Protein 6H6Y (pdb70)

Radius of gyration: 38.73 Å; Cα contacts (8 Å, |Δi|>4): 4914; chains: 8; bounding box: 88×86×105 Å

Secondary structure (DSSP, 8-state):
-------S-GGGSB-SSSS-B--EEE---TT---B--SSS-B-TTS-B-TT--SSGGGTTEEEEEE-SSEEEEB-TTSSBP---SSSSSTT-----SSEEEEEEE-BTS---EEEEE-SSSTT-BGGGTEEE-TTPPSEEEEEEEEEEE--SSSTTPPP-TTS--------SPPB---STT-EEEEEEEEE-BSS-EEEEESS-HHHHHHHHHH-----SSEEEEEEE-TTT--EEEEEEEETTTEEEE----GGGS-SS-EEEEEEEE-TTPPPPP-/--S-----S--GGGSB-SSSS-B--EEE---TT---B--SSS-B-TTS-B-TT--SSGGGTTEEEEEE-SSEEEEB-TTSSBP---SSSSSTT-----SSEEEEEEE-BTS---EEEEE-SSSTT-BGGGTEEE-TTPPSEEEEEEEEEEE--SSSTTPPP-TTS---------PPPB---STT-EEEEEEEEE-BSS-EEEEESS-HHHHHHHHHH-----SSEEEEEEE-TTT--EEEEEEEETTTEEEE----GGGS-SS-EEEEEEEE-TTPPPPP-/------SS-GGGSB-SSSS-B--EEE---TT---B--SSS-B-TT--B-TT--SSGGGTTEEEEEE-SSEEEEB-TTSSBP---SSSSSTT-----SSEEEEEEE-BTS---EEEEE-SSSTT-BGGGTEEE-TTPPSEEEEEEEEEEE--SSSTTPPP-TTS----S-TTSPPP--PPPB---STT-EEEEEEEEE-BSS-EEEEESS-HHHHHHHHHH-----SSEEEEEEE-TTT--EEEEEEEETTTEEEE----GGGS-SS-EEEEEEEE-TTPPPPP-/------SS-GGGSB-SSSS-B--EEE---TT---B--SSS-B-TTS-B-TT--SSGGGTTEEEEEE-SSEEEEB-TTSSBP---SSSSSTT-----SSEEEEEEE-BTS---EEEEE-SSSTT-BGGGTEEE-TTPPSEEEEEEEEEEE--SSSTT----TTS---------PPPB---BTTBEEEEEEEEE-BSS-EEEEESS-HHHHHHHHHH-----SSEEEEEEE-TTT--EEEEEEEETTTEEEE----GGGS-SS-EEEEEEEE-TTPPPPP-/--EEEEE--EEEETT--EEEEEEEES---S--EEEEEEE-----EEEEEEETTT--EEE-TTTTTTEEEEEETTTTEEEEEE-S--GGG-EEEEEEEESSSSEEEE---EEEEEE--/--EEEEE--EEEETT--EEEEEEEES---S--EEEEEEE----EEEEEEETTT--EEE-TTTTTTEEEEEETTTTEEEEEE-S--GGG-EEEEEEEESSSS--EE---EEEEEE-/--EEEEE--EEE-TT--EEEEEEEES---S--EEEEEEE-----EEEEEEETTT--EEE-TTTTTTEEEEEETTTTEEEEEE-S--GGG-EEEEEEEESSSS--EE---EEEEE-/--EEEEE--EEEETT--EEEEEEEES---S--EEEEEEE-TTS--EEEEEEETTT--EEE-TTTBTTEEEEEETTTTEEEEEE-S--GGG-EEEEEEEESSSS--EE---EEEEEE--

Solvent-accessible surface area: 54154 Å² total; per-residue (Å²): 162,107,6,58,20,4,59,1,11,0,33,19,0,0,0,0,0,1,24,19,40,4,39,36,2,3,51,26,62,139,117,24,132,42,4,53,0,0,0,0,1,0,10,3,37,3,81,6,27,1,0,0,3,3,0,5,0,24,0,0,18,3,46,4,60,2,90,38,100,41,1,77,11,31,8,15,72,32,26,64,14,33,64,13,48,0,3,0,5,17,0,2,0,0,0,0,13,2,16,0,15,1,6,3,11,32,65,39,103,51,60,29,61,62,1,55,0,24,6,59,43,125,58,1,16,0,52,102,9,24,1,23,0,95,72,5,40,84,22,100,22,25,0,36,10,14,15,0,16,53,13,53,102,92,94,65,40,129,37,45,7,42,105,37,8,81,9,20,116,104,59,0,71,26,2,136,58,60,37,53,56,8,47,10,0,0,0,16,0,88,4,5,0,50,25,102,26,78,0,0,0,1,2,0,4,14,0,0,9,15,3,4,9,29,46,3,81,46,108,24,103,0,0,10,0,43,0,24,20,29,12,60,48,48,69,56,8,35,0,0,1,15,46,71,0,14,2,0,0,19,38,103,36,0,92,136,25,66,56,37,0,5,1,62,49,66,46,50,22,60,46,83,89,112,4,52,84,26,50,68,36,67,2,59,18,3,56,1,10,0,34,18,0,0,0,0,0,1,24,22,36,4,36,35,3,8,73,28,59,138,116,24,129,40,4,52,1,0,1,0,2,0,28,2,41,4,69,6,29,1,0,0,4,3,0,4,0,25,0,0,19,4,46,4,62,2,95,37,102,51,2,86,3,25,8,15,72,33,26,63,15,34,61,12,47,0,0,0,4,15,0,2,0,0,0,1,12,2,15,0,15,0,5,3,10,32,68,36,108,51,60,28,63,61,1,56,1,24,8,62,47,137,72,1,18,0,34,96,4,28,1,24,0,91,74,6,42,85,22,101,24,24,1,37,9,16,14,0,16,60,15,53,104,103,105,68,37,140,33,44,7,39,110,36,8,86,5,13,120,81,75,43,0,72,27,3,136,62,46,34,85,56,7,45,12,0,0,0,16,0,87,4,7,0,54,21,102,26,69,0,0,0,0,1,0,5,13,0,0,9,17,2,6,16,46,27,2,8,38,24,22,86,0,0,9,0,43,0,24,14,30,13,56,49,151,64,30,9,30,0,0,1,17,46,75,0,14,2,0,0,25,41,101,36,2,57,140,25,65,58,39,0,4,1,61,47,67,47,40,22,56,110,100,81,64,12,56,82,38,74,112,7,56,19,4,59,1,10,0,35,18,0,0,0,0,0,0,23,19,38,4,38,36,3,4,52,30,60,138,113,24,130,42,4,53,0,0,1,0,4,0,10,2,61,4,99,6,12,1,0,0,3,3,1,5,0,25,0,0,20,3,47,5,63,2,98,38,100,56,1,86,5,25,8,15,70,34,25,65,15,33,59,12,48,0,0,0,4,16,0,2,0,0,0,0,16,2,16,0,15,1,5,4,12,33,65,39,105,53,58,30,61,61,1,56,1,24,8,62,47,96,79,0,14,0,14,86,3,29,1,25,0,94,74,6,42,84,22,101,24,25,0,38,9,16,14,0,16,61,13,51,105,100,93,84,36,79,32,34,7,37,113,38,9,87,6,6,24,95,162,35,155,98,28,69,44,0,79,29,4,133,62,45,34,69,56,7,47,11,0,0,0,15,0,89,4,6,0,53,22,102,26,72,0,0,0,0,1,0,5,13,0,0,9,16,2,6,14,50,55,3,75,44,100,24,90,0,0,10,0,44,0,24,15,30,14,55,49,144,62,24,8,33,0,0,1,17,46,74,1,15,1,0,0,22,42,110,37,1,92,136,25,67,54,37,0,3,1,63,50,68,49,52,20,55,109,119,79,124,8,56,80,38,81,113,7,58,20,4,58,1,10,0,33,18,0,0,0,0,0,0,25,21,37,4,41,38,3,9,75,30,58,98,115,22,133,43,4,53,0,0,1,0,4,0,28,2,38,3,70,9,31,1,1,0,4,4,0,5,0,24,0,0,20,4,41,4,60,2,91,38,100,40,1,77,10,29,8,14,68,33,26,64,14,29,64,13,45,0,0,0,4,16,0,1,0,0,0,0,10,1,16,0,15,0,5,3,10,34,64,38,104,51,60,30,62,61,0,58,0,25,8,61,47,132,70,1,15,0,36,102,8,21,0,24,0,92,74,7,42,84,23,101,22,23,1,38,9,15,16,0,17,49,15,58,104,96,108,73,32,131,33,45,6,39,105,36,9,86,5,11,110,81,72,45,0,77,31,3,138,62,49,35,99,56,7,47,12,0,0,0,16,0,91,4,6,0,58,24,101,24,74,0,0,0,1,2,0,4,12,0,0,8,17,2,6,15,57,39,2,83,45,115,21,104,0,0,1,0,22,0,27,18,29,13,59,51,45,69,54,9,32,0,0,1,17,46,79,0,15,2,0,0,20,40,105,37,1,59,143,23,66,57,33,0,6,1,60,45,29,20,44,5,28,35,37,5,94,5,53,80,39,122,33,50,18,61,25,63,38,31,32,89,20,62,49,57,25,62,34,129,0,24,0,48,8,56,17,0,7,4,2,9,4,27,1,0,0,19,19,74,37,161,86,91,108,58,16,0,0,0,4,50,0,2,58,41,70,58,43,59,14,139,53,0,58,87,33,4,76,5,50,44,59,33,97,58,23,15,0,33,0,57,0,60,62,3,90,93,128,1,44,3,47,0,26,0,0,1,1,27,17,8,34,30,43,31,87,6,98,24,20,85,0,58,9,42,100,104,123,34,51,18,58,27,62,49,27,16,18,20,110,50,59,27,66,20,123,0,23,0,47,5,57,19,0,9,3,1,10,5,30,1,0,0,22,20,86,104,117,83,64,60,18,0,0,1,3,51,1,2,56,41,72,58,49,67,17,99,60,0,62,88,62,4,70,5,40,46,45,34,95,142,21,14,0,34,0,40,0,58,70,4,42,66,89,2,45,4,50,0,46,0,0,0,1,30,16,9,35,32,34,42,116,8,98,24,24,72,0,2,8,9,118,122,28,50,14,100,6,62,39,30,31,94,17,71,61,58,27,70,41,129,0,22,0,50,6,57,20,0,9,4,1,10,4,30,1,0,0,18,26,79,31,160,78,36,131,56,20,0,0,1,2,50,0,2,55,43,70,57,48,45,14,138,67,0,145,83,38,3,67,6,50,45,44,30,95,138,22,14,0,19,0,60,0,50,68,5,110,79,81,1,41,2,49,0,35,0,0,1,1,33,20,10,38,31,67,31,83,8,83,19,17,84,0,58,14,96,122,34,50,16,58,25,62,39,31,32,135,16,62,49,58,25,60,34,122,0,25,0,53,7,56,17,0,10,4,1,9,5,27,1,0,0,21,22,19,41,104,83,52,89,70,62,16,0,0,1,0,50,0,2,56,46,69,56,45,39,14,135,54,0,136,83,41,3,72,5,40,46,56,32,99,58,23,17,0,54,0,43,0,56,60,3,97,91,134,2,53,5,0,0,4,0,0,0,1,31,17,10,40,29,35,45,87,10,82,22,22,32,0,51,9,26,102,106

Foldseek 3Di:
DDQKFDQFFQQVFAFFQAGFGFDFKDFDPPPQFWFFFQEQWAFSLFRHFHLHDLDNVLAQKWKAWDAQWKTQTAALVRHRDDQDPGQAHRRHHWFPFWWFWKWKDDDPDDDIDTFIGQLPDLQQARSHGMHTRRGPHGDIIMIHTAAIFGHPPPPPGGGDRSGTGDNHVDGLDMGGQDDLQKGFMWGWGAGDDDDRDIHTHFDTSSRNNVSNVNSHDPPAQWWWKFFADVVPRDGPFIWIAGRRRGIIGRACARRPDDRGTGITTDDHDYPNDHTDHD/DPDAFKFDQAFQQVFAFFQAGFGFDFKDFDDPVQFWFFFQTQWAFLLQRHGHLHDLDNVLAQKWKAWDAQWKTQTAALVRHRDAQDQAQAHRRHHWFPFWWFWKWKDDDPDDDIDTFIGQLPDLQQARSHRMHTRNGPHGDIIMIHTAAIGGHPPPPPGHRDRSGTGDNHVHDGLDMGGQDDLQKGFMWGWGAGDDDDRDIHTHFDTSSRNNVSNVNSHDPPAQWWWKFFADVPPRDGPFIWIAGRRRGIIARACARRPDDRGTGITTDDHDYPNDRTDHD/DAQKFDQFFQQVFAFFQAGFGFDFKDFDDPVQFWFFFQTQWAFLLQDHGHLYDLDNVLAQKWKAWDAQFKTQTAALVPHRDAQDLAQAHRRHHFFPQWWFWKWKDDDPDDDIDTFIGQLPDQQQARSHRMHTRRGPHGDIIMIHTAAIGGHPPPPPGHRDRRGTGDNHHPPDDDHDGRDMDGQDDLQKGFMWGWGQGDDDDRDIHTHFDTSSRSNVSNVVSHDPPAQWWWKFFADVVPRDGPFIWIAGRRRGIIARACARRPDDRGTGITTDDHDHPNDRTDHD/DDQKFDQFFQQVFAFFQAGFGFDFKDFDDPVDFWFFFQTQWAFSLQRHGHLYDLDNVLAQKWKAWDAQWKTQTAALVRHRDDQDQAQAHRRHHFFPFWWFWKWKDDDPDDDIDTFIDQLPDLQQARSRRMHTRRGPHGDIIMIHTAAIFGHPPPPPGGGDRRGTGDNHVHDGRDMDGQDDLQKGFMWGWGAGDDDDRDIHTHFDTSSRNNVSNVNSRDPPAQWWWKFFADPVPRDGPFIWIAGRRRGIIARACARRPDDRGTGITTDDHDHPNDHTDHD/DWAKAKDWADEDAAQAKTKMKIQIDPDPDDKWKKWKWWCDVHDIGTAKIAIPPPRDMDGDPVQPPFWDWDADNVRRMIMIIGGNHDQVNFTWMKMFIGRDPDGPGIHPTDTHGYDND/DWAKAKDWADEDEAQAKTKMKIAIDPDPDDKWKKWKWWCAPDIGTAKIAIDPPRDMDGDPVQPPAWDWGADNVRNMIMIIGGNDDQVPFTWMKMFIGRPPDGPGIYPTDTHGYDD/DWAKAKDWADEDAAQAKTKIKIAIDPDPDDKWKKWKWWDAVDDIGTAKIAIPPPRDMDGDPVQVPAWDWDADNVRNMIMIIGGRDDQVNFTWMKMFIGRPDDGPYIYPTDTHGYD/DWAKAKDWADEAAAQAKTKMKIAIDPDPDDKWKKWKWWDDPPDDIGTAKIAILPPGDMDGDPVQPPAWDWDADNVRRMIMIIGGNHHQVPFTWMKMFIGRPDDGPGIYPTDGHGYDND

GO terms:
  GO:0042802 identical protein binding (F, IPI)

Structure (mmCIF, N/CA/C/O backbone):
data_6H6Y
#
_entry.id   6H6Y
#
_cell.length_a   59.170
_cell.length_b   140.900
_cell.length_c   92.150
_cell.angle_alpha   90.00
_cell.angle_beta   91.81
_cell.angle_gamma   90.00
#
_symmetry.space_group_name_H-M   'P 1 21 1'
#
loop_
_entity.id
_entity.type
_entity.pdbx_description
1 polymer 'Capsid protein VP1'
2 polymer 'Nanobody (VHH) Nano-7'
3 non-polymer 'SODIUM ION'
4 non-polymer 1,2-ETHANEDIOL
5 non-polymer 'CHLORIDE ION'
6 water water
#
loop_
_atom_site.group_PDB
_atom_site.id
_atom_site.type_symbol
_atom_site.label_atom_id
_atom_site.label_alt_id
_atom_site.label_comp_id
_atom_site.label_asym_id
_atom_site.label_entity_id
_atom_site.label_seq_id
_atom_site.pdbx_PDB_ins_code
_atom_site.Cartn_x
_atom_site.Cartn_y
_atom_site.Cartn_z
_atom_site.occupancy
_atom_site.B_iso_or_equiv
_atom_site.auth_seq_id
_atom_site.auth_comp_id
_atom_site.auth_asym_id
_atom_site.auth_atom_id
_atom_site.pdbx_PDB_model_num
ATOM 1 N N . ARG A 1 3 ? -43.888 -20.001 -59.705 1.00 51.91 229 ARG A N 1
ATOM 2 C CA . ARG A 1 3 ? -44.540 -18.716 -59.957 1.00 39.95 229 ARG A CA 1
ATOM 3 C C . ARG A 1 3 ? -43.554 -17.724 -60.560 1.00 31.06 229 ARG A C 1
ATOM 4 O O . ARG A 1 3 ? -42.476 -17.507 -60.006 1.00 27.38 229 ARG A O 1
ATOM 25 N N . PRO A 1 4 ? -43.930 -17.082 -61.668 1.00 26.51 230 PRO A N 1
ATOM 26 C CA . PRO A 1 4 ? -43.032 -16.084 -62.260 1.00 22.83 230 PRO A CA 1
ATOM 27 C C . PRO A 1 4 ? -42.918 -14.832 -61.412 1.00 22.14 230 PRO A C 1
ATOM 28 O O . PRO A 1 4 ? -43.874 -14.404 -60.760 1.00 26.05 230 PRO A O 1
ATOM 39 N N . PHE A 1 5 ? -41.728 -14.236 -61.444 1.00 20.84 231 PHE A N 1
ATOM 40 C CA . PHE A 1 5 ? -41.481 -12.992 -60.730 1.00 20.37 231 PHE A CA 1
ATOM 41 C C . PHE A 1 5 ? -42.229 -11.848 -61.408 1.00 19.45 231 PHE A C 1
ATOM 42 O O . PHE A 1 5 ? -42.237 -11.733 -62.638 1.00 19.53 231 PHE A O 1
ATOM 59 N N . THR A 1 6 ? -42.876 -11.015 -60.592 1.00 18.89 232 THR A N 1
ATOM 60 C CA . THR A 1 6 ? -43.573 -9.835 -61.072 1.00 19.14 232 THR A CA 1
ATOM 61 C C . THR A 1 6 ? -43.475 -8.743 -60.014 1.00 17.60 232 THR A C 1
ATOM 62 O O . THR A 1 6 ? -43.241 -9.011 -58.833 1.00 16.80 232 THR A O 1
ATOM 73 N N . LEU A 1 7 ? -43.695 -7.512 -60.446 1.00 17.86 233 LEU A N 1
ATOM 74 C CA . LEU A 1 7 ? -43.879 -6.374 -59.561 1.00 16.30 233 LEU A CA 1
ATOM 75 C C . LEU A 1 7 ? -45.265 -5.790 -59.782 1.00 15.40 233 LEU A C 1
ATOM 76 O O . LEU A 1 7 ? -45.863 -5.984 -60.847 1.00 19.33 233 LEU A O 1
ATOM 92 N N . PRO A 1 8 ? -45.817 -5.086 -58.795 1.00 15.82 234 PRO A N 1
ATOM 93 C CA . PRO A 1 8 ? -47.165 -4.533 -58.965 1.00 17.87 234 PRO A CA 1
ATOM 94 C C . PRO A 1 8 ? -47.250 -3.591 -60.154 1.00 16.77 234 PRO A C 1
ATOM 95 O O . PRO A 1 8 ? -46.350 -2.785 -60.406 1.00 17.57 234 PRO A O 1
ATOM 106 N N . ASN A 1 9 ? -48.367 -3.682 -60.872 1.00 17.88 235 ASN A N 1
ATOM 107 C CA . ASN A 1 9 ? -48.651 -2.781 -61.984 1.00 18.48 235 ASN A CA 1
ATOM 108 C C . ASN A 1 9 ? -49.323 -1.507 -61.469 1.00 17.01 235 ASN A C 1
ATOM 109 O O . ASN A 1 9 ? -50.478 -1.204 -61.770 1.00 21.77 235 ASN A O 1
ATOM 120 N N . LEU A 1 10 ? -48.564 -0.760 -60.670 1.00 16.01 236 LEU A N 1
ATOM 121 C CA . LEU A 1 10 ? -49.054 0.433 -60.001 1.00 17.15 236 LEU A CA 1
ATOM 122 C C . LEU A 1 10 ? -48.046 1.563 -60.156 1.00 17.40 236 LEU A C 1
ATOM 123 O O . LEU A 1 10 ? -46.837 1.331 -60.040 1.00 17.68 236 LEU A O 1
ATOM 139 N N . PRO A 1 11 ? -48.507 2.791 -60.398 1.00 16.23 237 PRO A N 1
ATOM 140 C CA . PRO A 1 11 ? -47.563 3.908 -60.560 1.00 16.32 237 PRO A CA 1
ATOM 141 C C . PRO A 1 11 ? -46.892 4.270 -59.242 1.00 16.58 237 PRO A C 1
ATOM 142 O O . PRO A 1 11 ? -47.520 4.262 -58.183 1.00 17.52 237 PRO A O 1
ATOM 153 N N . LEU A 1 12 ? -45.601 4.612 -59.326 1.00 17.84 238 LEU A N 1
ATOM 154 C CA . LEU A 1 12 ? -44.798 4.779 -58.121 1.00 18.85 238 LEU A CA 1
ATOM 155 C C . LEU A 1 12 ? -45.368 5.850 -57.201 1.00 16.06 238 LEU A C 1
ATOM 156 O O . LEU A 1 12 ? -45.371 5.688 -55.977 1.00 18.47 238 LEU A O 1
ATOM 172 N N . SER A 1 13 ? -45.827 6.966 -57.764 1.00 17.78 239 SER A N 1
ATOM 173 C CA . SER A 1 13 ? -46.278 8.061 -56.916 1.00 19.92 239 SER A CA 1
ATOM 174 C C . SER A 1 13 ? -47.589 7.749 -56.209 1.00 19.13 239 SER A C 1
ATOM 175 O O . SER A 1 13 ? -48.028 8.551 -55.377 1.00 21.78 239 SER A O 1
ATOM 183 N N . SER A 1 14 ? -48.223 6.619 -56.513 1.00 16.33 240 SER A N 1
ATOM 184 C CA . SER A 1 14 ? -49.387 6.161 -55.767 1.00 15.62 240 SER A CA 1
ATOM 185 C C . SER A 1 14 ? -49.016 5.259 -54.595 1.00 16.64 240 SER A C 1
ATOM 186 O O . SER A 1 14 ? -49.912 4.819 -53.864 1.00 17.62 240 SER A O 1
ATOM 194 N N . LEU A 1 15 ? -47.734 4.966 -54.403 1.00 14.49 241 LEU A N 1
ATOM 195 C CA . LEU A 1 15 ? -47.282 3.984 -53.426 1.00 13.97 241 LEU A CA 1
ATOM 196 C C . LEU A 1 15 ? -46.640 4.670 -52.227 1.00 13.92 241 LEU A C 1
ATOM 197 O O . LEU A 1 15 ? -46.449 5.891 -52.204 1.00 15.49 241 LEU A O 1
ATOM 213 N N . SER A 1 16 ? -46.296 3.864 -51.223 1.00 14.78 242 SER A N 1
ATOM 214 C CA A SER A 1 16 ? -45.822 4.391 -49.954 0.58 14.67 242 SER A CA 1
ATOM 215 C CA B SER A 1 16 ? -45.828 4.381 -49.948 0.42 14.82 242 SER A CA 1
ATOM 216 C C . SER A 1 16 ? -44.358 4.063 -49.699 1.00 14.28 242 SER A C 1
ATOM 217 O O . SER A 1 16 ? -43.853 3.011 -50.098 1.00 14.23 242 SER A O 1
ATOM 231 N N . ASN A 1 17 ? -43.691 4.978 -49.001 1.00 15.07 243 ASN A N 1
ATOM 232 C CA . ASN A 1 17 ? -42.418 4.680 -48.371 1.00 13.58 243 ASN A CA 1
ATOM 233 C C . ASN A 1 17 ? -42.588 3.473 -47.449 1.00 15.67 243 ASN A C 1
ATOM 234 O O . ASN A 1 17 ? -43.682 3.189 -46.951 1.00 16.15 243 ASN A O 1
ATOM 245 N N . SER A 1 18 ? -41.493 2.757 -47.216 1.00 13.83 244 SER A N 1
ATOM 246 C CA . SER A 1 18 ? -41.508 1.633 -46.286 1.00 13.18 244 SER A CA 1
ATOM 247 C C . SER A 1 18 ? -40.806 1.931 -44.968 1.00 13.51 244 SER A C 1
ATOM 248 O O . SER A 1 18 ? -40.728 1.043 -44.114 1.00 14.73 244 SER A O 1
ATOM 256 N N . ARG A 1 19 ? -40.300 3.148 -44.770 1.00 14.65 245 ARG A N 1
ATOM 257 C CA . ARG A 1 19 ? -39.721 3.544 -43.490 1.00 14.24 245 ARG A CA 1
ATOM 258 C C . ARG A 1 19 ? -40.594 4.534 -42.733 1.00 14.51 245 ARG A C 1
ATOM 259 O O . ARG A 1 19 ? -40.308 4.830 -41.570 1.00 14.98 245 ARG A O 1
ATOM 280 N N . ALA A 1 20 ? -41.648 5.035 -43.359 1.00 14.32 246 ALA A N 1
ATOM 281 C CA . ALA A 1 20 ? -42.635 5.881 -42.710 1.00 14.63 246 ALA A CA 1
ATOM 282 C C . ALA A 1 20 ? -43.880 5.884 -43.578 1.00 14.93 246 ALA A C 1
ATOM 283 O O . ALA A 1 20 ? -43.797 5.598 -44.778 1.00 15.16 246 ALA A O 1
ATOM 290 N N . PRO A 1 21 ? -45.041 6.192 -43.009 1.00 14.64 247 PRO A N 1
ATOM 291 C CA . PRO A 1 21 ? -46.296 6.111 -43.800 1.00 14.97 247 PRO A CA 1
ATOM 292 C C . PRO A 1 21 ? -46.512 7.342 -44.673 1.00 14.73 247 PRO A C 1
ATOM 293 O O . PRO A 1 21 ? -47.417 8.161 -44.472 1.00 16.90 247 PRO A O 1
ATOM 304 N N . LEU A 1 22 ? -45.650 7.480 -45.678 1.00 15.30 248 LEU A N 1
ATOM 305 C CA . LEU A 1 22 ? -45.588 8.664 -46.510 1.00 15.62 248 LEU A CA 1
ATOM 306 C C . LEU A 1 22 ? -45.665 8.295 -47.982 1.00 16.30 248 LEU A C 1
ATOM 307 O O . LEU A 1 22 ? -45.052 7.307 -48.407 1.00 18.78 248 LEU A O 1
ATOM 323 N N . PRO A 1 23 ? -46.366 9.086 -48.789 1.00 15.79 249 PRO A N 1
ATOM 324 C CA . PRO A 1 23 ? -46.356 8.837 -50.234 1.00 15.02 249 PRO A CA 1
ATOM 325 C C . PRO A 1 23 ? -44.958 8.995 -50.810 1.00 15.08 249 PRO A C 1
ATOM 326 O O . PRO A 1 23 ? -44.157 9.805 -50.340 1.00 17.73 249 PRO A O 1
ATOM 337 N N . ILE A 1 24 ? -44.679 8.224 -51.855 1.00 15.81 250 ILE A N 1
ATOM 338 C CA . ILE A 1 24 ? -43.446 8.386 -52.616 1.00 15.90 250 ILE A CA 1
ATOM 339 C C . ILE A 1 24 ? -43.573 9.616 -53.506 1.00 20.06 250 ILE A C 1
ATOM 340 O O . ILE A 1 24 ? -44.567 9.779 -54.227 1.00 18.85 250 ILE A O 1
ATOM 356 N N . SER A 1 25 ? -42.554 10.481 -53.464 1.00 16.50 251 SER A N 1
ATOM 357 C CA . SER A 1 25 ? -42.545 11.707 -54.246 1.00 17.54 251 SER A CA 1
ATOM 358 C C . SER A 1 25 ? -41.408 11.793 -55.254 1.00 19.81 251 SER A C 1
ATOM 359 O O . SER A 1 25 ? -41.459 12.665 -56.130 1.00 22.27 251 SER A O 1
ATOM 367 N N . SER A 1 26 ? -40.390 10.937 -55.170 1.00 18.85 252 SER A N 1
ATOM 368 C CA . SER A 1 26 ? -39.353 10.939 -56.196 1.00 21.15 252 SER A CA 1
ATOM 369 C C . SER A 1 26 ? -38.516 9.673 -56.087 1.00 17.46 252 SER A C 1
ATOM 370 O O . SER A 1 26 ? -38.593 8.929 -55.106 1.00 17.75 252 SER A O 1
ATOM 378 N N . ILE A 1 27 ? -37.728 9.434 -57.137 1.00 19.53 253 ILE A N 1
ATOM 379 C CA . ILE A 1 27 ? -36.657 8.446 -57.147 1.00 21.01 253 ILE A CA 1
ATOM 380 C C . ILE A 1 27 ? -35.356 9.184 -56.889 1.00 22.65 253 ILE A C 1
ATOM 381 O O . ILE A 1 27 ? -35.128 10.264 -57.447 1.00 23.14 253 ILE A O 1
ATOM 397 N N . GLY A 1 28 ? -34.475 8.590 -56.086 1.00 23.16 254 GLY A N 1
ATOM 398 C CA . GLY A 1 28 ? -33.248 9.258 -55.717 1.00 25.46 254 GLY A CA 1
ATOM 399 C C . GLY A 1 28 ? -32.071 8.307 -55.676 1.00 22.99 254 GLY A C 1
ATOM 400 O O . GLY A 1 28 ? -32.222 7.082 -55.688 1.00 19.40 254 GLY A O 1
ATOM 404 N N . ILE A 1 29 ? -30.886 8.906 -55.650 1.00 21.35 255 ILE A N 1
ATOM 405 C CA . ILE A 1 29 ? -29.651 8.193 -55.366 1.00 19.47 255 ILE A CA 1
ATOM 406 C C . ILE A 1 29 ? -29.024 8.836 -54.139 1.00 20.18 255 ILE A C 1
ATOM 407 O O . ILE A 1 29 ? -29.382 9.945 -53.736 1.00 26.01 255 ILE A O 1
ATOM 423 N N . SER A 1 30 ? -28.089 8.127 -53.535 1.00 19.64 256 SER A N 1
ATOM 424 C CA . SER A 1 30 ? -27.500 8.620 -52.303 1.00 21.48 256 SER A CA 1
ATOM 425 C C . SER A 1 30 ? -26.360 9.591 -52.591 1.00 22.89 256 SER A C 1
ATOM 426 O O . SER A 1 30 ? -25.781 9.587 -53.680 1.00 24.27 256 SER A O 1
ATOM 434 N N . PRO A 1 31 ? -26.029 10.451 -51.634 1.00 24.17 257 PRO A N 1
ATOM 435 C CA . PRO A 1 31 ? -24.843 11.296 -51.799 1.00 26.38 257 PRO A CA 1
ATOM 436 C C . PRO A 1 31 ? -23.579 10.446 -51.824 1.00 24.66 257 PRO A C 1
ATOM 437 O O . PRO A 1 31 ? -23.563 9.287 -51.401 1.00 22.80 257 PRO A O 1
ATOM 448 N N . ASP A 1 32 ? -22.499 11.058 -52.319 1.00 25.89 258 ASP A N 1
ATOM 449 C CA . ASP A 1 32 ? -21.260 10.324 -52.561 1.00 26.59 258 ASP A CA 1
ATOM 450 C C . ASP A 1 32 ? -20.692 9.702 -51.289 1.00 25.69 258 ASP A C 1
ATOM 451 O O . ASP A 1 32 ? -19.998 8.680 -51.360 1.00 31.75 258 ASP A O 1
ATOM 460 N N . ASN A 1 33 ? -20.932 10.315 -50.128 1.00 24.40 259 ASN A N 1
ATOM 461 C CA . ASN A 1 33 ? -20.380 9.792 -48.884 1.00 26.80 259 ASN A CA 1
ATOM 462 C C . ASN A 1 33 ? -21.108 8.554 -48.370 1.00 26.15 259 ASN A C 1
ATOM 463 O O . ASN A 1 33 ? -20.618 7.920 -47.428 1.00 29.32 259 ASN A O 1
ATOM 474 N N . VAL A 1 34 ? -22.258 8.202 -48.937 1.00 25.18 260 VAL A N 1
ATOM 475 C CA . VAL A 1 34 ? -23.022 7.042 -48.484 1.00 21.00 260 VAL A CA 1
ATOM 476 C C . VAL A 1 34 ? -22.537 5.852 -49.303 1.00 23.45 260 VAL A C 1
ATOM 477 O O . VAL A 1 34 ? -22.813 5.756 -50.500 1.00 24.15 260 VAL A O 1
ATOM 490 N N . GLN A 1 35 ? -21.824 4.937 -48.654 1.00 19.30 261 GLN A N 1
ATOM 491 C CA . GLN A 1 35 ? -21.192 3.821 -49.344 1.00 19.73 261 GLN A CA 1
ATOM 492 C C . GLN A 1 35 ? -21.976 2.528 -49.217 1.00 21.55 261 GLN A C 1
ATOM 493 O O . GLN A 1 35 ? -21.693 1.567 -49.939 1.00 20.87 261 GLN A O 1
ATOM 507 N N . SER A 1 36 ? -22.959 2.503 -48.330 1.00 17.43 262 SER A N 1
ATOM 508 C CA . SER A 1 36 ? -23.836 1.364 -48.127 1.00 16.94 262 SER A CA 1
ATOM 509 C C . SER A 1 36 ? -25.008 1.886 -47.317 1.00 17.41 262 SER A C 1
ATOM 510 O O . SER A 1 36 ? -24.957 2.985 -46.762 1.00 18.94 262 SER A O 1
ATOM 518 N N . VAL A 1 37 ? -26.075 1.095 -47.259 1.00 17.39 263 VAL A N 1
ATOM 519 C CA . VAL A 1 37 ? -27.165 1.385 -46.340 1.00 16.04 263 VAL A CA 1
ATOM 520 C C . VAL A 1 37 ? -27.554 0.101 -45.628 1.00 19.42 263 VAL A C 1
ATOM 521 O O . VAL A 1 37 ? -27.309 -1.009 -46.106 1.00 17.41 263 VAL A O 1
ATOM 534 N N . GLN A 1 38 ? -28.188 0.271 -44.475 1.00 15.03 264 GLN A N 1
ATOM 535 C CA . GLN A 1 38 ? -28.556 -0.862 -43.641 1.00 17.19 264 GLN A CA 1
ATOM 536 C C . GLN A 1 38 ? -29.920 -0.629 -43.001 1.00 15.06 264 GLN A C 1
ATOM 537 O O . GLN A 1 38 ? -30.135 -0.940 -41.825 1.00 16.06 264 GLN A O 1
ATOM 551 N N . PHE A 1 39 ? -30.873 -0.106 -43.775 1.00 15.59 265 PHE A N 1
ATOM 552 C CA . PHE A 1 39 ? -32.212 0.117 -43.246 1.00 14.30 265 PHE A CA 1
ATOM 553 C C . PHE A 1 39 ? -32.778 -1.184 -42.682 1.00 14.22 265 PHE A C 1
ATOM 554 O O . PHE A 1 39 ? -32.542 -2.266 -43.225 1.00 15.53 265 PHE A O 1
ATOM 571 N N . GLN A 1 40 ? -33.538 -1.078 -41.589 1.00 13.67 266 GLN A N 1
ATOM 572 C CA . GLN A 1 40 ? -34.138 -2.254 -40.969 1.00 15.65 266 GLN A CA 1
ATOM 573 C C . GLN A 1 40 ? -35.611 -2.424 -41.310 1.00 13.98 266 GLN A C 1
ATOM 574 O O . GLN A 1 40 ? -36.136 -3.537 -41.182 1.00 14.33 266 GLN A O 1
ATOM 588 N N . ASN A 1 41 ? -36.279 -1.363 -41.736 1.00 13.58 267 ASN A N 1
ATOM 589 C CA . ASN A 1 41 ? -37.596 -1.447 -42.346 1.00 13.56 267 ASN A CA 1
ATOM 590 C C . ASN A 1 41 ? -37.448 -1.348 -43.860 1.00 12.95 267 ASN A C 1
ATOM 591 O O . ASN A 1 41 ? -36.414 -0.920 -44.382 1.00 15.00 267 ASN A O 1
ATOM 602 N N . GLY A 1 42 ? -38.488 -1.775 -44.569 1.00 12.94 268 GLY A N 1
ATOM 603 C CA . GLY A 1 42 ? -38.437 -1.770 -46.018 1.00 14.78 268 GLY A CA 1
ATOM 604 C C . GLY A 1 42 ? -37.496 -2.802 -46.589 1.00 14.93 268 GLY A C 1
ATOM 605 O O . GLY A 1 42 ? -36.894 -2.573 -47.646 1.00 15.63 268 GLY A O 1
ATOM 609 N N . ARG A 1 43 ? -37.349 -3.936 -45.908 1.00 15.39 269 ARG A N 1
ATOM 610 C CA . ARG A 1 43 ? -36.430 -4.991 -46.313 1.00 13.64 269 ARG A CA 1
ATOM 611 C C . ARG A 1 43 ? -37.211 -6.259 -46.615 1.00 14.96 269 ARG A C 1
ATOM 612 O O . ARG A 1 43 ? -37.847 -6.831 -45.722 1.00 16.64 269 ARG A O 1
ATOM 633 N N . CYS A 1 44 ? -37.143 -6.701 -47.867 1.00 14.37 270 CYS A N 1
ATOM 634 C CA . CYS A 1 44 ? -37.832 -7.898 -48.322 1.00 16.59 270 CYS A CA 1
ATOM 635 C C . CYS A 1 44 ? -37.065 -8.448 -49.514 1.00 16.09 270 CYS A C 1
ATOM 636 O O . CYS A 1 44 ? -36.768 -7.701 -50.450 1.00 16.04 270 CYS A O 1
ATOM 644 N N . THR A 1 45 ? -36.751 -9.740 -49.483 1.00 16.08 271 THR A N 1
ATOM 645 C CA . THR A 1 45 ? -36.055 -10.349 -50.604 1.00 14.96 271 THR A CA 1
ATOM 646 C C . THR A 1 45 ? -36.985 -10.475 -51.808 1.00 15.14 271 THR A C 1
ATOM 647 O O . THR A 1 45 ? -38.211 -10.385 -51.698 1.00 15.24 271 THR A O 1
ATOM 658 N N . LEU A 1 46 ? -36.388 -10.704 -52.978 1.00 15.53 272 LEU A N 1
ATOM 659 C CA . LEU A 1 46 ? -37.205 -10.847 -54.174 1.00 15.81 272 LEU A CA 1
ATOM 660 C C . LEU A 1 46 ? -38.080 -12.096 -54.129 1.00 16.60 272 LEU A C 1
ATOM 661 O O . LEU A 1 46 ? -39.108 -12.127 -54.815 1.00 16.72 272 LEU A O 1
ATOM 677 N N . ASP A 1 47 ? -37.727 -13.117 -53.340 1.00 17.06 273 ASP A N 1
ATOM 678 C CA . ASP A 1 47 ? -38.610 -14.271 -53.179 1.00 18.49 273 ASP A CA 1
ATOM 679 C C . ASP A 1 47 ? -39.485 -14.155 -51.929 1.00 16.04 273 ASP A C 1
ATOM 680 O O . ASP A 1 47 ? -40.084 -15.144 -51.494 1.00 18.49 273 ASP A O 1
ATOM 689 N N . GLY A 1 48 ? -39.597 -12.957 -51.366 1.00 15.53 274 GLY A N 1
ATOM 690 C CA . GLY A 1 48 ? -40.670 -12.677 -50.438 1.00 15.94 274 GLY A CA 1
ATOM 691 C C . GLY A 1 48 ? -40.405 -12.983 -48.986 1.00 16.84 274 GLY A C 1
ATOM 692 O O . GLY A 1 48 ? -41.342 -13.334 -48.259 1.00 20.66 274 GLY A O 1
ATOM 696 N N . ARG A 1 49 ? -39.164 -12.869 -48.537 1.00 17.53 275 ARG A N 1
ATOM 697 C CA A ARG A 1 49 ? -38.822 -13.043 -47.132 0.47 17.59 275 ARG A CA 1
ATOM 698 C CA B ARG A 1 49 ? -38.820 -13.046 -47.133 0.53 17.41 275 ARG A CA 1
ATOM 699 C C . ARG A 1 49 ? -38.560 -11.674 -46.518 1.00 18.08 275 ARG A C 1
ATOM 700 O O . ARG A 1 49 ? -37.658 -10.954 -46.959 1.00 15.16 275 ARG A O 1
ATOM 740 N N . LEU A 1 50 ? -39.353 -11.316 -45.511 1.00 16.97 276 LEU A N 1
ATOM 741 C CA . LEU A 1 50 ? -39.139 -10.073 -44.787 1.00 15.53 276 LEU A CA 1
ATOM 742 C C . LEU A 1 50 ? -37.869 -10.168 -43.949 1.00 16.85 276 LEU A C 1
ATOM 743 O O . LEU A 1 50 ? -37.513 -11.235 -43.441 1.00 18.22 276 LEU A O 1
ATOM 759 N N . VAL A 1 51 ? -37.178 -9.038 -43.808 1.00 15.85 277 VAL A N 1
ATOM 760 C CA . VAL A 1 51 ? -35.951 -8.982 -43.026 1.00 14.81 277 VAL A CA 1
ATOM 761 C C . VAL A 1 51 ? -36.021 -7.789 -42.084 1.00 16.23 277 VAL A C 1
ATOM 762 O O . VAL A 1 51 ? -36.693 -6.792 -42.364 1.00 15.68 277 VAL A O 1
ATOM 775 N N . GLY A 1 52 ? -35.296 -7.883 -40.970 1.00 16.05 278 GLY A N 1
ATOM 776 C CA . GLY A 1 52 ? -35.253 -6.795 -40.014 1.00 16.14 278 GLY A CA 1
ATOM 777 C C . GLY A 1 52 ? -36.575 -6.617 -39.290 1.00 17.28 278 GLY A C 1
ATOM 778 O O . GLY A 1 52 ? -37.306 -7.575 -39.018 1.00 16.80 278 GLY A O 1
ATOM 782 N N . THR A 1 53 ? -36.876 -5.363 -38.959 1.00 15.58 279 THR A N 1
ATOM 783 C CA . THR A 1 53 ? -38.133 -5.009 -38.317 1.00 14.98 279 THR A CA 1
ATOM 784 C C . THR A 1 53 ? -39.275 -4.845 -39.315 1.00 14.08 279 THR A C 1
ATOM 785 O O . THR A 1 53 ? -40.403 -4.564 -38.899 1.00 15.03 279 THR A O 1
ATOM 796 N N . THR A 1 54 ? -39.016 -5.052 -40.601 1.00 13.66 280 THR A N 1
ATOM 797 C CA . THR A 1 54 ? -39.980 -4.799 -41.661 1.00 15.10 280 THR A CA 1
ATOM 798 C C . THR A 1 54 ? -41.301 -5.521 -41.410 1.00 14.45 280 THR A C 1
ATOM 799 O O . THR A 1 54 ? -41.311 -6.754 -41.281 1.00 14.24 280 THR A O 1
ATOM 810 N N . PRO A 1 55 ? -42.420 -4.805 -41.357 1.00 13.52 281 PRO A N 1
ATOM 811 C CA . PRO A 1 55 ? -43.736 -5.447 -41.395 1.00 12.83 281 PRO A CA 1
ATOM 812 C C . PRO A 1 55 ? -44.255 -5.530 -42.824 1.00 13.51 281 PRO A C 1
ATOM 813 O O . PRO A 1 55 ? -43.788 -4.836 -43.724 1.00 14.67 281 PRO A O 1
ATOM 824 N N . VAL A 1 56 ? -45.249 -6.397 -43.019 1.00 13.13 282 VAL A N 1
ATOM 825 C CA . VAL A 1 56 ? -45.823 -6.527 -44.355 1.00 14.28 282 VAL A CA 1
ATOM 826 C C . VAL A 1 56 ? -46.803 -5.400 -44.660 1.00 15.98 282 VAL A C 1
ATOM 827 O O . VAL A 1 56 ? -47.058 -5.116 -45.838 1.00 15.78 282 VAL A O 1
ATOM 840 N N . SER A 1 57 ? -47.308 -4.711 -43.636 1.00 13.61 283 SER A N 1
ATOM 841 C CA A SER A 1 57 ? -48.334 -3.690 -43.795 0.68 14.61 283 SER A CA 1
ATOM 842 C CA B SER A 1 57 ? -48.330 -3.693 -43.800 0.32 14.39 283 SER A CA 1
ATOM 843 C C . SER A 1 57 ? -47.836 -2.343 -43.298 1.00 13.46 283 SER A C 1
ATOM 844 O O . SER A 1 57 ? -47.167 -2.263 -42.263 1.00 15.31 283 SER A O 1
ATOM 857 N N . LEU A 1 58 ? -48.201 -1.282 -44.025 1.00 15.37 284 LEU A N 1
ATOM 858 C CA . LEU A 1 58 ? -47.867 0.073 -43.613 1.00 12.99 284 LEU A CA 1
ATOM 859 C C . LEU A 1 58 ? -48.505 0.444 -42.277 1.00 13.84 284 LEU A C 1
ATOM 860 O O . LEU A 1 58 ? -48.025 1.369 -41.612 1.00 15.04 284 LEU A O 1
ATOM 876 N N . SER A 1 59 ? -49.574 -0.249 -41.868 1.00 13.06 285 SER A N 1
ATOM 877 C CA . SER A 1 59 ? -50.208 0.050 -40.589 1.00 13.30 285 SER A CA 1
ATOM 878 C C . SER A 1 59 ? -49.298 -0.260 -39.408 1.00 14.83 285 SER A C 1
ATOM 879 O O . SER A 1 59 ? -49.625 0.124 -38.278 1.00 16.29 285 SER A O 1
ATOM 887 N N . HIS A 1 60 ? -48.176 -0.942 -39.644 1.00 14.71 286 HIS A N 1
ATOM 888 C CA A HIS A 1 60 ? -47.200 -1.247 -38.611 0.57 14.21 286 HIS A CA 1
ATOM 889 C CA B HIS A 1 60 ? -47.209 -1.229 -38.596 0.43 13.33 286 HIS A CA 1
ATOM 890 C C . HIS A 1 60 ? -45.891 -0.483 -38.777 1.00 15.98 286 HIS A C 1
ATOM 891 O O . HIS A 1 60 ? -44.980 -0.668 -37.964 1.00 15.69 286 HIS A O 1
ATOM 918 N N . VAL A 1 61 ? -45.761 0.358 -39.805 1.00 13.73 287 VAL A N 1
ATOM 919 C CA . VAL A 1 61 ? -44.470 0.964 -40.141 1.00 14.47 287 VAL A CA 1
ATOM 920 C C . VAL A 1 61 ? -44.224 2.210 -39.294 1.00 15.03 287 VAL A C 1
ATOM 921 O O . VAL A 1 61 ? -45.063 3.119 -39.232 1.00 14.94 287 VAL A O 1
ATOM 934 N N . ALA A 1 62 ? -43.044 2.259 -38.663 1.00 13.21 288 ALA A N 1
ATOM 935 C CA . ALA A 1 62 ? -42.584 3.406 -37.874 1.00 15.08 288 ALA A CA 1
ATOM 936 C C . ALA A 1 62 ? -43.515 3.665 -36.691 1.00 16.20 288 ALA A C 1
ATOM 937 O O . ALA A 1 62 ? -43.899 4.801 -36.397 1.00 16.72 288 ALA A O 1
ATOM 944 N N . LYS A 1 63 ? -43.862 2.586 -36.001 1.00 14.17 289 LYS A N 1
ATOM 945 C CA . LYS A 1 63 ? -44.738 2.648 -34.845 1.00 14.09 289 LYS A CA 1
ATOM 946 C C . LYS A 1 63 ? -44.084 1.958 -33.660 1.00 14.55 289 LYS A C 1
ATOM 947 O O . LYS A 1 63 ? -43.219 1.090 -33.815 1.00 15.18 289 LYS A O 1
ATOM 966 N N . ILE A 1 64 ? -44.510 2.372 -32.470 1.00 15.05 290 ILE A N 1
ATOM 967 C CA . ILE A 1 64 ? -44.084 1.777 -31.216 1.00 16.57 290 ILE A CA 1
ATOM 968 C C . ILE A 1 64 ? -45.330 1.479 -30.395 1.00 16.52 290 ILE A C 1
ATOM 969 O O . ILE A 1 64 ? -46.391 2.079 -30.582 1.00 16.96 290 ILE A O 1
ATOM 985 N N . ARG A 1 65 ? -45.184 0.556 -29.459 1.00 16.73 291 ARG A N 1
ATOM 986 C CA . ARG A 1 65 ? -46.253 0.270 -28.519 1.00 14.51 291 ARG A CA 1
ATOM 987 C C . ARG A 1 65 ? -45.605 -0.142 -27.211 1.00 18.00 291 ARG A C 1
ATOM 988 O O . ARG A 1 65 ? -44.592 -0.845 -27.214 1.00 17.29 291 ARG A O 1
ATOM 1009 N N . GLY A 1 66 ? -46.169 0.305 -26.101 1.00 18.15 292 GLY A N 1
ATOM 1010 C CA . GLY A 1 66 ? -45.586 -0.050 -24.827 1.00 19.31 292 GLY A CA 1
ATOM 1011 C C . GLY A 1 66 ? -46.259 0.662 -23.681 1.00 19.35 292 GLY A C 1
ATOM 1012 O O . GLY A 1 66 ? -47.220 1.419 -23.848 1.00 20.99 292 GLY A O 1
ATOM 1016 N N . THR A 1 67 ? -45.711 0.404 -22.500 1.00 19.30 293 THR A N 1
ATOM 1017 C CA . THR A 1 67 ? -46.243 0.925 -21.252 1.00 19.31 293 THR A CA 1
ATOM 1018 C C . THR A 1 67 ? -45.196 1.820 -20.614 1.00 20.87 293 THR A C 1
ATOM 1019 O O . THR A 1 67 ? -44.092 1.363 -20.294 1.00 21.01 293 THR A O 1
ATOM 1030 N N . SER A 1 68 ? -45.551 3.084 -20.423 1.00 22.44 294 SER A N 1
ATOM 1031 C CA . SER A 1 68 ? -44.712 3.998 -19.672 1.00 21.94 294 SER A CA 1
ATOM 1032 C C . SER A 1 68 ? -44.983 3.862 -18.182 1.00 22.44 294 SER A C 1
ATOM 1033 O O . SER A 1 68 ? -46.129 3.695 -17.756 1.00 23.14 294 SER A O 1
ATOM 1041 N N . ASN A 1 69 ? -43.915 3.935 -17.391 1.00 24.06 295 ASN A N 1
ATOM 1042 C CA . ASN A 1 69 ? -44.024 4.126 -15.952 1.00 25.80 295 ASN A CA 1
ATOM 1043 C C . ASN A 1 69 ? -43.597 5.529 -15.535 1.00 25.36 295 ASN A C 1
ATOM 1044 O O . ASN A 1 69 ? -43.377 5.775 -14.344 1.00 25.84 295 ASN A O 1
ATOM 1055 N N . GLY A 1 70 ? -43.478 6.455 -16.487 1.00 27.30 296 GLY A N 1
ATOM 1056 C CA . GLY A 1 70 ? -43.007 7.790 -16.214 1.00 26.64 296 GLY A CA 1
ATOM 1057 C C . GLY A 1 70 ? -41.521 7.987 -16.416 1.00 24.87 296 GLY A C 1
ATOM 1058 O O . GLY A 1 70 ? -41.079 9.129 -16.598 1.00 27.91 296 GLY A O 1
ATOM 1062 N N . THR A 1 71 ? -40.743 6.907 -16.391 1.00 24.47 297 THR A N 1
ATOM 1063 C CA . THR A 1 71 ? -39.300 6.958 -16.582 1.00 27.19 297 THR A CA 1
ATOM 1064 C C . THR A 1 71 ? -38.858 6.211 -17.826 1.00 22.76 297 THR A C 1
ATOM 1065 O O . THR A 1 71 ? -38.036 6.722 -18.597 1.00 22.70 297 THR A O 1
ATOM 1076 N N . VAL A 1 72 ? -39.386 5.009 -18.044 1.00 20.96 298 VAL A N 1
ATOM 1077 C CA . VAL A 1 72 ? -39.094 4.245 -19.245 1.00 22.36 298 VAL A CA 1
ATOM 1078 C C . VAL A 1 72 ? -40.411 3.780 -19.845 1.00 20.54 298 VAL A C 1
ATOM 1079 O O . VAL A 1 72 ? -41.439 3.690 -19.169 1.00 22.13 298 VAL A O 1
ATOM 1092 N N . ILE A 1 73 ? -40.362 3.512 -21.144 1.00 19.46 299 ILE A N 1
ATOM 1093 C CA . ILE A 1 73 ? -41.424 2.821 -21.859 1.00 20.68 299 ILE A CA 1
ATOM 1094 C C . ILE A 1 73 ? -40.946 1.396 -22.099 1.00 17.00 299 ILE A C 1
ATOM 1095 O O . ILE A 1 73 ? -39.926 1.176 -22.763 1.00 19.57 299 ILE A O 1
ATOM 1111 N N . ASN A 1 74 ? -41.653 0.429 -21.535 1.00 20.02 300 ASN A N 1
ATOM 1112 C CA . ASN A 1 74 ? -41.378 -0.976 -21.798 1.00 18.23 300 ASN A CA 1
ATOM 1113 C C . ASN A 1 74 ? -42.160 -1.406 -23.032 1.00 17.44 300 ASN A C 1
ATOM 1114 O O . ASN A 1 74 ? -43.395 -1.388 -23.035 1.00 21.29 300 ASN A O 1
ATOM 1125 N N . LEU A 1 75 ? -41.430 -1.776 -24.080 1.00 17.02 301 LEU A N 1
ATOM 1126 C CA . LEU A 1 75 ? -42.024 -2.022 -25.383 1.00 18.17 301 LEU A CA 1
ATOM 1127 C C . LEU A 1 75 ? -42.726 -3.371 -25.447 1.00 16.47 301 LEU A C 1
ATOM 1128 O O . LEU A 1 75 ? -42.325 -4.339 -24.796 1.00 18.27 301 LEU A O 1
ATOM 1144 N N . THR A 1 76 ? -43.776 -3.429 -26.262 1.00 16.81 302 THR A N 1
ATOM 1145 C CA . THR A 1 76 ? -44.441 -4.666 -26.649 1.00 15.74 302 THR A CA 1
ATOM 1146 C C . THR A 1 76 ? -44.443 -4.757 -28.174 1.00 16.48 302 THR A C 1
ATOM 1147 O O . THR A 1 76 ? -44.047 -3.820 -28.871 1.00 16.56 302 THR A O 1
ATOM 1158 N N . GLU A 1 77 ? -44.890 -5.894 -28.705 1.00 16.73 303 GLU A N 1
ATOM 1159 C CA . GLU A 1 77 ? -45.239 -5.942 -30.118 1.00 15.70 303 GLU A CA 1
ATOM 1160 C C . GLU A 1 77 ? -46.408 -4.987 -30.359 1.00 14.48 303 GLU A C 1
ATOM 1161 O O . GLU A 1 77 ? -47.140 -4.620 -29.437 1.00 16.85 303 GLU A O 1
ATOM 1173 N N . LEU A 1 78 ? -46.602 -4.591 -31.616 1.00 15.78 304 LEU A N 1
ATOM 1174 C CA . LEU A 1 78 ? -47.617 -3.580 -31.901 1.00 16.46 304 LEU A CA 1
ATOM 1175 C C . LEU A 1 78 ? -49.038 -4.061 -31.616 1.00 17.39 304 LEU A C 1
ATOM 1176 O O . LEU A 1 78 ? -49.922 -3.223 -31.408 1.00 17.68 304 LEU A O 1
ATOM 1192 N N . ASP A 1 79 ? -49.289 -5.373 -31.579 1.00 17.58 305 ASP A N 1
ATOM 1193 C CA . ASP A 1 79 ? -50.610 -5.860 -31.190 1.00 19.10 305 ASP A CA 1
ATOM 1194 C C . ASP A 1 79 ? -50.756 -6.010 -29.678 1.00 16.13 305 ASP A C 1
ATOM 1195 O O . ASP A 1 79 ? -51.786 -6.507 -29.213 1.00 18.80 305 ASP A O 1
ATOM 1204 N N . GLY A 1 80 ? -49.753 -5.583 -28.911 1.00 17.14 306 GLY A N 1
ATOM 1205 C CA . GLY A 1 80 ? -49.813 -5.616 -27.466 1.00 19.06 306 GLY A CA 1
ATOM 1206 C C . GLY A 1 80 ? -49.262 -6.867 -26.820 1.00 18.62 306 GLY A C 1
ATOM 1207 O O . GLY A 1 80 ? -49.113 -6.894 -25.590 1.00 19.65 306 GLY A O 1
ATOM 1211 N N . THR A 1 81 ? -48.974 -7.909 -27.593 1.00 15.94 307 THR A N 1
ATOM 1212 C CA . THR A 1 81 ? -48.394 -9.112 -27.021 1.00 18.53 307 THR A CA 1
ATOM 1213 C C . THR A 1 81 ? -46.919 -8.865 -26.725 1.00 18.21 307 THR A C 1
ATOM 1214 O O . THR A 1 81 ? -46.332 -7.895 -27.210 1.00 16.82 307 THR A O 1
ATOM 1225 N N . PRO A 1 82 ? -46.301 -9.711 -25.905 1.00 19.27 308 PRO A N 1
ATOM 1226 C CA . PRO A 1 82 ? -44.973 -9.370 -25.383 1.00 17.52 308 PRO A CA 1
ATOM 1227 C C . PRO A 1 82 ? -43.896 -9.300 -26.451 1.00 17.94 308 PRO A C 1
ATOM 1228 O O . PRO A 1 82 ? -43.847 -10.114 -27.379 1.00 19.22 308 PRO A O 1
ATOM 1239 N N . PHE A 1 83 ? -43.028 -8.298 -26.300 1.00 17.76 309 PHE A N 1
ATOM 1240 C CA . PHE A 1 83 ? -41.779 -8.226 -27.040 1.00 17.81 309 PHE A CA 1
ATOM 1241 C C . PHE A 1 83 ? -40.686 -8.915 -26.231 1.00 18.66 309 PHE A C 1
ATOM 1242 O O . PHE A 1 83 ? -40.414 -8.523 -25.089 1.00 19.55 309 PHE A O 1
ATOM 1259 N N . HIS A 1 84 ? -40.043 -9.915 -26.830 1.00 16.29 310 HIS A N 1
ATOM 1260 C CA . HIS A 1 84 ? -38.973 -10.638 -26.164 1.00 18.10 310 HIS A CA 1
ATOM 1261 C C . HIS A 1 84 ? -37.633 -10.222 -26.728 1.00 18.56 310 HIS A C 1
ATOM 1262 O O . HIS A 1 84 ? -37.355 -10.508 -27.902 1.00 18.80 310 HIS A O 1
ATOM 1277 N N . PRO A 1 85 ? -36.782 -9.548 -25.957 1.00 18.17 311 PRO A N 1
ATOM 1278 C CA . PRO A 1 85 ? -35.451 -9.212 -26.472 1.00 17.65 311 PRO A CA 1
ATOM 1279 C C . PRO A 1 85 ? -34.763 -10.440 -27.043 1.00 20.65 311 PRO A C 1
ATOM 1280 O O . PRO A 1 85 ? -34.862 -11.547 -26.506 1.00 21.32 311 PRO A O 1
ATOM 1291 N N . PHE A 1 86 ? -34.066 -10.231 -28.151 1.00 19.84 312 PHE A N 1
ATOM 1292 C CA . PHE A 1 86 ? -33.453 -11.313 -28.903 1.00 21.58 312 PHE A CA 1
ATOM 1293 C C . PHE A 1 86 ? -32.210 -10.743 -29.574 1.00 20.73 312 PHE A C 1
ATOM 1294 O O . PHE A 1 86 ? -31.749 -9.647 -29.235 1.00 19.83 312 PHE A O 1
ATOM 1311 N N . GLU A 1 87 ? -31.624 -11.506 -30.491 1.00 18.36 313 GLU A N 1
ATOM 1312 C CA . GLU A 1 87 ? -30.397 -11.037 -31.117 1.00 22.21 313 GLU A CA 1
ATOM 1313 C C . GLU A 1 87 ? -30.634 -9.814 -31.999 1.00 17.37 313 GLU A C 1
ATOM 1314 O O . GLU A 1 87 ? -29.704 -9.020 -32.184 1.00 20.73 313 GLU A O 1
ATOM 1326 N N . GLY A 1 88 ? -31.864 -9.628 -32.499 1.00 18.08 314 GLY A N 1
ATOM 1327 C CA . GLY A 1 88 ? -32.171 -8.568 -33.434 1.00 17.86 314 GLY A CA 1
ATOM 1328 C C . GLY A 1 88 ? -32.425 -7.236 -32.759 1.00 18.04 314 GLY A C 1
ATOM 1329 O O . GLY A 1 88 ? -32.329 -7.085 -31.535 1.00 19.20 314 GLY A O 1
ATOM 1333 N N . PRO A 1 89 ? -32.767 -6.229 -33.580 1.00 16.58 315 PRO A N 1
ATOM 1334 C CA . PRO A 1 89 ? -32.675 -4.838 -33.106 1.00 15.49 315 PRO A CA 1
ATOM 1335 C C . PRO A 1 89 ? -33.826 -4.314 -32.262 1.00 16.27 315 PRO A C 1
ATOM 1336 O O . PRO A 1 89 ? -33.597 -3.494 -31.363 1.00 16.50 315 PRO A O 1
ATOM 1347 N N . ALA A 1 90 ? -35.051 -4.744 -32.537 1.00 15.05 316 ALA A N 1
ATOM 1348 C CA . ALA A 1 90 ? -36.206 -4.050 -31.983 1.00 15.62 316 ALA A CA 1
ATOM 1349 C C . ALA A 1 90 ? -37.487 -4.782 -32.350 1.00 15.19 316 ALA A C 1
ATOM 1350 O O . ALA A 1 90 ? -37.448 -5.724 -33.151 1.00 14.62 316 ALA A O 1
ATOM 1357 N N . PRO A 1 91 ? -38.638 -4.380 -31.816 1.00 14.51 317 PRO A N 1
ATOM 1358 C CA . PRO A 1 91 ? -39.892 -5.004 -32.253 1.00 15.38 317 PRO A CA 1
ATOM 1359 C C . PRO A 1 91 ? -40.191 -4.690 -33.709 1.00 14.35 317 PRO A C 1
ATOM 1360 O O . PRO A 1 91 ? -39.792 -3.649 -34.240 1.00 15.13 317 PRO A O 1
ATOM 1371 N N . ILE A 1 92 ? -40.909 -5.612 -34.356 1.00 16.16 318 ILE A N 1
ATOM 1372 C CA . ILE A 1 92 ? -41.401 -5.366 -35.704 1.00 14.89 318 ILE A CA 1
ATOM 1373 C C . ILE A 1 92 ? -42.077 -3.999 -35.768 1.00 13.40 318 ILE A C 1
ATOM 1374 O O . ILE A 1 92 ? -42.834 -3.613 -34.869 1.00 14.93 318 ILE A O 1
ATOM 1390 N N . GLY A 1 93 ? -41.781 -3.256 -36.840 1.00 13.63 319 GLY A N 1
ATOM 1391 C CA . GLY A 1 93 ? -42.362 -1.952 -37.089 1.00 15.40 319 GLY A CA 1
ATOM 1392 C C . GLY A 1 93 ? -41.623 -0.786 -36.468 1.00 13.07 319 GLY A C 1
ATOM 1393 O O . GLY A 1 93 ? -41.864 0.364 -36.860 1.00 14.48 319 GLY A O 1
ATOM 1397 N N . PHE A 1 94 ? -40.730 -1.040 -35.523 1.00 14.61 320 PHE A N 1
ATOM 1398 C CA . PHE A 1 94 ? -40.055 0.036 -34.808 1.00 15.25 320 PHE A CA 1
ATOM 1399 C C . PHE A 1 94 ? -39.369 0.976 -35.800 1.00 14.29 320 PHE A C 1
ATOM 1400 O O . PHE A 1 94 ? -38.786 0.514 -36.787 1.00 14.35 320 PHE A O 1
ATOM 1417 N N . PRO A 1 95 ? -39.430 2.295 -35.586 1.00 13.94 321 PRO A N 1
ATOM 1418 C CA . PRO A 1 95 ? -38.792 3.214 -36.544 1.00 13.82 321 PRO A CA 1
ATOM 1419 C C . PRO A 1 95 ? -37.296 2.959 -36.687 1.00 17.12 321 PRO A C 1
ATOM 1420 O O . PRO A 1 95 ? -36.614 2.577 -35.731 1.00 14.85 321 PRO A O 1
ATOM 1431 N N . ASP A 1 96 ? -36.782 3.180 -37.909 1.00 15.13 322 ASP A N 1
ATOM 1432 C CA . ASP A 1 96 ? -35.370 2.938 -38.203 1.00 13.96 322 ASP A CA 1
ATOM 1433 C C . ASP A 1 96 ? -34.681 4.174 -38.779 1.00 13.86 322 ASP A C 1
ATOM 1434 O O . ASP A 1 96 ? -33.656 4.048 -39.463 1.00 14.22 322 ASP A O 1
ATOM 1443 N N . LEU A 1 97 ? -35.205 5.360 -38.496 1.00 14.20 323 LEU A N 1
ATOM 1444 C CA . LEU A 1 97 ? -34.602 6.602 -38.968 1.00 14.27 323 LEU A CA 1
ATOM 1445 C C . LEU A 1 97 ? -33.483 7.001 -38.016 1.00 16.11 323 LEU A C 1
ATOM 1446 O O . LEU A 1 97 ? -33.732 7.501 -36.916 1.00 17.25 323 LEU A O 1
ATOM 1462 N N . GLY A 1 98 ? -32.243 6.776 -38.434 1.00 17.81 324 GLY A N 1
ATOM 1463 C CA . GLY A 1 98 ? -31.109 7.336 -37.738 1.00 15.39 324 GLY A CA 1
ATOM 1464 C C . GLY A 1 98 ? -30.954 8.811 -38.058 1.00 16.93 324 GLY A C 1
ATOM 1465 O O . GLY A 1 98 ? -31.706 9.391 -38.841 1.00 15.67 324 GLY A O 1
ATOM 1469 N N . GLY A 1 99 ? -29.971 9.432 -37.416 1.00 16.69 325 GLY A N 1
ATOM 1470 C CA . GLY A 1 99 ? -29.581 10.789 -37.782 1.00 16.97 325 GLY A CA 1
ATOM 1471 C C . GLY A 1 99 ? -30.644 11.849 -37.604 1.00 17.95 325 GLY A C 1
ATOM 1472 O O . GLY A 1 99 ? -30.693 12.806 -38.390 1.00 18.62 325 GLY A O 1
ATOM 1476 N N . CYS A 1 100 ? -31.481 11.718 -36.576 1.00 16.91 326 CYS A N 1
ATOM 1477 C CA . CYS A 1 100 ? -32.525 12.694 -36.298 1.00 17.79 326 CYS A CA 1
ATOM 1478 C C . CYS A 1 100 ? -33.125 12.400 -34.937 1.00 18.84 326 CYS A C 1
ATOM 1479 O O . CYS A 1 100 ? -32.948 11.312 -34.383 1.00 19.04 326 CYS A O 1
ATOM 1487 N N . ASP A 1 101 ? -33.808 13.401 -34.395 1.00 18.23 327 ASP A N 1
ATOM 1488 C CA . ASP A 1 101 ? -34.742 13.196 -33.302 1.00 16.93 327 ASP A CA 1
ATOM 1489 C C . ASP A 1 101 ? -36.115 12.875 -33.885 1.00 17.18 327 ASP A C 1
ATOM 1490 O O . ASP A 1 101 ? -36.518 13.443 -34.907 1.00 17.80 327 ASP A O 1
ATOM 1499 N N . TRP A 1 102 ? -36.827 11.962 -33.235 1.00 18.61 328 TRP A N 1
ATOM 1500 C CA . TRP A 1 102 ? -38.174 11.592 -33.633 1.00 17.18 328 TRP A CA 1
ATOM 1501 C C . TRP A 1 102 ? -39.189 12.368 -32.805 1.00 17.55 328 TRP A C 1
ATOM 1502 O O . TRP A 1 102 ? -38.945 12.707 -31.644 1.00 19.18 328 TRP A O 1
ATOM 1523 N N . HIS A 1 103 ? -40.338 12.636 -33.408 1.00 17.44 329 HIS A N 1
ATOM 1524 C CA . HIS A 1 103 ? -41.502 13.152 -32.694 1.00 16.06 329 HIS A CA 1
ATOM 1525 C C . HIS A 1 103 ? -42.649 12.221 -33.033 1.00 16.55 329 HIS A C 1
ATOM 1526 O O . HIS A 1 103 ? -43.071 12.126 -34.188 1.00 18.91 329 HIS A O 1
ATOM 1540 N N . ILE A 1 104 ? -43.062 11.459 -32.031 1.00 15.82 330 ILE A N 1
ATOM 1541 C CA . ILE A 1 104 ? -43.983 10.342 -32.184 1.00 15.17 330 ILE A CA 1
ATOM 1542 C C . ILE A 1 104 ? -45.311 10.752 -31.578 1.00 15.42 330 ILE A C 1
ATOM 1543 O O . ILE A 1 104 ? -45.352 11.262 -30.453 1.00 18.64 330 ILE A O 1
ATOM 1559 N N . ASN A 1 105 ? -46.390 10.547 -32.321 1.00 16.34 331 ASN A N 1
ATOM 1560 C CA . ASN A 1 105 ? -47.723 10.892 -31.844 1.00 17.44 331 ASN A CA 1
ATOM 1561 C C . ASN A 1 105 ? -48.300 9.693 -31.099 1.00 17.61 331 ASN A C 1
ATOM 1562 O O . ASN A 1 105 ? -48.557 8.644 -31.699 1.00 16.39 331 ASN A O 1
ATOM 1573 N N . MET A 1 106 ? -48.514 9.861 -29.796 1.00 16.08 332 MET A N 1
ATOM 1574 C CA . MET A 1 106 ? -48.943 8.791 -28.907 1.00 16.63 332 MET A CA 1
ATOM 1575 C C . MET A 1 106 ? -50.434 8.902 -28.638 1.00 19.11 332 MET A C 1
ATOM 1576 O O . MET A 1 106 ? -50.920 9.965 -28.239 1.00 18.57 332 MET A O 1
ATOM 1590 N N . THR A 1 107 ? -51.148 7.799 -28.836 1.00 17.51 333 THR A N 1
ATOM 1591 C CA . THR A 1 107 ? -52.565 7.710 -28.529 1.00 16.78 333 THR A CA 1
ATOM 1592 C C . THR A 1 107 ? -52.809 6.479 -27.673 1.00 17.72 333 THR A C 1
ATOM 1593 O O . THR A 1 107 ? -51.911 5.666 -27.438 1.00 18.32 333 THR A O 1
ATOM 1604 N N . GLN A 1 108 ? -54.048 6.340 -27.219 1.00 17.34 334 GLN A N 1
ATOM 1605 C CA . GLN A 1 108 ? -54.393 5.287 -26.282 1.00 17.69 334 GLN A CA 1
ATOM 1606 C C . GLN A 1 108 ? -55.756 4.717 -26.620 1.00 19.47 334 GLN A C 1
ATOM 1607 O O . GLN A 1 108 ? -56.692 5.460 -26.926 1.00 21.36 334 GLN A O 1
ATOM 1621 N N . PHE A 1 109 ? -55.883 3.403 -26.478 1.00 18.99 335 PHE A N 1
ATOM 1622 C CA . PHE A 1 109 ? -57.182 2.763 -26.603 1.00 18.78 335 PHE A CA 1
ATOM 1623 C C . PHE A 1 109 ? -57.958 3.009 -25.317 1.00 20.57 335 PHE A C 1
ATOM 1624 O O . PHE A 1 109 ? -57.464 2.718 -24.221 1.00 21.22 335 PHE A O 1
ATOM 1641 N N . GLY A 1 110 ? -59.119 3.640 -25.449 1.00 19.12 336 GLY A N 1
ATOM 1642 C CA . GLY A 1 110 ? -59.987 3.900 -24.325 1.00 19.92 336 GLY A CA 1
ATOM 1643 C C . GLY A 1 110 ? -59.760 5.217 -23.632 1.00 22.15 336 GLY A C 1
ATOM 1644 O O . GLY A 1 110 ? -60.415 5.482 -22.615 1.00 24.54 336 GLY A O 1
ATOM 1648 N N . HIS A 1 111 ? -58.892 6.068 -24.166 1.00 19.91 337 HIS A N 1
ATOM 1649 C CA . HIS A 1 111 ? -58.646 7.380 -23.597 1.00 22.12 337 HIS A CA 1
ATOM 1650 C C . HIS A 1 111 ? -58.679 8.429 -24.693 1.00 18.89 337 HIS A C 1
ATOM 1651 O O . HIS A 1 111 ? -58.349 8.152 -25.851 1.00 20.69 337 HIS A O 1
ATOM 1665 N N . SER A 1 112 ? -59.066 9.638 -24.309 1.00 20.68 338 SER A N 1
ATOM 1666 C CA A SER A 1 112 ? -58.987 10.775 -25.205 0.56 19.39 338 SER A CA 1
ATOM 1667 C CA B SER A 1 112 ? -58.988 10.770 -25.210 0.44 20.31 338 SER A CA 1
ATOM 1668 C C . SER A 1 112 ? -57.538 11.232 -25.354 1.00 21.54 338 SER A C 1
ATOM 1669 O O . SER A 1 112 ? -56.649 10.841 -24.591 1.00 20.51 338 SER A O 1
ATOM 1683 N N . SER A 1 113 ? -57.317 12.073 -26.362 1.00 18.92 339 SER A N 1
ATOM 1684 C CA . SER A 1 113 ? -56.121 12.888 -26.509 1.00 20.01 339 SER A CA 1
ATOM 1685 C C . SER A 1 113 ? -54.946 12.206 -27.192 1.00 21.57 339 SER A C 1
ATOM 1686 O O . SER A 1 113 ? -54.897 10.981 -27.321 1.00 20.60 339 SER A O 1
ATOM 1694 N N . GLN A 1 114 ? -53.997 13.015 -27.640 1.00 18.73 340 GLN A N 1
ATOM 1695 C CA . GLN A 1 114 ? -52.735 12.544 -28.178 1.00 18.04 340 GLN A CA 1
ATOM 1696 C C . GLN A 1 114 ? -51.628 13.306 -27.465 1.00 18.10 340 GLN A C 1
ATOM 1697 O O . GLN A 1 114 ? -51.845 14.397 -26.930 1.00 18.84 340 GLN A O 1
ATOM 1711 N N . THR A 1 115 ? -50.434 12.721 -27.466 1.00 18.50 341 THR A N 1
ATOM 1712 C CA . THR A 1 115 ? -49.284 13.305 -26.795 1.00 18.71 341 THR A CA 1
ATOM 1713 C C . THR A 1 115 ? -48.064 13.159 -27.688 1.00 18.42 341 THR A C 1
ATOM 1714 O O . THR A 1 115 ? -47.783 12.060 -28.172 1.00 18.47 341 THR A O 1
ATOM 1725 N N . GLN A 1 116 ? -47.325 14.248 -27.879 1.00 19.60 342 GLN A N 1
ATOM 1726 C CA . GLN A 1 116 ? -46.090 14.189 -28.647 1.00 17.90 342 GLN A CA 1
ATOM 1727 C C . GLN A 1 116 ? -44.954 13.675 -27.773 1.00 19.87 342 GLN A C 1
ATOM 1728 O O . GLN A 1 116 ? -44.673 14.231 -26.706 1.00 22.78 342 GLN A O 1
ATOM 1742 N N . TYR A 1 117 ? -44.295 12.623 -28.242 1.00 17.80 343 TYR A N 1
ATOM 1743 C CA . TYR A 1 117 ? -43.180 11.971 -27.560 1.00 19.76 343 TYR A CA 1
ATOM 1744 C C . TYR A 1 117 ? -41.912 12.302 -28.332 1.00 19.49 343 TYR A C 1
ATOM 1745 O O . TYR A 1 117 ? -41.804 11.981 -29.519 1.00 18.12 343 TYR A O 1
ATOM 1763 N N . ASP A 1 118 ? -40.981 12.985 -27.669 1.00 18.54 344 ASP A N 1
ATOM 1764 C CA . ASP A 1 118 ? -39.758 13.473 -28.296 1.00 18.22 344 ASP A CA 1
ATOM 1765 C C . ASP A 1 118 ? -38.628 12.492 -28.016 1.00 18.85 344 ASP A C 1
ATOM 1766 O O . ASP A 1 118 ? -38.266 12.278 -26.854 1.00 19.87 344 ASP A O 1
ATOM 1775 N N . VAL A 1 119 ? -38.047 11.928 -29.076 1.00 17.45 345 VAL A N 1
ATOM 1776 C CA . VAL A 1 119 ? -37.107 10.824 -28.942 1.00 19.39 345 VAL A CA 1
ATOM 1777 C C . VAL A 1 119 ? -35.739 11.210 -29.488 1.00 21.09 345 VAL A C 1
ATOM 1778 O O . VAL A 1 119 ? -35.567 11.390 -30.700 1.00 21.04 345 VAL A O 1
ATOM 1791 N N . ASP A 1 120 ? -34.764 11.313 -28.592 1.00 19.37 346 ASP A N 1
ATOM 1792 C CA . ASP A 1 120 ? -33.349 11.274 -28.935 1.00 22.50 346 ASP A CA 1
ATOM 1793 C C . ASP A 1 120 ? -32.936 9.808 -28.924 1.00 18.64 346 ASP A C 1
ATOM 1794 O O . ASP A 1 120 ? -33.093 9.129 -27.905 1.00 21.93 346 ASP A O 1
ATOM 1803 N N . THR A 1 121 ? -32.445 9.308 -30.055 1.00 20.26 347 THR A N 1
ATOM 1804 C CA . THR A 1 121 ? -32.116 7.892 -30.146 1.00 21.09 347 THR A CA 1
ATOM 1805 C C . THR A 1 121 ? -30.680 7.591 -29.733 1.00 20.63 347 THR A C 1
ATOM 1806 O O . THR A 1 121 ? -30.268 6.429 -29.808 1.00 20.70 347 THR A O 1
ATOM 1817 N N . THR A 1 122 ? -29.914 8.601 -29.292 1.00 22.14 348 THR A N 1
ATOM 1818 C CA . THR A 1 122 ? -28.506 8.387 -28.995 1.00 21.69 348 THR A CA 1
ATOM 1819 C C . THR A 1 122 ? -28.141 8.027 -27.555 1.00 23.87 348 THR A C 1
ATOM 1820 O O . THR A 1 122 ? -27.056 7.473 -27.335 1.00 25.93 348 THR A O 1
ATOM 1831 N N . PRO A 1 123 ? -28.965 8.324 -26.552 1.00 21.68 349 PRO A N 1
ATOM 1832 C CA . PRO A 1 123 ? -28.519 8.138 -25.167 1.00 25.45 349 PRO A CA 1
ATOM 1833 C C . PRO A 1 123 ? -28.527 6.678 -24.734 1.00 24.90 349 PRO A C 1
ATOM 1834 O O . PRO A 1 123 ? -29.098 5.797 -25.377 1.00 23.77 349 PRO A O 1
ATOM 1845 N N . ASP A 1 124 ? -27.901 6.458 -23.575 1.00 27.98 350 ASP A N 1
ATOM 1846 C CA . ASP A 1 124 ? -27.761 5.126 -23.010 1.00 25.34 350 ASP A CA 1
ATOM 1847 C C . ASP A 1 124 ? -29.097 4.476 -22.702 1.00 23.02 350 ASP A C 1
ATOM 1848 O O . ASP A 1 124 ? -29.180 3.243 -22.661 1.00 26.87 350 ASP A O 1
ATOM 1857 N N . THR A 1 125 ? -30.143 5.277 -22.522 1.00 25.62 351 THR A N 1
ATOM 1858 C CA . THR A 1 125 ? -31.477 4.787 -22.211 1.00 21.46 351 THR A CA 1
ATOM 1859 C C . THR A 1 125 ? -32.246 4.309 -23.432 1.00 19.22 351 THR A C 1
ATOM 1860 O O . THR A 1 125 ? -33.309 3.700 -23.268 1.00 21.91 351 THR A O 1
ATOM 1871 N N . PHE A 1 126 ? -31.762 4.588 -24.638 1.00 19.34 352 PHE A N 1
ATOM 1872 C CA . PHE A 1 126 ? -32.465 4.188 -25.854 1.00 17.95 352 PHE A CA 1
ATOM 1873 C C . PHE A 1 126 ? -31.951 2.801 -26.217 1.00 18.47 352 PHE A C 1
ATOM 1874 O O . PHE A 1 126 ? -30.959 2.649 -26.931 1.00 19.64 352 PHE A O 1
ATOM 1891 N N . VAL A 1 127 ? -32.623 1.778 -25.697 1.00 18.97 353 VAL A N 1
ATOM 1892 C CA . VAL A 1 127 ? -32.189 0.399 -25.900 1.00 21.90 353 VAL A CA 1
ATOM 1893 C C . VAL A 1 127 ? -33.385 -0.460 -26.296 1.00 18.24 353 VAL A C 1
ATOM 1894 O O . VAL A 1 127 ? -33.753 -1.400 -25.576 1.00 19.75 353 VAL A O 1
ATOM 1907 N N . PRO A 1 128 ? -34.006 -0.183 -27.444 1.00 17.51 354 PRO A N 1
ATOM 1908 C CA . PRO A 1 128 ? -35.097 -1.054 -27.911 1.00 16.58 354 PRO A CA 1
ATOM 1909 C C . PRO A 1 128 ? -34.657 -2.500 -28.092 1.00 17.42 354 PRO A C 1
ATOM 1910 O O . PRO A 1 128 ? -35.489 -3.411 -27.993 1.00 18.63 354 PRO A O 1
ATOM 1921 N N . HIS A 1 129 ? -33.367 -2.733 -28.360 1.00 19.44 355 HIS A N 1
ATOM 1922 C CA . HIS A 1 129 ? -32.825 -4.090 -28.449 1.00 20.64 355 HIS A CA 1
ATOM 1923 C C . HIS A 1 129 ? -33.005 -4.839 -27.137 1.00 23.24 355 HIS A C 1
ATOM 1924 O O . HIS A 1 129 ? -33.139 -6.069 -27.138 1.00 18.74 355 HIS A O 1
ATOM 1938 N N . LEU A 1 130 ? -33.064 -4.114 -26.021 1.00 19.81 356 LEU A N 1
ATOM 1939 C CA . LEU A 1 130 ? -33.309 -4.699 -24.712 1.00 19.16 356 LEU A CA 1
ATOM 1940 C C . LEU A 1 130 ? -34.733 -4.448 -24.227 1.00 20.44 356 LEU A C 1
ATOM 1941 O O . LEU A 1 130 ? -35.063 -4.799 -23.090 1.00 23.56 356 LEU A O 1
ATOM 1957 N N . GLY A 1 131 ? -35.585 -3.883 -25.080 1.00 19.20 357 GLY A N 1
ATOM 1958 C CA . GLY A 1 131 ? -36.997 -3.730 -24.804 1.00 18.46 357 GLY A CA 1
ATOM 1959 C C . GLY A 1 131 ? -37.435 -2.467 -24.095 1.00 21.64 357 GLY A C 1
ATOM 1960 O O . GLY A 1 131 ? -38.600 -2.392 -23.682 1.00 20.54 357 GLY A O 1
ATOM 1964 N N . SER A 1 132 ? -36.580 -1.453 -23.970 1.00 18.59 358 SER A N 1
ATOM 1965 C CA . SER A 1 132 ? -37.030 -0.243 -23.297 1.00 20.80 358 SER A CA 1
ATOM 1966 C C . SER A 1 132 ? -36.368 0.994 -23.887 1.00 21.37 358 SER A C 1
ATOM 1967 O O . SER A 1 132 ? -35.253 0.940 -24.412 1.00 21.27 358 SER A O 1
ATOM 1975 N N . ILE A 1 133 ? -37.100 2.109 -23.821 1.00 20.69 359 ILE A N 1
ATOM 1976 C CA . ILE A 1 133 ? -36.617 3.417 -24.247 1.00 18.57 359 ILE A CA 1
ATOM 1977 C C . ILE A 1 133 ? -37.097 4.437 -23.222 1.00 20.76 359 ILE A C 1
ATOM 1978 O O . ILE A 1 133 ? -38.087 4.223 -22.520 1.00 20.36 359 ILE A O 1
ATOM 1994 N N . GLN A 1 134 ? -36.375 5.553 -23.127 1.00 19.23 360 GLN A N 1
ATOM 1995 C CA . GLN A 1 134 ? -36.702 6.562 -22.126 1.00 18.73 360 GLN A CA 1
ATOM 1996 C C . GLN A 1 134 ? -38.084 7.154 -22.394 1.00 18.20 360 GLN A C 1
ATOM 1997 O O . GLN A 1 134 ? -38.461 7.392 -23.546 1.00 22.87 360 GLN A O 1
ATOM 2011 N N . ALA A 1 135 ? -38.837 7.399 -21.317 1.00 20.89 361 ALA A N 1
ATOM 2012 C CA . ALA A 1 135 ? -40.178 7.965 -21.448 1.00 22.30 361 ALA A CA 1
ATOM 2013 C C . ALA A 1 135 ? -40.146 9.447 -21.800 1.00 23.15 361 ALA A C 1
ATOM 2014 O O . ALA A 1 135 ? -41.103 9.962 -22.391 1.00 23.65 361 ALA A O 1
ATOM 2021 N N . ASN A 1 136 ? -39.081 10.145 -21.416 1.00 19.61 362 ASN A N 1
ATOM 2022 C CA . ASN A 1 136 ? -38.924 11.582 -21.635 1.00 19.55 362 ASN A CA 1
ATOM 2023 C C . ASN A 1 136 ? -40.223 12.345 -21.381 1.00 22.83 362 ASN A C 1
ATOM 2024 O O . ASN A 1 136 ? -40.700 13.117 -22.217 1.00 22.75 362 ASN A O 1
ATOM 2035 N N . GLY A 1 137 ? -40.796 12.127 -20.201 1.00 22.02 363 GLY A N 1
ATOM 2036 C CA . GLY A 1 137 ? -41.944 12.890 -19.764 1.00 27.20 363 GLY A CA 1
ATOM 2037 C C . GLY A 1 137 ? -43.298 12.310 -20.110 1.00 27.62 363 GLY A C 1
ATOM 2038 O O . GLY A 1 137 ? -44.317 12.864 -19.678 1.00 26.77 363 GLY A O 1
ATOM 2042 N N . ILE A 1 138 ? -43.351 11.225 -20.878 1.00 23.41 364 ILE A N 1
ATOM 2043 C CA . ILE A 1 138 ? -44.624 10.574 -21.167 1.00 21.27 364 ILE A CA 1
ATOM 2044 C C . ILE A 1 138 ? -45.124 9.903 -19.894 1.00 22.26 364 ILE A C 1
ATOM 2045 O O . ILE A 1 138 ? -44.455 9.027 -19.333 1.00 23.07 364 ILE A O 1
ATOM 2061 N N . GLY A 1 139 ? -46.297 10.321 -19.427 1.00 22.17 365 GLY A N 1
ATOM 2062 C CA . GLY A 1 139 ? -46.822 9.806 -18.184 1.00 26.87 365 GLY A CA 1
ATOM 2063 C C . GLY A 1 139 ? -47.202 8.343 -18.271 1.00 24.04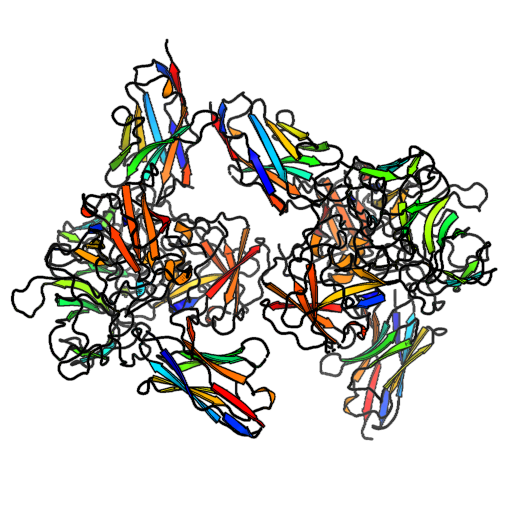 365 GLY A C 1
ATOM 2064 O O . GLY A 1 139 ? -47.378 7.771 -19.347 1.00 22.44 365 GLY A O 1
ATOM 2068 N N . SER A 1 140 ? -47.344 7.735 -17.094 1.00 25.95 366 SER A N 1
ATOM 2069 C CA . SER A 1 140 ? -47.650 6.315 -17.005 1.00 24.23 366 SER A CA 1
ATOM 2070 C C . SER A 1 140 ? -48.892 5.970 -17.813 1.00 22.04 366 SER A C 1
ATOM 2071 O O . SER A 1 140 ? -49.876 6.714 -17.826 1.00 25.66 366 SER A O 1
ATOM 2079 N N . GLY A 1 141 ? -48.841 4.828 -18.475 1.00 20.66 367 GLY A N 1
ATOM 2080 C CA . GLY A 1 141 ? -49.960 4.353 -19.263 1.00 22.49 367 GLY A CA 1
ATOM 2081 C C . GLY A 1 141 ? -49.489 3.519 -20.432 1.00 20.84 367 GLY A C 1
ATOM 2082 O O . GLY A 1 141 ? -48.298 3.396 -20.709 1.00 21.30 367 GLY A O 1
ATOM 2086 N N . ASN A 1 142 ? -50.466 2.940 -21.124 1.00 19.91 368 ASN A N 1
ATOM 2087 C CA . ASN A 1 142 ? -50.234 2.142 -22.322 1.00 18.56 368 ASN A CA 1
ATOM 2088 C C . ASN A 1 142 ? -50.494 3.005 -23.548 1.00 20.90 368 ASN A C 1
ATOM 2089 O O . ASN A 1 142 ? -51.529 3.678 -23.627 1.00 22.67 368 ASN A O 1
ATOM 2100 N N . TYR A 1 143 ? -49.564 2.972 -24.503 1.00 16.77 369 TYR A N 1
ATOM 2101 C CA . TYR A 1 143 ? -49.661 3.825 -25.670 1.00 17.41 369 TYR A CA 1
ATOM 2102 C C . TYR A 1 143 ? -49.295 3.090 -26.950 1.00 17.70 369 TYR A C 1
ATOM 2103 O O . TYR A 1 143 ? -48.509 2.139 -26.941 1.00 18.11 369 TYR A O 1
ATOM 2121 N N . VAL A 1 144 ? -49.873 3.559 -28.054 1.00 17.09 370 VAL A N 1
ATOM 2122 C CA A VAL A 1 144 ? -49.391 3.266 -29.399 0.55 15.46 370 VAL A CA 1
ATOM 2123 C CA B VAL A 1 144 ? -49.394 3.266 -29.398 0.45 15.52 370 VAL A CA 1
ATOM 2124 C C . VAL A 1 144 ? -48.911 4.584 -29.990 1.00 15.39 370 VAL A C 1
ATOM 2125 O O . VAL A 1 144 ? -49.589 5.613 -29.863 1.00 16.38 370 VAL A O 1
ATOM 2148 N N . GLY A 1 145 ? -47.748 4.563 -30.608 1.00 16.80 371 GLY A N 1
ATOM 2149 C CA . GLY A 1 145 ? -47.171 5.768 -31.179 1.00 16.88 371 GLY A CA 1
ATOM 2150 C C . GLY A 1 145 ? -46.812 5.564 -32.631 1.00 16.03 371 GLY A C 1
ATOM 2151 O O . GLY A 1 145 ? -46.383 4.483 -33.030 1.00 17.41 371 GLY A O 1
ATOM 2155 N N . VAL A 1 146 ? -46.996 6.618 -33.419 1.00 15.69 372 VAL A N 1
ATOM 2156 C CA . VAL A 1 146 ? -46.579 6.626 -34.815 1.00 15.06 372 VAL A CA 1
ATOM 2157 C C . VAL A 1 146 ? -45.695 7.844 -35.056 1.00 16.20 372 VAL A C 1
ATOM 2158 O O . VAL A 1 146 ? -45.962 8.935 -34.542 1.00 16.16 372 VAL A O 1
ATOM 2171 N N . LEU A 1 147 ? -44.626 7.645 -35.818 1.00 15.92 373 LEU A N 1
ATOM 2172 C CA . LEU A 1 147 ? -43.762 8.757 -36.179 1.00 14.25 373 LEU A CA 1
ATOM 2173 C C . LEU A 1 147 ? -44.561 9.813 -36.929 1.00 17.88 373 LEU A C 1
ATOM 2174 O O . LEU A 1 147 ? -45.271 9.507 -37.891 1.00 18.99 373 LEU A O 1
ATOM 2190 N N . SER A 1 148 ? -44.436 11.062 -36.487 1.00 16.32 374 SER A N 1
ATOM 2191 C CA . SER A 1 148 ? -45.191 12.184 -37.025 1.00 16.27 374 SER A CA 1
ATOM 2192 C C . SER A 1 148 ? -44.308 13.208 -37.724 1.00 16.67 374 SER A C 1
ATOM 2193 O O . SER A 1 148 ? -44.612 13.643 -38.835 1.00 18.16 374 SER A O 1
ATOM 2201 N N . TRP A 1 149 ? -43.204 13.601 -37.097 1.00 15.65 375 TRP A N 1
ATOM 2202 C CA . TRP A 1 149 ? -42.274 14.534 -37.719 1.00 15.71 375 TRP A CA 1
ATOM 2203 C C . TRP A 1 149 ? -40.909 14.325 -37.078 1.00 15.79 375 TRP A C 1
ATOM 2204 O O . TRP A 1 149 ? -40.784 13.653 -36.051 1.00 16.76 375 TRP A O 1
ATOM 2225 N N . ILE A 1 150 ? -39.876 14.875 -37.717 1.00 16.70 376 ILE A N 1
ATOM 2226 C CA . ILE A 1 150 ? -38.506 14.707 -37.246 1.00 16.17 376 ILE A CA 1
ATOM 2227 C C . ILE A 1 150 ? -37.827 16.073 -37.168 1.00 16.97 376 ILE A C 1
ATOM 2228 O O . ILE A 1 150 ? -38.320 17.072 -37.694 1.00 17.12 376 ILE A O 1
ATOM 2244 N N . SER A 1 151 ? -36.674 16.093 -36.503 1.00 17.11 377 SER A N 1
ATOM 2245 C CA . SER A 1 151 ? -35.871 17.300 -36.350 1.00 17.81 377 SER A CA 1
ATOM 2246 C C . SER A 1 151 ? -34.416 16.889 -36.205 1.00 17.96 377 SER A C 1
ATOM 2247 O O . SER A 1 151 ? -34.101 15.697 -36.115 1.00 17.52 377 SER A O 1
ATOM 2255 N N . PRO A 1 152 ? -33.494 17.856 -36.184 1.00 19.70 378 PRO A N 1
ATOM 2256 C CA . PRO A 1 152 ? -32.079 17.499 -36.095 1.00 19.63 378 PRO A CA 1
ATOM 2257 C C . PRO A 1 152 ? -31.802 16.681 -34.846 1.00 19.75 378 PRO A C 1
ATOM 2258 O O . PRO A 1 152 ? -32.460 16.863 -33.804 1.00 20.38 378 PRO A O 1
ATOM 2269 N N . PRO A 1 153 ? -30.821 15.780 -34.906 1.00 19.46 379 PRO A N 1
ATOM 2270 C CA . PRO A 1 153 ? -30.519 14.951 -33.731 1.00 21.29 379 PRO A CA 1
ATOM 2271 C C . PRO A 1 153 ? -29.980 15.802 -32.594 1.00 20.92 379 PRO A C 1
ATOM 2272 O O . PRO A 1 153 ? -29.224 16.750 -32.815 1.00 23.44 379 PRO A O 1
ATOM 2283 N N . SER A 1 154 ? -30.357 15.442 -31.366 1.00 21.48 380 SER A N 1
ATOM 2284 C CA . SER A 1 154 ? -29.882 16.195 -30.209 1.00 22.73 380 SER A CA 1
ATOM 2285 C C . SER A 1 154 ? -28.394 15.979 -29.966 1.00 24.13 380 SER A C 1
ATOM 2286 O O . SER A 1 154 ? -27.728 16.844 -29.385 1.00 27.30 380 SER A O 1
ATOM 2294 N N . HIS A 1 155 ? -27.863 14.839 -30.392 1.00 24.42 381 HIS A N 1
ATOM 2295 C CA . HIS A 1 155 ? -26.457 14.492 -30.250 1.00 24.79 381 HIS A CA 1
ATOM 2296 C C . HIS A 1 155 ? -26.023 13.716 -31.480 1.00 22.84 381 HIS A C 1
ATOM 2297 O O . HIS A 1 155 ? -26.830 12.989 -32.072 1.00 24.53 381 HIS A O 1
ATOM 2311 N N . PRO A 1 156 ? -24.769 13.893 -31.926 1.00 24.69 382 PRO A N 1
ATOM 2312 C CA . PRO A 1 156 ? -23.793 14.862 -31.392 1.00 26.46 382 PRO A CA 1
ATOM 2313 C C . PRO A 1 156 ? -24.277 16.291 -31.598 1.00 24.38 382 PRO A C 1
ATOM 2314 O O . PRO A 1 156 ? -24.922 16.570 -32.611 1.00 25.81 382 PRO A O 1
ATOM 2325 N N . SER A 1 157 ? -23.985 17.170 -30.638 1.00 28.94 383 SER A N 1
ATOM 2326 C CA . SER A 1 157 ? -24.487 18.535 -30.689 1.00 28.98 383 SER A CA 1
ATOM 2327 C C . SER A 1 157 ? -24.170 19.171 -32.033 1.00 33.64 383 SER A C 1
ATOM 2328 O O . SER A 1 157 ? -23.024 19.155 -32.492 1.00 32.29 383 SER A O 1
ATOM 2332 N N . GLY A 1 158 ? -25.197 19.742 -32.657 1.00 31.57 384 GLY A N 1
ATOM 2333 C CA . GLY A 1 158 ? -25.030 20.449 -33.905 1.00 31.48 384 GLY A CA 1
ATOM 2334 C C . GLY A 1 158 ? -25.056 19.598 -35.151 1.00 29.00 384 GLY A C 1
ATOM 2335 O O . GLY A 1 158 ? -24.977 20.152 -36.257 1.00 29.69 384 GLY A O 1
ATOM 2339 N N . SER A 1 159 ? -25.161 18.279 -35.024 1.00 24.37 385 SER A N 1
ATOM 2340 C CA . SER A 1 159 ? -25.267 17.448 -36.209 1.00 25.68 385 SER A CA 1
ATOM 2341 C C . SER A 1 159 ? -26.602 17.722 -36.888 1.00 24.81 385 SER A C 1
ATOM 2342 O O . SER A 1 159 ? -27.586 18.098 -36.246 1.00 26.40 385 SER A O 1
ATOM 2350 N N . GLN A 1 160 ? -26.621 17.546 -38.201 1.00 22.98 386 GLN A N 1
ATOM 2351 C CA . GLN A 1 160 ? -27.801 17.785 -39.018 1.00 25.05 386 GLN A CA 1
ATOM 2352 C C . GLN A 1 160 ? -28.446 16.454 -39.392 1.00 24.83 386 GLN A C 1
ATOM 2353 O O . GLN A 1 160 ? -27.856 15.380 -39.250 1.00 23.81 386 GLN A O 1
ATOM 2367 N N . VAL A 1 161 ? -29.687 16.541 -39.871 1.00 21.10 387 VAL A N 1
ATOM 2368 C CA . VAL A 1 161 ? -30.441 15.345 -40.225 1.00 17.69 387 VAL A CA 1
ATOM 2369 C C . VAL A 1 161 ? -29.724 14.548 -41.303 1.00 18.74 387 VAL A C 1
ATOM 2370 O O . VAL A 1 161 ? -29.248 15.090 -42.309 1.00 23.14 387 VAL A O 1
ATOM 2383 N N . ASP A 1 162 ? -29.646 13.235 -41.085 1.00 17.88 388 ASP A N 1
ATOM 2384 C CA . ASP A 1 162 ? -29.018 12.300 -42.019 1.00 17.83 388 ASP A CA 1
ATOM 2385 C C . ASP A 1 162 ? -29.845 11.015 -42.022 1.00 17.56 388 ASP A C 1
ATOM 2386 O O . ASP A 1 162 ? -29.592 10.102 -41.231 1.00 17.87 388 ASP A O 1
ATOM 2395 N N . LEU A 1 163 ? -30.824 10.947 -42.928 1.00 16.77 389 LEU A N 1
ATOM 2396 C CA . LEU A 1 163 ? -31.751 9.822 -42.984 1.00 16.62 389 LEU A CA 1
ATOM 2397 C C . LEU A 1 163 ? -31.188 8.616 -43.724 1.00 16.85 389 LEU A C 1
ATOM 2398 O O . LEU A 1 163 ? -31.903 7.621 -43.889 1.00 18.47 389 LEU A O 1
ATOM 2414 N N . TRP A 1 164 ? -29.918 8.658 -44.139 1.00 15.59 390 TRP A N 1
ATOM 2415 C CA . TRP A 1 164 ? -29.240 7.466 -44.639 1.00 14.93 390 TRP A CA 1
ATOM 2416 C C . TRP A 1 164 ? -28.800 6.547 -43.510 1.00 17.12 390 TRP A C 1
ATOM 2417 O O . TRP A 1 164 ? -28.383 5.417 -43.784 1.00 18.84 390 TRP A O 1
ATOM 2438 N N . LYS A 1 165 ? -28.930 6.988 -42.261 1.00 19.37 391 LYS A N 1
ATOM 2439 C CA . LYS A 1 165 ? -28.486 6.248 -41.091 1.00 17.22 391 LYS A CA 1
ATOM 2440 C C . LYS A 1 165 ? -29.636 5.476 -40.452 1.00 14.15 391 LYS A C 1
ATOM 2441 O O . LYS A 1 165 ? -30.815 5.739 -40.704 1.00 16.71 391 LYS A O 1
ATOM 2460 N N . ILE A 1 166 ? -29.268 4.512 -39.609 1.00 15.95 392 ILE A N 1
ATOM 2461 C CA . ILE A 1 166 ? -30.211 3.820 -38.736 1.00 14.47 392 ILE A CA 1
ATOM 2462 C C . ILE A 1 166 ? -29.865 4.169 -37.292 1.00 15.31 392 ILE A C 1
ATOM 2463 O O . ILE A 1 166 ? -28.734 4.595 -37.007 1.00 18.23 392 ILE A O 1
ATOM 2479 N N . PRO A 1 167 ? -30.790 4.006 -36.355 1.00 15.34 393 PRO A N 1
ATOM 2480 C CA . PRO A 1 167 ? -30.510 4.370 -34.964 1.00 20.07 393 PRO A CA 1
ATOM 2481 C C . PRO A 1 167 ? -29.666 3.309 -34.272 1.00 21.23 393 PRO A C 1
ATOM 2482 O O . PRO A 1 167 ? -29.518 2.179 -34.739 1.00 20.48 393 PRO A O 1
ATOM 2493 N N . ASN A 1 168 ? -29.125 3.699 -33.123 1.00 18.00 394 ASN A N 1
ATOM 2494 C CA . ASN A 1 168 ? -28.343 2.805 -32.270 1.00 18.97 394 ASN A CA 1
ATOM 2495 C C . ASN A 1 168 ? -29.290 2.024 -31.366 1.00 19.39 394 ASN A C 1
ATOM 2496 O O . ASN A 1 168 ? -29.593 2.428 -30.242 1.00 21.86 394 ASN A O 1
ATOM 2507 N N . TYR A 1 169 ? -29.730 0.862 -31.855 1.00 18.82 395 TYR A N 1
ATOM 2508 C CA . TYR A 1 169 ? -30.726 0.069 -31.147 1.00 19.17 395 TYR A CA 1
ATOM 2509 C C . TYR A 1 169 ? -30.192 -0.526 -29.850 1.00 20.69 395 TYR A C 1
ATOM 2510 O O . TYR A 1 169 ? -30.971 -0.810 -28.931 1.00 21.43 395 TYR A O 1
ATOM 2528 N N . GLY A 1 170 ? -28.895 -0.802 -29.797 1.00 23.29 396 GLY A N 1
ATOM 2529 C CA . GLY A 1 170 ? -28.277 -1.481 -28.685 1.00 26.65 396 GLY A CA 1
ATOM 2530 C C . GLY A 1 170 ? -27.648 -0.523 -27.696 1.00 28.62 396 GLY A C 1
ATOM 2531 O O . GLY A 1 170 ? -27.933 0.679 -27.680 1.00 28.81 396 GLY A O 1
ATOM 2535 N N . SER A 1 171 ? -26.746 -1.061 -26.882 1.00 31.62 397 SER A N 1
ATOM 2536 C CA . SER A 1 171 ? -26.074 -0.269 -25.862 1.00 37.97 397 SER A CA 1
ATOM 2537 C C . SER A 1 171 ? -24.588 -0.160 -26.179 1.00 51.58 397 SER A C 1
ATOM 2538 O O . SER A 1 171 ? -24.197 0.578 -27.085 1.00 53.45 397 SER A O 1
ATOM 2542 N N . HIS A 1 178 ? -27.747 -8.164 -34.134 1.00 29.38 404 HIS A N 1
ATOM 2543 C CA . HIS A 1 178 ? -27.889 -8.872 -35.401 1.00 23.49 404 HIS A CA 1
ATOM 2544 C C . HIS A 1 178 ? -28.931 -8.172 -36.281 1.00 20.16 404 HIS A C 1
ATOM 2545 O O . HIS A 1 178 ? -30.136 -8.293 -36.058 1.00 20.85 404 HIS A O 1
ATOM 2559 N N . LEU A 1 179 ? -28.452 -7.478 -37.306 1.00 21.70 405 LEU A N 1
ATOM 2560 C CA . LEU A 1 179 ? -29.277 -6.609 -38.129 1.00 18.80 405 LEU A CA 1
ATOM 2561 C C . LEU A 1 179 ? -29.555 -7.226 -39.492 1.00 19.65 405 LEU A C 1
ATOM 2562 O O . LEU A 1 179 ? -28.818 -8.093 -39.966 1.00 21.98 405 LEU A O 1
ATOM 2578 N N . ALA A 1 180 ? -30.629 -6.762 -40.128 1.00 18.77 406 ALA A N 1
ATOM 2579 C CA . ALA A 1 180 ? -30.762 -6.996 -41.557 1.00 18.40 406 ALA A CA 1
ATOM 2580 C C . ALA A 1 180 ? -29.473 -6.530 -42.230 1.00 17.61 406 ALA A C 1
ATOM 2581 O O . ALA A 1 180 ? -28.908 -5.502 -41.837 1.00 19.10 406 ALA A O 1
ATOM 2588 N N . PRO A 1 181 ? -28.957 -7.266 -43.204 1.00 19.02 407 PRO A N 1
ATOM 2589 C CA . PRO A 1 181 ? -27.606 -6.973 -43.698 1.00 18.92 407 PRO A CA 1
ATOM 2590 C C . PRO A 1 181 ? -27.534 -5.688 -44.507 1.00 17.42 407 PRO A C 1
ATOM 2591 O O . PRO A 1 181 ? -28.529 -5.186 -45.038 1.00 18.69 407 PRO A O 1
ATOM 2602 N N . SER A 1 182 ? -26.316 -5.168 -44.617 1.00 18.15 408 SER A N 1
ATOM 2603 C CA . SER A 1 182 ? -26.104 -3.987 -45.434 1.00 17.65 408 SER A CA 1
ATOM 2604 C C . SER A 1 182 ? -26.316 -4.312 -46.906 1.00 18.10 408 SER A C 1
ATOM 2605 O O . SER A 1 182 ? -26.173 -5.459 -47.343 1.00 20.07 408 SER A O 1
ATOM 2613 N N . VAL A 1 183 ? -26.657 -3.271 -47.656 1.00 18.27 409 VAL A N 1
ATOM 2614 C CA . VAL A 1 183 ? -26.860 -3.309 -49.097 1.00 17.14 409 VAL A CA 1
ATOM 2615 C C . VAL A 1 183 ? -25.773 -2.453 -49.733 1.00 18.09 409 VAL A C 1
ATOM 2616 O O . VAL A 1 183 ? -25.541 -1.315 -49.304 1.00 19.01 409 VAL A O 1
ATOM 2629 N N . TYR A 1 184 ? -25.103 -3.004 -50.745 1.00 22.05 410 TYR A N 1
ATOM 2630 C CA . TYR A 1 184 ? -23.971 -2.354 -51.382 1.00 24.78 410 TYR A CA 1
ATOM 2631 C C . TYR A 1 184 ? -24.226 -2.197 -52.878 1.00 24.59 410 TYR A C 1
ATOM 2632 O O . TYR A 1 184 ? -24.833 -3.074 -53.499 1.00 22.60 410 TYR A O 1
ATOM 2650 N N . PRO A 1 185 ? -23.746 -1.122 -53.496 1.00 28.25 411 PRO A N 1
ATOM 2651 C CA . PRO A 1 185 ? -23.728 -1.076 -54.966 1.00 35.00 411 PRO A CA 1
ATOM 2652 C C . PRO A 1 185 ? -22.867 -2.205 -55.506 1.00 31.62 411 PRO A C 1
ATOM 2653 O O . PRO A 1 185 ? -21.772 -2.464 -54.984 1.00 30.72 411 PRO A O 1
ATOM 2664 N N . PRO A 1 186 ? -23.339 -2.922 -56.525 1.00 28.26 412 PRO A N 1
ATOM 2665 C CA . PRO A 1 186 ? -22.691 -4.182 -56.924 1.00 30.41 412 PRO A CA 1
ATOM 2666 C C . PRO A 1 186 ? -21.536 -4.069 -57.909 1.00 40.08 412 PRO A C 1
ATOM 2667 O O . PRO A 1 186 ? -20.931 -5.101 -58.226 1.00 38.95 412 PRO A O 1
ATOM 2678 N N . GLY A 1 187 ? -21.214 -2.884 -58.405 1.00 35.64 413 GLY A N 1
ATOM 2679 C CA . GLY A 1 187 ? -20.175 -2.712 -59.402 1.00 35.44 413 GLY A CA 1
ATOM 2680 C C . GLY A 1 187 ? -20.758 -2.295 -60.741 1.00 39.21 413 GLY A C 1
ATOM 2681 O O . GLY A 1 187 ? -21.938 -1.959 -60.865 1.00 28.23 413 GLY A O 1
ATOM 2685 N N . PHE A 1 188 ? -19.896 -2.305 -61.759 1.00 47.15 414 PHE A N 1
ATOM 2686 C CA . PHE A 1 188 ? -20.319 -2.048 -63.137 1.00 39.85 414 PHE A CA 1
ATOM 2687 C C . PHE A 1 188 ? -20.954 -0.669 -63.302 1.00 34.13 414 PHE A C 1
ATOM 2688 O O . PHE A 1 188 ? -21.872 -0.490 -64.109 1.00 35.37 414 PHE A O 1
ATOM 2692 N N . GLY A 1 189 ? -20.487 0.311 -62.529 1.00 28.90 415 GLY A N 1
ATOM 2693 C CA . GLY A 1 189 ? -21.042 1.650 -62.573 1.00 30.12 415 GLY A CA 1
ATOM 2694 C C . GLY A 1 189 ? -22.415 1.804 -61.963 1.00 28.63 415 GLY A C 1
ATOM 2695 O O . GLY A 1 189 ? -23.020 2.874 -62.092 1.00 28.43 415 GLY A O 1
ATOM 2699 N N . GLU A 1 190 ? -22.927 0.776 -61.296 1.00 22.15 416 GLU A N 1
ATOM 2700 C CA . GLU A 1 190 ? -24.276 0.829 -60.753 1.00 23.08 416 GLU A CA 1
ATOM 2701 C C . GLU A 1 190 ? -24.295 1.493 -59.385 1.00 24.81 416 GLU A C 1
ATOM 2702 O O . GLU A 1 190 ? -23.361 1.344 -58.591 1.00 29.18 416 GLU A O 1
ATOM 2714 N N . VAL A 1 191 ? -25.367 2.237 -59.123 1.00 21.79 417 VAL A N 1
ATOM 2715 C CA . VAL A 1 191 ? -25.599 2.844 -57.819 1.00 23.00 417 VAL A CA 1
ATOM 2716 C C . VAL A 1 191 ? -26.957 2.383 -57.306 1.00 21.21 417 VAL A C 1
ATOM 2717 O O . VAL A 1 191 ? -27.849 2.020 -58.083 1.00 21.35 417 VAL A O 1
ATOM 2730 N N . LEU A 1 192 ? -27.108 2.402 -55.985 1.00 17.89 418 LEU A N 1
ATOM 2731 C CA . LEU A 1 192 ? -28.377 2.051 -55.369 1.00 17.43 418 LEU A CA 1
ATOM 2732 C C . LEU A 1 192 ? -29.433 3.093 -55.709 1.00 19.29 418 LEU A C 1
ATOM 2733 O O . LEU A 1 192 ? -29.145 4.291 -55.807 1.00 18.46 418 LEU A O 1
ATOM 2749 N N . VAL A 1 193 ? -30.664 2.623 -55.877 1.00 16.43 419 VAL A N 1
ATOM 2750 C CA . VAL A 1 193 ? -31.814 3.454 -56.199 1.00 17.37 419 VAL A CA 1
ATOM 2751 C C . VAL A 1 193 ? -32.731 3.491 -54.988 1.00 15.62 419 VAL A C 1
ATOM 2752 O O . VAL A 1 193 ? -32.981 2.458 -54.354 1.00 17.55 419 VAL A O 1
ATOM 2765 N N . PHE A 1 194 ? -33.230 4.681 -54.668 1.00 15.53 420 PHE A N 1
ATOM 2766 C CA . PHE A 1 194 ? -34.072 4.873 -53.495 1.00 15.10 420 PHE A CA 1
ATOM 2767 C C . PHE A 1 194 ? -35.390 5.524 -53.868 1.00 15.26 420 PHE A C 1
ATOM 2768 O O . PHE A 1 194 ? -35.454 6.345 -54.789 1.00 18.74 420 PHE A O 1
ATOM 2785 N N . PHE A 1 195 ? -36.437 5.123 -53.169 1.00 14.67 421 PHE A N 1
ATOM 2786 C CA . PHE A 1 195 ? -37.756 5.726 -53.284 1.00 15.15 421 PHE A CA 1
ATOM 2787 C C . PHE A 1 195 ? -37.879 6.749 -52.162 1.00 15.56 421 PHE A C 1
ATOM 2788 O O . PHE A 1 195 ? -37.723 6.407 -50.984 1.00 16.64 421 PHE A O 1
ATOM 2805 N N . MET A 1 196 ? -38.098 8.008 -52.532 1.00 16.47 422 MET A N 1
ATOM 2806 C CA . MET A 1 196 ? -38.004 9.116 -51.594 1.00 15.70 422 MET A CA 1
ATOM 2807 C C . MET A 1 196 ? -39.386 9.640 -51.221 1.00 14.96 422 MET A C 1
ATOM 2808 O O . MET A 1 196 ? -40.305 9.662 -52.047 1.00 16.61 422 MET A O 1
ATOM 2822 N N . SER A 1 197 ? -39.515 10.090 -49.974 1.00 14.85 423 SER A N 1
ATOM 2823 C CA . SER A 1 197 ? -40.722 10.750 -49.508 1.00 14.97 423 SER A CA 1
ATOM 2824 C C . SER A 1 197 ? -40.375 12.012 -48.732 1.00 15.26 423 SER A C 1
ATOM 2825 O O . SER A 1 197 ? -39.392 12.057 -47.992 1.00 18.69 423 SER A O 1
ATOM 2833 N N . LYS A 1 198 ? -41.224 13.030 -48.875 1.00 15.63 424 LYS A N 1
ATOM 2834 C CA . LYS A 1 198 ? -41.086 14.224 -48.050 1.00 17.30 424 LYS A CA 1
ATOM 2835 C C . LYS A 1 198 ? -41.560 13.933 -46.631 1.00 17.26 424 LYS A C 1
ATOM 2836 O O . LYS A 1 198 ? -42.703 13.512 -46.421 1.00 18.30 424 LYS A O 1
ATOM 2855 N N . MET A 1 199 ? -40.693 14.196 -45.651 1.00 16.99 425 MET A N 1
ATOM 2856 C CA . MET A 1 199 ? -41.000 13.954 -44.248 1.00 19.03 425 MET A CA 1
ATOM 2857 C C . MET A 1 199 ? -41.244 15.266 -43.525 1.00 16.23 425 MET A C 1
ATOM 2858 O O . MET A 1 199 ? -40.388 16.160 -43.572 1.00 17.09 425 MET A O 1
ATOM 2872 N N . PRO A 1 200 ? -42.377 15.412 -42.838 1.00 17.65 426 PRO A N 1
ATOM 2873 C CA . PRO A 1 200 ? -42.639 16.654 -42.100 1.00 17.39 426 PRO A CA 1
ATOM 2874 C C . PRO A 1 200 ? -41.593 16.966 -41.041 1.00 17.64 426 PRO A C 1
ATOM 2875 O O . PRO A 1 200 ? -40.930 16.085 -40.488 1.00 17.05 426 PRO A O 1
ATOM 2886 N N . GLY A 1 201 ? -41.501 18.260 -40.728 1.00 17.93 427 GLY A N 1
ATOM 2887 C CA . GLY A 1 201 ? -40.522 18.784 -39.812 1.00 18.05 427 GLY A CA 1
ATOM 2888 C C . GLY A 1 201 ? -39.958 20.086 -40.340 1.00 19.10 427 GLY A C 1
ATOM 2889 O O . GLY A 1 201 ? -40.281 20.523 -41.450 1.00 18.79 427 GLY A O 1
ATOM 2893 N N . PRO A 1 202 ? -39.080 20.726 -39.565 1.00 19.10 428 PRO A N 1
ATOM 2894 C CA . PRO A 1 202 ? -38.678 22.101 -39.906 1.00 20.61 428 PRO A CA 1
ATOM 2895 C C . PRO A 1 202 ? -37.740 22.201 -41.088 1.00 19.87 428 PRO A C 1
ATOM 2896 O O . PRO A 1 202 ? -37.692 23.263 -41.723 1.00 21.98 428 PRO A O 1
ATOM 2907 N N . GLY A 1 203 ? -36.997 21.139 -41.407 1.00 19.38 429 GLY A N 1
ATOM 2908 C CA . GLY A 1 203 ? -36.138 21.139 -42.567 1.00 20.55 429 GLY A CA 1
ATOM 2909 C C . GLY A 1 203 ? -36.816 20.554 -43.788 1.00 27.00 429 GLY A C 1
ATOM 2910 O O . GLY A 1 203 ? -37.973 20.137 -43.760 1.00 25.32 429 GLY A O 1
ATOM 2914 N N . ALA A 1 204 ? -36.054 20.519 -44.882 1.00 23.76 430 ALA A N 1
ATOM 2915 C CA . ALA A 1 204 ? -36.519 19.981 -46.161 1.00 24.38 430 ALA A CA 1
ATOM 2916 C C . ALA A 1 204 ? -36.064 18.530 -46.262 1.00 25.29 430 ALA A C 1
ATOM 2917 O O . ALA A 1 204 ? -35.100 18.189 -46.950 1.00 26.41 430 ALA A O 1
ATOM 2924 N N . TYR A 1 205 ? -36.776 17.668 -45.543 1.00 20.11 431 TYR A N 1
ATOM 2925 C CA . TYR A 1 205 ? -36.352 16.293 -45.336 1.00 18.02 431 TYR A CA 1
ATOM 2926 C C . TYR A 1 205 ? -36.882 15.369 -46.421 1.00 19.59 431 TYR A C 1
ATOM 2927 O O . TYR A 1 205 ? -38.061 15.436 -46.785 1.00 18.19 431 TYR A O 1
ATOM 2945 N N . ASN A 1 206 ? -36.003 14.505 -46.929 1.00 18.05 432 ASN A N 1
ATOM 2946 C CA . ASN A 1 206 ? -36.356 13.497 -47.922 1.00 16.71 432 ASN A CA 1
ATOM 2947 C C . ASN A 1 206 ? -35.911 12.143 -47.394 1.00 17.76 432 ASN A C 1
ATOM 2948 O O . ASN A 1 206 ? -34.714 11.918 -47.181 1.00 18.03 432 ASN A O 1
ATOM 2959 N N . LEU A 1 207 ? -36.878 11.252 -47.168 1.00 16.56 433 LEU A N 1
ATOM 2960 C CA . LEU A 1 207 ? -36.636 9.961 -46.551 1.00 15.47 433 LEU A CA 1
ATOM 2961 C C . LEU A 1 207 ? -36.463 8.893 -47.612 1.00 15.09 433 LEU A C 1
ATOM 2962 O O . LEU A 1 207 ? -37.419 8.610 -48.349 1.00 15.82 433 LEU A O 1
ATOM 2978 N N . PRO A 1 208 ? -35.287 8.264 -47.713 1.00 14.62 434 PRO A N 1
ATOM 2979 C CA . PRO A 1 208 ? -35.099 7.176 -48.682 1.00 15.17 434 PRO A CA 1
ATOM 2980 C C . PRO A 1 208 ? -35.465 5.810 -48.127 1.00 14.22 434 PRO A C 1
ATOM 2981 O O . PRO A 1 208 ? -35.222 5.506 -46.956 1.00 16.77 434 PRO A O 1
ATOM 2992 N N . CYS A 1 209 ? -36.005 4.958 -49.001 1.00 14.79 435 CYS A N 1
ATOM 2993 C CA . CYS A 1 209 ? -36.193 3.547 -48.695 1.00 13.94 435 CYS A CA 1
ATOM 2994 C C . CYS A 1 209 ? -35.841 2.719 -49.930 1.00 14.06 435 CYS A C 1
ATOM 2995 O O . CYS A 1 209 ? -35.739 3.232 -51.051 1.00 15.43 435 CYS A O 1
ATOM 3003 N N . LEU A 1 210 ? -35.646 1.416 -49.704 1.00 14.79 436 LEU A N 1
ATOM 3004 C CA . LEU A 1 210 ? -35.193 0.525 -50.766 1.00 14.25 436 LEU A CA 1
ATOM 3005 C C . LEU A 1 210 ? -36.337 0.001 -51.627 1.00 14.20 436 LEU A C 1
ATOM 3006 O O . LEU A 1 210 ? -36.123 -0.307 -52.807 1.00 15.24 436 LEU A O 1
ATOM 3022 N N . LEU A 1 211 ? -37.548 -0.100 -51.065 1.00 13.99 437 LEU A N 1
ATOM 3023 C CA . LEU A 1 211 ? -38.700 -0.676 -51.740 1.00 14.75 437 LEU A CA 1
ATOM 3024 C C . LEU A 1 211 ? -39.984 0.003 -51.295 1.00 13.88 437 LEU A C 1
ATOM 3025 O O . LEU A 1 211 ? -40.162 0.219 -50.089 1.00 14.38 437 LEU A O 1
ATOM 3041 N N . PRO A 1 212 ? -40.910 0.307 -52.209 1.00 15.18 438 PRO A N 1
ATOM 3042 C CA . PRO A 1 212 ? -42.237 0.751 -51.764 1.00 13.98 438 PRO A CA 1
ATOM 3043 C C . PRO A 1 212 ? -42.895 -0.320 -50.908 1.00 13.94 438 PRO A C 1
ATOM 3044 O O . PRO A 1 212 ? -42.718 -1.519 -51.137 1.00 14.17 438 PRO A O 1
ATOM 3055 N N . GLN A 1 213 ? -43.686 0.112 -49.928 1.00 14.26 439 GLN A N 1
ATOM 3056 C CA . GLN A 1 213 ? -44.314 -0.861 -49.035 1.00 14.85 439 GLN A CA 1
ATOM 3057 C C . GLN A 1 213 ? -45.211 -1.826 -49.806 1.00 14.21 439 GLN A C 1
ATOM 3058 O O . GLN A 1 213 ? -45.299 -3.009 -49.463 1.00 14.70 439 GLN A O 1
ATOM 3072 N N . GLU A 1 214 ? -45.894 -1.340 -50.842 1.00 14.39 440 GLU A N 1
ATOM 3073 C CA . GLU A 1 214 ? -46.797 -2.202 -51.595 1.00 14.74 440 GLU A CA 1
ATOM 3074 C C . GLU A 1 214 ? -46.042 -3.236 -52.421 1.00 15.48 440 GLU A C 1
ATOM 3075 O O . GLU A 1 214 ? -46.611 -4.287 -52.739 1.00 16.17 440 GLU A O 1
ATOM 3087 N N . TYR A 1 215 ? -44.775 -2.981 -52.763 1.00 14.70 441 TYR A N 1
ATOM 3088 C CA . TYR A 1 215 ? -43.956 -4.035 -53.354 1.00 15.06 441 TYR A CA 1
ATOM 3089 C C . TYR A 1 215 ? -43.700 -5.146 -52.340 1.00 14.76 441 TYR A C 1
ATOM 3090 O O . TYR A 1 215 ? -43.657 -6.330 -52.692 1.00 15.48 441 TYR A O 1
ATOM 3108 N N . ILE A 1 216 ? -43.485 -4.769 -51.078 1.00 15.01 442 ILE A N 1
ATOM 3109 C CA . ILE A 1 216 ? -43.175 -5.742 -50.036 1.00 14.58 442 ILE A CA 1
ATOM 3110 C C . ILE A 1 216 ? -44.350 -6.686 -49.815 1.00 16.84 442 ILE A C 1
ATOM 3111 O O . ILE A 1 216 ? -44.177 -7.908 -49.741 1.00 16.12 442 ILE A O 1
ATOM 3127 N N . SER A 1 217 ? -45.566 -6.148 -49.712 1.00 16.10 443 SER A N 1
ATOM 3128 C CA . SER A 1 217 ? -46.706 -7.034 -49.485 1.00 15.35 443 SER A CA 1
ATOM 3129 C C . SER A 1 217 ? -46.968 -7.911 -50.703 1.00 16.50 443 SER A C 1
ATOM 3130 O O . SER A 1 217 ? -47.409 -9.056 -50.557 1.00 17.48 443 SER A O 1
ATOM 3138 N N . HIS A 1 218 ? -46.656 -7.409 -51.898 1.00 15.66 444 HIS A N 1
ATOM 3139 C CA . HIS A 1 218 ? -46.729 -8.221 -53.107 1.00 16.06 444 HIS A CA 1
ATOM 3140 C C . HIS A 1 218 ? -45.723 -9.366 -53.079 1.00 16.20 444 HIS A C 1
ATOM 3141 O O . HIS A 1 218 ? -46.086 -10.531 -53.281 1.00 17.01 444 HIS A O 1
ATOM 3155 N N . LEU A 1 219 ? -44.443 -9.049 -52.855 1.00 15.88 445 LEU A N 1
ATOM 3156 C CA . LEU A 1 219 ? -43.408 -10.077 -52.855 1.00 16.31 445 LEU A CA 1
ATOM 3157 C C . LEU A 1 219 ? -43.655 -11.112 -51.762 1.00 18.73 445 LEU A C 1
ATOM 3158 O O . LEU A 1 219 ? -43.472 -12.316 -51.981 1.00 17.68 445 LEU A O 1
ATOM 3174 N N . ALA A 1 220 ? -44.061 -10.663 -50.573 1.00 16.39 446 ALA A N 1
ATOM 3175 C CA . ALA A 1 220 ? -44.270 -11.593 -49.472 1.00 17.46 446 ALA A CA 1
ATOM 3176 C C . ALA A 1 220 ? -45.385 -12.580 -49.781 1.00 17.27 446 ALA A C 1
ATOM 3177 O O . ALA A 1 220 ? -45.335 -13.733 -49.338 1.00 19.08 446 ALA A O 1
ATOM 3184 N N . SER A 1 221 ? -46.395 -12.147 -50.534 1.00 17.03 447 SER A N 1
ATOM 3185 C CA . SER A 1 221 ? -47.486 -13.029 -50.921 1.00 17.65 447 SER A CA 1
ATOM 3186 C C . SER A 1 221 ? -47.097 -13.930 -52.088 1.00 18.06 447 SER A C 1
ATOM 3187 O O . SER A 1 221 ? -47.400 -15.127 -52.079 1.00 20.24 447 SER A O 1
ATOM 3195 N N . GLU A 1 222 ? -46.441 -13.372 -53.106 1.00 17.81 448 GLU A N 1
ATOM 3196 C CA . GLU A 1 222 ? -46.134 -14.138 -54.308 1.00 18.27 448 GLU A CA 1
ATOM 3197 C C . GLU A 1 222 ? -45.051 -15.178 -54.053 1.00 18.54 448 GLU A C 1
ATOM 3198 O O . GLU A 1 222 ? -45.161 -16.327 -54.497 1.00 19.56 448 GLU A O 1
ATOM 3210 N N . GLN A 1 223 ? -43.976 -14.774 -53.382 1.00 19.14 449 GLN A N 1
ATOM 3211 C CA . GLN A 1 223 ? -42.806 -15.618 -53.144 1.00 20.97 449 GLN A CA 1
ATOM 3212 C C . GLN A 1 223 ? -42.348 -16.319 -54.423 1.00 19.63 449 GLN A C 1
ATOM 3213 O O . GLN A 1 223 ? -42.149 -17.536 -54.466 1.00 22.04 449 GLN A O 1
ATOM 3227 N N . ALA A 1 224 ? -42.175 -15.536 -55.474 1.00 19.32 450 ALA A N 1
ATOM 3228 C CA . ALA A 1 224 ? -41.686 -16.089 -56.727 1.00 19.53 450 ALA A CA 1
ATOM 3229 C C . ALA A 1 224 ? -40.244 -16.539 -56.543 1.00 18.82 450 ALA A C 1
ATOM 3230 O O . ALA A 1 224 ? -39.424 -15.774 -56.021 1.00 21.43 450 ALA A O 1
ATOM 3237 N N . PRO A 1 225 ? -39.886 -17.744 -56.978 1.00 21.15 451 PRO A N 1
ATOM 3238 C CA . PRO A 1 225 ? -38.492 -18.185 -56.838 1.00 25.14 451 PRO A CA 1
ATOM 3239 C C . PRO A 1 225 ? -37.544 -17.249 -57.571 1.00 22.80 451 PRO A C 1
ATOM 3240 O O . PRO A 1 225 ? -37.822 -16.792 -58.681 1.00 24.00 451 PRO A O 1
ATOM 3251 N N . THR A 1 226 ? -36.408 -16.972 -56.941 1.00 22.16 452 THR A N 1
ATOM 3252 C CA . THR A 1 226 ? -35.397 -16.088 -57.522 1.00 20.55 452 THR A CA 1
ATOM 3253 C C . THR A 1 226 ? -34.540 -16.947 -58.457 1.00 26.29 452 THR A C 1
ATOM 3254 O O . THR A 1 226 ? -33.680 -17.713 -58.022 1.00 28.09 452 THR A O 1
ATOM 3265 N N . VAL A 1 227 ? -34.825 -16.858 -59.760 1.00 24.77 453 VAL A N 1
ATOM 3266 C CA . VAL A 1 227 ? -34.267 -17.812 -60.707 1.00 26.11 453 VAL A CA 1
ATOM 3267 C C . VAL A 1 227 ? -33.048 -17.272 -61.442 1.00 28.45 453 VAL A C 1
ATOM 3268 O O . VAL A 1 227 ? -32.480 -17.965 -62.297 1.00 34.70 453 VAL A O 1
ATOM 3281 N N . GLY A 1 228 ? -32.584 -16.080 -61.094 1.00 24.90 454 GLY A N 1
ATOM 3282 C CA . GLY A 1 228 ? -31.376 -15.528 -61.666 1.00 25.52 454 GLY A CA 1
ATOM 3283 C C . GLY A 1 228 ? -30.649 -14.668 -60.652 1.00 23.06 454 GLY A C 1
ATOM 3284 O O . GLY A 1 228 ? -31.122 -14.467 -59.533 1.00 24.23 454 GLY A O 1
ATOM 3288 N N . GLU A 1 229 ? -29.498 -14.144 -61.071 1.00 24.33 455 GLU A N 1
ATOM 3289 C CA . GLU A 1 229 ? -28.691 -13.307 -60.190 1.00 23.81 455 GLU A CA 1
ATOM 3290 C C . GLU A 1 229 ? -29.245 -11.896 -60.050 1.00 22.97 455 GLU A C 1
ATOM 3291 O O . GLU A 1 229 ? -28.978 -11.234 -59.042 1.00 25.32 455 GLU A O 1
ATOM 3303 N N . ALA A 1 230 ? -30.008 -11.430 -61.030 1.00 22.32 456 ALA A N 1
ATOM 3304 C CA . ALA A 1 230 ? -30.589 -10.099 -60.989 1.00 20.52 456 ALA A CA 1
ATOM 3305 C C . ALA A 1 230 ? -31.794 -10.090 -61.913 1.00 20.00 456 ALA A C 1
ATOM 3306 O O . ALA A 1 230 ? -31.836 -10.822 -62.906 1.00 21.08 456 ALA A O 1
ATOM 3313 N N . ALA A 1 231 ? -32.781 -9.282 -61.557 1.00 18.95 457 ALA A N 1
ATOM 3314 C CA . ALA A 1 231 ? -33.978 -9.106 -62.368 1.00 18.29 457 ALA A CA 1
ATOM 3315 C C . ALA A 1 231 ? -33.846 -7.790 -63.125 1.00 19.38 457 ALA A C 1
ATOM 3316 O O . ALA A 1 231 ? -33.834 -6.714 -62.517 1.00 19.45 457 ALA A O 1
ATOM 3323 N N . LEU A 1 232 ? -33.738 -7.881 -64.450 1.00 20.37 458 LEU A N 1
ATOM 3324 C CA . LEU A 1 232 ? -33.761 -6.692 -65.288 1.00 17.35 458 LEU A CA 1
ATOM 3325 C C . LEU A 1 232 ? -35.175 -6.126 -65.312 1.00 16.71 458 LEU A C 1
ATOM 3326 O O . LEU A 1 232 ? -36.137 -6.841 -65.617 1.00 17.94 458 LEU A O 1
ATOM 3342 N N . LEU A 1 233 ? -35.289 -4.843 -64.977 1.00 17.56 459 LEU A N 1
ATOM 3343 C CA . LEU A 1 233 ? -36.548 -4.122 -64.959 1.00 16.33 459 LEU A CA 1
ATOM 3344 C C . LEU A 1 233 ? -36.493 -2.983 -65.967 1.00 19.73 459 LEU A C 1
ATOM 3345 O O . LEU A 1 233 ? -35.419 -2.442 -66.253 1.00 19.01 459 LEU A O 1
ATOM 3361 N N . HIS A 1 234 ? -37.659 -2.611 -66.485 1.00 19.43 460 HIS A N 1
ATOM 3362 C CA . HIS A 1 234 ? -37.848 -1.346 -67.177 1.00 18.49 460 HIS A CA 1
ATOM 3363 C C . HIS A 1 234 ? -38.776 -0.464 -66.349 1.00 17.16 460 HIS A C 1
ATOM 3364 O O . HIS A 1 234 ? -39.751 -0.949 -65.768 1.00 17.99 460 HIS A O 1
ATOM 3378 N N . TYR A 1 235 ? -38.463 0.822 -66.286 1.00 19.41 461 TYR A N 1
ATOM 3379 C CA . TYR A 1 235 ? -39.363 1.822 -65.712 1.00 16.43 461 TYR A CA 1
ATOM 3380 C C . TYR A 1 235 ? -40.168 2.393 -66.874 1.00 19.06 461 TYR A C 1
ATOM 3381 O O . TYR A 1 235 ? -39.607 3.029 -67.772 1.00 19.71 461 TYR A O 1
ATOM 3399 N N . VAL A 1 236 ? -41.472 2.128 -66.886 1.00 18.25 462 VAL A N 1
ATOM 3400 C CA . VAL A 1 236 ? -42.297 2.302 -68.077 1.00 19.36 462 VAL A CA 1
ATOM 3401 C C . VAL A 1 236 ? -43.303 3.425 -67.874 1.00 18.55 462 VAL A C 1
ATOM 3402 O O . VAL A 1 236 ? -43.896 3.566 -66.800 1.00 20.58 462 VAL A O 1
ATOM 3415 N N . ASP A 1 237 ? -43.480 4.226 -68.920 1.00 19.87 463 ASP A N 1
ATOM 3416 C CA . ASP A 1 237 ? -44.551 5.216 -69.004 1.00 20.74 463 ASP A CA 1
ATOM 3417 C C . ASP A 1 237 ? -45.877 4.517 -69.278 1.00 21.05 463 ASP A C 1
ATOM 3418 O O . ASP A 1 237 ? -46.027 3.899 -70.337 1.00 25.07 463 ASP A O 1
ATOM 3427 N N . PRO A 1 238 ? -46.861 4.592 -68.373 1.00 22.25 464 PRO A N 1
ATOM 3428 C CA . PRO A 1 238 ? -48.109 3.838 -68.604 1.00 27.20 464 PRO A CA 1
ATOM 3429 C C . PRO A 1 238 ? -48.924 4.339 -69.787 1.00 30.67 464 PRO A C 1
ATOM 3430 O O . PRO A 1 238 ? -49.777 3.594 -70.289 1.00 30.12 464 PRO A O 1
ATOM 3441 N N . ASP A 1 239 ? -48.702 5.571 -70.245 1.00 24.92 465 ASP A N 1
ATOM 3442 C CA . ASP A 1 239 ? -49.426 6.066 -71.409 1.00 26.70 465 ASP A CA 1
ATOM 3443 C C . ASP A 1 239 ? -48.892 5.455 -72.698 1.00 35.82 465 ASP A C 1
ATOM 3444 O O . ASP A 1 239 ? -49.654 4.906 -73.501 1.00 34.81 465 ASP A O 1
ATOM 3453 N N . THR A 1 240 ? -47.583 5.558 -72.908 1.00 36.85 466 THR A N 1
ATOM 3454 C CA . THR A 1 240 ? -46.962 5.160 -74.159 1.00 40.79 466 THR A CA 1
ATOM 3455 C C . THR A 1 240 ? -46.384 3.755 -74.125 1.00 42.52 466 THR A C 1
ATOM 3456 O O . THR A 1 240 ? -46.164 3.166 -75.190 1.00 44.29 466 THR A O 1
ATOM 3467 N N . GLY A 1 241 ? -46.156 3.207 -72.933 1.00 32.10 467 GLY A N 1
ATOM 3468 C CA . GLY A 1 241 ? -45.404 1.981 -72.782 1.00 41.18 467 GLY A CA 1
ATOM 3469 C C . GLY A 1 241 ? -43.917 2.132 -72.984 1.00 35.88 467 GLY A C 1
ATOM 3470 O O . GLY A 1 241 ? -43.195 1.131 -72.949 1.00 39.48 467 GLY A O 1
ATOM 3474 N N . ARG A 1 242 ? -43.435 3.358 -73.169 1.00 29.86 468 ARG A N 1
ATOM 3475 C CA . ARG A 1 242 ? -42.025 3.575 -73.453 1.00 27.64 468 ARG A CA 1
ATOM 3476 C C . ARG A 1 242 ? -41.169 3.244 -72.239 1.00 24.49 468 ARG A C 1
ATOM 3477 O O . ARG A 1 242 ? -41.535 3.530 -71.095 1.00 23.42 468 ARG A O 1
ATOM 3481 N N . ASN A 1 243 ? -40.020 2.639 -72.501 1.00 24.56 469 ASN A N 1
ATOM 3482 C CA . ASN A 1 243 ? -39.027 2.353 -71.475 1.00 21.92 469 ASN A CA 1
ATOM 3483 C C . ASN A 1 243 ? -38.277 3.640 -71.152 1.00 22.34 469 ASN A C 1
ATOM 3484 O O . ASN A 1 243 ? -37.569 4.185 -72.006 1.00 28.16 469 ASN A O 1
ATOM 3495 N N . LEU A 1 244 ? -38.457 4.142 -69.928 1.00 19.55 470 LEU A N 1
ATOM 3496 C CA . LEU A 1 244 ? -37.801 5.358 -69.473 1.00 20.93 470 LEU A CA 1
ATOM 3497 C C . LEU A 1 244 ? -36.435 5.100 -68.851 1.00 24.66 470 LEU A C 1
ATOM 3498 O O . LEU A 1 244 ? -35.675 6.052 -68.638 1.00 25.01 470 LEU A O 1
ATOM 3514 N N . GLY A 1 245 ? -36.106 3.847 -68.555 1.00 22.90 471 GLY A N 1
ATOM 3515 C CA . GLY A 1 245 ? -34.834 3.534 -67.941 1.00 21.73 471 GLY A CA 1
ATOM 3516 C C . GLY A 1 245 ? -34.721 2.091 -67.502 1.00 21.12 471 GLY A C 1
ATOM 3517 O O . GLY A 1 245 ? -35.696 1.496 -67.031 1.00 20.35 471 GLY A O 1
ATOM 3521 N N . GLU A 1 246 ? -33.524 1.530 -67.664 1.00 20.41 472 GLU A N 1
ATOM 3522 C CA . GLU A 1 246 ? -33.218 0.172 -67.247 1.00 19.22 472 GLU A CA 1
ATOM 3523 C C . GLU A 1 246 ? -32.722 0.150 -65.807 1.00 18.21 472 GLU A C 1
ATOM 3524 O O . GLU A 1 246 ? -31.882 0.966 -65.413 1.00 20.05 472 GLU A O 1
ATOM 3536 N N . PHE A 1 247 ? -33.223 -0.813 -65.038 1.00 17.40 473 PHE A N 1
ATOM 3537 C CA . PHE A 1 247 ? -32.832 -1.010 -63.651 1.00 17.41 473 PHE A CA 1
ATOM 3538 C C . PHE A 1 247 ? -32.614 -2.503 -63.441 1.00 19.05 473 PHE A C 1
ATOM 3539 O O . PHE A 1 247 ? -33.131 -3.331 -64.196 1.00 18.70 473 PHE A O 1
ATOM 3556 N N . LYS A 1 248 ? -31.841 -2.849 -62.420 1.00 17.37 474 LYS A N 1
ATOM 3557 C CA . LYS A 1 248 ? -31.723 -4.230 -61.975 1.00 17.43 474 LYS A CA 1
ATOM 3558 C C . LYS A 1 248 ? -32.167 -4.330 -60.523 1.00 18.20 474 LYS A C 1
ATOM 3559 O O . LYS A 1 248 ? -31.818 -3.479 -59.699 1.00 21.19 474 LYS A O 1
ATOM 3578 N N . ALA A 1 249 ? -32.950 -5.355 -60.216 1.00 17.93 475 ALA A N 1
ATOM 3579 C CA . ALA A 1 249 ? -33.288 -5.680 -58.839 1.00 16.10 475 ALA A CA 1
ATOM 3580 C C . ALA A 1 249 ? -32.494 -6.907 -58.413 1.00 16.68 475 ALA A C 1
ATOM 3581 O O . ALA A 1 249 ? -32.388 -7.885 -59.160 1.00 19.08 475 ALA A O 1
ATOM 3588 N N . TYR A 1 250 ? -31.919 -6.839 -57.232 1.00 16.04 476 TYR A N 1
ATOM 3589 C CA . TYR A 1 250 ? -31.079 -7.910 -56.732 1.00 15.23 476 TYR A CA 1
ATOM 3590 C C . TYR A 1 250 ? -31.794 -8.709 -55.648 1.00 17.93 476 TYR A C 1
ATOM 3591 O O . TYR A 1 250 ? -32.695 -8.201 -54.974 1.00 17.66 476 TYR A O 1
ATOM 3609 N N . PRO A 1 251 ? -31.409 -9.977 -55.479 1.00 19.58 477 PRO A N 1
ATOM 3610 C CA . PRO A 1 251 ? -32.164 -10.875 -54.586 1.00 20.92 477 PRO A CA 1
ATOM 3611 C C . PRO A 1 251 ? -32.389 -10.357 -53.175 1.00 19.16 477 PRO A C 1
ATOM 3612 O O . PRO A 1 251 ? -33.449 -10.630 -52.599 1.00 19.06 477 PRO A O 1
ATOM 3623 N N . ASP A 1 252 ? -31.427 -9.644 -52.587 1.00 18.60 478 ASP A N 1
ATOM 3624 C CA . ASP A 1 252 ? -31.616 -9.166 -51.224 1.00 19.38 478 ASP A CA 1
ATOM 3625 C C . ASP A 1 252 ? -32.743 -8.145 -51.119 1.00 16.76 478 ASP A C 1
ATOM 3626 O O . ASP A 1 252 ? -33.202 -7.861 -50.007 1.00 20.19 478 ASP A O 1
ATOM 3635 N N . GLY A 1 253 ? -33.186 -7.580 -52.242 1.00 17.67 479 GLY A N 1
ATOM 3636 C CA . GLY A 1 253 ? -34.327 -6.689 -52.235 1.00 16.19 479 GLY A CA 1
ATOM 3637 C C . GLY A 1 253 ? -33.976 -5.225 -52.414 1.00 16.48 479 GLY A C 1
ATOM 3638 O O . GLY A 1 253 ? -34.317 -4.400 -51.561 1.00 19.13 479 GLY A O 1
ATOM 3642 N N . PHE A 1 254 ? -33.261 -4.892 -53.483 1.00 16.56 480 PHE A N 1
ATOM 3643 C CA . PHE A 1 254 ? -32.918 -3.508 -53.776 1.00 16.92 480 PHE A CA 1
ATOM 3644 C C . PHE A 1 254 ? -32.746 -3.369 -55.280 1.00 19.80 480 PHE A C 1
ATOM 3645 O O . PHE A 1 254 ? -32.595 -4.360 -56.001 1.00 17.09 480 PHE A O 1
ATOM 3662 N N . LEU A 1 255 ? -32.828 -2.125 -55.745 1.00 17.29 481 LEU A N 1
ATOM 3663 C CA . LEU A 1 255 ? -32.683 -1.786 -57.150 1.00 16.78 481 LEU A CA 1
ATOM 3664 C C . LEU A 1 255 ? -31.427 -0.959 -57.380 1.00 15.43 481 LEU A C 1
ATOM 3665 O O . LEU A 1 255 ? -30.963 -0.236 -56.492 1.00 16.12 481 LEU A O 1
ATOM 3681 N N . THR A 1 256 ? -30.896 -1.062 -58.596 1.00 16.13 482 THR A N 1
ATOM 3682 C CA . THR A 1 256 ? -29.777 -0.240 -59.016 1.00 16.95 482 THR A CA 1
ATOM 3683 C C . THR A 1 256 ? -30.050 0.290 -60.417 1.00 16.41 482 THR A C 1
ATOM 3684 O O . THR A 1 256 ? -30.902 -0.221 -61.148 1.00 16.69 482 THR A O 1
ATOM 3695 N N . CYS A 1 257 ? -29.282 1.304 -60.793 1.00 16.48 483 CYS A N 1
ATOM 3696 C CA . CYS A 1 257 ? -29.232 1.760 -62.170 1.00 19.27 483 CYS A CA 1
ATOM 3697 C C . CYS A 1 257 ? -27.837 2.312 -62.412 1.00 20.69 483 CYS A C 1
ATOM 3698 O O . CYS A 1 257 ? -27.043 2.478 -61.483 1.00 19.53 483 CYS A O 1
ATOM 3706 N N . VAL A 1 258 ? -27.540 2.593 -63.676 1.00 21.02 484 VAL A N 1
ATOM 3707 C CA . VAL A 1 258 ? -26.351 3.355 -64.045 1.00 23.02 484 VAL A CA 1
ATOM 3708 C C . VAL A 1 258 ? -26.807 4.772 -64.385 1.00 24.55 484 VAL A C 1
ATOM 3709 O O . VAL A 1 258 ? -27.542 4.952 -65.368 1.00 27.03 484 VAL A O 1
ATOM 3722 N N . PRO A 1 259 ? -26.424 5.785 -63.614 1.00 26.29 485 PRO A N 1
ATOM 3723 C CA . PRO A 1 259 ? -26.783 7.155 -63.995 1.00 31.39 485 PRO A CA 1
ATOM 3724 C C . PRO A 1 259 ? -25.965 7.614 -65.191 1.00 31.10 485 PRO A C 1
ATOM 3725 O O . PRO A 1 259 ? -24.815 7.210 -65.378 1.00 40.57 485 PRO A O 1
ATOM 3736 N N . ASN A 1 260 ? -26.567 8.480 -66.000 1.00 43.51 486 ASN A N 1
ATOM 3737 C CA . ASN A 1 260 ? -25.905 8.992 -67.199 1.00 40.19 486 ASN A CA 1
ATOM 3738 C C . ASN A 1 260 ? -24.969 10.144 -66.851 1.00 52.22 486 ASN A C 1
ATOM 3739 O O . ASN A 1 260 ? -24.878 10.552 -65.694 1.00 59.78 486 ASN A O 1
ATOM 3743 N N . GLY A 1 265 ? -30.124 11.477 -64.686 1.00 44.86 491 GLY A N 1
ATOM 3744 C CA . GLY A 1 265 ? -30.161 10.349 -63.778 1.00 41.18 491 GLY A CA 1
ATOM 3745 C C . GLY A 1 265 ? -31.566 9.984 -63.348 1.00 38.55 491 GLY A C 1
ATOM 3746 O O . GLY A 1 265 ? -32.539 10.559 -63.838 1.00 35.86 491 GLY A O 1
ATOM 3749 N N . PRO A 1 266 ? -31.681 9.029 -62.424 1.00 38.90 492 PRO A N 1
ATOM 3750 C CA . PRO A 1 266 ? -33.022 8.598 -61.998 1.00 34.63 492 PRO A CA 1
ATOM 3751 C C . PRO A 1 266 ? -33.812 9.692 -61.305 1.00 24.61 492 PRO A C 1
ATOM 3752 O O . PRO A 1 266 ? -35.048 9.660 -61.330 1.00 26.88 492 PRO A O 1
ATOM 3763 N N . GLN A 1 267 ? -33.134 10.669 -60.695 1.00 25.81 493 GLN A N 1
ATOM 3764 C CA . GLN A 1 267 ? -33.816 11.744 -59.983 1.00 27.87 493 GLN A CA 1
ATOM 3765 C C . GLN A 1 267 ? -34.628 12.634 -60.913 1.00 31.42 493 GLN A C 1
ATOM 3766 O O . GLN A 1 267 ? -35.558 13.305 -60.451 1.00 33.47 493 GLN A O 1
ATOM 3780 N N . GLN A 1 268 ? -34.308 12.646 -62.203 1.00 28.52 494 GLN A N 1
ATOM 3781 C CA . GLN A 1 268 ? -35.048 13.428 -63.182 1.00 30.67 494 GLN A CA 1
ATOM 3782 C C . GLN A 1 268 ? -36.185 12.647 -63.822 1.00 25.10 494 GLN A C 1
ATOM 3783 O O . GLN A 1 268 ? -36.930 13.214 -64.628 1.00 30.20 494 GLN A O 1
ATOM 3797 N N . LEU A 1 269 ? -36.341 11.366 -63.498 1.00 21.61 495 LEU A N 1
ATOM 3798 C CA . LEU A 1 269 ? -37.418 10.601 -64.096 1.00 24.40 495 LEU A CA 1
ATOM 3799 C C . LEU A 1 269 ? -38.756 11.055 -63.518 1.00 22.74 495 LEU A C 1
ATOM 3800 O O . LEU A 1 269 ? -38.831 11.452 -62.351 1.00 23.24 495 LEU A O 1
ATOM 3816 N N . PRO A 1 270 ? -39.829 10.998 -64.306 1.00 22.75 496 PRO A N 1
ATOM 3817 C CA . PRO A 1 270 ? -41.157 11.235 -63.733 1.00 24.43 496 PRO A CA 1
ATOM 3818 C C . PRO A 1 270 ? -41.445 10.164 -62.696 1.00 20.93 496 PRO A C 1
ATOM 3819 O O . PRO A 1 270 ? -40.907 9.057 -62.749 1.00 19.65 496 PRO A O 1
ATOM 3830 N N . ILE A 1 271 ? -42.290 10.510 -61.728 1.00 20.47 497 ILE A N 1
ATOM 3831 C CA . ILE A 1 271 ? -42.562 9.605 -60.624 1.00 20.09 497 ILE A CA 1
ATOM 3832 C C . ILE A 1 271 ? -43.823 8.787 -60.829 1.00 22.25 497 ILE A C 1
ATOM 3833 O O . ILE A 1 271 ? -44.168 7.974 -59.960 1.00 22.04 497 ILE A O 1
ATOM 3849 N N . ASN A 1 272 ? -44.506 8.949 -61.960 1.00 18.62 498 ASN A N 1
ATOM 3850 C CA . ASN A 1 272 ? -45.782 8.292 -62.199 1.00 18.83 498 ASN A CA 1
ATOM 3851 C C . ASN A 1 272 ? -45.660 7.088 -63.122 1.00 19.07 498 ASN A C 1
ATOM 3852 O O . ASN A 1 272 ? -46.656 6.666 -63.721 1.00 23.00 498 ASN A O 1
ATOM 3863 N N . GLY A 1 273 ? -44.458 6.519 -63.231 1.00 17.96 499 GLY A N 1
ATOM 3864 C CA . GLY A 1 273 ? -44.232 5.340 -64.036 1.00 18.07 499 GLY A CA 1
ATOM 3865 C C . GLY A 1 273 ? -44.371 4.055 -63.243 1.00 18.72 499 GLY A C 1
ATOM 3866 O O . GLY A 1 273 ? -44.655 4.049 -62.046 1.00 18.16 499 GLY A O 1
ATOM 3870 N N . VAL A 1 274 ? -44.155 2.944 -63.948 1.00 18.13 500 VAL A N 1
ATOM 3871 C CA . VAL A 1 274 ? -44.361 1.599 -63.426 1.00 17.66 500 VAL A CA 1
ATOM 3872 C C . VAL A 1 274 ? -43.105 0.777 -63.676 1.00 17.53 500 VAL A C 1
ATOM 3873 O O . VAL A 1 274 ? -42.602 0.735 -64.805 1.00 19.16 500 VAL A O 1
ATOM 3886 N N . PHE A 1 275 ? -42.607 0.109 -62.638 1.00 16.80 501 PHE A N 1
ATOM 3887 C CA . PHE A 1 275 ? -41.525 -0.849 -62.825 1.00 16.75 501 PHE A CA 1
ATOM 3888 C C . PHE A 1 275 ? -42.100 -2.169 -63.328 1.00 18.63 501 PHE A C 1
ATOM 3889 O O . PHE A 1 275 ? -43.079 -2.682 -62.776 1.00 20.34 501 PHE A O 1
ATOM 3906 N N . VAL A 1 276 ? -41.497 -2.697 -64.391 1.00 17.43 502 VAL A N 1
ATOM 3907 C CA . VAL A 1 276 ? -41.946 -3.913 -65.059 1.00 17.33 502 VAL A CA 1
ATOM 3908 C C . VAL A 1 276 ? -40.771 -4.877 -65.166 1.00 19.15 502 VAL A C 1
ATOM 3909 O O . VAL A 1 276 ? -39.703 -4.505 -65.664 1.00 19.20 502 VAL A O 1
ATOM 3922 N N . PHE A 1 277 ? -40.976 -6.112 -64.716 1.00 17.15 503 PHE A N 1
ATOM 3923 C CA . PHE A 1 277 ? -39.971 -7.154 -64.872 1.00 17.74 503 PHE A CA 1
ATOM 3924 C C . PHE A 1 277 ? -39.830 -7.559 -66.336 1.00 17.29 503 PHE A C 1
ATOM 3925 O O . PHE A 1 277 ? -40.829 -7.824 -67.013 1.00 22.54 503 PHE A O 1
ATOM 3942 N N . VAL A 1 278 ? -38.586 -7.657 -66.806 1.00 19.83 504 VAL A N 1
ATOM 3943 C CA . VAL A 1 278 ? -38.286 -8.016 -68.188 1.00 19.40 504 VAL A CA 1
ATOM 3944 C C . VAL A 1 278 ? -37.664 -9.405 -68.290 1.00 23.08 504 VAL A C 1
ATOM 3945 O O . VAL A 1 278 ? -38.117 -10.239 -69.074 1.00 24.88 504 VAL A O 1
ATOM 3958 N N . SER A 1 279 ? -36.636 -9.677 -67.493 1.00 22.13 505 SER A N 1
ATOM 3959 C CA . SER A 1 279 ? -35.921 -10.936 -67.635 1.00 21.86 505 SER A CA 1
ATOM 3960 C C . SER A 1 279 ? -34.954 -11.097 -66.479 1.00 20.47 505 SER A C 1
ATOM 3961 O O . SER A 1 279 ? -34.415 -10.114 -65.965 1.00 20.60 505 SER A O 1
ATOM 3969 N N . TRP A 1 280 ? -34.715 -12.346 -66.102 1.00 23.15 506 TRP A N 1
ATOM 3970 C CA . TRP A 1 280 ? -33.590 -12.646 -65.233 1.00 22.79 506 TRP A CA 1
ATOM 3971 C C . TRP A 1 280 ? -32.301 -12.526 -66.033 1.00 24.99 506 TRP A C 1
ATOM 3972 O O . TRP A 1 280 ? -32.226 -12.956 -67.188 1.00 24.41 506 TRP A O 1
ATOM 3993 N N . VAL A 1 281 ? -31.288 -11.913 -65.427 1.00 22.90 507 VAL A N 1
ATOM 3994 C CA . VAL A 1 281 ? -29.993 -11.726 -66.069 1.00 22.98 507 VAL A CA 1
ATOM 3995 C C . VAL A 1 281 ? -28.894 -12.029 -65.056 1.00 23.55 507 VAL A C 1
ATOM 3996 O O . VAL A 1 281 ? -29.144 -12.205 -63.863 1.00 25.41 507 VAL A O 1
ATOM 4009 N N . SER A 1 282 ? -27.665 -12.120 -65.555 1.00 27.91 508 SER A N 1
ATOM 4010 C CA . SER A 1 282 ? -26.519 -12.305 -64.680 1.00 28.34 508 SER A CA 1
ATOM 4011 C C . SER A 1 282 ? -26.210 -11.002 -63.946 1.00 28.50 508 SER A C 1
ATOM 4012 O O . SER A 1 282 ? -26.605 -9.911 -64.366 1.00 26.33 508 SER A O 1
ATOM 4020 N N . ARG A 1 283 ? -25.502 -11.123 -62.821 1.00 27.79 509 ARG A N 1
ATOM 4021 C CA . ARG A 1 283 ? -25.136 -9.926 -62.074 1.00 29.77 509 ARG A CA 1
ATOM 4022 C C . ARG A 1 283 ? -24.274 -8.988 -62.913 1.00 30.03 509 ARG A C 1
ATOM 4023 O O . ARG A 1 283 ? -24.288 -7.771 -62.694 1.00 36.69 509 ARG A O 1
ATOM 4027 N N . PHE A 1 284 ? -23.558 -9.528 -63.902 1.00 32.80 510 PHE A N 1
ATOM 4028 C CA . PHE A 1 284 ? -22.679 -8.754 -64.769 1.00 42.87 510 PHE A CA 1
ATOM 4029 C C . PHE A 1 284 ? -23.405 -8.056 -65.913 1.00 33.89 510 PHE A C 1
ATOM 4030 O O . PHE A 1 284 ? -22.760 -7.330 -66.677 1.00 33.04 510 PHE A O 1
ATOM 4034 N N . TYR A 1 285 ? -24.710 -8.272 -66.067 1.00 27.87 511 TYR A N 1
ATOM 4035 C CA . TYR A 1 285 ? -25.442 -7.682 -67.180 1.00 24.46 511 TYR A CA 1
ATOM 4036 C C . TYR A 1 285 ? -25.316 -6.163 -67.133 1.00 26.10 511 TYR A C 1
ATOM 4037 O O . TYR A 1 285 ? -25.605 -5.534 -66.112 1.00 25.21 511 TYR A O 1
ATOM 4055 N N . GLN A 1 286 ? -24.855 -5.572 -68.232 1.00 28.71 512 GLN A N 1
ATOM 4056 C CA . GLN A 1 286 ? -24.556 -4.144 -68.267 1.00 30.87 512 GLN A CA 1
ATOM 4057 C C . GLN A 1 286 ? -25.800 -3.336 -68.627 1.00 29.85 512 GLN A C 1
ATOM 4058 O O . GLN A 1 286 ? -26.450 -3.602 -69.646 1.00 31.73 512 GLN A O 1
ATOM 4072 N N . LEU A 1 287 ? -26.145 -2.375 -67.766 1.00 23.58 513 LEU A N 1
ATOM 4073 C CA . LEU A 1 287 ? -27.302 -1.521 -67.992 1.00 21.71 513 LEU A CA 1
ATOM 4074 C C . LEU A 1 287 ? -26.968 -0.319 -68.871 1.00 23.68 513 LEU A C 1
ATOM 4075 O O . LEU A 1 287 ? -25.860 0.222 -68.834 1.00 28.30 513 LEU A O 1
ATOM 4091 N N . LYS A 1 288 ? -27.954 0.110 -69.653 1.00 26.51 514 LYS A N 1
ATOM 4092 C CA . LYS A 1 288 ? -27.863 1.394 -70.342 1.00 31.69 514 LYS A CA 1
ATOM 4093 C C . LYS A 1 288 ? -28.030 2.525 -69.332 1.00 21.35 514 LYS A C 1
ATOM 4094 O O . LYS A 1 288 ? -28.922 2.457 -68.476 1.00 24.11 514 LYS A O 1
ATOM 4098 N N . PRO A 1 289 ? -27.194 3.563 -69.378 1.00 25.02 515 PRO A N 1
ATOM 4099 C CA . PRO A 1 289 ? -27.347 4.668 -68.420 1.00 27.63 515 PRO A CA 1
ATOM 4100 C C . PRO A 1 289 ? -28.727 5.299 -68.518 1.00 30.03 515 PRO A C 1
ATOM 4101 O O . PRO A 1 289 ? -29.284 5.460 -69.606 1.00 31.08 515 PRO A O 1
ATOM 4112 N N . VAL A 1 290 ? -29.268 5.673 -67.366 1.00 22.57 516 VAL A N 1
ATOM 4113 C CA . VAL A 1 290 ? -30.578 6.305 -67.309 1.00 28.47 516 VAL A CA 1
ATOM 4114 C C . VAL A 1 290 ? -30.510 7.746 -67.785 1.00 42.37 516 VAL A C 1
ATOM 4115 O O . VAL A 1 290 ? -29.835 8.577 -67.182 1.00 54.78 516 VAL A O 1
ATOM 4128 N N . LYS B 1 1 ? -55.278 -8.528 -67.952 1.00 50.78 227 LYS B N 1
ATOM 4129 C CA . LYS B 1 1 ? -55.935 -9.734 -67.461 1.00 45.97 227 LYS B CA 1
ATOM 4130 C C . LYS B 1 1 ? -55.179 -10.972 -67.934 1.00 39.24 227 LYS B C 1
ATOM 4131 O O . LYS B 1 1 ? -55.566 -11.614 -68.911 1.00 35.14 227 LYS B O 1
ATOM 4134 N N . THR B 1 2 ? -54.093 -11.299 -67.236 1.00 41.27 228 THR B N 1
ATOM 4135 C CA . THR B 1 2 ? -53.269 -12.447 -67.583 1.00 39.87 228 THR B CA 1
ATOM 4136 C C . THR B 1 2 ? -53.391 -13.591 -66.588 1.00 31.82 228 THR B C 1
ATOM 4137 O O . THR B 1 2 ? -52.896 -14.688 -66.863 1.00 35.54 228 THR B O 1
ATOM 4148 N N . ARG B 1 3 ? -54.069 -13.375 -65.462 1.00 38.54 229 ARG B N 1
ATOM 4149 C CA . ARG B 1 3 ? -54.038 -14.284 -64.335 1.00 35.76 229 ARG B CA 1
ATOM 4150 C C . ARG B 1 3 ? -55.418 -14.405 -63.712 1.00 25.99 229 ARG B C 1
ATOM 4151 O O . ARG B 1 3 ? -56.153 -13.410 -63.630 1.00 27.91 229 ARG B O 1
ATOM 4155 N N . PRO B 1 4 ? -55.806 -15.607 -63.299 1.00 26.98 230 PRO B N 1
ATOM 4156 C CA . PRO B 1 4 ? -57.074 -15.766 -62.582 1.00 26.97 230 PRO B CA 1
ATOM 4157 C C . PRO B 1 4 ? -57.048 -15.072 -61.228 1.00 21.96 230 PRO B C 1
ATOM 4158 O O . PRO B 1 4 ? -56.000 -14.716 -60.684 1.00 24.45 230 PRO B O 1
ATOM 4169 N N . PHE B 1 5 ? -58.251 -14.873 -60.700 1.00 21.55 231 PHE B N 1
ATOM 4170 C CA . PHE B 1 5 ? -58.445 -14.188 -59.435 1.00 20.08 231 PHE B CA 1
ATOM 4171 C C . PHE B 1 5 ? -57.743 -14.901 -58.289 1.00 19.07 231 PHE B C 1
ATOM 4172 O O . PHE B 1 5 ? -57.774 -16.130 -58.180 1.00 20.54 231 PHE B O 1
ATOM 4189 N N . THR B 1 6 ? -57.088 -14.100 -57.446 1.00 17.97 232 THR B N 1
ATOM 4190 C CA . THR B 1 6 ? -56.430 -14.564 -56.237 1.00 18.36 232 THR B CA 1
ATOM 4191 C C . THR B 1 6 ? -56.549 -13.479 -55.174 1.00 19.00 232 THR B C 1
ATOM 4192 O O . THR B 1 6 ? -56.775 -12.304 -55.475 1.00 17.61 232 THR B O 1
ATOM 4203 N N . LEU B 1 7 ? -56.357 -13.890 -53.924 1.00 18.45 233 LEU B N 1
ATOM 4204 C CA . LEU B 1 7 ? -56.180 -12.965 -52.825 1.00 17.78 233 LEU B CA 1
ATOM 4205 C C . LEU B 1 7 ? -54.793 -13.167 -52.218 1.00 15.90 233 LEU B C 1
ATOM 4206 O O . LEU B 1 7 ? -54.207 -14.248 -52.356 1.00 17.49 233 LEU B O 1
ATOM 4222 N N . PRO B 1 8 ? -54.231 -12.148 -51.576 1.00 15.12 234 PRO B N 1
ATOM 4223 C CA . PRO B 1 8 ? -52.884 -12.302 -51.019 1.00 17.92 234 PRO B CA 1
ATOM 4224 C C . PRO B 1 8 ? -52.814 -13.449 -50.025 1.00 14.87 234 PRO B C 1
ATOM 4225 O O . PRO B 1 8 ? -53.742 -13.687 -49.250 1.00 16.77 234 PRO B O 1
ATOM 4236 N N . ASN B 1 9 ? -51.697 -14.169 -50.066 1.00 16.09 235 ASN B N 1
ATOM 4237 C CA . ASN B 1 9 ? -51.426 -15.241 -49.112 1.00 16.55 235 ASN B CA 1
ATOM 4238 C C . ASN B 1 9 ? -50.785 -14.662 -47.851 1.00 16.35 235 ASN B C 1
ATOM 4239 O O . ASN B 1 9 ? -49.634 -14.942 -47.519 1.00 20.50 235 ASN B O 1
ATOM 4250 N N . LEU B 1 10 ? -51.557 -13.833 -47.153 1.00 15.46 236 LEU B N 1
ATOM 4251 C CA . LEU B 1 10 ? -51.085 -13.099 -45.991 1.00 17.01 236 LEU B CA 1
ATOM 4252 C C . LEU B 1 10 ? -52.094 -13.245 -44.862 1.00 16.90 236 LEU B C 1
ATOM 4253 O O . LEU B 1 10 ? -53.304 -13.174 -45.105 1.00 18.14 236 LEU B O 1
ATOM 4269 N N . PRO B 1 11 ? -51.641 -13.443 -43.625 1.00 16.51 237 PRO B N 1
ATOM 4270 C CA . PRO B 1 11 ? -52.601 -13.593 -42.522 1.00 18.70 237 PRO B CA 1
ATOM 4271 C C . PRO B 1 11 ? -53.302 -12.275 -42.225 1.00 18.67 237 PRO B C 1
ATOM 4272 O O . PRO B 1 11 ? -52.702 -11.203 -42.294 1.00 17.09 237 PRO B O 1
ATOM 4283 N N . LEU B 1 12 ? -54.592 -12.364 -41.889 1.00 17.24 238 LEU B N 1
ATOM 4284 C CA . LEU B 1 12 ? -55.402 -11.158 -41.786 1.00 15.74 238 LEU B CA 1
ATOM 4285 C C . LEU B 1 12 ? -54.860 -10.174 -40.757 1.00 15.53 238 LEU B C 1
ATOM 4286 O O . LEU B 1 12 ? -54.884 -8.957 -40.981 1.00 18.36 238 LEU B O 1
ATOM 4302 N N . SER B 1 13 ? -54.411 -10.670 -39.604 1.00 16.95 239 SER B N 1
ATOM 4303 C CA . SER B 1 13 ? -54.000 -9.766 -38.536 1.00 19.95 239 SER B CA 1
ATOM 4304 C C . SER B 1 13 ? -52.698 -9.045 -38.848 1.00 17.87 239 SER B C 1
ATOM 4305 O O . SER B 1 13 ? -52.305 -8.151 -38.090 1.00 21.22 239 SER B O 1
ATOM 4313 N N . SER B 1 14 ? -52.033 -9.397 -39.944 1.00 15.97 240 SER B N 1
ATOM 4314 C CA . SER B 1 14 ? -50.866 -8.663 -40.405 1.00 16.18 240 SER B CA 1
ATOM 4315 C C . SER B 1 14 ? -51.224 -7.531 -41.357 1.00 15.64 240 SER B C 1
ATOM 4316 O O . SER B 1 14 ? -50.325 -6.824 -41.820 1.00 19.04 240 SER B O 1
ATOM 4324 N N . LEU B 1 15 ? -52.501 -7.363 -41.681 1.00 14.65 241 LEU B N 1
ATOM 4325 C CA . LEU B 1 15 ? -52.938 -6.421 -42.705 1.00 12.54 241 LEU B CA 1
ATOM 4326 C C . LEU B 1 15 ? -53.603 -5.210 -42.060 1.00 15.43 241 LEU B C 1
ATOM 4327 O O . LEU B 1 15 ? -53.785 -5.144 -40.836 1.00 15.34 241 LEU B O 1
ATOM 4343 N N . SER B 1 16 ? -53.990 -4.251 -42.902 1.00 13.98 242 SER B N 1
ATOM 4344 C CA A SER B 1 16 ? -54.478 -2.971 -42.423 0.64 14.26 242 SER B CA 1
ATOM 4345 C CA B SER B 1 16 ? -54.472 -2.966 -42.432 0.36 14.15 242 SER B CA 1
ATOM 4346 C C . SER B 1 16 ? -55.940 -2.743 -42.773 1.00 15.45 242 SER B C 1
ATOM 4347 O O . SER B 1 16 ? -56.433 -3.188 -43.814 1.00 15.12 242 SER B O 1
ATOM 4360 N N . ASN B 1 17 ? -56.617 -2.012 -41.895 1.00 14.35 243 ASN B N 1
ATOM 4361 C CA . ASN B 1 17 ? -57.880 -1.398 -42.251 1.00 14.10 243 ASN B CA 1
ATOM 4362 C C . ASN B 1 17 ? -57.683 -0.519 -43.482 1.00 13.83 243 ASN B C 1
ATOM 4363 O O . ASN B 1 17 ? -56.591 -0.000 -43.731 1.00 15.72 243 ASN B O 1
ATOM 4374 N N . SER B 1 18 ? -58.759 -0.318 -44.233 1.00 13.51 244 SER B N 1
ATOM 4375 C CA . SER B 1 18 ? -58.747 0.568 -45.393 1.00 13.16 244 SER B CA 1
ATOM 4376 C C . SER B 1 18 ? -59.456 1.891 -45.136 1.00 13.55 244 SER B C 1
ATOM 4377 O O . SER B 1 18 ? -59.520 2.725 -46.045 1.00 14.35 244 SER B O 1
ATOM 4385 N N . ARG B 1 19 ? -59.971 2.121 -43.930 1.00 14.39 245 ARG B N 1
ATOM 4386 C CA . ARG B 1 19 ? -60.570 3.401 -43.578 1.00 13.66 245 ARG B CA 1
ATOM 4387 C C . ARG B 1 19 ? -59.735 4.197 -42.589 1.00 13.91 245 ARG B C 1
ATOM 4388 O O . ARG B 1 19 ? -60.063 5.357 -42.316 1.00 15.28 245 ARG B O 1
ATOM 4409 N N . ALA B 1 20 ? -58.681 3.604 -42.043 1.00 13.89 246 ALA B N 1
ATOM 4410 C CA . ALA B 1 20 ? -57.714 4.293 -41.204 1.00 14.45 246 ALA B CA 1
ATOM 4411 C C . ALA B 1 20 ? -56.464 3.436 -41.159 1.00 15.94 246 ALA B C 1
ATOM 4412 O O . ALA B 1 20 ? -56.534 2.225 -41.405 1.00 15.92 246 ALA B O 1
ATOM 4419 N N . PRO B 1 21 ? -55.313 4.024 -40.868 1.00 15.35 247 PRO B N 1
ATOM 4420 C CA . PRO B 1 21 ? -54.049 3.247 -40.918 1.00 15.44 247 PRO B CA 1
ATOM 4421 C C . PRO B 1 21 ? -53.828 2.418 -39.659 1.00 18.77 247 PRO B C 1
ATOM 4422 O O . PRO B 1 21 ? -52.907 2.646 -38.861 1.00 18.68 247 PRO B O 1
ATOM 4433 N N . LEU B 1 22 ? -54.693 1.422 -39.479 1.00 16.24 248 LEU B N 1
ATOM 4434 C CA . LEU B 1 22 ? -54.750 0.639 -38.260 1.00 16.84 248 LEU B CA 1
ATOM 4435 C C . LEU B 1 22 ? -54.679 -0.845 -38.581 1.00 16.42 248 LEU B C 1
ATOM 4436 O O . LEU B 1 22 ? -55.313 -1.306 -39.540 1.00 16.82 248 LEU B O 1
ATOM 4452 N N . PRO B 1 23 ? -53.966 -1.623 -37.772 1.00 14.99 249 PRO B N 1
ATOM 4453 C CA . PRO B 1 23 ? -53.968 -3.074 -37.978 1.00 16.11 249 PRO B CA 1
ATOM 4454 C C . PRO B 1 23 ? -55.357 -3.663 -37.797 1.00 16.95 249 PRO B C 1
ATOM 4455 O O . PRO B 1 23 ? -56.172 -3.164 -37.018 1.00 16.15 249 PRO B O 1
ATOM 4466 N N . ILE B 1 24 ? -55.610 -4.747 -38.527 1.00 15.23 250 ILE B N 1
ATOM 4467 C CA A ILE B 1 24 ? -56.831 -5.528 -38.372 0.42 17.21 250 ILE B CA 1
ATOM 4468 C CA B ILE B 1 24 ? -56.837 -5.516 -38.362 0.58 17.74 250 ILE B CA 1
ATOM 4469 C C . ILE B 1 24 ? -56.718 -6.357 -37.100 1.00 16.80 250 ILE B C 1
ATOM 4470 O O . ILE B 1 24 ? -55.721 -7.062 -36.895 1.00 19.27 250 ILE B O 1
ATOM 4501 N N . SER B 1 25 ? -57.738 -6.275 -36.238 1.00 16.78 251 SER B N 1
ATOM 4502 C CA . SER B 1 25 ? -57.753 -7.013 -34.982 1.00 18.32 251 SER B CA 1
ATOM 4503 C C . SER B 1 25 ? -58.883 -8.026 -34.861 1.00 17.59 251 SER B C 1
ATOM 4504 O O . SER B 1 25 ? -58.830 -8.871 -33.958 1.00 20.60 251 SER B O 1
ATOM 4512 N N . SER B 1 26 ? -59.892 -7.985 -35.726 1.00 23.30 252 SER B N 1
ATOM 4513 C CA . SER B 1 26 ? -60.944 -8.992 -35.665 1.00 22.73 252 SER B CA 1
ATOM 4514 C C . SER B 1 26 ? -61.764 -8.960 -36.946 1.00 20.56 252 SER B C 1
ATOM 4515 O O . SER B 1 26 ? -61.672 -8.027 -37.749 1.00 19.28 252 SER B O 1
ATOM 4523 N N . ILE B 1 27 ? -62.554 -10.018 -37.128 1.00 21.94 253 ILE B N 1
ATOM 4524 C CA . ILE B 1 27 ? -63.612 -10.093 -38.128 1.00 22.21 253 ILE B CA 1
ATOM 4525 C C . ILE B 1 27 ? -64.924 -9.792 -37.423 1.00 21.38 253 ILE B C 1
ATOM 4526 O O . ILE B 1 27 ? -65.142 -10.242 -36.292 1.00 23.18 253 ILE B O 1
ATOM 4542 N N . GLY B 1 28 ? -65.804 -9.040 -38.076 1.00 21.79 254 GLY B N 1
ATOM 4543 C CA . GLY B 1 28 ? -67.045 -8.644 -37.444 1.00 25.20 254 GLY B CA 1
ATOM 4544 C C . GLY B 1 28 ? -68.214 -8.658 -38.406 1.00 22.60 254 GLY B C 1
ATOM 4545 O O . GLY B 1 28 ? -68.056 -8.719 -39.627 1.00 21.15 254 GLY B O 1
ATOM 4549 N N . ILE B 1 29 ? -69.406 -8.622 -37.817 1.00 24.33 255 ILE B N 1
ATOM 4550 C CA . ILE B 1 29 ? -70.639 -8.378 -38.547 1.00 22.61 255 ILE B CA 1
ATOM 4551 C C . ILE B 1 29 ? -71.273 -7.129 -37.950 1.00 22.35 255 ILE B C 1
ATOM 4552 O O . ILE B 1 29 ? -70.930 -6.689 -36.850 1.00 24.41 255 ILE B O 1
ATOM 4568 N N . SER B 1 30 ? -72.206 -6.559 -38.681 1.00 22.28 256 SER B N 1
ATOM 4569 C CA . SER B 1 30 ? -72.794 -5.307 -38.250 1.00 20.68 256 SER B CA 1
ATOM 4570 C C . SER B 1 30 ? -73.913 -5.543 -37.245 1.00 21.71 256 SER B C 1
ATOM 4571 O O . SER B 1 30 ? -74.509 -6.621 -37.199 1.00 23.66 256 SER B O 1
ATOM 4579 N N . PRO B 1 31 ? -74.214 -4.543 -36.422 1.00 28.13 257 PRO B N 1
ATOM 4580 C CA . PRO B 1 31 ? -75.377 -4.650 -35.534 1.00 30.31 257 PRO B CA 1
ATOM 4581 C C . PRO B 1 31 ? -76.673 -4.697 -36.334 1.00 27.37 257 PRO B C 1
ATOM 4582 O O . PRO B 1 31 ? -76.723 -4.357 -37.518 1.00 24.71 257 PRO B O 1
ATOM 4593 N N . ASP B 1 32 ? -77.740 -5.125 -35.653 1.00 33.16 258 ASP B N 1
ATOM 4594 C CA . ASP B 1 32 ? -79.007 -5.383 -36.330 1.00 32.35 258 ASP B CA 1
ATOM 4595 C C . ASP B 1 32 ? -79.575 -4.143 -37.013 1.00 31.22 258 ASP B C 1
ATOM 4596 O O . ASP B 1 32 ? -80.265 -4.264 -38.032 1.00 38.22 258 ASP B O 1
ATOM 4605 N N . ASN B 1 33 ? -79.330 -2.956 -36.468 1.00 29.34 259 ASN B N 1
ATOM 4606 C CA . ASN B 1 33 ? -79.883 -1.740 -37.052 1.00 35.62 259 ASN B CA 1
ATOM 4607 C C . ASN B 1 33 ? -79.160 -1.296 -38.319 1.00 29.87 259 ASN B C 1
ATOM 4608 O O . ASN B 1 33 ? -79.644 -0.387 -39.002 1.00 30.88 259 ASN B O 1
ATOM 4619 N N . VAL B 1 34 ? -78.021 -1.898 -38.646 1.00 26.34 260 VAL B N 1
ATOM 4620 C CA . VAL B 1 34 ? -77.255 -1.523 -39.832 1.00 23.40 260 VAL B CA 1
ATOM 4621 C C . VAL B 1 34 ? -77.750 -2.400 -40.977 1.00 24.26 260 VAL B C 1
ATOM 4622 O O . VAL B 1 34 ? -77.520 -3.612 -40.989 1.00 25.97 260 VAL B O 1
ATOM 4635 N N . GLN B 1 35 ? -78.434 -1.788 -41.940 1.00 21.04 261 GLN B N 1
ATOM 4636 C CA . GLN B 1 35 ? -79.066 -2.514 -43.034 1.00 22.64 261 GLN B CA 1
ATOM 4637 C C . GLN B 1 35 ? -78.277 -2.429 -44.327 1.00 19.73 261 GLN B C 1
ATOM 4638 O O . GLN B 1 35 ? -78.597 -3.142 -45.283 1.00 21.93 261 GLN B O 1
ATOM 4652 N N . SER B 1 36 ? -77.281 -1.553 -44.385 1.00 18.41 262 SER B N 1
ATOM 4653 C CA . SER B 1 36 ? -76.410 -1.394 -45.540 1.00 17.48 262 SER B CA 1
ATOM 4654 C C . SER B 1 36 ? -75.238 -0.542 -45.073 1.00 16.49 262 SER B C 1
ATOM 4655 O O . SER B 1 36 ? -75.278 0.053 -43.993 1.00 19.34 262 SER B O 1
ATOM 4663 N N . VAL B 1 37 ? -74.185 -0.500 -45.885 1.00 17.69 263 VAL B N 1
ATOM 4664 C CA . VAL B 1 37 ? -73.091 0.426 -45.644 1.00 17.81 263 VAL B CA 1
ATOM 4665 C C . VAL B 1 37 ? -72.727 1.111 -46.951 1.00 14.85 263 VAL B C 1
ATOM 4666 O O . VAL B 1 37 ? -73.003 0.614 -48.047 1.00 16.15 263 VAL B O 1
ATOM 4679 N N . GLN B 1 38 ? -72.093 2.265 -46.821 1.00 15.93 264 GLN B N 1
ATOM 4680 C CA . GLN B 1 38 ? -71.750 3.069 -47.980 1.00 15.83 264 GLN B CA 1
ATOM 4681 C C . GLN B 1 38 ? -70.390 3.721 -47.782 1.00 15.92 264 GLN B C 1
ATOM 4682 O O . GLN B 1 38 ? -70.187 4.888 -48.130 1.00 14.67 264 GLN B O 1
ATOM 4696 N N . PHE B 1 39 ? -69.432 2.965 -47.239 1.00 15.31 265 PHE B N 1
ATOM 4697 C CA . PHE B 1 39 ? -68.089 3.493 -47.036 1.00 16.48 265 PHE B CA 1
ATOM 4698 C C . PHE B 1 39 ? -67.535 4.026 -48.357 1.00 14.62 265 PHE B C 1
ATOM 4699 O O . PHE B 1 39 ? -67.793 3.467 -49.428 1.00 14.41 265 PHE B O 1
ATOM 4716 N N . GLN B 1 40 ? -66.777 5.121 -48.283 1.00 14.37 266 GLN B N 1
ATOM 4717 C CA . GLN B 1 40 ? -66.168 5.713 -49.470 1.00 13.77 266 GLN B CA 1
ATOM 4718 C C . GLN B 1 40 ? -64.689 5.373 -49.607 1.00 15.27 266 GLN B C 1
ATOM 4719 O O . GLN B 1 40 ? -64.139 5.493 -50.705 1.00 15.70 266 GLN B O 1
ATOM 4733 N N . ASN B 1 41 ? -64.038 4.976 -48.522 1.00 14.51 267 ASN B N 1
ATOM 4734 C CA . ASN B 1 41 ? -62.715 4.372 -48.567 1.00 15.12 267 ASN B CA 1
ATOM 4735 C C . ASN B 1 41 ? -62.848 2.861 -48.424 1.00 14.96 267 ASN B C 1
ATOM 4736 O O . ASN B 1 41 ? -63.868 2.347 -47.960 1.00 14.99 267 ASN B O 1
ATOM 4747 N N . GLY B 1 42 ? -61.801 2.148 -48.833 1.00 13.28 268 GLY B N 1
ATOM 4748 C CA . GLY B 1 42 ? -61.842 0.696 -48.804 1.00 12.44 268 GLY B CA 1
ATOM 4749 C C . GLY B 1 42 ? -62.771 0.088 -49.827 1.00 16.64 268 GLY B C 1
ATOM 4750 O O . GLY B 1 42 ? -63.369 -0.963 -49.570 1.00 16.42 268 GLY B O 1
ATOM 4754 N N . ARG B 1 43 ? -62.911 0.728 -50.988 1.00 15.23 269 ARG B N 1
ATOM 4755 C CA . ARG B 1 43 ? -63.820 0.287 -52.040 1.00 15.33 269 ARG B CA 1
ATOM 4756 C C . ARG B 1 43 ? -63.022 -0.064 -53.289 1.00 16.77 269 ARG B C 1
ATOM 4757 O O . ARG B 1 43 ? -62.387 0.803 -53.900 1.00 16.46 269 ARG B O 1
ATOM 4778 N N . CYS B 1 44 ? -63.084 -1.330 -53.677 1.00 15.51 270 CYS B N 1
ATOM 4779 C CA . CYS B 1 44 ? -62.363 -1.829 -54.837 1.00 15.18 270 CYS B CA 1
ATOM 4780 C C . CYS B 1 44 ? -63.106 -3.051 -55.345 1.00 15.02 270 CYS B C 1
ATOM 4781 O O . CYS B 1 44 ? -63.425 -3.944 -54.558 1.00 17.80 270 CYS B O 1
ATOM 4789 N N . THR B 1 45 ? -63.394 -3.084 -56.638 1.00 17.21 271 THR B N 1
ATOM 4790 C CA . THR B 1 45 ? -64.047 -4.252 -57.205 1.00 16.29 271 THR B CA 1
ATOM 4791 C C . THR B 1 45 ? -63.074 -5.429 -57.276 1.00 17.08 271 THR B C 1
ATOM 4792 O O . THR B 1 45 ? -61.853 -5.273 -57.197 1.00 16.74 271 THR B O 1
ATOM 4803 N N . LEU B 1 46 ? -63.631 -6.623 -57.464 1.00 17.40 272 LEU B N 1
ATOM 4804 C CA . LEU B 1 46 ? -62.775 -7.796 -57.548 1.00 16.88 272 LEU B CA 1
ATOM 4805 C C . LEU B 1 46 ? -61.878 -7.773 -58.783 1.00 18.50 272 LEU B C 1
ATOM 4806 O O . LEU B 1 46 ? -60.855 -8.464 -58.791 1.00 18.47 272 LEU B O 1
ATOM 4822 N N . ASP B 1 47 ? -62.233 -7.023 -59.834 1.00 16.24 273 ASP B N 1
ATOM 4823 C CA . ASP B 1 47 ? -61.336 -6.883 -60.977 1.00 17.18 273 ASP B CA 1
ATOM 4824 C C . ASP B 1 47 ? -60.497 -5.607 -60.906 1.00 17.24 273 ASP B C 1
ATOM 4825 O O . ASP B 1 47 ? -59.915 -5.194 -61.915 1.00 18.88 273 ASP B O 1
ATOM 4834 N N . GLY B 1 48 ? -60.405 -4.995 -59.727 1.00 17.60 274 GLY B N 1
ATOM 4835 C CA . GLY B 1 48 ? -59.376 -4.013 -59.458 1.00 16.21 274 GLY B CA 1
ATOM 4836 C C . GLY B 1 48 ? -59.695 -2.574 -59.781 1.00 16.69 274 GLY B C 1
ATOM 4837 O O . GLY B 1 48 ? -58.772 -1.794 -60.041 1.00 20.33 274 GLY B O 1
ATOM 4841 N N . ARG B 1 49 ? -60.961 -2.184 -59.761 1.00 16.53 275 ARG B N 1
ATOM 4842 C CA A ARG B 1 49 ? -61.352 -0.800 -59.994 0.52 18.77 275 ARG B CA 1
ATOM 4843 C CA B ARG B 1 49 ? -61.349 -0.800 -59.992 0.48 18.70 275 ARG B CA 1
ATOM 4844 C C . ARG B 1 49 ? -61.621 -0.127 -58.652 1.00 16.50 275 ARG B C 1
ATOM 4845 O O . ARG B 1 49 ? -62.504 -0.558 -57.903 1.00 17.91 275 ARG B O 1
ATOM 4885 N N . LEU B 1 50 ? -60.850 0.919 -58.350 1.00 15.37 276 LEU B N 1
ATOM 4886 C CA . LEU B 1 50 ? -61.068 1.691 -57.135 1.00 15.17 276 LEU B CA 1
ATOM 4887 C C . LEU B 1 50 ? -62.346 2.509 -57.265 1.00 17.90 276 LEU B C 1
ATOM 4888 O O . LEU B 1 50 ? -62.695 2.981 -58.352 1.00 16.87 276 LEU B O 1
ATOM 4904 N N . VAL B 1 51 ? -63.049 2.679 -56.144 1.00 15.94 277 VAL B N 1
ATOM 4905 C CA . VAL B 1 51 ? -64.285 3.452 -56.116 1.00 17.14 277 VAL B CA 1
ATOM 4906 C C . VAL B 1 51 ? -64.214 4.436 -54.954 1.00 16.00 277 VAL B C 1
ATOM 4907 O O . VAL B 1 51 ? -63.517 4.204 -53.960 1.00 16.78 277 VAL B O 1
ATOM 4920 N N . GLY B 1 52 ? -64.946 5.544 -55.081 1.00 16.61 278 GLY B N 1
ATOM 4921 C CA . GLY B 1 52 ? -64.990 6.522 -54.014 1.00 18.76 278 GLY B CA 1
ATOM 4922 C C . GLY B 1 52 ? -63.673 7.257 -53.846 1.00 19.40 278 GLY B C 1
ATOM 4923 O O . GLY B 1 52 ? -62.923 7.486 -54.804 1.00 16.93 278 GLY B O 1
ATOM 4927 N N . THR B 1 53 ? -63.388 7.628 -52.599 1.00 15.47 279 THR B N 1
ATOM 4928 C CA . THR B 1 53 ? -62.137 8.293 -52.253 1.00 14.33 279 THR B CA 1
ATOM 4929 C C . THR B 1 53 ? -60.994 7.306 -52.067 1.00 15.35 279 THR B C 1
ATOM 4930 O O . THR B 1 53 ? -59.864 7.728 -51.801 1.00 15.87 279 THR B O 1
ATOM 4941 N N . THR B 1 54 ? -61.249 6.017 -52.254 1.00 15.67 280 THR B N 1
ATOM 4942 C CA . THR B 1 54 ? -60.281 4.974 -51.963 1.00 13.16 280 THR B CA 1
ATOM 4943 C C . THR B 1 54 ? -58.956 5.212 -52.682 1.00 13.17 280 THR B C 1
ATOM 4944 O O . THR B 1 54 ? -58.933 5.298 -53.919 1.00 15.76 280 THR B O 1
ATOM 4955 N N . PRO B 1 55 ? -57.848 5.304 -51.958 1.00 14.11 281 PRO B N 1
ATOM 4956 C CA . PRO B 1 55 ? -56.528 5.263 -52.588 1.00 14.29 281 PRO B CA 1
ATOM 4957 C C . PRO B 1 55 ? -56.004 3.835 -52.627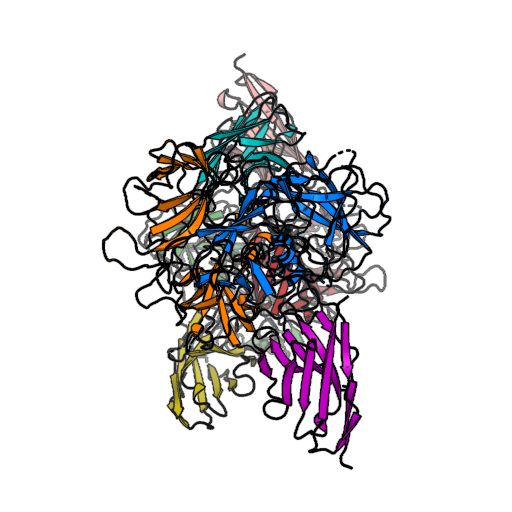 1.00 14.65 281 PRO B C 1
ATOM 4958 O O . PRO B 1 55 ? -56.466 2.956 -51.897 1.00 15.11 281 PRO B O 1
ATOM 4969 N N . VAL B 1 56 ? -55.009 3.614 -53.487 1.00 14.78 282 VAL B N 1
ATOM 4970 C CA . VAL B 1 56 ? -54.432 2.279 -53.570 1.00 13.58 282 VAL B CA 1
ATOM 4971 C C . VAL B 1 56 ? -53.466 2.019 -52.417 1.00 16.48 282 VAL B C 1
ATOM 4972 O O . VAL B 1 56 ? -53.204 0.852 -52.090 1.00 15.85 282 VAL B O 1
ATOM 4985 N N . SER B 1 57 ? -52.971 3.070 -51.759 1.00 14.63 283 SER B N 1
ATOM 4986 C CA . SER B 1 57 ? -51.966 2.946 -50.714 1.00 15.02 283 SER B CA 1
ATOM 4987 C C . SER B 1 57 ? -52.472 3.475 -49.381 1.00 15.10 283 SER B C 1
ATOM 4988 O O . SER B 1 57 ? -53.125 4.519 -49.328 1.00 15.97 283 SER B O 1
ATOM 4996 N N . LEU B 1 58 ? -52.102 2.780 -48.301 1.00 14.25 284 LEU B N 1
ATOM 4997 C CA . LEU B 1 58 ? -52.443 3.247 -46.965 1.00 13.65 284 LEU B CA 1
ATOM 4998 C C . LEU B 1 58 ? -51.816 4.599 -46.643 1.00 15.65 284 LEU B C 1
ATOM 4999 O O . LEU B 1 58 ? -52.316 5.301 -45.759 1.00 13.82 284 LEU B O 1
ATOM 5015 N N . SER B 1 59 ? -50.737 4.984 -47.330 1.00 17.23 285 SER B N 1
ATOM 5016 C CA . SER B 1 59 ? -50.128 6.280 -47.058 1.00 15.92 285 SER B CA 1
ATOM 5017 C C . SER B 1 59 ? -51.039 7.442 -47.432 1.00 15.58 285 SER B C 1
ATOM 5018 O O . SER B 1 59 ? -50.714 8.590 -47.107 1.00 17.03 285 SER B O 1
ATOM 5026 N N . HIS B 1 60 ? -52.160 7.172 -48.107 1.00 15.62 286 HIS B N 1
ATOM 5027 C CA . HIS B 1 60 ? -53.148 8.187 -48.436 1.00 15.52 286 HIS B CA 1
ATOM 5028 C C . HIS B 1 60 ? -54.453 8.040 -47.658 1.00 17.33 286 HIS B C 1
ATOM 5029 O O . HIS B 1 60 ? -55.381 8.825 -47.885 1.00 16.78 286 HIS B O 1
ATOM 5043 N N . VAL B 1 61 ? -54.568 7.068 -46.764 1.00 13.56 287 VAL B N 1
ATOM 5044 C CA . VAL B 1 61 ? -55.852 6.718 -46.161 1.00 14.89 287 VAL B CA 1
ATOM 5045 C C . VAL B 1 61 ? -56.138 7.585 -44.943 1.00 15.92 287 VAL B C 1
ATOM 5046 O O . VAL B 1 61 ? -55.331 7.658 -44.009 1.00 14.73 287 VAL B O 1
ATOM 5059 N N . ALA B 1 62 ? -57.320 8.199 -44.938 1.00 13.89 288 ALA B N 1
ATOM 5060 C CA . ALA B 1 62 ? -57.797 9.006 -43.815 1.00 13.42 288 ALA B CA 1
ATOM 5061 C C . ALA B 1 62 ? -56.865 10.189 -43.569 1.00 13.61 288 ALA B C 1
ATOM 5062 O O . ALA B 1 62 ? -56.489 10.499 -42.434 1.00 14.89 288 ALA B O 1
ATOM 5069 N N . LYS B 1 63 ? -56.511 10.862 -44.659 1.00 13.14 289 LYS B N 1
ATOM 5070 C CA . LYS B 1 63 ? -55.648 12.027 -44.627 1.00 13.91 289 LYS B CA 1
ATOM 5071 C C . LYS B 1 63 ? -56.312 13.192 -45.343 1.00 15.56 289 LYS B C 1
ATOM 5072 O O . LYS B 1 63 ? -57.173 13.016 -46.212 1.00 15.54 289 LYS B O 1
ATOM 5091 N N . ILE B 1 64 ? -55.886 14.391 -44.955 1.00 15.86 290 ILE B N 1
ATOM 5092 C CA . ILE B 1 64 ? -56.309 15.630 -45.582 1.00 16.07 290 ILE B CA 1
ATOM 5093 C C . ILE B 1 64 ? -55.062 16.442 -45.902 1.00 18.06 290 ILE B C 1
ATOM 5094 O O . ILE B 1 64 ? -53.994 16.246 -45.319 1.00 17.84 290 ILE B O 1
ATOM 5110 N N . ARG B 1 65 ? -55.214 17.371 -46.835 1.00 17.05 291 ARG B N 1
ATOM 5111 C CA . ARG B 1 65 ? -54.151 18.316 -47.131 1.00 15.93 291 ARG B CA 1
ATOM 5112 C C . ARG B 1 65 ? -54.802 19.612 -47.573 1.00 17.21 291 ARG B C 1
ATOM 5113 O O . ARG B 1 65 ? -55.796 19.594 -48.304 1.00 16.09 291 ARG B O 1
ATOM 5134 N N . GLY B 1 66 ? -54.255 20.732 -47.139 1.00 17.76 292 GLY B N 1
ATOM 5135 C CA . GLY B 1 66 ? -54.855 21.985 -47.537 1.00 18.49 292 GLY B CA 1
ATOM 5136 C C . GLY B 1 66 ? -54.213 23.158 -46.843 1.00 21.24 292 GLY B C 1
ATOM 5137 O O . GLY B 1 66 ? -53.245 23.026 -46.087 1.00 20.50 292 GLY B O 1
ATOM 5141 N N . THR B 1 67 ? -54.779 24.321 -47.129 1.00 20.92 293 THR B N 1
ATOM 5142 C CA . THR B 1 67 ? -54.271 25.584 -46.622 1.00 19.51 293 THR B CA 1
ATOM 5143 C C . THR B 1 67 ? -55.339 26.230 -45.760 1.00 19.10 293 THR B C 1
ATOM 5144 O O . THR B 1 67 ? -56.459 26.468 -46.224 1.00 21.50 293 THR B O 1
ATOM 5155 N N . SER B 1 68 ? -54.996 26.482 -44.503 1.00 19.61 294 SER B N 1
ATOM 5156 C CA . SER B 1 68 ? -55.848 27.244 -43.610 1.00 18.89 294 SER B CA 1
ATOM 5157 C C . SER B 1 68 ? -55.598 28.733 -43.796 1.00 21.72 294 SER B C 1
ATOM 5158 O O . SER B 1 68 ? -54.455 29.169 -43.960 1.00 21.69 294 SER B O 1
ATOM 5166 N N . ASN B 1 69 ? -56.675 29.510 -43.762 1.00 23.38 295 ASN B N 1
ATOM 5167 C CA . ASN B 1 69 ? -56.582 30.957 -43.636 1.00 23.90 295 ASN B CA 1
ATOM 5168 C C . ASN B 1 69 ? -57.019 31.426 -42.254 1.00 25.64 295 ASN B C 1
ATOM 5169 O O . ASN B 1 69 ? -57.234 32.624 -42.053 1.00 27.54 295 ASN B O 1
ATOM 5180 N N . GLY B 1 70 ? -57.142 30.504 -41.297 1.00 24.25 296 GLY B N 1
ATOM 5181 C CA . GLY B 1 70 ? -57.626 30.811 -39.974 1.00 27.03 296 GLY B CA 1
ATOM 5182 C C . GLY B 1 70 ? -59.115 30.615 -39.785 1.00 24.99 296 GLY B C 1
ATOM 5183 O O . GLY B 1 70 ? -59.571 30.496 -38.642 1.00 26.40 296 GLY B O 1
ATOM 5187 N N . THR B 1 71 ? -59.880 30.597 -40.869 1.00 23.37 297 THR B N 1
ATOM 5188 C CA . THR B 1 71 ? -61.322 30.395 -40.831 1.00 25.26 297 THR B CA 1
ATOM 5189 C C . THR B 1 71 ? -61.751 29.128 -41.548 1.00 23.90 297 THR B C 1
ATOM 5190 O O . THR B 1 71 ? -62.583 28.379 -41.027 1.00 23.26 297 THR B O 1
ATOM 5201 N N . VAL B 1 72 ? -61.193 28.867 -42.730 1.00 21.69 298 VAL B N 1
ATOM 5202 C CA . VAL B 1 72 ? -61.453 27.640 -43.464 1.00 21.63 298 VAL B CA 1
ATOM 5203 C C . VAL B 1 72 ? -60.134 27.020 -43.904 1.00 20.92 298 VAL B C 1
ATOM 5204 O O . VAL B 1 72 ? -59.113 27.695 -44.058 1.00 20.90 298 VAL B O 1
ATOM 5217 N N . ILE B 1 73 ? -60.181 25.709 -44.106 1.00 19.46 299 ILE B N 1
ATOM 5218 C CA . ILE B 1 73 ? -59.117 24.959 -44.756 1.00 19.63 299 ILE B CA 1
ATOM 5219 C C . ILE B 1 73 ? -59.576 24.682 -46.176 1.00 19.19 299 ILE B C 1
ATOM 5220 O O . ILE B 1 73 ? -60.605 24.026 -46.386 1.00 19.42 299 ILE B O 1
ATOM 5236 N N . ASN B 1 74 ? -58.840 25.215 -47.145 1.00 19.05 300 ASN B N 1
ATOM 5237 C CA . ASN B 1 74 ? -59.083 24.930 -48.551 1.00 18.43 300 ASN B CA 1
ATOM 5238 C C . ASN B 1 74 ? -58.315 23.667 -48.915 1.00 19.25 300 ASN B C 1
ATOM 5239 O O . ASN B 1 74 ? -57.081 23.648 -48.858 1.00 19.91 300 ASN B O 1
ATOM 5250 N N . LEU B 1 75 ? -59.045 22.616 -49.272 1.00 18.11 301 LEU B N 1
ATOM 5251 C CA . LEU B 1 75 ? -58.443 21.313 -49.482 1.00 18.28 301 LEU B CA 1
ATOM 5252 C C . LEU B 1 75 ? -57.746 21.226 -50.834 1.00 15.35 301 LEU B C 1
ATOM 5253 O O . LEU B 1 75 ? -58.150 21.851 -51.819 1.00 18.41 301 LEU B O 1
ATOM 5269 N N . THR B 1 76 ? -56.694 20.422 -50.868 1.00 15.87 302 THR B N 1
ATOM 5270 C CA . THR B 1 76 ? -56.025 20.030 -52.093 1.00 16.57 302 THR B CA 1
ATOM 5271 C C . THR B 1 76 ? -56.002 18.509 -52.164 1.00 15.40 302 THR B C 1
ATOM 5272 O O . THR B 1 76 ? -56.408 17.813 -51.228 1.00 16.55 302 THR B O 1
ATOM 5283 N N . GLU B 1 77 ? -55.525 17.992 -53.291 1.00 17.35 303 GLU B N 1
ATOM 5284 C CA . GLU B 1 77 ? -55.137 16.592 -53.328 1.00 16.23 303 GLU B CA 1
ATOM 5285 C C . GLU B 1 77 ? -53.986 16.371 -52.346 1.00 15.43 303 GLU B C 1
ATOM 5286 O O . GLU B 1 77 ? -53.281 17.304 -51.954 1.00 16.36 303 GLU B O 1
ATOM 5298 N N . LEU B 1 78 ? -53.789 15.119 -51.947 1.00 16.86 304 LEU B N 1
ATOM 5299 C CA . LEU B 1 78 ? -52.806 14.863 -50.902 1.00 15.29 304 LEU B CA 1
ATOM 5300 C C . LEU B 1 78 ? -51.378 15.175 -51.338 1.00 16.42 304 LEU B C 1
ATOM 5301 O O . LEU B 1 78 ? -50.535 15.432 -50.471 1.00 19.22 304 LEU B O 1
ATOM 5317 N N . ASP B 1 79 ? -51.084 15.198 -52.640 1.00 16.73 305 ASP B N 1
ATOM 5318 C CA . ASP B 1 79 ? -49.757 15.598 -53.102 1.00 17.96 305 ASP B CA 1
ATOM 5319 C C . ASP B 1 79 ? -49.628 17.109 -53.273 1.00 16.27 305 ASP B C 1
ATOM 5320 O O . ASP B 1 79 ? -48.595 17.584 -53.756 1.00 19.08 305 ASP B O 1
ATOM 5329 N N . GLY B 1 80 ? -50.644 17.868 -52.874 1.00 17.74 306 GLY B N 1
ATOM 5330 C CA . GLY B 1 80 ? -50.602 19.305 -52.950 1.00 19.44 306 GLY B CA 1
ATOM 5331 C C . GLY B 1 80 ? -51.156 19.905 -54.223 1.00 20.36 306 GLY B C 1
ATOM 5332 O O . GLY B 1 80 ? -51.332 21.130 -54.280 1.00 19.26 306 GLY B O 1
ATOM 5336 N N . THR B 1 81 ? -51.435 19.100 -55.250 1.00 18.78 307 THR B N 1
ATOM 5337 C CA . THR B 1 81 ? -52.011 19.640 -56.476 1.00 18.57 307 THR B CA 1
ATOM 5338 C C . THR B 1 81 ? -53.493 19.933 -56.256 1.00 20.58 307 THR B C 1
ATOM 5339 O O . THR B 1 81 ? -54.086 19.478 -55.274 1.00 16.81 307 THR B O 1
ATOM 5350 N N . PRO B 1 82 ? -54.110 20.726 -57.130 1.00 18.63 308 PRO B N 1
ATOM 5351 C CA . PRO B 1 82 ? -55.452 21.237 -56.818 1.00 18.70 308 PRO B CA 1
ATOM 5352 C C . PRO B 1 82 ? -56.516 20.156 -56.745 1.00 16.60 308 PRO B C 1
ATOM 5353 O O . PRO B 1 82 ? -56.567 19.241 -57.571 1.00 18.26 308 PRO B O 1
ATOM 5364 N N . PHE B 1 83 ? -57.388 20.292 -55.750 1.00 16.95 309 PHE B N 1
ATOM 5365 C CA . PHE B 1 83 ? -58.624 19.532 -55.691 1.00 15.72 309 PHE B CA 1
ATOM 5366 C C . PHE B 1 83 ? -59.725 20.327 -56.383 1.00 18.07 309 PHE B C 1
ATOM 5367 O O . PHE B 1 83 ? -60.006 21.469 -55.999 1.00 17.67 309 PHE B O 1
ATOM 5384 N N . HIS B 1 84 ? -60.350 19.724 -57.387 1.00 17.08 310 HIS B N 1
ATOM 5385 C CA . HIS B 1 84 ? -61.435 20.368 -58.104 1.00 18.27 310 HIS B CA 1
ATOM 5386 C C . HIS B 1 84 ? -62.745 19.745 -57.669 1.00 17.55 310 HIS B C 1
ATOM 5387 O O . HIS B 1 84 ? -62.985 18.567 -57.970 1.00 18.41 310 HIS B O 1
ATOM 5401 N N . PRO B 1 85 ? -63.606 20.468 -56.956 1.00 18.02 311 PRO B N 1
ATOM 5402 C CA . PRO B 1 85 ? -64.912 19.902 -56.604 1.00 18.24 311 PRO B CA 1
ATOM 5403 C C . PRO B 1 85 ? -65.597 19.329 -57.836 1.00 18.60 311 PRO B C 1
ATOM 5404 O O . PRO B 1 85 ? -65.499 19.871 -58.939 1.00 19.01 311 PRO B O 1
ATOM 5415 N N . PHE B 1 86 ? -66.268 18.201 -57.640 1.00 17.85 312 PHE B N 1
ATOM 5416 C CA . PHE B 1 86 ? -66.880 17.444 -58.724 1.00 16.37 312 PHE B CA 1
ATOM 5417 C C . PHE B 1 86 ? -68.102 16.743 -58.139 1.00 16.84 312 PHE B C 1
ATOM 5418 O O . PHE B 1 86 ? -68.494 16.997 -56.996 1.00 19.70 312 PHE B O 1
ATOM 5435 N N . GLU B 1 87 ? -68.701 15.836 -58.910 1.00 16.57 313 GLU B N 1
ATOM 5436 C CA . GLU B 1 87 ? -69.923 15.198 -58.442 1.00 16.88 313 GLU B CA 1
ATOM 5437 C C . GLU B 1 87 ? -69.678 14.343 -57.206 1.00 16.94 313 GLU B C 1
ATOM 5438 O O . GLU B 1 87 ? -70.609 14.150 -56.413 1.00 20.58 313 GLU B O 1
ATOM 5450 N N . GLY B 1 88 ? -68.442 13.876 -57.003 1.00 17.93 314 GLY B N 1
ATOM 5451 C CA . GLY B 1 88 ? -68.123 12.977 -55.918 1.00 18.33 314 GLY B CA 1
ATOM 5452 C C . GLY B 1 88 ? -67.890 13.698 -54.606 1.00 15.06 314 GLY B C 1
ATOM 5453 O O . GLY B 1 88 ? -68.022 14.924 -54.489 1.00 17.31 314 GLY B O 1
ATOM 5457 N N . PRO B 1 89 ? -67.537 12.914 -53.570 1.00 17.66 315 PRO B N 1
ATOM 5458 C CA . PRO B 1 89 ? -67.644 13.432 -52.198 1.00 16.63 315 PRO B CA 1
ATOM 5459 C C . PRO B 1 89 ? -66.506 14.302 -51.689 1.00 17.94 315 PRO B C 1
ATOM 5460 O O . PRO B 1 89 ? -66.748 15.198 -50.870 1.00 16.47 315 PRO B O 1
ATOM 5471 N N . ALA B 1 90 ? -65.276 14.032 -52.108 1.00 16.65 316 ALA B N 1
ATOM 5472 C CA . ALA B 1 90 ? -64.120 14.611 -51.442 1.00 16.01 316 ALA B CA 1
ATOM 5473 C C . ALA B 1 90 ? -62.848 14.235 -52.184 1.00 15.21 316 ALA B C 1
ATOM 5474 O O . ALA B 1 90 ? -62.889 13.414 -53.109 1.00 15.16 316 ALA B O 1
ATOM 5481 N N . PRO B 1 91 ? -61.705 14.799 -51.801 1.00 14.66 317 PRO B N 1
ATOM 5482 C CA . PRO B 1 91 ? -60.438 14.372 -52.400 1.00 15.91 317 PRO B CA 1
ATOM 5483 C C . PRO B 1 91 ? -60.121 12.934 -52.039 1.00 15.54 317 PRO B C 1
ATOM 5484 O O . PRO B 1 91 ? -60.527 12.429 -50.988 1.00 15.69 317 PRO B O 1
ATOM 5495 N N . ILE B 1 92 ? -59.375 12.276 -52.927 1.00 15.22 318 ILE B N 1
ATOM 5496 C CA . ILE B 1 92 ? -58.875 10.937 -52.650 1.00 13.60 318 ILE B CA 1
ATOM 5497 C C . ILE B 1 92 ? -58.235 10.901 -51.276 1.00 14.99 318 ILE B C 1
ATOM 5498 O O . ILE B 1 92 ? -57.457 11.789 -50.909 1.00 15.55 318 ILE B O 1
ATOM 5514 N N . GLY B 1 93 ? -58.563 9.857 -50.515 1.00 14.58 319 GLY B N 1
ATOM 5515 C CA . GLY B 1 93 ? -58.009 9.631 -49.201 1.00 13.81 319 GLY B CA 1
ATOM 5516 C C . GLY B 1 93 ? -58.758 10.282 -48.057 1.00 13.73 319 GLY B C 1
ATOM 5517 O O . GLY B 1 93 ? -58.508 9.927 -46.898 1.00 15.42 319 GLY B O 1
ATOM 5521 N N . PHE B 1 94 ? -59.653 11.222 -48.337 1.00 13.97 320 PHE B N 1
ATOM 5522 C CA . PHE B 1 94 ? -60.331 11.965 -47.283 1.00 14.35 320 PHE B CA 1
ATOM 5523 C C . PHE B 1 94 ? -61.015 11.005 -46.311 1.00 14.21 320 PHE B C 1
ATOM 5524 O O . PHE B 1 94 ? -61.606 10.010 -46.741 1.00 13.88 320 PHE B O 1
ATOM 5541 N N . PRO B 1 95 ? -60.952 11.257 -44.999 1.00 13.98 321 PRO B N 1
ATOM 5542 C CA . PRO B 1 95 ? -61.591 10.321 -44.060 1.00 16.64 321 PRO B CA 1
ATOM 5543 C C . PRO B 1 95 ? -63.083 10.176 -44.326 1.00 16.90 321 PRO B C 1
ATOM 5544 O O . PRO B 1 95 ? -63.759 11.115 -44.753 1.00 16.35 321 PRO B O 1
ATOM 5555 N N . ASP B 1 96 ? -63.595 8.963 -44.078 1.00 14.88 322 ASP B N 1
ATOM 5556 C CA . ASP B 1 96 ? -65.000 8.656 -44.326 1.00 14.05 322 ASP B CA 1
ATOM 5557 C C . ASP B 1 96 ? -65.700 8.107 -43.086 1.00 13.61 322 ASP B C 1
ATOM 5558 O O . ASP B 1 96 ? -66.707 7.399 -43.215 1.00 15.97 322 ASP B O 1
ATOM 5567 N N . LEU B 1 97 ? -65.204 8.425 -41.900 1.00 16.84 323 LEU B N 1
ATOM 5568 C CA . LEU B 1 97 ? -65.825 7.965 -40.664 1.00 16.25 323 LEU B CA 1
ATOM 5569 C C . LEU B 1 97 ? -66.961 8.908 -40.289 1.00 15.65 323 LEU B C 1
ATOM 5570 O O . LEU B 1 97 ? -66.731 10.012 -39.792 1.00 16.73 323 LEU B O 1
ATOM 5586 N N . GLY B 1 98 ? -68.195 8.477 -40.521 1.00 17.12 324 GLY B N 1
ATOM 5587 C CA . GLY B 1 98 ? -69.333 9.171 -39.966 1.00 16.72 324 GLY B CA 1
ATOM 5588 C C . GLY B 1 98 ? -69.483 8.868 -38.487 1.00 16.15 324 GLY B C 1
ATOM 5589 O O . GLY B 1 98 ? -68.728 8.099 -37.895 1.00 17.04 324 GLY B O 1
ATOM 5593 N N . GLY B 1 99 ? -70.470 9.512 -37.875 1.00 17.97 325 GLY B N 1
ATOM 5594 C CA . GLY B 1 99 ? -70.851 9.167 -36.515 1.00 18.18 325 GLY B CA 1
ATOM 5595 C C . GLY B 1 99 ? -69.787 9.386 -35.463 1.00 18.38 325 GLY B C 1
ATOM 5596 O O . GLY B 1 99 ? -69.711 8.618 -34.496 1.00 18.99 325 GLY B O 1
ATOM 5600 N N . CYS B 1 100 ? -68.973 10.426 -35.616 1.00 16.69 326 CYS B N 1
ATOM 5601 C CA . CYS B 1 100 ? -67.945 10.725 -34.627 1.00 16.88 326 CYS B CA 1
ATOM 5602 C C . CYS B 1 100 ? -67.350 12.087 -34.944 1.00 17.18 326 CYS B C 1
ATOM 5603 O O . CYS B 1 100 ? -67.487 12.600 -36.059 1.00 17.79 326 CYS B O 1
ATOM 5611 N N . ASP B 1 101 ? -66.695 12.669 -33.941 1.00 17.94 327 ASP B N 1
ATOM 5612 C CA . ASP B 1 101 ? -65.777 13.774 -34.163 1.00 17.81 327 ASP B CA 1
ATOM 5613 C C . ASP B 1 101 ? -64.405 13.186 -34.469 1.00 18.68 327 ASP B C 1
ATOM 5614 O O . ASP B 1 101 ? -63.998 12.183 -33.868 1.00 16.73 327 ASP B O 1
ATOM 5623 N N . TRP B 1 102 ? -63.691 13.824 -35.389 1.00 15.67 328 TRP B N 1
ATOM 5624 C CA . TRP B 1 102 ? -62.340 13.428 -35.741 1.00 15.90 328 TRP B CA 1
ATOM 5625 C C . TRP B 1 102 ? -61.335 14.275 -34.978 1.00 16.46 328 TRP B C 1
ATOM 5626 O O . TRP B 1 102 ? -61.561 15.460 -34.725 1.00 17.74 328 TRP B O 1
ATOM 5647 N N . HIS B 1 103 ? -60.193 13.679 -34.676 1.00 16.61 329 HIS B N 1
ATOM 5648 C CA . HIS B 1 103 ? -59.045 14.420 -34.168 1.00 14.80 329 HIS B CA 1
ATOM 5649 C C . HIS B 1 103 ? -57.879 14.072 -35.075 1.00 15.58 329 HIS B C 1
ATOM 5650 O O . HIS B 1 103 ? -57.384 12.941 -35.073 1.00 17.12 329 HIS B O 1
ATOM 5664 N N . ILE B 1 104 ? -57.492 15.053 -35.882 1.00 16.26 330 ILE B N 1
ATOM 5665 C CA . ILE B 1 104 ? -56.552 14.886 -36.981 1.00 14.46 330 ILE B CA 1
ATOM 5666 C C . ILE B 1 104 ? -55.239 15.524 -36.564 1.00 16.78 330 ILE B C 1
ATOM 5667 O O . ILE B 1 104 ? -55.217 16.664 -36.083 1.00 18.40 330 ILE B O 1
ATOM 5683 N N . ASN B 1 105 ? -54.148 14.791 -36.735 1.00 15.75 331 ASN B N 1
ATOM 5684 C CA . ASN B 1 105 ? -52.833 15.294 -36.383 1.00 17.04 331 ASN B CA 1
ATOM 5685 C C . ASN B 1 105 ? -52.257 16.018 -37.592 1.00 16.03 331 ASN B C 1
ATOM 5686 O O . ASN B 1 105 ? -52.016 15.397 -38.633 1.00 15.77 331 ASN B O 1
ATOM 5697 N N . MET B 1 106 ? -52.052 17.325 -37.453 1.00 16.97 332 MET B N 1
ATOM 5698 C CA . MET B 1 106 ? -51.609 18.184 -38.542 1.00 14.79 332 MET B CA 1
ATOM 5699 C C . MET B 1 106 ? -50.115 18.447 -38.411 1.00 18.08 332 MET B C 1
ATOM 5700 O O . MET B 1 106 ? -49.645 18.866 -37.347 1.00 18.16 332 MET B O 1
ATOM 5714 N N . THR B 1 107 ? -49.380 18.209 -39.494 1.00 15.89 333 THR B N 1
ATOM 5715 C CA . THR B 1 107 ? -47.961 18.519 -39.569 1.00 15.54 333 THR B CA 1
ATOM 5716 C C . THR B 1 107 ? -47.692 19.327 -40.831 1.00 15.98 333 THR B C 1
ATOM 5717 O O . THR B 1 107 ? -48.578 19.548 -41.660 1.00 16.84 333 THR B O 1
ATOM 5728 N N . GLN B 1 108 ? -46.443 19.771 -40.967 1.00 17.75 334 GLN B N 1
ATOM 5729 C CA . GLN B 1 108 ? -46.071 20.693 -42.027 1.00 18.15 334 GLN B CA 1
ATOM 5730 C C . GLN B 1 108 ? -44.695 20.362 -42.578 1.00 17.75 334 GLN B C 1
ATOM 5731 O O . GLN B 1 108 ? -43.830 19.846 -41.867 1.00 18.43 334 GLN B O 1
ATOM 5745 N N . PHE B 1 109 ? -44.528 20.594 -43.873 1.00 17.76 335 PHE B N 1
ATOM 5746 C CA . PHE B 1 109 ? -43.217 20.543 -44.505 1.00 19.72 335 PHE B CA 1
ATOM 5747 C C . PHE B 1 109 ? -42.533 21.891 -44.327 1.00 20.61 335 PHE B C 1
ATOM 5748 O O . PHE B 1 109 ? -42.976 22.896 -44.893 1.00 24.01 335 PHE B O 1
ATOM 5765 N N . GLY B 1 110 ? -41.420 21.903 -43.604 1.00 20.57 336 GLY B N 1
ATOM 5766 C CA . GLY B 1 110 ? -40.704 23.137 -43.376 1.00 21.12 336 GLY B CA 1
ATOM 5767 C C . GLY B 1 110 ? -41.046 23.865 -42.100 1.00 20.20 336 GLY B C 1
ATOM 5768 O O . GLY B 1 110 ? -40.638 25.022 -41.940 1.00 22.39 336 GLY B O 1
ATOM 5772 N N . HIS B 1 111 ? -41.845 23.262 -41.224 1.00 19.31 337 HIS B N 1
ATOM 5773 C CA . HIS B 1 111 ? -42.093 23.791 -39.892 1.00 19.46 337 HIS B CA 1
ATOM 5774 C C . HIS B 1 111 ? -42.080 22.654 -38.878 1.00 19.04 337 HIS B C 1
ATOM 5775 O O . HIS B 1 111 ? -42.500 21.531 -39.170 1.00 18.40 337 HIS B O 1
ATOM 5789 N N . SER B 1 112 ? -41.614 22.976 -37.673 1.00 19.48 338 SER B N 1
ATOM 5790 C CA . SER B 1 112 ? -41.681 22.073 -36.537 1.00 19.21 338 SER B CA 1
ATOM 5791 C C . SER B 1 112 ? -43.119 21.883 -36.055 1.00 20.02 338 SER B C 1
ATOM 5792 O O . SER B 1 112 ? -44.032 22.633 -36.413 1.00 20.58 338 SER B O 1
ATOM 5800 N N . SER B 1 113 ? -43.303 20.839 -35.241 1.00 19.07 339 SER B N 1
ATOM 5801 C CA . SER B 1 113 ? -44.461 20.657 -34.375 1.00 19.04 339 SER B CA 1
ATOM 5802 C C . SER B 1 113 ? -45.641 19.972 -35.044 1.00 21.87 339 SER B C 1
ATOM 5803 O O . SER B 1 113 ? -45.692 19.832 -36.269 1.00 18.84 339 SER B O 1
ATOM 5811 N N . GLN B 1 114 ? -46.582 19.520 -34.228 1.00 18.97 340 GLN B N 1
ATOM 5812 C CA . GLN B 1 114 ? -47.834 18.965 -34.707 1.00 18.29 340 GLN B CA 1
ATOM 5813 C C . GLN B 1 114 ? -48.963 19.691 -33.994 1.00 17.76 340 GLN B C 1
ATOM 5814 O O . GLN B 1 114 ? -48.766 20.294 -32.933 1.00 18.74 340 GLN B O 1
ATOM 5828 N N . THR B 1 115 ? -50.146 19.650 -34.598 1.00 17.70 341 THR B N 1
ATOM 5829 C CA . THR B 1 115 ? -51.312 20.320 -34.040 1.00 19.21 341 THR B CA 1
ATOM 5830 C C . THR B 1 115 ? -52.524 19.417 -34.182 1.00 16.10 341 THR B C 1
ATOM 5831 O O . THR B 1 115 ? -52.775 18.886 -35.268 1.00 17.66 341 THR B O 1
ATOM 5842 N N . GLN B 1 116 ? -53.285 19.265 -33.103 1.00 19.89 342 GLN B N 1
ATOM 5843 C CA . GLN B 1 116 ? -54.519 18.496 -33.159 1.00 19.96 342 GLN B CA 1
ATOM 5844 C C . GLN B 1 116 ? -55.641 19.356 -33.727 1.00 18.68 342 GLN B C 1
ATOM 5845 O O . GLN B 1 116 ? -55.911 20.455 -33.232 1.00 20.08 342 GLN B O 1
ATOM 5859 N N . TYR B 1 117 ? -56.277 18.853 -34.779 1.00 18.68 343 TYR B N 1
ATOM 5860 C CA . TYR B 1 117 ? -57.378 19.517 -35.470 1.00 19.41 343 TYR B CA 1
ATOM 5861 C C . TYR B 1 117 ? -58.650 18.744 -35.149 1.00 17.86 343 TYR B C 1
ATOM 5862 O O . TYR B 1 117 ? -58.756 17.555 -35.464 1.00 16.76 343 TYR B O 1
ATOM 5880 N N . ASP B 1 118 ? -59.589 19.412 -34.492 1.00 18.62 344 ASP B N 1
ATOM 5881 C CA . ASP B 1 118 ? -60.816 18.793 -34.008 1.00 18.03 344 ASP B CA 1
ATOM 5882 C C . ASP B 1 118 ? -61.924 19.053 -35.018 1.00 19.91 344 ASP B C 1
ATOM 5883 O O . ASP B 1 118 ? -62.255 20.212 -35.289 1.00 19.83 344 ASP B O 1
ATOM 5892 N N . VAL B 1 119 ? -62.498 17.980 -35.569 1.00 18.58 345 VAL B N 1
ATOM 5893 C CA . VAL B 1 119 ? -63.434 18.082 -36.684 1.00 17.74 345 VAL B CA 1
ATOM 5894 C C . VAL B 1 119 ? -64.787 17.505 -36.278 1.00 17.74 345 VAL B C 1
ATOM 5895 O O . VAL B 1 119 ? -64.935 16.286 -36.128 1.00 18.80 345 VAL B O 1
ATOM 5908 N N . ASP B 1 120 ? -65.779 18.382 -36.150 1.00 20.13 346 ASP B N 1
ATOM 5909 C CA . ASP B 1 120 ? -67.196 18.030 -36.148 1.00 18.42 346 ASP B CA 1
ATOM 5910 C C . ASP B 1 120 ? -67.648 18.006 -37.602 1.00 20.10 346 ASP B C 1
ATOM 5911 O O . ASP B 1 120 ? -67.505 19.008 -38.308 1.00 18.91 346 ASP B O 1
ATOM 5920 N N . THR B 1 121 ? -68.147 16.865 -38.068 1.00 18.38 347 THR B N 1
ATOM 5921 C CA . THR B 1 121 ? -68.497 16.762 -39.481 1.00 17.38 347 THR B CA 1
ATOM 5922 C C . THR B 1 121 ? -69.933 17.179 -39.769 1.00 17.60 347 THR B C 1
ATOM 5923 O O . THR B 1 121 ? -70.362 17.095 -40.925 1.00 20.65 347 THR B O 1
ATOM 5934 N N . THR B 1 122 ? -70.670 17.649 -38.755 1.00 18.47 348 THR B N 1
ATOM 5935 C CA . THR B 1 122 ? -72.076 17.970 -38.935 1.00 17.83 348 THR B CA 1
ATOM 5936 C C . THR B 1 122 ? -72.419 19.409 -39.323 1.00 19.86 348 THR B C 1
ATOM 5937 O O . THR B 1 122 ? -73.525 19.636 -39.833 1.00 22.60 348 THR B O 1
ATOM 5948 N N . PRO B 1 123 ? -71.575 20.410 -39.082 1.00 20.97 349 PRO B N 1
ATOM 5949 C CA . PRO B 1 123 ? -72.005 21.792 -39.329 1.00 22.87 349 PRO B CA 1
ATOM 5950 C C . PRO B 1 123 ? -71.981 22.158 -40.810 1.00 22.42 349 PRO B C 1
ATOM 5951 O O . PRO B 1 123 ? -71.389 21.478 -41.650 1.00 20.56 349 PRO B O 1
ATOM 5962 N N . ASP B 1 124 ? -72.635 23.286 -41.108 1.00 24.12 350 ASP B N 1
ATOM 5963 C CA . ASP B 1 124 ? -72.751 23.759 -42.480 1.00 21.28 350 ASP B CA 1
ATOM 5964 C C . ASP B 1 124 ? -71.398 24.114 -43.078 1.00 23.25 350 ASP B C 1
ATOM 5965 O O . ASP B 1 124 ? -71.272 24.195 -44.306 1.00 23.09 350 ASP B O 1
ATOM 5974 N N . THR B 1 125 ? -70.392 24.345 -42.237 1.00 21.32 351 THR B N 1
ATOM 5975 C CA . THR B 1 125 ? -69.055 24.679 -42.698 1.00 20.53 351 THR B CA 1
ATOM 5976 C C . THR B 1 125 ? -68.273 23.466 -43.175 1.00 19.48 351 THR B C 1
ATOM 5977 O O . THR B 1 125 ? -67.214 23.638 -43.787 1.00 19.88 351 THR B O 1
ATOM 5988 N N . PHE B 1 126 ? -68.760 22.256 -42.905 1.00 18.19 352 PHE B N 1
ATOM 5989 C CA . PHE B 1 126 ? -68.063 21.033 -43.299 1.00 18.39 352 PHE B CA 1
ATOM 5990 C C . PHE B 1 126 ? -68.566 20.615 -44.674 1.00 18.97 352 PHE B C 1
ATOM 5991 O O . PHE B 1 126 ? -69.542 19.876 -44.800 1.00 19.02 352 PHE B O 1
ATOM 6008 N N . VAL B 1 127 ? -67.888 21.084 -45.717 1.00 18.36 353 VAL B N 1
ATOM 6009 C CA . VAL B 1 127 ? -68.314 20.818 -47.089 1.00 18.19 353 VAL B CA 1
ATOM 6010 C C . VAL B 1 127 ? -67.117 20.384 -47.927 1.00 18.62 353 VAL B C 1
ATOM 6011 O O . VAL B 1 127 ? -66.762 21.059 -48.907 1.00 17.91 353 VAL B O 1
ATOM 6024 N N . PRO B 1 128 ? -66.486 19.253 -47.597 1.00 16.46 354 PRO B N 1
ATOM 6025 C CA . PRO B 1 128 ? -65.369 18.769 -48.430 1.00 15.94 354 PRO B CA 1
ATOM 6026 C C . PRO B 1 128 ? -65.760 18.525 -49.876 1.00 18.03 354 PRO B C 1
ATOM 6027 O O . PRO B 1 128 ? -64.903 18.597 -50.765 1.00 16.17 354 PRO B O 1
ATOM 6038 N N . HIS B 1 129 ? -67.036 18.230 -50.134 1.00 18.56 355 HIS B N 1
ATOM 6039 C CA . HIS B 1 129 ? -67.521 18.091 -51.504 1.00 18.50 355 HIS B CA 1
ATOM 6040 C C . HIS B 1 129 ? -67.307 19.369 -52.299 1.00 18.19 355 HIS B C 1
ATOM 6041 O O . HIS B 1 129 ? -67.187 19.319 -53.528 1.00 17.96 355 HIS B O 1
ATOM 6055 N N . LEU B 1 130 ? -67.259 20.519 -51.625 1.00 16.75 356 LEU B N 1
ATOM 6056 C CA . LEU B 1 130 ? -66.963 21.794 -52.268 1.00 18.55 356 LEU B CA 1
ATOM 6057 C C . LEU B 1 130 ? -65.559 22.296 -51.944 1.00 20.47 356 LEU B C 1
ATOM 6058 O O . LEU B 1 130 ? -65.239 23.457 -52.228 1.00 23.16 356 LEU B O 1
ATOM 6074 N N . GLY B 1 131 ? -64.729 21.461 -51.328 1.00 19.22 357 GLY B N 1
ATOM 6075 C CA . GLY B 1 131 ? -63.333 21.777 -51.139 1.00 20.10 357 GLY B CA 1
ATOM 6076 C C . GLY B 1 131 ? -62.986 22.571 -49.903 1.00 19.68 357 GLY B C 1
ATOM 6077 O O . GLY B 1 131 ? -61.873 23.106 -49.833 1.00 20.12 357 GLY B O 1
ATOM 6081 N N . SER B 1 132 ? -63.887 22.698 -48.937 1.00 19.35 358 SER B N 1
ATOM 6082 C CA . SER B 1 132 ? -63.507 23.456 -47.756 1.00 22.51 358 SER B CA 1
ATOM 6083 C C . SER B 1 132 ? -64.168 22.893 -46.509 1.00 19.95 358 SER B C 1
ATOM 6084 O O . SER B 1 132 ? -65.285 22.373 -46.542 1.00 20.24 358 SER B O 1
ATOM 6092 N N . ILE B 1 133 ? -63.437 23.005 -45.401 1.00 18.32 359 ILE B N 1
ATOM 6093 C CA . ILE B 1 133 ? -63.894 22.586 -44.087 1.00 18.13 359 ILE B CA 1
ATOM 6094 C C . ILE B 1 133 ? -63.417 23.639 -43.097 1.00 18.23 359 ILE B C 1
ATOM 6095 O O . ILE B 1 133 ? -62.457 24.368 -43.339 1.00 21.14 359 ILE B O 1
ATOM 6111 N N . GLN B 1 134 ? -64.126 23.733 -41.977 1.00 19.59 360 GLN B N 1
ATOM 6112 C CA . GLN B 1 134 ? -63.812 24.763 -40.996 1.00 19.50 360 GLN B CA 1
ATOM 6113 C C . GLN B 1 134 ? -62.418 24.559 -40.412 1.00 19.35 360 GLN B C 1
ATOM 6114 O O . GLN B 1 134 ? -61.983 23.428 -40.172 1.00 21.13 360 GLN B O 1
ATOM 6128 N N . ALA B 1 135 ? -61.710 25.671 -40.189 1.00 19.26 361 ALA B N 1
ATOM 6129 C CA . ALA B 1 135 ? -60.374 25.595 -39.609 1.00 18.99 361 ALA B CA 1
ATOM 6130 C C . ALA B 1 135 ? -60.427 25.270 -38.121 1.00 20.22 361 ALA B C 1
ATOM 6131 O O . ALA B 1 135 ? -59.491 24.668 -37.585 1.00 20.72 361 ALA B O 1
ATOM 6138 N N . ASN B 1 136 ? -61.509 25.649 -37.449 1.00 23.40 362 ASN B N 1
ATOM 6139 C CA . ASN B 1 136 ? -61.682 25.438 -36.015 1.00 19.45 362 ASN B CA 1
ATOM 6140 C C . ASN B 1 136 ? -60.393 25.705 -35.240 1.00 19.33 362 ASN B C 1
ATOM 6141 O O . ASN B 1 136 ? -59.926 24.882 -34.453 1.00 21.71 362 ASN B O 1
ATOM 6152 N N . GLY B 1 137 ? -59.819 26.883 -35.466 1.00 22.10 363 GLY B N 1
ATOM 6153 C CA . GLY B 1 137 ? -58.680 27.335 -34.701 1.00 28.39 363 GLY B CA 1
ATOM 6154 C C . GLY B 1 137 ? -57.318 26.989 -35.266 1.00 23.67 363 GLY B C 1
ATOM 6155 O O . GLY B 1 137 ? -56.306 27.429 -34.703 1.00 26.69 363 GLY B O 1
ATOM 6159 N N . ILE B 1 138 ? -57.250 26.211 -36.345 1.00 21.71 364 ILE B N 1
ATOM 6160 C CA . ILE B 1 138 ? -55.971 25.915 -36.984 1.00 20.19 364 ILE B CA 1
ATOM 6161 C C . ILE B 1 138 ? -55.468 27.179 -37.673 1.00 21.53 364 ILE B C 1
ATOM 6162 O O . ILE B 1 138 ? -56.126 27.715 -38.573 1.00 24.49 364 ILE B O 1
ATOM 6178 N N . GLY B 1 139 ? -54.294 27.656 -37.260 1.00 23.73 365 GLY B N 1
ATOM 6179 C CA . GLY B 1 139 ? -53.773 28.895 -37.795 1.00 26.20 365 GLY B CA 1
ATOM 6180 C C . GLY B 1 139 ? -53.380 28.786 -39.255 1.00 25.22 365 GLY B C 1
ATOM 6181 O O . GLY B 1 139 ? -53.180 27.700 -39.802 1.00 22.55 365 GLY B O 1
ATOM 6185 N N . SER B 1 140 ? -53.249 29.954 -39.890 1.00 23.43 366 SER B N 1
ATOM 6186 C CA . SER B 1 140 ? -52.943 30.012 -41.312 1.00 24.20 366 SER B CA 1
ATOM 6187 C C . SER B 1 140 ? -51.696 29.203 -41.635 1.00 25.25 366 SER B C 1
ATOM 6188 O O . SER B 1 140 ? -50.719 29.206 -40.881 1.00 25.40 366 SER B O 1
ATOM 6196 N N . GLY B 1 141 ? -51.732 28.522 -42.764 1.00 23.47 367 GLY B N 1
ATOM 6197 C CA . GLY B 1 141 ? -50.596 27.742 -43.211 1.00 23.82 367 GLY B CA 1
ATOM 6198 C C . GLY B 1 141 ? -51.041 26.537 -44.009 1.00 21.30 367 GLY B C 1
ATOM 6199 O O . GLY B 1 141 ? -52.226 26.241 -44.137 1.00 19.95 367 GLY B O 1
ATOM 6203 N N . ASN B 1 142 ? -50.048 25.841 -44.554 1.00 19.56 368 ASN B N 1
ATOM 6204 C CA . ASN B 1 142 ? -50.257 24.616 -45.315 1.00 20.40 368 ASN B CA 1
ATOM 6205 C C . ASN B 1 142 ? -49.967 23.402 -44.444 1.00 18.82 368 ASN B C 1
ATOM 6206 O O . ASN B 1 142 ? -48.916 23.331 -43.794 1.00 19.36 368 ASN B O 1
ATOM 6217 N N . TYR B 1 143 ? -50.885 22.436 -44.461 1.00 18.53 369 TYR B N 1
ATOM 6218 C CA . TYR B 1 143 ? -50.774 21.286 -43.589 1.00 17.05 369 TYR B CA 1
ATOM 6219 C C . TYR B 1 143 ? -51.114 19.990 -44.304 1.00 16.99 369 TYR B C 1
ATOM 6220 O O . TYR B 1 143 ? -51.889 19.971 -45.264 1.00 18.45 369 TYR B O 1
ATOM 6238 N N . VAL B 1 144 ? -50.535 18.906 -43.799 1.00 15.35 370 VAL B N 1
ATOM 6239 C CA A VAL B 1 144 ? -51.008 17.551 -44.058 0.61 16.55 370 VAL B CA 1
ATOM 6240 C CA B VAL B 1 144 ? -51.007 17.551 -44.057 0.39 16.23 370 VAL B CA 1
ATOM 6241 C C . VAL B 1 144 ? -51.515 16.995 -42.734 1.00 16.95 370 VAL B C 1
ATOM 6242 O O . VAL B 1 144 ? -50.889 17.196 -41.685 1.00 16.57 370 VAL B O 1
ATOM 6266 N N . GLY B 1 145 ? -52.649 16.330 -42.774 1.00 15.45 371 GLY B N 1
ATOM 6267 C CA . GLY B 1 145 ? -53.252 15.770 -41.566 1.00 16.21 371 GLY B CA 1
ATOM 6268 C C . GLY B 1 145 ? -53.618 14.318 -41.735 1.00 15.61 371 GLY B C 1
ATOM 6269 O O . GLY B 1 145 ? -54.028 13.903 -42.817 1.00 18.71 371 GLY B O 1
ATOM 6273 N N . VAL B 1 146 ? -53.458 13.550 -40.666 1.00 16.37 372 VAL B N 1
ATOM 6274 C CA . VAL B 1 146 ? -53.872 12.154 -40.639 1.00 16.03 372 VAL B CA 1
ATOM 6275 C C . VAL B 1 146 ? -54.760 11.935 -39.423 1.00 15.47 372 VAL B C 1
ATOM 6276 O O . VAL B 1 146 ? -54.487 12.457 -38.335 1.00 15.78 372 VAL B O 1
ATOM 6289 N N . LEU B 1 147 ? -55.836 11.176 -39.613 1.00 15.44 373 LEU B N 1
ATOM 6290 C CA . LEU B 1 147 ? -56.712 10.847 -38.501 1.00 13.39 373 LEU B CA 1
ATOM 6291 C C . LEU B 1 147 ? -55.926 10.126 -37.416 1.00 14.69 373 LEU B C 1
ATOM 6292 O O . LEU B 1 147 ? -55.199 9.168 -37.688 1.00 17.54 373 LEU B O 1
ATOM 6308 N N . SER B 1 148 ? -56.076 10.596 -36.182 1.00 16.18 374 SER B N 1
ATOM 6309 C CA . SER B 1 148 ? -55.330 10.085 -35.041 1.00 16.51 374 SER B CA 1
ATOM 6310 C C . SER B 1 148 ? -56.214 9.367 -34.035 1.00 14.46 374 SER B C 1
ATOM 6311 O O . SER B 1 148 ? -55.892 8.255 -33.608 1.00 16.71 374 SER B O 1
ATOM 6319 N N . TRP B 1 149 ? -57.324 9.978 -33.642 1.00 17.20 375 TRP B N 1
ATOM 6320 C CA . TRP B 1 149 ? -58.240 9.379 -32.680 1.00 18.99 375 TRP B CA 1
ATOM 6321 C C . TRP B 1 149 ? -59.605 10.018 -32.899 1.00 16.55 375 TRP B C 1
ATOM 6322 O O . TRP B 1 149 ? -59.734 11.022 -33.605 1.00 16.91 375 TRP B O 1
ATOM 6343 N N . ILE B 1 150 ? -60.638 9.395 -32.332 1.00 15.65 376 ILE B N 1
ATOM 6344 C CA . ILE B 1 150 ? -62.008 9.857 -32.515 1.00 16.55 376 ILE B CA 1
ATOM 6345 C C . ILE B 1 150 ? -62.698 9.960 -31.160 1.00 17.39 376 ILE B C 1
ATOM 6346 O O . ILE B 1 150 ? -62.213 9.451 -30.149 1.00 17.73 376 ILE B O 1
ATOM 6362 N N . SER B 1 151 ? -63.859 10.608 -31.168 1.00 17.05 377 SER B N 1
ATOM 6363 C CA . SER B 1 151 ? -64.684 10.774 -29.980 1.00 19.18 377 SER B CA 1
ATOM 6364 C C . SER B 1 151 ? -66.134 10.891 -30.419 1.00 17.60 377 SER B C 1
ATOM 6365 O O . SER B 1 151 ? -66.426 10.969 -31.619 1.00 17.17 377 SER B O 1
ATOM 6373 N N . PRO B 1 152 ? -67.074 10.881 -29.473 1.00 21.01 378 PRO B N 1
ATOM 6374 C CA . PRO B 1 152 ? -68.484 10.954 -29.852 1.00 20.99 378 PRO B CA 1
ATOM 6375 C C . PRO B 1 152 ? -68.768 12.221 -30.635 1.00 20.21 378 PRO B C 1
ATOM 6376 O O . PRO B 1 152 ? -68.098 13.253 -30.444 1.00 20.80 378 PRO B O 1
ATOM 6387 N N . PRO B 1 153 ? -69.749 12.189 -31.532 1.00 19.60 379 PRO B N 1
ATOM 6388 C CA . PRO B 1 153 ? -70.032 13.393 -32.321 1.00 20.61 379 PRO B CA 1
ATOM 6389 C C . PRO B 1 153 ? -70.543 14.525 -31.442 1.00 20.88 379 PRO B C 1
ATOM 6390 O O . PRO B 1 153 ? -71.254 14.311 -30.455 1.00 21.56 379 PRO B O 1
ATOM 6401 N N . SER B 1 154 ? -70.134 15.744 -31.802 1.00 21.37 380 SER B N 1
ATOM 6402 C CA . SER B 1 154 ? -70.557 16.926 -31.065 1.00 22.86 380 SER B CA 1
ATOM 6403 C C . SER B 1 154 ? -72.042 17.197 -31.251 1.00 23.45 380 SER B C 1
ATOM 6404 O O . SER B 1 154 ? -72.676 17.801 -30.378 1.00 25.91 380 SER B O 1
ATOM 6412 N N . HIS B 1 155 ? -72.614 16.756 -32.371 1.00 23.51 381 HIS B N 1
ATOM 6413 C CA . HIS B 1 155 ? -74.030 16.923 -32.656 1.00 23.42 381 HIS B CA 1
ATOM 6414 C C . HIS B 1 155 ? -74.508 15.674 -33.384 1.00 22.29 381 HIS B C 1
ATOM 6415 O O . HIS B 1 155 ? -73.765 15.121 -34.208 1.00 22.96 381 HIS B O 1
ATOM 6429 N N . PRO B 1 156 ? -75.724 15.183 -33.088 1.00 25.03 382 PRO B N 1
ATOM 6430 C CA . PRO B 1 156 ? -76.576 15.654 -31.987 1.00 31.68 382 PRO B CA 1
ATOM 6431 C C . PRO B 1 156 ? -75.912 15.339 -30.650 1.00 26.11 382 PRO B C 1
ATOM 6432 O O . PRO B 1 156 ? -75.317 14.268 -30.496 1.00 26.70 382 PRO B O 1
ATOM 6443 N N . SER B 1 157 ? -76.012 16.271 -29.706 1.00 29.29 383 SER B N 1
ATOM 6444 C CA . SER B 1 157 ? -75.395 16.095 -28.400 1.00 33.72 383 SER B CA 1
ATOM 6445 C C . SER B 1 157 ? -75.872 14.801 -27.757 1.00 33.66 383 SER B C 1
ATOM 6446 O O . SER B 1 157 ? -77.070 14.503 -27.742 1.00 30.59 383 SER B O 1
ATOM 6454 N N . GLY B 1 158 ? -74.929 14.032 -27.221 1.00 29.67 384 GLY B N 1
ATOM 6455 C CA . GLY B 1 158 ? -75.248 12.807 -26.527 1.00 28.83 384 GLY B CA 1
ATOM 6456 C C . GLY B 1 158 ? -75.373 11.580 -27.399 1.00 28.31 384 GLY B C 1
ATOM 6457 O O . GLY B 1 158 ? -75.616 10.488 -26.869 1.00 30.48 384 GLY B O 1
ATOM 6461 N N . SER B 1 159 ? -75.249 11.723 -28.714 1.00 28.08 385 SER B N 1
ATOM 6462 C CA . SER B 1 159 ? -75.239 10.570 -29.599 1.00 27.66 385 SER B CA 1
ATOM 6463 C C . SER B 1 159 ? -73.940 9.793 -29.408 1.00 26.06 385 SER B C 1
ATOM 6464 O O . SER B 1 159 ? -72.930 10.323 -28.935 1.00 26.87 385 SER B O 1
ATOM 6472 N N . GLN B 1 160 ? -73.975 8.523 -29.784 1.00 25.17 386 GLN B N 1
ATOM 6473 C CA . GLN B 1 160 ? -72.833 7.649 -29.587 1.00 22.75 386 GLN B CA 1
ATOM 6474 C C . GLN B 1 160 ? -72.002 7.546 -30.858 1.00 21.31 386 GLN B C 1
ATOM 6475 O O . GLN B 1 160 ? -72.462 7.848 -31.962 1.00 23.67 386 GLN B O 1
ATOM 6489 N N . VAL B 1 161 ? -70.759 7.098 -30.686 1.00 19.63 387 VAL B N 1
ATOM 6490 C CA . VAL B 1 161 ? -69.917 6.808 -31.838 1.00 18.92 387 VAL B CA 1
ATOM 6491 C C . VAL B 1 161 ? -70.602 5.726 -32.658 1.00 20.95 387 VAL B C 1
ATOM 6492 O O . VAL B 1 161 ? -71.021 4.690 -32.124 1.00 22.67 387 VAL B O 1
ATOM 6505 N N . ASP B 1 162 ? -70.703 5.954 -33.973 1.00 17.91 388 ASP B N 1
ATOM 6506 C CA . ASP B 1 162 ? -71.341 5.006 -34.894 1.00 17.80 388 ASP B CA 1
ATOM 6507 C C . ASP B 1 162 ? -70.524 4.979 -36.184 1.00 18.33 388 ASP B C 1
ATOM 6508 O O . ASP B 1 162 ? -70.801 5.733 -37.122 1.00 17.29 388 ASP B O 1
ATOM 6517 N N . LEU B 1 163 ? -69.545 4.082 -36.241 1.00 18.08 389 LEU B N 1
ATOM 6518 C CA . LEU B 1 163 ? -68.617 4.037 -37.364 1.00 17.68 389 LEU B CA 1
ATOM 6519 C C . LEU B 1 163 ? -69.163 3.273 -38.565 1.00 19.58 389 LEU B C 1
ATOM 6520 O O . LEU B 1 163 ? -68.430 3.080 -39.540 1.00 19.27 389 LEU B O 1
ATOM 6536 N N . TRP B 1 164 ? -70.420 2.834 -38.517 1.00 17.35 390 TRP B N 1
ATOM 6537 C CA . TRP B 1 164 ? -71.085 2.280 -39.691 1.00 17.42 390 TRP B CA 1
ATOM 6538 C C . TRP B 1 164 ? -71.550 3.369 -40.641 1.00 19.21 390 TRP B C 1
ATOM 6539 O O . TRP B 1 164 ? -72.009 3.054 -41.744 1.00 20.96 390 TRP B O 1
ATOM 6560 N N . LYS B 1 165 ? -71.433 4.629 -40.235 1.00 18.94 391 LYS B N 1
ATOM 6561 C CA . LYS B 1 165 ? -71.881 5.775 -41.007 1.00 17.11 391 LYS B CA 1
ATOM 6562 C C . LYS B 1 165 ? -70.729 6.418 -41.769 1.00 15.37 391 LYS B C 1
ATOM 6563 O O . LYS B 1 165 ? -69.552 6.204 -41.469 1.00 17.63 391 LYS B O 1
ATOM 6582 N N . ILE B 1 166 ? -71.096 7.236 -42.754 1.00 17.09 392 ILE B N 1
ATOM 6583 C CA . ILE B 1 166 ? -70.157 8.118 -43.443 1.00 16.06 392 ILE B CA 1
ATOM 6584 C C . ILE B 1 166 ? -70.533 9.566 -43.142 1.00 16.84 392 ILE B C 1
ATOM 6585 O O . ILE B 1 166 ? -71.670 9.835 -42.720 1.00 18.25 392 ILE B O 1
ATOM 6601 N N . PRO B 1 167 ? -69.629 10.521 -43.327 1.00 16.78 393 PRO B N 1
ATOM 6602 C CA . PRO B 1 167 ? -69.940 11.916 -43.001 1.00 17.88 393 PRO B CA 1
ATOM 6603 C C . PRO B 1 167 ? -70.776 12.588 -44.084 1.00 19.33 393 PRO B C 1
ATOM 6604 O O . PRO B 1 167 ? -70.925 12.097 -45.204 1.00 19.38 393 PRO B O 1
ATOM 6615 N N . ASN B 1 168 ? -71.314 13.751 -43.720 1.00 17.97 394 ASN B N 1
ATOM 6616 C CA . ASN B 1 168 ? -72.092 14.575 -44.643 1.00 18.57 394 ASN B CA 1
ATOM 6617 C C . ASN B 1 168 ? -71.136 15.457 -45.437 1.00 19.53 394 ASN B C 1
ATOM 6618 O O . ASN B 1 168 ? -70.879 16.611 -45.086 1.00 18.69 394 ASN B O 1
ATOM 6629 N N . TYR B 1 169 ? -70.663 14.922 -46.567 1.00 16.92 395 TYR B N 1
ATOM 6630 C CA . TYR B 1 169 ? -69.659 15.606 -47.370 1.00 17.04 395 TYR B CA 1
ATOM 6631 C C . TYR B 1 169 ? -70.199 16.879 -48.006 1.00 18.26 395 TYR B C 1
ATOM 6632 O O . TYR B 1 169 ? -69.436 17.819 -48.261 1.00 18.77 395 TYR B O 1
ATOM 6650 N N . GLY B 1 170 ? -71.494 16.915 -48.297 1.00 19.48 396 GLY B N 1
ATOM 6651 C CA . GLY B 1 170 ? -72.099 18.005 -49.019 1.00 21.95 396 GLY B CA 1
ATOM 6652 C C . GLY B 1 170 ? -72.706 19.041 -48.100 1.00 21.79 396 GLY B C 1
ATOM 6653 O O . GLY B 1 170 ? -72.403 19.110 -46.904 1.00 24.35 396 GLY B O 1
ATOM 6657 N N . SER B 1 171 ? -73.581 19.860 -48.671 1.00 23.52 397 SER B N 1
ATOM 6658 C CA . SER B 1 171 ? -74.248 20.918 -47.925 1.00 33.79 397 SER B CA 1
ATOM 6659 C C . SER B 1 171 ? -75.745 20.643 -47.875 1.00 46.29 397 SER B C 1
ATOM 6660 O O . SER B 1 171 ? -76.200 19.806 -47.095 1.00 50.83 397 SER B O 1
ATOM 6668 N N . THR B 1 177 ? -74.507 14.491 -53.250 1.00 41.70 403 THR B N 1
ATOM 6669 C CA . THR B 1 177 ? -73.222 13.973 -53.696 1.00 32.25 403 THR B CA 1
ATOM 6670 C C . THR B 1 177 ? -73.365 12.608 -54.374 1.00 31.77 403 THR B C 1
ATOM 6671 O O . THR B 1 177 ? -74.145 11.762 -53.938 1.00 40.60 403 THR B O 1
ATOM 6682 N N . HIS B 1 178 ? -72.583 12.409 -55.435 1.00 24.04 404 HIS B N 1
ATOM 6683 C CA . HIS B 1 178 ? -72.473 11.125 -56.124 1.00 22.84 404 HIS B CA 1
ATOM 6684 C C . HIS B 1 178 ? -71.428 10.273 -55.412 1.00 23.54 404 HIS B C 1
ATOM 6685 O O . HIS B 1 178 ? -70.224 10.495 -55.566 1.00 22.42 404 HIS B O 1
ATOM 6699 N N . LEU B 1 179 ? -71.891 9.268 -54.682 1.00 20.48 405 LEU B N 1
ATOM 6700 C CA . LEU B 1 179 ? -71.060 8.457 -53.807 1.00 17.14 405 LEU B CA 1
ATOM 6701 C C . LEU B 1 179 ? -70.789 7.092 -54.423 1.00 19.26 405 LEU B C 1
ATOM 6702 O O . LEU B 1 179 ? -71.547 6.605 -55.264 1.00 21.48 405 LEU B O 1
ATOM 6718 N N . ALA B 1 180 ? -69.705 6.467 -53.979 1.00 18.74 406 ALA B N 1
ATOM 6719 C CA . ALA B 1 180 ? -69.569 5.037 -54.194 1.00 20.54 406 ALA B CA 1
ATOM 6720 C C . ALA B 1 180 ? -70.843 4.362 -53.693 1.00 17.50 406 ALA B C 1
ATOM 6721 O O . ALA B 1 180 ? -71.400 4.781 -52.668 1.00 18.38 406 ALA B O 1
ATOM 6728 N N . PRO B 1 181 ? -71.355 3.357 -54.393 1.00 19.61 407 PRO B N 1
ATOM 6729 C CA . PRO B 1 181 ? -72.694 2.848 -54.073 1.00 18.59 407 PRO B CA 1
ATOM 6730 C C . PRO B 1 181 ? -72.739 2.076 -52.767 1.00 17.55 407 PRO B C 1
ATOM 6731 O O . PRO B 1 181 ? -71.732 1.580 -52.255 1.00 19.62 407 PRO B O 1
ATOM 6742 N N . SER B 1 182 ? -73.951 1.959 -52.240 1.00 18.64 408 SER B N 1
ATOM 6743 C CA . SER B 1 182 ? -74.151 1.176 -51.033 1.00 17.66 408 SER B CA 1
ATOM 6744 C C . SER B 1 182 ? -73.917 -0.302 -51.304 1.00 18.93 408 SER B C 1
ATOM 6745 O O . SER B 1 182 ? -74.052 -0.786 -52.434 1.00 20.00 408 SER B O 1
ATOM 6753 N N . VAL B 1 183 ? -73.561 -1.011 -50.241 1.00 18.27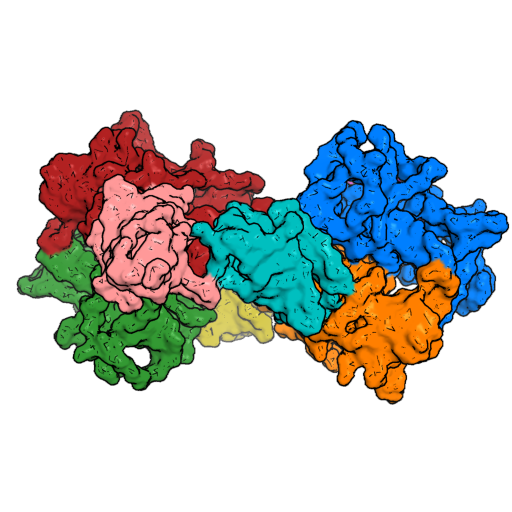 409 VAL B N 1
ATOM 6754 C CA . VAL B 1 183 ? -73.375 -2.455 -50.246 1.00 19.68 409 VAL B CA 1
ATOM 6755 C C . VAL B 1 183 ? -74.466 -3.045 -49.367 1.00 21.62 409 VAL B C 1
ATOM 6756 O O . VAL B 1 183 ? -74.674 -2.592 -48.233 1.00 19.79 409 VAL B O 1
ATOM 6769 N N . TYR B 1 184 ? -75.158 -4.049 -49.887 1.00 18.74 410 TYR B N 1
ATOM 6770 C CA . TYR B 1 184 ? -76.304 -4.644 -49.226 1.00 21.97 410 TYR B CA 1
ATOM 6771 C C . TYR B 1 184 ? -76.057 -6.123 -48.990 1.00 23.08 410 TYR B C 1
ATOM 6772 O O . TYR B 1 184 ? -75.439 -6.788 -49.827 1.00 22.13 410 TYR B O 1
ATOM 6790 N N . PRO B 1 185 ? -76.552 -6.683 -47.892 1.00 23.64 411 PRO B N 1
ATOM 6791 C CA . PRO B 1 185 ? -76.542 -8.140 -47.770 1.00 25.74 411 PRO B CA 1
ATOM 6792 C C . PRO B 1 185 ? -77.323 -8.736 -48.925 1.00 28.58 411 PRO B C 1
ATOM 6793 O O . PRO B 1 185 ? -78.418 -8.254 -49.253 1.00 26.99 411 PRO B O 1
ATOM 6804 N N . PRO B 1 186 ? -76.783 -9.759 -49.593 1.00 23.92 412 PRO B N 1
ATOM 6805 C CA . PRO B 1 186 ? -77.356 -10.185 -50.877 1.00 28.84 412 PRO B CA 1
ATOM 6806 C C . PRO B 1 186 ? -78.495 -11.187 -50.802 1.00 37.52 412 PRO B C 1
ATOM 6807 O O . PRO B 1 186 ? -79.072 -11.503 -51.853 1.00 39.48 412 PRO B O 1
ATOM 6818 N N . GLY B 1 187 ? -78.838 -11.685 -49.623 1.00 31.05 413 GLY B N 1
ATOM 6819 C CA . GLY B 1 187 ? -79.865 -12.696 -49.478 1.00 37.46 413 GLY B CA 1
ATOM 6820 C C . GLY B 1 187 ? -79.280 -14.032 -49.059 1.00 25.28 413 GLY B C 1
ATOM 6821 O O . GLY B 1 187 ? -78.108 -14.149 -48.692 1.00 25.57 413 GLY B O 1
ATOM 6825 N N . PHE B 1 188 ? -80.132 -15.055 -49.106 1.00 29.00 414 PHE B N 1
ATOM 6826 C CA . PHE B 1 188 ? -79.708 -16.432 -48.857 1.00 36.61 414 PHE B CA 1
ATOM 6827 C C . PHE B 1 188 ? -79.123 -16.603 -47.459 1.00 33.81 414 PHE B C 1
ATOM 6828 O O . PHE B 1 188 ? -78.244 -17.440 -47.238 1.00 32.74 414 PHE B O 1
ATOM 6845 N N . GLY B 1 189 ? -79.617 -15.824 -46.499 1.00 31.91 415 GLY B N 1
ATOM 6846 C CA . GLY B 1 189 ? -79.111 -15.882 -45.145 1.00 28.76 415 GLY B CA 1
ATOM 6847 C C . GLY B 1 189 ? -77.736 -15.293 -44.949 1.00 31.33 415 GLY B C 1
ATOM 6848 O O . GLY B 1 189 ? -77.160 -15.443 -43.867 1.00 28.69 415 GLY B O 1
ATOM 6852 N N . GLU B 1 190 ? -77.188 -14.632 -45.957 1.00 25.76 416 GLU B N 1
ATOM 6853 C CA . GLU B 1 190 ? -75.838 -14.097 -45.895 1.00 24.07 416 GLU B CA 1
ATOM 6854 C C . GLU B 1 190 ? -75.836 -12.726 -45.236 1.00 25.51 416 GLU B C 1
ATOM 6855 O O . GLU B 1 190 ? -76.760 -11.929 -45.401 1.00 28.84 416 GLU B O 1
ATOM 6867 N N . VAL B 1 191 ? -74.773 -12.464 -44.477 1.00 22.95 417 VAL B N 1
ATOM 6868 C CA . VAL B 1 191 ? -74.566 -11.164 -43.855 1.00 20.73 417 VAL B CA 1
ATOM 6869 C C . VAL B 1 191 ? -73.217 -10.629 -44.310 1.00 19.86 417 VAL B C 1
ATOM 6870 O O . VAL B 1 191 ? -72.299 -11.392 -44.631 1.00 22.87 417 VAL B O 1
ATOM 6883 N N . LEU B 1 192 ? -73.102 -9.307 -44.330 1.00 19.78 418 LEU B N 1
ATOM 6884 C CA . LEU B 1 192 ? -71.844 -8.678 -44.704 1.00 19.11 418 LEU B CA 1
ATOM 6885 C C . LEU B 1 192 ? -70.784 -8.955 -43.650 1.00 19.61 418 LEU B C 1
ATOM 6886 O O . LEU B 1 192 ? -71.068 -8.993 -42.449 1.00 19.27 418 LEU B O 1
ATOM 6902 N N . VAL B 1 193 ? -69.555 -9.133 -44.110 1.00 19.02 419 VAL B N 1
ATOM 6903 C CA . VAL B 1 193 ? -68.409 -9.405 -43.251 1.00 18.62 419 VAL B CA 1
ATOM 6904 C C . VAL B 1 193 ? -67.501 -8.187 -43.272 1.00 17.88 419 VAL B C 1
ATOM 6905 O O . VAL B 1 193 ? -67.245 -7.610 -44.335 1.00 19.94 419 VAL B O 1
ATOM 6918 N N . PHE B 1 194 ? -67.016 -7.796 -42.097 1.00 16.65 420 PHE B N 1
ATOM 6919 C CA . PHE B 1 194 ? -66.189 -6.607 -41.970 1.00 16.14 420 PHE B CA 1
ATOM 6920 C C . PHE B 1 194 ? -64.877 -6.940 -41.285 1.00 18.59 420 PHE B C 1
ATOM 6921 O O . PHE B 1 194 ? -64.809 -7.801 -40.406 1.00 18.46 420 PHE B O 1
ATOM 6938 N N . PHE B 1 195 ? -63.831 -6.249 -41.719 1.00 17.63 421 PHE B N 1
ATOM 6939 C CA . PHE B 1 195 ? -62.512 -6.313 -41.102 1.00 16.61 421 PHE B CA 1
ATOM 6940 C C . PHE B 1 195 ? -62.413 -5.146 -40.125 1.00 16.10 421 PHE B C 1
ATOM 6941 O O . PHE B 1 195 ? -62.553 -3.984 -40.523 1.00 16.73 421 PHE B O 1
ATOM 6958 N N . MET B 1 196 ? -62.197 -5.463 -38.850 1.00 18.07 422 MET B N 1
ATOM 6959 C CA . MET B 1 196 ? -62.310 -4.500 -37.770 1.00 16.83 422 MET B CA 1
ATOM 6960 C C . MET B 1 196 ? -60.938 -4.098 -37.246 1.00 16.01 422 MET B C 1
ATOM 6961 O O . MET B 1 196 ? -60.029 -4.925 -37.143 1.00 16.78 422 MET B O 1
ATOM 6975 N N . SER B 1 197 ? -60.823 -2.831 -36.844 1.00 15.56 423 SER B N 1
ATOM 6976 C CA . SER B 1 197 ? -59.624 -2.328 -36.194 1.00 15.61 423 SER B CA 1
ATOM 6977 C C . SER B 1 197 ? -59.982 -1.527 -34.952 1.00 16.20 423 SER B C 1
ATOM 6978 O O . SER B 1 197 ? -60.967 -0.784 -34.944 1.00 18.79 423 SER B O 1
ATOM 6986 N N . LYS B 1 198 ? -59.144 -1.636 -33.924 1.00 17.32 424 LYS B N 1
ATOM 6987 C CA . LYS B 1 198 ? -59.293 -0.798 -32.743 1.00 16.75 424 LYS B CA 1
ATOM 6988 C C . LYS B 1 198 ? -58.838 0.627 -33.037 1.00 18.59 424 LYS B C 1
ATOM 6989 O O . LYS B 1 198 ? -57.713 0.853 -33.495 1.00 18.18 424 LYS B O 1
ATOM 7008 N N . MET B 1 199 ? -59.718 1.586 -32.776 1.00 18.03 425 MET B N 1
ATOM 7009 C CA . MET B 1 199 ? -59.432 2.995 -33.007 1.00 16.60 425 MET B CA 1
ATOM 7010 C C . MET B 1 199 ? -59.270 3.713 -31.677 1.00 17.19 425 MET B C 1
ATOM 7011 O O . MET B 1 199 ? -60.160 3.624 -30.820 1.00 18.00 425 MET B O 1
ATOM 7025 N N . PRO B 1 200 ? -58.158 4.422 -31.465 1.00 17.32 426 PRO B N 1
ATOM 7026 C CA . PRO B 1 200 ? -57.977 5.157 -30.205 1.00 18.01 426 PRO B CA 1
ATOM 7027 C C . PRO B 1 200 ? -59.050 6.212 -29.983 1.00 18.27 426 PRO B C 1
ATOM 7028 O O . PRO B 1 200 ? -59.655 6.743 -30.918 1.00 17.90 426 PRO B O 1
ATOM 7039 N N . GLY B 1 201 ? -59.243 6.539 -28.708 1.00 19.00 427 GLY B N 1
ATOM 7040 C CA . GLY B 1 201 ? -60.259 7.465 -28.282 1.00 19.44 427 GLY B CA 1
ATOM 7041 C C . GLY B 1 201 ? -60.949 6.948 -27.036 1.00 20.13 427 GLY B C 1
ATOM 7042 O O . GLY B 1 201 ? -60.716 5.819 -26.590 1.00 20.22 427 GLY B O 1
ATOM 7046 N N . PRO B 1 202 ? -61.843 7.761 -26.474 1.00 20.71 428 PRO B N 1
ATOM 7047 C CA . PRO B 1 202 ? -62.406 7.482 -25.138 1.00 21.58 428 PRO B CA 1
ATOM 7048 C C . PRO B 1 202 ? -63.494 6.417 -25.075 1.00 21.61 428 PRO B C 1
ATOM 7049 O O . PRO B 1 202 ? -64.503 6.598 -24.381 1.00 25.04 428 PRO B O 1
ATOM 7060 N N . GLY B 1 203 ? -63.383 5.389 -25.910 1.00 20.92 429 GLY B N 1
ATOM 7061 C CA . GLY B 1 203 ? -64.276 4.248 -25.858 1.00 21.62 429 GLY B CA 1
ATOM 7062 C C . GLY B 1 203 ? -63.599 3.015 -26.416 1.00 21.85 429 GLY B C 1
ATOM 7063 O O . GLY B 1 203 ? -62.423 3.035 -26.785 1.00 24.18 429 GLY B O 1
ATOM 7067 N N . ALA B 1 204 ? -64.372 1.935 -26.497 1.00 20.53 430 ALA B N 1
ATOM 7068 C CA . ALA B 1 204 ? -63.899 0.695 -27.109 1.00 22.02 430 ALA B CA 1
ATOM 7069 C C . ALA B 1 204 ? -64.341 0.673 -28.571 1.00 24.42 430 ALA B C 1
ATOM 7070 O O . ALA B 1 204 ? -65.236 -0.067 -28.980 1.00 31.36 430 ALA B O 1
ATOM 7077 N N . TYR B 1 205 ? -63.663 1.491 -29.370 1.00 18.76 431 TYR B N 1
ATOM 7078 C CA . TYR B 1 205 ? -64.096 1.758 -30.733 1.00 18.14 431 TYR B CA 1
ATOM 7079 C C . TYR B 1 205 ? -63.506 0.732 -31.688 1.00 20.73 431 TYR B C 1
ATOM 7080 O O . TYR B 1 205 ? -62.303 0.450 -31.645 1.00 19.14 431 TYR B O 1
ATOM 7098 N N . ASN B 1 206 ? -64.357 0.193 -32.555 1.00 17.39 432 ASN B N 1
ATOM 7099 C CA . ASN B 1 206 ? -63.959 -0.768 -33.572 1.00 17.54 432 ASN B CA 1
ATOM 7100 C C . ASN B 1 206 ? -64.433 -0.274 -34.925 1.00 17.32 432 ASN B C 1
ATOM 7101 O O . ASN B 1 206 ? -65.638 -0.118 -35.149 1.00 20.19 432 ASN B O 1
ATOM 7112 N N . LEU B 1 207 ? -63.476 -0.031 -35.813 1.00 16.81 433 LEU B N 1
ATOM 7113 C CA . LEU B 1 207 ? -63.722 0.548 -37.119 1.00 15.56 433 LEU B CA 1
ATOM 7114 C C . LEU B 1 207 ? -63.873 -0.560 -38.139 1.00 16.18 433 LEU B C 1
ATOM 7115 O O . LEU B 1 207 ? -62.903 -1.295 -38.386 1.00 16.31 433 LEU B O 1
ATOM 7131 N N . PRO B 1 208 ? -65.044 -0.705 -38.765 1.00 15.45 434 PRO B N 1
ATOM 7132 C CA . PRO B 1 208 ? -65.219 -1.728 -39.805 1.00 16.57 434 PRO B CA 1
ATOM 7133 C C . PRO B 1 208 ? -64.844 -1.227 -41.191 1.00 14.92 434 PRO B C 1
ATOM 7134 O O . PRO B 1 208 ? -65.063 -0.062 -41.541 1.00 16.73 434 PRO B O 1
ATOM 7145 N N . CYS B 1 209 ? -64.308 -2.136 -42.002 1.00 15.37 435 CYS B N 1
ATOM 7146 C CA . CYS B 1 209 ? -64.094 -1.870 -43.417 1.00 15.01 435 CYS B CA 1
ATOM 7147 C C . CYS B 1 209 ? -64.403 -3.130 -44.214 1.00 15.23 435 CYS B C 1
ATOM 7148 O O . CYS B 1 209 ? -64.512 -4.229 -43.666 1.00 15.41 435 CYS B O 1
ATOM 7156 N N . LEU B 1 210 ? -64.574 -2.945 -45.530 1.00 14.56 436 LEU B N 1
ATOM 7157 C CA . LEU B 1 210 ? -65.001 -4.051 -46.383 1.00 15.27 436 LEU B CA 1
ATOM 7158 C C . LEU B 1 210 ? -63.837 -4.917 -46.858 1.00 15.21 436 LEU B C 1
ATOM 7159 O O . LEU B 1 210 ? -64.032 -6.110 -47.114 1.00 16.70 436 LEU B O 1
ATOM 7175 N N . LEU B 1 211 ? -62.635 -4.343 -46.999 1.00 14.49 437 LEU B N 1
ATOM 7176 C CA . LEU B 1 211 ? -61.473 -5.045 -47.528 1.00 16.01 437 LEU B CA 1
ATOM 7177 C C . LEU B 1 211 ? -60.222 -4.530 -46.839 1.00 14.96 437 LEU B C 1
ATOM 7178 O O . LEU B 1 211 ? -60.083 -3.311 -46.668 1.00 14.29 437 LEU B O 1
ATOM 7194 N N . PRO B 1 212 ? -59.290 -5.402 -46.467 1.00 15.13 438 PRO B N 1
ATOM 7195 C CA . PRO B 1 212 ? -57.981 -4.910 -46.020 1.00 14.15 438 PRO B CA 1
ATOM 7196 C C . PRO B 1 212 ? -57.330 -4.095 -47.124 1.00 14.43 438 PRO B C 1
ATOM 7197 O O . PRO B 1 212 ? -57.512 -4.367 -48.313 1.00 14.71 438 PRO B O 1
ATOM 7208 N N . GLN B 1 213 ? -56.560 -3.081 -46.727 1.00 14.86 439 GLN B N 1
ATOM 7209 C CA . GLN B 1 213 ? -55.928 -2.228 -47.730 1.00 13.91 439 GLN B CA 1
ATOM 7210 C C . GLN B 1 213 ? -55.016 -3.039 -48.646 1.00 15.54 439 GLN B C 1
ATOM 7211 O O . GLN B 1 213 ? -54.936 -2.771 -49.850 1.00 14.50 439 GLN B O 1
ATOM 7225 N N . GLU B 1 214 ? -54.325 -4.041 -48.102 1.00 14.13 440 GLU B N 1
ATOM 7226 C CA . GLU B 1 214 ? -53.398 -4.815 -48.922 1.00 14.41 440 GLU B CA 1
ATOM 7227 C C . GLU B 1 214 ? -54.124 -5.685 -49.937 1.00 15.87 440 GLU B C 1
ATOM 7228 O O . GLU B 1 214 ? -53.539 -6.039 -50.965 1.00 16.12 440 GLU B O 1
ATOM 7240 N N . TYR B 1 215 ? -55.385 -6.030 -49.682 1.00 15.13 441 TYR B N 1
ATOM 7241 C CA . TYR B 1 215 ? -56.189 -6.661 -50.721 1.00 14.75 441 TYR B CA 1
ATOM 7242 C C . TYR B 1 215 ? -56.441 -5.691 -51.869 1.00 15.89 441 TYR B C 1
ATOM 7243 O O . TYR B 1 215 ? -56.446 -6.083 -53.041 1.00 15.44 441 TYR B O 1
ATOM 7261 N N . ILE B 1 216 ? -56.685 -4.422 -51.538 1.00 14.89 442 ILE B N 1
ATOM 7262 C CA . ILE B 1 216 ? -57.001 -3.422 -52.551 1.00 14.85 442 ILE B CA 1
ATOM 7263 C C . ILE B 1 216 ? -55.820 -3.225 -53.492 1.00 14.60 442 ILE B C 1
ATOM 7264 O O . ILE B 1 216 ? -55.977 -3.232 -54.717 1.00 16.26 442 ILE B O 1
ATOM 7280 N N . SER B 1 217 ? -54.614 -3.064 -52.946 1.00 14.91 443 SER B N 1
ATOM 7281 C CA A SER B 1 217 ? -53.464 -2.880 -53.825 0.66 16.23 443 SER B CA 1
ATOM 7282 C CA B SER B 1 217 ? -53.454 -2.891 -53.812 0.34 16.55 443 SER B CA 1
ATOM 7283 C C . SER B 1 217 ? -53.212 -4.131 -54.664 1.00 15.02 443 SER B C 1
ATOM 7284 O O . SER B 1 217 ? -52.784 -4.021 -55.818 1.00 16.50 443 SER B O 1
ATOM 7297 N N . HIS B 1 218 ? -53.494 -5.320 -54.119 1.00 15.19 444 HIS B N 1
ATOM 7298 C CA . HIS B 1 218 ? -53.379 -6.559 -54.894 1.00 15.58 444 HIS B CA 1
ATOM 7299 C C . HIS B 1 218 ? -54.388 -6.591 -56.039 1.00 15.75 444 HIS B C 1
ATOM 7300 O O . HIS B 1 218 ? -54.021 -6.824 -57.197 1.00 16.65 444 HIS B O 1
ATOM 7314 N N . LEU B 1 219 ? -55.667 -6.365 -55.734 1.00 15.52 445 LEU B N 1
ATOM 7315 C CA . LEU B 1 219 ? -56.695 -6.413 -56.770 1.00 15.75 445 LEU B CA 1
ATOM 7316 C C . LEU B 1 219 ? -56.457 -5.356 -57.842 1.00 15.81 445 LEU B C 1
ATOM 7317 O O . LEU B 1 219 ? -56.647 -5.619 -59.035 1.00 16.25 445 LEU B O 1
ATOM 7333 N N . ALA B 1 220 ? -56.071 -4.144 -57.430 1.00 16.85 446 ALA B N 1
ATOM 7334 C CA . ALA B 1 220 ? -55.861 -3.058 -58.384 1.00 17.63 446 ALA B CA 1
ATOM 7335 C C . ALA B 1 220 ? -54.715 -3.359 -59.339 1.00 18.54 446 ALA B C 1
ATOM 7336 O O . ALA B 1 220 ? -54.743 -2.930 -60.498 1.00 18.62 446 ALA B O 1
ATOM 7343 N N . SER B 1 221 ? -53.698 -4.083 -58.871 1.00 16.09 447 SER B N 1
ATOM 7344 C CA . SER B 1 221 ? -52.586 -4.484 -59.723 1.00 16.61 447 SER B CA 1
ATOM 7345 C C . SER B 1 221 ? -52.952 -5.675 -60.603 1.00 18.10 447 SER B C 1
ATOM 7346 O O . SER B 1 221 ? -52.625 -5.696 -61.796 1.00 20.89 447 SER B O 1
ATOM 7354 N N . GLU B 1 222 ? -53.619 -6.676 -60.027 1.00 17.09 448 GLU B N 1
ATOM 7355 C CA . GLU B 1 222 ? -53.888 -7.915 -60.749 1.00 17.68 448 GLU B CA 1
ATOM 7356 C C . GLU B 1 222 ? -54.938 -7.728 -61.837 1.00 19.92 448 GLU B C 1
ATOM 7357 O O . GLU B 1 222 ? -54.779 -8.234 -62.955 1.00 19.25 448 GLU B O 1
ATOM 7369 N N . GLN B 1 223 ? -56.038 -7.043 -61.518 1.00 18.82 449 GLN B N 1
ATOM 7370 C CA . GLN B 1 223 ? -57.157 -6.864 -62.447 1.00 19.50 449 GLN B CA 1
ATOM 7371 C C . GLN B 1 223 ? -57.566 -8.193 -63.077 1.00 20.93 449 GLN B C 1
ATOM 7372 O O . GLN B 1 223 ? -57.750 -8.320 -64.290 1.00 22.13 449 GLN B O 1
ATOM 7386 N N . ALA B 1 224 ? -57.746 -9.183 -62.209 1.00 19.55 450 ALA B N 1
ATOM 7387 C CA . ALA B 1 224 ? -58.155 -10.514 -62.623 1.00 20.12 450 ALA B CA 1
ATOM 7388 C C . ALA B 1 224 ? -59.586 -10.501 -63.152 1.00 20.71 450 ALA B C 1
ATOM 7389 O O . ALA B 1 224 ? -60.431 -9.752 -62.647 1.00 20.36 450 ALA B O 1
ATOM 7396 N N . PRO B 1 225 ? -59.872 -11.261 -64.210 1.00 21.74 451 PRO B N 1
ATOM 7397 C CA . PRO B 1 225 ? -61.242 -11.289 -64.739 1.00 22.46 451 PRO B CA 1
ATOM 7398 C C . PRO B 1 225 ? -62.249 -11.821 -63.726 1.00 22.08 451 PRO B C 1
ATOM 7399 O O . PRO B 1 225 ? -62.039 -12.861 -63.097 1.00 21.89 451 PRO B O 1
ATOM 7410 N N . THR B 1 226 ? -63.371 -11.114 -63.606 1.00 22.12 452 THR B N 1
ATOM 7411 C CA . THR B 1 226 ? -64.494 -11.547 -62.773 1.00 22.00 452 THR B CA 1
ATOM 7412 C C . THR B 1 226 ? -65.349 -12.467 -63.633 1.00 23.24 452 THR B C 1
ATOM 7413 O O . THR B 1 226 ? -66.135 -11.998 -64.461 1.00 26.06 452 THR B O 1
ATOM 7424 N N . VAL B 1 227 ? -65.183 -13.778 -63.471 1.00 23.55 453 VAL B N 1
ATOM 7425 C CA . VAL B 1 227 ? -65.782 -14.719 -64.409 1.00 24.94 453 VAL B CA 1
ATOM 7426 C C . VAL B 1 227 ? -66.989 -15.446 -63.811 1.00 28.99 453 VAL B C 1
ATOM 7427 O O . VAL B 1 227 ? -67.561 -16.323 -64.457 1.00 34.87 453 VAL B O 1
ATOM 7440 N N . GLY B 1 228 ? -67.415 -15.067 -62.606 1.00 24.44 454 GLY B N 1
ATOM 7441 C CA . GLY B 1 228 ? -68.616 -15.614 -62.010 1.00 26.99 454 GLY B CA 1
ATOM 7442 C C . GLY B 1 228 ? -69.323 -14.550 -61.194 1.00 25.84 454 GLY B C 1
ATOM 7443 O O . GLY B 1 228 ? -68.835 -13.428 -61.056 1.00 23.33 454 GLY B O 1
ATOM 7447 N N . GLU B 1 229 ? -70.484 -14.919 -60.656 1.00 25.30 455 GLU B N 1
ATOM 7448 C CA . GLU B 1 229 ? -71.266 -13.975 -59.867 1.00 24.14 455 GLU B CA 1
ATOM 7449 C C . GLU B 1 229 ? -70.700 -13.779 -58.468 1.00 22.95 455 GLU B C 1
ATOM 7450 O O . GLU B 1 229 ? -70.970 -12.750 -57.841 1.00 22.80 455 GLU B O 1
ATOM 7462 N N . ALA B 1 230 ? -69.935 -14.741 -57.966 1.00 22.71 456 ALA B N 1
ATOM 7463 C CA . ALA B 1 230 ? -69.341 -14.634 -56.644 1.00 21.73 456 ALA B CA 1
ATOM 7464 C C . ALA B 1 230 ? -68.127 -15.544 -56.596 1.00 21.64 456 ALA B C 1
ATOM 7465 O O . ALA B 1 230 ? -68.091 -16.585 -57.257 1.00 24.06 456 ALA B O 1
ATOM 7472 N N . ALA B 1 231 ? -67.140 -15.145 -55.804 1.00 20.58 457 ALA B N 1
ATOM 7473 C CA . ALA B 1 231 ? -65.936 -15.939 -55.597 1.00 20.68 457 ALA B CA 1
ATOM 7474 C C . ALA B 1 231 ? -66.076 -16.674 -54.267 1.00 22.14 457 ALA B C 1
ATOM 7475 O O . ALA B 1 231 ? -66.133 -16.044 -53.205 1.00 21.80 457 ALA B O 1
ATOM 7482 N N . LEU B 1 232 ? -66.156 -18.002 -54.329 1.00 23.06 458 LEU B N 1
ATOM 7483 C CA . LEU B 1 232 ? -66.145 -18.811 -53.118 1.00 21.99 458 LEU B CA 1
ATOM 7484 C C . LEU B 1 232 ? -64.746 -18.806 -52.519 1.00 21.60 458 LEU B C 1
ATOM 7485 O O . LEU B 1 232 ? -63.766 -19.119 -53.204 1.00 22.15 458 LEU B O 1
ATOM 7501 N N . LEU B 1 233 ? -64.659 -18.443 -51.242 1.00 21.37 459 LEU B N 1
ATOM 7502 C CA . LEU B 1 233 ? -63.409 -18.413 -50.507 1.00 19.99 459 LEU B CA 1
ATOM 7503 C C . LEU B 1 233 ? -63.466 -19.381 -49.336 1.00 23.97 459 LEU B C 1
ATOM 7504 O O . LEU B 1 233 ? -64.538 -19.653 -48.789 1.00 22.46 459 LEU B O 1
ATOM 7520 N N . HIS B 1 234 ? -62.301 -19.875 -48.934 1.00 22.15 460 HIS B N 1
ATOM 7521 C CA . HIS B 1 234 ? -62.135 -20.523 -47.643 1.00 21.38 460 HIS B CA 1
ATOM 7522 C C . HIS B 1 234 ? -61.250 -19.640 -46.774 1.00 19.72 460 HIS B C 1
ATOM 7523 O O . HIS B 1 234 ? -60.271 -19.065 -47.259 1.00 20.64 460 HIS B O 1
ATOM 7537 N N . TYR B 1 235 ? -61.602 -19.522 -45.498 1.00 20.82 461 TYR B N 1
ATOM 7538 C CA . TYR B 1 235 ? -60.736 -18.900 -44.501 1.00 19.51 461 TYR B CA 1
ATOM 7539 C C . TYR B 1 235 ? -59.924 -20.029 -43.875 1.00 21.43 461 TYR B C 1
ATOM 7540 O O . TYR B 1 235 ? -60.482 -20.892 -43.188 1.00 22.76 461 TYR B O 1
ATOM 7558 N N . VAL B 1 236 ? -58.617 -20.045 -44.137 1.00 19.79 462 VAL B N 1
ATOM 7559 C CA . VAL B 1 236 ? -57.781 -21.220 -43.913 1.00 20.61 462 VAL B CA 1
ATOM 7560 C C . VAL B 1 236 ? -56.768 -20.963 -42.806 1.00 20.54 462 VAL B C 1
ATOM 7561 O O . VAL B 1 236 ? -56.185 -19.879 -42.711 1.00 20.70 462 VAL B O 1
ATOM 7574 N N . ASP B 1 237 ? -56.568 -21.976 -41.976 1.00 21.54 463 ASP B N 1
ATOM 7575 C CA . ASP B 1 237 ? -55.485 -22.014 -40.998 1.00 21.81 463 ASP B CA 1
ATOM 7576 C C . ASP B 1 237 ? -54.177 -22.269 -41.731 1.00 21.77 463 ASP B C 1
ATOM 7577 O O . ASP B 1 237 ? -54.022 -23.335 -42.340 1.00 22.52 463 ASP B O 1
ATOM 7586 N N . PRO B 1 238 ? -53.216 -21.341 -41.712 1.00 21.05 464 PRO B N 1
ATOM 7587 C CA . PRO B 1 238 ? -51.990 -21.561 -42.500 1.00 23.89 464 PRO B CA 1
ATOM 7588 C C . PRO B 1 238 ? -51.130 -22.715 -42.002 1.00 24.05 464 PRO B C 1
ATOM 7589 O O . PRO B 1 238 ? -50.297 -23.213 -42.771 1.00 25.95 464 PRO B O 1
ATOM 7600 N N . ASP B 1 239 ? -51.297 -23.151 -40.751 1.00 22.98 465 ASP B N 1
ATOM 7601 C CA . ASP B 1 239 ? -50.530 -24.281 -40.238 1.00 24.26 465 ASP B CA 1
ATOM 7602 C C . ASP B 1 239 ? -51.051 -25.613 -40.762 1.00 25.31 465 ASP B C 1
ATOM 7603 O O . ASP B 1 239 ? -50.289 -26.415 -41.317 1.00 26.33 465 ASP B O 1
ATOM 7612 N N . THR B 1 240 ? -52.343 -25.871 -40.568 1.00 26.53 466 THR B N 1
ATOM 7613 C CA . THR B 1 240 ? -52.937 -27.158 -40.881 1.00 27.40 466 THR B CA 1
ATOM 7614 C C . THR B 1 240 ? -53.577 -27.193 -42.259 1.00 34.93 466 THR B C 1
ATOM 7615 O O . THR B 1 240 ? -53.838 -28.284 -42.777 1.00 36.11 466 THR B O 1
ATOM 7626 N N . GLY B 1 241 ? -53.833 -26.029 -42.851 1.00 33.33 467 GLY B N 1
ATOM 7627 C CA . GLY B 1 241 ? -54.618 -25.950 -44.060 1.00 37.16 467 GLY B CA 1
ATOM 7628 C C . GLY B 1 241 ? -56.098 -26.155 -43.869 1.00 30.15 467 GLY B C 1
ATOM 7629 O O . GLY B 1 241 ? -56.831 -26.229 -44.859 1.00 41.70 467 GLY B O 1
ATOM 7633 N N . ARG B 1 242 ? -56.565 -26.245 -42.627 1.00 29.46 468 ARG B N 1
ATOM 7634 C CA . ARG B 1 242 ? -57.971 -26.523 -42.378 1.00 28.07 468 ARG B CA 1
ATOM 7635 C C . ARG B 1 242 ? -58.842 -25.355 -42.817 1.00 24.73 468 ARG B C 1
ATOM 7636 O O . ARG B 1 242 ? -58.489 -24.187 -42.631 1.00 24.56 468 ARG B O 1
ATOM 7657 N N . ASN B 1 243 ? -59.988 -25.684 -43.406 1.00 28.57 469 ASN B N 1
ATOM 7658 C CA . ASN B 1 243 ? -60.991 -24.691 -43.772 1.00 26.90 469 ASN B CA 1
ATOM 7659 C C . ASN B 1 243 ? -61.767 -24.298 -42.522 1.00 24.91 469 ASN B C 1
ATOM 7660 O O . ASN B 1 243 ? -62.519 -25.106 -41.967 1.00 28.88 469 ASN B O 1
ATOM 7671 N N . LEU B 1 244 ? -61.591 -23.053 -42.084 1.00 24.33 470 LEU B N 1
ATOM 7672 C CA . LEU B 1 244 ? -62.268 -22.545 -40.902 1.00 23.34 470 LEU B CA 1
ATOM 7673 C C . LEU B 1 244 ? -63.637 -21.955 -41.207 1.00 25.29 470 LEU B C 1
ATOM 7674 O O . LEU B 1 244 ? -64.397 -21.678 -40.273 1.00 29.48 470 LEU B O 1
ATOM 7690 N N . GLY B 1 245 ? -63.959 -21.731 -42.478 1.00 28.00 471 GLY B N 1
ATOM 7691 C CA . GLY B 1 245 ? -65.241 -21.165 -42.842 1.00 25.02 471 GLY B CA 1
ATOM 7692 C C . GLY B 1 245 ? -65.357 -20.777 -44.300 1.00 26.94 471 GLY B C 1
ATOM 7693 O O . GLY B 1 245 ? -64.400 -20.271 -44.897 1.00 25.13 471 GLY B O 1
ATOM 7697 N N . GLU B 1 246 ? -66.540 -21.004 -44.875 1.00 22.92 472 GLU B N 1
ATOM 7698 C CA . GLU B 1 246 ? -66.826 -20.608 -46.245 1.00 24.42 472 GLU B CA 1
ATOM 7699 C C . GLU B 1 246 ? -67.348 -19.178 -46.295 1.00 24.29 472 GLU B C 1
ATOM 7700 O O . GLU B 1 246 ? -68.202 -18.787 -45.492 1.00 23.90 472 GLU B O 1
ATOM 7712 N N . PHE B 1 247 ? -66.848 -18.417 -47.268 1.00 20.72 473 PHE B N 1
ATOM 7713 C CA . PHE B 1 247 ? -67.243 -17.037 -47.499 1.00 20.45 473 PHE B CA 1
ATOM 7714 C C . PHE B 1 247 ? -67.453 -16.838 -48.996 1.00 23.13 473 PHE B C 1
ATOM 7715 O O . PHE B 1 247 ? -66.894 -17.567 -49.819 1.00 21.98 473 PHE B O 1
ATOM 7732 N N . LYS B 1 248 ? -68.245 -15.832 -49.352 1.00 20.65 474 LYS B N 1
ATOM 7733 C CA . LYS B 1 248 ? -68.367 -15.409 -50.741 1.00 21.83 474 LYS B CA 1
ATOM 7734 C C . LYS B 1 248 ? -67.911 -13.965 -50.862 1.00 24.36 474 LYS B C 1
ATOM 7735 O O . LYS B 1 248 ? -68.259 -13.122 -50.031 1.00 21.79 474 LYS B O 1
ATOM 7754 N N . ALA B 1 249 ? -67.105 -13.694 -51.885 1.00 19.29 475 ALA B N 1
ATOM 7755 C CA . ALA B 1 249 ? -66.724 -12.336 -52.253 1.00 18.16 475 ALA B CA 1
ATOM 7756 C C . ALA B 1 249 ? -67.489 -11.951 -53.510 1.00 19.38 475 ALA B C 1
ATOM 7757 O O . ALA B 1 249 ? -67.530 -12.716 -54.480 1.00 21.33 475 ALA B O 1
ATOM 7764 N N . TYR B 1 250 ? -68.080 -10.771 -53.492 1.00 18.60 476 TYR B N 1
ATOM 7765 C CA . TYR B 1 250 ? -68.907 -10.316 -54.587 1.00 19.22 476 TYR B CA 1
ATOM 7766 C C . TYR B 1 250 ? -68.185 -9.263 -55.412 1.00 19.52 476 TYR B C 1
ATOM 7767 O O . TYR B 1 250 ? -67.318 -8.541 -54.904 1.00 18.30 476 TYR B O 1
ATOM 7785 N N . PRO B 1 251 ? -68.525 -9.150 -56.701 1.00 19.61 477 PRO B N 1
ATOM 7786 C CA . PRO B 1 251 ? -67.765 -8.267 -57.603 1.00 20.06 477 PRO B CA 1
ATOM 7787 C C . PRO B 1 251 ? -67.608 -6.830 -57.133 1.00 22.22 477 PRO B C 1
ATOM 7788 O O . PRO B 1 251 ? -66.559 -6.226 -57.393 1.00 20.70 477 PRO B O 1
ATOM 7799 N N . ASP B 1 252 ? -68.617 -6.252 -56.473 1.00 22.20 478 ASP B N 1
ATOM 7800 C CA . ASP B 1 252 ? -68.494 -4.869 -56.031 1.00 21.10 478 ASP B CA 1
ATOM 7801 C C . ASP B 1 252 ? -67.403 -4.695 -54.981 1.00 19.94 478 ASP B C 1
ATOM 7802 O O . ASP B 1 252 ? -66.998 -3.559 -54.710 1.00 21.00 478 ASP B O 1
ATOM 7811 N N . GLY B 1 253 ? -66.934 -5.786 -54.376 1.00 17.85 479 GLY B N 1
ATOM 7812 C CA . GLY B 1 253 ? -65.801 -5.727 -53.475 1.00 17.48 479 GLY B CA 1
ATOM 7813 C C . GLY B 1 253 ? -66.157 -5.876 -52.012 1.00 16.94 479 GLY B C 1
ATOM 7814 O O . GLY B 1 253 ? -65.807 -5.020 -51.195 1.00 18.88 479 GLY B O 1
ATOM 7818 N N . PHE B 1 254 ? -66.868 -6.946 -51.671 1.00 17.14 480 PHE B N 1
ATOM 7819 C CA . PHE B 1 254 ? -67.224 -7.210 -50.286 1.00 17.08 480 PHE B CA 1
ATOM 7820 C C . PHE B 1 254 ? -67.392 -8.707 -50.098 1.00 17.25 480 PHE B C 1
ATOM 7821 O O . PHE B 1 254 ? -67.601 -9.454 -51.058 1.00 18.43 480 PHE B O 1
ATOM 7838 N N . LEU B 1 255 ? -67.307 -9.126 -48.839 1.00 17.17 481 LEU B N 1
ATOM 7839 C CA . LEU B 1 255 ? -67.431 -10.520 -48.450 1.00 17.46 481 LEU B CA 1
ATOM 7840 C C . LEU B 1 255 ? -68.692 -10.748 -47.628 1.00 18.80 481 LEU B C 1
ATOM 7841 O O . LEU B 1 255 ? -69.193 -9.844 -46.951 1.00 18.13 481 LEU B O 1
ATOM 7857 N N . THR B 1 256 ? -69.189 -11.979 -47.690 1.00 18.63 482 THR B N 1
ATOM 7858 C CA . THR B 1 256 ? -70.314 -12.390 -46.878 1.00 19.34 482 THR B CA 1
ATOM 7859 C C . THR B 1 256 ? -70.047 -13.769 -46.295 1.00 20.51 482 THR B C 1
ATOM 7860 O O . THR B 1 256 ? -69.163 -14.503 -46.744 1.00 21.41 482 THR B O 1
ATOM 7871 N N . CYS B 1 257 ? -70.845 -14.113 -45.297 1.00 20.74 483 CYS B N 1
ATOM 7872 C CA . CYS B 1 257 ? -70.906 -15.471 -44.791 1.00 23.01 483 CYS B CA 1
ATOM 7873 C C . CYS B 1 257 ? -72.313 -15.694 -44.263 1.00 21.78 483 CYS B C 1
ATOM 7874 O O . CYS B 1 257 ? -73.106 -14.756 -44.129 1.00 22.32 483 CYS B O 1
ATOM 7882 N N . VAL B 1 258 ? -72.617 -16.949 -43.956 1.00 22.88 484 VAL B N 1
ATOM 7883 C CA . VAL B 1 258 ? -73.812 -17.303 -43.196 1.00 24.99 484 VAL B CA 1
ATOM 7884 C C . VAL B 1 258 ? -73.354 -17.596 -41.769 1.00 32.73 484 VAL B C 1
ATOM 7885 O O . VAL B 1 258 ? -72.579 -18.545 -41.566 1.00 30.53 484 VAL B O 1
ATOM 7898 N N . PRO B 1 259 ? -73.753 -16.804 -40.775 1.00 28.73 485 PRO B N 1
ATOM 7899 C CA . PRO B 1 259 ? -73.380 -17.132 -39.394 1.00 41.34 485 PRO B CA 1
ATOM 7900 C C . PRO B 1 259 ? -74.164 -18.329 -38.883 1.00 40.53 485 PRO B C 1
ATOM 7901 O O . PRO B 1 259 ? -75.297 -18.582 -39.300 1.00 40.29 485 PRO B O 1
ATOM 7912 N N . ASN B 1 260 ? -73.548 -19.070 -37.966 1.00 49.57 486 ASN B N 1
ATOM 7913 C CA . ASN B 1 260 ? -74.184 -20.252 -37.389 1.00 47.82 486 ASN B CA 1
ATOM 7914 C C . ASN B 1 260 ? -75.141 -19.863 -36.265 1.00 62.91 486 ASN B C 1
ATOM 7915 O O . ASN B 1 260 ? -74.980 -18.820 -35.631 1.00 65.78 486 ASN B O 1
ATOM 7919 N N . GLY B 1 265 ? -70.005 -17.586 -34.876 1.00 49.41 491 GLY B N 1
ATOM 7920 C CA . GLY B 1 265 ? -69.988 -16.760 -36.068 1.00 47.30 491 GLY B CA 1
ATOM 7921 C C . GLY B 1 265 ? -68.594 -16.302 -36.445 1.00 36.45 491 GLY B C 1
ATOM 7922 O O . GLY B 1 265 ? -67.614 -16.728 -35.835 1.00 41.08 491 GLY B O 1
ATOM 7925 N N . PRO B 1 266 ? -68.495 -15.427 -37.450 1.00 41.68 492 PRO B N 1
ATOM 7926 C CA . PRO B 1 266 ? -67.158 -14.979 -37.878 1.00 33.04 492 PRO B CA 1
ATOM 7927 C C . PRO B 1 266 ? -66.415 -14.218 -36.797 1.00 30.24 492 PRO B C 1
ATOM 7928 O O . PRO B 1 266 ? -65.177 -14.217 -36.790 1.00 29.36 492 PRO B O 1
ATOM 7939 N N . GLN B 1 267 ? -67.129 -13.587 -35.864 1.00 30.72 493 GLN B N 1
ATOM 7940 C CA . GLN B 1 267 ? -66.462 -12.858 -34.794 1.00 33.07 493 GLN B CA 1
ATOM 7941 C C . GLN B 1 267 ? -65.672 -13.786 -33.880 1.00 31.76 493 GLN B C 1
ATOM 7942 O O . GLN B 1 267 ? -64.740 -13.331 -33.210 1.00 38.85 493 GLN B O 1
ATOM 7945 N N . GLN B 1 268 ? -66.005 -15.073 -33.856 1.00 34.47 494 GLN B N 1
ATOM 7946 C CA . GLN B 1 268 ? -65.301 -16.038 -33.025 1.00 31.03 494 GLN B CA 1
ATOM 7947 C C . GLN B 1 268 ? -64.130 -16.703 -33.740 1.00 28.41 494 GLN B C 1
ATOM 7948 O O . GLN B 1 268 ? -63.409 -17.487 -33.114 1.00 32.55 494 GLN B O 1
ATOM 7962 N N . LEU B 1 269 ? -63.925 -16.416 -35.024 1.00 26.78 495 LEU B N 1
ATOM 7963 C CA . LEU B 1 269 ? -62.824 -17.013 -35.762 1.00 26.89 495 LEU B CA 1
ATOM 7964 C C . LEU B 1 269 ? -61.491 -16.398 -35.341 1.00 25.30 495 LEU B C 1
ATOM 7965 O O . LEU B 1 269 ? -61.427 -15.217 -34.987 1.00 26.05 495 LEU B O 1
ATOM 7981 N N . PRO B 1 270 ? -60.404 -17.170 -35.390 1.00 26.17 496 PRO B N 1
ATOM 7982 C CA . PRO B 1 270 ? -59.081 -16.571 -35.185 1.00 23.75 496 PRO B CA 1
ATOM 7983 C C . PRO B 1 270 ? -58.792 -15.552 -36.275 1.00 21.97 496 PRO B C 1
ATOM 7984 O O . PRO B 1 270 ? -59.293 -15.652 -37.397 1.00 26.41 496 PRO B O 1
ATOM 7995 N N . ILE B 1 271 ? -57.961 -14.563 -35.941 1.00 21.60 497 ILE B N 1
ATOM 7996 C CA . ILE B 1 271 ? -57.657 -13.480 -36.865 1.00 20.62 497 ILE B CA 1
ATOM 7997 C C . ILE B 1 271 ? -56.369 -13.713 -37.635 1.00 19.95 497 ILE B C 1
ATOM 7998 O O . ILE B 1 271 ? -55.974 -12.858 -38.439 1.00 21.81 497 ILE B O 1
ATOM 8014 N N . ASN B 1 272 ? -55.710 -14.850 -37.429 1.00 20.49 498 ASN B N 1
ATOM 8015 C CA . ASN B 1 272 ? -54.423 -15.115 -38.055 1.00 20.90 498 ASN B CA 1
ATOM 8016 C C . ASN B 1 272 ? -54.534 -16.074 -39.234 1.00 21.64 498 ASN B C 1
ATOM 8017 O O . ASN B 1 272 ? -53.533 -16.681 -39.632 1.00 22.29 498 ASN B O 1
ATOM 8028 N N . GLY B 1 273 ? -55.730 -16.200 -39.817 1.00 20.40 499 GLY B N 1
ATOM 8029 C CA . GLY B 1 273 ? -55.927 -17.033 -40.981 1.00 20.09 499 GLY B CA 1
ATOM 8030 C C . GLY B 1 273 ? -55.774 -16.270 -42.287 1.00 19.31 499 GLY B C 1
ATOM 8031 O O . GLY B 1 273 ? -55.519 -15.069 -42.324 1.00 18.77 499 GLY B O 1
ATOM 8035 N N . VAL B 1 274 ? -55.951 -17.009 -43.379 1.00 17.88 500 VAL B N 1
ATOM 8036 C CA . VAL B 1 274 ? -55.724 -16.525 -44.735 1.00 17.55 500 VAL B CA 1
ATOM 8037 C C . VAL B 1 274 ? -56.973 -16.811 -45.561 1.00 19.69 500 VAL B C 1
ATOM 8038 O O . VAL B 1 274 ? -57.485 -17.934 -45.539 1.00 20.16 500 VAL B O 1
ATOM 8051 N N . PHE B 1 275 ? -57.470 -15.806 -46.278 1.00 18.00 501 PHE B N 1
ATOM 8052 C CA . PHE B 1 275 ? -58.543 -16.047 -47.239 1.00 17.82 501 PHE B CA 1
ATOM 8053 C C . PHE B 1 275 ? -57.955 -16.591 -48.535 1.00 18.74 501 PHE B C 1
ATOM 8054 O O . PHE B 1 275 ? -57.007 -16.019 -49.082 1.00 17.85 501 PHE B O 1
ATOM 8071 N N . VAL B 1 276 ? -58.522 -17.695 -49.021 1.00 17.79 502 VAL B N 1
ATOM 8072 C CA . VAL B 1 276 ? -58.025 -18.393 -50.200 1.00 20.51 502 VAL B CA 1
ATOM 8073 C C . VAL B 1 276 ? -59.176 -18.566 -51.183 1.00 20.60 502 VAL B C 1
ATOM 8074 O O . VAL B 1 276 ? -60.236 -19.088 -50.818 1.00 23.13 502 VAL B O 1
ATOM 8087 N N . PHE B 1 277 ? -58.957 -18.154 -52.431 1.00 19.42 503 PHE B N 1
ATOM 8088 C CA . PHE B 1 277 ? -59.938 -18.356 -53.488 1.00 20.54 503 PHE B CA 1
ATOM 8089 C C . PHE B 1 277 ? -60.070 -19.837 -53.824 1.00 20.90 503 PHE B C 1
ATOM 8090 O O . PHE B 1 277 ? -59.067 -20.540 -53.977 1.00 22.31 503 PHE B O 1
ATOM 8107 N N . VAL B 1 278 ? -61.310 -20.307 -53.942 1.00 21.26 504 VAL B N 1
ATOM 8108 C CA . VAL B 1 278 ? -61.602 -21.698 -54.270 1.00 23.40 504 VAL B CA 1
ATOM 8109 C C . VAL B 1 278 ? -62.176 -21.827 -55.675 1.00 24.75 504 VAL B C 1
ATOM 8110 O O . VAL B 1 278 ? -61.654 -22.575 -56.502 1.00 29.17 504 VAL B O 1
ATOM 8123 N N . SER B 1 279 ? -63.207 -21.047 -55.986 1.00 23.45 505 SER B N 1
ATOM 8124 C CA . SER B 1 279 ? -63.896 -21.188 -57.260 1.00 23.58 505 SER B CA 1
ATOM 8125 C C . SER B 1 279 ? -64.871 -20.040 -57.442 1.00 23.36 505 SER B C 1
ATOM 8126 O O . SER B 1 279 ? -65.367 -19.474 -56.466 1.00 24.76 505 SER B O 1
ATOM 8134 N N . TRP B 1 280 ? -65.118 -19.687 -58.699 1.00 25.12 506 TRP B N 1
ATOM 8135 C CA . TRP B 1 280 ? -66.255 -18.842 -59.036 1.00 30.11 506 TRP B CA 1
ATOM 8136 C C . TRP B 1 280 ? -67.539 -19.661 -58.961 1.00 32.44 506 TRP B C 1
ATOM 8137 O O . TRP B 1 280 ? -67.587 -20.810 -59.412 1.00 29.85 506 TRP B O 1
ATOM 8158 N N . VAL B 1 281 ? -68.583 -19.066 -58.376 1.00 25.12 507 VAL B N 1
ATOM 8159 C CA . VAL B 1 281 ? -69.863 -19.738 -58.177 1.00 26.22 507 VAL B CA 1
ATOM 8160 C C . VAL B 1 281 ? -70.993 -18.768 -58.504 1.00 29.66 507 VAL B C 1
ATOM 8161 O O . VAL B 1 281 ? -70.785 -17.564 -58.654 1.00 27.09 507 VAL B O 1
ATOM 8174 N N . SER B 1 282 ? -72.206 -19.308 -58.612 1.00 28.65 508 SER B N 1
ATOM 8175 C CA . SER B 1 282 ? -73.370 -18.460 -58.821 1.00 30.15 508 SER B CA 1
ATOM 8176 C C . SER B 1 282 ? -73.753 -17.763 -57.516 1.00 29.99 508 SER B C 1
ATOM 8177 O O . SER B 1 282 ? -73.373 -18.183 -56.419 1.00 29.21 508 SER B O 1
ATOM 8185 N N . ARG B 1 283 ? -74.505 -16.670 -57.647 1.00 30.06 509 ARG B N 1
ATOM 8186 C CA . ARG B 1 283 ? -74.990 -15.974 -56.462 1.00 30.65 509 ARG B CA 1
ATOM 8187 C C . ARG B 1 283 ? -75.876 -16.868 -55.605 1.00 32.00 509 ARG B C 1
ATOM 8188 O O . ARG B 1 283 ? -76.036 -16.598 -54.409 1.00 39.45 509 ARG B O 1
ATOM 8209 N N . PHE B 1 284 ? -76.451 -17.922 -56.186 1.00 32.92 510 PHE B N 1
ATOM 8210 C CA . PHE B 1 284 ? -77.311 -18.823 -55.436 1.00 35.50 510 PHE B CA 1
ATOM 8211 C C . PHE B 1 284 ? -76.538 -19.839 -54.601 1.00 29.75 510 PHE B C 1
ATOM 8212 O O . PHE B 1 284 ? -77.160 -20.572 -53.826 1.00 34.50 510 PHE B O 1
ATOM 8229 N N . TYR B 1 285 ? -75.213 -19.901 -54.724 1.00 30.79 511 TYR B N 1
ATOM 8230 C CA . TYR B 1 285 ? -74.445 -20.903 -53.991 1.00 30.19 511 TYR B CA 1
ATOM 8231 C C . TYR B 1 285 ? -74.660 -20.725 -52.492 1.00 35.14 511 TYR B C 1
ATOM 8232 O O . TYR B 1 285 ? -74.386 -19.654 -51.939 1.00 30.00 511 TYR B O 1
ATOM 8250 N N . GLN B 1 286 ? -75.152 -21.775 -51.835 1.00 33.15 512 GLN B N 1
ATOM 8251 C CA . GLN B 1 286 ? -75.496 -21.718 -50.418 1.00 31.43 512 GLN B CA 1
ATOM 8252 C C . GLN B 1 286 ? -74.263 -22.059 -49.588 1.00 32.75 512 GLN B C 1
ATOM 8253 O O . GLN B 1 286 ? -73.670 -23.130 -49.759 1.00 37.22 512 GLN B O 1
ATOM 8257 N N . LEU B 1 287 ? -73.885 -21.154 -48.690 1.00 29.56 513 LEU B N 1
ATOM 8258 C CA . LEU B 1 287 ? -72.719 -21.357 -47.846 1.00 29.27 513 LEU B CA 1
ATOM 8259 C C . LEU B 1 287 ? -73.048 -22.219 -46.635 1.00 35.01 513 LEU B C 1
ATOM 8260 O O . LEU B 1 287 ? -74.148 -22.157 -46.081 1.00 35.80 513 LEU B O 1
ATOM 8276 N N . LYS B 1 288 ? -72.070 -23.008 -46.211 1.00 31.77 514 LYS B N 1
ATOM 8277 C CA . LYS B 1 288 ? -72.169 -23.682 -44.923 1.00 31.01 514 LYS B CA 1
ATOM 8278 C C . LYS B 1 288 ? -72.008 -22.646 -43.815 1.00 28.66 514 LYS B C 1
ATOM 8279 O O . LYS B 1 288 ? -71.107 -21.801 -43.893 1.00 30.15 514 LYS B O 1
ATOM 8283 N N . PRO B 1 289 ? -72.851 -22.664 -42.784 1.00 31.08 515 PRO B N 1
ATOM 8284 C CA . PRO B 1 289 ? -72.705 -21.673 -41.708 1.00 29.01 515 PRO B CA 1
ATOM 8285 C C . PRO B 1 289 ? -71.326 -21.738 -41.069 1.00 34.40 515 PRO B C 1
ATOM 8286 O O . PRO B 1 289 ? -70.753 -22.815 -40.886 1.00 36.04 515 PRO B O 1
ATOM 8297 N N . VAL B 1 290 ? -70.795 -20.567 -40.731 1.00 30.94 516 VAL B N 1
ATOM 8298 C CA . VAL B 1 290 ? -69.489 -20.467 -40.086 1.00 29.22 516 VAL B CA 1
ATOM 8299 C C . VAL B 1 290 ? -69.612 -20.872 -38.621 1.00 46.61 516 VAL B C 1
ATOM 8300 O O . VAL B 1 290 ? -69.016 -21.858 -38.184 1.00 46.23 516 VAL B O 1
ATOM 8313 N N . ARG C 1 3 ? -83.430 -10.985 -71.597 1.00 56.04 229 ARG C N 1
ATOM 8314 C CA . ARG C 1 3 ? -82.943 -10.530 -72.897 1.00 53.93 229 ARG C CA 1
ATOM 8315 C C . ARG C 1 3 ? -84.047 -9.803 -73.658 1.00 47.02 229 ARG C C 1
ATOM 8316 O O . ARG C 1 3 ? -85.176 -10.288 -73.715 1.00 52.74 229 ARG C O 1
ATOM 8319 N N . PRO C 1 4 ? -83.742 -8.636 -74.231 1.00 38.14 230 PRO C N 1
ATOM 8320 C CA . PRO C 1 4 ? -84.741 -7.962 -75.070 1.00 38.72 230 PRO C CA 1
ATOM 8321 C C . PRO C 1 4 ? -84.931 -8.723 -76.371 1.00 32.58 230 PRO C C 1
ATOM 8322 O O . PRO C 1 4 ? -83.989 -9.298 -76.923 1.00 32.72 230 PRO C O 1
ATOM 8333 N N . PHE C 1 5 ? -86.156 -8.692 -76.886 1.00 27.89 231 PHE C N 1
ATOM 8334 C CA . PHE C 1 5 ? -86.456 -9.421 -78.110 1.00 22.96 231 PHE C CA 1
ATOM 8335 C C . PHE C 1 5 ? -85.737 -8.788 -79.295 1.00 25.31 231 PHE C C 1
ATOM 8336 O O . PHE C 1 5 ? -85.731 -7.564 -79.457 1.00 25.15 231 PHE C O 1
ATOM 8353 N N . THR C 1 6 ? -85.125 -9.633 -80.117 1.00 19.89 232 THR C N 1
ATOM 8354 C CA . THR C 1 6 ? -84.471 -9.199 -81.337 1.00 18.80 232 THR C CA 1
ATOM 8355 C C . THR C 1 6 ? -84.622 -10.308 -82.366 1.00 18.84 232 THR C C 1
ATOM 8356 O O . THR C 1 6 ? -84.865 -11.468 -82.022 1.00 17.82 232 THR C O 1
ATOM 8367 N N . LEU C 1 7 ? -84.453 -9.942 -83.633 1.00 17.14 233 LEU C N 1
ATOM 8368 C CA . LEU C 1 7 ? -84.305 -10.901 -84.710 1.00 15.27 233 LEU C CA 1
ATOM 8369 C C . LEU C 1 7 ? -82.932 -10.703 -85.348 1.00 15.47 233 LEU C C 1
ATOM 8370 O O . LEU C 1 7 ? -82.370 -9.606 -85.265 1.00 18.32 233 LEU C O 1
ATOM 8386 N N . PRO C 1 8 ? -82.364 -11.729 -85.975 1.00 14.33 234 PRO C N 1
ATOM 8387 C CA . PRO C 1 8 ? -81.022 -11.574 -86.549 1.00 15.66 234 PRO C CA 1
ATOM 8388 C C . PRO C 1 8 ? -80.947 -10.458 -87.580 1.00 17.26 234 PRO C C 1
ATOM 8389 O O . PRO C 1 8 ? -81.856 -10.265 -88.390 1.00 16.88 234 PRO C O 1
ATOM 8400 N N . ASN C 1 9 ? -79.825 -9.736 -87.553 1.00 17.45 235 ASN C N 1
ATOM 8401 C CA . ASN C 1 9 ? -79.556 -8.670 -88.518 1.00 16.84 235 ASN C CA 1
ATOM 8402 C C . ASN C 1 9 ? -78.898 -9.262 -89.763 1.00 16.64 235 ASN C C 1
ATOM 8403 O O . ASN C 1 9 ? -77.739 -8.999 -90.095 1.00 19.60 235 ASN C O 1
ATOM 8414 N N . LEU C 1 10 ? -79.675 -10.090 -90.458 1.00 15.73 236 LEU C N 1
ATOM 8415 C CA . LEU C 1 10 ? -79.211 -10.825 -91.623 1.00 17.63 236 LEU C CA 1
ATOM 8416 C C . LEU C 1 10 ? -80.242 -10.716 -92.737 1.00 18.01 236 LEU C C 1
ATOM 8417 O O . LEU C 1 10 ? -81.443 -10.863 -92.485 1.00 18.32 236 LEU C O 1
ATOM 8433 N N . PRO C 1 11 ? -79.810 -10.506 -93.979 1.00 17.02 237 PRO C N 1
ATOM 8434 C CA . PRO C 1 11 ? -80.785 -10.402 -95.073 1.00 20.03 237 PRO C CA 1
ATOM 8435 C C . PRO C 1 11 ? -81.451 -11.746 -95.330 1.00 18.05 237 PRO C C 1
ATOM 8436 O O . PRO C 1 11 ? -80.832 -12.803 -95.194 1.00 17.16 237 PRO C O 1
ATOM 8447 N N . LEU C 1 12 ? -82.740 -11.698 -95.668 1.00 16.20 238 LEU C N 1
ATOM 8448 C CA . LEU C 1 12 ? -83.528 -12.921 -95.729 1.00 14.87 238 LEU C CA 1
ATOM 8449 C C . LEU C 1 12 ? -82.958 -13.912 -96.737 1.00 16.93 238 LEU C C 1
ATOM 8450 O O . LEU C 1 12 ? -82.941 -15.123 -96.485 1.00 18.35 238 LEU C O 1
ATOM 8466 N N . SER C 1 13 ? -82.511 -13.428 -97.894 1.00 20.04 239 SER C N 1
ATOM 8467 C CA . SER C 1 13 ? -82.053 -14.347 -98.926 1.00 22.16 239 SER C CA 1
ATOM 8468 C C . SER C 1 13 ? -80.734 -15.019 -98.572 1.00 18.64 239 SER C C 1
ATOM 8469 O O . SER C 1 13 ? -80.288 -15.890 -99.325 1.00 22.03 239 SER C O 1
ATOM 8477 N N . SER C 1 14 ? -80.099 -14.640 -97.462 1.00 16.71 240 SER C N 1
ATOM 8478 C CA . SER C 1 14 ? -78.925 -15.354 -96.978 1.00 16.40 240 SER C CA 1
ATOM 8479 C C . SER C 1 14 ? -79.289 -16.483 -96.020 1.00 14.84 240 SER C C 1
ATOM 8480 O O . SER C 1 14 ? -78.399 -17.217 -95.584 1.00 16.95 240 SER C O 1
ATOM 8488 N N . LEU C 1 15 ? -80.568 -16.657 -95.712 1.00 14.81 241 LEU C N 1
ATOM 8489 C CA . LEU C 1 15 ? -81.028 -17.592 -94.692 1.00 13.92 241 LEU C CA 1
ATOM 8490 C C . LEU C 1 15 ? -81.665 -18.821 -95.335 1.00 14.90 241 LEU C C 1
ATOM 8491 O O . LEU C 1 15 ? -81.820 -18.909 -96.559 1.00 15.57 241 LEU C O 1
ATOM 8507 N N . SER C 1 16 ? -82.050 -19.773 -94.477 1.00 15.46 242 SER C N 1
ATOM 8508 C CA A SER C 1 16 ? -82.535 -21.070 -94.917 0.77 13.27 242 SER C CA 1
ATOM 8509 C CA B SER C 1 16 ? -82.534 -21.066 -94.926 0.23 13.50 242 SER C CA 1
ATOM 8510 C C . SER C 1 16 ? -83.991 -21.290 -94.543 1.00 13.90 242 SER C C 1
ATOM 8511 O O . SER C 1 16 ? -84.473 -20.790 -93.522 1.00 15.83 242 SER C O 1
ATOM 8525 N N . ASN C 1 17 ? -84.672 -22.068 -95.376 1.00 13.48 243 ASN C N 1
ATOM 8526 C CA . ASN C 1 17 ? -85.943 -22.662 -95.007 1.00 13.53 243 ASN C CA 1
ATOM 8527 C C . ASN C 1 17 ? -85.757 -23.519 -93.758 1.00 14.47 243 ASN C C 1
ATOM 8528 O O . ASN C 1 17 ? -84.665 -24.023 -93.476 1.00 15.45 243 ASN C O 1
ATOM 8539 N N . SER C 1 18 ? -86.840 -23.699 -93.011 1.00 13.33 244 SER C N 1
ATOM 8540 C CA . SER C 1 18 ? -86.820 -24.558 -91.837 1.00 13.32 244 SER C CA 1
ATOM 8541 C C . SER C 1 18 ? -87.516 -25.892 -92.074 1.00 12.37 244 SER C C 1
ATOM 8542 O O . SER C 1 18 ? -87.567 -26.718 -91.160 1.00 14.20 244 SER C O 1
ATOM 8550 N N . ARG C 1 19 ? -88.025 -26.144 -93.280 1.00 13.94 245 ARG C N 1
ATOM 8551 C CA . ARG C 1 19 ? -88.609 -27.437 -93.606 1.00 12.42 245 ARG C CA 1
ATOM 8552 C C . ARG C 1 19 ? -87.767 -28.250 -94.575 1.00 12.69 245 ARG C C 1
ATOM 8553 O O . ARG C 1 19 ? -88.069 -29.425 -94.802 1.00 14.92 245 ARG C O 1
ATOM 8574 N N . ALA C 1 20 ? -86.721 -27.662 -95.136 1.00 14.85 246 ALA C N 1
ATOM 8575 C CA . ALA C 1 20 ? -85.751 -28.360 -95.963 1.00 13.23 246 ALA C CA 1
ATOM 8576 C C . ALA C 1 20 ? -84.507 -27.496 -96.022 1.00 15.18 246 ALA C C 1
ATOM 8577 O O . ALA C 1 20 ? -84.581 -26.286 -95.779 1.00 15.78 246 ALA C O 1
ATOM 8584 N N . PRO C 1 21 ? -83.353 -28.080 -96.317 1.00 15.62 247 PRO C N 1
ATOM 8585 C CA . PRO C 1 21 ? -82.087 -27.309 -96.296 1.00 15.62 247 PRO C CA 1
ATOM 8586 C C . PRO C 1 21 ? -81.880 -26.486 -97.562 1.00 17.20 247 PRO C C 1
ATOM 8587 O O . PRO C 1 21 ? -80.954 -26.698 -98.354 1.00 20.49 247 PRO C O 1
ATOM 8598 N N . LEU C 1 22 ? -82.749 -25.489 -97.742 1.00 15.26 248 LEU C N 1
ATOM 8599 C CA . LEU C 1 22 ? -82.819 -24.712 -98.967 1.00 17.49 248 LEU C CA 1
ATOM 8600 C C . LEU C 1 22 ? -82.730 -23.224 -98.665 1.00 16.35 248 LEU C C 1
ATOM 8601 O O . LEU C 1 22 ? -83.332 -22.749 -97.693 1.00 16.96 248 LEU C O 1
ATOM 8617 N N . PRO C 1 23 ? -82.029 -22.458 -99.498 1.00 15.03 249 PRO C N 1
ATOM 8618 C CA . PRO C 1 23 ? -82.025 -21.005 -99.317 1.00 17.66 249 PRO C CA 1
ATOM 8619 C C . PRO C 1 23 ? -83.416 -20.416 -99.488 1.00 15.96 249 PRO C C 1
ATOM 8620 O O . PRO C 1 23 ? -84.240 -20.922 -100.252 1.00 16.33 249 PRO C O 1
ATOM 8631 N N . ILE C 1 24 ? -83.663 -19.318 -98.780 1.00 16.91 250 ILE C N 1
ATOM 8632 C CA A ILE C 1 24 ? -84.906 -18.575 -98.944 0.55 16.71 250 ILE C CA 1
ATOM 8633 C CA B ILE C 1 24 ? -84.903 -18.566 -98.937 0.45 16.20 250 ILE C CA 1
ATOM 8634 C C . ILE C 1 24 ? -84.824 -17.755 -100.222 1.00 16.86 250 ILE C C 1
ATOM 8635 O O . ILE C 1 24 ? -83.843 -17.039 -100.457 1.00 18.93 250 ILE C O 1
ATOM 8666 N N . SER C 1 25 ? -85.861 -17.861 -101.057 1.00 17.82 251 SER C N 1
ATOM 8667 C CA . SER C 1 25 ? -85.903 -17.160 -102.329 1.00 18.98 251 SER C CA 1
ATOM 8668 C C . SER C 1 25 ? -87.031 -16.142 -102.450 1.00 16.72 251 SER C C 1
ATOM 8669 O O . SER C 1 25 ? -86.994 -15.328 -103.382 1.00 20.03 251 SER C O 1
ATOM 8677 N N . SER C 1 26 ? -88.023 -16.155 -101.559 1.00 22.01 252 SER C N 1
ATOM 8678 C CA . SER C 1 26 ? -89.068 -15.138 -101.602 1.00 23.97 252 SER C CA 1
ATOM 8679 C C . SER C 1 26 ? -89.893 -15.155 -100.320 1.00 20.13 252 SER C C 1
ATOM 8680 O O . SER C 1 26 ? -89.828 -16.092 -99.519 1.00 19.12 252 SER C O 1
ATOM 8688 N N . ILE C 1 27 ? -90.666 -14.082 -100.141 1.00 21.36 253 ILE C N 1
ATOM 8689 C CA . ILE C 1 27 ? -91.729 -14.011 -99.149 1.00 20.96 253 ILE C CA 1
ATOM 8690 C C . ILE C 1 27 ? -93.033 -14.297 -99.874 1.00 22.56 253 ILE C C 1
ATOM 8691 O O . ILE C 1 27 ? -93.262 -13.777 -100.972 1.00 26.14 253 ILE C O 1
ATOM 8707 N N . GLY C 1 28 ? -93.913 -15.078 -99.250 1.00 21.81 254 GLY C N 1
ATOM 8708 C CA . GLY C 1 28 ? -95.150 -15.462 -99.892 1.00 28.46 254 GLY C CA 1
ATOM 8709 C C . GLY C 1 28 ? -96.305 -15.484 -98.912 1.00 23.97 254 GLY C C 1
ATOM 8710 O O . GLY C 1 28 ? -96.120 -15.446 -97.693 1.00 20.67 254 GLY C O 1
ATOM 8714 N N . ILE C 1 29 ? -97.507 -15.532 -99.478 1.00 22.75 255 ILE C N 1
ATOM 8715 C CA . ILE C 1 29 ? -98.725 -15.791 -98.727 1.00 21.32 255 ILE C CA 1
ATOM 8716 C C . ILE C 1 29 ? -99.347 -17.064 -99.292 1.00 21.50 255 ILE C C 1
ATOM 8717 O O . ILE C 1 29 ? -98.961 -17.551 -100.357 1.00 24.47 255 ILE C O 1
ATOM 8733 N N . SER C 1 30 ? -100.292 -17.622 -98.551 1.00 21.35 256 SER C N 1
ATOM 8734 C CA . SER C 1 30 ? -100.861 -18.895 -98.955 1.00 22.90 256 SER C CA 1
ATOM 8735 C C . SER C 1 30 ? -101.960 -18.691 -99.992 1.00 24.89 256 SER C C 1
ATOM 8736 O O . SER C 1 30 ? -102.581 -17.627 -100.061 1.00 25.62 256 SER C O 1
ATOM 8744 N N . PRO C 1 31 ? -102.226 -19.707 -100.808 1.00 28.40 257 PRO C N 1
ATOM 8745 C CA . PRO C 1 31 ? -103.352 -19.619 -101.745 1.00 29.34 257 PRO C CA 1
ATOM 8746 C C . PRO C 1 31 ? -104.679 -19.569 -101.002 1.00 28.12 257 PRO C C 1
ATOM 8747 O O . PRO C 1 31 ? -104.775 -19.879 -99.812 1.00 24.89 257 PRO C O 1
ATOM 8758 N N . ASP C 1 32 ? -105.721 -19.168 -101.735 1.00 31.39 258 ASP C N 1
ATOM 8759 C CA . ASP C 1 32 ? -107.013 -18.912 -101.112 1.00 39.15 258 ASP C CA 1
ATOM 8760 C C . ASP C 1 32 ? -107.576 -20.145 -100.416 1.00 36.91 258 ASP C C 1
ATOM 8761 O O . ASP C 1 32 ? -108.281 -20.016 -99.407 1.00 40.42 258 ASP C O 1
ATOM 8770 N N . ASN C 1 33 ? -107.280 -21.341 -100.924 1.00 29.28 259 ASN C N 1
ATOM 8771 C CA . ASN C 1 33 ? -107.824 -22.562 -100.341 1.00 28.86 259 ASN C CA 1
ATOM 8772 C C . ASN C 1 33 ? -107.138 -22.976 -99.044 1.00 37.08 259 ASN C C 1
ATOM 8773 O O . ASN C 1 33 ? -107.643 -23.871 -98.357 1.00 34.24 259 ASN C O 1
ATOM 8784 N N . VAL C 1 34 ? -106.008 -22.367 -98.699 1.00 26.99 260 VAL C N 1
ATOM 8785 C CA . VAL C 1 34 ? -105.264 -22.716 -97.491 1.00 23.91 260 VAL C CA 1
ATOM 8786 C C . VAL C 1 34 ? -105.759 -21.813 -96.369 1.00 21.65 260 VAL C C 1
ATOM 8787 O O . VAL C 1 34 ? -105.541 -20.600 -96.392 1.00 25.53 260 VAL C O 1
ATOM 8800 N N . GLN C 1 35 ? -106.448 -22.400 -95.398 1.00 20.31 261 GLN C N 1
ATOM 8801 C CA . GLN C 1 35 ? -107.070 -21.632 -94.329 1.00 23.80 261 GLN C CA 1
ATOM 8802 C C . GLN C 1 35 ? -106.301 -21.692 -93.020 1.00 21.11 261 GLN C C 1
ATOM 8803 O O . GLN C 1 35 ? -106.617 -20.934 -92.097 1.00 20.65 261 GLN C O 1
ATOM 8817 N N . SER C 1 36 ? -105.323 -22.579 -92.914 1.00 18.23 262 SER C N 1
ATOM 8818 C CA . SER C 1 36 ? -104.489 -22.713 -91.728 1.00 17.44 262 SER C CA 1
ATOM 8819 C C . SER C 1 36 ? -103.309 -23.575 -92.144 1.00 15.26 262 SER C C 1
ATOM 8820 O O . SER C 1 36 ? -103.343 -24.226 -93.190 1.00 17.14 262 SER C O 1
ATOM 8828 N N . VAL C 1 37 ? -102.270 -23.597 -91.312 1.00 17.68 263 VAL C N 1
ATOM 8829 C CA . VAL C 1 37 ? -101.162 -24.519 -91.531 1.00 14.74 263 VAL C CA 1
ATOM 8830 C C . VAL C 1 37 ? -100.806 -25.195 -90.216 1.00 15.79 263 VAL C C 1
ATOM 8831 O O . VAL C 1 37 ? -101.097 -24.694 -89.128 1.00 15.81 263 VAL C O 1
ATOM 8844 N N . GLN C 1 38 ? -100.163 -26.352 -90.333 1.00 15.14 264 GLN C N 1
ATOM 8845 C CA . GLN C 1 38 ? -99.827 -27.153 -89.165 1.00 15.55 264 GLN C CA 1
ATOM 8846 C C . GLN C 1 38 ? -98.461 -27.800 -89.347 1.00 15.65 264 GLN C C 1
ATOM 8847 O O . GLN C 1 38 ? -98.255 -28.969 -89.003 1.00 16.42 264 GLN C O 1
ATOM 8861 N N . PHE C 1 39 ? -97.507 -27.044 -89.884 1.00 14.08 265 PHE C N 1
ATOM 8862 C CA . PHE C 1 39 ? -96.164 -27.568 -90.079 1.00 12.84 265 PHE C CA 1
ATOM 8863 C C . PHE C 1 39 ? -95.606 -28.085 -88.757 1.00 13.33 265 PHE C C 1
ATOM 8864 O O . PHE C 1 39 ? -95.861 -27.516 -87.692 1.00 15.54 265 PHE C O 1
ATOM 8881 N N . GLN C 1 40 ? -94.836 -29.173 -88.827 1.00 14.79 266 GLN C N 1
ATOM 8882 C CA . GLN C 1 40 ? -94.216 -29.753 -87.640 1.00 14.85 266 GLN C CA 1
ATOM 8883 C C . GLN C 1 40 ? -92.744 -29.392 -87.512 1.00 14.00 266 GLN C C 1
ATOM 8884 O O . GLN C 1 40 ? -92.189 -29.492 -86.414 1.00 14.69 266 GLN C O 1
ATOM 8898 N N . ASN C 1 41 ? -92.106 -28.992 -88.607 1.00 14.13 267 ASN C N 1
ATOM 8899 C CA . ASN C 1 41 ? -90.791 -28.376 -88.582 1.00 13.14 267 ASN C CA 1
ATOM 8900 C C . ASN C 1 41 ? -90.921 -26.869 -88.754 1.00 13.72 267 ASN C C 1
ATOM 8901 O O . ASN C 1 41 ? -91.942 -26.355 -89.215 1.00 15.74 267 ASN C O 1
ATOM 8912 N N . GLY C 1 42 ? -89.870 -26.160 -88.362 1.00 13.67 268 GLY C N 1
ATOM 8913 C CA . GLY C 1 42 ? -89.918 -24.715 -88.419 1.00 13.47 268 GLY C CA 1
ATOM 8914 C C . GLY C 1 42 ? -90.868 -24.103 -87.415 1.00 16.43 268 GLY C C 1
ATOM 8915 O O . GLY C 1 42 ? -91.451 -23.046 -87.684 1.00 16.03 268 GLY C O 1
ATOM 8919 N N . ARG C 1 43 ? -91.023 -24.728 -86.247 1.00 13.30 269 ARG C N 1
ATOM 8920 C CA . ARG C 1 43 ? -91.937 -24.264 -85.209 1.00 13.68 269 ARG C CA 1
ATOM 8921 C C . ARG C 1 43 ? -91.136 -23.875 -83.971 1.00 15.18 269 ARG C C 1
ATOM 8922 O O . ARG C 1 43 ? -90.509 -24.727 -83.333 1.00 17.04 269 ARG C O 1
ATOM 8943 N N . CYS C 1 44 ? -91.181 -22.592 -83.626 1.00 13.97 270 CYS C N 1
ATOM 8944 C CA . CYS C 1 44 ? -90.464 -22.064 -82.477 1.00 12.90 270 CYS C CA 1
ATOM 8945 C C . CYS C 1 44 ? -91.217 -20.836 -81.992 1.00 12.73 270 CYS C C 1
ATOM 8946 O O . CYS C 1 44 ? -91.512 -19.943 -82.790 1.00 16.02 270 CYS C O 1
ATOM 8954 N N . THR C 1 45 ? -91.521 -20.789 -80.701 1.00 14.28 271 THR C N 1
ATOM 8955 C CA . THR C 1 45 ? -92.186 -19.616 -80.161 1.00 15.95 271 THR C CA 1
ATOM 8956 C C . THR C 1 45 ? -91.215 -18.439 -80.100 1.00 13.65 271 THR C C 1
ATOM 8957 O O . THR C 1 45 ? -89.995 -18.595 -80.195 1.00 16.45 271 THR C O 1
ATOM 8968 N N . LEU C 1 46 ? -91.772 -17.246 -79.924 1.00 15.66 272 LEU C N 1
ATOM 8969 C CA . LEU C 1 46 ? -90.911 -16.074 -79.846 1.00 14.58 272 LEU C CA 1
ATOM 8970 C C . LEU C 1 46 ? -90.028 -16.085 -78.600 1.00 15.90 272 LEU C C 1
ATOM 8971 O O . LEU C 1 46 ? -88.999 -15.402 -78.594 1.00 16.60 272 LEU C O 1
ATOM 8987 N N . ASP C 1 47 ? -90.399 -16.819 -77.542 1.00 14.65 273 ASP C N 1
ATOM 8988 C CA . ASP C 1 47 ? -89.527 -16.951 -76.376 1.00 16.00 273 ASP C CA 1
ATOM 8989 C C . ASP C 1 47 ? -88.689 -18.227 -76.430 1.00 16.57 273 ASP C C 1
ATOM 8990 O O . ASP C 1 47 ? -88.096 -18.623 -75.420 1.00 19.40 273 ASP C O 1
ATOM 8999 N N . GLY C 1 48 ? -88.594 -18.845 -77.604 1.00 15.39 274 GLY C N 1
ATOM 9000 C CA . GLY C 1 48 ? -87.569 -19.832 -77.870 1.00 15.88 274 GLY C CA 1
ATOM 9001 C C . GLY C 1 48 ? -87.902 -21.269 -77.549 1.00 18.92 274 GLY C C 1
ATOM 9002 O O . GLY C 1 48 ? -86.980 -22.059 -77.318 1.00 19.14 274 GLY C O 1
ATOM 9006 N N . ARG C 1 49 ? -89.172 -21.645 -77.526 1.00 18.01 275 ARG C N 1
ATOM 9007 C CA A ARG C 1 49 ? -89.586 -23.022 -77.283 0.53 16.51 275 ARG C CA 1
ATOM 9008 C CA B ARG C 1 49 ? -89.569 -23.025 -77.284 0.47 16.45 275 ARG C CA 1
ATOM 9009 C C . ARG C 1 49 ? -89.791 -23.716 -78.625 1.00 16.90 275 ARG C C 1
ATOM 9010 O O . ARG C 1 49 ? -90.622 -23.280 -79.428 1.00 16.26 275 ARG C O 1
ATOM 9050 N N . LEU C 1 50 ? -89.013 -24.768 -78.877 1.00 16.26 276 LEU C N 1
ATOM 9051 C CA . LEU C 1 50 ? -89.188 -25.561 -80.082 1.00 14.07 276 LEU C CA 1
ATOM 9052 C C . LEU C 1 50 ? -90.446 -26.406 -79.947 1.00 14.79 276 LEU C C 1
ATOM 9053 O O . LEU C 1 50 ? -90.781 -26.884 -78.859 1.00 17.15 276 LEU C O 1
ATOM 9069 N N . VAL C 1 51 ? -91.145 -26.598 -81.065 1.00 16.91 277 VAL C N 1
ATOM 9070 C CA . VAL C 1 51 ? -92.364 -27.392 -81.070 1.00 18.38 277 VAL C CA 1
ATOM 9071 C C . VAL C 1 51 ? -92.295 -28.395 -82.211 1.00 16.08 277 VAL C C 1
ATOM 9072 O O . VAL C 1 51 ? -91.622 -28.171 -83.223 1.00 15.15 277 VAL C O 1
ATOM 9085 N N . GLY C 1 52 ? -93.012 -29.507 -82.051 1.00 16.22 278 GLY C N 1
ATOM 9086 C CA . GLY C 1 52 ? -93.049 -30.499 -83.107 1.00 18.33 278 GLY C CA 1
ATOM 9087 C C . GLY C 1 52 ? -91.716 -31.211 -83.272 1.00 17.44 278 GLY C C 1
ATOM 9088 O O . GLY C 1 52 ? -90.973 -31.436 -82.312 1.00 18.06 278 GLY C O 1
ATOM 9092 N N . THR C 1 53 ? -91.419 -31.580 -84.517 1.00 15.17 279 THR C N 1
ATOM 9093 C CA . THR C 1 53 ? -90.156 -32.230 -84.852 1.00 14.02 279 THR C CA 1
ATOM 9094 C C . THR C 1 53 ? -89.014 -31.240 -85.051 1.00 14.41 279 THR C C 1
ATOM 9095 O O . THR C 1 53 ? -87.889 -31.662 -85.334 1.00 15.05 279 THR C O 1
ATOM 9106 N N . THR C 1 54 ? -89.270 -29.948 -84.876 1.00 13.69 280 THR C N 1
ATOM 9107 C CA . THR C 1 54 ? -88.317 -28.894 -85.179 1.00 15.28 280 THR C CA 1
ATOM 9108 C C . THR C 1 54 ? -86.980 -29.113 -84.468 1.00 13.29 280 THR C C 1
ATOM 9109 O O . THR C 1 54 ? -86.944 -29.167 -83.229 1.00 14.31 280 THR C O 1
ATOM 9120 N N . PRO C 1 55 ? -85.873 -29.208 -85.201 1.00 13.62 281 PRO C N 1
ATOM 9121 C CA . PRO C 1 55 ? -84.547 -29.148 -84.584 1.00 14.67 281 PRO C CA 1
ATOM 9122 C C . PRO C 1 55 ? -84.040 -27.714 -84.561 1.00 14.44 281 PRO C C 1
ATOM 9123 O O . PRO C 1 55 ? -84.539 -26.835 -85.267 1.00 15.99 281 PRO C O 1
ATOM 9134 N N . VAL C 1 56 ? -83.031 -27.481 -83.724 1.00 14.13 282 VAL C N 1
ATOM 9135 C CA . VAL C 1 56 ? -82.476 -26.135 -83.666 1.00 13.72 282 VAL C CA 1
ATOM 9136 C C . VAL C 1 56 ? -81.510 -25.866 -84.816 1.00 16.10 282 VAL C C 1
ATOM 9137 O O . VAL C 1 56 ? -81.277 -24.695 -85.146 1.00 15.73 282 VAL C O 1
ATOM 9150 N N . SER C 1 57 ? -80.992 -26.907 -85.478 1.00 15.34 283 SER C N 1
ATOM 9151 C CA A SER C 1 57 ? -79.976 -26.763 -86.515 0.62 14.81 283 SER C CA 1
ATOM 9152 C CA B SER C 1 57 ? -79.986 -26.744 -86.516 0.38 16.09 283 SER C CA 1
ATOM 9153 C C . SER C 1 57 ? -80.460 -27.330 -87.839 1.00 13.22 283 SER C C 1
ATOM 9154 O O . SER C 1 57 ? -81.117 -28.376 -87.870 1.00 14.79 283 SER C O 1
ATOM 9167 N N . LEU C 1 58 ? -80.095 -26.661 -88.936 1.00 14.07 284 LEU C N 1
ATOM 9168 C CA . LEU C 1 58 ? -80.443 -27.153 -90.262 1.00 14.46 284 LEU C CA 1
ATOM 9169 C C . LEU C 1 58 ? -79.815 -28.510 -90.556 1.00 14.48 284 LEU C C 1
ATOM 9170 O O . LEU C 1 58 ? -80.317 -29.236 -91.422 1.00 16.60 284 LEU C O 1
ATOM 9186 N N . SER C 1 59 ? -78.734 -28.875 -89.864 1.00 15.12 285 SER C N 1
ATOM 9187 C CA . SER C 1 59 ? -78.124 -30.176 -90.119 1.00 15.56 285 SER C CA 1
ATOM 9188 C C . SER C 1 59 ? -79.023 -31.338 -89.716 1.00 16.49 285 SER C C 1
ATOM 9189 O O . SER C 1 59 ? -78.681 -32.488 -90.009 1.00 16.92 285 SER C O 1
ATOM 9197 N N . HIS C 1 60 ? -80.143 -31.072 -89.044 1.00 15.52 286 HIS C N 1
ATOM 9198 C CA . HIS C 1 60 ? -81.118 -32.097 -88.706 1.00 14.85 286 HIS C CA 1
ATOM 9199 C C . HIS C 1 60 ? -82.427 -31.964 -89.481 1.00 15.38 286 HIS C C 1
ATOM 9200 O O . HIS C 1 60 ? -83.354 -32.742 -89.233 1.00 16.03 286 HIS C O 1
ATOM 9214 N N . VAL C 1 61 ? -82.537 -31.013 -90.405 1.00 12.99 287 VAL C N 1
ATOM 9215 C CA . VAL C 1 61 ? -83.827 -30.672 -91.004 1.00 15.30 287 VAL C CA 1
ATOM 9216 C C . VAL C 1 61 ? -84.107 -31.553 -92.215 1.00 13.83 287 VAL C C 1
ATOM 9217 O O . VAL C 1 61 ? -83.290 -31.650 -93.141 1.00 15.42 287 VAL C O 1
ATOM 9230 N N . ALA C 1 62 ? -85.285 -32.182 -92.204 1.00 12.93 288 ALA C N 1
ATOM 9231 C CA . ALA C 1 62 ? -85.777 -33.016 -93.301 1.00 14.50 288 ALA C CA 1
ATOM 9232 C C . ALA C 1 62 ? -84.839 -34.195 -93.550 1.00 14.45 288 ALA C C 1
ATOM 9233 O O . ALA C 1 62 ? -84.489 -34.524 -94.687 1.00 15.24 288 ALA C O 1
ATOM 9240 N N . LYS C 1 63 ? -84.455 -34.850 -92.456 1.00 13.44 289 LYS C N 1
ATOM 9241 C CA . LYS C 1 63 ? -83.580 -36.004 -92.491 1.00 15.40 289 LYS C CA 1
ATOM 9242 C C . LYS C 1 63 ? -84.224 -37.169 -91.754 1.00 15.58 289 LYS C C 1
ATOM 9243 O O . LYS C 1 63 ? -85.086 -36.995 -90.887 1.00 15.26 289 LYS C O 1
ATOM 9262 N N . ILE C 1 64 ? -83.791 -38.372 -92.134 1.00 15.43 290 ILE C N 1
ATOM 9263 C CA . ILE C 1 64 ? -84.198 -39.605 -91.483 1.00 16.36 290 ILE C CA 1
ATOM 9264 C C . ILE C 1 64 ? -82.945 -40.414 -91.176 1.00 16.83 290 ILE C C 1
ATOM 9265 O O . ILE C 1 64 ? -81.883 -40.218 -91.771 1.00 17.11 290 ILE C O 1
ATOM 9281 N N . ARG C 1 65 ? -83.085 -41.333 -90.230 1.00 16.72 291 ARG C N 1
ATOM 9282 C CA . ARG C 1 65 ? -82.027 -42.282 -89.928 1.00 16.42 291 ARG C CA 1
ATOM 9283 C C . ARG C 1 65 ? -82.683 -43.561 -89.447 1.00 16.05 291 ARG C C 1
ATOM 9284 O O . ARG C 1 65 ? -83.696 -43.516 -88.742 1.00 16.26 291 ARG C O 1
ATOM 9305 N N . GLY C 1 66 ? -82.132 -44.695 -89.849 1.00 17.70 292 GLY C N 1
ATOM 9306 C CA . GLY C 1 66 ? -82.710 -45.949 -89.422 1.00 18.67 292 GLY C CA 1
ATOM 9307 C C . GLY C 1 66 ? -82.075 -47.131 -90.108 1.00 19.28 292 GLY C C 1
ATOM 9308 O O . GLY C 1 66 ? -81.125 -47.007 -90.890 1.00 18.18 292 GLY C O 1
ATOM 9312 N N . THR C 1 67 ? -82.640 -48.290 -89.795 1.00 19.16 293 THR C N 1
ATOM 9313 C CA . THR C 1 67 ? -82.151 -49.567 -90.285 1.00 17.91 293 THR C CA 1
ATOM 9314 C C . THR C 1 67 ? -83.236 -50.216 -91.128 1.00 18.75 293 THR C C 1
ATOM 9315 O O . THR C 1 67 ? -84.348 -50.453 -90.643 1.00 20.87 293 THR C O 1
ATOM 9326 N N . SER C 1 68 ? -82.906 -50.494 -92.382 1.00 19.14 294 SER C N 1
ATOM 9327 C CA . SER C 1 68 ? -83.767 -51.280 -93.246 1.00 20.03 294 SER C CA 1
ATOM 9328 C C . SER C 1 68 ? -83.511 -52.763 -93.024 1.00 21.18 294 SER C C 1
ATOM 9329 O O . SER C 1 68 ? -82.369 -53.190 -92.830 1.00 23.81 294 SER C O 1
ATOM 9337 N N . ASN C 1 69 ? -84.590 -53.546 -93.033 1.00 23.93 295 ASN C N 1
ATOM 9338 C CA . ASN C 1 69 ? -84.498 -54.995 -93.143 1.00 23.27 295 ASN C CA 1
ATOM 9339 C C . ASN C 1 69 ? -84.951 -55.478 -94.517 1.00 24.18 295 ASN C C 1
ATOM 9340 O O . ASN C 1 69 ? -85.209 -56.672 -94.693 1.00 27.00 295 ASN C O 1
ATOM 9351 N N . GLY C 1 70 ? -85.065 -54.568 -95.488 1.00 24.76 296 GLY C N 1
ATOM 9352 C CA . GLY C 1 70 ? -85.542 -54.889 -96.813 1.00 25.10 296 GLY C CA 1
ATOM 9353 C C . GLY C 1 70 ? -87.026 -54.684 -97.022 1.00 27.27 296 GLY C C 1
ATOM 9354 O O . GLY C 1 70 ? -87.467 -54.562 -98.172 1.00 28.91 296 GLY C O 1
ATOM 9358 N N . THR C 1 71 ? -87.804 -54.660 -95.949 1.00 24.54 297 THR C N 1
ATOM 9359 C CA . THR C 1 71 ? -89.243 -54.445 -95.999 1.00 24.81 297 THR C CA 1
ATOM 9360 C C . THR C 1 71 ? -89.660 -53.177 -95.282 1.00 23.35 297 THR C C 1
ATOM 9361 O O . THR C 1 71 ? -90.499 -52.428 -95.788 1.00 24.26 297 THR C O 1
ATOM 9372 N N . VAL C 1 72 ? -89.094 -52.922 -94.110 1.00 23.61 298 VAL C N 1
ATOM 9373 C CA . VAL C 1 72 ? -89.375 -51.704 -93.371 1.00 22.12 298 VAL C CA 1
ATOM 9374 C C . VAL C 1 72 ? -88.058 -51.065 -92.968 1.00 20.25 298 VAL C C 1
ATOM 9375 O O . VAL C 1 72 ? -87.027 -51.733 -92.837 1.00 24.46 298 VAL C O 1
ATOM 9388 N N . ILE C 1 73 ? -88.103 -49.753 -92.789 1.00 18.58 299 ILE C N 1
ATOM 9389 C CA . ILE C 1 73 ? -87.027 -48.995 -92.168 1.00 18.35 299 ILE C CA 1
ATOM 9390 C C . ILE C 1 73 ? -87.481 -48.679 -90.751 1.00 18.23 299 ILE C C 1
ATOM 9391 O O . ILE C 1 73 ? -88.497 -48.002 -90.555 1.00 20.47 299 ILE C O 1
ATOM 9407 N N . ASN C 1 74 ? -86.753 -49.201 -89.769 1.00 18.60 300 ASN C N 1
ATOM 9408 C CA . ASN C 1 74 ? -86.987 -48.887 -88.367 1.00 18.17 300 ASN C CA 1
ATOM 9409 C C . ASN C 1 74 ? -86.216 -47.620 -88.023 1.00 19.91 300 ASN C C 1
ATOM 9410 O O . ASN C 1 74 ? -84.980 -47.604 -88.087 1.00 18.81 300 ASN C O 1
ATOM 9421 N N . LEU C 1 75 ? -86.938 -46.562 -87.673 1.00 16.55 301 LEU C N 1
ATOM 9422 C CA . LEU C 1 75 ? -86.320 -45.259 -87.494 1.00 16.05 301 LEU C CA 1
ATOM 9423 C C . LEU C 1 75 ? -85.581 -45.152 -86.166 1.00 16.07 301 LEU C C 1
ATOM 9424 O O . LEU C 1 75 ? -85.953 -45.768 -85.164 1.00 17.74 301 LEU C O 1
ATOM 9440 N N . THR C 1 76 ? -84.526 -44.343 -86.170 1.00 16.86 302 THR C N 1
ATOM 9441 C CA . THR C 1 76 ? -83.834 -43.929 -84.961 1.00 16.80 302 THR C CA 1
ATOM 9442 C C . THR C 1 76 ? -83.823 -42.406 -84.897 1.00 17.20 302 THR C C 1
ATOM 9443 O O . THR C 1 76 ? -84.238 -41.716 -85.836 1.00 15.46 302 THR C O 1
ATOM 9454 N N . GLU C 1 77 ? -83.338 -41.869 -83.780 1.00 15.24 303 GLU C N 1
ATOM 9455 C CA . GLU C 1 77 ? -82.971 -40.463 -83.773 1.00 17.07 303 GLU C CA 1
ATOM 9456 C C . GLU C 1 77 ? -81.823 -40.242 -84.761 1.00 14.89 303 GLU C C 1
ATOM 9457 O O . GLU C 1 77 ? -81.107 -41.173 -85.144 1.00 16.11 303 GLU C O 1
ATOM 9469 N N . LEU C 1 78 ? -81.640 -38.987 -85.171 1.00 14.91 304 LEU C N 1
ATOM 9470 C CA . LEU C 1 78 ? -80.662 -38.698 -86.214 1.00 15.04 304 LEU C CA 1
ATOM 9471 C C . LEU C 1 78 ? -79.222 -38.964 -85.772 1.00 15.91 304 LEU C C 1
ATOM 9472 O O . LEU C 1 78 ? -78.361 -39.171 -86.635 1.00 18.56 304 LEU C O 1
ATOM 9488 N N . ASP C 1 79 ? -78.933 -38.989 -84.469 1.00 16.28 305 ASP C N 1
ATOM 9489 C CA . ASP C 1 79 ? -77.598 -39.364 -84.009 1.00 18.32 305 ASP C CA 1
ATOM 9490 C C . ASP C 1 79 ? -77.435 -40.871 -83.838 1.00 18.83 305 ASP C C 1
ATOM 9491 O O . ASP C 1 79 ? -76.372 -41.325 -83.401 1.00 21.02 305 ASP C O 1
ATOM 9500 N N . GLY C 1 80 ? -78.442 -41.654 -84.213 1.00 16.27 306 GLY C N 1
ATOM 9501 C CA . GLY C 1 80 ? -78.362 -43.091 -84.131 1.00 17.91 306 GLY C CA 1
ATOM 9502 C C . GLY C 1 80 ? -78.890 -43.694 -82.850 1.00 19.31 306 GLY C C 1
ATOM 9503 O O . GLY C 1 80 ? -79.038 -44.922 -82.780 1.00 21.00 306 GLY C O 1
ATOM 9507 N N . THR C 1 81 ? -79.183 -42.886 -81.833 1.00 17.62 307 THR C N 1
ATOM 9508 C CA . THR C 1 81 ? -79.757 -43.433 -80.612 1.00 16.47 307 THR C CA 1
ATOM 9509 C C . THR C 1 81 ? -81.233 -43.755 -80.836 1.00 16.72 307 THR C C 1
ATOM 9510 O O . THR C 1 81 ? -81.839 -43.306 -81.814 1.00 16.53 307 THR C O 1
ATOM 9521 N N . PRO C 1 82 ? -81.829 -44.566 -79.963 1.00 16.51 308 PRO C N 1
ATOM 9522 C CA . PRO C 1 82 ? -83.161 -45.105 -80.266 1.00 17.93 308 PRO C CA 1
ATOM 9523 C C . PRO C 1 82 ? -84.245 -44.043 -80.335 1.00 17.22 308 PRO C C 1
ATOM 9524 O O . PRO C 1 82 ? -84.294 -43.119 -79.521 1.00 17.91 308 PRO C O 1
ATOM 9535 N N . PHE C 1 83 ? -85.127 -44.201 -81.324 1.00 17.11 309 PHE C N 1
ATOM 9536 C CA . PHE C 1 83 ? -86.372 -43.447 -81.389 1.00 15.19 309 PHE C CA 1
ATOM 9537 C C . PHE C 1 83 ? -87.456 -44.242 -80.669 1.00 16.92 309 PHE C C 1
ATOM 9538 O O . PHE C 1 83 ? -87.717 -45.399 -81.021 1.00 17.82 309 PHE C O 1
ATOM 9555 N N . HIS C 1 84 ? -88.077 -43.635 -79.669 1.00 16.20 310 HIS C N 1
ATOM 9556 C CA . HIS C 1 84 ? -89.144 -44.295 -78.926 1.00 16.41 310 HIS C CA 1
ATOM 9557 C C . HIS C 1 84 ? -90.478 -43.704 -79.335 1.00 17.52 310 HIS C C 1
ATOM 9558 O O . HIS C 1 84 ? -90.751 -42.536 -79.018 1.00 16.69 310 HIS C O 1
ATOM 9572 N N . PRO C 1 85 ? -91.331 -44.449 -80.033 1.00 16.50 311 PRO C N 1
ATOM 9573 C CA . PRO C 1 85 ? -92.652 -43.914 -80.373 1.00 15.94 311 PRO C CA 1
ATOM 9574 C C . PRO C 1 85 ? -93.355 -43.362 -79.145 1.00 16.14 311 PRO C C 1
ATOM 9575 O O . PRO C 1 85 ? -93.265 -43.914 -78.045 1.00 17.12 311 PRO C O 1
ATOM 9586 N N . PHE C 1 86 ? -94.049 -42.252 -79.351 1.00 15.96 312 PHE C N 1
ATOM 9587 C CA . PHE C 1 86 ? -94.677 -41.496 -78.281 1.00 16.18 312 PHE C CA 1
ATOM 9588 C C . PHE C 1 86 ? -95.918 -40.827 -78.865 1.00 16.31 312 PHE C C 1
ATOM 9589 O O . PHE C 1 86 ? -96.304 -41.087 -80.009 1.00 17.27 312 PHE C O 1
ATOM 9606 N N . GLU C 1 87 ? -96.539 -39.939 -78.092 1.00 17.63 313 GLU C N 1
ATOM 9607 C CA . GLU C 1 87 ? -97.775 -39.333 -78.562 1.00 16.73 313 GLU C CA 1
ATOM 9608 C C . GLU C 1 87 ? -97.555 -38.477 -79.804 1.00 17.86 313 GLU C C 1
ATOM 9609 O O . GLU C 1 87 ? -98.493 -38.293 -80.590 1.00 18.44 313 GLU C O 1
ATOM 9621 N N . GLY C 1 88 ? -96.329 -37.979 -80.008 1.00 16.01 314 GLY C N 1
ATOM 9622 C CA . GLY C 1 88 ? -96.026 -37.073 -81.092 1.00 17.12 314 GLY C CA 1
ATOM 9623 C C . GLY C 1 88 ? -95.767 -37.784 -82.401 1.00 15.18 314 GLY C C 1
ATOM 9624 O O . GLY C 1 88 ? -95.861 -39.016 -82.519 1.00 16.83 314 GLY C O 1
ATOM 9628 N N . PRO C 1 89 ? -95.414 -36.987 -83.424 1.00 15.02 315 PRO C N 1
ATOM 9629 C CA . PRO C 1 89 ? -95.490 -37.481 -84.808 1.00 15.87 315 PRO C CA 1
ATOM 9630 C C . PRO C 1 89 ? -94.346 -38.345 -85.317 1.00 15.28 315 PRO C C 1
ATOM 9631 O O . PRO C 1 89 ? -94.587 -39.267 -86.103 1.00 16.33 315 PRO C O 1
ATOM 9642 N N . ALA C 1 90 ? -93.117 -38.071 -84.903 1.00 15.54 316 ALA C N 1
ATOM 9643 C CA . ALA C 1 90 ? -91.958 -38.655 -85.569 1.00 14.24 316 ALA C CA 1
ATOM 9644 C C . ALA C 1 90 ? -90.687 -38.259 -84.833 1.00 14.59 316 ALA C C 1
ATOM 9645 O O . ALA C 1 90 ? -90.742 -37.427 -83.918 1.00 14.92 316 ALA C O 1
ATOM 9652 N N . PRO C 1 91 ? -89.533 -38.798 -85.210 1.00 14.20 317 PRO C N 1
ATOM 9653 C CA . PRO C 1 91 ? -88.279 -38.315 -84.625 1.00 14.20 317 PRO C CA 1
ATOM 9654 C C . PRO C 1 91 ? -88.004 -36.871 -85.009 1.00 15.60 317 PRO C C 1
ATOM 9655 O O . PRO C 1 91 ? -88.403 -36.396 -86.077 1.00 15.61 317 PRO C O 1
ATOM 9666 N N . ILE C 1 92 ? -87.287 -36.178 -84.125 1.00 14.63 318 ILE C N 1
ATOM 9667 C CA . ILE C 1 92 ? -86.817 -34.830 -84.429 1.00 13.60 318 ILE C CA 1
ATOM 9668 C C . ILE C 1 92 ? -86.173 -34.812 -85.802 1.00 14.24 318 ILE C C 1
ATOM 9669 O O . ILE C 1 92 ? -85.407 -35.712 -86.162 1.00 13.66 318 ILE C O 1
ATOM 9685 N N . GLY C 1 93 ? -86.509 -33.782 -86.584 1.00 14.19 319 GLY C N 1
ATOM 9686 C CA . GLY C 1 93 ? -85.954 -33.566 -87.901 1.00 14.40 319 GLY C CA 1
ATOM 9687 C C . GLY C 1 93 ? -86.681 -34.242 -89.042 1.00 13.62 319 GLY C C 1
ATOM 9688 O O . GLY C 1 93 ? -86.457 -33.871 -90.201 1.00 15.13 319 GLY C O 1
ATOM 9692 N N . PHE C 1 94 ? -87.550 -35.201 -88.756 1.00 14.89 320 PHE C N 1
ATOM 9693 C CA . PHE C 1 94 ? -88.229 -35.957 -89.799 1.00 14.29 320 PHE C CA 1
ATOM 9694 C C . PHE C 1 94 ? -88.952 -35.014 -90.757 1.00 14.09 320 PHE C C 1
ATOM 9695 O O . PHE C 1 94 ? -89.551 -34.029 -90.317 1.00 15.01 320 PHE C O 1
ATOM 9712 N N . PRO C 1 95 ? -88.912 -35.272 -92.069 1.00 14.31 321 PRO C N 1
ATOM 9713 C CA . PRO C 1 95 ? -89.571 -34.348 -93.004 1.00 14.17 321 PRO C CA 1
ATOM 9714 C C . PRO C 1 95 ? -91.063 -34.212 -92.730 1.00 14.35 321 PRO C C 1
ATOM 9715 O O . PRO C 1 95 ? -91.735 -35.158 -92.310 1.00 14.92 321 PRO C O 1
ATOM 9726 N N . ASP C 1 96 ? -91.581 -33.006 -92.992 1.00 14.52 322 ASP C N 1
ATOM 9727 C CA . ASP C 1 96 ? -92.989 -32.712 -92.757 1.00 14.78 322 ASP C CA 1
ATOM 9728 C C . ASP C 1 96 ? -93.675 -32.185 -94.015 1.00 15.23 322 ASP C C 1
ATOM 9729 O O . ASP C 1 96 ? -94.706 -31.512 -93.920 1.00 15.54 322 ASP C O 1
ATOM 9738 N N . LEU C 1 97 ? -93.154 -32.507 -95.192 1.00 17.18 323 LEU C N 1
ATOM 9739 C CA . LEU C 1 97 ? -93.774 -32.064 -96.435 1.00 15.91 323 LEU C CA 1
ATOM 9740 C C . LEU C 1 97 ? -94.898 -33.027 -96.798 1.00 16.29 323 LEU C C 1
ATOM 9741 O O . LEU C 1 97 ? -94.656 -34.140 -97.268 1.00 17.74 323 LEU C O 1
ATOM 9757 N N . GLY C 1 98 ? -96.135 -32.610 -96.564 1.00 17.34 324 GLY C N 1
ATOM 9758 C CA . GLY C 1 98 ? -97.268 -33.318 -97.106 1.00 17.95 324 GLY C CA 1
ATOM 9759 C C . GLY C 1 98 ? -97.437 -33.041 -98.586 1.00 17.77 324 GLY C C 1
ATOM 9760 O O . GLY C 1 98 ? -96.705 -32.263 -99.198 1.00 17.87 324 GLY C O 1
ATOM 9764 N N . GLY C 1 99 ? -98.429 -33.705 -99.169 1.00 18.38 325 GLY C N 1
ATOM 9765 C CA . GLY C 1 99 ? -98.849 -33.403 -100.529 1.00 19.15 325 GLY C CA 1
ATOM 9766 C C . GLY C 1 99 ? -97.802 -33.632 -101.596 1.00 19.23 325 GLY C C 1
ATOM 9767 O O . GLY C 1 99 ? -97.752 -32.887 -102.583 1.00 20.28 325 GLY C O 1
ATOM 9771 N N . CYS C 1 100 ? -96.983 -34.667 -101.443 1.00 18.87 326 CYS C N 1
ATOM 9772 C CA . CYS C 1 100 ? -95.943 -34.942 -102.425 1.00 19.00 326 CYS C CA 1
ATOM 9773 C C . CYS C 1 100 ? -95.326 -36.298 -102.118 1.00 18.74 326 CYS C C 1
ATOM 9774 O O . CYS C 1 100 ? -95.484 -36.831 -101.017 1.00 19.20 326 CYS C O 1
ATOM 9782 N N . ASP C 1 101 ? -94.646 -36.865 -103.111 1.00 19.10 327 ASP C N 1
ATOM 9783 C CA . ASP C 1 101 ? -93.723 -37.962 -102.861 1.00 18.84 327 ASP C CA 1
ATOM 9784 C C . ASP C 1 101 ? -92.350 -37.377 -102.547 1.00 19.46 327 ASP C C 1
ATOM 9785 O O . ASP C 1 101 ? -91.944 -36.367 -103.132 1.00 19.31 327 ASP C O 1
ATOM 9794 N N . TRP C 1 102 ? -91.644 -38.012 -101.621 1.00 18.55 328 TRP C N 1
ATOM 9795 C CA . TRP C 1 102 ? -90.294 -37.613 -101.270 1.00 17.57 328 TRP C CA 1
ATOM 9796 C C . TRP C 1 102 ? -89.288 -38.464 -102.029 1.00 18.87 328 TRP C C 1
ATOM 9797 O O . TRP C 1 102 ? -89.520 -39.647 -102.287 1.00 19.84 328 TRP C O 1
ATOM 9818 N N . HIS C 1 103 ? -88.149 -37.867 -102.343 1.00 17.41 329 HIS C N 1
ATOM 9819 C CA . HIS C 1 103 ? -86.993 -38.606 -102.842 1.00 17.65 329 HIS C CA 1
ATOM 9820 C C . HIS C 1 103 ? -85.823 -38.238 -101.949 1.00 17.05 329 HIS C C 1
ATOM 9821 O O . HIS C 1 103 ? -85.355 -37.095 -101.953 1.00 18.33 329 HIS C O 1
ATOM 9835 N N . ILE C 1 104 ? -85.415 -39.208 -101.135 1.00 18.19 330 ILE C N 1
ATOM 9836 C CA . ILE C 1 104 ? -84.469 -39.018 -100.042 1.00 17.13 330 ILE C CA 1
ATOM 9837 C C . ILE C 1 104 ? -83.156 -39.663 -100.450 1.00 16.78 330 ILE C C 1
ATOM 9838 O O . ILE C 1 104 ? -83.135 -40.823 -100.877 1.00 19.27 330 ILE C O 1
ATOM 9854 N N . ASN C 1 105 ? -82.064 -38.923 -100.307 1.00 17.93 331 ASN C N 1
ATOM 9855 C CA . ASN C 1 105 ? -80.749 -39.438 -100.655 1.00 16.92 331 ASN C CA 1
ATOM 9856 C C . ASN C 1 105 ? -80.164 -40.130 -99.431 1.00 16.47 331 ASN C C 1
ATOM 9857 O O . ASN C 1 105 ? -79.916 -39.484 -98.405 1.00 17.94 331 ASN C O 1
ATOM 9868 N N . MET C 1 106 ? -79.949 -41.437 -99.545 1.00 17.45 332 MET C N 1
ATOM 9869 C CA . MET C 1 106 ? -79.499 -42.279 -98.445 1.00 17.27 332 MET C CA 1
ATOM 9870 C C . MET C 1 106 ? -78.008 -42.549 -98.565 1.00 17.09 332 MET C C 1
ATOM 9871 O O . MET C 1 106 ? -77.539 -43.004 -99.612 1.00 19.57 332 MET C O 1
ATOM 9885 N N . THR C 1 107 ? -77.275 -42.300 -97.484 1.00 17.68 333 THR C N 1
ATOM 9886 C CA . THR C 1 107 ? -75.856 -42.609 -97.418 1.00 17.23 333 THR C CA 1
ATOM 9887 C C . THR C 1 107 ? -75.580 -43.422 -96.161 1.00 17.50 333 THR C C 1
ATOM 9888 O O . THR C 1 107 ? -76.468 -43.656 -95.334 1.00 18.68 333 THR C O 1
ATOM 9899 N N . GLN C 1 108 ? -74.331 -43.857 -96.031 1.00 19.62 334 GLN C N 1
ATOM 9900 C CA . GLN C 1 108 ? -73.941 -44.757 -94.961 1.00 19.03 334 GLN C CA 1
ATOM 9901 C C . GLN C 1 108 ? -72.566 -44.399 -94.430 1.00 20.57 334 GLN C C 1
ATOM 9902 O O . GLN C 1 108 ? -71.663 -44.047 -95.192 1.00 21.47 334 GLN C O 1
ATOM 9916 N N . PHE C 1 109 ? -72.405 -44.535 -93.121 1.00 21.42 335 PHE C N 1
ATOM 9917 C CA . PHE C 1 109 ? -71.094 -44.421 -92.503 1.00 21.44 335 PHE C CA 1
ATOM 9918 C C . PHE C 1 109 ? -70.349 -45.734 -92.686 1.00 21.59 335 PHE C C 1
ATOM 9919 O O . PHE C 1 109 ? -70.822 -46.794 -92.259 1.00 22.71 335 PHE C O 1
ATOM 9936 N N . GLY C 1 110 ? -69.208 -45.668 -93.362 1.00 23.50 336 GLY C N 1
ATOM 9937 C CA . GLY C 1 110 ? -68.383 -46.833 -93.579 1.00 22.54 336 GLY C CA 1
ATOM 9938 C C . GLY C 1 110 ? -68.654 -47.582 -94.857 1.00 25.69 336 GLY C C 1
ATOM 9939 O O . GLY C 1 110 ? -68.059 -48.647 -95.066 1.00 29.89 336 GLY C O 1
ATOM 9943 N N . HIS C 1 111 ? -69.519 -47.064 -95.722 1.00 21.38 337 HIS C N 1
ATOM 9944 C CA . HIS C 1 111 ? -69.772 -47.686 -97.008 1.00 22.66 337 HIS C CA 1
ATOM 9945 C C . HIS C 1 111 ? -69.810 -46.621 -98.092 1.00 20.76 337 HIS C C 1
ATOM 9946 O O . HIS C 1 111 ? -70.193 -45.474 -97.848 1.00 21.93 337 HIS C O 1
ATOM 9960 N N . SER C 1 112 ? -69.423 -47.019 -99.299 1.00 24.24 338 SER C N 1
ATOM 9961 C CA . SER C 1 112 ? -69.511 -46.126 -100.437 1.00 21.45 338 SER C CA 1
ATOM 9962 C C . SER C 1 112 ? -70.953 -46.032 -100.933 1.00 23.63 338 SER C C 1
ATOM 9963 O O . SER C 1 112 ? -71.834 -46.805 -100.543 1.00 24.00 338 SER C O 1
ATOM 9971 N N . SER C 1 113 ? -71.175 -45.038 -101.792 1.00 21.96 339 SER C N 1
ATOM 9972 C CA . SER C 1 113 ? -72.363 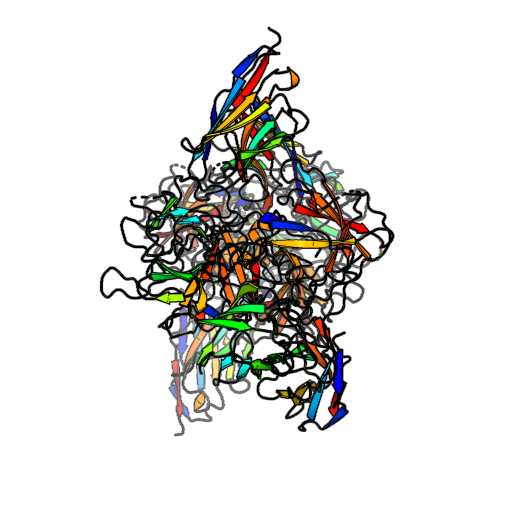-44.913 -102.622 1.00 22.52 339 SER C CA 1
ATOM 9973 C C . SER C 1 113 ? -73.507 -44.179 -101.943 1.00 22.88 339 SER C C 1
ATOM 9974 O O . SER C 1 113 ? -73.512 -43.984 -100.724 1.00 22.92 339 SER C O 1
ATOM 9982 N N . GLN C 1 114 ? -74.472 -43.759 -102.752 1.00 20.83 340 GLN C N 1
ATOM 9983 C CA . GLN C 1 114 ? -75.719 -43.184 -102.284 1.00 20.97 340 GLN C CA 1
ATOM 9984 C C . GLN C 1 114 ? -76.850 -43.935 -102.970 1.00 21.65 340 GLN C C 1
ATOM 9985 O O . GLN C 1 114 ? -76.659 -44.577 -104.007 1.00 22.73 340 GLN C O 1
ATOM 9999 N N . THR C 1 115 ? -78.028 -43.870 -102.364 1.00 19.71 341 THR C N 1
ATOM 10000 C CA . THR C 1 115 ? -79.192 -44.555 -102.899 1.00 19.82 341 THR C CA 1
ATOM 10001 C C . THR C 1 115 ? -80.400 -43.645 -102.780 1.00 19.91 341 THR C C 1
ATOM 10002 O O . THR C 1 115 ? -80.640 -43.074 -101.714 1.00 19.60 341 THR C O 1
ATOM 10013 N N . GLN C 1 116 ? -81.165 -43.520 -103.859 1.00 21.74 342 GLN C N 1
ATOM 10014 C CA . GLN C 1 116 ? -82.399 -42.751 -103.807 1.00 19.98 342 GLN C CA 1
ATOM 10015 C C . GLN C 1 116 ? -83.527 -43.600 -103.226 1.00 19.46 342 GLN C C 1
ATOM 10016 O O . GLN C 1 116 ? -83.805 -44.701 -103.711 1.00 20.96 342 GLN C O 1
ATOM 10030 N N . TYR C 1 117 ? -84.171 -43.079 -102.182 1.00 19.31 343 TYR C N 1
ATOM 10031 C CA . TYR C 1 117 ? -85.286 -43.724 -101.490 1.00 20.19 343 TYR C CA 1
ATOM 10032 C C . TYR C 1 117 ? -86.552 -42.945 -101.827 1.00 19.24 343 TYR C C 1
ATOM 10033 O O . TYR C 1 117 ? -86.641 -41.748 -101.540 1.00 18.96 343 TYR C O 1
ATOM 10051 N N . ASP C 1 118 ? -87.505 -43.616 -102.474 1.00 20.71 344 ASP C N 1
ATOM 10052 C CA . ASP C 1 118 ? -88.735 -42.994 -102.959 1.00 19.15 344 ASP C CA 1
ATOM 10053 C C . ASP C 1 118 ? -89.849 -43.249 -101.951 1.00 20.26 344 ASP C C 1
ATOM 10054 O O . ASP C 1 118 ? -90.186 -44.406 -101.678 1.00 23.48 344 ASP C O 1
ATOM 10063 N N . VAL C 1 119 ? -90.428 -42.179 -101.412 1.00 18.96 345 VAL C N 1
ATOM 10064 C CA . VAL C 1 119 ? -91.364 -42.288 -100.298 1.00 20.19 345 VAL C CA 1
ATOM 10065 C C . VAL C 1 119 ? -92.719 -41.722 -100.708 1.00 20.91 345 VAL C C 1
ATOM 10066 O O . VAL C 1 119 ? -92.863 -40.508 -100.891 1.00 19.86 345 VAL C O 1
ATOM 10079 N N . ASP C 1 120 ? -93.712 -42.600 -100.825 1.00 23.07 346 ASP C N 1
ATOM 10080 C CA . ASP C 1 120 ? -95.130 -42.243 -100.820 1.00 20.59 346 ASP C CA 1
ATOM 10081 C C . ASP C 1 120 ? -95.572 -42.204 -99.361 1.00 22.28 346 ASP C C 1
ATOM 10082 O O . ASP C 1 120 ? -95.409 -43.195 -98.642 1.00 19.72 346 ASP C O 1
ATOM 10091 N N . THR C 1 121 ? -96.071 -41.057 -98.904 1.00 19.88 347 THR C N 1
ATOM 10092 C CA . THR C 1 121 ? -96.429 -40.925 -97.496 1.00 17.80 347 THR C CA 1
ATOM 10093 C C . THR C 1 121 ? -97.877 -41.301 -97.207 1.00 20.19 347 THR C C 1
ATOM 10094 O O . THR C 1 121 ? -98.310 -41.179 -96.055 1.00 20.88 347 THR C O 1
ATOM 10105 N N . THR C 1 122 ? -98.630 -41.765 -98.212 1.00 19.89 348 THR C N 1
ATOM 10106 C CA . THR C 1 122 ? -100.042 -42.036 -98.002 1.00 20.27 348 THR C CA 1
ATOM 10107 C C . THR C 1 122 ? -100.414 -43.453 -97.563 1.00 20.03 348 THR C C 1
ATOM 10108 O O . THR C 1 122 ? -101.507 -43.633 -97.010 1.00 20.82 348 THR C O 1
ATOM 10119 N N . PRO C 1 123 ? -99.606 -44.484 -97.796 1.00 21.71 349 PRO C N 1
ATOM 10120 C CA . PRO C 1 123 ? -100.058 -45.839 -97.448 1.00 22.42 349 PRO C CA 1
ATOM 10121 C C . PRO C 1 123 ? -99.984 -46.114 -95.950 1.00 20.16 349 PRO C C 1
ATOM 10122 O O . PRO C 1 123 ? -99.329 -45.405 -95.183 1.00 22.21 349 PRO C O 1
ATOM 10133 N N . ASP C 1 124 ? -100.686 -47.175 -95.538 1.00 23.32 350 ASP C N 1
ATOM 10134 C CA . ASP C 1 124 ? -100.712 -47.568 -94.133 1.00 23.62 350 ASP C CA 1
ATOM 10135 C C . ASP C 1 124 ? -99.353 -48.021 -93.621 1.00 23.12 350 ASP C C 1
ATOM 10136 O O . ASP C 1 124 ? -99.166 -48.095 -92.401 1.00 23.83 350 ASP C O 1
ATOM 10145 N N . THR C 1 125 ? -98.415 -48.347 -94.516 1.00 21.53 351 THR C N 1
ATOM 10146 C CA . THR C 1 125 ? -97.074 -48.746 -94.111 1.00 21.33 351 THR C CA 1
ATOM 10147 C C . THR C 1 125 ? -96.215 -47.557 -93.700 1.00 21.76 351 THR C C 1
ATOM 10148 O O . THR C 1 125 ? -95.137 -47.752 -93.125 1.00 21.39 351 THR C O 1
ATOM 10159 N N . PHE C 1 126 ? -96.659 -46.338 -93.994 1.00 18.41 352 PHE C N 1
ATOM 10160 C CA . PHE C 1 126 ? -95.927 -45.125 -93.636 1.00 17.64 352 PHE C CA 1
ATOM 10161 C C . PHE C 1 126 ? -96.427 -44.696 -92.262 1.00 17.39 352 PHE C C 1
ATOM 10162 O O . PHE C 1 126 ? -97.417 -43.977 -92.136 1.00 18.77 352 PHE C O 1
ATOM 10179 N N . VAL C 1 127 ? -95.751 -45.158 -91.216 1.00 17.93 353 VAL C N 1
ATOM 10180 C CA . VAL C 1 127 ? -96.198 -44.890 -89.848 1.00 18.40 353 VAL C CA 1
ATOM 10181 C C . VAL C 1 127 ? -95.000 -44.445 -89.011 1.00 17.92 353 VAL C C 1
ATOM 10182 O O . VAL C 1 127 ? -94.603 -45.129 -88.058 1.00 18.55 353 VAL C O 1
ATOM 10195 N N . PRO C 1 128 ? -94.399 -43.294 -89.339 1.00 17.61 354 PRO C N 1
ATOM 10196 C CA . PRO C 1 128 ? -93.289 -42.784 -88.512 1.00 16.21 354 PRO C CA 1
ATOM 10197 C C . PRO C 1 128 ? -93.679 -42.553 -87.061 1.00 15.29 354 PRO C C 1
ATOM 10198 O O . PRO C 1 128 ? -92.813 -42.594 -86.181 1.00 18.56 354 PRO C O 1
ATOM 10209 N N . HIS C 1 129 ? -94.961 -42.298 -86.787 1.00 16.77 355 HIS C N 1
ATOM 10210 C CA . HIS C 1 129 ? -95.436 -42.178 -85.410 1.00 19.75 355 HIS C CA 1
ATOM 10211 C C . HIS C 1 129 ? -95.192 -43.454 -84.616 1.00 17.05 355 HIS C C 1
ATOM 10212 O O . HIS C 1 129 ? -95.050 -43.397 -83.388 1.00 16.97 355 HIS C O 1
ATOM 10227 N N . LEU C 1 130 ? -95.131 -44.606 -85.285 1.00 18.37 356 LEU C N 1
ATOM 10228 C CA . LEU C 1 130 ? -94.789 -45.863 -84.634 1.00 17.67 356 LEU C CA 1
ATOM 10229 C C . LEU C 1 130 ? -93.377 -46.323 -84.971 1.00 18.83 356 LEU C C 1
ATOM 10230 O O . LEU C 1 130 ? -93.033 -47.486 -84.725 1.00 20.97 356 LEU C O 1
ATOM 10246 N N . GLY C 1 131 ? -92.581 -45.464 -85.592 1.00 17.34 357 GLY C N 1
ATOM 10247 C CA . GLY C 1 131 ? -91.181 -45.735 -85.787 1.00 17.38 357 GLY C CA 1
ATOM 10248 C C . GLY C 1 131 ? -90.831 -46.541 -87.012 1.00 18.45 357 GLY C C 1
ATOM 10249 O O . GLY C 1 131 ? -89.692 -47.009 -87.112 1.00 19.65 357 GLY C O 1
ATOM 10253 N N . SER C 1 132 ? -91.750 -46.719 -87.953 1.00 18.18 358 SER C N 1
ATOM 10254 C CA . SER C 1 132 ? -91.373 -47.507 -89.114 1.00 22.23 358 SER C CA 1
ATOM 10255 C C . SER C 1 132 ? -92.042 -46.976 -90.369 1.00 21.07 358 SER C C 1
ATOM 10256 O O . SER C 1 132 ? -93.176 -46.493 -90.345 1.00 23.04 358 SER C O 1
ATOM 10264 N N . ILE C 1 133 ? -91.307 -47.086 -91.471 1.00 18.34 359 ILE C N 1
ATOM 10265 C CA . ILE C 1 133 ? -91.771 -46.680 -92.788 1.00 17.89 359 ILE C CA 1
ATOM 10266 C C . ILE C 1 133 ? -91.312 -47.734 -93.785 1.00 19.19 359 ILE C C 1
ATOM 10267 O O . ILE C 1 133 ? -90.329 -48.447 -93.557 1.00 20.35 359 ILE C O 1
ATOM 10283 N N . GLN C 1 134 ? -92.040 -47.842 -94.894 1.00 18.53 360 GLN C N 1
ATOM 10284 C CA . GLN C 1 134 ? -91.738 -48.885 -95.865 1.00 18.90 360 GLN C CA 1
ATOM 10285 C C . GLN C 1 134 ? -90.363 -48.665 -96.487 1.00 19.76 360 GLN C C 1
ATOM 10286 O O . GLN C 1 134 ? -89.982 -47.540 -96.823 1.00 22.48 360 GLN C O 1
ATOM 10300 N N . ALA C 1 135 ? -89.628 -49.765 -96.673 1.00 19.29 361 ALA C N 1
ATOM 10301 C CA . ALA C 1 135 ? -88.296 -49.676 -97.260 1.00 22.06 361 ALA C CA 1
ATOM 10302 C C . ALA C 1 135 ? -88.357 -49.387 -98.752 1.00 21.78 361 ALA C C 1
ATOM 10303 O O . ALA C 1 135 ? -87.424 -48.796 -99.307 1.00 21.88 361 ALA C O 1
ATOM 10310 N N . ASN C 1 136 ? -89.438 -49.800 -99.409 1.00 23.48 362 ASN C N 1
ATOM 10311 C CA . ASN C 1 136 ? -89.631 -49.615 -100.845 1.00 23.06 362 ASN C CA 1
ATOM 10312 C C . ASN C 1 136 ? -88.347 -49.885 -101.627 1.00 25.21 362 ASN C C 1
ATOM 10313 O O . ASN C 1 136 ? -87.880 -49.061 -102.416 1.00 24.64 362 ASN C O 1
ATOM 10324 N N . GLY C 1 137 ? -87.770 -51.063 -101.402 1.00 25.85 363 GLY C N 1
ATOM 10325 C CA . GLY C 1 137 ? -86.632 -51.518 -102.169 1.00 27.53 363 GLY C CA 1
ATOM 10326 C C . GLY C 1 137 ? -85.270 -51.171 -101.603 1.00 27.75 363 GLY C C 1
ATOM 10327 O O . GLY C 1 137 ? -84.258 -51.627 -102.154 1.00 30.19 363 GLY C O 1
ATOM 10331 N N . ILE C 1 138 ? -85.205 -50.386 -100.530 1.00 24.55 364 ILE C N 1
ATOM 10332 C CA . ILE C 1 138 ? -83.927 -50.087 -99.891 1.00 22.60 364 ILE C CA 1
ATOM 10333 C C . ILE C 1 138 ? -83.427 -51.341 -99.184 1.00 23.75 364 ILE C C 1
ATOM 10334 O O . ILE C 1 138 ? -84.081 -51.858 -98.271 1.00 26.35 364 ILE C O 1
ATOM 10350 N N . GLY C 1 139 ? -82.257 -51.828 -99.594 1.00 25.20 365 GLY C N 1
ATOM 10351 C CA . GLY C 1 139 ? -81.736 -53.060 -99.043 1.00 26.92 365 GLY C CA 1
ATOM 10352 C C . GLY C 1 139 ? -81.349 -52.931 -97.584 1.00 25.01 365 GLY C C 1
ATOM 10353 O O . GLY C 1 139 ? -81.191 -51.838 -97.042 1.00 23.99 365 GLY C O 1
ATOM 10357 N N . SER C 1 140 ? -81.198 -54.084 -96.935 1.00 24.72 366 SER C N 1
ATOM 10358 C CA . SER C 1 140 ? -80.873 -54.110 -95.516 1.00 23.75 366 SER C CA 1
ATOM 10359 C C . SER C 1 140 ? -79.624 -53.282 -95.241 1.00 22.63 366 SER C C 1
ATOM 10360 O O . SER C 1 140 ? -78.670 -53.291 -96.022 1.00 26.70 366 SER C O 1
ATOM 10368 N N . GLY C 1 141 ? -79.639 -52.568 -94.130 1.00 22.66 367 GLY C N 1
ATOM 10369 C CA . GLY C 1 141 ? -78.502 -51.764 -93.727 1.00 24.01 367 GLY C CA 1
ATOM 10370 C C . GLY C 1 141 ? -78.939 -50.557 -92.926 1.00 18.91 367 GLY C C 1
ATOM 10371 O O . GLY C 1 141 ? -80.124 -50.262 -92.778 1.00 21.24 367 GLY C O 1
ATOM 10375 N N . ASN C 1 142 ? -77.939 -49.856 -92.396 1.00 21.65 368 ASN C N 1
ATOM 10376 C CA . ASN C 1 142 ? -78.138 -48.629 -91.634 1.00 20.67 368 ASN C CA 1
ATOM 10377 C C . ASN C 1 142 ? -77.866 -47.433 -92.534 1.00 22.28 368 ASN C C 1
ATOM 10378 O O . ASN C 1 142 ? -76.842 -47.394 -93.225 1.00 20.78 368 ASN C O 1
ATOM 10389 N N . TYR C 1 143 ? -78.775 -46.458 -92.516 1.00 19.14 369 TYR C N 1
ATOM 10390 C CA . TYR C 1 143 ? -78.666 -45.320 -93.407 1.00 16.59 369 TYR C CA 1
ATOM 10391 C C . TYR C 1 143 ? -78.995 -44.014 -92.700 1.00 18.08 369 TYR C C 1
ATOM 10392 O O . TYR C 1 143 ? -79.746 -43.987 -91.722 1.00 18.66 369 TYR C O 1
ATOM 10410 N N . VAL C 1 144 ? -78.430 -42.930 -93.219 1.00 15.84 370 VAL C N 1
ATOM 10411 C CA A VAL C 1 144 ? -78.925 -41.583 -92.965 0.52 16.05 370 VAL C CA 1
ATOM 10412 C CA B VAL C 1 144 ? -78.917 -41.579 -92.968 0.48 15.99 370 VAL C CA 1
ATOM 10413 C C . VAL C 1 144 ? -79.434 -41.041 -94.294 1.00 16.06 370 VAL C C 1
ATOM 10414 O O . VAL C 1 144 ? -78.806 -41.245 -95.341 1.00 18.17 370 VAL C O 1
ATOM 10437 N N . GLY C 1 145 ? -80.567 -40.371 -94.259 1.00 14.99 371 GLY C N 1
ATOM 10438 C CA . GLY C 1 145 ? -81.172 -39.841 -95.469 1.00 15.09 371 GLY C CA 1
ATOM 10439 C C . GLY C 1 145 ? -81.528 -38.383 -95.312 1.00 15.79 371 GLY C C 1
ATOM 10440 O O . GLY C 1 145 ? -81.943 -37.945 -94.240 1.00 17.85 371 GLY C O 1
ATOM 10444 N N . VAL C 1 146 ? -81.364 -37.632 -96.394 1.00 16.74 372 VAL C N 1
ATOM 10445 C CA . VAL C 1 146 ? -81.780 -36.236 -96.442 1.00 15.10 372 VAL C CA 1
ATOM 10446 C C . VAL C 1 146 ? -82.685 -36.045 -97.650 1.00 16.14 372 VAL C C 1
ATOM 10447 O O . VAL C 1 146 ? -82.414 -36.573 -98.734 1.00 17.60 372 VAL C O 1
ATOM 10460 N N . LEU C 1 147 ? -83.763 -35.293 -97.458 1.00 16.36 373 LEU C N 1
ATOM 10461 C CA . LEU C 1 147 ? -84.653 -34.976 -98.563 1.00 17.00 373 LEU C CA 1
ATOM 10462 C C . LEU C 1 147 ? -83.878 -34.250 -99.655 1.00 17.55 373 LEU C C 1
ATOM 10463 O O . LEU C 1 147 ? -83.169 -33.275 -99.391 1.00 18.71 373 LEU C O 1
ATOM 10479 N N . SER C 1 148 ? -84.009 -34.743 -100.884 1.00 17.29 374 SER C N 1
ATOM 10480 C CA . SER C 1 148 ? -83.267 -34.230 -102.027 1.00 17.85 374 SER C CA 1
ATOM 10481 C C . SER C 1 148 ? -84.157 -33.568 -103.068 1.00 17.05 374 SER C C 1
ATOM 10482 O O . SER C 1 148 ? -83.847 -32.467 -103.535 1.00 20.22 374 SER C O 1
ATOM 10490 N N . TRP C 1 149 ? -85.258 -34.208 -103.452 1.00 17.77 375 TRP C N 1
ATOM 10491 C CA . TRP C 1 149 ? -86.202 -33.619 -104.396 1.00 18.17 375 TRP C CA 1
ATOM 10492 C C . TRP C 1 149 ? -87.565 -34.257 -104.147 1.00 17.90 375 TRP C C 1
ATOM 10493 O O . TRP C 1 149 ? -87.686 -35.254 -103.430 1.00 17.60 375 TRP C O 1
ATOM 10514 N N . ILE C 1 150 ? -88.603 -33.643 -104.714 1.00 18.33 376 ILE C N 1
ATOM 10515 C CA . ILE C 1 150 ? -89.972 -34.100 -104.515 1.00 18.48 376 ILE C CA 1
ATOM 10516 C C . ILE C 1 150 ? -90.655 -34.227 -105.872 1.00 19.41 376 ILE C C 1
ATOM 10517 O O . ILE C 1 150 ? -90.186 -33.706 -106.884 1.00 19.91 376 ILE C O 1
ATOM 10533 N N . SER C 1 151 ? -91.807 -34.886 -105.862 1.00 19.70 377 SER C N 1
ATOM 10534 C CA . SER C 1 151 ? -92.623 -35.060 -107.055 1.00 20.68 377 SER C CA 1
ATOM 10535 C C . SER C 1 151 ? -94.074 -35.172 -106.620 1.00 20.83 377 SER C C 1
ATOM 10536 O O . SER C 1 151 ? -94.369 -35.222 -105.420 1.00 20.18 377 SER C O 1
ATOM 10544 N N . PRO C 1 152 ? -95.009 -35.180 -107.569 1.00 19.53 378 PRO C N 1
ATOM 10545 C CA . PRO C 1 152 ? -96.418 -35.248 -107.187 1.00 21.75 378 PRO C CA 1
ATOM 10546 C C . PRO C 1 152 ? -96.695 -36.497 -106.376 1.00 19.83 378 PRO C C 1
ATOM 10547 O O . PRO C 1 152 ? -96.043 -37.540 -106.566 1.00 22.44 378 PRO C O 1
ATOM 10558 N N . PRO C 1 153 ? -97.665 -36.443 -105.465 1.00 20.06 379 PRO C N 1
ATOM 10559 C CA . PRO C 1 153 ? -97.941 -37.620 -104.633 1.00 25.60 379 PRO C CA 1
ATOM 10560 C C . PRO C 1 153 ? -98.455 -38.779 -105.473 1.00 24.91 379 PRO C C 1
ATOM 10561 O O . PRO C 1 153 ? -99.193 -38.590 -106.443 1.00 22.81 379 PRO C O 1
ATOM 10572 N N . SER C 1 154 ? -98.057 -39.997 -105.087 1.00 23.08 380 SER C N 1
ATOM 10573 C CA . SER C 1 154 ? -98.505 -41.178 -105.813 1.00 22.81 380 SER C CA 1
ATOM 10574 C C . SER C 1 154 ? -100.001 -41.413 -105.646 1.00 26.41 380 SER C C 1
ATOM 10575 O O . SER C 1 154 ? -100.620 -42.048 -106.506 1.00 28.61 380 SER C O 1
ATOM 10583 N N . HIS C 1 155 ? -100.593 -40.929 -104.558 1.00 25.65 381 HIS C N 1
ATOM 10584 C CA . HIS C 1 155 ? -102.023 -41.060 -104.340 1.00 28.53 381 HIS C CA 1
ATOM 10585 C C . HIS C 1 155 ? -102.485 -39.771 -103.677 1.00 24.77 381 HIS C C 1
ATOM 10586 O O . HIS C 1 155 ? -101.777 -39.234 -102.813 1.00 27.52 381 HIS C O 1
ATOM 10600 N N . PRO C 1 156 ? -103.656 -39.237 -104.064 1.00 32.97 382 PRO C N 1
ATOM 10601 C CA . PRO C 1 156 ? -104.481 -39.700 -105.190 1.00 38.92 382 PRO C CA 1
ATOM 10602 C C . PRO C 1 156 ? -103.800 -39.477 -106.544 1.00 31.74 382 PRO C C 1
ATOM 10603 O O . PRO C 1 156 ? -103.131 -38.460 -106.741 1.00 32.06 382 PRO C O 1
ATOM 10614 N N . SER C 1 157 ? -103.981 -40.428 -107.460 1.00 40.91 383 SER C N 1
ATOM 10615 C CA . SER C 1 157 ? -103.368 -40.343 -108.778 1.00 48.19 383 SER C CA 1
ATOM 10616 C C . SER C 1 157 ? -103.731 -39.028 -109.454 1.00 39.07 383 SER C C 1
ATOM 10617 O O . SER C 1 157 ? -104.899 -38.632 -109.485 1.00 40.38 383 SER C O 1
ATOM 10621 N N . GLY C 1 158 ? -102.720 -38.345 -109.983 1.00 38.07 384 GLY C N 1
ATOM 10622 C CA . GLY C 1 158 ? -102.946 -37.123 -110.721 1.00 44.22 384 GLY C CA 1
ATOM 10623 C C . GLY C 1 158 ? -103.081 -35.876 -109.880 1.00 41.64 384 GLY C C 1
ATOM 10624 O O . GLY C 1 158 ? -103.224 -34.783 -110.445 1.00 41.74 384 GLY C O 1
ATOM 10628 N N . SER C 1 159 ? -103.052 -35.997 -108.557 1.00 32.47 385 SER C N 1
ATOM 10629 C CA . SER C 1 159 ? -103.114 -34.829 -107.697 1.00 32.11 385 SER C CA 1
ATOM 10630 C C . SER C 1 159 ? -101.827 -34.024 -107.827 1.00 33.61 385 SER C C 1
ATOM 10631 O O . SER C 1 159 ? -100.782 -34.526 -108.254 1.00 32.65 385 SER C O 1
ATOM 10639 N N . GLN C 1 160 ? -101.908 -32.756 -107.465 1.00 33.53 386 GLN C N 1
ATOM 10640 C CA . GLN C 1 160 ? -100.769 -31.865 -107.600 1.00 31.03 386 GLN C CA 1
ATOM 10641 C C . GLN C 1 160 ? -100.014 -31.764 -106.283 1.00 28.50 386 GLN C C 1
ATOM 10642 O O . GLN C 1 160 ? -100.519 -32.114 -105.214 1.00 26.20 386 GLN C O 1
ATOM 10646 N N . VAL C 1 161 ? -98.765 -31.306 -106.385 1.00 24.47 387 VAL C N 1
ATOM 10647 C CA . VAL C 1 161 ? -97.968 -31.052 -105.195 1.00 23.41 387 VAL C CA 1
ATOM 10648 C C . VAL C 1 161 ? -98.666 -29.983 -104.367 1.00 23.66 387 VAL C C 1
ATOM 10649 O O . VAL C 1 161 ? -99.169 -28.986 -104.902 1.00 23.51 387 VAL C O 1
ATOM 10662 N N . ASP C 1 162 ? -98.737 -30.202 -103.058 1.00 22.53 388 ASP C N 1
ATOM 10663 C CA . ASP C 1 162 ? -99.370 -29.243 -102.146 1.00 18.86 388 ASP C CA 1
ATOM 10664 C C . ASP C 1 162 ? -98.516 -29.212 -100.879 1.00 18.99 388 ASP C C 1
ATOM 10665 O O . ASP C 1 162 ? -98.752 -29.976 -99.939 1.00 20.50 388 ASP C O 1
ATOM 10674 N N . LEU C 1 163 ? -97.528 -28.321 -100.862 1.00 17.22 389 LEU C N 1
ATOM 10675 C CA . LEU C 1 163 ? -96.585 -28.246 -99.752 1.00 18.54 389 LEU C CA 1
ATOM 10676 C C . LEU C 1 163 ? -97.143 -27.469 -98.568 1.00 18.53 389 LEU C C 1
ATOM 10677 O O . LEU C 1 163 ? -96.430 -27.277 -97.579 1.00 18.69 389 LEU C O 1
ATOM 10693 N N . TRP C 1 164 ? -98.405 -27.046 -98.635 1.00 19.08 390 TRP C N 1
ATOM 10694 C CA . TRP C 1 164 ? -99.084 -26.477 -97.477 1.00 17.84 390 TRP C CA 1
ATOM 10695 C C . TRP C 1 164 ? -99.555 -27.542 -96.504 1.00 20.04 390 TRP C C 1
ATOM 10696 O O . TRP C 1 164 ? -100.016 -27.197 -95.411 1.00 19.04 390 TRP C O 1
ATOM 10717 N N . LYS C 1 165 ? -99.440 -28.812 -96.874 1.00 19.91 391 LYS C N 1
ATOM 10718 C CA . LYS C 1 165 ? -99.880 -29.924 -96.051 1.00 18.00 391 LYS C CA 1
ATOM 10719 C C . LYS C 1 165 ? -98.715 -30.539 -95.283 1.00 16.23 391 LYS C C 1
ATOM 10720 O O . LYS 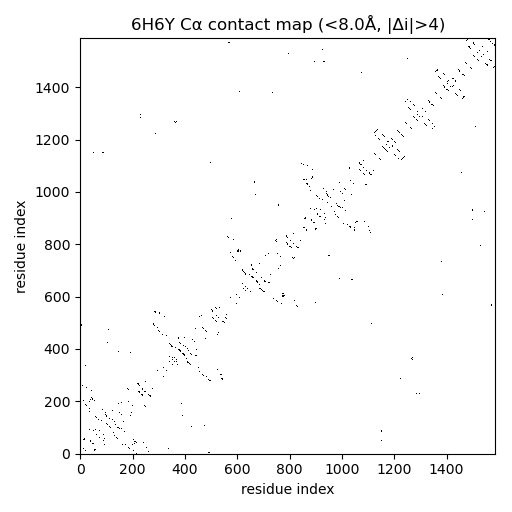C 1 165 ? -97.541 -30.308 -95.591 1.00 18.05 391 LYS C O 1
ATOM 10739 N N . ILE C 1 166 ? -99.064 -31.345 -94.280 1.00 17.41 392 ILE C N 1
ATOM 10740 C CA . ILE C 1 166 ? -98.123 -32.216 -93.577 1.00 16.87 392 ILE C CA 1
ATOM 10741 C C . ILE C 1 166 ? -98.488 -33.667 -93.875 1.00 17.06 392 ILE C C 1
ATOM 10742 O O . ILE C 1 166 ? -99.620 -33.946 -94.298 1.00 19.15 392 ILE C O 1
ATOM 10758 N N . PRO C 1 167 ? -97.576 -34.614 -93.683 1.00 16.51 393 PRO C N 1
ATOM 10759 C CA . PRO C 1 167 ? -97.888 -36.016 -93.978 1.00 17.80 393 PRO C CA 1
ATOM 10760 C C . PRO C 1 167 ? -98.731 -36.655 -92.882 1.00 19.85 393 PRO C C 1
ATOM 10761 O O . PRO C 1 167 ? -98.886 -36.129 -91.779 1.00 20.05 393 PRO C O 1
ATOM 10772 N N . ASN C 1 168 ? -99.278 -37.820 -93.221 1.00 17.74 394 ASN C N 1
ATOM 10773 C CA . ASN C 1 168 ? -100.053 -38.644 -92.298 1.00 16.78 394 ASN C CA 1
ATOM 10774 C C . ASN C 1 168 ? -99.091 -39.505 -91.488 1.00 21.38 394 ASN C C 1
ATOM 10775 O O . ASN C 1 168 ? -98.689 -40.590 -91.909 1.00 23.12 394 ASN C O 1
ATOM 10786 N N . TYR C 1 169 ? -98.694 -39.005 -90.315 1.00 21.00 395 TYR C N 1
ATOM 10787 C CA . TYR C 1 169 ? -97.682 -39.692 -89.522 1.00 18.67 395 TYR C CA 1
ATOM 10788 C C . TYR C 1 169 ? -98.171 -41.012 -88.931 1.00 18.69 395 TYR C C 1
ATOM 10789 O O . TYR C 1 169 ? -97.352 -41.898 -88.660 1.00 18.64 395 TYR C O 1
ATOM 10807 N N . GLY C 1 170 ? -99.462 -41.143 -88.656 1.00 19.72 396 GLY C N 1
ATOM 10808 C CA . GLY C 1 170 ? -100.005 -42.326 -88.019 1.00 19.38 396 GLY C CA 1
ATOM 10809 C C . GLY C 1 170 ? -100.589 -43.300 -89.019 1.00 20.95 396 GLY C C 1
ATOM 10810 O O . GLY C 1 170 ? -100.309 -43.233 -90.223 1.00 24.63 396 GLY C O 1
ATOM 10814 N N . SER C 1 171 ? -101.367 -44.253 -88.510 1.00 23.99 397 SER C N 1
ATOM 10815 C CA . SER C 1 171 ? -102.051 -45.223 -89.355 1.00 26.53 397 SER C CA 1
ATOM 10816 C C . SER C 1 171 ? -103.555 -45.178 -89.093 1.00 25.37 397 SER C C 1
ATOM 10817 O O . SER C 1 171 ? -104.037 -44.487 -88.192 1.00 29.08 397 SER C O 1
ATOM 10825 N N . SER C 1 172 ? -104.294 -45.978 -89.861 1.00 27.65 398 SER C N 1
ATOM 10826 C CA . SER C 1 172 ? -105.738 -46.052 -89.705 1.00 27.77 398 SER C CA 1
ATOM 10827 C C . SER C 1 172 ? -106.176 -46.677 -88.386 1.00 32.65 398 SER C C 1
ATOM 10828 O O . SER C 1 172 ? -107.365 -46.587 -88.055 1.00 31.27 398 SER C O 1
ATOM 10836 N N . ILE C 1 173 ? -105.278 -47.300 -87.622 1.00 26.28 399 ILE C N 1
ATOM 10837 C CA . ILE C 1 173 ? -105.675 -47.920 -86.364 1.00 26.32 399 ILE C CA 1
ATOM 10838 C C . ILE C 1 173 ? -105.001 -47.304 -85.147 1.00 26.18 399 ILE C C 1
ATOM 10839 O O . ILE C 1 173 ? -105.269 -47.745 -84.026 1.00 29.61 399 ILE C O 1
ATOM 10855 N N . THR C 1 174 ? -104.137 -46.311 -85.319 1.00 27.19 400 THR C N 1
ATOM 10856 C CA . THR C 1 174 ? -103.521 -45.655 -84.172 1.00 28.58 400 THR C CA 1
ATOM 10857 C C . THR C 1 174 ? -104.429 -44.531 -83.679 1.00 32.99 400 THR C C 1
ATOM 10858 O O . THR C 1 174 ? -105.144 -43.900 -84.462 1.00 27.40 400 THR C O 1
ATOM 10869 N N . GLU C 1 175 ? -104.427 -44.299 -82.371 1.00 31.76 401 GLU C N 1
ATOM 10870 C CA . GLU C 1 175 ? -105.127 -43.121 -81.883 1.00 30.39 401 GLU C CA 1
ATOM 10871 C C . GLU C 1 175 ? -104.391 -41.879 -82.375 1.00 23.96 401 GLU C C 1
ATOM 10872 O O . GLU C 1 175 ? -103.188 -41.910 -82.660 1.00 24.85 401 GLU C O 1
ATOM 10884 N N . ALA C 1 176 ? -105.135 -40.784 -82.484 1.00 27.58 402 ALA C N 1
ATOM 10885 C CA . ALA C 1 176 ? -104.656 -39.604 -83.185 1.00 24.97 402 ALA C CA 1
ATOM 10886 C C . ALA C 1 176 ? -103.306 -39.139 -82.659 1.00 23.18 402 ALA C C 1
ATOM 10887 O O . ALA C 1 176 ? -103.063 -39.103 -81.450 1.00 23.83 402 ALA C O 1
ATOM 10894 N N . THR C 1 177 ? -102.433 -38.778 -83.595 1.00 22.40 403 THR C N 1
ATOM 10895 C CA . THR C 1 177 ? -101.135 -38.215 -83.270 1.00 17.87 403 THR C CA 1
ATOM 10896 C C . THR C 1 177 ? -101.292 -36.856 -82.606 1.00 18.64 403 THR C C 1
ATOM 10897 O O . THR C 1 177 ? -102.139 -36.051 -82.999 1.00 20.02 403 THR C O 1
ATOM 10908 N N . HIS C 1 178 ? -100.449 -36.595 -81.610 1.00 21.07 404 HIS C N 1
ATOM 10909 C CA . HIS C 1 178 ? -100.376 -35.288 -80.968 1.00 19.08 404 HIS C CA 1
ATOM 10910 C C . HIS C 1 178 ? -99.398 -34.419 -81.754 1.00 16.44 404 HIS C C 1
ATOM 10911 O O . HIS C 1 178 ? -98.189 -34.673 -81.747 1.00 18.93 404 HIS C O 1
ATOM 10925 N N . LEU C 1 179 ? -99.924 -33.422 -82.456 1.00 17.05 405 LEU C N 1
ATOM 10926 C CA . LEU C 1 179 ? -99.141 -32.582 -83.347 1.00 15.78 405 LEU C CA 1
ATOM 10927 C C . LEU C 1 179 ? -98.897 -31.208 -82.738 1.00 15.66 405 LEU C C 1
ATOM 10928 O O . LEU C 1 179 ? -99.672 -30.724 -81.911 1.00 19.15 405 LEU C O 1
ATOM 10944 N N . ALA C 1 180 ? -97.822 -30.565 -83.184 1.00 15.86 406 ALA C N 1
ATOM 10945 C CA . ALA C 1 180 ? -97.706 -29.134 -82.960 1.00 20.60 406 ALA C CA 1
ATOM 10946 C C . ALA C 1 180 ? -98.988 -28.472 -83.459 1.00 16.75 406 ALA C C 1
ATOM 10947 O O . ALA C 1 180 ? -99.529 -28.885 -84.493 1.00 16.15 406 ALA C O 1
ATOM 10954 N N . PRO C 1 181 ? -99.518 -27.480 -82.748 1.00 15.78 407 PRO C N 1
ATOM 10955 C CA . PRO C 1 181 ? -100.853 -26.971 -83.081 1.00 17.77 407 PRO C CA 1
ATOM 10956 C C . PRO C 1 181 ? -100.881 -26.186 -84.380 1.00 17.10 407 PRO C C 1
ATOM 10957 O O . PRO C 1 181 ? -99.866 -25.692 -84.873 1.00 17.82 407 PRO C O 1
ATOM 10968 N N . SER C 1 182 ? -102.089 -26.049 -84.915 1.00 18.42 408 SER C N 1
ATOM 10969 C CA . SER C 1 182 ? -102.273 -25.252 -86.109 1.00 19.52 408 SER C CA 1
ATOM 10970 C C . SER C 1 182 ? -102.030 -23.773 -85.826 1.00 18.37 408 SER C C 1
ATOM 10971 O O . SER C 1 182 ? -102.123 -23.289 -84.692 1.00 18.09 408 SER C O 1
ATOM 10979 N N . VAL C 1 183 ? -101.676 -23.076 -86.899 1.00 17.00 409 VAL C N 1
ATOM 10980 C CA . VAL C 1 183 ? -101.462 -21.636 -86.920 1.00 16.34 409 VAL C CA 1
ATOM 10981 C C . VAL C 1 183 ? -102.541 -21.041 -87.809 1.00 16.90 409 VAL C C 1
ATOM 10982 O O . VAL C 1 183 ? -102.772 -21.531 -88.921 1.00 17.52 409 VAL C O 1
ATOM 10995 N N . TYR C 1 184 ? -103.208 -20.000 -87.313 1.00 18.58 410 TYR C N 1
ATOM 10996 C CA . TYR C 1 184 ? -104.338 -19.377 -87.977 1.00 18.45 410 TYR C CA 1
ATOM 10997 C C . TYR C 1 184 ? -104.090 -17.894 -88.219 1.00 21.32 410 TYR C C 1
ATOM 10998 O O . TYR C 1 184 ? -103.453 -17.227 -87.398 1.00 20.11 410 TYR C O 1
ATOM 11016 N N . PRO C 1 185 ? -104.618 -17.339 -89.305 1.00 21.23 411 PRO C N 1
ATOM 11017 C CA . PRO C 1 185 ? -104.638 -15.873 -89.441 1.00 21.90 411 PRO C CA 1
ATOM 11018 C C . PRO C 1 185 ? -105.418 -15.263 -88.292 1.00 22.59 411 PRO C C 1
ATOM 11019 O O . PRO C 1 185 ? -106.485 -15.773 -87.921 1.00 25.18 411 PRO C O 1
ATOM 11030 N N . PRO C 1 186 ? -104.900 -14.208 -87.666 1.00 21.25 412 PRO C N 1
ATOM 11031 C CA . PRO C 1 186 ? -105.464 -13.738 -86.389 1.00 22.63 412 PRO C CA 1
ATOM 11032 C C . PRO C 1 186 ? -106.615 -12.744 -86.473 1.00 31.28 412 PRO C C 1
ATOM 11033 O O . PRO C 1 186 ? -107.166 -12.399 -85.424 1.00 28.97 412 PRO C O 1
ATOM 11044 N N . GLY C 1 187 ? -106.984 -12.281 -87.657 1.00 25.19 413 GLY C N 1
ATOM 11045 C CA . GLY C 1 187 ? -108.013 -11.273 -87.818 1.00 27.72 413 GLY C CA 1
ATOM 11046 C C . GLY C 1 187 ? -107.429 -9.955 -88.296 1.00 28.52 413 GLY C C 1
ATOM 11047 O O . GLY C 1 187 ? -106.256 -9.854 -88.667 1.00 25.83 413 GLY C O 1
ATOM 11051 N N . PHE C 1 188 ? -108.281 -8.930 -88.291 1.00 32.03 414 PHE C N 1
ATOM 11052 C CA . PHE C 1 188 ? -107.868 -7.560 -88.599 1.00 36.24 414 PHE C CA 1
ATOM 11053 C C . PHE C 1 188 ? -107.278 -7.434 -90.002 1.00 29.57 414 PHE C C 1
ATOM 11054 O O . PHE C 1 188 ? -106.406 -6.595 -90.247 1.00 31.36 414 PHE C O 1
ATOM 11071 N N . GLY C 1 189 ? -107.762 -8.247 -90.941 1.00 30.54 415 GLY C N 1
ATOM 11072 C CA . GLY C 1 189 ? -107.254 -8.241 -92.298 1.00 31.46 415 GLY C CA 1
ATOM 11073 C C . GLY C 1 189 ? -105.878 -8.836 -92.473 1.00 28.77 415 GLY C C 1
ATOM 11074 O O . GLY C 1 189 ? -105.305 -8.739 -93.563 1.00 28.49 415 GLY C O 1
ATOM 11078 N N . GLU C 1 190 ? -105.329 -9.454 -91.441 1.00 23.10 416 GLU C N 1
ATOM 11079 C CA . GLU C 1 190 ? -103.977 -9.982 -91.501 1.00 21.53 416 GLU C CA 1
ATOM 11080 C C . GLU C 1 190 ? -103.981 -11.377 -92.109 1.00 21.24 416 GLU C C 1
ATOM 11081 O O . GLU C 1 190 ? -104.917 -12.157 -91.918 1.00 23.81 416 GLU C O 1
ATOM 11093 N N . VAL C 1 191 ? -102.932 -11.673 -92.870 1.00 21.94 417 VAL C N 1
ATOM 11094 C CA . VAL C 1 191 ? -102.731 -12.999 -93.438 1.00 22.90 417 VAL C CA 1
ATOM 11095 C C . VAL C 1 191 ? -101.368 -13.504 -92.984 1.00 18.03 417 VAL C C 1
ATOM 11096 O O . VAL C 1 191 ? -100.466 -12.719 -92.667 1.00 18.45 417 VAL C O 1
ATOM 11109 N N . LEU C 1 192 ? -101.225 -14.826 -92.949 1.00 19.29 418 LEU C N 1
ATOM 11110 C CA . LEU C 1 192 ? -99.950 -15.429 -92.586 1.00 18.00 418 LEU C CA 1
ATOM 11111 C C . LEU C 1 192 ? -98.900 -15.142 -93.651 1.00 20.14 418 LEU C C 1
ATOM 11112 O O . LEU C 1 192 ? -99.199 -15.082 -94.847 1.00 18.78 418 LEU C O 1
ATOM 11128 N N . VAL C 1 193 ? -97.665 -14.946 -93.198 1.00 19.06 419 VAL C N 1
ATOM 11129 C CA . VAL C 1 193 ? -96.521 -14.672 -94.059 1.00 17.93 419 VAL C CA 1
ATOM 11130 C C . VAL C 1 193 ? -95.599 -15.880 -94.015 1.00 17.84 419 VAL C C 1
ATOM 11131 O O . VAL C 1 193 ? -95.341 -16.435 -92.940 1.00 18.79 419 VAL C O 1
ATOM 11144 N N . PHE C 1 194 ? -95.107 -16.287 -95.181 1.00 16.82 420 PHE C N 1
ATOM 11145 C CA . PHE C 1 194 ? -94.270 -17.471 -95.284 1.00 16.03 420 PHE C CA 1
ATOM 11146 C C . PHE C 1 194 ? -92.954 -17.155 -95.970 1.00 15.14 420 PHE C C 1
ATOM 11147 O O . PHE C 1 194 ? -92.901 -16.327 -96.886 1.00 17.15 420 PHE C O 1
ATOM 11164 N N . PHE C 1 195 ? -91.904 -17.824 -95.519 1.00 15.45 421 PHE C N 1
ATOM 11165 C CA . PHE C 1 195 ? -90.594 -17.755 -96.150 1.00 15.32 421 PHE C CA 1
ATOM 11166 C C . PHE C 1 195 ? -90.492 -18.927 -97.116 1.00 19.04 421 PHE C C 1
ATOM 11167 O O . PHE C 1 195 ? -90.634 -20.086 -96.708 1.00 17.24 421 PHE C O 1
ATOM 11184 N N . MET C 1 196 ? -90.289 -18.624 -98.398 1.00 17.70 422 MET C N 1
ATOM 11185 C CA . MET C 1 196 ? -90.394 -19.605 -99.466 1.00 15.23 422 MET C CA 1
ATOM 11186 C C . MET C 1 196 ? -89.021 -19.996 -99.994 1.00 17.79 422 MET C C 1
ATOM 11187 O O . MET C 1 196 ? -88.114 -19.164 -100.097 1.00 19.14 422 MET C O 1
ATOM 11201 N N . SER C 1 197 ? -88.903 -21.268 -100.388 1.00 17.60 423 SER C N 1
ATOM 11202 C CA . SER C 1 197 ? -87.710 -21.790 -101.038 1.00 15.73 423 SER C CA 1
ATOM 11203 C C . SER C 1 197 ? -88.069 -22.607 -102.271 1.00 17.60 423 SER C C 1
ATOM 11204 O O . SER C 1 197 ? -89.067 -23.334 -102.279 1.00 19.05 423 SER C O 1
ATOM 11212 N N . LYS C 1 198 ? -87.230 -22.507 -103.299 1.00 18.10 424 LYS C N 1
ATOM 11213 C CA . LYS C 1 198 ? -87.374 -23.361 -104.468 1.00 21.31 424 LYS C CA 1
ATOM 11214 C C . LYS C 1 198 ? -86.897 -24.773 -104.141 1.00 20.37 424 LYS C C 1
ATOM 11215 O O . LYS C 1 198 ? -85.769 -24.966 -103.677 1.00 21.71 424 LYS C O 1
ATOM 11234 N N . MET C 1 199 ? -87.759 -25.758 -104.378 1.00 21.56 425 MET C N 1
ATOM 11235 C CA . MET C 1 199 ? -87.451 -27.159 -104.113 1.00 19.32 425 MET C CA 1
ATOM 11236 C C . MET C 1 199 ? -87.261 -27.909 -105.421 1.00 19.89 425 MET C C 1
ATOM 11237 O O . MET C 1 199 ? -88.129 -27.837 -106.302 1.00 20.39 425 MET C O 1
ATOM 11251 N N . PRO C 1 200 ? -86.149 -28.626 -105.591 1.00 19.46 426 PRO C N 1
ATOM 11252 C CA . PRO C 1 200 ? -85.948 -29.375 -106.839 1.00 21.69 426 PRO C CA 1
ATOM 11253 C C . PRO C 1 200 ? -87.017 -30.433 -107.078 1.00 21.80 426 PRO C C 1
ATOM 11254 O O . PRO C 1 200 ? -87.617 -30.974 -106.145 1.00 21.59 426 PRO C O 1
ATOM 11265 N N . GLY C 1 201 ? -87.207 -30.756 -108.359 1.00 21.93 427 GLY C N 1
ATOM 11266 C CA . GLY C 1 201 ? -88.211 -31.697 -108.794 1.00 22.52 427 GLY C CA 1
ATOM 11267 C C . GLY C 1 201 ? -88.932 -31.205 -110.037 1.00 23.67 427 GLY C C 1
ATOM 11268 O O . GLY C 1 201 ? -88.722 -30.078 -110.495 1.00 25.78 427 GLY C O 1
ATOM 11272 N N . PRO C 1 202 ? -89.825 -32.056 -110.580 1.00 24.46 428 PRO C N 1
ATOM 11273 C CA . PRO C 1 202 ? -90.442 -31.775 -111.896 1.00 25.92 428 PRO C CA 1
ATOM 11274 C C . PRO C 1 202 ? -91.554 -30.745 -111.870 1.00 28.23 428 PRO C C 1
ATOM 11275 O O . PRO C 1 202 ? -92.641 -30.961 -112.434 1.00 36.59 428 PRO C O 1
ATOM 11286 N N . GLY C 1 203 ? -91.338 -29.643 -111.165 1.00 25.95 429 GLY C N 1
ATOM 11287 C CA . GLY C 1 203 ? -92.287 -28.555 -111.198 1.00 26.75 429 GLY C CA 1
ATOM 11288 C C . GLY C 1 203 ? -91.650 -27.307 -110.635 1.00 27.33 429 GLY C C 1
ATOM 11289 O O . GLY C 1 203 ? -90.489 -27.306 -110.222 1.00 28.21 429 GLY C O 1
ATOM 11293 N N . ALA C 1 204 ? -92.446 -26.242 -110.583 1.00 26.18 430 ALA C N 1
ATOM 11294 C CA . ALA C 1 204 ? -91.994 -24.982 -109.996 1.00 24.97 430 ALA C CA 1
ATOM 11295 C C . ALA C 1 204 ? -92.432 -24.960 -108.532 1.00 25.56 430 ALA C C 1
ATOM 11296 O O . ALA C 1 204 ? -93.323 -24.219 -108.113 1.00 31.38 430 ALA C O 1
ATOM 11303 N N . TYR C 1 205 ? -91.738 -25.763 -107.737 1.00 23.07 431 TYR C N 1
ATOM 11304 C CA . TYR C 1 205 ? -92.157 -26.029 -106.370 1.00 20.74 431 TYR C CA 1
ATOM 11305 C C . TYR C 1 205 ? -91.600 -24.955 -105.449 1.00 24.53 431 TYR C C 1
ATOM 11306 O O . TYR C 1 205 ? -90.405 -24.650 -105.488 1.00 23.61 431 TYR C O 1
ATOM 11324 N N . ASN C 1 206 ? -92.468 -24.403 -104.611 1.00 22.41 432 ASN C N 1
ATOM 11325 C CA . ASN C 1 206 ? -92.091 -23.393 -103.633 1.00 21.40 432 ASN C CA 1
ATOM 11326 C C . ASN C 1 206 ? -92.516 -23.888 -102.261 1.00 20.62 432 ASN C C 1
ATOM 11327 O O . ASN C 1 206 ? -93.711 -24.061 -101.998 1.00 22.28 432 ASN C O 1
ATOM 11338 N N . LEU C 1 207 ? -91.536 -24.088 -101.391 1.00 18.47 433 LEU C N 1
ATOM 11339 C CA . LEU C 1 207 ? -91.762 -24.669 -100.079 1.00 16.63 433 LEU C CA 1
ATOM 11340 C C . LEU C 1 207 ? -91.938 -23.562 -99.052 1.00 15.99 433 LEU C C 1
ATOM 11341 O O . LEU C 1 207 ? -90.990 -22.801 -98.814 1.00 15.54 433 LEU C O 1
ATOM 11357 N N . PRO C 1 208 ? -93.109 -23.441 -98.421 1.00 15.35 434 PRO C N 1
ATOM 11358 C CA . PRO C 1 208 ? -93.298 -22.416 -97.388 1.00 16.61 434 PRO C CA 1
ATOM 11359 C C . PRO C 1 208 ? -92.913 -22.883 -95.993 1.00 14.95 434 PRO C C 1
ATOM 11360 O O . PRO C 1 208 ? -93.123 -24.041 -95.613 1.00 16.31 434 PRO C O 1
ATOM 11371 N N . CYS C 1 209 ? -92.382 -21.948 -95.204 1.00 14.71 435 CYS C N 1
ATOM 11372 C CA . CYS C 1 209 ? -92.157 -22.195 -93.788 1.00 16.39 435 CYS C CA 1
ATOM 11373 C C . CYS C 1 209 ? -92.467 -20.918 -93.010 1.00 13.96 435 CYS C C 1
ATOM 11374 O O . CYS C 1 209 ? -92.564 -19.824 -93.576 1.00 16.19 435 CYS C O 1
ATOM 11382 N N . LEU C 1 210 ? -92.640 -21.080 -91.690 1.00 15.14 436 LEU C N 1
ATOM 11383 C CA . LEU C 1 210 ? -93.081 -19.966 -90.857 1.00 15.38 436 LEU C CA 1
ATOM 11384 C C . LEU C 1 210 ? -91.922 -19.084 -90.405 1.00 15.63 436 LEU C C 1
ATOM 11385 O O . LEU C 1 210 ? -92.124 -17.889 -90.154 1.00 15.82 436 LEU C O 1
ATOM 11401 N N . LEU C 1 211 ? -90.718 -19.654 -90.270 1.00 13.78 437 LEU C N 1
ATOM 11402 C CA . LEU C 1 211 ? -89.549 -18.939 -89.796 1.00 14.35 437 LEU C CA 1
ATOM 11403 C C . LEU C 1 211 ? -88.304 -19.487 -90.471 1.00 13.99 437 LEU C C 1
ATOM 11404 O O . LEU C 1 211 ? -88.153 -20.714 -90.556 1.00 14.54 437 LEU C O 1
ATOM 11420 N N . PRO C 1 212 ? -87.378 -18.627 -90.900 1.00 14.21 438 PRO C N 1
ATOM 11421 C CA . PRO C 1 212 ? -86.065 -19.125 -91.336 1.00 13.73 438 PRO C CA 1
ATOM 11422 C C . PRO C 1 212 ? -85.388 -19.903 -90.217 1.00 14.61 438 PRO C C 1
ATOM 11423 O O . PRO C 1 212 ? -85.561 -19.602 -89.034 1.00 15.49 438 PRO C O 1
ATOM 11434 N N . GLN C 1 213 ? -84.603 -20.912 -90.598 1.00 14.24 439 GLN C N 1
ATOM 11435 C CA . GLN C 1 213 ? -83.964 -21.740 -89.579 1.00 13.74 439 GLN C CA 1
ATOM 11436 C C . GLN C 1 213 ? -83.056 -20.911 -88.677 1.00 14.81 439 GLN C C 1
ATOM 11437 O O . GLN C 1 213 ? -82.951 -21.177 -87.474 1.00 14.91 439 GLN C O 1
ATOM 11451 N N . GLU C 1 214 ? -82.375 -19.910 -89.236 1.00 13.23 440 GLU C N 1
ATOM 11452 C CA . GLU C 1 214 ? -81.472 -19.111 -88.421 1.00 13.61 440 GLU C CA 1
ATOM 11453 C C . GLU C 1 214 ? -82.228 -18.226 -87.439 1.00 14.66 440 GLU C C 1
ATOM 11454 O O . GLU C 1 214 ? -81.659 -17.837 -86.413 1.00 15.93 440 GLU C O 1
ATOM 11466 N N . TYR C 1 215 ? -83.494 -17.899 -87.716 1.00 13.77 441 TYR C N 1
ATOM 11467 C CA . TYR C 1 215 ? -84.305 -17.249 -86.695 1.00 14.98 441 TYR C CA 1
ATOM 11468 C C . TYR C 1 215 ? -84.562 -18.196 -85.531 1.00 15.46 441 TYR C C 1
ATOM 11469 O O . TYR C 1 215 ? -84.556 -17.785 -84.364 1.00 14.54 441 TYR C O 1
ATOM 11487 N N . ILE C 1 216 ? -84.804 -19.471 -85.840 1.00 14.61 442 ILE C N 1
ATOM 11488 C CA . ILE C 1 216 ? -85.098 -20.459 -84.810 1.00 12.97 442 ILE C CA 1
ATOM 11489 C C . ILE C 1 216 ? -83.900 -20.648 -83.887 1.00 13.87 442 ILE C C 1
ATOM 11490 O O . ILE C 1 216 ? -84.046 -20.661 -82.661 1.00 15.25 442 ILE C O 1
ATOM 11506 N N . SER C 1 217 ? -82.694 -20.798 -84.436 1.00 14.12 443 SER C N 1
ATOM 11507 C CA A SER C 1 217 ? -81.550 -20.968 -83.544 0.55 15.33 443 SER C CA 1
ATOM 11508 C CA B SER C 1 217 ? -81.533 -20.957 -83.561 0.45 14.94 443 SER C CA 1
ATOM 11509 C C . SER C 1 217 ? -81.320 -19.705 -82.717 1.00 15.48 443 SER C C 1
ATOM 11510 O O . SER C 1 217 ? -80.917 -19.791 -81.553 1.00 15.88 443 SER C O 1
ATOM 11523 N N . HIS C 1 218 ? -81.609 -18.531 -83.282 1.00 13.83 444 HIS C N 1
ATOM 11524 C CA . HIS C 1 218 ? -81.518 -17.285 -82.527 1.00 13.57 444 HIS C CA 1
ATOM 11525 C C . HIS C 1 218 ? -82.521 -17.249 -81.375 1.00 15.15 444 HIS C C 1
ATOM 11526 O O . HIS C 1 218 ? -82.155 -16.972 -80.228 1.00 15.96 444 HIS C O 1
ATOM 11540 N N . LEU C 1 219 ? -83.801 -17.491 -81.670 1.00 15.22 445 LEU C N 1
ATOM 11541 C CA . LEU C 1 219 ? -84.833 -17.430 -80.637 1.00 14.82 445 LEU C CA 1
ATOM 11542 C C . LEU C 1 219 ? -84.594 -18.472 -79.552 1.00 16.06 445 LEU C C 1
ATOM 11543 O O . LEU C 1 219 ? -84.771 -18.191 -78.361 1.00 16.65 445 LEU C O 1
ATOM 11559 N N . ALA C 1 220 ? -84.205 -19.686 -79.950 1.00 15.63 446 ALA C N 1
ATOM 11560 C CA . ALA C 1 220 ? -83.982 -20.755 -78.986 1.00 13.37 446 ALA C CA 1
ATOM 11561 C C . ALA C 1 220 ? -82.828 -20.432 -78.050 1.00 14.25 446 ALA C C 1
ATOM 11562 O O . ALA C 1 220 ? -82.835 -20.845 -76.884 1.00 17.86 446 ALA C O 1
ATOM 11569 N N . SER C 1 221 ? -81.826 -19.710 -78.543 1.00 14.78 447 SER C N 1
ATOM 11570 C CA . SER C 1 221 ? -80.715 -19.303 -77.697 1.00 16.44 447 SER C CA 1
ATOM 11571 C C . SER C 1 221 ? -81.086 -18.115 -76.819 1.00 16.94 447 SER C C 1
ATOM 11572 O O . SER C 1 221 ? -80.783 -18.100 -75.621 1.00 19.08 447 SER C O 1
ATOM 11580 N N . GLU C 1 222 ? -81.745 -17.113 -77.404 1.00 14.27 448 GLU C N 1
ATOM 11581 C CA . GLU C 1 222 ? -82.014 -15.870 -76.687 1.00 16.34 448 GLU C CA 1
ATOM 11582 C C . GLU C 1 222 ? -83.041 -16.063 -75.581 1.00 19.72 448 GLU C C 1
ATOM 11583 O O . GLU C 1 222 ? -82.883 -15.521 -74.479 1.00 19.17 448 GLU C O 1
ATOM 11595 N N . GLN C 1 223 ? -84.120 -16.784 -75.874 1.00 18.90 449 GLN C N 1
ATOM 11596 C CA . GLN C 1 223 ? -85.216 -16.988 -74.932 1.00 19.13 449 GLN C CA 1
ATOM 11597 C C . GLN C 1 223 ? -85.667 -15.673 -74.307 1.00 18.47 449 GLN C C 1
ATOM 11598 O O . GLN C 1 223 ? -85.792 -15.543 -73.086 1.00 20.33 449 GLN C O 1
ATOM 11612 N N . ALA C 1 224 ? -85.898 -14.685 -75.153 1.00 16.40 450 ALA C N 1
ATOM 11613 C CA . ALA C 1 224 ? -86.388 -13.400 -74.673 1.00 17.43 450 ALA C CA 1
ATOM 11614 C C . ALA C 1 224 ? -87.835 -13.535 -74.210 1.00 17.27 450 ALA C C 1
ATOM 11615 O O . ALA C 1 224 ? -88.664 -14.095 -74.938 1.00 19.53 450 ALA C O 1
ATOM 11622 N N . PRO C 1 225 ? -88.187 -13.020 -73.033 1.00 18.38 451 PRO C N 1
ATOM 11623 C CA . PRO C 1 225 ? -89.586 -13.113 -72.593 1.00 19.10 451 PRO C CA 1
ATOM 11624 C C . PRO C 1 225 ? -90.526 -12.402 -73.556 1.00 22.25 451 PRO C C 1
ATOM 11625 O O . PRO C 1 225 ? -90.224 -11.325 -74.077 1.00 20.27 451 PRO C O 1
ATOM 11636 N N . THR C 1 226 ? -91.666 -13.037 -73.814 1.00 19.88 452 THR C N 1
ATOM 11637 C CA . THR C 1 226 ? -92.690 -12.468 -74.688 1.00 19.59 452 THR C CA 1
ATOM 11638 C C . THR C 1 226 ? -93.543 -11.524 -73.851 1.00 22.36 452 THR C C 1
ATOM 11639 O O . THR C 1 226 ? -94.429 -11.953 -73.107 1.00 24.42 452 THR C O 1
ATOM 11650 N N . VAL C 1 227 ? -93.255 -10.227 -73.957 1.00 20.25 453 VAL C N 1
ATOM 11651 C CA . VAL C 1 227 ? -93.808 -9.227 -73.052 1.00 22.47 453 VAL C CA 1
ATOM 11652 C C . VAL C 1 227 ? -94.905 -8.393 -73.704 1.00 28.19 453 VAL C C 1
ATOM 11653 O O . VAL C 1 227 ? -95.247 -7.323 -73.189 1.00 35.04 453 VAL C O 1
ATOM 11666 N N . GLY C 1 228 ? -95.404 -8.809 -74.867 1.00 24.31 454 GLY C N 1
ATOM 11667 C CA . GLY C 1 228 ? -96.547 -8.172 -75.489 1.00 27.36 454 GLY C CA 1
ATOM 11668 C C . GLY C 1 228 ? -97.353 -9.210 -76.244 1.00 25.16 454 GLY C C 1
ATOM 11669 O O . GLY C 1 228 ? -96.962 -10.376 -76.332 1.00 22.88 454 GLY C O 1
ATOM 11673 N N . GLU C 1 229 ? -98.494 -8.782 -76.795 1.00 25.34 455 GLU C N 1
ATOM 11674 C CA . GLU C 1 229 ? -99.344 -9.704 -77.543 1.00 22.85 455 GLU C CA 1
ATOM 11675 C C . GLU C 1 229 ? -98.819 -9.961 -78.951 1.00 23.61 455 GLU C C 1
ATOM 11676 O O . GLU C 1 229 ? -99.104 -11.014 -79.534 1.00 23.36 455 GLU C O 1
ATOM 11688 N N . ALA C 1 230 ? -98.048 -9.030 -79.501 1.00 19.12 456 ALA C N 1
ATOM 11689 C CA . ALA C 1 230 ? -97.484 -9.176 -80.833 1.00 19.75 456 ALA C CA 1
ATOM 11690 C C . ALA C 1 230 ? -96.263 -8.276 -80.919 1.00 17.36 456 ALA C C 1
ATOM 11691 O O . ALA C 1 230 ? -96.207 -7.224 -80.277 1.00 20.64 456 ALA C O 1
ATOM 11698 N N . ALA C 1 231 ? -95.289 -8.699 -81.714 1.00 19.69 457 ALA C N 1
ATOM 11699 C CA . ALA C 1 231 ? -94.078 -7.923 -81.944 1.00 20.22 457 ALA C CA 1
ATOM 11700 C C . ALA C 1 231 ? -94.221 -7.209 -83.284 1.00 18.24 457 ALA C C 1
ATOM 11701 O O . ALA C 1 231 ? -94.292 -7.854 -84.334 1.00 20.89 457 ALA C O 1
ATOM 11708 N N . LEU C 1 232 ? -94.290 -5.881 -83.241 1.00 19.17 458 LEU C N 1
ATOM 11709 C CA . LEU C 1 232 ? -94.290 -5.089 -84.462 1.00 17.92 458 LEU C CA 1
ATOM 11710 C C . LEU C 1 232 ? -92.898 -5.109 -85.074 1.00 20.34 458 LEU C C 1
ATOM 11711 O O . LEU C 1 232 ? -91.908 -4.800 -84.401 1.00 20.73 458 LEU C O 1
ATOM 11727 N N . LEU C 1 233 ? -92.828 -5.496 -86.344 1.00 18.73 459 LEU C N 1
ATOM 11728 C CA . LEU C 1 233 ? -91.585 -5.541 -87.089 1.00 19.44 459 LEU C CA 1
ATOM 11729 C C . LEU C 1 233 ? -91.656 -4.595 -88.277 1.00 21.47 459 LEU C C 1
ATOM 11730 O O . LEU C 1 233 ? -92.737 -4.311 -88.804 1.00 20.50 459 LEU C O 1
ATOM 11746 N N . HIS C 1 234 ? -90.492 -4.116 -88.692 1.00 18.35 460 HIS C N 1
ATOM 11747 C CA . HIS C 1 234 ? -90.314 -3.487 -89.987 1.00 18.76 460 HIS C CA 1
ATOM 11748 C C . HIS C 1 234 ? -89.431 -4.377 -90.852 1.00 18.38 460 HIS C C 1
ATOM 11749 O O . HIS C 1 234 ? -88.445 -4.942 -90.370 1.00 18.36 460 HIS C O 1
ATOM 11763 N N . TYR C 1 235 ? -89.787 -4.504 -92.124 1.00 18.49 461 TYR C N 1
ATOM 11764 C CA . TYR C 1 235 ? -88.924 -5.142 -93.115 1.00 17.01 461 TYR C CA 1
ATOM 11765 C C . TYR C 1 235 ? -88.114 -4.016 -93.752 1.00 20.56 461 TYR C C 1
ATOM 11766 O O . TYR C 1 235 ? -88.676 -3.149 -94.429 1.00 21.29 461 TYR C O 1
ATOM 11784 N N . VAL C 1 236 ? -86.807 -4.000 -93.498 1.00 15.95 462 VAL C N 1
ATOM 11785 C CA . VAL C 1 236 ? -85.973 -2.824 -93.731 1.00 17.52 462 VAL C CA 1
ATOM 11786 C C . VAL C 1 236 ? -84.969 -3.077 -94.848 1.00 20.48 462 VAL C C 1
ATOM 11787 O O . VAL C 1 236 ? -84.366 -4.153 -94.930 1.00 20.77 462 VAL C O 1
ATOM 11800 N N . ASP C 1 237 ? -84.792 -2.071 -95.700 1.00 19.11 463 ASP C N 1
ATOM 11801 C CA . ASP C 1 237 ? -83.723 -2.042 -96.700 1.00 20.31 463 ASP C CA 1
ATOM 11802 C C . ASP C 1 237 ? -82.407 -1.760 -95.995 1.00 20.97 463 ASP C C 1
ATOM 11803 O O . ASP C 1 237 ? -82.252 -0.679 -95.411 1.00 22.16 463 ASP C O 1
ATOM 11812 N N . PRO C 1 238 ? -81.439 -2.681 -96.007 1.00 18.93 464 PRO C N 1
ATOM 11813 C CA . PRO C 1 238 ? -80.199 -2.426 -95.252 1.00 23.06 464 PRO C CA 1
ATOM 11814 C C . PRO C 1 238 ? -79.362 -1.285 -95.811 1.00 24.54 464 PRO C C 1
ATOM 11815 O O . PRO C 1 238 ? -78.550 -0.719 -95.067 1.00 24.44 464 PRO C O 1
ATOM 11826 N N . ASP C 1 239 ? -79.550 -0.904 -97.077 1.00 20.23 465 ASP C N 1
ATOM 11827 C CA . ASP C 1 239 ? -78.800 0.217 -97.632 1.00 21.95 465 ASP C CA 1
ATOM 11828 C C . ASP C 1 239 ? -79.319 1.549 -97.108 1.00 23.29 465 ASP C C 1
ATOM 11829 O O . ASP C 1 239 ? -78.548 2.393 -96.638 1.00 24.56 465 ASP C O 1
ATOM 11838 N N . THR C 1 240 ? -80.626 1.775 -97.242 1.00 27.55 466 THR C N 1
ATOM 11839 C CA . THR C 1 240 ? -81.230 3.065 -96.947 1.00 28.15 466 THR C CA 1
ATOM 11840 C C . THR C 1 240 ? -81.826 3.150 -95.552 1.00 27.46 466 THR C C 1
ATOM 11841 O O . THR C 1 240 ? -82.093 4.260 -95.075 1.00 32.51 466 THR C O 1
ATOM 11852 N N . GLY C 1 241 ? -82.052 2.010 -94.903 1.00 27.62 467 GLY C N 1
ATOM 11853 C CA . GLY C 1 241 ? -82.818 1.976 -93.682 1.00 30.18 467 GLY C CA 1
ATOM 11854 C C . GLY C 1 241 ? -84.301 2.156 -93.881 1.00 28.37 467 GLY C C 1
ATOM 11855 O O . GLY C 1 241 ? -85.036 2.252 -92.896 1.00 36.61 467 GLY C O 1
ATOM 11859 N N . ARG C 1 242 ? -84.768 2.201 -95.124 1.00 28.41 468 ARG C N 1
ATOM 11860 C CA . ARG C 1 242 ? -86.178 2.456 -95.375 1.00 28.21 468 ARG C CA 1
ATOM 11861 C C . ARG C 1 242 ? -87.027 1.282 -94.904 1.00 25.66 468 ARG C C 1
ATOM 11862 O O . ARG C 1 242 ? -86.665 0.115 -95.082 1.00 22.54 468 ARG C O 1
ATOM 11883 N N . ASN C 1 243 ? -88.160 1.609 -94.294 1.00 26.29 469 ASN C N 1
ATOM 11884 C CA . ASN C 1 243 ? -89.162 0.624 -93.904 1.00 24.33 469 ASN C CA 1
ATOM 11885 C C . ASN C 1 243 ? -89.965 0.233 -95.136 1.00 28.53 469 ASN C C 1
ATOM 11886 O O . ASN C 1 243 ? -90.719 1.045 -95.681 1.00 30.59 469 ASN C O 1
ATOM 11897 N N . LEU C 1 244 ? -89.803 -1.013 -95.572 1.00 23.94 470 LEU C N 1
ATOM 11898 C CA . LEU C 1 244 ? -90.495 -1.520 -96.744 1.00 24.67 470 LEU C CA 1
ATOM 11899 C C . LEU C 1 244 ? -91.860 -2.100 -96.418 1.00 26.41 470 LEU C C 1
ATOM 11900 O O . LEU C 1 244 ? -92.649 -2.341 -97.337 1.00 28.80 470 LEU C O 1
ATOM 11916 N N . GLY C 1 245 ? -92.156 -2.324 -95.142 1.00 22.03 471 GLY C N 1
ATOM 11917 C CA . GLY C 1 245 ? -93.436 -2.877 -94.761 1.00 22.86 471 GLY C CA 1
ATOM 11918 C C . GLY C 1 245 ? -93.528 -3.253 -93.299 1.00 21.03 471 GLY C C 1
ATOM 11919 O O . GLY C 1 245 ? -92.557 -3.749 -92.719 1.00 21.55 471 GLY C O 1
ATOM 11923 N N . GLU C 1 246 ? -94.701 -3.024 -92.704 1.00 20.56 472 GLU C N 1
ATOM 11924 C CA . GLU C 1 246 ? -94.977 -3.395 -91.322 1.00 20.15 472 GLU C CA 1
ATOM 11925 C C . GLU C 1 246 ? -95.493 -4.824 -91.241 1.00 18.49 472 GLU C C 1
ATOM 11926 O O . GLU C 1 246 ? -96.346 -5.234 -92.032 1.00 21.85 472 GLU C O 1
ATOM 11938 N N . PHE C 1 247 ? -94.989 -5.568 -90.260 1.00 18.13 473 PHE C N 1
ATOM 11939 C CA . PHE C 1 247 ? -95.398 -6.944 -90.011 1.00 18.79 473 PHE C CA 1
ATOM 11940 C C . PHE C 1 247 ? -95.599 -7.117 -88.510 1.00 18.62 473 PHE C C 1
ATOM 11941 O O . PHE C 1 247 ? -95.041 -6.368 -87.705 1.00 19.44 473 PHE C O 1
ATOM 11958 N N . LYS C 1 248 ? -96.388 -8.118 -88.132 1.00 17.84 474 LYS C N 1
ATOM 11959 C CA . LYS C 1 248 ? -96.508 -8.522 -86.736 1.00 16.78 474 LYS C CA 1
ATOM 11960 C C . LYS C 1 248 ? -96.041 -9.964 -86.597 1.00 20.01 474 LYS C C 1
ATOM 11961 O O . LYS C 1 248 ? -96.368 -10.818 -87.427 1.00 22.62 474 LYS C O 1
ATOM 11980 N N . ALA C 1 249 ? -95.241 -10.220 -85.570 1.00 19.57 475 ALA C N 1
ATOM 11981 C CA . ALA C 1 249 ? -94.868 -11.573 -85.183 1.00 16.71 475 ALA C CA 1
ATOM 11982 C C . ALA C 1 249 ? -95.644 -11.923 -83.922 1.00 18.55 475 ALA C C 1
ATOM 11983 O O . ALA C 1 249 ? -95.682 -11.132 -82.972 1.00 19.97 475 ALA C O 1
ATOM 11990 N N . TYR C 1 250 ? -96.250 -13.080 -83.916 1.00 18.20 476 TYR C N 1
ATOM 11991 C CA . TYR C 1 250 ? -97.083 -13.516 -82.807 1.00 17.73 476 TYR C CA 1
ATOM 11992 C C . TYR C 1 250 ? -96.355 -14.552 -81.963 1.00 19.67 476 TYR C C 1
ATOM 11993 O O . TYR C 1 250 ? -95.484 -15.271 -82.460 1.00 18.15 476 TYR C O 1
ATOM 12011 N N . PRO C 1 251 ? -96.707 -14.628 -80.679 1.00 18.05 477 PRO C N 1
ATOM 12012 C CA . PRO C 1 251 ? -95.945 -15.486 -79.752 1.00 16.96 477 PRO C CA 1
ATOM 12013 C C . PRO C 1 251 ? -95.758 -16.935 -80.184 1.00 17.22 477 PRO C C 1
ATOM 12014 O O . PRO C 1 251 ? -94.711 -17.518 -79.881 1.00 19.21 477 PRO C O 1
ATOM 12025 N N . ASP C 1 252 ? -96.747 -17.547 -80.839 1.00 17.98 478 ASP C N 1
ATOM 12026 C CA . ASP C 1 252 ? -96.608 -18.941 -81.251 1.00 20.16 478 ASP C CA 1
ATOM 12027 C C . ASP C 1 252 ? -95.519 -19.135 -82.303 1.00 18.53 478 ASP C C 1
ATOM 12028 O O . ASP C 1 252 ? -95.130 -20.279 -82.566 1.00 21.67 478 ASP C O 1
ATOM 12037 N N . GLY C 1 253 ? -95.038 -18.057 -82.923 1.00 17.64 479 GLY C N 1
ATOM 12038 C CA . GLY C 1 253 ? -93.901 -18.129 -83.819 1.00 16.88 479 GLY C CA 1
ATOM 12039 C C . GLY C 1 253 ? -94.262 -18.002 -85.281 1.00 17.21 479 GLY C C 1
ATOM 12040 O O . GLY C 1 253 ? -93.861 -18.832 -86.102 1.00 21.67 479 GLY C O 1
ATOM 12044 N N . PHE C 1 254 ? -94.998 -16.953 -85.630 1.00 15.58 480 PHE C N 1
ATOM 12045 C CA . PHE C 1 254 ? -95.359 -16.731 -87.018 1.00 15.24 480 PHE C CA 1
ATOM 12046 C C . PHE C 1 254 ? -95.527 -15.240 -87.243 1.00 15.91 480 PHE C C 1
ATOM 12047 O O . PHE C 1 254 ? -95.716 -14.467 -86.301 1.00 17.47 480 PHE C O 1
ATOM 12064 N N . LEU C 1 255 ? -95.443 -14.851 -88.505 1.00 15.56 481 LEU C N 1
ATOM 12065 C CA . LEU C 1 255 ? -95.565 -13.464 -88.917 1.00 15.58 481 LEU C CA 1
ATOM 12066 C C . LEU C 1 255 ? -96.838 -13.268 -89.724 1.00 15.55 481 LEU C C 1
ATOM 12067 O O . LEU C 1 255 ? -97.334 -14.199 -90.366 1.00 17.39 481 LEU C O 1
ATOM 12083 N N . THR C 1 256 ? -97.359 -12.043 -89.681 1.00 17.05 482 THR C N 1
ATOM 12084 C CA . THR C 1 256 ? -98.488 -11.656 -90.507 1.00 15.79 482 THR C CA 1
ATOM 12085 C C . THR C 1 256 ? -98.219 -10.289 -91.122 1.00 18.77 482 THR C C 1
ATOM 12086 O O . THR C 1 256 ? -97.358 -9.531 -90.665 1.00 17.70 482 THR C O 1
ATOM 12097 N N . CYS C 1 257 ? -99.006 -9.966 -92.142 1.00 19.21 483 CYS C N 1
ATOM 12098 C CA . CYS C 1 257 ? -99.068 -8.618 -92.676 1.00 19.65 483 CYS C CA 1
ATOM 12099 C C . CYS C 1 257 ? -100.476 -8.406 -93.209 1.00 21.79 483 CYS C C 1
ATOM 12100 O O . CYS C 1 257 ? -101.280 -9.337 -93.293 1.00 21.98 483 CYS C O 1
ATOM 12108 N N . VAL C 1 258 ? -100.775 -7.162 -93.555 1.00 22.10 484 VAL C N 1
ATOM 12109 C CA . VAL C 1 258 ? -101.978 -6.820 -94.313 1.00 23.90 484 VAL C CA 1
ATOM 12110 C C . VAL C 1 258 ? -101.562 -6.544 -95.745 1.00 26.43 484 VAL C C 1
ATOM 12111 O O . VAL C 1 258 ? -100.803 -5.588 -95.977 1.00 28.20 484 VAL C O 1
ATOM 12124 N N . PRO C 1 259 ? -101.990 -7.348 -96.718 1.00 29.36 485 PRO C N 1
ATOM 12125 C CA . PRO C 1 259 ? -101.648 -7.046 -98.112 1.00 36.19 485 PRO C CA 1
ATOM 12126 C C . PRO C 1 259 ? -102.428 -5.851 -98.635 1.00 36.43 485 PRO C C 1
ATOM 12127 O O . PRO C 1 259 ? -103.544 -5.566 -98.193 1.00 46.12 485 PRO C O 1
ATOM 12138 N N . ASN C 1 260 ? -101.829 -5.148 -99.590 1.00 55.05 486 ASN C N 1
ATOM 12139 C CA . ASN C 1 260 ? -102.469 -3.987 -100.196 1.00 49.95 486 ASN C CA 1
ATOM 12140 C C . ASN C 1 260 ? -103.448 -4.443 -101.275 1.00 56.21 486 ASN C C 1
ATOM 12141 O O . ASN C 1 260 ? -104.648 -4.193 -101.184 1.00 62.31 486 ASN C O 1
ATOM 12145 N N . GLY C 1 265 ? -98.056 -6.536 -102.512 1.00 49.68 491 GLY C N 1
ATOM 12146 C CA . GLY C 1 265 ? -98.069 -7.371 -101.326 1.00 51.62 491 GLY C CA 1
ATOM 12147 C C . GLY C 1 265 ? -96.686 -7.855 -100.944 1.00 39.84 491 GLY C C 1
ATOM 12148 O O . GLY C 1 265 ? -95.695 -7.444 -101.546 1.00 39.81 491 GLY C O 1
ATOM 12151 N N . PRO C 1 266 ? -96.607 -8.735 -99.944 1.00 35.96 492 PRO C N 1
ATOM 12152 C CA . PRO C 1 266 ? -95.281 -9.207 -99.510 1.00 28.98 492 PRO C CA 1
ATOM 12153 C C . PRO C 1 266 ? -94.548 -9.982 -100.590 1.00 25.81 492 PRO C C 1
ATOM 12154 O O . PRO C 1 266 ? -93.311 -9.981 -100.611 1.00 28.97 492 PRO C O 1
ATOM 12165 N N . GLN C 1 267 ? -95.275 -10.614 -101.514 1.00 27.17 493 GLN C N 1
ATOM 12166 C CA . GLN C 1 267 ? -94.648 -11.390 -102.576 1.00 28.19 493 GLN C CA 1
ATOM 12167 C C . GLN C 1 267 ? -93.847 -10.520 -103.535 1.00 32.38 493 GLN C C 1
ATOM 12168 O O . GLN C 1 267 ? -92.940 -11.033 -104.200 1.00 41.23 493 GLN C O 1
ATOM 12182 N N . GLN C 1 268 ? -94.148 -9.227 -103.609 1.00 28.18 494 GLN C N 1
ATOM 12183 C CA . GLN C 1 268 ? -93.426 -8.305 -104.474 1.00 35.66 494 GLN C CA 1
ATOM 12184 C C . GLN C 1 268 ? -92.261 -7.626 -103.770 1.00 28.37 494 GLN C C 1
ATOM 12185 O O . GLN C 1 268 ? -91.521 -6.872 -104.410 1.00 33.97 494 GLN C O 1
ATOM 12199 N N . LEU C 1 269 ? -92.081 -7.869 -102.478 1.00 28.18 495 LEU C N 1
ATOM 12200 C CA . LEU C 1 269 ? -90.990 -7.249 -101.753 1.00 27.35 495 LEU C CA 1
ATOM 12201 C C . LEU C 1 269 ? -89.662 -7.874 -102.173 1.00 23.95 495 LEU C C 1
ATOM 12202 O O . LEU C 1 269 ? -89.603 -9.061 -102.504 1.00 24.70 495 LEU C O 1
ATOM 12218 N N . PRO C 1 270 ? -88.580 -7.097 -102.166 1.00 24.62 496 PRO C N 1
ATOM 12219 C CA . PRO C 1 270 ? -87.260 -7.696 -102.378 1.00 25.82 496 PRO C CA 1
ATOM 12220 C C . PRO C 1 270 ? -86.957 -8.678 -101.260 1.00 26.60 496 PRO C C 1
ATOM 12221 O O . PRO C 1 270 ? -87.473 -8.565 -100.146 1.00 23.61 496 PRO C O 1
ATOM 12232 N N . ILE C 1 271 ? -86.126 -9.668 -101.574 1.00 19.82 497 ILE C N 1
ATOM 12233 C CA . ILE C 1 271 ? -85.821 -10.712 -100.608 1.00 18.72 497 ILE C CA 1
ATOM 12234 C C . ILE C 1 271 ? -84.534 -10.449 -99.859 1.00 20.80 497 ILE C C 1
ATOM 12235 O O . ILE C 1 271 ? -84.111 -11.291 -99.057 1.00 20.43 497 ILE C O 1
ATOM 12251 N N . ASN C 1 272 ? -83.885 -9.312 -100.105 1.00 19.55 498 ASN C N 1
ATOM 12252 C CA . ASN C 1 272 ? -82.601 -9.005 -99.492 1.00 18.75 498 ASN C CA 1
ATOM 12253 C C . ASN C 1 272 ? -82.723 -8.000 -98.350 1.00 20.84 498 ASN C C 1
ATOM 12254 O O . ASN C 1 272 ? -81.728 -7.369 -97.975 1.00 22.49 498 ASN C O 1
ATOM 12265 N N . GLY C 1 273 ? -83.917 -7.864 -97.768 1.00 17.89 499 GLY C N 1
ATOM 12266 C CA . GLY C 1 273 ? -84.116 -7.003 -96.625 1.00 17.15 499 GLY C CA 1
ATOM 12267 C C . GLY C 1 273 ? -83.954 -7.743 -95.305 1.00 16.66 499 GLY C C 1
ATOM 12268 O O . GLY C 1 273 ? -83.713 -8.949 -95.253 1.00 17.62 499 GLY C O 1
ATOM 12272 N N . VAL C 1 274 ? -84.120 -6.988 -94.220 1.00 17.49 500 VAL C N 1
ATOM 12273 C CA . VAL C 1 274 ? -83.882 -7.455 -92.858 1.00 16.24 500 VAL C CA 1
ATOM 12274 C C . VAL C 1 274 ? -85.122 -7.159 -92.025 1.00 16.58 500 VAL C C 1
ATOM 12275 O O . VAL C 1 274 ? -85.628 -6.032 -92.045 1.00 18.19 500 VAL C O 1
ATOM 12288 N N . PHE C 1 275 ? -85.617 -8.163 -91.299 1.00 16.16 501 PHE C N 1
ATOM 12289 C CA . PHE C 1 275 ? -86.688 -7.916 -90.339 1.00 15.66 501 PHE C CA 1
ATOM 12290 C C . PHE C 1 275 ? -86.094 -7.345 -89.056 1.00 16.96 501 PHE C C 1
ATOM 12291 O O . PHE C 1 275 ? -85.114 -7.880 -88.523 1.00 17.13 501 PHE C O 1
ATOM 12308 N N . VAL C 1 276 ? -86.682 -6.249 -88.573 1.00 17.07 502 VAL C N 1
ATOM 12309 C CA . VAL C 1 276 ? -86.195 -5.533 -87.400 1.00 19.33 502 VAL C CA 1
ATOM 12310 C C . VAL C 1 276 ? -87.342 -5.354 -86.412 1.00 19.58 502 VAL C C 1
ATOM 12311 O O . VAL C 1 276 ? -88.410 -4.851 -86.778 1.00 19.38 502 VAL C O 1
ATOM 12324 N N . PHE C 1 277 ? -87.115 -5.752 -85.163 1.00 19.81 503 PHE C N 1
ATOM 12325 C CA . PHE C 1 277 ? -88.096 -5.532 -84.108 1.00 18.02 503 PHE C CA 1
ATOM 12326 C C . PHE C 1 277 ? -88.207 -4.048 -83.786 1.00 20.45 503 PHE C C 1
ATOM 12327 O O . PHE C 1 277 ? -87.192 -3.358 -83.635 1.00 21.56 503 PHE C O 1
ATOM 12344 N N . VAL C 1 278 ? -89.440 -3.563 -83.669 1.00 19.31 504 VAL C N 1
ATOM 12345 C CA . VAL C 1 278 ? -89.711 -2.162 -83.376 1.00 21.46 504 VAL C CA 1
ATOM 12346 C C . VAL C 1 278 ? -90.269 -1.980 -81.969 1.00 24.29 504 VAL C C 1
ATOM 12347 O O . VAL C 1 278 ? -89.750 -1.184 -81.185 1.00 26.49 504 VAL C O 1
ATOM 12360 N N . SER C 1 279 ? -91.304 -2.741 -81.621 1.00 21.40 505 SER C N 1
ATOM 12361 C CA . SER C 1 279 ? -92.017 -2.549 -80.365 1.00 23.64 505 SER C CA 1
ATOM 12362 C C . SER C 1 279 ? -92.992 -3.696 -80.157 1.00 23.66 505 SER C C 1
ATOM 12363 O O . SER C 1 279 ? -93.465 -4.304 -81.120 1.00 23.59 505 SER C O 1
ATOM 12371 N N . TRP C 1 280 ? -93.270 -3.994 -78.890 1.00 24.31 506 TRP C N 1
ATOM 12372 C CA . TRP C 1 280 ? -94.406 -4.835 -78.537 1.00 24.63 506 TRP C CA 1
ATOM 12373 C C . TRP C 1 280 ? -95.692 -4.031 -78.685 1.00 25.82 506 TRP C C 1
ATOM 12374 O O . TRP C 1 280 ? -95.763 -2.868 -78.276 1.00 28.95 506 TRP C O 1
ATOM 12395 N N . VAL C 1 281 ? -96.715 -4.654 -79.265 1.00 22.29 507 VAL C N 1
ATOM 12396 C CA . VAL C 1 281 ? -97.990 -3.989 -79.507 1.00 24.09 507 VAL C CA 1
ATOM 12397 C C . VAL C 1 281 ? -99.128 -4.929 -79.129 1.00 23.29 507 VAL C C 1
ATOM 12398 O O . VAL C 1 281 ? -98.930 -6.122 -78.898 1.00 24.40 507 VAL C O 1
ATOM 12411 N N . SER C 1 282 ? -100.330 -4.368 -79.040 1.00 24.92 508 SER C N 1
ATOM 12412 C CA . SER C 1 282 ? -101.493 -5.192 -78.756 1.00 25.50 508 SER C CA 1
ATOM 12413 C C . SER C 1 282 ? -101.882 -5.976 -80.006 1.00 26.22 508 SER C C 1
ATOM 12414 O O . SER C 1 282 ? -101.503 -5.636 -81.131 1.00 26.46 508 SER C O 1
ATOM 12422 N N . ARG C 1 283 ? -102.632 -7.059 -79.799 1.00 28.09 509 ARG C N 1
ATOM 12423 C CA . ARG C 1 283 ? -103.110 -7.827 -80.940 1.00 28.20 509 ARG C CA 1
ATOM 12424 C C . ARG C 1 283 ? -103.998 -6.985 -81.849 1.00 31.32 509 ARG C C 1
ATOM 12425 O O . ARG C 1 283 ? -104.121 -7.301 -83.038 1.00 34.15 509 ARG C O 1
ATOM 12446 N N . PHE C 1 284 ? -104.602 -5.912 -81.321 1.00 31.87 510 PHE C N 1
ATOM 12447 C CA . PHE C 1 284 ? -105.472 -5.050 -82.106 1.00 33.48 510 PHE C CA 1
ATOM 12448 C C . PHE C 1 284 ? -104.710 -4.053 -82.975 1.00 29.11 510 PHE C C 1
ATOM 12449 O O . PHE C 1 284 ? -105.339 -3.341 -83.765 1.00 33.99 510 PHE C O 1
ATOM 12466 N N . TYR C 1 285 ? -103.389 -3.973 -82.849 1.00 27.83 511 TYR C N 1
ATOM 12467 C CA . TYR C 1 285 ? -102.635 -2.972 -83.594 1.00 26.93 511 TYR C CA 1
ATOM 12468 C C . TYR C 1 285 ? -102.865 -3.159 -85.087 1.00 31.12 511 TYR C C 1
ATOM 12469 O O . TYR C 1 285 ? -102.606 -4.236 -85.634 1.00 26.08 511 TYR C O 1
ATOM 12487 N N . GLN C 1 286 ? -103.361 -2.117 -85.748 1.00 31.63 512 GLN C N 1
ATOM 12488 C CA . GLN C 1 286 ? -103.711 -2.209 -87.159 1.00 26.01 512 GLN C CA 1
ATOM 12489 C C . GLN C 1 286 ? -102.484 -1.881 -88.005 1.00 27.78 512 GLN C C 1
ATOM 12490 O O . GLN C 1 286 ? -101.927 -0.782 -87.906 1.00 32.87 512 GLN C O 1
ATOM 12504 N N . LEU C 1 287 ? -102.098 -2.818 -88.864 1.00 26.04 513 LEU C N 1
ATOM 12505 C CA . LEU C 1 287 ? -100.941 -2.635 -89.722 1.00 23.68 513 LEU C CA 1
ATOM 12506 C C . LEU C 1 287 ? -101.295 -1.815 -90.954 1.00 24.67 513 LEU C C 1
ATOM 12507 O O . LEU C 1 287 ? -102.406 -1.895 -91.481 1.00 29.34 513 LEU C O 1
ATOM 12523 N N . LYS C 1 288 ? -100.334 -1.019 -91.414 1.00 30.32 514 LYS C N 1
ATOM 12524 C CA . LYS C 1 288 ? -100.461 -0.401 -92.722 1.00 31.34 514 LYS C CA 1
ATOM 12525 C C . LYS C 1 288 ? -100.274 -1.468 -93.800 1.00 25.09 514 LYS C C 1
ATOM 12526 O O . LYS C 1 288 ? -99.375 -2.306 -93.700 1.00 26.18 514 LYS C O 1
ATOM 12530 N N . PRO C 1 289 ? -101.127 -1.486 -94.824 1.00 26.51 515 PRO C N 1
ATOM 12531 C CA . PRO C 1 289 ? -100.971 -2.507 -95.871 1.00 31.40 515 PRO C CA 1
ATOM 12532 C C . PRO C 1 289 ? -99.582 -2.454 -96.492 1.00 29.16 515 PRO C C 1
ATOM 12533 O O . PRO C 1 289 ? -99.010 -1.379 -96.688 1.00 34.26 515 PRO C O 1
ATOM 12544 N N . VAL C 1 290 ? -99.045 -3.629 -96.809 1.00 29.99 516 VAL C N 1
ATOM 12545 C CA . VAL C 1 290 ? -97.734 -3.719 -97.437 1.00 31.01 516 VAL C CA 1
ATOM 12546 C C . VAL C 1 290 ? -97.825 -3.265 -98.887 1.00 43.82 516 VAL C C 1
ATOM 12547 O O . VAL C 1 290 ? -97.168 -2.306 -99.284 1.00 51.39 516 VAL C O 1
ATOM 12560 N N . ARG D 1 3 ? -72.435 -3.828 -78.407 1.00 53.36 229 ARG D N 1
ATOM 12561 C CA . ARG D 1 3 ? -73.018 -5.092 -77.964 1.00 42.51 229 ARG D CA 1
ATOM 12562 C C . ARG D 1 3 ? -71.971 -5.946 -77.258 1.00 36.52 229 ARG D C 1
ATOM 12563 O O . ARG D 1 3 ? -70.864 -6.109 -77.771 1.00 31.86 229 ARG D O 1
ATOM 12567 N N . PRO D 1 4 ? -72.306 -6.502 -76.092 1.00 26.87 230 PRO D N 1
ATOM 12568 C CA . PRO D 1 4 ? -71.364 -7.418 -75.441 1.00 24.51 230 PRO D CA 1
ATOM 12569 C C . PRO D 1 4 ? -71.233 -8.711 -76.230 1.00 23.89 230 PRO D C 1
ATOM 12570 O O . PRO D 1 4 ? -72.198 -9.209 -76.813 1.00 26.28 230 PRO D O 1
ATOM 12581 N N . PHE D 1 5 ? -70.027 -9.272 -76.211 1.00 22.01 231 PHE D N 1
ATOM 12582 C CA . PHE D 1 5 ? -69.769 -10.522 -76.913 1.00 21.03 231 PHE D CA 1
ATOM 12583 C C . PHE D 1 5 ? -70.505 -11.669 -76.231 1.00 19.52 231 PHE D C 1
ATOM 12584 O O . PHE D 1 5 ? -70.545 -11.757 -75.000 1.00 19.94 231 PHE D O 1
ATOM 12601 N N . THR D 1 6 ? -71.121 -12.530 -77.043 1.00 18.93 232 THR D N 1
ATOM 12602 C CA . THR D 1 6 ? -71.790 -13.721 -76.544 1.00 19.05 232 THR D CA 1
ATOM 12603 C C . THR D 1 6 ? -71.656 -14.838 -77.572 1.00 17.12 232 THR D C 1
ATOM 12604 O O . THR D 1 6 ? -71.395 -14.595 -78.752 1.00 17.98 232 THR D O 1
ATOM 12615 N N . LEU D 1 7 ? -71.859 -16.066 -77.110 1.00 17.50 233 LEU D N 1
ATOM 12616 C CA . LEU D 1 7 ? -72.027 -17.240 -77.949 1.00 17.46 233 LEU D CA 1
ATOM 12617 C C . LEU D 1 7 ? -73.411 -17.827 -77.693 1.00 18.16 233 LEU D C 1
ATOM 12618 O O . LEU D 1 7 ? -73.990 -17.618 -76.621 1.00 19.08 233 LEU D O 1
ATOM 12634 N N . PRO D 1 8 ? -73.975 -18.559 -78.654 1.00 16.24 234 PRO D N 1
ATOM 12635 C CA . PRO D 1 8 ? -75.321 -19.109 -78.450 1.00 17.45 234 PRO D CA 1
ATOM 12636 C C . PRO D 1 8 ? -75.378 -20.034 -77.245 1.00 16.59 234 PRO D C 1
ATOM 12637 O O . PRO D 1 8 ? -74.460 -20.816 -76.989 1.00 16.98 234 PRO D O 1
ATOM 12648 N N . ASN D 1 9 ? -76.489 -19.946 -76.513 1.00 17.10 235 ASN D N 1
ATOM 12649 C CA . ASN D 1 9 ? -76.756 -20.827 -75.379 1.00 18.33 235 ASN D CA 1
ATOM 12650 C C . ASN D 1 9 ? -77.409 -22.120 -75.868 1.00 16.30 235 ASN D C 1
ATOM 12651 O O . ASN D 1 9 ? -78.564 -22.430 -75.574 1.00 18.96 235 ASN D O 1
ATOM 12662 N N . LEU D 1 10 ? -76.641 -22.871 -76.651 1.00 16.24 236 LEU D N 1
ATOM 12663 C CA . LEU D 1 10 ? -77.114 -24.084 -77.292 1.00 16.01 236 LEU D CA 1
ATOM 12664 C C . LEU D 1 10 ? -76.092 -25.196 -77.102 1.00 17.87 236 LEU D C 1
ATOM 12665 O O . LEU D 1 10 ? -74.884 -24.955 -77.221 1.00 18.96 236 LEU D O 1
ATOM 12681 N N . PRO D 1 11 ? -76.537 -26.420 -76.825 1.00 16.22 237 PRO D N 1
ATOM 12682 C CA . PRO D 1 11 ? -75.574 -27.511 -76.637 1.00 16.15 237 PRO D CA 1
ATOM 12683 C C . PRO D 1 11 ? -74.887 -27.864 -77.946 1.00 16.80 237 PRO D C 1
ATOM 12684 O O . PRO D 1 11 ? -75.499 -27.856 -79.016 1.00 17.09 237 PRO D O 1
ATOM 12695 N N . LEU D 1 12 ? -73.595 -28.178 -77.846 1.00 18.12 238 LEU D N 1
ATOM 12696 C CA . LEU D 1 12 ? -72.784 -28.355 -79.043 1.00 17.95 238 LEU D CA 1
ATOM 12697 C C . LEU D 1 12 ? -73.338 -29.454 -79.937 1.00 17.13 238 LEU D C 1
ATOM 12698 O O . LEU D 1 12 ? -73.342 -29.320 -81.166 1.00 17.93 238 LEU D O 1
ATOM 12714 N N . SER D 1 13 ? -73.782 -30.560 -79.346 1.00 21.71 239 SER D N 1
ATOM 12715 C CA . SER D 1 13 ? -74.225 -31.673 -80.177 1.00 23.63 239 SER D CA 1
ATOM 12716 C C . SER D 1 13 ? -75.541 -31.390 -80.885 1.00 20.73 239 SER D C 1
ATOM 12717 O O . SER D 1 13 ? -75.961 -32.222 -81.697 1.00 20.85 239 SER D O 1
ATOM 12725 N N . SER D 1 14 ? -76.186 -30.254 -80.617 1.00 18.63 240 SER D N 1
ATOM 12726 C CA . SER D 1 14 ? -77.365 -29.842 -81.368 1.00 18.17 240 SER D CA 1
ATOM 12727 C C . SER D 1 14 ? -77.021 -28.997 -82.588 1.00 15.89 240 SER D C 1
ATOM 12728 O O . SER D 1 14 ? -77.927 -28.635 -83.345 1.00 17.73 240 SER D O 1
ATOM 12736 N N . LEU D 1 15 ? -75.741 -28.694 -82.804 1.00 15.40 241 LEU D N 1
ATOM 12737 C CA . LEU D 1 15 ? -75.302 -27.745 -83.819 1.00 13.95 241 LEU D CA 1
ATOM 12738 C C . LEU D 1 15 ? -74.647 -28.460 -84.998 1.00 14.98 241 LEU D C 1
ATOM 12739 O O . LEU D 1 15 ? -74.448 -29.678 -84.986 1.00 15.59 241 LEU D O 1
ATOM 12755 N N . SER D 1 16 ? -74.285 -27.671 -86.016 1.00 15.40 242 SER D N 1
ATOM 12756 C CA A SER D 1 16 ? -73.832 -28.210 -87.287 0.50 14.34 242 SER D CA 1
ATOM 12757 C CA B SER D 1 16 ? -73.836 -28.200 -87.292 0.50 14.30 242 SER D CA 1
ATOM 12758 C C . SER D 1 16 ? -72.375 -27.876 -87.573 1.00 15.59 242 SER D C 1
ATOM 12759 O O . SER D 1 16 ? -71.858 -26.833 -87.163 1.00 14.70 242 SER D O 1
ATOM 12772 N N . ASN D 1 17 ? -71.731 -28.781 -88.305 1.00 14.06 243 ASN D N 1
ATOM 12773 C CA . ASN D 1 17 ? -70.452 -28.485 -88.937 1.00 13.18 243 ASN D CA 1
ATOM 12774 C C . ASN D 1 17 ? -70.622 -27.296 -89.875 1.00 15.01 243 ASN D C 1
ATOM 12775 O O . ASN D 1 17 ? -71.715 -27.040 -90.390 1.00 15.31 243 ASN D O 1
ATOM 12786 N N . SER D 1 18 ? -69.532 -26.579 -90.114 1.00 14.05 244 SER D N 1
ATOM 12787 C CA . SER D 1 18 ? -69.542 -25.466 -91.051 1.00 15.04 244 SER D CA 1
ATOM 12788 C C . SER D 1 18 ? -68.842 -25.779 -92.368 1.00 14.01 244 SER D C 1
ATOM 12789 O O . SER D 1 18 ? -68.779 -24.904 -93.239 1.00 14.45 244 SER D O 1
ATOM 12797 N N . ARG D 1 19 ? -68.335 -26.997 -92.555 1.00 15.00 245 ARG D N 1
ATOM 12798 C CA . ARG D 1 19 ? -67.752 -27.401 -93.831 1.00 14.97 245 ARG D CA 1
ATOM 12799 C C . ARG D 1 19 ? -68.599 -28.431 -94.564 1.00 15.04 245 ARG D C 1
ATOM 12800 O O . ARG D 1 19 ? -68.309 -28.745 -95.723 1.00 16.61 245 ARG D O 1
ATOM 12821 N N . ALA D 1 20 ? -69.641 -28.943 -93.922 1.00 14.62 246 ALA D N 1
ATOM 12822 C CA . ALA D 1 20 ? -70.623 -29.812 -94.552 1.00 14.87 246 ALA D CA 1
ATOM 12823 C C . ALA D 1 20 ? -71.868 -29.793 -93.688 1.00 15.19 246 ALA D C 1
ATOM 12824 O O . ALA D 1 20 ? -71.790 -29.476 -92.497 1.00 16.14 246 ALA D O 1
ATOM 12831 N N . PRO D 1 21 ? -73.027 -30.112 -94.252 1.00 15.07 247 PRO D N 1
ATOM 12832 C CA . PRO D 1 21 ? -74.285 -30.029 -93.474 1.00 15.30 247 PRO D CA 1
ATOM 12833 C C . PRO D 1 21 ? -74.496 -31.244 -92.577 1.00 17.96 247 PRO D C 1
ATOM 12834 O O . PRO D 1 21 ? -75.416 -32.055 -92.744 1.00 21.14 247 PRO D O 1
ATOM 12845 N N . LEU D 1 22 ? -73.628 -31.365 -91.574 1.00 15.16 248 LEU D N 1
ATOM 12846 C CA . LEU D 1 22 ? -73.551 -32.537 -90.721 1.00 15.64 248 LEU D CA 1
ATOM 12847 C C . LEU D 1 22 ? -73.625 -32.143 -89.255 1.00 15.66 248 LEU D C 1
ATOM 12848 O O . LEU D 1 22 ? -73.063 -31.117 -88.859 1.00 17.55 248 LEU D O 1
ATOM 12864 N N . PRO D 1 23 ? -74.302 -32.935 -88.428 1.00 14.84 249 PRO D N 1
ATOM 12865 C CA . PRO D 1 23 ? -74.296 -32.652 -86.991 1.00 15.59 249 PRO D CA 1
ATOM 12866 C C . PRO D 1 23 ? -72.901 -32.794 -86.401 1.00 16.77 249 PRO D C 1
ATOM 12867 O O . PRO D 1 23 ? -72.090 -33.609 -86.849 1.00 17.01 249 PRO D O 1
ATOM 12878 N N . ILE D 1 24 ? -72.635 -31.987 -85.368 1.00 15.96 250 ILE D N 1
ATOM 12879 C CA . ILE D 1 24 ? -71.404 -32.135 -84.603 1.00 17.02 250 ILE D CA 1
ATOM 12880 C C . ILE D 1 24 ? -71.518 -33.354 -83.700 1.00 18.43 250 ILE D C 1
ATOM 12881 O O . ILE D 1 24 ? -72.507 -33.518 -82.972 1.00 19.94 250 ILE D O 1
ATOM 12897 N N . SER D 1 25 ? -70.504 -34.219 -83.739 1.00 17.85 251 SER D N 1
ATOM 12898 C CA . SER D 1 25 ? -70.499 -35.431 -82.934 1.00 21.11 251 SER D CA 1
ATOM 12899 C C . SER D 1 25 ? -69.385 -35.491 -81.896 1.00 18.91 251 SER D C 1
ATOM 12900 O O . SER D 1 25 ? -69.448 -36.351 -81.009 1.00 21.68 251 SER D O 1
ATOM 12908 N N . SER D 1 26 ? -68.378 -34.621 -81.971 1.00 26.54 252 SER D N 1
ATOM 12909 C CA . SER D 1 26 ? -67.330 -34.599 -80.956 1.00 24.60 252 SER D CA 1
ATOM 12910 C C . SER D 1 26 ? -66.511 -33.317 -81.069 1.00 21.62 252 SER D C 1
ATOM 12911 O O . SER D 1 26 ? -66.587 -32.591 -82.062 1.00 20.98 252 SER D O 1
ATOM 12919 N N . ILE D 1 27 ? -65.731 -33.056 -80.019 1.00 25.50 253 ILE D N 1
ATOM 12920 C CA . ILE D 1 27 ? -64.680 -32.044 -80.011 1.00 23.34 253 ILE D CA 1
ATOM 12921 C C . ILE D 1 27 ? -63.360 -32.758 -80.257 1.00 23.36 253 ILE D C 1
ATOM 12922 O O . ILE D 1 27 ? -63.126 -33.843 -79.710 1.00 26.78 253 ILE D O 1
ATOM 12938 N N . GLY D 1 28 ? -62.479 -32.150 -81.053 1.00 23.07 254 GLY D N 1
ATOM 12939 C CA . GLY D 1 28 ? -61.233 -32.795 -81.402 1.00 28.64 254 GLY D CA 1
ATOM 12940 C C . GLY D 1 28 ? -60.068 -31.828 -81.453 1.00 21.80 254 GLY D C 1
ATOM 12941 O O . GLY D 1 28 ? -60.234 -30.607 -81.472 1.00 20.91 254 GLY D O 1
ATOM 12945 N N . ILE D 1 29 ? -58.875 -32.409 -81.475 1.00 21.76 255 ILE D N 1
ATOM 12946 C CA . ILE D 1 29 ? -57.653 -31.680 -81.771 1.00 20.84 255 ILE D CA 1
ATOM 12947 C C . ILE D 1 29 ? -57.076 -32.307 -83.033 1.00 22.53 255 ILE D C 1
ATOM 12948 O O . ILE D 1 29 ? -57.493 -33.385 -83.458 1.00 26.13 255 ILE D O 1
ATOM 12964 N N . SER D 1 30 ? -56.128 -31.618 -83.644 1.00 23.67 256 SER D N 1
ATOM 12965 C CA . SER D 1 30 ? -55.598 -32.115 -84.901 1.00 24.80 256 SER D CA 1
ATOM 12966 C C . SER D 1 30 ? -54.537 -33.180 -84.651 1.00 26.26 256 SER D C 1
ATOM 12967 O O . SER D 1 30 ? -53.963 -33.261 -83.561 1.00 27.01 256 SER D O 1
ATOM 12974 N N . PRO D 1 31 ? -54.276 -34.028 -85.640 1.00 26.82 257 PRO D N 1
ATOM 12975 C CA . PRO D 1 31 ? -53.175 -34.988 -85.509 1.00 30.63 257 PRO D CA 1
ATOM 12976 C C . PRO D 1 31 ? -51.832 -34.273 -85.451 1.00 26.59 257 PRO D C 1
ATOM 12977 O O . PRO D 1 31 ? -51.700 -33.094 -85.789 1.00 28.10 257 PRO D O 1
ATOM 12988 N N . ASP D 1 32 ? -50.820 -35.016 -84.999 1.00 31.16 258 ASP D N 1
ATOM 12989 C CA . ASP D 1 32 ? -49.518 -34.416 -84.738 1.00 33.67 258 ASP D CA 1
ATOM 12990 C C . ASP D 1 32 ? -48.910 -33.796 -85.987 1.00 29.90 258 ASP D C 1
ATOM 12991 O O . ASP D 1 32 ? -48.191 -32.795 -85.893 1.00 38.42 258 ASP D O 1
ATOM 12995 N N . ASN D 1 33 ? -49.191 -34.358 -87.160 1.00 34.08 259 ASN D N 1
ATOM 12996 C CA . ASN D 1 33 ? -48.609 -33.856 -88.394 1.00 39.26 259 ASN D CA 1
ATOM 12997 C C . ASN D 1 33 ? -49.251 -32.563 -88.887 1.00 34.62 259 ASN D C 1
ATOM 12998 O O . ASN D 1 33 ? -48.712 -31.936 -89.805 1.00 32.45 259 ASN D O 1
ATOM 13009 N N . VAL D 1 34 ? -50.383 -32.159 -88.317 1.00 27.34 260 VAL D N 1
ATOM 13010 C CA . VAL D 1 34 ? -51.100 -30.959 -88.744 1.00 24.49 260 VAL D CA 1
ATOM 13011 C C . VAL D 1 34 ? -50.614 -29.786 -87.902 1.00 23.58 260 VAL D C 1
ATOM 13012 O O . VAL D 1 34 ? -50.837 -29.745 -86.690 1.00 24.37 260 VAL D O 1
ATOM 13025 N N . GLN D 1 35 ? -49.925 -28.844 -88.539 1.00 21.13 261 GLN D N 1
ATOM 13026 C CA . GLN D 1 35 ? -49.319 -27.716 -87.844 1.00 20.43 261 GLN D CA 1
ATOM 13027 C C . GLN D 1 35 ? -50.083 -26.411 -88.024 1.00 21.41 261 GLN D C 1
ATOM 13028 O O . GLN D 1 35 ? -49.780 -25.434 -87.328 1.00 21.53 261 GLN D O 1
ATOM 13042 N N . SER D 1 36 ? -51.044 -26.374 -88.945 1.00 19.04 262 SER D N 1
ATOM 13043 C CA . SER D 1 36 ? -51.880 -25.211 -89.204 1.00 16.14 262 SER D CA 1
ATOM 13044 C C . SER D 1 36 ? -53.060 -25.705 -90.031 1.00 16.90 262 SER D C 1
ATOM 13045 O O . SER D 1 36 ? -53.032 -26.811 -90.573 1.00 19.24 262 SER D O 1
ATOM 13053 N N . VAL D 1 37 ? -54.105 -24.881 -90.124 1.00 18.02 263 VAL D N 1
ATOM 13054 C CA . VAL D 1 37 ? -55.213 -25.160 -91.031 1.00 16.85 263 VAL D CA 1
ATOM 13055 C C . VAL D 1 37 ? -55.566 -23.878 -91.772 1.00 15.57 263 VAL D C 1
ATOM 13056 O O . VAL D 1 37 ? -55.278 -22.769 -91.317 1.00 17.77 263 VAL D O 1
ATOM 13069 N N . GLN D 1 38 ? -56.206 -24.043 -92.926 1.00 17.15 264 GLN D N 1
ATOM 13070 C CA . GLN D 1 38 ? -56.557 -22.921 -93.790 1.00 18.85 264 GLN D CA 1
ATOM 13071 C C . GLN D 1 38 ? -57.921 -23.160 -94.431 1.00 18.23 264 GLN D C 1
ATOM 13072 O O . GLN D 1 38 ? -58.121 -22.901 -95.624 1.00 17.24 264 GLN D O 1
ATOM 13086 N N . PHE D 1 39 ? -58.875 -23.661 -93.642 1.00 16.34 265 PHE D N 1
ATOM 13087 C CA . PHE D 1 39 ? -60.219 -23.901 -94.150 1.00 15.97 265 PHE D CA 1
ATOM 13088 C C . PHE D 1 39 ? -60.779 -22.617 -94.752 1.00 16.51 265 PHE D C 1
ATOM 13089 O O . PHE D 1 39 ? -60.525 -21.516 -94.250 1.00 17.23 265 PHE D O 1
ATOM 13106 N N . GLN D 1 40 ? -61.539 -22.756 -95.837 1.00 14.69 266 GLN D N 1
ATOM 13107 C CA . GLN D 1 40 ? -62.152 -21.611 -96.490 1.00 16.59 266 GLN D CA 1
ATOM 13108 C C . GLN D 1 40 ? -63.624 -21.454 -96.144 1.00 16.12 266 GLN D C 1
ATOM 13109 O O . GLN D 1 40 ? -64.170 -20.358 -96.307 1.00 17.09 266 GLN D O 1
ATOM 13123 N N . ASN D 1 41 ? -64.270 -22.518 -95.690 1.00 14.52 267 ASN D N 1
ATOM 13124 C CA . ASN D 1 41 ? -65.588 -22.449 -95.080 1.00 14.96 267 ASN D CA 1
ATOM 13125 C C . ASN D 1 41 ? -65.457 -22.524 -93.565 1.00 14.61 267 ASN D C 1
ATOM 13126 O O . ASN D 1 41 ? -64.431 -22.939 -93.023 1.00 17.16 267 ASN D O 1
ATOM 13137 N N . GLY D 1 42 ? -66.512 -22.095 -92.880 1.00 14.76 268 GLY D N 1
ATOM 13138 C CA . GLY D 1 42 ? -66.477 -22.070 -91.435 1.00 14.75 268 GLY D CA 1
ATOM 13139 C C . GLY D 1 42 ? -65.540 -21.026 -90.878 1.00 15.00 268 GLY D C 1
ATOM 13140 O O . GLY D 1 42 ? -64.958 -21.234 -89.806 1.00 15.87 268 GLY D O 1
ATOM 13144 N N . ARG D 1 43 ? -65.383 -19.901 -91.574 1.00 15.22 269 ARG D N 1
ATOM 13145 C CA . ARG D 1 43 ? -64.467 -18.835 -91.179 1.00 15.66 269 ARG D CA 1
ATOM 13146 C C . ARG D 1 43 ? -65.261 -17.570 -90.881 1.00 16.48 269 ARG D C 1
ATOM 13147 O O . ARG D 1 43 ? -65.923 -17.021 -91.768 1.00 17.45 269 ARG D O 1
ATOM 13168 N N . CYS D 1 44 ? -65.189 -17.111 -89.639 1.00 15.15 270 CYS D N 1
ATOM 13169 C CA . CYS D 1 44 ? -65.897 -15.912 -89.215 1.00 14.35 270 CYS D CA 1
ATOM 13170 C C . CYS D 1 44 ? -65.153 -15.326 -88.029 1.00 17.13 270 CYS D C 1
ATOM 13171 O O . CYS D 1 44 ? -64.832 -16.057 -87.087 1.00 18.20 270 CYS D O 1
ATOM 13179 N N . THR D 1 45 ? -64.863 -14.029 -88.081 1.00 16.05 271 THR D N 1
ATOM 13180 C CA . THR D 1 45 ? -64.195 -13.392 -86.960 1.00 16.23 271 THR D CA 1
ATOM 13181 C C . THR D 1 45 ? -65.148 -13.241 -85.773 1.00 15.52 271 THR D C 1
ATOM 13182 O O . THR D 1 45 ? -66.373 -13.317 -85.907 1.00 16.53 271 THR D O 1
ATOM 13193 N N . LEU D 1 46 ? -64.575 -12.979 -84.601 1.00 16.31 272 LEU D N 1
ATOM 13194 C CA . LEU D 1 46 ? -65.419 -12.816 -83.427 1.00 15.87 272 LEU D CA 1
ATOM 13195 C C . LEU D 1 46 ? -66.318 -11.583 -83.519 1.00 18.40 272 LEU D C 1
ATOM 13196 O O . LEU D 1 46 ? -67.362 -11.556 -82.857 1.00 16.97 272 LEU D O 1
ATOM 13212 N N . ASP D 1 47 ? -65.963 -10.577 -84.327 1.00 18.32 273 ASP D N 1
ATOM 13213 C CA . ASP D 1 47 ? -66.848 -9.435 -84.533 1.00 18.74 273 ASP D CA 1
ATOM 13214 C C . ASP D 1 47 ? -67.702 -9.589 -85.790 1.00 17.40 273 ASP D C 1
ATOM 13215 O O . ASP D 1 47 ? -68.295 -8.613 -86.261 1.00 18.99 273 ASP D O 1
ATOM 13224 N N . GLY D 1 48 ? -67.798 -10.810 -86.318 1.00 16.30 274 GLY D N 1
ATOM 13225 C CA . GLY D 1 48 ? -68.839 -11.151 -87.262 1.00 15.54 274 GLY D CA 1
ATOM 13226 C C . GLY D 1 48 ? -68.535 -10.925 -88.723 1.00 22.42 274 GLY D C 1
ATOM 13227 O O . GLY D 1 48 ? -69.469 -10.742 -89.514 1.00 23.99 274 GLY D O 1
ATOM 13231 N N . ARG D 1 49 ? -67.267 -10.937 -89.119 1.00 19.41 275 ARG D N 1
ATOM 13232 C CA . ARG D 1 49 ? -66.889 -10.787 -90.517 1.00 17.55 275 ARG D CA 1
ATOM 13233 C C . ARG D 1 49 ? -66.648 -12.166 -91.122 1.00 21.36 275 ARG D C 1
ATOM 13234 O O . ARG D 1 49 ? -65.771 -12.906 -90.658 1.00 18.33 275 ARG D O 1
ATOM 13255 N N . LEU D 1 50 ? -67.426 -12.510 -92.148 1.00 17.42 276 LEU D N 1
ATOM 13256 C CA . LEU D 1 50 ? -67.214 -13.760 -92.863 1.00 16.12 276 LEU D CA 1
ATOM 13257 C C . LEU D 1 50 ? -65.929 -13.685 -93.682 1.00 17.08 276 LEU D C 1
ATOM 13258 O O . LEU D 1 50 ? -65.573 -12.633 -94.222 1.00 18.48 276 LEU D O 1
ATOM 13274 N N . VAL D 1 51 ? -65.235 -14.817 -93.782 1.00 17.69 277 VAL D N 1
ATOM 13275 C CA . VAL D 1 51 ? -63.997 -14.897 -94.549 1.00 18.46 277 VAL D CA 1
ATOM 13276 C C . VAL D 1 51 ? -64.072 -16.106 -95.470 1.00 18.14 277 VAL D C 1
ATOM 13277 O O . VAL D 1 51 ? -64.795 -17.072 -95.203 1.00 16.31 277 VAL D O 1
ATOM 13290 N N . GLY D 1 52 ? -63.328 -16.040 -96.574 1.00 19.96 278 GLY D N 1
ATOM 13291 C CA . GLY D 1 52 ? -63.290 -17.151 -97.499 1.00 19.16 278 GLY D CA 1
ATOM 13292 C C . GLY D 1 52 ? -64.612 -17.333 -98.228 1.00 22.11 278 GLY D C 1
ATOM 13293 O O . GLY D 1 52 ? -65.344 -16.381 -98.518 1.00 20.71 278 GLY D O 1
ATOM 13297 N N . THR D 1 53 ? -64.912 -18.588 -98.535 1.00 18.74 279 THR D N 1
ATOM 13298 C CA . THR D 1 53 ? -66.171 -18.941 -99.178 1.00 17.44 279 THR D CA 1
ATOM 13299 C C . THR D 1 53 ? -67.316 -19.075 -98.181 1.00 16.61 279 THR D C 1
ATOM 13300 O O . THR D 1 53 ? -68.438 -19.391 -98.590 1.00 16.25 279 THR D O 1
ATOM 13311 N N . THR D 1 54 ? -67.065 -18.821 -96.900 1.00 15.22 280 THR D N 1
ATOM 13312 C CA . THR D 1 54 ? -68.035 -19.062 -95.842 1.00 13.90 280 THR D CA 1
ATOM 13313 C C . THR D 1 54 ? -69.365 -18.364 -96.104 1.00 15.36 280 THR D C 1
ATOM 13314 O O . THR D 1 54 ? -69.399 -17.132 -96.241 1.00 15.67 280 THR D O 1
ATOM 13325 N N . PRO D 1 55 ? -70.470 -19.100 -96.138 1.00 14.26 281 PRO D N 1
ATOM 13326 C CA . PRO D 1 55 ? -71.799 -18.484 -96.099 1.00 13.96 281 PRO D CA 1
ATOM 13327 C C . PRO D 1 55 ? -72.298 -18.370 -94.665 1.00 13.13 281 PRO D C 1
ATOM 13328 O O . PRO D 1 55 ? -71.818 -19.047 -93.754 1.00 14.53 281 PRO D O 1
ATOM 13339 N N . VAL D 1 56 ? -73.300 -17.510 -94.476 1.00 14.06 282 VAL D N 1
ATOM 13340 C CA . VAL D 1 56 ? -73.853 -17.357 -93.135 1.00 14.42 282 VAL D CA 1
ATOM 13341 C C . VAL D 1 56 ? -74.812 -18.494 -92.787 1.00 18.53 282 VAL D C 1
ATOM 13342 O O . VAL D 1 56 ? -75.024 -18.765 -91.597 1.00 16.05 282 VAL D O 1
ATOM 13355 N N . SER D 1 57 ? -75.350 -19.200 -93.788 1.00 14.65 283 SER D N 1
ATOM 13356 C CA . SER D 1 57 ? -76.345 -20.243 -93.590 1.00 15.06 283 SER D CA 1
ATOM 13357 C C . SER D 1 57 ? -75.845 -21.605 -94.052 1.00 13.31 283 SER D C 1
ATOM 13358 O O . SER D 1 57 ? -75.195 -21.715 -95.093 1.00 15.66 283 SER D O 1
ATOM 13366 N N . LEU D 1 58 ? -76.205 -22.654 -93.299 1.00 15.92 284 LEU D N 1
ATOM 13367 C CA . LEU D 1 58 ? -75.865 -24.017 -93.697 1.00 15.35 284 LEU D CA 1
ATOM 13368 C C . LEU D 1 58 ? -76.507 -24.413 -95.021 1.00 15.79 284 LEU D C 1
ATOM 13369 O O . LEU D 1 58 ? -76.028 -25.351 -95.670 1.00 16.17 284 LEU D O 1
ATOM 13385 N N . SER D 1 59 ? -77.588 -23.734 -95.432 1.00 14.08 285 SER D N 1
ATOM 13386 C CA . SER D 1 59 ? -78.232 -24.060 -96.700 1.00 14.68 285 SER D CA 1
ATOM 13387 C C . SER D 1 59 ? -77.345 -23.746 -97.899 1.00 15.11 285 SER D C 1
ATOM 13388 O O . SER D 1 59 ? -77.700 -24.120 -99.022 1.00 15.82 285 SER D O 1
ATOM 13396 N N . HIS D 1 60 ? -76.215 -23.070 -97.682 1.00 14.74 286 HIS D N 1
ATOM 13397 C CA A HIS D 1 60 ? -75.250 -22.765 -98.725 0.54 14.19 286 HIS D CA 1
ATOM 13398 C CA B HIS D 1 60 ? -75.263 -22.794 -98.749 0.46 14.43 286 HIS D CA 1
ATOM 13399 C C . HIS D 1 60 ? -73.940 -23.530 -98.563 1.00 15.06 286 HIS D C 1
ATOM 13400 O O . HIS D 1 60 ? -73.029 -23.352 -99.377 1.00 17.29 286 HIS D O 1
ATOM 13427 N N . VAL D 1 61 ? -73.806 -24.363 -97.535 1.00 14.62 287 VAL D N 1
ATOM 13428 C CA . VAL D 1 61 ? -72.510 -24.951 -97.193 1.00 16.70 287 VAL D CA 1
ATOM 13429 C C . VAL D 1 61 ? -72.246 -26.211 -98.006 1.00 16.21 287 VAL D C 1
ATOM 13430 O O . VAL D 1 61 ? -73.063 -27.140 -98.024 1.00 16.21 287 VAL D O 1
ATOM 13443 N N . ALA D 1 62 ? -71.070 -26.250 -98.643 1.00 16.03 288 ALA D N 1
ATOM 13444 C CA . ALA D 1 62 ? -70.583 -27.401 -99.408 1.00 15.42 288 ALA D CA 1
ATOM 13445 C C . ALA D 1 62 ? -71.515 -27.723 -100.572 1.00 14.95 288 ALA D C 1
ATOM 13446 O O . ALA D 1 62 ? -71.870 -28.880 -100.818 1.00 16.42 288 ALA D O 1
ATOM 13453 N N . LYS D 1 63 ? -71.897 -26.681 -101.301 1.00 16.35 289 LYS D N 1
ATOM 13454 C CA . LYS D 1 63 ? -72.779 -26.799 -102.447 1.00 15.91 289 LYS D CA 1
ATOM 13455 C C . LYS D 1 63 ? -72.138 -26.148 -103.661 1.00 16.98 289 LYS D C 1
ATOM 13456 O O . LYS D 1 63 ? -71.272 -25.273 -103.550 1.00 16.22 289 LYS D O 1
ATOM 13475 N N . ILE D 1 64 ? -72.580 -26.602 -104.830 1.00 16.27 290 ILE D N 1
ATOM 13476 C CA . ILE D 1 64 ? -72.166 -26.031 -106.098 1.00 18.95 290 ILE D CA 1
ATOM 13477 C C . ILE D 1 64 ? -73.421 -25.753 -106.909 1.00 17.65 290 ILE D C 1
ATOM 13478 O O . ILE D 1 64 ? -74.478 -26.347 -106.688 1.00 18.87 290 ILE D O 1
ATOM 13494 N N . ARG D 1 65 ? -73.282 -24.857 -107.874 1.00 16.08 291 ARG D N 1
ATOM 13495 C CA . ARG D 1 65 ? -74.349 -24.600 -108.826 1.00 16.31 291 ARG D CA 1
ATOM 13496 C C . ARG D 1 65 ? -73.700 -24.208 -110.141 1.00 17.06 291 ARG D C 1
ATOM 13497 O O . ARG D 1 65 ? -72.683 -23.511 -110.152 1.00 18.56 291 ARG D O 1
ATOM 13518 N N . GLY D 1 66 ? -74.266 -24.672 -111.240 1.00 17.36 292 GLY D N 1
ATOM 13519 C CA . GLY D 1 66 ? -73.690 -24.325 -112.519 1.00 18.98 292 GLY D CA 1
ATOM 13520 C C . GLY D 1 66 ? -74.367 -25.052 -113.654 1.00 21.33 292 GLY D C 1
ATOM 13521 O O . GLY D 1 66 ? -75.330 -25.804 -113.471 1.00 23.54 292 GLY D O 1
ATOM 13525 N N . THR D 1 67 ? -73.831 -24.803 -114.842 1.00 20.11 293 THR D N 1
ATOM 13526 C CA . THR D 1 67 ? -74.362 -25.349 -116.081 1.00 23.86 293 THR D CA 1
ATOM 13527 C C . THR D 1 67 ? -73.302 -26.232 -116.713 1.00 26.40 293 THR D C 1
ATOM 13528 O O . THR D 1 67 ? -72.189 -25.774 -116.997 1.00 25.40 293 THR D O 1
ATOM 13539 N N . SER D 1 68 ? -73.641 -27.496 -116.914 1.00 23.38 294 SER D N 1
ATOM 13540 C CA . SER D 1 68 ? -72.795 -28.420 -117.646 1.00 23.30 294 SER D CA 1
ATOM 13541 C C . SER D 1 68 ? -73.057 -28.292 -119.140 1.00 26.05 294 SER D C 1
ATOM 13542 O O . SER D 1 68 ? -74.206 -28.153 -119.567 1.00 29.36 294 SER D O 1
ATOM 13550 N N . ASN D 1 69 ? -71.986 -28.349 -119.928 1.00 28.66 295 ASN D N 1
ATOM 13551 C CA . ASN D 1 69 ? -72.099 -28.531 -121.369 1.00 29.56 295 ASN D CA 1
ATOM 13552 C C . ASN D 1 69 ? -71.667 -29.928 -121.793 1.00 27.90 295 ASN D C 1
ATOM 13553 O O . ASN D 1 69 ? -71.451 -30.170 -122.985 1.00 29.96 295 ASN D O 1
ATOM 13564 N N . GLY D 1 70 ? -71.541 -30.852 -120.840 1.00 30.39 296 GLY D N 1
ATOM 13565 C CA . GLY D 1 70 ? -71.061 -32.185 -121.101 1.00 35.02 296 GLY D CA 1
ATOM 13566 C C . GLY D 1 70 ? -69.575 -32.372 -120.890 1.00 34.51 296 GLY D C 1
ATOM 13567 O O . GLY D 1 70 ? -69.132 -33.505 -120.662 1.00 33.39 296 GLY D O 1
ATOM 13571 N N . THR D 1 71 ? -68.801 -31.296 -120.932 1.00 30.76 297 THR D N 1
ATOM 13572 C CA . THR D 1 71 ? -67.358 -31.341 -120.738 1.00 32.24 297 THR D CA 1
ATOM 13573 C C . THR D 1 71 ? -66.917 -30.575 -119.504 1.00 30.31 297 THR D C 1
ATOM 13574 O O . THR D 1 71 ? -66.076 -31.063 -118.745 1.00 29.14 297 THR D O 1
ATOM 13585 N N . VAL D 1 72 ? -67.465 -29.385 -119.284 1.00 26.76 298 VAL D N 1
ATOM 13586 C CA . VAL D 1 72 ? -67.173 -28.615 -118.087 1.00 25.59 298 VAL D CA 1
ATOM 13587 C C . VAL D 1 72 ? -68.487 -28.156 -117.478 1.00 24.65 298 VAL D C 1
ATOM 13588 O O . VAL D 1 72 ? -69.516 -28.051 -118.149 1.00 26.49 298 VAL D O 1
ATOM 13601 N N . ILE D 1 73 ? -68.437 -27.892 -116.181 1.00 23.41 299 ILE D N 1
ATOM 13602 C CA . ILE D 1 73 ? -69.505 -27.196 -115.481 1.00 21.85 299 ILE D CA 1
ATOM 13603 C C . ILE D 1 73 ? -69.039 -25.765 -115.263 1.00 21.32 299 ILE D C 1
ATOM 13604 O O . ILE D 1 73 ? -68.038 -25.528 -114.578 1.00 24.41 299 ILE D O 1
ATOM 13620 N N . ASN D 1 74 ? -69.748 -24.812 -115.853 1.00 22.36 300 ASN D N 1
ATOM 13621 C CA . ASN D 1 74 ? -69.484 -23.399 -115.618 1.00 22.58 300 ASN D CA 1
ATOM 13622 C C . ASN D 1 74 ? -70.263 -22.976 -114.377 1.00 23.79 300 ASN D C 1
ATOM 13623 O O . ASN D 1 74 ? -71.498 -23.041 -114.355 1.00 22.17 300 ASN D O 1
ATOM 13634 N N . LEU D 1 75 ? -69.535 -22.570 -113.340 1.00 20.88 301 LEU D N 1
ATOM 13635 C CA . LEU D 1 75 ? -70.127 -22.315 -112.039 1.00 18.61 301 LEU D CA 1
ATOM 13636 C C . LEU D 1 75 ? -70.882 -20.995 -112.012 1.00 18.83 301 LEU D C 1
ATOM 13637 O O . LEU D 1 75 ? -70.555 -20.049 -112.735 1.00 20.57 301 LEU D O 1
ATOM 13653 N N . THR D 1 76 ? -71.921 -20.957 -111.179 1.00 17.54 302 THR D N 1
ATOM 13654 C CA . THR D 1 76 ? -72.629 -19.739 -110.818 1.00 17.40 302 THR D CA 1
ATOM 13655 C C . THR D 1 76 ? -72.623 -19.600 -109.297 1.00 17.00 302 THR D C 1
ATOM 13656 O O . THR D 1 76 ? -72.206 -20.507 -108.571 1.00 17.90 302 THR D O 1
ATOM 13667 N N . GLU D 1 77 ? -73.105 -18.463 -108.807 1.00 16.85 303 GLU D N 1
ATOM 13668 C CA . GLU D 1 77 ? -73.460 -18.380 -107.398 1.00 16.58 303 GLU D CA 1
ATOM 13669 C C . GLU D 1 77 ? -74.608 -19.350 -107.123 1.00 14.72 303 GLU D C 1
ATOM 13670 O O . GLU D 1 77 ? -75.322 -19.776 -108.037 1.00 17.54 303 GLU D O 1
ATOM 13682 N N . LEU D 1 78 ? -74.790 -19.700 -105.849 1.00 15.48 304 LEU D N 1
ATOM 13683 C CA . LEU D 1 78 ? -75.770 -20.730 -105.509 1.00 15.80 304 LEU D CA 1
ATOM 13684 C C . LEU D 1 78 ? -77.206 -20.294 -105.788 1.00 18.17 304 LEU D C 1
ATOM 13685 O O . LEU D 1 78 ? -78.071 -21.159 -105.953 1.00 22.44 304 LEU D O 1
ATOM 13701 N N . ASP D 1 79 ? -77.484 -18.992 -105.868 1.00 16.29 305 ASP D N 1
ATOM 13702 C CA . ASP D 1 79 ? -78.818 -18.549 -106.259 1.00 18.64 305 ASP D CA 1
ATOM 13703 C C . ASP D 1 79 ? -78.987 -18.470 -107.772 1.00 19.31 305 ASP D C 1
ATOM 13704 O O . ASP D 1 79 ? -80.043 -18.037 -108.245 1.00 20.50 305 ASP D O 1
ATOM 13713 N N . GLY D 1 80 ? -77.988 -18.903 -108.538 1.00 18.11 306 GLY D N 1
ATOM 13714 C CA . GLY D 1 80 ? -78.080 -18.917 -109.978 1.00 17.24 306 GLY D CA 1
ATOM 13715 C C . GLY D 1 80 ? -77.563 -17.675 -110.669 1.00 18.31 306 GLY D C 1
ATOM 13716 O O . GLY D 1 80 ? -77.439 -17.680 -111.902 1.00 21.19 306 GLY D O 1
ATOM 13720 N N . THR D 1 81 ? -77.273 -16.607 -109.929 1.00 18.72 307 THR D N 1
ATOM 13721 C CA . THR D 1 81 ? -76.720 -15.407 -110.543 1.00 17.59 307 THR D CA 1
ATOM 13722 C C . THR D 1 81 ? -75.240 -15.630 -110.848 1.00 20.18 307 THR D C 1
ATOM 13723 O O . THR D 1 81 ? -74.626 -16.572 -110.339 1.00 19.39 307 THR D O 1
ATOM 13734 N N . PRO D 1 82 ? -74.647 -14.796 -111.701 1.00 18.88 308 PRO D N 1
ATOM 13735 C CA . PRO D 1 82 ? -73.313 -15.123 -112.227 1.00 18.54 308 PRO D CA 1
ATOM 13736 C C . PRO D 1 82 ? -72.212 -15.145 -111.179 1.00 20.31 308 PRO D C 1
ATOM 13737 O O . PRO D 1 82 ? -72.149 -14.297 -110.285 1.00 18.56 308 PRO D O 1
ATOM 13748 N N . PHE D 1 83 ? -71.329 -16.136 -111.318 1.00 18.34 309 PHE D N 1
ATOM 13749 C CA . PHE D 1 83 ? -70.069 -16.163 -110.592 1.00 18.90 309 PHE D CA 1
ATOM 13750 C C . PHE D 1 83 ? -69.002 -15.477 -111.437 1.00 20.07 309 PHE D C 1
ATOM 13751 O O . PHE D 1 83 ? -68.731 -15.897 -112.568 1.00 19.70 309 PHE D O 1
ATOM 13768 N N . HIS D 1 84 ? -68.381 -14.447 -110.881 1.00 18.72 310 HIS D N 1
ATOM 13769 C CA . HIS D 1 84 ? -67.343 -13.724 -111.590 1.00 19.00 310 HIS D CA 1
ATOM 13770 C C . HIS D 1 84 ? -65.989 -14.116 -111.039 1.00 20.62 310 HIS D C 1
ATOM 13771 O O . HIS D 1 84 ? -65.685 -13.788 -109.883 1.00 19.35 310 HIS D O 1
ATOM 13786 N N . PRO D 1 85 ? -65.157 -14.816 -111.806 1.00 21.11 311 PRO D N 1
ATOM 13787 C CA . PRO D 1 85 ? -63.817 -15.148 -111.314 1.00 20.24 311 PRO D CA 1
ATOM 13788 C C . PRO D 1 85 ? -63.116 -13.904 -110.795 1.00 20.34 311 PRO D C 1
ATOM 13789 O O . PRO D 1 85 ? -63.251 -12.811 -111.349 1.00 21.81 311 PRO D O 1
ATOM 13800 N N . PHE D 1 86 ? -62.385 -14.078 -109.701 1.00 20.57 312 PHE D N 1
ATOM 13801 C CA . PHE D 1 86 ? -61.750 -12.964 -109.008 1.00 19.77 312 PHE D CA 1
ATOM 13802 C C . PHE D 1 86 ? -60.493 -13.500 -108.333 1.00 20.35 312 PHE D C 1
ATOM 13803 O O . PHE D 1 86 ? -60.021 -14.600 -108.642 1.00 22.70 312 PHE D O 1
ATOM 13820 N N . GLU D 1 87 ? -59.903 -12.698 -107.453 1.00 20.53 313 GLU D N 1
ATOM 13821 C CA . GLU D 1 87 ? -58.664 -13.132 -106.825 1.00 22.55 313 GLU D CA 1
ATOM 13822 C C . GLU D 1 87 ? -58.878 -14.327 -105.904 1.00 19.93 313 GLU D C 1
ATOM 13823 O O . GLU D 1 87 ? -57.931 -15.086 -105.667 1.00 21.76 313 GLU D O 1
ATOM 13835 N N . GLY D 1 88 ? -60.101 -14.511 -105.391 1.00 19.40 314 GLY D N 1
ATOM 13836 C CA . GLY D 1 88 ? -60.388 -15.539 -104.420 1.00 19.55 314 GLY D CA 1
ATOM 13837 C C . GLY D 1 88 ? -60.630 -16.895 -105.045 1.00 19.79 314 GLY D C 1
ATOM 13838 O O . GLY D 1 88 ? -60.583 -17.082 -106.270 1.00 21.56 314 GLY D O 1
ATOM 13842 N N . PRO D 1 89 ? -60.944 -17.871 -104.181 1.00 19.24 315 PRO D N 1
ATOM 13843 C CA . PRO D 1 89 ? -60.832 -19.282 -104.584 1.00 16.46 315 PRO D CA 1
ATOM 13844 C C . PRO D 1 89 ? -61.988 -19.855 -105.388 1.00 16.14 315 PRO D C 1
ATOM 13845 O O . PRO D 1 89 ? -61.770 -20.710 -106.253 1.00 18.59 315 PRO D O 1
ATOM 13856 N N . ALA D 1 90 ? -63.211 -19.424 -105.102 1.00 16.71 316 ALA D N 1
ATOM 13857 C CA . ALA D 1 90 ? -64.389 -20.120 -105.607 1.00 17.46 316 ALA D CA 1
ATOM 13858 C C . ALA D 1 90 ? -65.652 -19.358 -105.235 1.00 16.57 316 ALA D C 1
ATOM 13859 O O . ALA D 1 90 ? -65.584 -18.382 -104.476 1.00 17.25 316 ALA D O 1
ATOM 13866 N N . PRO D 1 91 ? -66.819 -19.770 -105.732 1.00 16.55 317 PRO D N 1
ATOM 13867 C CA . PRO D 1 91 ? -68.064 -19.138 -105.284 1.00 17.35 317 PRO D CA 1
ATOM 13868 C C . PRO D 1 91 ? -68.333 -19.409 -103.814 1.00 16.55 317 PRO D C 1
ATOM 13869 O O . PRO D 1 91 ? -67.936 -20.440 -103.264 1.00 15.99 317 PRO D O 1
ATOM 13880 N N . ILE D 1 92 ? -69.048 -18.474 -103.182 1.00 16.99 318 ILE D N 1
ATOM 13881 C CA . ILE D 1 92 ? -69.504 -18.682 -101.816 1.00 15.19 318 ILE D CA 1
ATOM 13882 C C . ILE D 1 92 ? -70.149 -20.057 -101.689 1.00 17.30 318 ILE D C 1
ATOM 13883 O O . ILE D 1 92 ? -70.933 -20.483 -102.545 1.00 17.04 318 ILE D O 1
ATOM 13899 N N . GLY D 1 93 ? -69.791 -20.766 -100.613 1.00 16.77 319 GLY D N 1
ATOM 13900 C CA . GLY D 1 93 ? -70.360 -22.062 -100.301 1.00 15.56 319 GLY D CA 1
ATOM 13901 C C . GLY D 1 93 ? -69.657 -23.253 -100.915 1.00 16.80 319 GLY D C 1
ATOM 13902 O O . GLY D 1 93 ? -69.918 -24.391 -100.495 1.00 15.94 319 GLY D O 1
ATOM 13906 N N . PHE D 1 94 ? -68.799 -23.036 -101.897 1.00 15.80 320 PHE D N 1
ATOM 13907 C CA . PHE D 1 94 ? -68.137 -24.126 -102.595 1.00 14.86 320 PHE D CA 1
ATOM 13908 C C . PHE D 1 94 ? -67.426 -25.032 -101.591 1.00 14.97 320 PHE D C 1
ATOM 13909 O O . PHE D 1 94 ? -66.826 -24.534 -100.631 1.00 15.55 320 PHE D O 1
ATOM 13926 N N . PRO D 1 95 ? -67.474 -26.358 -101.763 1.00 16.23 321 PRO D N 1
ATOM 13927 C CA . PRO D 1 95 ? -66.811 -27.239 -100.788 1.00 15.73 321 PRO D CA 1
ATOM 13928 C C . PRO D 1 95 ? -65.317 -26.950 -100.678 1.00 16.77 321 PRO D C 1
ATOM 13929 O O . PRO D 1 95 ? -64.654 -26.609 -101.660 1.00 17.41 321 PRO D O 1
ATOM 13940 N N . ASP D 1 96 ? -64.785 -27.111 -99.458 1.00 18.04 322 ASP D N 1
ATOM 13941 C CA . ASP D 1 96 ? -63.374 -26.854 -99.177 1.00 17.74 322 ASP D CA 1
ATOM 13942 C C . ASP D 1 96 ? -62.682 -28.073 -98.576 1.00 17.25 322 ASP D C 1
ATOM 13943 O O . ASP D 1 96 ? -61.657 -27.935 -97.900 1.00 16.78 322 ASP D O 1
ATOM 13952 N N . LEU D 1 97 ? -63.210 -29.267 -98.826 1.00 16.07 323 LEU D N 1
ATOM 13953 C CA . LEU D 1 97 ? -62.606 -30.494 -98.315 1.00 16.74 323 LEU D CA 1
ATOM 13954 C C . LEU D 1 97 ? -61.495 -30.910 -99.262 1.00 18.21 323 LEU D C 1
ATOM 13955 O O . LEU D 1 97 ? -61.748 -31.474 -100.327 1.00 19.70 323 LEU D O 1
ATOM 13971 N N . GLY D 1 98 ? -60.255 -30.644 -98.873 1.00 18.68 324 GLY D N 1
ATOM 13972 C CA . GLY D 1 98 ? -59.125 -31.213 -99.564 1.00 18.51 324 GLY D CA 1
ATOM 13973 C C . GLY D 1 98 ? -58.959 -32.674 -99.204 1.00 19.06 324 GLY D C 1
ATOM 13974 O O . GLY D 1 98 ? -59.695 -33.238 -98.394 1.00 20.49 324 GLY D O 1
ATOM 13978 N N . GLY D 1 99 ? -57.972 -33.300 -99.835 1.00 21.96 325 GLY D N 1
ATOM 13979 C CA . GLY D 1 99 ? -57.575 -34.645 -99.451 1.00 23.63 325 GLY D CA 1
ATOM 13980 C C . GLY D 1 99 ? -58.635 -35.707 -99.626 1.00 22.75 325 GLY D C 1
ATOM 13981 O O . GLY D 1 99 ? -58.710 -36.640 -98.817 1.00 20.81 325 GLY D O 1
ATOM 13985 N N . CYS D 1 100 ? -59.450 -35.602 -100.673 1.00 20.16 326 CYS D N 1
ATOM 13986 C CA . CYS D 1 100 ? -60.479 -36.606 -100.912 1.00 21.76 326 CYS D CA 1
ATOM 13987 C C . CYS D 1 100 ? -61.108 -36.361 -102.274 1.00 20.07 326 CYS D C 1
ATOM 13988 O O . CYS D 1 100 ? -60.998 -35.272 -102.841 1.00 22.89 326 CYS D O 1
ATOM 13996 N N . ASP D 1 101 ? -61.770 -37.395 -102.791 1.00 21.16 327 ASP D N 1
ATOM 13997 C CA . ASP D 1 101 ? -62.718 -37.229 -103.881 1.00 19.24 327 ASP D CA 1
ATOM 13998 C C . ASP D 1 101 ? -64.088 -36.900 -103.297 1.00 20.56 327 ASP D C 1
ATOM 13999 O O . ASP D 1 101 ? -64.473 -37.419 -102.241 1.00 20.74 327 ASP D O 1
ATOM 14008 N N . TRP D 1 102 ? -64.814 -36.026 -103.989 1.00 19.78 328 TRP D N 1
ATOM 14009 C CA . TRP D 1 102 ? -66.162 -35.655 -103.598 1.00 18.32 328 TRP D CA 1
ATOM 14010 C C . TRP D 1 102 ? -67.181 -36.464 -104.388 1.00 18.47 328 TRP D C 1
ATOM 14011 O O . TRP D 1 102 ? -66.973 -36.794 -105.556 1.00 20.80 328 TRP D O 1
ATOM 14032 N N . HIS D 1 103 ? -68.308 -36.740 -103.755 1.00 19.53 329 HIS D N 1
ATOM 14033 C CA . HIS D 1 103 ? -69.465 -37.299 -104.444 1.00 17.15 329 HIS D CA 1
ATOM 14034 C C . HIS D 1 103 ? -70.628 -36.385 -104.120 1.00 18.67 329 HIS D C 1
ATOM 14035 O O . HIS D 1 103 ? -71.079 -36.314 -102.973 1.00 21.49 329 HIS D O 1
ATOM 14049 N N . ILE D 1 104 ? -71.043 -35.638 -105.137 1.00 18.86 330 ILE D N 1
ATOM 14050 C CA . ILE D 1 104 ? -71.969 -34.526 -105.014 1.00 17.31 330 ILE D CA 1
ATOM 14051 C C . ILE D 1 104 ? -73.296 -34.965 -105.604 1.00 18.65 330 ILE D C 1
ATOM 14052 O O . ILE D 1 104 ? -73.338 -35.530 -106.703 1.00 19.12 330 ILE D O 1
ATOM 14068 N N . ASN D 1 105 ? -74.372 -34.737 -104.866 1.00 18.88 331 ASN D N 1
ATOM 14069 C CA . ASN D 1 105 ? -75.701 -35.098 -105.332 1.00 19.03 331 ASN D CA 1
ATOM 14070 C C . ASN D 1 105 ? -76.296 -33.920 -106.092 1.00 19.56 331 ASN D C 1
ATOM 14071 O O . ASN D 1 105 ? -76.560 -32.866 -105.504 1.00 20.54 331 ASN D O 1
ATOM 14082 N N . MET D 1 106 ? -76.516 -34.114 -107.393 1.00 18.44 332 MET D N 1
ATOM 14083 C CA . MET D 1 106 ? -76.975 -33.070 -108.298 1.00 17.67 332 MET D CA 1
ATOM 14084 C C . MET D 1 106 ? -78.469 -33.215 -108.545 1.00 18.97 332 MET D C 1
ATOM 14085 O O . MET D 1 106 ? -78.936 -34.292 -108.932 1.00 20.84 332 MET D O 1
ATOM 14099 N N . THR D 1 107 ? -79.206 -32.125 -108.348 1.00 17.22 333 THR D N 1
ATOM 14100 C CA . THR D 1 107 ? -80.630 -32.058 -108.635 1.00 18.65 333 THR D CA 1
ATOM 14101 C C . THR D 1 107 ? -80.888 -30.839 -109.509 1.00 20.77 333 THR D C 1
ATOM 14102 O O . THR D 1 107 ? -79.992 -30.030 -109.770 1.00 19.34 333 THR D O 1
ATOM 14113 N N . GLN D 1 108 ? -82.133 -30.705 -109.956 1.00 20.58 334 GLN D N 1
ATOM 14114 C CA . GLN D 1 108 ? -82.489 -29.665 -110.904 1.00 21.05 334 GLN D CA 1
ATOM 14115 C C . GLN D 1 108 ? -83.850 -29.090 -110.562 1.00 20.51 334 GLN D C 1
ATOM 14116 O O . GLN D 1 108 ? -84.765 -29.821 -110.173 1.00 24.93 334 GLN D O 1
ATOM 14130 N N . PHE D 1 109 ? -83.980 -27.779 -110.741 1.00 21.71 335 PHE D N 1
ATOM 14131 C CA . PHE D 1 109 ? -85.267 -27.110 -110.634 1.00 22.73 335 PHE D CA 1
ATOM 14132 C C . PHE D 1 109 ? -86.039 -27.334 -111.924 1.00 23.55 335 PHE D C 1
ATOM 14133 O O . PHE D 1 109 ? -85.593 -26.928 -113.003 1.00 26.34 335 PHE D O 1
ATOM 14150 N N . GLY D 1 110 ? -87.187 -27.991 -111.809 1.00 23.11 336 GLY D N 1
ATOM 14151 C CA . GLY D 1 110 ? -88.030 -28.268 -112.945 1.00 25.82 336 GLY D CA 1
ATOM 14152 C C . GLY D 1 110 ? -87.795 -29.602 -113.611 1.00 29.88 336 GLY D C 1
ATOM 14153 O O . GLY D 1 110 ? -88.414 -29.874 -114.648 1.00 28.62 336 GLY D O 1
ATOM 14157 N N . HIS D 1 111 ? -86.942 -30.451 -113.045 1.00 23.26 337 HIS D N 1
ATOM 14158 C CA . HIS D 1 111 ? -86.730 -31.788 -113.574 1.00 23.19 337 HIS D CA 1
ATOM 14159 C C . HIS D 1 111 ? -86.721 -32.805 -112.445 1.00 23.55 337 HIS D C 1
ATOM 14160 O O . HIS D 1 111 ? -86.361 -32.495 -111.305 1.00 22.90 337 HIS D O 1
ATOM 14174 N N . SER D 1 112 ? -87.127 -34.025 -112.783 1.00 26.47 338 SER D N 1
ATOM 14175 C CA . SER D 1 112 ? -87.016 -35.149 -111.875 1.00 23.97 338 SER D CA 1
ATOM 14176 C C . SER D 1 112 ? -85.565 -35.605 -111.748 1.00 24.81 338 SER D C 1
ATOM 14177 O O . SER D 1 112 ? -84.691 -35.227 -112.534 1.00 25.14 338 SER D O 1
ATOM 14185 N N . SER D 1 113 ? -85.323 -36.409 -110.711 1.00 22.98 339 SER D N 1
ATOM 14186 C CA . SER D 1 113 ? -84.129 -37.226 -110.549 1.00 23.25 339 SER D CA 1
ATOM 14187 C C . SER D 1 113 ? -82.956 -36.535 -109.870 1.00 21.37 339 SER D C 1
ATOM 14188 O O . SER D 1 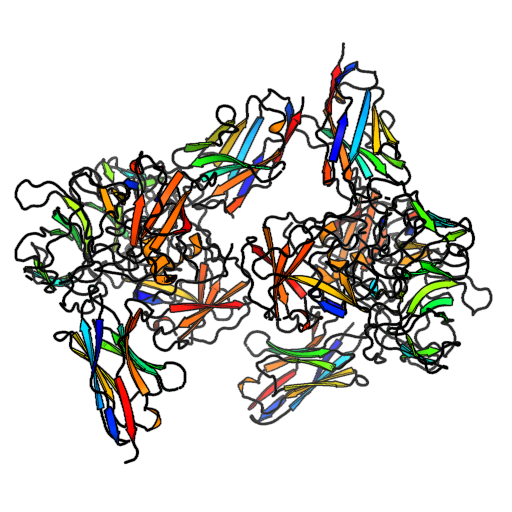113 ? -82.913 -35.309 -109.751 1.00 24.46 339 SER D O 1
ATOM 14196 N N . GLN D 1 114 ? -82.003 -37.343 -109.418 1.00 20.97 340 GLN D N 1
ATOM 14197 C CA . GLN D 1 114 ? -80.739 -36.868 -108.883 1.00 22.00 340 GLN D CA 1
ATOM 14198 C C . GLN D 1 114 ? -79.627 -37.623 -109.595 1.00 20.60 340 GLN D C 1
ATOM 14199 O O . GLN D 1 114 ? -79.838 -38.710 -110.143 1.00 22.81 340 GLN D O 1
ATOM 14213 N N . THR D 1 115 ? -78.440 -37.031 -109.596 1.00 20.13 341 THR D N 1
ATOM 14214 C CA . THR D 1 115 ? -77.290 -37.630 -110.256 1.00 22.38 341 THR D CA 1
ATOM 14215 C C . THR D 1 115 ? -76.068 -37.464 -109.372 1.00 21.75 341 THR D C 1
ATOM 14216 O O . THR D 1 115 ? -75.817 -36.370 -108.856 1.00 23.26 341 THR D O 1
ATOM 14227 N N . GLN D 1 116 ? -75.319 -38.546 -109.193 1.00 21.31 342 GLN D N 1
ATOM 14228 C CA . GLN D 1 116 ? -74.080 -38.480 -108.435 1.00 18.49 342 GLN D CA 1
ATOM 14229 C C . GLN D 1 116 ? -72.968 -37.965 -109.345 1.00 21.22 342 GLN D C 1
ATOM 14230 O O . GLN D 1 116 ? -72.721 -38.527 -110.419 1.00 24.44 342 GLN D O 1
ATOM 14244 N N . TYR D 1 117 ? -72.307 -36.898 -108.907 1.00 21.95 343 TYR D N 1
ATOM 14245 C CA . TYR D 1 117 ? -71.204 -36.250 -109.611 1.00 20.70 343 TYR D CA 1
ATOM 14246 C C . TYR D 1 117 ? -69.926 -36.548 -108.839 1.00 20.60 343 TYR D C 1
ATOM 14247 O O . TYR D 1 117 ? -69.813 -36.191 -107.663 1.00 21.06 343 TYR D O 1
ATOM 14265 N N . ASP D 1 118 ? -68.987 -37.233 -109.492 1.00 20.90 344 ASP D N 1
ATOM 14266 C CA . ASP D 1 118 ? -67.746 -37.680 -108.866 1.00 19.63 344 ASP D CA 1
ATOM 14267 C C . ASP D 1 118 ? -66.645 -36.676 -109.188 1.00 22.76 344 ASP D C 1
ATOM 14268 O O . ASP D 1 118 ? -66.331 -36.454 -110.362 1.00 24.98 344 ASP D O 1
ATOM 14277 N N . VAL D 1 119 ? -66.059 -36.075 -108.154 1.00 21.90 345 VAL D N 1
ATOM 14278 C CA . VAL D 1 119 ? -65.131 -34.964 -108.333 1.00 20.81 345 VAL D CA 1
ATOM 14279 C C . VAL D 1 119 ? -63.766 -35.344 -107.772 1.00 25.58 345 VAL D C 1
ATOM 14280 O O . VAL D 1 119 ? -63.605 -35.501 -106.555 1.00 23.17 345 VAL D O 1
ATOM 14293 N N . ASP D 1 120 ? -62.790 -35.483 -108.663 1.00 23.03 346 ASP D N 1
ATOM 14294 C CA . ASP D 1 120 ? -61.368 -35.444 -108.333 1.00 25.79 346 ASP D CA 1
ATOM 14295 C C . ASP D 1 120 ? -60.948 -33.979 -108.380 1.00 21.99 346 ASP D C 1
ATOM 14296 O O . ASP D 1 120 ? -61.138 -33.316 -109.404 1.00 23.09 346 ASP D O 1
ATOM 14305 N N . THR D 1 121 ? -60.436 -33.455 -107.266 1.00 19.73 347 THR D N 1
ATOM 14306 C CA . THR D 1 121 ? -60.090 -32.040 -107.210 1.00 21.52 347 THR D CA 1
ATOM 14307 C C . THR D 1 121 ? -58.656 -31.755 -107.644 1.00 23.42 347 THR D C 1
ATOM 14308 O O . THR D 1 121 ? -58.230 -30.596 -107.598 1.00 23.54 347 THR D O 1
ATOM 14319 N N . THR D 1 122 ? -57.911 -32.773 -108.074 1.00 22.67 348 THR D N 1
ATOM 14320 C CA . THR D 1 122 ? -56.508 -32.565 -108.390 1.00 22.05 348 THR D CA 1
ATOM 14321 C C . THR D 1 122 ? -56.174 -32.215 -109.837 1.00 28.48 348 THR D C 1
ATOM 14322 O O . THR D 1 122 ? -55.103 -31.641 -110.080 1.00 28.86 348 THR D O 1
ATOM 14333 N N . PRO D 1 123 ? -57.008 -32.529 -110.824 1.00 23.49 349 PRO D N 1
ATOM 14334 C CA . PRO D 1 123 ? -56.585 -32.329 -112.214 1.00 26.87 349 PRO D CA 1
ATOM 14335 C C . PRO D 1 123 ? -56.621 -30.865 -112.638 1.00 23.28 349 PRO D C 1
ATOM 14336 O O . PRO D 1 123 ? -57.181 -29.995 -111.970 1.00 24.72 349 PRO D O 1
ATOM 14347 N N . ASP D 1 124 ? -55.981 -30.613 -113.785 1.00 26.99 350 ASP D N 1
ATOM 14348 C CA . ASP D 1 124 ? -55.881 -29.269 -114.340 1.00 26.48 350 ASP D CA 1
ATOM 14349 C C . ASP D 1 124 ? -57.236 -28.697 -114.732 1.00 27.49 350 ASP D C 1
ATOM 14350 O O . ASP D 1 124 ? -57.357 -27.478 -114.900 1.00 30.92 350 ASP D O 1
ATOM 14359 N N . THR D 1 125 ? -58.243 -29.549 -114.913 1.00 28.83 351 THR D N 1
ATOM 14360 C CA . THR D 1 125 ? -59.592 -29.114 -115.244 1.00 25.65 351 THR D CA 1
ATOM 14361 C C . THR D 1 125 ? -60.374 -28.625 -114.034 1.00 26.87 351 THR D C 1
ATOM 14362 O O . THR D 1 125 ? -61.454 -28.050 -114.205 1.00 24.94 351 THR D O 1
ATOM 14373 N N . PHE D 1 126 ? -59.876 -28.863 -112.826 1.00 24.81 352 PHE D N 1
ATOM 14374 C CA . PHE D 1 126 ? -60.569 -28.434 -111.614 1.00 21.54 352 PHE D CA 1
ATOM 14375 C C . PHE D 1 126 ? -60.055 -27.044 -111.266 1.00 24.45 352 PHE D C 1
ATOM 14376 O O . PHE D 1 126 ? -59.062 -26.881 -110.554 1.00 23.96 352 PHE D O 1
ATOM 14393 N N . VAL D 1 127 ? -60.737 -26.029 -111.785 1.00 23.71 353 VAL D N 1
ATOM 14394 C CA . VAL D 1 127 ? -60.301 -24.645 -111.618 1.00 19.91 353 VAL D CA 1
ATOM 14395 C C . VAL D 1 127 ? -61.498 -23.792 -111.219 1.00 20.49 353 VAL D C 1
ATOM 14396 O O . VAL D 1 127 ? -61.886 -22.868 -111.949 1.00 22.53 353 VAL D O 1
ATOM 14409 N N . PRO D 1 128 ? -62.101 -24.047 -110.061 1.00 20.78 354 PRO D N 1
ATOM 14410 C CA . PRO D 1 128 ? -63.208 -23.177 -109.629 1.00 17.32 354 PRO D CA 1
ATOM 14411 C C . PRO D 1 128 ? -62.802 -21.716 -109.521 1.00 18.85 354 PRO D C 1
ATOM 14412 O O . PRO D 1 128 ? -63.645 -20.832 -109.718 1.00 21.90 354 PRO D O 1
ATOM 14423 N N . HIS D 1 129 ? -61.523 -21.439 -109.249 1.00 19.89 355 HIS D N 1
ATOM 14424 C CA . HIS D 1 129 ? -61.004 -20.068 -109.222 1.00 20.87 355 HIS D CA 1
ATOM 14425 C C . HIS D 1 129 ? -61.186 -19.377 -110.562 1.00 22.13 355 HIS D C 1
ATOM 14426 O O . HIS D 1 129 ? -61.309 -18.147 -110.611 1.00 22.65 355 HIS D O 1
ATOM 14440 N N . LEU D 1 130 ? -61.250 -20.145 -111.647 1.00 21.56 356 LEU D N 1
ATOM 14441 C CA . LEU D 1 130 ? -61.524 -19.606 -112.970 1.00 23.11 356 LEU D CA 1
ATOM 14442 C C . LEU D 1 130 ? -62.954 -19.877 -113.419 1.00 23.17 356 LEU D C 1
ATOM 14443 O O . LEU D 1 130 ? -63.300 -19.581 -114.567 1.00 29.33 356 LEU D O 1
ATOM 14459 N N . GLY D 1 131 ? -63.791 -20.411 -112.530 1.00 23.33 357 GLY D N 1
ATOM 14460 C CA . GLY D 1 131 ? -65.207 -20.575 -112.778 1.00 25.45 357 GLY D CA 1
ATOM 14461 C C . GLY D 1 131 ? -65.638 -21.864 -113.439 1.00 23.24 357 GLY D C 1
ATOM 14462 O O . GLY D 1 131 ? -66.791 -21.954 -113.879 1.00 25.49 357 GLY D O 1
ATOM 14466 N N . SER D 1 132 ? -64.776 -22.872 -113.527 1.00 21.75 358 SER D N 1
ATOM 14467 C CA . SER D 1 132 ? -65.218 -24.105 -114.160 1.00 24.42 358 SER D CA 1
ATOM 14468 C C . SER D 1 132 ? -64.530 -25.317 -113.552 1.00 24.64 358 SER D C 1
ATOM 14469 O O . SER D 1 132 ? -63.404 -25.236 -113.055 1.00 24.71 358 SER D O 1
ATOM 14477 N N . ILE D 1 133 ? -65.246 -26.443 -113.576 1.00 23.95 359 ILE D N 1
ATOM 14478 C CA . ILE D 1 133 ? -64.735 -27.735 -113.131 1.00 22.14 359 ILE D CA 1
ATOM 14479 C C . ILE D 1 133 ? -65.199 -28.783 -114.136 1.00 22.82 359 ILE D C 1
ATOM 14480 O O . ILE D 1 133 ? -66.204 -28.600 -114.828 1.00 23.35 359 ILE D O 1
ATOM 14496 N N . GLN D 1 134 ? -64.457 -29.885 -114.228 1.00 23.10 360 GLN D N 1
ATOM 14497 C CA . GLN D 1 134 ? -64.784 -30.903 -115.222 1.00 24.86 360 GLN D CA 1
ATOM 14498 C C . GLN D 1 134 ? -66.160 -31.504 -114.938 1.00 24.36 360 GLN D C 1
ATOM 14499 O O . GLN D 1 134 ? -66.541 -31.709 -113.782 1.00 22.84 360 GLN D O 1
ATOM 14513 N N . ALA D 1 135 ? -66.916 -31.775 -116.007 1.00 24.52 361 ALA D N 1
ATOM 14514 C CA . ALA D 1 135 ? -68.240 -32.362 -115.840 1.00 25.26 361 ALA D CA 1
ATOM 14515 C C . ALA D 1 135 ? -68.165 -33.837 -115.466 1.00 24.61 361 ALA D C 1
ATOM 14516 O O . ALA D 1 135 ? -69.066 -34.351 -114.792 1.00 24.12 361 ALA D O 1
ATOM 14523 N N . ASN D 1 136 ? -67.109 -34.524 -115.879 1.00 25.28 362 ASN D N 1
ATOM 14524 C CA . ASN D 1 136 ? -66.942 -35.949 -115.613 1.00 26.63 362 ASN D CA 1
ATOM 14525 C C . ASN D 1 136 ? -68.242 -36.722 -115.823 1.00 27.02 362 ASN D C 1
ATOM 14526 O O . ASN D 1 136 ? -68.716 -37.449 -114.947 1.00 27.91 362 ASN D O 1
ATOM 14537 N N . GLY D 1 137 ? -68.828 -36.554 -117.004 1.00 29.22 363 GLY D N 1
ATOM 14538 C CA . GLY D 1 137 ? -69.980 -37.336 -117.392 1.00 27.48 363 GLY D CA 1
ATOM 14539 C C . GLY D 1 137 ? -71.332 -36.748 -117.047 1.00 28.94 363 GLY D C 1
ATOM 14540 O O . GLY D 1 137 ? -72.354 -37.325 -117.444 1.00 28.83 363 GLY D O 1
ATOM 14544 N N . ILE D 1 138 ? -71.386 -35.637 -116.318 1.00 27.34 364 ILE D N 1
ATOM 14545 C CA . ILE D 1 138 ? -72.663 -34.984 -116.047 1.00 26.73 364 ILE D CA 1
ATOM 14546 C C . ILE D 1 138 ? -73.171 -34.349 -117.337 1.00 27.26 364 ILE D C 1
ATOM 14547 O O . ILE D 1 138 ? -72.507 -33.489 -117.928 1.00 27.27 364 ILE D O 1
ATOM 14563 N N . GLY D 1 139 ? -74.351 -34.778 -117.786 1.00 28.55 365 GLY D N 1
ATOM 14564 C CA . GLY D 1 139 ? -74.892 -34.286 -119.035 1.00 33.29 365 GLY D CA 1
ATOM 14565 C C . GLY D 1 139 ? -75.295 -32.825 -118.973 1.00 33.40 365 GLY D C 1
ATOM 14566 O O . GLY D 1 139 ? -75.464 -32.234 -117.905 1.00 27.41 365 GLY D O 1
ATOM 14570 N N . SER D 1 140 ? -75.458 -32.236 -120.158 1.00 30.12 366 SER D N 1
ATOM 14571 C CA . SER D 1 140 ? -75.782 -30.819 -120.261 1.00 33.26 366 SER D CA 1
ATOM 14572 C C . SER D 1 140 ? -77.031 -30.472 -119.462 1.00 29.62 366 SER D C 1
ATOM 14573 O O . SER D 1 140 ? -78.005 -31.230 -119.431 1.00 28.85 366 SER D O 1
ATOM 14581 N N . GLY D 1 141 ? -76.991 -29.318 -118.816 1.00 27.07 367 GLY D N 1
ATOM 14582 C CA . GLY D 1 141 ? -78.110 -28.836 -118.030 1.00 28.42 367 GLY D CA 1
ATOM 14583 C C . GLY D 1 141 ? -77.636 -27.987 -116.870 1.00 26.98 367 GLY D C 1
ATOM 14584 O O . GLY D 1 141 ? -76.443 -27.850 -116.604 1.00 25.96 367 GLY D O 1
ATOM 14588 N N . ASN D 1 142 ? -78.614 -27.412 -116.171 1.00 21.89 368 ASN D N 1
ATOM 14589 C CA . ASN D 1 142 ? -78.375 -26.602 -114.983 1.00 21.58 368 ASN D CA 1
ATOM 14590 C C . ASN D 1 142 ? -78.618 -27.442 -113.738 1.00 21.85 368 ASN D C 1
ATOM 14591 O O . ASN D 1 142 ? -79.647 -28.119 -113.637 1.00 24.96 368 ASN D O 1
ATOM 14602 N N . TYR D 1 143 ? -77.676 -27.386 -112.793 1.00 18.78 369 TYR D N 1
ATOM 14603 C CA . TYR D 1 143 ? -77.759 -28.217 -111.609 1.00 19.39 369 TYR D CA 1
ATOM 14604 C C . TYR D 1 143 ? -77.378 -27.463 -110.343 1.00 20.28 369 TYR D C 1
ATOM 14605 O O . TYR D 1 143 ? -76.560 -26.540 -110.368 1.00 21.03 369 TYR D O 1
ATOM 14623 N N . VAL D 1 144 ? -77.959 -27.904 -109.230 1.00 19.54 370 VAL D N 1
ATOM 14624 C CA A VAL D 1 144 ? -77.486 -27.575 -107.890 0.47 18.58 370 VAL D CA 1
ATOM 14625 C CA B VAL D 1 144 ? -77.483 -27.572 -107.893 0.53 18.65 370 VAL D CA 1
ATOM 14626 C C . VAL D 1 144 ? -76.992 -28.871 -107.264 1.00 18.90 370 VAL D C 1
ATOM 14627 O O . VAL D 1 144 ? -77.659 -29.909 -107.369 1.00 21.21 370 VAL D O 1
ATOM 14650 N N . GLY D 1 145 ? -75.827 -28.822 -106.633 1.00 18.46 371 GLY D N 1
ATOM 14651 C CA . GLY D 1 145 ? -75.248 -30.005 -106.028 1.00 21.26 371 GLY D CA 1
ATOM 14652 C C . GLY D 1 145 ? -74.877 -29.758 -104.582 1.00 17.16 371 GLY D C 1
ATOM 14653 O O . GLY D 1 145 ? -74.481 -28.658 -104.199 1.00 18.87 371 GLY D O 1
ATOM 14657 N N . VAL D 1 146 ? -75.036 -30.800 -103.772 1.00 16.08 372 VAL D N 1
ATOM 14658 C CA . VAL D 1 146 ? -74.606 -30.771 -102.381 1.00 16.51 372 VAL D CA 1
ATOM 14659 C C . VAL D 1 146 ? -73.705 -31.971 -102.126 1.00 18.00 372 VAL D C 1
ATOM 14660 O O . VAL D 1 146 ? -73.973 -33.077 -102.610 1.00 18.02 372 VAL D O 1
ATOM 14673 N N . LEU D 1 147 ? -72.629 -31.748 -101.377 1.00 17.25 373 LEU D N 1
ATOM 14674 C CA . LEU D 1 147 ? -71.739 -32.839 -101.006 1.00 18.46 373 LEU D CA 1
ATOM 14675 C C . LEU D 1 147 ? -72.524 -33.893 -100.237 1.00 17.80 373 LEU D C 1
ATOM 14676 O O . LEU D 1 147 ? -73.233 -33.575 -99.279 1.00 20.49 373 LEU D O 1
ATOM 14692 N N . SER D 1 148 ? -72.403 -35.150 -100.661 1.00 18.33 374 SER D N 1
ATOM 14693 C CA A SER D 1 148 ? -73.138 -36.260 -100.068 0.64 18.73 374 SER D CA 1
ATOM 14694 C CA B SER D 1 148 ? -73.142 -36.256 -100.058 0.36 19.27 374 SER D CA 1
ATOM 14695 C C . SER D 1 148 ? -72.236 -37.259 -99.358 1.00 18.10 374 SER D C 1
ATOM 14696 O O . SER D 1 148 ? -72.528 -37.669 -98.230 1.00 18.56 374 SER D O 1
ATOM 14710 N N . TRP D 1 149 ? -71.143 -37.669 -99.992 1.00 19.67 375 TRP D N 1
ATOM 14711 C CA . TRP D 1 149 ? -70.189 -38.580 -99.369 1.00 18.53 375 TRP D CA 1
ATOM 14712 C C . TRP D 1 149 ? -68.835 -38.357 -100.030 1.00 18.94 375 TRP D C 1
ATOM 14713 O O . TRP D 1 149 ? -68.724 -37.666 -101.049 1.00 19.89 375 TRP D O 1
ATOM 14734 N N . ILE D 1 150 ? -67.787 -38.891 -99.400 1.00 17.51 376 ILE D N 1
ATOM 14735 C CA . ILE D 1 150 ? -66.421 -38.706 -99.873 1.00 18.59 376 ILE D CA 1
ATOM 14736 C C . ILE D 1 150 ? -65.722 -40.061 -99.935 1.00 21.47 376 ILE D C 1
ATOM 14737 O O . ILE D 1 150 ? -66.194 -41.059 -99.389 1.00 20.72 376 ILE D O 1
ATOM 14753 N N . SER D 1 151 ? -64.574 -40.075 -100.600 1.00 20.32 377 SER D N 1
ATOM 14754 C CA . SER D 1 151 ? -63.742 -41.266 -100.704 1.00 21.03 377 SER D CA 1
ATOM 14755 C C . SER D 1 151 ? -62.301 -40.813 -100.872 1.00 20.73 377 SER D C 1
ATOM 14756 O O . SER D 1 151 ? -62.030 -39.617 -101.023 1.00 20.29 377 SER D O 1
ATOM 14764 N N . PRO D 1 152 ? -61.347 -41.747 -100.834 1.00 22.06 378 PRO D N 1
ATOM 14765 C CA . PRO D 1 152 ? -59.946 -41.348 -100.958 1.00 23.42 378 PRO D CA 1
ATOM 14766 C C . PRO D 1 152 ? -59.700 -40.631 -102.268 1.00 23.44 378 PRO D C 1
ATOM 14767 O O . PRO D 1 152 ? -60.370 -40.901 -103.283 1.00 24.90 378 PRO D O 1
ATOM 14778 N N . PRO D 1 153 ? -58.742 -39.708 -102.295 1.00 23.20 379 PRO D N 1
ATOM 14779 C CA . PRO D 1 153 ? -58.486 -38.963 -103.536 1.00 28.12 379 PRO D CA 1
ATOM 14780 C C . PRO D 1 153 ? -57.947 -39.867 -104.636 1.00 26.61 379 PRO D C 1
ATOM 14781 O O . PRO D 1 153 ? -57.216 -40.827 -104.379 1.00 27.71 379 PRO D O 1
ATOM 14792 N N . SER D 1 154 ? -58.349 -39.564 -105.870 1.00 24.12 380 SER D N 1
ATOM 14793 C CA . SER D 1 154 ? -57.903 -40.351 -107.011 1.00 24.94 380 SER D CA 1
ATOM 14794 C C . SER D 1 154 ? -56.416 -40.169 -107.285 1.00 26.24 380 SER D C 1
ATOM 14795 O O . SER D 1 154 ? -55.794 -41.056 -107.879 1.00 28.60 380 SER D O 1
ATOM 14803 N N . HIS D 1 155 ? -55.842 -39.042 -106.882 1.00 28.18 381 HIS D N 1
ATOM 14804 C CA . HIS D 1 155 ? -54.431 -38.729 -107.052 1.00 31.42 381 HIS D CA 1
ATOM 14805 C C . HIS D 1 155 ? -53.971 -37.960 -105.825 1.00 31.50 381 HIS D C 1
ATOM 14806 O O . HIS D 1 155 ? -54.764 -37.225 -105.226 1.00 27.79 381 HIS D O 1
ATOM 14820 N N . PRO D 1 156 ? -52.714 -38.148 -105.391 1.00 32.11 382 PRO D N 1
ATOM 14821 C CA . PRO D 1 156 ? -51.700 -39.110 -105.842 1.00 34.26 382 PRO D CA 1
ATOM 14822 C C . PRO D 1 156 ? -52.114 -40.535 -105.515 1.00 32.21 382 PRO D C 1
ATOM 14823 O O . PRO D 1 156 ? -52.805 -40.753 -104.519 1.00 31.87 382 PRO D O 1
ATOM 14834 N N . SER D 1 157 ? -51.721 -41.486 -106.357 1.00 43.28 383 SER D N 1
ATOM 14835 C CA . SER D 1 157 ? -52.079 -42.880 -106.142 1.00 50.14 383 SER D CA 1
ATOM 14836 C C . SER D 1 157 ? -51.717 -43.308 -104.725 1.00 44.40 383 SER D C 1
ATOM 14837 O O . SER D 1 157 ? -50.639 -42.985 -104.218 1.00 36.96 383 SER D O 1
ATOM 14845 N N . GLY D 1 158 ? -52.657 -43.983 -104.066 1.00 45.04 384 GLY D N 1
ATOM 14846 C CA . GLY D 1 158 ? -52.438 -44.500 -102.734 1.00 37.99 384 GLY D CA 1
ATOM 14847 C C . GLY D 1 158 ? -52.686 -43.520 -101.612 1.00 40.14 384 GLY D C 1
ATOM 14848 O O . GLY D 1 158 ? -52.559 -43.899 -100.440 1.00 34.09 384 GLY D O 1
ATOM 14852 N N . SER D 1 159 ? -53.026 -42.274 -101.920 1.00 31.13 385 SER D N 1
ATOM 14853 C CA . SER D 1 159 ? -53.302 -41.309 -100.868 1.00 27.93 385 SER D CA 1
ATOM 14854 C C . SER D 1 159 ? -54.603 -41.638 -100.149 1.00 29.15 385 SER D C 1
ATOM 14855 O O . SER D 1 159 ? -55.533 -42.212 -100.720 1.00 31.07 385 SER D O 1
ATOM 14863 N N . GLN D 1 160 ? -54.651 -41.276 -98.873 1.00 29.84 386 GLN D N 1
ATOM 14864 C CA . GLN D 1 160 ? -55.801 -41.509 -98.013 1.00 27.95 386 GLN D CA 1
ATOM 14865 C C . GLN D 1 160 ? -56.560 -40.210 -97.781 1.00 27.22 386 GLN D C 1
ATOM 14866 O O . GLN D 1 160 ? -56.073 -39.114 -98.070 1.00 26.87 386 GLN D O 1
ATOM 14880 N N . VAL D 1 161 ? -57.783 -40.352 -97.265 1.00 26.90 387 VAL D N 1
ATOM 14881 C CA . VAL D 1 161 ? -58.590 -39.188 -96.924 1.00 22.43 387 VAL D CA 1
ATOM 14882 C C . VAL D 1 161 ? -57.875 -38.360 -95.867 1.00 23.65 387 VAL D C 1
ATOM 14883 O O . VAL D 1 161 ? -57.420 -38.883 -94.841 1.00 27.17 387 VAL D O 1
ATOM 14896 N N . ASP D 1 162 ? -57.787 -37.051 -96.108 1.00 21.10 388 ASP D N 1
ATOM 14897 C CA . ASP D 1 162 ? -57.139 -36.116 -95.183 1.00 21.74 388 ASP D CA 1
ATOM 14898 C C . ASP D 1 162 ? -57.948 -34.821 -95.205 1.00 19.66 388 ASP D C 1
ATOM 14899 O O . ASP D 1 162 ? -57.683 -33.926 -96.012 1.00 21.77 388 ASP D O 1
ATOM 14908 N N . LEU D 1 163 ? -58.927 -34.723 -94.313 1.00 19.13 389 LEU D N 1
ATOM 14909 C CA . LEU D 1 163 ? -59.844 -33.592 -94.301 1.00 17.58 389 LEU D CA 1
ATOM 14910 C C . LEU D 1 163 ? -59.282 -32.369 -93.578 1.00 19.19 389 LEU D C 1
ATOM 14911 O O . LEU D 1 163 ? -60.006 -31.385 -93.399 1.00 20.17 389 LEU D O 1
ATOM 14927 N N . TRP D 1 164 ? -58.020 -32.408 -93.154 1.00 21.22 390 TRP D N 1
ATOM 14928 C CA . TRP D 1 164 ? -57.325 -31.224 -92.662 1.00 18.18 390 TRP D CA 1
ATOM 14929 C C . TRP D 1 164 ? -56.849 -30.325 -93.788 1.00 23.12 390 TRP D C 1
ATOM 14930 O O . TRP D 1 164 ? -56.375 -29.215 -93.518 1.00 22.85 390 TRP D O 1
ATOM 14951 N N . LYS D 1 165 ? -56.980 -30.777 -95.031 1.00 21.21 391 LYS D N 1
ATOM 14952 C CA . LYS D 1 165 ? -56.527 -30.056 -96.208 1.00 21.59 391 LYS D CA 1
ATOM 14953 C C . LYS D 1 165 ? -57.679 -29.304 -96.867 1.00 18.45 391 LYS D C 1
ATOM 14954 O O . LYS D 1 165 ? -58.858 -29.558 -96.600 1.00 19.38 391 LYS D O 1
ATOM 14973 N N . ILE D 1 166 ? -57.313 -28.359 -97.730 1.00 20.45 392 ILE D N 1
ATOM 14974 C CA . ILE D 1 166 ? -58.259 -27.714 -98.636 1.00 19.28 392 ILE D CA 1
ATOM 14975 C C . ILE D 1 166 ? -57.879 -28.087 -100.065 1.00 20.23 392 ILE D C 1
ATOM 14976 O O . ILE D 1 166 ? -56.735 -28.494 -100.323 1.00 21.98 392 ILE D O 1
ATOM 14992 N N . PRO D 1 167 ? -58.793 -27.957 -101.015 1.00 18.44 393 PRO D N 1
ATOM 14993 C CA . PRO D 1 167 ? -58.493 -28.340 -102.397 1.00 19.13 393 PRO D CA 1
ATOM 14994 C C . PRO D 1 167 ? -57.662 -27.290 -103.121 1.00 23.57 393 PRO D C 1
ATOM 14995 O O . PRO D 1 167 ? -57.496 -26.156 -102.672 1.00 22.20 393 PRO D O 1
ATOM 15006 N N . ASN D 1 168 ? -57.139 -27.709 -104.275 1.00 23.12 394 ASN D N 1
ATOM 15007 C CA . ASN D 1 168 ? -56.376 -26.850 -105.183 1.00 20.64 394 ASN D CA 1
ATOM 15008 C C . ASN D 1 168 ? -57.348 -26.112 -106.094 1.00 23.55 394 ASN D C 1
ATOM 15009 O O . ASN D 1 168 ? -57.669 -26.560 -107.195 1.00 28.71 394 ASN D O 1
ATOM 15020 N N . TYR D 1 169 ? -57.784 -24.934 -105.638 1.00 20.92 395 TYR D N 1
ATOM 15021 C CA . TYR D 1 169 ? -58.798 -24.178 -106.356 1.00 23.39 395 TYR D CA 1
ATOM 15022 C C . TYR D 1 169 ? -58.299 -23.610 -107.678 1.00 30.39 395 TYR D C 1
ATOM 15023 O O . TYR D 1 169 ? -59.102 -23.353 -108.586 1.00 23.19 395 TYR D O 1
ATOM 15041 N N . GLY D 1 170 ? -57.007 -23.314 -107.768 1.00 32.90 396 GLY D N 1
ATOM 15042 C CA . GLY D 1 170 ? -56.432 -22.647 -108.911 1.00 32.59 396 GLY D CA 1
ATOM 15043 C C . GLY D 1 170 ? -55.807 -23.611 -109.895 1.00 29.87 396 GLY D C 1
ATOM 15044 O O . GLY D 1 170 ? -56.050 -24.821 -109.865 1.00 33.68 396 GLY D O 1
ATOM 15048 N N . SER D 1 171 ? -54.954 -23.065 -110.756 1.00 37.48 397 SER D N 1
ATOM 15049 C CA . SER D 1 171 ? -54.283 -23.849 -111.783 1.00 51.35 397 SER D CA 1
ATOM 15050 C C . SER D 1 171 ? -52.778 -23.877 -111.542 1.00 57.60 397 SER D C 1
ATOM 15051 O O . SER D 1 171 ? -52.305 -24.503 -110.590 1.00 59.57 397 SER D O 1
ATOM 15055 N N . THR D 1 177 ? -54.021 -17.921 -105.896 1.00 55.55 403 THR D N 1
ATOM 15056 C CA . THR D 1 177 ? -55.356 -17.692 -105.351 1.00 37.52 403 THR D CA 1
ATOM 15057 C C . THR D 1 177 ? -55.264 -17.028 -103.976 1.00 32.85 403 THR D C 1
ATOM 15058 O O . THR D 1 177 ? -54.486 -17.450 -103.118 1.00 33.99 403 THR D O 1
ATOM 15069 N N . HIS D 1 178 ? -56.075 -15.987 -103.784 1.00 25.92 404 HIS D N 1
ATOM 15070 C CA . HIS D 1 178 ? -56.141 -15.246 -102.528 1.00 24.06 404 HIS D CA 1
ATOM 15071 C C . HIS D 1 178 ? -57.128 -15.928 -101.588 1.00 22.62 404 HIS D C 1
ATOM 15072 O O . HIS D 1 178 ? -58.345 -15.858 -101.796 1.00 25.93 404 HIS D O 1
ATOM 15086 N N . LEU D 1 179 ? -56.600 -16.561 -100.544 1.00 19.5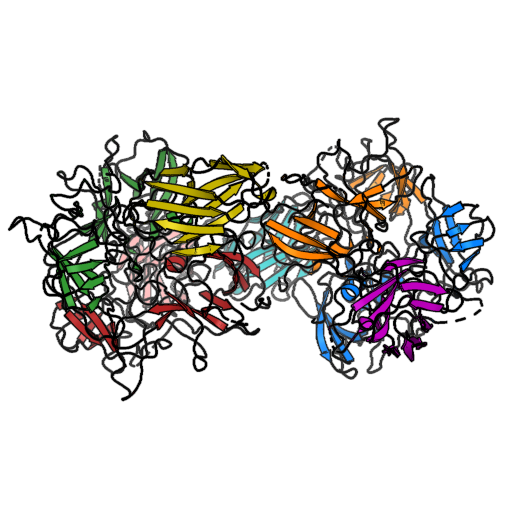6 405 LEU D N 1
ATOM 15087 C CA . LEU D 1 179 ? -57.354 -17.403 -99.629 1.00 19.77 405 LEU D CA 1
ATOM 15088 C C . LEU D 1 179 ? -57.560 -16.730 -98.279 1.00 19.31 405 LEU D C 1
ATOM 15089 O O . LEU D 1 179 ? -56.801 -15.845 -97.877 1.00 23.28 405 LEU D O 1
ATOM 15105 N N . ALA D 1 180 ? -58.602 -17.172 -97.574 1.00 19.81 406 ALA D N 1
ATOM 15106 C CA . ALA D 1 180 ? -58.690 -16.887 -96.151 1.00 17.88 406 ALA D CA 1
ATOM 15107 C C . ALA D 1 180 ? -57.400 -17.356 -95.482 1.00 20.19 406 ALA D C 1
ATOM 15108 O O . ALA D 1 180 ? -56.877 -18.427 -95.824 1.00 19.58 406 ALA D O 1
ATOM 15115 N N . PRO D 1 181 ? -56.853 -16.584 -94.550 1.00 21.04 407 PRO D N 1
ATOM 15116 C CA . PRO D 1 181 ? -55.514 -16.889 -94.032 1.00 18.83 407 PRO D CA 1
ATOM 15117 C C . PRO D 1 181 ? -55.511 -18.122 -93.143 1.00 18.79 407 PRO D C 1
ATOM 15118 O O . PRO D 1 181 ? -56.542 -18.567 -92.633 1.00 20.78 407 PRO D O 1
ATOM 15129 N N . SER D 1 182 ? -54.316 -18.674 -92.964 1.00 17.57 408 SER D N 1
ATOM 15130 C CA . SER D 1 182 ? -54.167 -19.822 -92.093 1.00 17.24 408 SER D CA 1
ATOM 15131 C C . SER D 1 182 ? -54.409 -19.444 -90.634 1.00 18.64 408 SER D C 1
ATOM 15132 O O . SER D 1 182 ? -54.277 -18.288 -90.219 1.00 19.98 408 SER D O 1
ATOM 15140 N N . VAL D 1 183 ? -54.774 -20.466 -89.867 1.00 20.17 409 VAL D N 1
ATOM 15141 C CA . VAL D 1 183 ? -54.975 -20.396 -88.425 1.00 19.84 409 VAL D CA 1
ATOM 15142 C C . VAL D 1 183 ? -53.887 -21.236 -87.776 1.00 19.70 409 VAL D C 1
ATOM 15143 O O . VAL D 1 183 ? -53.632 -22.370 -88.203 1.00 20.24 409 VAL D O 1
ATOM 15156 N N . TYR D 1 184 ? -53.227 -20.667 -86.769 1.00 20.91 410 TYR D N 1
ATOM 15157 C CA . TYR D 1 184 ? -52.093 -21.278 -86.103 1.00 22.37 410 TYR D CA 1
ATOM 15158 C C . TYR D 1 184 ? -52.345 -21.406 -84.605 1.00 24.83 410 TYR D C 1
ATOM 15159 O O . TYR D 1 184 ? -52.979 -20.530 -84.005 1.00 21.61 410 TYR D O 1
ATOM 15177 N N . PRO D 1 185 ? -51.828 -22.452 -83.965 1.00 21.15 411 PRO D N 1
ATOM 15178 C CA . PRO D 1 185 ? -51.827 -22.482 -82.491 1.00 22.76 411 PRO D CA 1
ATOM 15179 C C . PRO D 1 185 ? -51.023 -21.312 -81.954 1.00 22.04 411 PRO D C 1
ATOM 15180 O O . PRO D 1 185 ? -49.940 -21.007 -82.476 1.00 26.13 411 PRO D O 1
ATOM 15191 N N . PRO D 1 186 ? -51.529 -20.600 -80.949 1.00 22.58 412 PRO D N 1
ATOM 15192 C CA . PRO D 1 186 ? -50.926 -19.309 -80.582 1.00 22.81 412 PRO D CA 1
ATOM 15193 C C . PRO D 1 186 ? -49.779 -19.350 -79.578 1.00 28.58 412 PRO D C 1
ATOM 15194 O O . PRO D 1 186 ? -49.184 -18.297 -79.331 1.00 30.41 412 PRO D O 1
ATOM 15205 N N . GLY D 1 187 ? -49.436 -20.503 -79.019 1.00 29.46 413 GLY D N 1
ATOM 15206 C CA . GLY D 1 187 ? -48.408 -20.600 -78.000 1.00 34.45 413 GLY D CA 1
ATOM 15207 C C . GLY D 1 187 ? -48.995 -20.973 -76.649 1.00 28.19 413 GLY D C 1
ATOM 15208 O O . GLY D 1 187 ? -50.164 -21.344 -76.522 1.00 29.92 413 GLY D O 1
ATOM 15212 N N . PHE D 1 188 ? -48.147 -20.887 -75.626 1.00 31.48 414 PHE D N 1
ATOM 15213 C CA . PHE D 1 188 ? -48.570 -21.098 -74.242 1.00 36.32 414 PHE D CA 1
ATOM 15214 C C . PHE D 1 188 ? -49.153 -22.493 -74.026 1.00 35.06 414 PHE D C 1
ATOM 15215 O O . PHE D 1 188 ? -50.031 -22.685 -73.180 1.00 38.96 414 PHE D O 1
ATOM 15232 N N . GLY D 1 189 ? -48.670 -23.478 -74.780 1.00 30.70 415 GLY D N 1
ATOM 15233 C CA . GLY D 1 189 ? -49.194 -24.824 -74.687 1.00 31.68 415 GLY D CA 1
ATOM 15234 C C . GLY D 1 189 ? -50.577 -25.011 -75.264 1.00 28.25 415 GLY D C 1
ATOM 15235 O O . GLY D 1 189 ? -51.162 -26.087 -75.102 1.00 25.58 415 GLY D O 1
ATOM 15239 N N . GLU D 1 190 ? -51.115 -24.002 -75.939 1.00 24.24 416 GLU D N 1
ATOM 15240 C CA . GLU D 1 190 ? -52.471 -24.078 -76.461 1.00 22.61 416 GLU D CA 1
ATOM 15241 C C . GLU D 1 190 ? -52.476 -24.775 -77.811 1.00 26.90 416 GLU D C 1
ATOM 15242 O O . GLU D 1 190 ? -51.555 -24.610 -78.618 1.00 28.54 416 GLU D O 1
ATOM 15254 N N . VAL D 1 191 ? -53.520 -25.561 -78.049 1.00 23.88 417 VAL D N 1
ATOM 15255 C CA . VAL D 1 191 ? -53.719 -26.237 -79.323 1.00 20.90 417 VAL D CA 1
ATOM 15256 C C . VAL D 1 191 ? -55.074 -25.822 -79.875 1.00 20.64 417 VAL D C 1
ATOM 15257 O O . VAL D 1 191 ? -55.986 -25.452 -79.128 1.00 22.61 417 VAL D O 1
ATOM 15270 N N . LEU D 1 192 ? -55.197 -25.879 -81.196 1.00 22.25 418 LEU D N 1
ATOM 15271 C CA . LEU D 1 192 ? -56.459 -25.550 -81.841 1.00 18.92 418 LEU D CA 1
ATOM 15272 C C . LEU D 1 192 ? -57.517 -26.595 -81.516 1.00 19.59 418 LEU D C 1
ATOM 15273 O O . LEU D 1 192 ? -57.226 -27.791 -81.412 1.00 21.18 418 LEU D O 1
ATOM 15289 N N . VAL D 1 193 ? -58.755 -26.132 -81.375 1.00 17.87 419 VAL D N 1
ATOM 15290 C CA . VAL D 1 193 ? -59.901 -26.978 -81.062 1.00 17.99 419 VAL D CA 1
ATOM 15291 C C . VAL D 1 193 ? -60.796 -27.043 -82.288 1.00 17.34 419 VAL D C 1
ATOM 15292 O O . VAL D 1 193 ? -61.061 -26.020 -82.931 1.00 19.02 419 VAL D O 1
ATOM 15305 N N . PHE D 1 194 ? -61.267 -28.248 -82.606 1.00 16.22 420 PHE D N 1
ATOM 15306 C CA . PHE D 1 194 ? -62.090 -28.476 -83.782 1.00 16.99 420 PHE D CA 1
ATOM 15307 C C . PHE D 1 194 ? -63.396 -29.157 -83.421 1.00 16.82 420 PHE D C 1
ATOM 15308 O O . PHE D 1 194 ? -63.440 -30.011 -82.531 1.00 18.11 420 PHE D O 1
ATOM 15325 N N . PHE D 1 195 ? -64.445 -28.780 -84.128 1.00 16.07 421 PHE D N 1
ATOM 15326 C CA . PHE D 1 195 ? -65.751 -29.411 -84.015 1.00 17.90 421 PHE D CA 1
ATOM 15327 C C . PHE D 1 195 ? -65.865 -30.446 -85.123 1.00 16.51 421 PHE D C 1
ATOM 15328 O O . PHE D 1 195 ? -65.727 -30.117 -86.307 1.00 17.41 421 PHE D O 1
ATOM 15345 N N . MET D 1 196 ? -66.085 -31.697 -84.731 1.00 16.61 422 MET D N 1
ATOM 15346 C CA . MET D 1 196 ? -65.978 -32.829 -85.633 1.00 15.80 422 MET D CA 1
ATOM 15347 C C . MET D 1 196 ? -67.349 -33.375 -86.007 1.00 18.72 422 MET D C 1
ATOM 15348 O O . MET D 1 196 ? -68.269 -33.407 -85.184 1.00 19.64 422 MET D O 1
ATOM 15362 N N . SER D 1 197 ? -67.455 -33.848 -87.254 1.00 17.87 423 SER D N 1
ATOM 15363 C CA . SER D 1 197 ? -68.636 -34.537 -87.747 1.00 15.93 423 SER D CA 1
ATOM 15364 C C . SER D 1 197 ? -68.248 -35.806 -88.493 1.00 17.74 423 SER D C 1
ATOM 15365 O O . SER D 1 197 ? -67.237 -35.832 -89.200 1.00 19.30 423 SER D O 1
ATOM 15373 N N . LYS D 1 198 ? -69.072 -36.843 -88.359 1.00 17.69 424 LYS D N 1
ATOM 15374 C CA . LYS D 1 198 ? -68.914 -38.051 -89.156 1.00 19.17 424 LYS D CA 1
ATOM 15375 C C . LYS D 1 198 ? -69.411 -37.803 -90.577 1.00 17.75 424 LYS D C 1
ATOM 15376 O O . LYS D 1 198 ? -70.542 -37.351 -90.777 1.00 20.91 424 LYS D O 1
ATOM 15395 N N . MET D 1 199 ? -68.557 -38.091 -91.563 1.00 18.70 425 MET D N 1
ATOM 15396 C CA . MET D 1 199 ? -68.882 -37.910 -92.971 1.00 21.02 425 MET D CA 1
ATOM 15397 C C . MET D 1 199 ? -69.072 -39.261 -93.638 1.00 20.65 425 MET D C 1
ATOM 15398 O O . MET D 1 199 ? -68.183 -40.119 -93.546 1.00 20.85 425 MET D O 1
ATOM 15412 N N . PRO D 1 200 ? -70.198 -39.491 -94.315 1.00 19.36 426 PRO D N 1
ATOM 15413 C CA . PRO D 1 200 ? -70.395 -40.777 -94.995 1.00 20.73 426 PRO D CA 1
ATOM 15414 C C . PRO D 1 200 ? -69.354 -41.059 -96.069 1.00 21.99 426 PRO D C 1
ATOM 15415 O O . PRO D 1 200 ? -68.741 -40.158 -96.648 1.00 19.75 426 PRO D O 1
ATOM 15426 N N . GLY D 1 201 ? -69.198 -42.351 -96.351 1.00 22.65 427 GLY D N 1
ATOM 15427 C CA . GLY D 1 201 ? -68.226 -42.844 -97.294 1.00 22.17 427 GLY D CA 1
ATOM 15428 C C . GLY D 1 201 ? -67.554 -44.105 -96.785 1.00 23.39 427 GLY D C 1
ATOM 15429 O O . GLY D 1 201 ? -67.772 -44.537 -95.650 1.00 23.04 427 GLY D O 1
ATOM 15433 N N . PRO D 1 202 ? -66.710 -44.717 -97.628 1.00 23.45 428 PRO D N 1
ATOM 15434 C CA . PRO D 1 202 ? -66.175 -46.060 -97.330 1.00 24.63 428 PRO D CA 1
ATOM 15435 C C . PRO D 1 202 ? -65.034 -46.103 -96.321 1.00 33.60 428 PRO D C 1
ATOM 15436 O O . PRO D 1 202 ? -64.061 -46.842 -96.514 1.00 35.47 428 PRO D O 1
ATOM 15447 N N . GLY D 1 203 ? -65.057 -45.202 -95.345 1.00 26.45 429 GLY D N 1
ATOM 15448 C CA . GLY D 1 203 ? -64.091 -45.212 -94.265 1.00 24.82 429 GLY D CA 1
ATOM 15449 C C . GLY D 1 203 ? -64.682 -44.549 -93.041 1.00 25.79 429 GLY D C 1
ATOM 15450 O O . GLY D 1 203 ? -65.836 -44.116 -93.037 1.00 25.73 429 GLY D O 1
ATOM 15454 N N . ALA D 1 204 ? -63.846 -44.424 -92.009 1.00 25.18 430 ALA D N 1
ATOM 15455 C CA . ALA D 1 204 ? -64.230 -43.765 -90.760 1.00 25.01 430 ALA D CA 1
ATOM 15456 C C . ALA D 1 204 ? -63.788 -42.305 -90.828 1.00 28.58 430 ALA D C 1
ATOM 15457 O O . ALA D 1 204 ? -62.751 -41.909 -90.295 1.00 31.11 430 ALA D O 1
ATOM 15464 N N . TYR D 1 205 ? -64.567 -41.512 -91.559 1.00 20.48 431 TYR D N 1
ATOM 15465 C CA . TYR D 1 205 ? -64.199 -40.139 -91.884 1.00 19.55 431 TYR D CA 1
ATOM 15466 C C . TYR D 1 205 ? -64.731 -39.173 -90.834 1.00 20.85 431 TYR D C 1
ATOM 15467 O O . TYR D 1 205 ? -65.909 -39.228 -90.469 1.00 23.80 431 TYR D O 1
ATOM 15485 N N . ASN D 1 206 ? -63.861 -38.281 -90.367 1.00 21.42 432 ASN D N 1
ATOM 15486 C CA . ASN D 1 206 ? -64.228 -37.278 -89.373 1.00 21.55 432 ASN D CA 1
ATOM 15487 C C . ASN D 1 206 ? -63.818 -35.910 -89.893 1.00 21.47 432 ASN D C 1
ATOM 15488 O O . ASN D 1 206 ? -62.629 -35.657 -90.117 1.00 20.33 432 ASN D O 1
ATOM 15499 N N . LEU D 1 207 ? -64.810 -35.038 -90.088 1.00 17.08 433 LEU D N 1
ATOM 15500 C CA . LEU D 1 207 ? -64.610 -33.735 -90.701 1.00 17.86 433 LEU D CA 1
ATOM 15501 C C . LEU D 1 207 ? -64.451 -32.661 -89.639 1.00 17.42 433 LEU D C 1
ATOM 15502 O O . LEU D 1 207 ? -65.403 -32.407 -88.886 1.00 18.15 433 LEU D O 1
ATOM 15518 N N . PRO D 1 208 ? -63.292 -32.005 -89.549 1.00 15.79 434 PRO D N 1
ATOM 15519 C CA . PRO D 1 208 ? -63.118 -30.904 -88.597 1.00 16.16 434 PRO D CA 1
ATOM 15520 C C . PRO D 1 208 ? -63.511 -29.550 -89.159 1.00 16.63 434 PRO D C 1
ATOM 15521 O O . PRO D 1 208 ? -63.336 -29.266 -90.345 1.00 18.87 434 PRO D O 1
ATOM 15532 N N . CYS D 1 209 ? -64.034 -28.700 -88.275 1.00 14.92 435 CYS D N 1
ATOM 15533 C CA . CYS D 1 209 ? -64.234 -27.293 -88.605 1.00 15.15 435 CYS D CA 1
ATOM 15534 C C . CYS D 1 209 ? -63.904 -26.441 -87.381 1.00 14.94 435 CYS D C 1
ATOM 15535 O O . CYS D 1 209 ? -63.810 -26.935 -86.255 1.00 16.16 435 CYS D O 1
ATOM 15543 N N . LEU D 1 210 ? -63.708 -25.140 -87.621 1.00 15.08 436 LEU D N 1
ATOM 15544 C CA . LEU D 1 210 ? -63.266 -24.237 -86.566 1.00 15.02 436 LEU D CA 1
ATOM 15545 C C . LEU D 1 210 ? -64.420 -23.695 -85.732 1.00 16.13 436 LEU D C 1
ATOM 15546 O O . LEU D 1 210 ? -64.217 -23.342 -84.563 1.00 17.60 436 LEU D O 1
ATOM 15562 N N . LEU D 1 211 ? -65.620 -23.591 -86.314 1.00 14.73 437 LEU D N 1
ATOM 15563 C CA . LEU D 1 211 ? -66.769 -23.014 -85.633 1.00 14.94 437 LEU D CA 1
ATOM 15564 C C . LEU D 1 211 ? -68.038 -23.723 -86.072 1.00 14.51 437 LEU D C 1
ATOM 15565 O O . LEU D 1 211 ? -68.203 -23.972 -87.276 1.00 17.37 437 LEU D O 1
ATOM 15581 N N . PRO D 1 212 ? -68.953 -24.025 -85.154 1.00 15.22 438 PRO D N 1
ATOM 15582 C CA . PRO D 1 212 ? -70.282 -24.487 -85.578 1.00 15.67 438 PRO D CA 1
ATOM 15583 C C . PRO D 1 212 ? -70.942 -23.440 -86.461 1.00 13.02 438 PRO D C 1
ATOM 15584 O O . PRO D 1 212 ? -70.774 -22.235 -86.261 1.00 14.88 438 PRO D O 1
ATOM 15595 N N . GLN D 1 213 ? -71.731 -23.898 -87.432 1.00 14.60 439 GLN D N 1
ATOM 15596 C CA . GLN D 1 213 ? -72.362 -22.944 -88.337 1.00 14.88 439 GLN D CA 1
ATOM 15597 C C . GLN D 1 213 ? -73.266 -21.976 -87.578 1.00 16.24 439 GLN D C 1
ATOM 15598 O O . GLN D 1 213 ? -73.360 -20.795 -87.934 1.00 15.88 439 GLN D O 1
ATOM 15612 N N . GLU D 1 214 ? -73.946 -22.452 -86.532 1.00 12.99 440 GLU D N 1
ATOM 15613 C CA . GLU D 1 214 ? -74.857 -21.588 -85.794 1.00 14.30 440 GLU D CA 1
ATOM 15614 C C . GLU D 1 214 ? -74.118 -20.533 -84.985 1.00 13.65 440 GLU D C 1
ATOM 15615 O O . GLU D 1 214 ? -74.701 -19.489 -84.675 1.00 16.32 440 GLU D O 1
ATOM 15627 N N . TYR D 1 215 ? -72.849 -20.779 -84.641 1.00 13.58 441 TYR D N 1
ATOM 15628 C CA . TYR D 1 215 ? -72.031 -19.715 -84.073 1.00 13.46 441 TYR D CA 1
ATOM 15629 C C . TYR D 1 215 ? -71.779 -18.629 -85.112 1.00 15.47 441 TYR D C 1
ATOM 15630 O O . TYR D 1 215 ? -71.803 -17.434 -84.798 1.00 15.03 441 TYR D O 1
ATOM 15648 N N . ILE D 1 216 ? -71.544 -19.035 -86.360 1.00 15.53 442 ILE D N 1
ATOM 15649 C CA . ILE D 1 216 ? -71.242 -18.086 -87.426 1.00 14.85 442 ILE D CA 1
ATOM 15650 C C . ILE D 1 216 ? -72.426 -17.159 -87.676 1.00 14.57 442 ILE D C 1
ATOM 15651 O O . ILE D 1 216 ? -72.262 -15.937 -87.782 1.00 13.84 442 ILE D O 1
ATOM 15667 N N . SER D 1 217 ? -73.638 -17.708 -87.783 1.00 15.02 443 SER D N 1
ATOM 15668 C CA A SER D 1 217 ? -74.776 -16.828 -88.032 0.71 14.22 443 SER D CA 1
ATOM 15669 C CA B SER D 1 217 ? -74.789 -16.842 -88.020 0.29 14.01 443 SER D CA 1
ATOM 15670 C C . SER D 1 217 ? -75.033 -15.919 -86.833 1.00 14.41 443 SER D C 1
ATOM 15671 O O . SER D 1 217 ? -75.462 -14.775 -87.010 1.00 15.44 443 SER D O 1
ATOM 15684 N N . HIS D 1 218 ? -74.749 -16.394 -85.617 1.00 14.61 444 HIS D N 1
ATOM 15685 C CA . HIS D 1 218 ? -74.855 -15.550 -84.429 1.00 14.17 444 HIS D CA 1
ATOM 15686 C C . HIS D 1 218 ? -73.859 -14.397 -84.477 1.00 14.78 444 HIS D C 1
ATOM 15687 O O . HIS D 1 218 ? -74.226 -13.233 -84.287 1.00 15.21 444 HIS D O 1
ATOM 15701 N N . LEU D 1 219 ? -72.581 -14.713 -84.700 1.00 14.62 445 LEU D N 1
ATOM 15702 C CA . LEU D 1 219 ? -71.550 -13.683 -84.725 1.00 14.73 445 LEU D CA 1
ATOM 15703 C C . LEU D 1 219 ? -71.796 -12.681 -85.841 1.00 14.88 445 LEU D C 1
ATOM 15704 O O . LEU D 1 219 ? -71.616 -11.472 -85.655 1.00 16.52 445 LEU D O 1
ATOM 15720 N N . ALA D 1 220 ? -72.179 -13.171 -87.022 1.00 16.30 446 ALA D N 1
ATOM 15721 C CA . ALA D 1 220 ? -72.388 -12.282 -88.156 1.00 17.53 446 ALA D CA 1
ATOM 15722 C C . ALA D 1 220 ? -73.536 -11.318 -87.899 1.00 16.91 446 ALA D C 1
ATOM 15723 O O . ALA D 1 220 ? -73.517 -10.186 -88.393 1.00 17.96 446 ALA D O 1
ATOM 15730 N N . SER D 1 221 ? -74.540 -11.747 -87.132 1.00 16.01 447 SER D N 1
ATOM 15731 C CA . SER D 1 221 ? -75.646 -10.869 -86.777 1.00 15.62 447 SER D CA 1
ATOM 15732 C C . SER D 1 221 ? -75.266 -9.907 -85.658 1.00 17.85 447 SER D C 1
ATOM 15733 O O . SER D 1 221 ? -75.557 -8.709 -85.738 1.00 19.54 447 SER D O 1
ATOM 15741 N N . GLU D 1 222 ? -74.601 -10.415 -84.616 1.00 17.50 448 GLU D N 1
ATOM 15742 C CA . GLU D 1 222 ? -74.322 -9.610 -83.432 1.00 16.57 448 GLU D CA 1
ATOM 15743 C C . GLU D 1 222 ? -73.271 -8.540 -83.707 1.00 17.67 448 GLU D C 1
ATOM 15744 O O . GLU D 1 222 ? -73.414 -7.392 -83.271 1.00 20.13 448 GLU D O 1
ATOM 15756 N N . GLN D 1 223 ? -72.185 -8.916 -84.382 1.00 18.26 449 GLN D N 1
ATOM 15757 C CA . GLN D 1 223 ? -71.055 -8.022 -84.641 1.00 18.85 449 GLN D CA 1
ATOM 15758 C C . GLN D 1 223 ? -70.624 -7.296 -83.370 1.00 19.72 449 GLN D C 1
ATOM 15759 O O . GLN D 1 223 ? -70.425 -6.079 -83.350 1.00 20.80 449 GLN D O 1
ATOM 15773 N N . ALA D 1 224 ? -70.453 -8.065 -82.300 1.00 19.51 450 ALA D N 1
ATOM 15774 C CA . ALA D 1 224 ? -69.984 -7.493 -81.048 1.00 19.81 450 ALA D CA 1
ATOM 15775 C C . ALA D 1 224 ? -68.540 -7.045 -81.221 1.00 20.40 450 ALA D C 1
ATOM 15776 O O . ALA D 1 224 ? -67.715 -7.821 -81.715 1.00 20.68 450 ALA D O 1
ATOM 15783 N N . PRO D 1 225 ? -68.185 -5.830 -80.808 1.00 21.23 451 PRO D N 1
ATOM 15784 C CA . PRO D 1 225 ? -66.789 -5.395 -80.954 1.00 23.96 451 PRO D CA 1
ATOM 15785 C C . PRO D 1 225 ? -65.841 -6.309 -80.195 1.00 25.48 451 PRO D C 1
ATOM 15786 O O . PRO D 1 225 ? -66.124 -6.745 -79.077 1.00 24.74 451 PRO D O 1
ATOM 15797 N N . THR D 1 226 ? -64.714 -6.616 -80.825 1.00 25.00 452 THR D N 1
ATOM 15798 C CA . THR D 1 226 ? -63.683 -7.447 -80.210 1.00 24.30 452 THR D CA 1
ATOM 15799 C C . THR D 1 226 ? -62.812 -6.540 -79.355 1.00 29.14 452 THR D C 1
ATOM 15800 O O . THR D 1 226 ? -61.885 -5.904 -79.860 1.00 29.03 452 THR D O 1
ATOM 15811 N N . VAL D 1 227 ? -63.074 -6.507 -78.052 1.00 27.52 453 VAL D N 1
ATOM 15812 C CA . VAL D 1 227 ? -62.463 -5.499 -77.193 1.00 29.32 453 VAL D CA 1
ATOM 15813 C C . VAL D 1 227 ? -61.292 -6.072 -76.395 1.00 28.16 453 VAL D C 1
ATOM 15814 O O . VAL D 1 227 ? -60.680 -5.358 -75.603 1.00 35.84 453 VAL D O 1
ATOM 15827 N N . GLY D 1 228 ? -60.905 -7.325 -76.665 1.00 26.58 454 GLY D N 1
ATOM 15828 C CA . GLY D 1 228 ? -59.738 -7.888 -76.027 1.00 25.33 454 GLY D CA 1
ATOM 15829 C C . GLY D 1 228 ? -58.981 -8.774 -76.996 1.00 23.64 454 GLY D C 1
ATOM 15830 O O . GLY D 1 228 ? -59.416 -9.019 -78.123 1.00 26.06 454 GLY D O 1
ATOM 15834 N N . GLU D 1 229 ? -57.823 -9.246 -76.539 1.00 25.99 455 GLU D N 1
ATOM 15835 C CA . GLU D 1 229 ? -56.974 -10.088 -77.368 1.00 23.65 455 GLU D CA 1
ATOM 15836 C C . GLU D 1 229 ? -57.491 -11.514 -77.455 1.00 22.57 455 GLU D C 1
ATOM 15837 O O . GLU D 1 229 ? -57.205 -12.205 -78.438 1.00 22.73 455 GLU D O 1
ATOM 15849 N N . ALA D 1 230 ? -58.260 -11.952 -76.470 1.00 23.74 456 ALA D N 1
ATOM 15850 C CA . ALA D 1 230 ? -58.805 -13.299 -76.471 1.00 18.85 456 ALA D CA 1
ATOM 15851 C C . ALA D 1 230 ? -60.033 -13.309 -75.577 1.00 21.04 456 ALA D C 1
ATOM 15852 O O . ALA D 1 230 ? -60.103 -12.574 -74.589 1.00 26.38 456 ALA D O 1
ATOM 15859 N N . ALA D 1 231 ? -60.998 -14.144 -75.944 1.00 20.55 457 ALA D N 1
ATOM 15860 C CA . ALA D 1 231 ? -62.230 -14.314 -75.182 1.00 21.00 457 ALA D CA 1
ATOM 15861 C C . ALA D 1 231 ? -62.126 -15.599 -74.371 1.00 21.55 457 ALA D C 1
ATOM 15862 O O . ALA D 1 231 ? -62.085 -16.696 -74.936 1.00 21.31 457 ALA D O 1
ATOM 15869 N N . LEU D 1 232 ? -62.076 -15.465 -73.048 1.00 19.91 458 LEU D N 1
ATOM 15870 C CA . LEU D 1 232 ? -62.084 -16.632 -72.175 1.00 18.19 458 LEU D CA 1
ATOM 15871 C C . LEU D 1 232 ? -63.481 -17.242 -72.140 1.00 19.07 458 LEU D C 1
ATOM 15872 O O . LEU D 1 232 ? -64.471 -16.548 -71.884 1.00 20.03 458 LEU D O 1
ATOM 15888 N N . LEU D 1 233 ? -63.554 -18.542 -72.418 1.00 18.80 459 LEU D N 1
ATOM 15889 C CA . LEU D 1 233 ? -64.804 -19.279 -72.407 1.00 16.61 459 LEU D CA 1
ATOM 15890 C C . LEU D 1 233 ? -64.747 -20.361 -71.339 1.00 20.15 459 LEU D C 1
ATOM 15891 O O . LEU D 1 233 ? -63.674 -20.885 -71.020 1.00 19.27 459 LEU D O 1
ATOM 15907 N N . HIS D 1 234 ? -65.917 -20.699 -70.808 1.00 19.71 460 HIS D N 1
ATOM 15908 C CA . HIS D 1 234 ? -66.121 -21.916 -70.042 1.00 20.10 460 HIS D CA 1
ATOM 15909 C C . HIS D 1 234 ? -67.011 -22.849 -70.853 1.00 19.79 460 HIS D C 1
ATOM 15910 O O . HIS D 1 234 ? -67.989 -22.407 -71.462 1.00 20.64 460 HIS D O 1
ATOM 15924 N N . TYR D 1 235 ? -66.672 -24.134 -70.865 1.00 19.96 461 TYR D N 1
ATOM 15925 C CA . TYR D 1 235 ? -67.531 -25.168 -71.435 1.00 16.72 461 TYR D CA 1
ATOM 15926 C C . TYR D 1 235 ? -68.350 -25.743 -70.284 1.00 17.59 461 TYR D C 1
ATOM 15927 O O . TYR D 1 235 ? -67.803 -26.421 -69.408 1.00 22.07 461 TYR D O 1
ATOM 15945 N N . VAL D 1 236 ? -69.653 -25.487 -70.286 1.00 17.42 462 VAL D N 1
ATOM 15946 C CA . VAL D 1 236 ? -70.475 -25.653 -69.092 1.00 18.41 462 VAL D CA 1
ATOM 15947 C C . VAL D 1 236 ? -71.453 -26.805 -69.263 1.00 19.53 462 VAL D C 1
ATOM 15948 O O . VAL D 1 236 ? -72.082 -26.960 -70.315 1.00 19.68 462 VAL D O 1
ATOM 15961 N N . ASP D 1 237 ? -71.579 -27.607 -68.206 1.00 20.14 463 ASP D N 1
ATOM 15962 C CA . ASP D 1 237 ? -72.598 -28.651 -68.103 1.00 22.18 463 ASP D CA 1
ATOM 15963 C C . ASP D 1 237 ? -73.949 -28.007 -67.825 1.00 21.09 463 ASP D C 1
ATOM 15964 O O . ASP D 1 237 ? -74.107 -27.357 -66.786 1.00 24.10 463 ASP D O 1
ATOM 15973 N N . PRO D 1 238 ? -74.934 -28.134 -68.721 1.00 22.46 464 PRO D N 1
ATOM 15974 C CA . PRO D 1 238 ? -76.213 -27.436 -68.492 1.00 22.56 464 PRO D CA 1
ATOM 15975 C C . PRO D 1 238 ? -77.001 -27.961 -67.304 1.00 28.96 464 PRO D C 1
ATOM 15976 O O . PRO D 1 238 ? -77.882 -27.249 -66.805 1.00 26.86 464 PRO D O 1
ATOM 15987 N N . ASP D 1 239 ? -76.725 -29.179 -66.843 1.00 23.57 465 ASP D N 1
ATOM 15988 C CA . ASP D 1 239 ? -77.425 -29.723 -65.684 1.00 25.36 465 ASP D CA 1
ATOM 15989 C C . ASP D 1 239 ? -76.919 -29.109 -64.386 1.00 26.73 465 ASP D C 1
ATOM 15990 O O . ASP D 1 239 ? -77.707 -28.657 -63.547 1.00 27.22 465 ASP D O 1
ATOM 15999 N N . THR D 1 240 ? -75.603 -29.140 -64.186 1.00 34.48 466 THR D N 1
ATOM 16000 C CA . THR D 1 240 ? -74.982 -28.733 -62.936 1.00 39.98 466 THR D CA 1
ATOM 16001 C C . THR D 1 240 ? -74.470 -27.302 -62.955 1.00 40.11 466 THR D C 1
ATOM 16002 O O . THR D 1 240 ? -74.225 -26.735 -61.884 1.00 38.11 466 THR D O 1
ATOM 16013 N N . GLY D 1 241 ? -74.300 -26.714 -64.136 1.00 29.84 467 GLY D N 1
ATOM 16014 C CA . GLY D 1 241 ? -73.603 -25.454 -64.252 1.00 28.38 467 GLY D CA 1
ATOM 16015 C C . GLY D 1 241 ? -72.109 -25.559 -64.074 1.00 31.23 467 GLY D C 1
ATOM 16016 O O . GLY D 1 241 ? -71.426 -24.530 -64.044 1.00 38.24 467 GLY D O 1
ATOM 16020 N N . ARG D 1 242 ? -71.580 -26.773 -63.950 1.00 29.77 468 ARG D N 1
ATOM 16021 C CA . ARG D 1 242 ? -70.159 -26.955 -63.703 1.00 36.61 468 ARG D CA 1
ATOM 16022 C C . ARG D 1 242 ? -69.335 -26.570 -64.923 1.00 30.87 468 ARG D C 1
ATOM 16023 O O . ARG D 1 242 ? -69.696 -26.872 -66.064 1.00 23.78 468 ARG D O 1
ATOM 16027 N N . ASN D 1 243 ? -68.209 -25.914 -64.672 1.00 26.17 469 ASN D N 1
ATOM 16028 C CA . ASN D 1 243 ? -67.239 -25.602 -65.715 1.00 22.78 469 ASN D CA 1
ATOM 16029 C C . ASN D 1 243 ? -66.440 -26.866 -66.006 1.00 25.41 469 ASN D C 1
ATOM 16030 O O . ASN D 1 243 ? -65.698 -27.352 -65.145 1.00 30.82 469 ASN D O 1
ATOM 16041 N N . LEU D 1 244 ? -66.611 -27.416 -67.209 1.00 23.46 470 LEU D N 1
ATOM 16042 C CA . LEU D 1 244 ? -65.913 -28.624 -67.623 1.00 27.46 470 LEU D CA 1
ATOM 16043 C C . LEU D 1 244 ? -64.555 -28.341 -68.246 1.00 25.83 470 LEU D C 1
ATOM 16044 O O . LEU D 1 244 ? -63.766 -29.276 -68.432 1.00 26.49 470 LEU D O 1
ATOM 16060 N N . GLY D 1 245 ? -64.267 -27.085 -68.578 1.00 22.86 471 GLY D N 1
ATOM 16061 C CA . GLY D 1 245 ? -62.996 -26.747 -69.179 1.00 23.96 471 GLY D CA 1
ATOM 16062 C C . GLY D 1 245 ? -62.906 -25.317 -69.663 1.00 25.85 471 GLY D C 1
ATOM 16063 O O . GLY D 1 245 ? -63.886 -24.758 -70.168 1.00 23.06 471 GLY D O 1
ATOM 16067 N N . GLU D 1 246 ? -61.725 -24.721 -69.491 1.00 22.74 472 GLU D N 1
ATOM 16068 C CA . GLU D 1 246 ? -61.434 -23.377 -69.966 1.00 21.86 472 GLU D CA 1
ATOM 16069 C C . GLU D 1 246 ? -60.914 -23.423 -71.397 1.00 20.31 472 GLU D C 1
ATOM 16070 O O . GLU D 1 246 ? -60.080 -24.265 -71.742 1.00 23.49 472 GLU D O 1
ATOM 16082 N N . PHE D 1 247 ? -61.403 -22.496 -72.217 1.00 19.76 473 PHE D N 1
ATOM 16083 C CA . PHE D 1 247 ? -61.003 -22.355 -73.608 1.00 20.09 473 PHE D CA 1
ATOM 16084 C C . PHE D 1 247 ? -60.791 -20.873 -73.884 1.00 21.06 473 PHE D C 1
ATOM 16085 O O . PHE D 1 247 ? -61.354 -20.015 -73.199 1.00 20.00 473 PHE D O 1
ATOM 16102 N N . LYS D 1 248 ? -60.000 -20.567 -74.906 1.00 18.41 474 LYS D N 1
ATOM 16103 C CA . LYS D 1 248 ? -59.887 -19.201 -75.401 1.00 20.08 474 LYS D CA 1
ATOM 16104 C C . LYS D 1 248 ? -60.343 -19.151 -76.850 1.00 20.06 474 LYS D C 1
ATOM 16105 O O . LYS D 1 248 ? -60.017 -20.036 -77.647 1.00 23.56 474 LYS D O 1
ATOM 16124 N N . ALA D 1 249 ? -61.130 -18.137 -77.179 1.00 20.18 475 ALA D N 1
ATOM 16125 C CA . ALA D 1 249 ? -61.490 -17.844 -78.557 1.00 18.43 475 ALA D CA 1
ATOM 16126 C C . ALA D 1 249 ? -60.697 -16.628 -79.006 1.00 18.58 475 ALA D C 1
ATOM 16127 O O . ALA D 1 249 ? -60.622 -15.628 -78.284 1.00 21.22 475 ALA D O 1
ATOM 16134 N N . TYR D 1 250 ? -60.107 -16.716 -80.180 1.00 18.18 476 TYR D N 1
ATOM 16135 C CA . TYR D 1 250 ? -59.269 -15.648 -80.680 1.00 18.54 476 TYR D CA 1
ATOM 16136 C C . TYR D 1 250 ? -59.979 -14.863 -81.775 1.00 17.88 476 TYR D C 1
ATOM 16137 O O . TYR D 1 250 ? -60.865 -15.389 -82.457 1.00 18.49 476 TYR D O 1
ATOM 16155 N N . PRO D 1 251 ? -59.611 -13.592 -81.963 1.00 19.20 477 PRO D N 1
ATOM 16156 C CA . PRO D 1 251 ? -60.369 -12.721 -82.877 1.00 20.90 477 PRO D CA 1
ATOM 16157 C C . PRO D 1 251 ? -60.578 -13.258 -84.285 1.00 22.29 477 PRO D C 1
ATOM 16158 O O . PRO D 1 251 ? -61.643 -13.013 -84.866 1.00 21.15 477 PRO D O 1
ATOM 16169 N N . ASP D 1 252 ? -59.601 -13.959 -84.865 1.00 20.11 478 ASP D N 1
ATOM 16170 C CA . ASP D 1 252 ? -59.757 -14.466 -86.224 1.00 20.18 478 ASP D CA 1
ATOM 16171 C C . ASP D 1 252 ? -60.852 -15.521 -86.338 1.00 20.32 478 ASP D C 1
ATOM 16172 O O . ASP D 1 252 ? -61.268 -15.840 -87.459 1.00 20.60 478 ASP D O 1
ATOM 16181 N N . GLY D 1 253 ? -61.322 -16.067 -85.220 1.00 17.32 479 GLY D N 1
ATOM 16182 C CA . GLY D 1 253 ? -62.451 -16.975 -85.227 1.00 16.11 479 GLY D CA 1
ATOM 16183 C C . GLY D 1 253 ? -62.074 -18.420 -84.986 1.00 17.70 479 GLY D C 1
ATOM 16184 O O . GLY D 1 253 ? -62.436 -19.299 -85.771 1.00 21.14 479 GLY D O 1
ATOM 16188 N N . PHE D 1 254 ? -61.352 -18.690 -83.905 1.00 17.30 480 PHE D N 1
ATOM 16189 C CA . PHE D 1 254 ? -61.002 -20.063 -83.579 1.00 15.75 480 PHE D CA 1
ATOM 16190 C C . PHE D 1 254 ? -60.855 -20.187 -82.074 1.00 17.18 480 PHE D C 1
ATOM 16191 O O . PHE D 1 254 ? -60.662 -19.196 -81.364 1.00 17.94 480 PHE D O 1
ATOM 16208 N N . LEU D 1 255 ? -60.963 -21.424 -81.599 1.00 17.30 481 LEU D N 1
ATOM 16209 C CA . LEU D 1 255 ? -60.861 -21.744 -80.186 1.00 19.61 481 LEU D CA 1
ATOM 16210 C C . LEU D 1 255 ? -59.604 -22.557 -79.916 1.00 19.19 481 LEU D C 1
ATOM 16211 O O . LEU D 1 255 ? -59.119 -23.298 -80.777 1.00 18.64 481 LEU D O 1
ATOM 16227 N N . THR D 1 256 ? -59.095 -22.420 -78.696 1.00 17.97 482 THR D N 1
ATOM 16228 C CA . THR D 1 256 ? -57.967 -23.211 -78.246 1.00 18.98 482 THR D CA 1
ATOM 16229 C C . THR D 1 256 ? -58.232 -23.704 -76.833 1.00 17.72 482 THR D C 1
ATOM 16230 O O . THR D 1 256 ? -59.107 -23.201 -76.125 1.00 18.47 482 THR D O 1
ATOM 16241 N N . CYS D 1 257 ? -57.442 -24.688 -76.428 1.00 21.42 483 CYS D N 1
ATOM 16242 C CA . CYS D 1 257 ? -57.373 -25.106 -75.040 1.00 23.41 483 CYS D CA 1
ATOM 16243 C C . CYS D 1 257 ? -55.968 -25.639 -74.798 1.00 22.90 483 CYS D C 1
ATOM 16244 O O . CYS D 1 257 ? -55.173 -25.796 -75.728 1.00 22.58 483 CYS D O 1
ATOM 16252 N N . VAL D 1 258 ? -55.663 -25.896 -73.530 1.00 24.58 484 VAL D N 1
ATOM 16253 C CA . VAL D 1 258 ? -54.460 -26.634 -73.157 1.00 28.67 484 VAL D CA 1
ATOM 16254 C C . VAL D 1 258 ? -54.897 -28.049 -72.777 1.00 26.08 484 VAL D C 1
ATOM 16255 O O . VAL D 1 258 ? -55.629 -28.212 -71.786 1.00 29.40 484 VAL D O 1
ATOM 16268 N N . PRO D 1 259 ? -54.498 -29.079 -73.519 1.00 27.64 485 PRO D N 1
ATOM 16269 C CA . PRO D 1 259 ? -54.830 -30.446 -73.100 1.00 29.12 485 PRO D CA 1
ATOM 16270 C C . PRO D 1 259 ? -54.023 -30.853 -71.879 1.00 33.57 485 PRO D C 1
ATOM 16271 O O . PRO D 1 259 ? -52.903 -30.385 -71.661 1.00 41.95 485 PRO D O 1
ATOM 16282 N N . ASN D 1 260 ? -54.606 -31.743 -71.082 1.00 42.48 486 ASN D N 1
ATOM 16283 C CA . ASN D 1 260 ? -53.970 -32.216 -69.857 1.00 44.78 486 ASN D CA 1
ATOM 16284 C C . ASN D 1 260 ? -52.951 -33.314 -70.142 1.00 55.29 486 ASN D C 1
ATOM 16285 O O . ASN D 1 260 ? -52.908 -33.865 -71.240 1.00 62.38 486 ASN D O 1
ATOM 16289 N N . GLY D 1 265 ? -57.981 -34.740 -72.613 1.00 52.11 491 GLY D N 1
ATOM 16290 C CA . GLY D 1 265 ? -58.091 -33.601 -73.503 1.00 47.36 491 GLY D CA 1
ATOM 16291 C C . GLY D 1 265 ? -59.531 -33.303 -73.864 1.00 35.88 491 GLY D C 1
ATOM 16292 O O . GLY D 1 265 ? -60.447 -33.918 -73.318 1.00 45.65 491 GLY D O 1
ATOM 16295 N N . PRO D 1 266 ? -59.742 -32.355 -74.781 1.00 33.40 492 PRO D N 1
ATOM 16296 C CA . PRO D 1 266 ? -61.123 -32.002 -75.153 1.00 32.66 492 PRO D CA 1
ATOM 16297 C C . PRO D 1 266 ? -61.878 -33.145 -75.808 1.00 28.44 492 PRO D C 1
ATOM 16298 O O . PRO D 1 266 ? -63.114 -33.144 -75.782 1.00 29.28 492 PRO D O 1
ATOM 16309 N N . GLN D 1 267 ? -61.177 -34.120 -76.396 1.00 29.54 493 GLN D N 1
ATOM 16310 C CA . GLN D 1 267 ? -61.849 -35.241 -77.041 1.00 28.55 493 GLN D CA 1
ATOM 16311 C C . GLN D 1 267 ? -62.631 -36.095 -76.050 1.00 36.40 493 GLN D C 1
ATOM 16312 O O . GLN D 1 267 ? -63.548 -36.816 -76.460 1.00 38.82 493 GLN D O 1
ATOM 16316 N N . GLN D 1 268 ? -62.288 -36.045 -74.767 1.00 30.61 494 GLN D N 1
ATOM 16317 C CA . GLN D 1 268 ? -63.003 -36.811 -73.756 1.00 34.13 494 GLN D CA 1
ATOM 16318 C C . GLN D 1 268 ? -64.148 -36.033 -73.120 1.00 32.35 494 GLN D C 1
ATOM 16319 O O . GLN D 1 268 ? -64.889 -36.600 -72.310 1.00 36.02 494 GLN D O 1
ATOM 16333 N N . LEU D 1 269 ? -64.322 -34.765 -73.474 1.00 28.22 495 LEU D N 1
ATOM 16334 C CA . LEU D 1 269 ? -65.406 -33.988 -72.904 1.00 28.01 495 LEU D CA 1
ATOM 16335 C C . LEU D 1 269 ? -66.742 -34.456 -73.474 1.00 28.62 495 LEU D C 1
ATOM 16336 O O . LEU D 1 269 ? -66.812 -34.900 -74.624 1.00 26.90 495 LEU D O 1
ATOM 16352 N N . PRO D 1 270 ? -67.819 -34.368 -72.694 1.00 27.27 496 PRO D N 1
ATOM 16353 C CA . PRO D 1 270 ? -69.142 -34.617 -73.272 1.00 24.53 496 PRO D CA 1
ATOM 16354 C C . PRO D 1 270 ? -69.415 -33.588 -74.356 1.00 24.07 496 PRO D C 1
ATOM 16355 O O . PRO D 1 270 ? -68.887 -32.474 -74.333 1.00 25.69 496 PRO D O 1
ATOM 16366 N N . ILE D 1 271 ? -70.235 -33.977 -75.331 1.00 21.65 497 ILE D N 1
ATOM 16367 C CA . ILE D 1 271 ? -70.515 -33.112 -76.464 1.00 20.06 497 ILE D CA 1
ATOM 16368 C C . ILE D 1 271 ? -71.794 -32.320 -76.281 1.00 20.42 497 ILE D C 1
ATOM 16369 O O . ILE D 1 271 ? -72.160 -31.534 -77.165 1.00 22.93 497 ILE D O 1
ATOM 16385 N N . ASN D 1 272 ? -72.474 -32.481 -75.147 1.00 20.84 498 ASN D N 1
ATOM 16386 C CA . ASN D 1 272 ? -73.758 -31.836 -74.915 1.00 21.40 498 ASN D CA 1
ATOM 16387 C C . ASN D 1 272 ? -73.647 -30.630 -73.988 1.00 22.37 498 ASN D C 1
ATOM 16388 O O . ASN D 1 272 ? -74.645 -30.226 -73.382 1.00 23.83 498 ASN D O 1
ATOM 16399 N N . GLY D 1 273 ? -72.455 -30.040 -73.877 1.00 20.27 499 GLY D N 1
ATOM 16400 C CA . GLY D 1 273 ? -72.265 -28.842 -73.089 1.00 19.29 499 GLY D CA 1
ATOM 16401 C C . GLY D 1 273 ? -72.422 -27.574 -73.915 1.00 16.81 499 GLY D C 1
ATOM 16402 O O . GLY D 1 273 ? -72.664 -27.600 -75.121 1.00 17.14 499 GLY D O 1
ATOM 16406 N N . VAL D 1 274 ? -72.259 -26.441 -73.235 1.00 17.03 500 VAL D N 1
ATOM 16407 C CA . VAL D 1 274 ? -72.500 -25.123 -73.810 1.00 18.57 500 VAL D CA 1
ATOM 16408 C C . VAL D 1 274 ? -71.261 -24.270 -73.587 1.00 19.34 500 VAL D C 1
ATOM 16409 O O . VAL D 1 274 ? -70.762 -24.181 -72.460 1.00 18.23 500 VAL D O 1
ATOM 16422 N N . PHE D 1 275 ? -70.768 -23.633 -74.648 1.00 18.80 501 PHE D N 1
ATOM 16423 C CA . PHE D 1 275 ? -69.693 -22.665 -74.488 1.00 17.24 501 PHE D CA 1
ATOM 16424 C C . PHE D 1 275 ? -70.267 -21.332 -74.026 1.00 16.58 501 PHE D C 1
ATOM 16425 O O . PHE D 1 275 ? -71.210 -20.811 -74.631 1.00 16.90 501 PHE D O 1
ATOM 16442 N N . VAL D 1 276 ? -69.682 -20.776 -72.964 1.00 16.44 502 VAL D N 1
ATOM 16443 C CA . VAL D 1 276 ? -70.141 -19.529 -72.361 1.00 17.69 502 VAL D CA 1
ATOM 16444 C C . VAL D 1 276 ? -68.970 -18.559 -72.280 1.00 18.61 502 VAL D C 1
ATOM 16445 O O . VAL D 1 276 ? -67.930 -18.881 -71.696 1.00 18.63 502 VAL D O 1
ATOM 16458 N N . PHE D 1 277 ? -69.150 -17.365 -72.845 1.00 18.20 503 PHE D N 1
ATOM 16459 C CA . PHE D 1 277 ? -68.164 -16.299 -72.703 1.00 18.90 503 PHE D CA 1
ATOM 16460 C C . PHE D 1 277 ? -68.177 -15.763 -71.278 1.00 19.18 503 PHE D C 1
ATOM 16461 O O . PHE D 1 277 ? -69.237 -15.416 -70.750 1.00 20.78 503 PHE D O 1
ATOM 16478 N N . VAL D 1 278 ? -66.998 -15.675 -70.659 1.00 20.07 504 VAL D N 1
ATOM 16479 C CA . VAL D 1 278 ? -66.909 -15.189 -69.283 1.00 19.45 504 VAL D CA 1
ATOM 16480 C C . VAL D 1 278 ? -66.134 -13.877 -69.171 1.00 21.49 504 VAL D C 1
ATOM 16481 O O . VAL D 1 278 ? -66.401 -13.085 -68.260 1.00 25.90 504 VAL D O 1
ATOM 16494 N N . SER D 1 279 ? -65.113 -13.671 -70.003 1.00 20.69 505 SER D N 1
ATOM 16495 C CA . SER D 1 279 ? -64.369 -12.418 -69.908 1.00 22.79 505 SER D CA 1
ATOM 16496 C C . SER D 1 279 ? -63.405 -12.265 -71.074 1.00 23.08 505 SER D C 1
ATOM 16497 O O . SER D 1 279 ? -62.868 -13.251 -71.583 1.00 22.56 505 SER D O 1
ATOM 16505 N N . TRP D 1 280 ? -63.156 -11.012 -71.457 1.00 24.12 506 TRP D N 1
ATOM 16506 C CA . TRP D 1 280 ? -62.011 -10.715 -72.305 1.00 24.59 506 TRP D CA 1
ATOM 16507 C C . TRP D 1 280 ? -60.747 -10.830 -71.464 1.00 24.80 506 TRP D C 1
ATOM 16508 O O . TRP D 1 280 ? -60.719 -10.413 -70.302 1.00 25.47 506 TRP D O 1
ATOM 16529 N N . VAL D 1 281 ? -59.708 -11.435 -72.034 1.00 24.48 507 VAL D N 1
ATOM 16530 C CA . VAL D 1 281 ? -58.442 -11.613 -71.336 1.00 23.83 507 VAL D CA 1
ATOM 16531 C C . VAL D 1 281 ? -57.300 -11.299 -72.293 1.00 24.84 507 VAL D C 1
ATOM 16532 O O . VAL D 1 281 ? -57.487 -11.140 -73.500 1.00 24.64 507 VAL D O 1
ATOM 16545 N N . SER D 1 282 ? -56.101 -11.227 -71.727 1.00 25.77 508 SER D N 1
ATOM 16546 C CA . SER D 1 282 ? -54.899 -11.023 -72.510 1.00 27.95 508 SER D CA 1
ATOM 16547 C C . SER D 1 282 ? -54.574 -12.283 -73.301 1.00 25.00 508 SER D C 1
ATOM 16548 O O . SER D 1 282 ? -54.968 -13.394 -72.939 1.00 25.10 508 SER D O 1
ATOM 16556 N N . ARG D 1 283 ? -53.829 -12.102 -74.395 1.00 31.43 509 ARG D N 1
ATOM 16557 C CA . ARG D 1 283 ? -53.396 -13.255 -75.177 1.00 26.84 509 ARG D CA 1
ATOM 16558 C C . ARG D 1 283 ? -52.518 -14.181 -74.346 1.00 28.91 509 ARG D C 1
ATOM 16559 O O . ARG D 1 283 ? -52.448 -15.384 -74.620 1.00 39.73 509 ARG D O 1
ATOM 16563 N N . PHE D 1 284 ? -51.858 -13.641 -73.319 1.00 30.40 510 PHE D N 1
ATOM 16564 C CA . PHE D 1 284 ? -50.980 -14.402 -72.439 1.00 35.70 510 PHE D CA 1
ATOM 16565 C C . PHE D 1 284 ? -51.719 -15.137 -71.327 1.00 35.25 510 PHE D C 1
ATOM 16566 O O . PHE D 1 284 ? -51.073 -15.847 -70.548 1.00 33.74 510 PHE D O 1
ATOM 16570 N N . TYR D 1 285 ? -53.035 -14.966 -71.209 1.00 31.27 511 TYR D N 1
ATOM 16571 C CA . TYR D 1 285 ? -53.773 -15.600 -70.125 1.00 29.25 511 TYR D CA 1
ATOM 16572 C C . TYR D 1 285 ? -53.579 -17.109 -70.182 1.00 27.68 511 TYR D C 1
ATOM 16573 O O . TYR D 1 285 ? -53.888 -17.743 -71.197 1.00 27.79 511 TYR D O 1
ATOM 16591 N N . GLN D 1 286 ? -53.079 -17.686 -69.092 1.00 28.37 512 GLN D N 1
ATOM 16592 C CA . GLN D 1 286 ? -52.735 -19.102 -69.055 1.00 34.78 512 GLN D CA 1
ATOM 16593 C C . GLN D 1 286 ? -53.958 -19.921 -68.660 1.00 32.37 512 GLN D C 1
ATOM 16594 O O . GLN D 1 286 ? -54.528 -19.718 -67.582 1.00 34.28 512 GLN D O 1
ATOM 16608 N N . LEU D 1 287 ? -54.332 -20.865 -69.519 1.00 28.96 513 LEU D N 1
ATOM 16609 C CA . LEU D 1 287 ? -55.487 -21.710 -69.278 1.00 24.28 513 LEU D CA 1
ATOM 16610 C C . LEU D 1 287 ? -55.154 -22.886 -68.371 1.00 27.02 513 LEU D C 1
ATOM 16611 O O . LEU D 1 287 ? -54.057 -23.450 -68.423 1.00 28.11 513 LEU D O 1
ATOM 16627 N N . LYS D 1 288 ? -56.133 -23.276 -67.562 1.00 29.23 514 LYS D N 1
ATOM 16628 C CA . LYS D 1 288 ? -56.040 -24.531 -66.829 1.00 32.78 514 LYS D CA 1
ATOM 16629 C C . LYS D 1 288 ? -56.201 -25.680 -67.817 1.00 27.15 514 LYS D C 1
ATOM 16630 O O . LYS D 1 288 ? -57.081 -25.625 -68.685 1.00 25.29 514 LYS D O 1
ATOM 16634 N N . PRO D 1 289 ? -55.358 -26.710 -67.753 1.00 31.08 515 PRO D N 1
ATOM 16635 C CA . PRO D 1 289 ? -55.511 -27.829 -68.690 1.00 30.72 515 PRO D CA 1
ATOM 16636 C C . PRO D 1 289 ? -56.883 -28.470 -68.564 1.00 32.44 515 PRO D C 1
ATOM 16637 O O . PRO D 1 289 ? -57.433 -28.604 -67.468 1.00 35.05 515 PRO D O 1
ATOM 16648 N N . VAL D 1 290 ? -57.435 -28.865 -69.704 1.00 30.41 516 VAL D N 1
ATOM 16649 C CA . VAL D 1 290 ? -58.717 -29.548 -69.725 1.00 34.91 516 VAL D CA 1
ATOM 16650 C C . VAL D 1 290 ? -58.526 -30.983 -69.249 1.00 45.72 516 VAL D C 1
ATOM 16651 O O . VAL D 1 290 ? -58.986 -31.358 -68.172 1.00 52.42 516 VAL D O 1
ATOM 16664 N N . GLN E 2 1 ? -27.732 -15.324 -41.668 1.00 43.40 1 GLN E N 1
ATOM 16665 C CA . GLN E 2 1 ? -28.945 -16.058 -42.128 1.00 41.88 1 GLN E CA 1
ATOM 16666 C C . GLN E 2 1 ? -29.672 -16.719 -40.963 1.00 30.64 1 GLN E C 1
ATOM 16667 O O . GLN E 2 1 ? -29.050 -17.143 -39.988 1.00 29.11 1 GLN E O 1
ATOM 16673 N N . VAL E 2 2 ? -31.000 -16.805 -41.069 1.00 28.51 2 VAL E N 1
ATOM 16674 C CA . VAL E 2 2 ? -31.771 -17.545 -40.081 1.00 27.04 2 VAL E CA 1
ATOM 16675 C C . VAL E 2 2 ? -31.331 -18.999 -40.115 1.00 31.60 2 VAL E C 1
ATOM 16676 O O . VAL E 2 2 ? -31.209 -19.604 -41.189 1.00 29.14 2 VAL E O 1
ATOM 16689 N N . GLN E 2 3 ? -31.086 -19.566 -38.939 1.00 24.18 3 GLN E N 1
ATOM 16690 C CA . GLN E 2 3 ? -30.645 -20.947 -38.819 1.00 22.97 3 GLN E CA 1
ATOM 16691 C C . GLN E 2 3 ? -31.518 -21.646 -37.794 1.00 22.13 3 GLN E C 1
ATOM 16692 O O . GLN E 2 3 ? -31.723 -21.128 -36.692 1.00 23.74 3 GLN E O 1
ATOM 16696 N N . LEU E 2 4 ? -31.999 -22.831 -38.149 1.00 22.78 4 LEU E N 1
ATOM 16697 C CA . LEU E 2 4 ? -32.748 -23.692 -37.248 1.00 23.41 4 LEU E CA 1
ATOM 16698 C C . LEU E 2 4 ? -31.983 -24.999 -37.123 1.00 22.71 4 LEU E C 1
ATOM 16699 O O . LEU E 2 4 ? -31.557 -25.567 -38.135 1.00 28.08 4 LEU E O 1
ATOM 16715 N N . GLN E 2 5 ? -31.805 -25.474 -35.893 1.00 21.18 5 GLN E N 1
ATOM 16716 C CA . GLN E 2 5 ? -31.057 -26.706 -35.656 1.00 24.81 5 GLN E CA 1
ATOM 16717 C C . GLN E 2 5 ? -31.805 -27.567 -34.650 1.00 24.19 5 GLN E C 1
ATOM 16718 O O . GLN E 2 5 ? -31.918 -27.201 -33.474 1.00 24.97 5 GLN E O 1
ATOM 16722 N N . GLU E 2 6 ? -32.281 -28.721 -35.112 1.00 23.60 6 GLU E N 1
ATOM 16723 C CA . GLU E 2 6 ? -32.957 -29.670 -34.245 1.00 26.87 6 GLU E CA 1
ATOM 16724 C C . GLU E 2 6 ? -31.964 -30.527 -33.476 1.00 26.39 6 GLU E C 1
ATOM 16725 O O . GLU E 2 6 ? -30.824 -30.739 -33.907 1.00 25.82 6 GLU E O 1
ATOM 16737 N N . SER E 2 7 ? -32.411 -31.032 -32.336 1.00 23.99 7 SER E N 1
ATOM 16738 C CA . SER E 2 7 ? -31.688 -32.080 -31.639 1.00 26.12 7 SER E CA 1
ATOM 16739 C C . SER E 2 7 ? -32.692 -32.892 -30.836 1.00 29.25 7 SER E C 1
ATOM 16740 O O . SER E 2 7 ? -33.842 -32.486 -30.648 1.00 25.78 7 SER E O 1
ATOM 16748 N N . GLY E 2 8 ? -32.250 -34.071 -30.397 1.00 31.97 8 GLY E N 1
ATOM 16749 C CA . GLY E 2 8 ? -33.000 -34.882 -29.460 1.00 35.07 8 GLY E CA 1
ATOM 16750 C C . GLY E 2 8 ? -33.632 -36.146 -30.001 1.00 40.75 8 GLY E C 1
ATOM 16751 O O . GLY E 2 8 ? -34.249 -36.880 -29.220 1.00 40.74 8 GLY E O 1
ATOM 16755 N N . GLY E 2 9 ? -33.504 -36.449 -31.286 1.00 33.51 9 GLY E N 1
ATOM 16756 C CA . GLY E 2 9 ? -34.113 -37.644 -31.831 1.00 30.26 9 GLY E CA 1
ATOM 16757 C C . GLY E 2 9 ? -33.394 -38.912 -31.396 1.00 38.31 9 GLY E C 1
ATOM 16758 O O . GLY E 2 9 ? -32.431 -38.897 -30.630 1.00 41.52 9 GLY E O 1
ATOM 16762 N N . GLY E 2 10 ? -33.865 -40.039 -31.931 1.00 31.24 10 GLY E N 1
ATOM 16763 C CA . GLY E 2 10 ? -33.257 -41.333 -31.707 1.00 31.24 10 GLY E CA 1
ATOM 16764 C C . GLY E 2 10 ? -34.307 -42.415 -31.541 1.00 25.73 10 GLY E C 1
ATOM 16765 O O . GLY E 2 10 ? -35.458 -42.250 -31.940 1.00 28.46 10 GLY E O 1
ATOM 16769 N N . LEU E 2 11 ? -33.882 -43.544 -30.971 1.00 30.92 11 LEU E N 1
ATOM 16770 C CA . LEU E 2 11 ? -34.737 -44.715 -30.805 1.00 30.21 11 LEU E CA 1
ATOM 16771 C C . LEU E 2 11 ? -35.480 -44.647 -29.478 1.00 29.08 11 LEU E C 1
ATOM 16772 O O . LEU E 2 11 ? -34.876 -44.380 -28.436 1.00 36.10 11 LEU E O 1
ATOM 16776 N N . VAL E 2 12 ? -36.779 -44.921 -29.511 1.00 29.11 12 VAL E N 1
ATOM 16777 C CA . VAL E 2 12 ? -37.613 -44.877 -28.314 1.00 30.06 12 VAL E CA 1
ATOM 16778 C C . VAL E 2 12 ? -38.647 -45.989 -28.403 1.00 24.78 12 VAL E C 1
ATOM 16779 O O . VAL E 2 12 ? -39.131 -46.316 -29.491 1.00 29.42 12 VAL E O 1
ATOM 16792 N N . GLN E 2 13 ? -38.977 -46.581 -27.260 1.00 28.89 13 GLN E N 1
ATOM 16793 C CA . GLN E 2 13 ? -39.965 -47.650 -27.227 1.00 28.96 13 GLN E CA 1
ATOM 16794 C C . GLN E 2 13 ? -41.364 -47.059 -27.347 1.00 25.19 13 GLN E C 1
ATOM 16795 O O . GLN E 2 13 ? -41.655 -46.000 -26.784 1.00 26.55 13 GLN E O 1
ATOM 16799 N N . ALA E 2 14 ? -42.234 -47.761 -28.072 1.00 25.22 14 ALA E N 1
ATOM 16800 C CA . ALA E 2 14 ? -43.619 -47.331 -28.196 1.00 26.52 14 ALA E CA 1
ATOM 16801 C C . ALA E 2 14 ? -44.235 -47.168 -26.814 1.00 24.36 14 ALA E C 1
ATOM 16802 O O . ALA E 2 14 ? -44.005 -47.979 -25.912 1.00 25.10 14 ALA E O 1
ATOM 16809 N N . GLY E 2 15 ? -45.038 -46.118 -26.662 1.00 24.01 15 GLY E N 1
ATOM 16810 C CA . GLY E 2 15 ? -45.577 -45.746 -25.377 1.00 24.78 15 GLY E CA 1
ATOM 16811 C C . GLY E 2 15 ? -44.682 -44.845 -24.560 1.00 30.50 15 GLY E C 1
ATOM 16812 O O . GLY E 2 15 ? -45.140 -44.294 -23.549 1.00 32.70 15 GLY E O 1
ATOM 16816 N N . GLY E 2 16 ? -43.426 -44.676 -24.964 1.00 28.26 16 GLY E N 1
ATOM 16817 C CA . GLY E 2 16 ? -42.493 -43.833 -24.254 1.00 24.51 16 GLY E CA 1
ATOM 16818 C C . GLY E 2 16 ? -42.569 -42.383 -24.689 1.00 24.15 16 GLY E C 1
ATOM 16819 O O . GLY E 2 16 ? -43.474 -41.954 -25.407 1.00 24.07 16 GLY E O 1
ATOM 16823 N N . SER E 2 17 ? -41.574 -41.621 -24.244 1.00 27.24 17 SER E N 1
ATOM 16824 C CA . SER E 2 17 ? -41.550 -40.179 -24.414 1.00 25.98 17 SER E CA 1
ATOM 16825 C C . SER E 2 17 ? -40.207 -39.733 -24.968 1.00 24.16 17 SER E C 1
ATOM 16826 O O . SER E 2 17 ? -39.184 -40.395 -24.767 1.00 27.91 17 SER E O 1
ATOM 16834 N N . LEU E 2 18 ? -40.222 -38.596 -25.653 1.00 37.05 18 LEU E N 1
ATOM 16835 C CA . LEU E 2 18 ? -39.019 -38.008 -26.223 1.00 36.49 18 LEU E CA 1
ATOM 16836 C C . LEU E 2 18 ? -39.232 -36.506 -26.312 1.00 32.45 18 LEU E C 1
ATOM 16837 O O . LEU E 2 18 ? -40.332 -36.054 -26.641 1.00 33.42 18 LEU E O 1
ATOM 16853 N N . ARG E 2 19 ? -38.186 -35.739 -26.018 1.00 32.19 19 ARG E N 1
ATOM 16854 C CA . ARG E 2 19 ? -38.221 -34.283 -26.121 1.00 29.22 19 ARG E CA 1
ATOM 16855 C C . ARG E 2 19 ? -37.259 -33.828 -27.209 1.00 28.57 19 ARG E C 1
ATOM 16856 O O . ARG E 2 19 ? -36.052 -34.078 -27.121 1.00 31.44 19 ARG E O 1
ATOM 16877 N N . LEU E 2 20 ? -37.796 -33.164 -28.226 1.00 26.15 20 LEU E N 1
ATOM 16878 C CA . LEU E 2 20 ? -36.993 -32.567 -29.280 1.00 25.44 20 LEU E CA 1
ATOM 16879 C C . LEU E 2 20 ? -36.788 -31.084 -29.005 1.00 24.44 20 LEU E C 1
ATOM 16880 O O . LEU E 2 20 ? -37.652 -30.418 -28.426 1.00 22.67 20 LEU E O 1
ATOM 16896 N N . SER E 2 21 ? -35.660 -30.563 -29.478 1.00 23.98 21 SER E N 1
ATOM 16897 C CA . SER E 2 21 ? -35.342 -29.150 -29.343 1.00 23.00 21 SER E CA 1
ATOM 16898 C C . SER E 2 21 ? -35.011 -28.563 -30.707 1.00 22.01 21 SER E C 1
ATOM 16899 O O . SER E 2 21 ? -34.556 -29.268 -31.612 1.00 23.34 21 SER E O 1
ATOM 16907 N N . CYS E 2 22 ? -35.228 -27.256 -30.832 1.00 21.23 22 CYS E N 1
ATOM 16908 C CA . CYS E 2 22 ? -34.931 -26.524 -32.061 1.00 24.71 22 CYS E CA 1
ATOM 16909 C C . CYS E 2 22 ? -34.334 -25.183 -31.666 1.00 22.76 22 CYS E C 1
ATOM 16910 O O . CYS E 2 22 ? -35.040 -24.320 -31.134 1.00 22.85 22 CYS E O 1
ATOM 16917 N N . ALA E 2 23 ? -33.045 -25.004 -31.940 1.00 21.84 23 ALA E N 1
ATOM 16918 C CA . ALA E 2 23 ? -32.352 -23.763 -31.626 1.00 22.88 23 ALA E CA 1
ATOM 16919 C C . ALA E 2 23 ? -32.475 -22.811 -32.806 1.00 22.27 23 ALA E C 1
ATOM 16920 O O . ALA E 2 23 ? -32.125 -23.166 -33.937 1.00 21.98 23 ALA E O 1
ATOM 16927 N N . VAL E 2 24 ? -32.971 -21.608 -32.535 1.00 22.77 24 VAL E N 1
ATOM 16928 C CA . VAL E 2 24 ? -33.202 -20.590 -33.550 1.00 22.94 24 VAL E CA 1
ATOM 16929 C C . VAL E 2 24 ? -32.165 -19.493 -33.375 1.00 24.93 24 VAL E C 1
ATOM 16930 O O . VAL E 2 24 ? -32.012 -18.945 -32.277 1.00 26.67 24 VAL E O 1
ATOM 16943 N N . SER E 2 25 ? -31.467 -19.161 -34.457 1.00 25.17 25 SER E N 1
ATOM 16944 C CA . SER E 2 25 ? -30.434 -18.137 -34.422 1.00 27.34 25 SER E CA 1
ATOM 16945 C C . SER E 2 25 ? -30.458 -17.348 -35.723 1.00 27.78 25 SER E C 1
ATOM 16946 O O . SER E 2 25 ? -31.098 -17.735 -36.703 1.00 26.52 25 SER E O 1
ATOM 16954 N N . GLY E 2 26 ? -29.759 -16.215 -35.717 1.00 24.69 26 GLY E N 1
ATOM 16955 C CA . GLY E 2 26 ? -29.682 -15.391 -36.904 1.00 25.05 26 GLY E CA 1
ATOM 16956 C C . GLY E 2 26 ? -30.957 -14.657 -37.235 1.00 22.71 26 GLY E C 1
ATOM 16957 O O . GLY E 2 26 ? -31.113 -14.174 -38.360 1.00 24.94 26 GLY E O 1
ATOM 16961 N N . ARG E 2 27 ? -31.854 -14.520 -36.270 1.00 20.07 27 ARG E N 1
ATOM 16962 C CA . ARG E 2 27 ? -33.180 -13.961 -36.495 1.00 18.58 27 ARG E CA 1
ATOM 16963 C C . ARG E 2 27 ? -33.147 -12.453 -36.299 1.00 20.24 27 ARG E C 1
ATOM 16964 O O . ARG E 2 27 ? -32.655 -11.968 -35.276 1.00 20.32 27 ARG E O 1
ATOM 16985 N N . THR E 2 28 ? -33.693 -11.712 -37.270 1.00 18.34 28 THR E N 1
ATOM 16986 C CA . THR E 2 28 ? -33.793 -10.262 -37.164 1.00 18.70 28 THR E CA 1
ATOM 16987 C C . THR E 2 28 ? -35.210 -9.775 -36.899 1.00 18.23 28 THR E C 1
ATOM 16988 O O . THR E 2 28 ? -35.394 -8.591 -36.590 1.00 18.44 28 THR E O 1
ATOM 16999 N N . PHE E 2 29 ? -36.203 -10.658 -37.002 1.00 16.86 29 PHE E N 1
ATOM 17000 C CA . PHE E 2 29 ? -37.604 -10.335 -36.774 1.00 16.56 29 PHE E CA 1
ATOM 17001 C C . PHE E 2 29 ? -38.030 -10.793 -35.384 1.00 18.17 29 PHE E C 1
ATOM 17002 O O . PHE E 2 29 ? -37.721 -11.912 -34.964 1.00 18.05 29 PHE E O 1
ATOM 17019 N N . SER E 2 30 ? -38.759 -9.921 -34.682 1.00 16.26 30 SER E N 1
ATOM 17020 C CA . SER E 2 30 ? -39.038 -10.107 -33.265 1.00 17.23 30 SER E CA 1
ATOM 17021 C C . SER E 2 30 ? -40.171 -11.086 -32.983 1.00 17.66 30 SER E C 1
ATOM 17022 O O . SER E 2 30 ? -40.333 -11.497 -31.829 1.00 17.21 30 SER E O 1
ATOM 17030 N N . ASN E 2 31 ? -40.982 -11.436 -33.976 1.00 16.95 31 ASN E N 1
ATOM 17031 C CA . ASN E 2 31 ? -42.132 -12.299 -33.750 1.00 17.03 31 ASN E CA 1
ATOM 17032 C C . ASN E 2 31 ? -42.362 -13.135 -34.997 1.00 17.68 31 ASN E C 1
ATOM 17033 O O . ASN E 2 31 ? -42.055 -12.710 -36.114 1.00 16.26 31 ASN E O 1
ATOM 17044 N N . TYR E 2 32 ? -42.917 -14.323 -34.792 1.00 16.80 32 TYR E N 1
ATOM 17045 C CA . TYR E 2 32 ? -43.055 -15.335 -35.834 1.00 15.01 32 TYR E CA 1
ATOM 17046 C C . TYR E 2 32 ? -43.722 -16.533 -35.169 1.00 18.22 32 TYR E C 1
ATOM 17047 O O . TYR E 2 32 ? -43.936 -16.548 -33.951 1.00 17.58 32 TYR E O 1
ATOM 17065 N N . TYR E 2 33 ? -44.052 -17.532 -35.980 1.00 16.79 33 TYR E N 1
ATOM 17066 C CA . TYR E 2 33 ? -44.528 -18.819 -35.495 1.00 15.99 33 TYR E CA 1
ATOM 17067 C C . TYR E 2 33 ? -43.443 -19.868 -35.705 1.00 17.22 33 TYR E C 1
ATOM 17068 O O . TYR E 2 33 ? -42.919 -20.012 -36.815 1.00 17.02 33 TYR E O 1
ATOM 17086 N N . SER E 2 34 ? -43.104 -20.587 -34.641 1.00 17.33 34 SER E N 1
ATOM 17087 C CA . SER E 2 34 ? -42.243 -21.754 -34.757 1.00 19.32 34 SER E CA 1
ATOM 17088 C C . SER E 2 34 ? -43.117 -22.991 -34.893 1.00 21.33 34 SER E C 1
ATOM 17089 O O . SER E 2 34 ? -44.103 -23.149 -34.168 1.00 21.32 34 SER E O 1
ATOM 17097 N N . GLY E 2 35 ? -42.755 -23.866 -35.821 1.00 22.14 35 GLY E N 1
ATOM 17098 C CA . GLY E 2 35 ? -43.552 -25.041 -36.100 1.00 20.35 35 GLY E CA 1
ATOM 17099 C C . GLY E 2 35 ? -42.714 -26.299 -36.112 1.00 20.91 35 GLY E C 1
ATOM 17100 O O . GLY E 2 35 ? -41.527 -26.282 -36.438 1.00 23.74 35 GLY E O 1
ATOM 17104 N N . TRP E 2 36 ? -43.360 -27.402 -35.749 1.00 16.51 36 TRP E N 1
ATOM 17105 C CA . TRP E 2 36 ? -42.784 -28.731 -35.875 1.00 19.18 36 TRP E CA 1
ATOM 17106 C C . TRP E 2 36 ? -43.551 -29.490 -36.946 1.00 19.60 36 TRP E C 1
ATOM 17107 O O . TRP E 2 36 ? -44.789 -29.478 -36.960 1.00 18.57 36 TRP E O 1
ATOM 17128 N N . PHE E 2 37 ? -42.802 -30.130 -37.837 1.00 19.63 37 PHE E N 1
ATOM 17129 C CA . PHE E 2 37 ? -43.309 -30.972 -38.903 1.00 20.79 37 PHE E CA 1
ATOM 17130 C C . PHE E 2 37 ? -42.620 -32.320 -38.794 1.00 20.39 37 PHE E C 1
ATOM 17131 O O . PHE E 2 37 ? -41.599 -32.468 -38.117 1.00 22.33 37 PHE E O 1
ATOM 17148 N N . ARG E 2 38 ? -43.166 -33.307 -39.491 1.00 20.83 38 ARG E N 1
ATOM 17149 C CA . ARG E 2 38 ? -42.468 -34.568 -39.654 1.00 22.53 38 ARG E CA 1
ATOM 17150 C C . ARG E 2 38 ? -42.756 -35.117 -41.039 1.00 25.07 38 ARG E C 1
ATOM 17151 O O . ARG E 2 38 ? -43.773 -34.797 -41.660 1.00 28.21 38 ARG E O 1
ATOM 17172 N N . GLN E 2 39 ? -41.859 -35.973 -41.509 1.00 27.52 39 GLN E N 1
ATOM 17173 C CA . GLN E 2 39 ? -42.072 -36.637 -42.780 1.00 28.72 39 GLN E CA 1
ATOM 17174 C C . GLN E 2 39 ? -41.606 -38.077 -42.681 1.00 30.94 39 GLN E C 1
ATOM 17175 O O . GLN E 2 39 ? -40.471 -38.353 -42.283 1.00 33.74 39 GLN E O 1
ATOM 17189 N N . ALA E 2 40 ? -42.489 -38.971 -43.035 1.00 36.94 40 ALA E N 1
ATOM 17190 C CA . ALA E 2 40 ? -42.199 -40.382 -43.168 1.00 42.65 40 ALA E CA 1
ATOM 17191 C C . ALA E 2 40 ? -42.050 -40.732 -44.637 1.00 43.24 40 ALA E C 1
ATOM 17192 O O . ALA E 2 40 ? -42.482 -39.978 -45.514 1.00 39.97 40 ALA E O 1
ATOM 17199 N N . PRO E 2 41 ? -41.413 -41.868 -44.949 1.00 44.48 41 PRO E N 1
ATOM 17200 C CA . PRO E 2 41 ? -41.350 -42.346 -46.338 1.00 51.64 41 PRO E CA 1
ATOM 17201 C C . PRO E 2 41 ? -42.716 -42.791 -46.855 1.00 49.39 41 PRO E C 1
ATOM 17202 O O . PRO E 2 41 ? -43.107 -42.372 -47.944 1.00 46.20 41 PRO E O 1
ATOM 17213 N N . LYS E 2 43 ? -46.390 -40.561 -48.257 1.00 81.35 43 LYS E N 1
ATOM 17214 C CA . LYS E 2 43 ? -46.295 -39.920 -46.949 1.00 62.97 43 LYS E CA 1
ATOM 17215 C C . LYS E 2 43 ? -45.770 -38.492 -47.086 1.00 52.30 43 LYS E C 1
ATOM 17216 O O . LYS E 2 43 ? -44.568 -38.250 -46.982 1.00 53.19 43 LYS E O 1
ATOM 17220 N N . GLU E 2 44 ? -46.673 -37.552 -47.345 1.00 52.36 44 GLU E N 1
ATOM 17221 C CA . GLU E 2 44 ? -46.283 -36.156 -47.450 1.00 47.40 44 GLU E CA 1
ATOM 17222 C C . GLU E 2 44 ? -45.943 -35.587 -46.075 1.00 33.86 44 GLU E C 1
ATOM 17223 O O . GLU E 2 44 ? -46.337 -36.117 -45.032 1.00 38.45 44 GLU E O 1
ATOM 17227 N N . ARG E 2 45 ? -45.197 -34.485 -46.089 1.00 32.75 45 ARG E N 1
ATOM 17228 C CA . ARG E 2 45 ? -44.817 -33.823 -44.849 1.00 34.09 45 ARG E CA 1
ATOM 17229 C C . ARG E 2 45 ? -46.063 -33.427 -44.072 1.00 33.71 45 ARG E C 1
ATOM 17230 O O . ARG E 2 45 ? -47.060 -32.982 -44.646 1.00 36.70 45 ARG E O 1
ATOM 17251 N N . GLU E 2 46 ? -45.998 -33.585 -42.753 1.00 26.64 46 GLU E N 1
ATOM 17252 C CA . GLU E 2 46 ? -47.156 -33.391 -41.886 1.00 25.70 46 GLU E CA 1
ATOM 17253 C C . GLU E 2 46 ? -46.878 -32.308 -40.856 1.00 23.92 46 GLU E C 1
ATOM 17254 O O . GLU E 2 46 ? -45.908 -32.401 -40.098 1.00 24.35 46 GLU E O 1
ATOM 17266 N N . PHE E 2 47 ? -47.740 -31.294 -40.820 1.00 23.08 47 PHE E N 1
ATOM 17267 C CA . PHE E 2 47 ? -47.688 -30.315 -39.746 1.00 20.96 47 PHE E CA 1
ATOM 17268 C C . PHE E 2 47 ? -48.116 -30.963 -38.433 1.00 20.10 47 PHE E C 1
ATOM 17269 O O . PHE E 2 47 ? -49.076 -31.738 -38.394 1.00 23.02 47 PHE E O 1
ATOM 17286 N N . LEU E 2 48 ? -47.417 -30.625 -37.349 1.00 20.08 48 LEU E N 1
ATOM 17287 C CA . LEU E 2 48 ? -47.735 -31.167 -36.033 1.00 20.71 48 LEU E CA 1
ATOM 17288 C C . LEU E 2 48 ? -48.175 -30.106 -35.039 1.00 18.72 48 LEU E C 1
ATOM 17289 O O . LEU E 2 48 ? -49.210 -30.270 -34.382 1.00 19.77 48 LEU E O 1
ATOM 17305 N N . ALA E 2 49 ? -47.406 -29.027 -34.895 1.00 18.50 49 ALA E N 1
ATOM 17306 C CA . ALA E 2 49 ? -47.662 -28.047 -33.851 1.00 18.65 49 ALA E CA 1
ATOM 17307 C C . ALA E 2 49 ? -46.949 -26.750 -34.184 1.00 16.85 49 ALA E C 1
ATOM 17308 O O . ALA E 2 49 ? -45.871 -26.755 -34.786 1.00 20.45 49 ALA E O 1
ATOM 17315 N N . SER E 2 50 ? -47.562 -25.642 -33.774 1.00 17.00 50 SER E N 1
ATOM 17316 C CA . SER E 2 50 ? -46.958 -24.328 -33.916 1.00 15.65 50 SER E CA 1
ATOM 17317 C C . SER E 2 50 ? -47.151 -23.545 -32.628 1.00 19.95 50 SER E C 1
ATOM 17318 O O . SER E 2 50 ? -48.061 -23.812 -31.836 1.00 17.53 50 SER E O 1
ATOM 17326 N N . ILE E 2 51 ? -46.278 -22.564 -32.431 1.00 20.22 51 ILE E N 1
ATOM 17327 C CA . ILE E 2 51 ? -46.343 -21.678 -31.276 1.00 19.99 51 ILE E CA 1
ATOM 17328 C C . ILE E 2 51 ? -45.948 -20.278 -31.723 1.00 17.67 51 ILE E C 1
ATOM 17329 O O . ILE E 2 51 ? -44.938 -20.098 -32.411 1.00 18.96 51 ILE E O 1
ATOM 17345 N N . ARG E 2 52 ? -46.753 -19.289 -31.343 1.00 17.57 52 ARG E N 1
ATOM 17346 C CA . ARG E 2 52 ? -46.435 -17.897 -31.630 1.00 15.36 52 ARG E CA 1
ATOM 17347 C C . ARG E 2 52 ? -45.417 -17.389 -30.617 1.00 19.27 52 ARG E C 1
ATOM 17348 O O . ARG E 2 52 ? -45.578 -17.594 -29.408 1.00 20.73 52 ARG E O 1
ATOM 17369 N N . TRP E 2 53 ? -44.375 -16.715 -31.110 1.00 17.71 53 TRP E N 1
ATOM 17370 C CA . TRP E 2 53 ? -43.254 -16.355 -30.248 1.00 17.34 53 TRP E CA 1
ATOM 17371 C C . TRP E 2 53 ? -43.693 -15.423 -29.119 1.00 18.17 53 TRP E C 1
ATOM 17372 O O . TRP E 2 53 ? -43.329 -15.627 -27.955 1.00 19.66 53 TRP E O 1
ATOM 17393 N N . SER E 2 54 ? -44.477 -14.393 -29.438 1.00 18.80 54 SER E N 1
ATOM 17394 C CA . SER E 2 54 ? -44.782 -13.366 -28.446 1.00 20.01 54 SER E CA 1
ATOM 17395 C C . SER E 2 54 ? -45.629 -13.911 -27.300 1.00 20.68 54 SER E C 1
ATOM 17396 O O . SER E 2 54 ? -45.266 -13.763 -26.126 1.00 21.12 54 SER E O 1
ATOM 17404 N N . ASP E 2 55 ? -46.762 -14.543 -27.609 1.00 19.89 55 ASP E N 1
ATOM 17405 C CA . ASP E 2 55 ? -47.730 -14.872 -26.570 1.00 20.72 55 ASP E CA 1
ATOM 17406 C C . ASP E 2 55 ? -47.915 -16.370 -26.353 1.00 20.63 55 ASP E C 1
ATOM 17407 O O . ASP E 2 55 ? -48.779 -16.766 -25.564 1.00 22.75 55 ASP E O 1
ATOM 17416 N N . SER E 2 56 ? -47.106 -17.204 -27.001 1.00 21.09 56 SER E N 1
ATOM 17417 C CA . SER E 2 56 ? -47.117 -18.655 -26.821 1.00 22.09 56 SER E CA 1
ATOM 17418 C C . SER E 2 56 ? -48.441 -19.301 -27.211 1.00 21.60 56 SER E C 1
ATOM 17419 O O . SER E 2 56 ? -48.765 -20.393 -26.728 1.00 21.97 56 SER E O 1
ATOM 17427 N N . THR E 2 57 ? -49.220 -18.660 -28.077 1.00 19.55 57 THR E N 1
ATOM 17428 C CA . THR E 2 57 ? -50.410 -19.303 -28.619 1.00 19.96 57 THR E CA 1
ATOM 17429 C C . THR E 2 57 ? -50.023 -20.550 -29.406 1.00 18.09 57 THR E C 1
ATOM 17430 O O . THR E 2 57 ? -49.159 -20.499 -30.288 1.00 18.86 57 THR E O 1
ATOM 17441 N N . THR E 2 58 ? -50.682 -21.666 -29.107 1.00 19.99 58 THR E N 1
ATOM 17442 C CA . THR E 2 58 ? -50.350 -22.940 -29.723 1.00 19.11 58 THR E CA 1
ATOM 17443 C C . THR E 2 58 ? -51.466 -23.418 -30.645 1.00 19.23 58 THR E C 1
ATOM 17444 O O . THR E 2 58 ? -52.625 -23.012 -30.536 1.00 22.25 58 THR E O 1
ATOM 17455 N N . ASN E 2 59 ? -51.081 -24.301 -31.561 1.00 19.47 59 ASN E N 1
ATOM 17456 C CA . ASN E 2 59 ? -51.983 -24.864 -32.555 1.00 19.56 59 ASN E CA 1
ATOM 17457 C C . ASN E 2 59 ? -51.479 -26.258 -32.880 1.00 19.33 59 ASN E C 1
ATOM 17458 O O . ASN E 2 59 ? -50.286 -26.430 -33.146 1.00 21.15 59 ASN E O 1
ATOM 17469 N N . TYR E 2 60 ? -52.365 -27.251 -32.820 1.00 22.24 60 TYR E N 1
ATOM 17470 C CA . TYR E 2 60 ? -51.956 -28.636 -32.975 1.00 22.24 60 TYR E CA 1
ATOM 17471 C C . TYR E 2 60 ? -52.739 -29.336 -34.074 1.00 22.16 60 TYR E C 1
ATOM 17472 O O . TYR E 2 60 ? -53.925 -29.071 -34.282 1.00 24.98 60 TYR E O 1
ATOM 17490 N N . ALA E 2 61 ? -52.063 -30.258 -34.754 1.00 21.46 61 ALA E N 1
ATOM 17491 C CA . ALA E 2 61 ? -52.744 -31.201 -35.626 1.00 24.50 61 ALA E CA 1
ATOM 17492 C C . ALA E 2 61 ? -53.508 -32.229 -34.797 1.00 23.99 61 ALA E C 1
ATOM 17493 O O . ALA E 2 61 ? -53.080 -32.630 -33.711 1.00 26.34 61 ALA E O 1
ATOM 17500 N N . ASP E 2 62 ? -54.656 -32.664 -35.325 1.00 25.43 62 ASP E N 1
ATOM 17501 C CA . ASP E 2 62 ? -55.455 -33.665 -34.629 1.00 26.93 62 ASP E CA 1
ATOM 17502 C C . ASP E 2 62 ? -54.654 -34.931 -34.353 1.00 28.55 62 ASP E C 1
ATOM 17503 O O . ASP E 2 62 ? -54.897 -35.615 -33.352 1.00 30.40 62 ASP E O 1
ATOM 17512 N N . SER E 2 63 ? -53.715 -35.266 -35.239 1.00 28.46 63 SER E N 1
ATOM 17513 C CA . SER E 2 63 ? -52.956 -36.504 -35.111 1.00 30.25 63 SER E CA 1
ATOM 17514 C C . SER E 2 63 ? -52.160 -36.570 -33.815 1.00 30.88 63 SER E C 1
ATOM 17515 O O . SER E 2 63 ? -51.848 -37.668 -33.340 1.00 36.03 63 SER E O 1
ATOM 17523 N N . VAL E 2 64 ? -51.797 -35.424 -33.242 1.00 25.37 64 VAL E N 1
ATOM 17524 C CA . VAL E 2 64 ? -50.918 -35.395 -32.080 1.00 25.07 64 VAL E CA 1
ATOM 17525 C C . VAL E 2 64 ? -51.518 -34.645 -30.904 1.00 27.81 64 VAL E C 1
ATOM 17526 O O . VAL E 2 64 ? -50.890 -34.584 -29.843 1.00 25.88 64 VAL E O 1
ATOM 17539 N N . LYS E 2 65 ? -52.713 -34.077 -31.050 1.00 30.95 65 LYS E N 1
ATOM 17540 C CA . LYS E 2 65 ? -53.297 -33.314 -29.957 1.00 33.49 65 LYS E CA 1
ATOM 17541 C C . LYS E 2 65 ? -53.455 -34.212 -28.737 1.00 30.74 65 LYS E C 1
ATOM 17542 O O . LYS E 2 65 ? -53.888 -35.363 -28.849 1.00 34.00 65 LYS E O 1
ATOM 17546 N N . GLY E 2 66 ? -53.067 -33.696 -27.574 1.00 31.69 66 GLY E N 1
ATOM 17547 C CA . GLY E 2 66 ? -53.146 -34.440 -26.342 1.00 36.55 66 GLY E CA 1
ATOM 17548 C C . GLY E 2 66 ? -51.942 -35.300 -26.032 1.00 40.30 66 GLY E C 1
ATOM 17549 O O . GLY E 2 66 ? -51.800 -35.750 -24.888 1.00 44.86 66 GLY E O 1
ATOM 17553 N N . ARG E 2 67 ? -51.090 -35.564 -27.019 1.00 26.33 67 ARG E N 1
ATOM 17554 C CA . ARG E 2 67 ? -49.879 -36.348 -26.822 1.00 27.38 67 ARG E CA 1
ATOM 17555 C C . ARG E 2 67 ? -48.607 -35.531 -26.952 1.00 23.59 67 ARG E C 1
ATOM 17556 O O . ARG E 2 67 ? -47.654 -35.760 -26.204 1.00 27.21 67 ARG E O 1
ATOM 17577 N N . PHE E 2 68 ? -48.576 -34.588 -27.890 1.00 22.22 68 PHE E N 1
ATOM 17578 C CA . PHE E 2 68 ? -47.425 -33.725 -28.121 1.00 22.28 68 PHE E CA 1
ATOM 17579 C C . PHE E 2 68 ? -47.727 -32.333 -27.578 1.00 24.66 68 PHE E C 1
ATOM 17580 O O . PHE E 2 68 ? -48.850 -31.836 -27.717 1.00 26.54 68 PHE E O 1
ATOM 17597 N N . THR E 2 69 ? -46.723 -31.703 -26.975 1.00 21.46 69 THR E N 1
ATOM 17598 C CA . THR E 2 69 ? -46.847 -30.352 -26.442 1.00 22.31 69 THR E CA 1
ATOM 17599 C C . THR E 2 69 ? -45.685 -29.522 -26.962 1.00 20.84 69 THR E C 1
ATOM 17600 O O . THR E 2 69 ? -44.526 -29.926 -26.823 1.00 21.74 69 THR E O 1
ATOM 17611 N N . ILE E 2 70 ? -45.988 -28.366 -27.545 1.00 19.95 70 ILE E N 1
ATOM 17612 C CA . ILE E 2 70 ? -44.966 -27.451 -28.043 1.00 20.89 70 ILE E CA 1
ATOM 17613 C C . ILE E 2 70 ? -44.813 -26.309 -27.048 1.00 19.98 70 ILE E C 1
ATOM 17614 O O . ILE E 2 70 ? -45.789 -25.877 -26.421 1.00 22.26 70 ILE E O 1
ATOM 17630 N N . SER E 2 71 ? -43.575 -25.855 -26.869 1.00 18.72 71 SER E N 1
ATOM 17631 C CA . SER E 2 71 ? -43.262 -24.759 -25.964 1.00 20.03 71 SER E CA 1
ATOM 17632 C C . SER E 2 71 ? -42.028 -24.045 -26.496 1.00 18.99 71 SER E C 1
ATOM 17633 O O . SER E 2 71 ? -41.353 -24.527 -27.408 1.00 20.65 71 SER E O 1
ATOM 17641 N N . ARG E 2 72 ? -41.728 -22.888 -25.915 1.00 21.07 72 ARG E N 1
ATOM 17642 C CA . ARG E 2 72 ? -40.547 -22.156 -26.343 1.00 21.18 72 ARG E CA 1
ATOM 17643 C C . ARG E 2 72 ? -39.983 -21.368 -25.175 1.00 21.35 72 ARG E C 1
ATOM 17644 O O . ARG E 2 72 ? -40.713 -20.898 -24.299 1.00 21.60 72 ARG E O 1
ATOM 17665 N N . ASP E 2 73 ? -38.665 -21.242 -25.183 1.00 20.12 73 ASP E N 1
ATOM 17666 C CA . ASP E 2 73 ? -37.904 -20.517 -24.175 1.00 21.85 73 ASP E CA 1
ATOM 17667 C C . ASP E 2 73 ? -37.345 -19.276 -24.859 1.00 23.61 73 ASP E C 1
ATOM 17668 O O . ASP E 2 73 ? -36.471 -19.382 -25.725 1.00 25.03 73 ASP E O 1
ATOM 17677 N N . THR E 2 74 ? -37.847 -18.104 -24.468 1.00 22.43 74 THR E N 1
ATOM 17678 C CA . THR E 2 74 ? -37.472 -16.870 -25.144 1.00 23.16 74 THR E CA 1
ATOM 17679 C C . THR E 2 74 ? -36.063 -16.420 -24.789 1.00 35.46 74 THR E C 1
ATOM 17680 O O . THR E 2 74 ? -35.439 -15.699 -25.575 1.00 38.13 74 THR E O 1
ATOM 17691 N N . ALA E 2 75 ? -35.541 -16.835 -23.635 1.00 30.86 75 ALA E N 1
ATOM 17692 C CA . ALA E 2 75 ? -34.175 -16.472 -23.283 1.00 33.07 75 ALA E CA 1
ATOM 17693 C C . ALA E 2 75 ? -33.165 -17.292 -24.077 1.00 32.04 75 ALA E C 1
ATOM 17694 O O . ALA E 2 75 ? -32.132 -16.763 -24.503 1.00 32.09 75 ALA E O 1
ATOM 17701 N N . LYS E 2 76 ? -33.446 -18.583 -24.273 1.00 31.44 76 LYS E N 1
ATOM 17702 C CA . LYS E 2 76 ? -32.581 -19.486 -25.021 1.00 28.66 76 LYS E CA 1
ATOM 17703 C C . LYS E 2 76 ? -32.898 -19.531 -26.508 1.00 29.08 76 LYS E C 1
ATOM 17704 O O . LYS E 2 76 ? -32.169 -20.187 -27.262 1.00 29.40 76 LYS E O 1
ATOM 17708 N N . ASN E 2 77 ? -33.969 -18.866 -26.938 1.00 24.61 77 ASN E N 1
ATOM 17709 C CA . ASN E 2 77 ? -34.409 -18.877 -28.332 1.00 26.88 77 ASN E CA 1
ATOM 17710 C C . ASN E 2 77 ? -34.488 -20.304 -28.870 1.00 22.58 77 ASN E C 1
ATOM 17711 O O . ASN E 2 77 ? -33.969 -20.636 -29.936 1.00 24.34 77 ASN E O 1
ATOM 17722 N N . THR E 2 78 ? -35.165 -21.156 -28.107 1.00 21.79 78 THR E N 1
ATOM 17723 C CA . THR E 2 78 ? -35.291 -22.575 -28.419 1.00 21.33 78 THR E CA 1
ATOM 17724 C C . THR E 2 78 ? -36.755 -22.985 -28.328 1.00 23.81 78 THR E C 1
ATOM 17725 O O . THR E 2 78 ? -37.485 -22.531 -27.440 1.00 21.99 78 THR E O 1
ATOM 17736 N N . VAL E 2 79 ? -37.180 -23.822 -29.272 1.00 20.49 79 VAL E N 1
ATOM 17737 C CA . VAL E 2 79 ? -38.535 -24.363 -29.322 1.00 18.80 79 VAL E CA 1
ATOM 17738 C C . VAL E 2 79 ? -38.450 -25.857 -29.044 1.00 20.45 79 VAL E C 1
ATOM 17739 O O . VAL E 2 79 ? -37.503 -26.523 -29.480 1.00 22.26 79 VAL E O 1
ATOM 17752 N N . TYR E 2 80 ? -39.406 -26.370 -28.276 1.00 19.02 80 TYR E N 1
ATOM 17753 C CA . TYR E 2 80 ? -39.394 -27.761 -27.852 1.00 21.84 80 TYR E CA 1
ATOM 17754 C C . TYR E 2 80 ? -40.665 -28.466 -28.295 1.00 22.57 80 TYR E C 1
ATOM 17755 O O . TYR E 2 80 ? -41.738 -27.861 -28.370 1.00 21.06 80 TYR E O 1
ATOM 17773 N N . LEU E 2 81 ? -40.534 -29.758 -28.580 1.00 19.65 81 LEU E N 1
ATOM 17774 C CA . LEU E 2 81 ? -41.678 -30.623 -28.829 1.00 18.54 81 LEU E CA 1
ATOM 17775 C C . LEU E 2 81 ? -41.565 -31.787 -27.852 1.00 19.04 81 LEU E C 1
ATOM 17776 O O . LEU E 2 8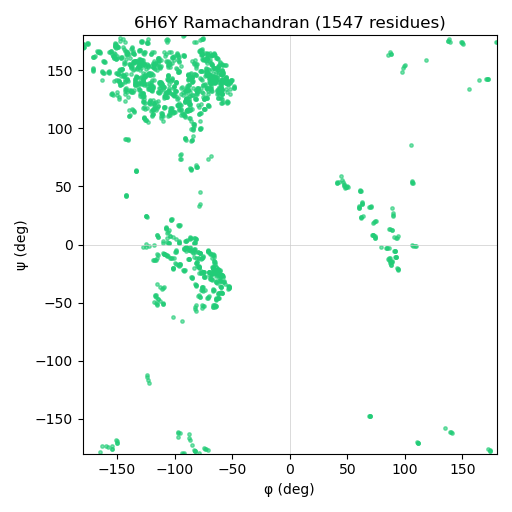1 ? -40.674 -32.634 -27.990 1.00 20.00 81 LEU E O 1
ATOM 17792 N N . GLN E 2 82 ? -42.424 -31.798 -26.839 1.00 19.48 82 GLN E N 1
ATOM 17793 C CA . GLN E 2 82 ? -42.490 -32.899 -25.887 1.00 22.65 82 GLN E CA 1
ATOM 17794 C C . GLN E 2 82 ? -43.463 -33.932 -26.438 1.00 22.16 82 GLN E C 1
ATOM 17795 O O . GLN E 2 82 ? -44.651 -33.637 -26.611 1.00 23.47 82 GLN E O 1
ATOM 17809 N N . MET E 2 83 ? -42.963 -35.127 -26.736 1.00 21.89 83 MET E N 1
ATOM 17810 C CA . MET E 2 83 ? -43.767 -36.157 -27.380 1.00 23.44 83 MET E CA 1
ATOM 17811 C C . MET E 2 83 ? -44.005 -37.296 -26.396 1.00 24.15 83 MET E C 1
ATOM 17812 O O . MET E 2 83 ? -43.076 -38.039 -26.060 1.00 27.78 83 MET E O 1
ATOM 17826 N N . ASN E 2 84 ? -45.246 -37.434 -25.944 1.00 23.72 84 ASN E N 1
ATOM 17827 C CA . ASN E 2 84 ? -45.623 -38.497 -25.030 1.00 23.73 84 ASN E CA 1
ATOM 17828 C C . ASN E 2 84 ? -46.456 -39.540 -25.768 1.00 24.28 84 ASN E C 1
ATOM 17829 O O . ASN E 2 84 ? -46.943 -39.309 -26.879 1.00 24.50 84 ASN E O 1
ATOM 17840 N N . SER E 2 85 ? -46.583 -40.706 -25.138 1.00 26.16 85 SER E N 1
ATOM 17841 C CA . SER E 2 85 ? -47.354 -41.828 -25.670 1.00 28.42 85 SER E CA 1
ATOM 17842 C C . SER E 2 85 ? -47.030 -42.077 -27.141 1.00 24.58 85 SER E C 1
ATOM 17843 O O . SER E 2 85 ? -47.913 -42.126 -28.000 1.00 25.39 85 SER E O 1
ATOM 17851 N N . LEU E 2 86 ? -45.742 -42.237 -27.429 1.00 25.28 86 LEU E N 1
ATOM 17852 C CA . LEU E 2 86 ? -45.301 -42.391 -28.809 1.00 24.36 86 LEU E CA 1
ATOM 17853 C C . LEU E 2 86 ? -45.842 -43.683 -29.407 1.00 24.98 86 LEU E C 1
ATOM 17854 O O . LEU E 2 86 ? -45.901 -44.724 -28.744 1.00 23.48 86 LEU E O 1
ATOM 17870 N N . LYS E 2 87 ? -46.203 -43.609 -30.683 1.00 21.81 87 LYS E N 1
ATOM 17871 C CA . LYS E 2 87 ? -46.782 -44.710 -31.433 1.00 22.89 87 LYS E CA 1
ATOM 17872 C C . LYS E 2 87 ? -45.812 -45.119 -32.531 1.00 21.60 87 LYS E C 1
ATOM 17873 O O . LYS E 2 87 ? -44.994 -44.316 -32.988 1.00 22.25 87 LYS E O 1
ATOM 17892 N N . LEU E 2 88 ? -45.928 -46.370 -32.978 1.00 21.95 88 LEU E N 1
ATOM 17893 C CA . LEU E 2 88 ? -45.113 -46.817 -34.100 1.00 23.67 88 LEU E CA 1
ATOM 17894 C C . LEU E 2 88 ? -45.272 -45.893 -35.303 1.00 21.64 88 LEU E C 1
ATOM 17895 O O . LEU E 2 88 ? -44.303 -45.627 -36.024 1.00 23.66 88 LEU E O 1
ATOM 17911 N N . GLU E 2 89 ? -46.493 -45.406 -35.545 1.00 22.90 89 GLU E N 1
ATOM 17912 C CA . GLU E 2 89 ? -46.745 -44.532 -36.687 1.00 25.61 89 GLU E CA 1
ATOM 17913 C C . GLU E 2 89 ? -46.146 -43.139 -36.526 1.00 25.30 89 GLU E C 1
ATOM 17914 O O . GLU E 2 89 ? -46.246 -42.336 -37.461 1.00 24.85 89 GLU E O 1
ATOM 17926 N N . ASP E 2 90 ? -45.571 -42.820 -35.363 1.00 22.51 90 ASP E N 1
ATOM 17927 C CA . ASP E 2 90 ? -44.873 -41.554 -35.173 1.00 23.70 90 ASP E CA 1
ATOM 17928 C C . ASP E 2 90 ? -43.436 -41.599 -35.690 1.00 23.34 90 ASP E C 1
ATOM 17929 O O . ASP E 2 90 ? -42.747 -40.573 -35.656 1.00 24.40 90 ASP E O 1
ATOM 17938 N N . THR E 2 91 ? -42.955 -42.759 -36.142 1.00 23.98 91 THR E N 1
ATOM 17939 C CA . THR E 2 91 ? -41.618 -42.842 -36.719 1.00 25.22 91 THR E CA 1
ATOM 17940 C C . THR E 2 91 ? -41.526 -41.930 -37.939 1.00 28.07 91 THR E C 1
ATOM 17941 O O . THR E 2 91 ? -42.342 -42.022 -38.861 1.00 28.56 91 THR E O 1
ATOM 17952 N N . ALA E 2 92 ? -40.529 -41.049 -37.941 1.00 28.20 92 ALA E N 1
ATOM 17953 C CA . ALA E 2 92 ? -40.395 -40.051 -38.995 1.00 27.98 92 ALA E CA 1
ATOM 17954 C C . ALA E 2 92 ? -39.145 -39.220 -38.742 1.00 27.90 92 ALA E C 1
ATOM 17955 O O . ALA E 2 92 ? -38.519 -39.304 -37.682 1.00 28.02 92 ALA E O 1
ATOM 17962 N N . VAL E 2 93 ? -38.793 -38.413 -39.733 1.00 28.11 93 VAL E N 1
ATOM 17963 C CA . VAL E 2 93 ? -37.823 -37.346 -39.539 1.00 28.39 93 VAL E CA 1
ATOM 17964 C C . VAL E 2 93 ? -38.591 -36.099 -39.124 1.00 26.37 93 VAL E C 1
ATOM 17965 O O . VAL E 2 93 ? -39.523 -35.672 -39.815 1.00 27.37 93 VAL E O 1
ATOM 17978 N N . TYR E 2 94 ? -38.205 -35.515 -37.998 1.00 25.41 94 TYR E N 1
ATOM 17979 C CA . TYR E 2 94 ? -38.904 -34.364 -37.442 1.00 22.39 94 TYR E CA 1
ATOM 17980 C C . TYR E 2 94 ? -38.118 -33.102 -37.760 1.00 24.32 94 TYR E C 1
ATOM 17981 O O . TYR E 2 94 ? -36.908 -33.038 -37.520 1.00 25.27 94 TYR E O 1
ATOM 17999 N N . HIS E 2 95 ? -38.818 -32.109 -38.299 1.00 23.70 95 HIS E N 1
ATOM 18000 C CA . HIS E 2 95 ? -38.223 -30.852 -38.717 1.00 23.44 95 HIS E CA 1
ATOM 18001 C C . HIS E 2 95 ? -38.874 -29.716 -37.950 1.00 23.54 95 HIS E C 1
ATOM 18002 O O . HIS E 2 95 ? -40.102 -29.665 -37.830 1.00 21.70 95 HIS E O 1
ATOM 18016 N N . CYS E 2 96 ? -38.071 -28.776 -37.488 1.00 21.15 96 CYS E N 1
ATOM 18017 C CA . CYS E 2 96 ? -38.635 -27.517 -37.038 1.00 22.12 96 CYS E CA 1
ATOM 18018 C C . CYS E 2 96 ? -38.542 -26.507 -38.173 1.00 22.40 96 CYS E C 1
ATOM 18019 O O . CYS E 2 96 ? -37.746 -26.647 -39.106 1.00 22.09 96 CYS E O 1
ATOM 18026 N N . ALA E 2 97 ? -39.398 -25.498 -38.097 1.00 19.81 97 ALA E N 1
ATOM 18027 C CA . ALA E 2 97 ? -39.539 -24.535 -39.173 1.00 20.93 97 ALA E CA 1
ATOM 18028 C C . ALA E 2 97 ? -40.025 -23.235 -38.559 1.00 18.54 97 ALA E C 1
ATOM 18029 O O . ALA E 2 97 ? -40.519 -23.205 -37.429 1.00 19.64 97 ALA E O 1
ATOM 18036 N N . ALA E 2 98 ? -39.873 -22.158 -39.306 1.00 19.01 98 ALA E N 1
ATOM 18037 C CA . ALA E 2 98 ? -40.298 -20.852 -38.834 1.00 18.21 98 ALA E CA 1
ATOM 18038 C C . ALA E 2 98 ? -41.064 -20.147 -39.936 1.00 19.02 98 ALA E C 1
ATOM 18039 O O . ALA E 2 98 ? -40.656 -20.171 -41.101 1.00 17.81 98 ALA E O 1
ATOM 18046 N N . ARG E 2 99 ? -42.166 -19.505 -39.563 1.00 17.77 99 ARG E N 1
ATOM 18047 C CA . ARG E 2 99 ? -42.921 -18.700 -40.509 1.00 19.05 99 ARG E CA 1
ATOM 18048 C C . ARG E 2 99 ? -43.089 -17.302 -39.936 1.00 17.70 99 ARG E C 1
ATOM 18049 O O . ARG E 2 99 ? -43.634 -17.121 -38.842 1.00 17.51 99 ARG E O 1
ATOM 18070 N N . ARG E 2 100 ? -42.600 -16.325 -40.690 1.00 17.40 100 ARG E N 1
ATOM 18071 C CA . ARG E 2 100 ? -42.716 -14.926 -40.317 1.00 18.42 100 ARG E CA 1
ATOM 18072 C C . ARG E 2 100 ? -44.131 -14.421 -40.552 1.00 16.86 100 ARG E C 1
ATOM 18073 O O . ARG E 2 100 ? -44.652 -13.631 -39.754 1.00 18.31 100 ARG E O 1
ATOM 18094 N N . LEU E 2 101 ? -44.766 -14.895 -41.631 1.00 17.56 101 LEU E N 1
ATOM 18095 C CA . LEU E 2 101 ? -46.141 -14.528 -41.981 1.00 19.05 101 LEU E CA 1
ATOM 18096 C C . LEU E 2 101 ? -46.916 -15.840 -42.072 1.00 19.64 101 LEU E C 1
ATOM 18097 O O . LEU E 2 101 ? -46.997 -16.562 -41.081 1.00 24.40 101 LEU E O 1
ATOM 18113 N N . ALA E 2 102 ? -47.442 -16.196 -43.248 1.00 20.03 102 ALA E N 1
ATOM 18114 C CA . ALA E 2 102 ? -48.255 -17.400 -43.379 1.00 18.95 102 ALA E CA 1
ATOM 18115 C C . ALA E 2 102 ? -47.498 -18.601 -43.933 1.00 20.49 102 ALA E C 1
ATOM 18116 O O . ALA E 2 102 ? -48.062 -19.701 -43.965 1.00 23.96 102 ALA E O 1
ATOM 18123 N N . THR E 2 103 ? -46.243 -18.437 -44.346 1.00 19.65 103 THR E N 1
ATOM 18124 C CA . THR E 2 103 ? -45.508 -19.508 -45.004 1.00 18.14 103 THR E CA 1
ATOM 18125 C C . THR E 2 103 ? -44.265 -19.873 -44.202 1.00 18.70 103 THR E C 1
ATOM 18126 O O . THR E 2 103 ? -43.527 -18.997 -43.741 1.00 19.84 103 THR E O 1
ATOM 18137 N N . TYR E 2 104 ? -44.036 -21.174 -44.049 1.00 18.89 104 TYR E N 1
ATOM 18138 C CA . TYR E 2 104 ? -42.830 -21.669 -43.388 1.00 19.82 104 TYR E CA 1
ATOM 18139 C C . TYR E 2 104 ? -41.682 -21.555 -44.381 1.00 23.51 104 TYR E C 1
ATOM 18140 O O . TYR E 2 104 ? -41.530 -22.385 -45.283 1.00 25.38 104 TYR E O 1
ATOM 18158 N N . ASP E 2 105 ? -40.874 -20.504 -44.216 1.00 20.88 105 ASP E N 1
ATOM 18159 C CA . ASP E 2 105 ? -39.791 -20.196 -45.138 1.00 21.31 105 ASP E CA 1
ATOM 18160 C C . ASP E 2 105 ? -38.445 -20.745 -44.686 1.00 24.24 105 ASP E C 1
ATOM 18161 O O . ASP E 2 105 ? -37.518 -20.822 -45.501 1.00 23.87 105 ASP E O 1
ATOM 18170 N N . TYR E 2 106 ? -38.318 -21.097 -43.407 1.00 20.84 106 TYR E N 1
ATOM 18171 C CA . TYR E 2 106 ? -37.067 -21.553 -42.815 1.00 23.13 106 TYR E CA 1
ATOM 18172 C C . TYR E 2 106 ? -37.254 -22.938 -42.221 1.00 19.79 106 TYR E C 1
ATOM 18173 O O . TYR E 2 106 ? -38.234 -23.183 -41.509 1.00 20.45 106 TYR E O 1
ATOM 18191 N N . TRP E 2 107 ? -36.301 -23.828 -42.499 1.00 21.70 107 TRP E N 1
ATOM 18192 C CA . TRP E 2 107 ? -36.389 -25.228 -42.111 1.00 24.62 107 TRP E CA 1
ATOM 18193 C C . TRP E 2 107 ? -35.078 -25.704 -41.517 1.00 26.11 107 TRP E C 1
ATOM 18194 O O . TRP E 2 107 ? -34.000 -25.341 -41.992 1.00 26.93 107 TRP E O 1
ATOM 18215 N N . GLY E 2 108 ? -35.175 -26.521 -40.477 1.00 24.31 108 GLY E N 1
ATOM 18216 C CA . GLY E 2 108 ? -34.006 -27.214 -39.994 1.00 26.41 108 GLY E CA 1
ATOM 18217 C C . GLY E 2 108 ? -33.720 -28.449 -40.820 1.00 29.20 108 GLY E C 1
ATOM 18218 O O . GLY E 2 108 ? -34.522 -28.869 -41.656 1.00 32.03 108 GLY E O 1
ATOM 18222 N N . GLN E 2 109 ? -32.583 -29.079 -40.519 1.00 28.18 109 GLN E N 1
ATOM 18223 C CA . GLN E 2 109 ? -32.137 -30.242 -41.273 1.00 29.81 109 GLN E CA 1
ATOM 18224 C C . GLN E 2 109 ? -32.866 -31.512 -40.866 1.00 33.82 109 GLN E C 1
ATOM 18225 O O . GLN E 2 109 ? -32.863 -32.486 -41.628 1.00 34.39 109 GLN E O 1
ATOM 18229 N N . GLY E 2 110 ? -33.478 -31.522 -39.694 1.00 31.10 110 GLY E N 1
ATOM 18230 C CA . GLY E 2 110 ? -34.268 -32.660 -39.275 1.00 28.23 110 GLY E CA 1
ATOM 18231 C C . GLY E 2 110 ? -33.529 -33.582 -38.326 1.00 28.99 110 GLY E C 1
ATOM 18232 O O . GLY E 2 110 ? -32.297 -33.671 -38.326 1.00 34.56 110 GLY E O 1
ATOM 18236 N N . THR E 2 111 ? -34.298 -34.284 -37.500 1.00 33.65 111 THR E N 1
ATOM 18237 C CA . THR E 2 111 ? -33.767 -35.277 -36.575 1.00 32.75 111 THR E CA 1
ATOM 18238 C C . THR E 2 111 ? -34.668 -36.501 -36.642 1.00 34.32 111 THR E C 1
ATOM 18239 O O . THR E 2 111 ? -35.895 -36.377 -36.589 1.00 29.72 111 THR E O 1
ATOM 18250 N N . GLN E 2 112 ? -34.058 -37.675 -36.784 1.00 32.18 112 GLN E N 1
ATOM 18251 C CA . GLN E 2 112 ? -34.814 -38.911 -36.951 1.00 31.55 112 GLN E CA 1
ATOM 18252 C C . GLN E 2 112 ? -35.340 -39.421 -35.618 1.00 31.67 112 GLN E C 1
ATOM 18253 O O . GLN E 2 112 ? -34.611 -39.449 -34.620 1.00 31.54 112 GLN E O 1
ATOM 18267 N N . VAL E 2 113 ? -36.608 -39.821 -35.615 1.00 27.54 113 VAL E N 1
ATOM 18268 C CA . VAL E 2 113 ? -37.252 -40.448 -34.469 1.00 25.04 113 VAL E CA 1
ATOM 18269 C C . VAL E 2 113 ? -37.757 -41.812 -34.913 1.00 26.00 113 VAL E C 1
ATOM 18270 O O . VAL E 2 113 ? -38.581 -41.903 -35.832 1.00 29.25 113 VAL E O 1
ATOM 18283 N N . THR E 2 114 ? -37.284 -42.864 -34.253 1.00 26.47 114 THR E N 1
ATOM 18284 C CA . THR E 2 114 ? -37.672 -44.232 -34.574 1.00 27.25 114 THR E CA 1
ATOM 18285 C C . THR E 2 114 ? -38.348 -44.837 -33.354 1.00 27.90 114 THR E C 1
ATOM 18286 O O . THR E 2 114 ? -37.716 -44.984 -32.302 1.00 30.28 114 THR E O 1
ATOM 18297 N N . VAL E 2 115 ? -39.628 -45.169 -33.487 1.00 26.23 115 VAL E N 1
ATOM 18298 C CA . VAL E 2 115 ? -40.400 -45.781 -32.411 1.00 22.64 115 VAL E CA 1
ATOM 18299 C C . VAL E 2 115 ? -40.402 -47.286 -32.637 1.00 24.57 115 VAL E C 1
ATOM 18300 O O . VAL E 2 115 ? -40.775 -47.763 -33.717 1.00 30.60 115 VAL E O 1
ATOM 18313 N N . SER E 2 116 ? -39.993 -48.032 -31.614 1.00 24.78 116 SER E N 1
ATOM 18314 C CA . SER E 2 116 ? -39.786 -49.472 -31.704 1.00 30.54 116 SER E CA 1
ATOM 18315 C C . SER E 2 116 ? -40.746 -50.213 -30.784 1.00 32.19 116 SER E C 1
ATOM 18316 O O . SER E 2 116 ? -41.222 -49.656 -29.789 1.00 28.89 116 SER E O 1
ATOM 18324 N N . SER E 2 117 ? -41.036 -51.470 -31.133 1.00 32.22 117 SER E N 1
ATOM 18325 C CA . SER E 2 117 ? -41.809 -52.341 -30.255 1.00 33.29 117 SER E CA 1
ATOM 18326 C C . SER E 2 117 ? -40.953 -53.010 -29.186 1.00 35.68 117 SER E C 1
ATOM 18327 O O . SER E 2 117 ? -41.506 -53.628 -28.269 1.00 46.46 117 SER E O 1
ATOM 18335 N N . GLY E 2 118 ? -39.629 -52.920 -29.288 1.00 41.58 118 GLY E N 1
ATOM 18336 C CA . GLY E 2 118 ? -38.741 -53.585 -28.353 1.00 43.77 118 GLY E CA 1
ATOM 18337 C C . GLY E 2 118 ? -37.860 -54.621 -29.023 1.00 51.92 118 GLY E C 1
ATOM 18338 O O . GLY E 2 118 ? -37.372 -54.410 -30.134 1.00 54.12 118 GLY E O 1
ATOM 18342 N N . GLN F 2 1 ? -72.347 4.611 -62.896 1.00 43.35 1 GLN F N 1
ATOM 18343 C CA . GLN F 2 1 ? -71.106 4.156 -63.584 1.00 37.30 1 GLN F CA 1
ATOM 18344 C C . GLN F 2 1 ? -70.343 5.314 -64.227 1.00 32.09 1 GLN F C 1
ATOM 18345 O O . GLN F 2 1 ? -70.936 6.308 -64.643 1.00 27.91 1 GLN F O 1
ATOM 18351 N N . VAL F 2 2 ? -69.014 5.192 -64.275 1.00 29.12 2 VAL F N 1
ATOM 18352 C CA . VAL F 2 2 ? -68.206 6.152 -65.016 1.00 24.98 2 VAL F CA 1
ATOM 18353 C C . VAL F 2 2 ? -68.582 6.069 -66.488 1.00 23.41 2 VAL F C 1
ATOM 18354 O O . VAL F 2 2 ? -68.659 4.977 -67.065 1.00 30.44 2 VAL F O 1
ATOM 18367 N N . GLN F 2 3 ? -68.819 7.229 -67.104 1.00 22.86 3 GLN F N 1
ATOM 18368 C CA . GLN F 2 3 ? -69.213 7.317 -68.504 1.00 23.91 3 GLN F CA 1
ATOM 18369 C C . GLN F 2 3 ? -68.333 8.343 -69.199 1.00 23.17 3 GLN F C 1
ATOM 18370 O O . GLN F 2 3 ? -68.126 9.442 -68.675 1.00 22.32 3 GLN F O 1
ATOM 18374 N N . LEU F 2 4 ? -67.822 7.981 -70.374 1.00 23.20 4 LEU F N 1
ATOM 18375 C CA . LEU F 2 4 ? -67.064 8.885 -71.228 1.00 19.97 4 LEU F CA 1
ATOM 18376 C C . LEU F 2 4 ? -67.815 8.993 -72.546 1.00 22.09 4 LEU F C 1
ATOM 18377 O O . LEU F 2 4 ? -68.189 7.970 -73.129 1.00 25.54 4 LEU F O 1
ATOM 18393 N N . GLN F 2 5 ? -68.014 10.215 -73.030 1.00 23.28 5 GLN F N 1
ATOM 18394 C CA . GLN F 2 5 ? -68.762 10.436 -74.261 1.00 25.21 5 GLN F CA 1
ATOM 18395 C C . GLN F 2 5 ? -68.025 11.442 -75.127 1.00 24.36 5 GLN F C 1
ATOM 18396 O O . GLN F 2 5 ? -67.904 12.615 -74.756 1.00 21.94 5 GLN F O 1
ATOM 18400 N N . GLU F 2 6 ? -67.555 10.981 -76.285 1.00 21.42 6 GLU F N 1
ATOM 18401 C CA . GLU F 2 6 ? -66.882 11.844 -77.236 1.00 23.12 6 GLU F CA 1
ATOM 18402 C C . GLU F 2 6 ? -67.882 12.628 -78.075 1.00 28.85 6 GLU F C 1
ATOM 18403 O O . GLU F 2 6 ? -69.009 12.186 -78.321 1.00 26.12 6 GLU F O 1
ATOM 18415 N N . SER F 2 7 ? -67.438 13.783 -78.558 1.00 23.05 7 SER F N 1
ATOM 18416 C CA . SER F 2 7 ? -68.172 14.516 -79.577 1.00 24.26 7 SER F CA 1
ATOM 18417 C C . SER F 2 7 ? -67.165 15.295 -80.407 1.00 25.24 7 SER F C 1
ATOM 18418 O O . SER F 2 7 ? -66.019 15.496 -79.995 1.00 22.72 7 SER F O 1
ATOM 18426 N N . GLY F 2 8 ? -67.591 15.697 -81.605 1.00 25.20 8 GLY F N 1
ATOM 18427 C CA . GLY F 2 8 ? -66.812 16.600 -82.430 1.00 29.36 8 GLY F CA 1
ATOM 18428 C C . GLY F 2 8 ? -66.115 16.001 -83.637 1.00 33.43 8 GLY F C 1
ATOM 18429 O O . GLY F 2 8 ? -65.419 16.738 -84.344 1.00 44.40 8 GLY F O 1
ATOM 18433 N N . GLY F 2 9 ? -66.234 14.704 -83.890 1.00 30.19 9 GLY F N 1
ATOM 18434 C CA . GLY F 2 9 ? -65.544 14.096 -85.006 1.00 31.61 9 GLY F CA 1
ATOM 18435 C C . GLY F 2 9 ? -66.166 14.436 -86.350 1.00 40.37 9 GLY F C 1
ATOM 18436 O O . GLY F 2 9 ? -67.059 15.276 -86.476 1.00 56.17 9 GLY F O 1
ATOM 18440 N N . GLY F 2 10 ? -65.618 13.803 -87.394 1.00 28.66 10 GLY F N 1
ATOM 18441 C CA . GLY F 2 10 ? -66.238 13.922 -88.693 1.00 29.34 10 GLY F CA 1
ATOM 18442 C C . GLY F 2 10 ? -65.235 14.189 -89.788 1.00 26.12 10 GLY F C 1
ATOM 18443 O O . GLY F 2 10 ? -64.035 13.922 -89.653 1.00 29.73 10 GLY F O 1
ATOM 18447 N N . LEU F 2 11 ? -65.750 14.757 -90.872 1.00 27.37 11 LEU F N 1
ATOM 18448 C CA . LEU F 2 11 ? -64.958 15.048 -92.054 1.00 28.54 11 LEU F CA 1
ATOM 18449 C C . LEU F 2 11 ? -64.252 16.386 -91.888 1.00 31.17 11 LEU F C 1
ATOM 18450 O O . LEU F 2 11 ? -64.846 17.355 -91.405 1.00 29.99 11 LEU F O 1
ATOM 18466 N N . VAL F 2 12 ? -62.969 16.420 -92.234 1.00 30.39 12 VAL F N 1
ATOM 18467 C CA . VAL F 2 12 ? -62.171 17.641 -92.157 1.00 33.66 12 VAL F CA 1
ATOM 18468 C C . VAL F 2 12 ? -61.160 17.627 -93.298 1.00 30.79 12 VAL F C 1
ATOM 18469 O O . VAL F 2 12 ? -60.680 16.566 -93.703 1.00 38.26 12 VAL F O 1
ATOM 18482 N N . GLN F 2 13 ? -60.876 18.805 -93.850 1.00 38.98 13 GLN F N 1
ATOM 18483 C CA . GLN F 2 13 ? -59.910 18.935 -94.936 1.00 35.47 13 GLN F CA 1
ATOM 18484 C C . GLN F 2 13 ? -58.476 18.961 -94.412 1.00 38.07 13 GLN F C 1
ATOM 18485 O O . GLN F 2 13 ? -58.199 19.439 -93.309 1.00 40.49 13 GLN F O 1
ATOM 18499 N N . ALA F 2 14 ? -57.569 18.391 -95.203 1.00 40.73 14 ALA F N 1
ATOM 18500 C CA . ALA F 2 14 ? -56.152 18.423 -94.868 1.00 38.52 14 ALA F CA 1
ATOM 18501 C C . ALA F 2 14 ? -55.678 19.859 -94.683 1.00 39.11 14 ALA F C 1
ATOM 18502 O O . ALA F 2 14 ? -56.064 20.761 -95.432 1.00 44.54 14 ALA F O 1
ATOM 18509 N N . GLY F 2 15 ? -54.831 20.069 -93.680 1.00 43.27 15 GLY F N 1
ATOM 18510 C CA . GLY F 2 15 ? -54.400 21.395 -93.312 1.00 40.61 15 GLY F CA 1
ATOM 18511 C C . GLY F 2 15 ? -55.339 22.115 -92.371 1.00 42.88 15 GLY F C 1
ATOM 18512 O O . GLY F 2 15 ? -54.967 23.163 -91.827 1.00 42.04 15 GLY F O 1
ATOM 18516 N N . GLY F 2 16 ? -56.542 21.593 -92.179 1.00 35.73 16 GLY F N 1
ATOM 18517 C CA . GLY F 2 16 ? -57.521 22.186 -91.296 1.00 34.64 16 GLY F CA 1
ATOM 18518 C C . GLY F 2 16 ? -57.382 21.711 -89.867 1.00 32.77 16 GLY F C 1
ATOM 18519 O O . GLY F 2 16 ? -56.366 21.140 -89.463 1.00 36.13 16 GLY F O 1
ATOM 18523 N N . SER F 2 17 ? -58.440 21.940 -89.095 1.00 31.52 17 SER F N 1
ATOM 18524 C CA . SER F 2 17 ? -58.419 21.652 -87.673 1.00 29.97 17 SER F CA 1
ATOM 18525 C C . SER F 2 17 ? -59.734 21.020 -87.249 1.00 28.13 17 SER F C 1
ATOM 18526 O O . SER F 2 17 ? -60.757 21.132 -87.927 1.00 29.91 17 SER F O 1
ATOM 18534 N N . LEU F 2 18 ? -59.688 20.356 -86.102 1.00 26.62 18 LEU F N 1
ATOM 18535 C CA . LEU F 2 18 ? -60.863 19.753 -85.494 1.00 25.05 18 LEU F CA 1
ATOM 18536 C C . LEU F 2 18 ? -60.635 19.750 -83.993 1.00 26.06 18 LEU F C 1
ATOM 18537 O O . LEU F 2 18 ? -59.511 19.527 -83.535 1.00 27.02 18 LEU F O 1
ATOM 18541 N N . ARG F 2 19 ? -61.689 20.016 -83.231 1.00 23.54 19 ARG F N 1
ATOM 18542 C CA . ARG F 2 19 ? -61.619 19.954 -81.777 1.00 22.77 19 ARG F CA 1
ATOM 18543 C C . ARG F 2 19 ? -62.535 18.841 -81.298 1.00 21.34 19 ARG F C 1
ATOM 18544 O O . ARG F 2 19 ? -63.754 18.909 -81.487 1.00 23.79 19 ARG F O 1
ATOM 18565 N N . LEU F 2 20 ? -61.950 17.833 -80.661 1.00 20.57 20 LEU F N 1
ATOM 18566 C CA . LEU F 2 20 ? -62.716 16.760 -80.055 1.00 19.53 20 LEU F CA 1
ATOM 18567 C C . LEU F 2 20 ? -62.920 17.058 -78.578 1.00 20.58 20 LEU F C 1
ATOM 18568 O O . LEU F 2 20 ? -62.088 17.702 -77.935 1.00 20.21 20 LEU F O 1
ATOM 18584 N N . SER F 2 21 ? -64.042 16.594 -78.049 1.00 21.63 21 SER F N 1
ATOM 18585 C CA . SER F 2 21 ? -64.341 16.739 -76.635 1.00 20.16 21 SER F CA 1
ATOM 18586 C C . SER F 2 21 ? -64.745 15.386 -76.076 1.00 20.11 21 SER F C 1
ATOM 18587 O O . SER F 2 21 ? -65.255 14.521 -76.793 1.00 21.55 21 SER F O 1
ATOM 18595 N N . CYS F 2 22 ? -64.528 15.226 -74.780 1.00 18.61 22 CYS F N 1
ATOM 18596 C CA . CYS F 2 22 ? -64.856 13.993 -74.075 1.00 18.82 22 CYS F CA 1
ATOM 18597 C C . CYS F 2 22 ? -65.458 14.403 -72.743 1.00 19.85 22 CYS F C 1
ATOM 18598 O O . CYS F 2 22 ? -64.753 14.953 -71.892 1.00 18.54 22 CYS F O 1
ATOM 18605 N N . ALA F 2 23 ? -66.749 14.152 -72.564 1.00 20.01 23 ALA F N 1
ATOM 18606 C CA . ALA F 2 23 ? -67.430 14.472 -71.319 1.00 21.40 23 ALA F CA 1
ATOM 18607 C C . ALA F 2 23 ? -67.336 13.282 -70.373 1.00 19.06 23 ALA F C 1
ATOM 18608 O O . ALA F 2 23 ? -67.717 12.164 -70.734 1.00 21.13 23 ALA F O 1
ATOM 18615 N N . VAL F 2 24 ? -66.830 13.531 -69.168 1.00 20.13 24 VAL F N 1
ATOM 18616 C CA . VAL F 2 24 ? -66.630 12.510 -68.146 1.00 21.04 24 VAL F CA 1
ATOM 18617 C C . VAL F 2 24 ? -67.691 12.715 -67.077 1.00 22.00 24 VAL F C 1
ATOM 18618 O O . VAL F 2 24 ? -67.821 13.817 -66.530 1.00 26.21 24 VAL F O 1
ATOM 18631 N N . SER F 2 25 ? -68.433 11.657 -66.762 1.00 21.58 25 SER F N 1
ATOM 18632 C CA . SER F 2 25 ? -69.489 11.751 -65.767 1.00 20.42 25 SER F CA 1
ATOM 18633 C C . SER F 2 25 ? -69.522 10.475 -64.940 1.00 21.23 25 SER F C 1
ATOM 18634 O O . SER F 2 25 ? -68.923 9.457 -65.297 1.00 21.48 25 SER F O 1
ATOM 18642 N N . GLY F 2 26 ? -70.247 10.540 -63.825 1.00 22.19 26 GLY F N 1
ATOM 18643 C CA . GLY F 2 26 ? -70.401 9.395 -62.953 1.00 22.06 26 GLY F CA 1
ATOM 18644 C C . GLY F 2 26 ? -69.184 9.053 -62.127 1.00 20.25 26 GLY F C 1
ATOM 18645 O O . GLY F 2 26 ? -69.077 7.931 -61.628 1.00 22.59 26 GLY F O 1
ATOM 18649 N N . ARG F 2 27 ? -68.281 10.002 -61.944 1.00 19.50 27 ARG F N 1
ATOM 18650 C CA . ARG F 2 27 ? -66.991 9.780 -61.304 1.00 17.46 27 ARG F CA 1
ATOM 18651 C C . ARG F 2 27 ? -67.092 10.006 -59.804 1.00 18.65 27 ARG F C 1
ATOM 18652 O O . ARG F 2 27 ? -67.651 11.013 -59.363 1.00 20.16 27 ARG F O 1
ATOM 18673 N N . THR F 2 28 ? -66.556 9.064 -59.020 1.00 17.72 28 THR F N 1
ATOM 18674 C CA . THR F 2 28 ? -66.479 9.241 -57.576 1.00 19.94 28 THR F CA 1
ATOM 18675 C C . THR F 2 28 ? -65.066 9.531 -57.088 1.00 21.41 28 THR F C 1
ATOM 18676 O O . THR F 2 28 ? -64.894 9.878 -55.911 1.00 19.87 28 THR F O 1
ATOM 18687 N N . PHE F 2 29 ? -64.061 9.404 -57.959 1.00 18.59 29 PHE F N 1
ATOM 18688 C CA . PHE F 2 29 ? -62.665 9.653 -57.628 1.00 19.01 29 PHE F CA 1
ATOM 18689 C C . PHE F 2 29 ? -62.240 11.033 -58.119 1.00 17.52 29 PHE F C 1
ATOM 18690 O O . PHE F 2 29 ? -62.563 11.428 -59.242 1.00 15.92 29 PHE F O 1
ATOM 18707 N N . SER F 2 30 ? -61.505 11.760 -57.269 1.00 16.62 30 SER F N 1
ATOM 18708 C CA . SER F 2 30 ? -61.243 13.175 -57.510 1.00 16.33 30 SER F CA 1
ATOM 18709 C C . SER F 2 30 ? -60.104 13.443 -58.490 1.00 15.14 30 SER F C 1
ATOM 18710 O O . SER F 2 30 ? -59.986 14.569 -58.985 1.00 16.53 30 SER F O 1
ATOM 18718 N N . ASN F 2 31 ? -59.264 12.458 -58.782 1.00 14.71 31 ASN F N 1
ATOM 18719 C CA . ASN F 2 31 ? -58.109 12.686 -59.640 1.00 16.47 31 ASN F CA 1
ATOM 18720 C C . ASN F 2 31 ? -57.857 11.429 -60.452 1.00 16.68 31 ASN F C 1
ATOM 18721 O O . ASN F 2 31 ? -58.173 10.317 -60.021 1.00 17.23 31 ASN F O 1
ATOM 18732 N N . TYR F 2 32 ? -57.294 11.624 -61.641 1.00 16.13 32 TYR F N 1
ATOM 18733 C CA . TYR F 2 32 ? -57.131 10.570 -62.633 1.00 16.02 32 TYR F CA 1
ATOM 18734 C C . TYR F 2 32 ? -56.443 11.197 -63.839 1.00 16.68 32 TYR F C 1
ATOM 18735 O O . TYR F 2 32 ? -56.239 12.413 -63.893 1.00 17.39 32 TYR F O 1
ATOM 18753 N N . TYR F 2 33 ? -56.074 10.352 -64.797 1.00 15.75 33 TYR F N 1
ATOM 18754 C CA . TYR F 2 33 ? -55.566 10.804 -66.084 1.00 16.18 33 TYR F CA 1
ATOM 18755 C C . TYR F 2 33 ? -56.598 10.528 -67.169 1.00 19.25 33 TYR F C 1
ATOM 18756 O O . TYR F 2 33 ? -57.164 9.431 -67.234 1.00 17.75 33 TYR F O 1
ATOM 18774 N N . SER F 2 34 ? -56.812 11.509 -68.035 1.00 19.18 34 SER F N 1
ATOM 18775 C CA . SER F 2 34 ? -57.618 11.342 -69.235 1.00 20.72 34 SER F CA 1
ATOM 18776 C C . SER F 2 34 ? -56.685 11.268 -70.435 1.00 23.10 34 SER F C 1
ATOM 18777 O O . SER F 2 34 ? -55.706 12.017 -70.515 1.00 22.27 34 SER F O 1
ATOM 18785 N N . GLY F 2 35 ? -56.982 10.361 -71.356 1.00 22.02 35 GLY F N 1
ATOM 18786 C CA . GLY F 2 35 ? -56.135 10.153 -72.513 1.00 22.43 35 GLY F CA 1
ATOM 18787 C C . GLY F 2 35 ? -56.948 10.092 -73.788 1.00 21.10 35 GLY F C 1
ATOM 18788 O O . GLY F 2 35 ? -58.125 9.735 -73.784 1.00 25.06 35 GLY F O 1
ATOM 18792 N N . TRP F 2 36 ? -56.306 10.480 -74.882 1.00 20.34 36 TRP F N 1
ATOM 18793 C CA . TRP F 2 36 ? -56.860 10.324 -76.217 1.00 21.36 36 TRP F CA 1
ATOM 18794 C C . TRP F 2 36 ? -56.038 9.303 -76.989 1.00 29.46 36 TRP F C 1
ATOM 18795 O O . TRP F 2 36 ? -54.804 9.317 -76.943 1.00 26.90 36 TRP F O 1
ATOM 18816 N N . PHE F 2 37 ? -56.739 8.402 -77.673 1.00 29.13 37 PHE F N 1
ATOM 18817 C CA . PHE F 2 37 ? -56.131 7.386 -78.517 1.00 29.24 37 PHE F CA 1
ATOM 18818 C C . PHE F 2 37 ? -56.767 7.479 -79.897 1.00 27.58 37 PHE F C 1
ATOM 18819 O O . PHE F 2 37 ? -57.835 8.073 -80.064 1.00 28.75 37 PHE F O 1
ATOM 18836 N N . ARG F 2 38 ? -56.127 6.873 -80.892 1.00 29.14 38 ARG F N 1
ATOM 18837 C CA . ARG F 2 38 ? -56.755 6.699 -82.193 1.00 28.81 38 ARG F CA 1
ATOM 18838 C C . ARG F 2 38 ? -56.331 5.357 -82.767 1.00 36.83 38 ARG F C 1
ATOM 18839 O O . ARG F 2 38 ? -55.271 4.822 -82.439 1.00 39.51 38 ARG F O 1
ATOM 18860 N N . GLN F 2 39 ? -57.164 4.827 -83.661 1.00 37.28 39 GLN F N 1
ATOM 18861 C CA . GLN F 2 39 ? -56.870 3.572 -84.341 1.00 33.91 39 GLN F CA 1
ATOM 18862 C C . GLN F 2 39 ? -57.350 3.647 -85.781 1.00 41.40 39 GLN F C 1
ATOM 18863 O O . GLN F 2 39 ? -58.508 3.993 -86.036 1.00 50.07 39 GLN F O 1
ATOM 18877 N N . ALA F 2 40 ? -56.466 3.304 -86.713 1.00 49.63 40 ALA F N 1
ATOM 18878 C CA . ALA F 2 40 ? -56.831 3.204 -88.119 1.00 51.56 40 ALA F CA 1
ATOM 18879 C C . ALA F 2 40 ? -57.033 1.744 -88.518 1.00 54.17 40 ALA F C 1
ATOM 18880 O O . ALA F 2 40 ? -57.847 1.436 -89.389 1.00 57.10 40 ALA F O 1
ATOM 18887 N N . LYS F 2 43 ? -52.751 0.418 -87.684 1.00 65.38 43 LYS F N 1
ATOM 18888 C CA . LYS F 2 43 ? -53.420 -0.843 -87.382 1.00 60.85 43 LYS F CA 1
ATOM 18889 C C . LYS F 2 43 ? -53.726 -0.940 -85.889 1.00 55.64 43 LYS F C 1
ATOM 18890 O O . LYS F 2 43 ? -54.888 -0.977 -85.488 1.00 63.39 43 LYS F O 1
ATOM 18894 N N . GLU F 2 44 ? -52.680 -1.009 -85.070 1.00 54.31 44 GLU F N 1
ATOM 18895 C CA . GLU F 2 44 ? -52.866 -1.030 -83.628 1.00 46.96 44 GLU F CA 1
ATOM 18896 C C . GLU F 2 44 ? -53.217 0.364 -83.111 1.00 49.80 44 GLU F C 1
ATOM 18897 O O . GLU F 2 44 ? -52.939 1.383 -83.749 1.00 44.07 44 GLU F O 1
ATOM 18901 N N . ARG F 2 45 ? -53.834 0.396 -81.932 1.00 52.59 45 ARG F N 1
ATOM 18902 C CA . ARG F 2 45 ? -54.187 1.660 -81.302 1.00 43.98 45 ARG F CA 1
ATOM 18903 C C . ARG F 2 45 ? -52.939 2.483 -81.004 1.00 46.37 45 ARG F C 1
ATOM 18904 O O . ARG F 2 45 ? -51.898 1.946 -80.619 1.00 45.38 45 ARG F O 1
ATOM 18908 N N . GLU F 2 46 ? -53.052 3.800 -81.176 1.00 39.84 46 GLU F N 1
ATOM 18909 C CA . GLU F 2 46 ? -51.936 4.718 -80.974 1.00 35.31 46 GLU F CA 1
ATOM 18910 C C . GLU F 2 46 ? -52.312 5.693 -79.866 1.00 36.64 46 GLU F C 1
ATOM 18911 O O . GLU F 2 46 ? -53.357 6.347 -79.941 1.00 33.32 46 GLU F O 1
ATOM 18923 N N . PHE F 2 47 ? -51.485 5.762 -78.828 1.00 34.43 47 PHE F N 1
ATOM 18924 C CA . PHE F 2 47 ? -51.649 6.799 -77.819 1.00 30.61 47 PHE F CA 1
ATOM 18925 C C . PHE F 2 47 ? -51.277 8.155 -78.410 1.00 31.73 47 PHE F C 1
ATOM 18926 O O . PHE F 2 47 ? -50.306 8.276 -79.162 1.00 34.69 47 PHE F O 1
ATOM 18943 N N . LEU F 2 48 ? -52.056 9.180 -78.067 1.00 28.59 48 LEU F N 1
ATOM 18944 C CA . LEU F 2 48 ? -51.813 10.529 -78.564 1.00 30.69 48 LEU F CA 1
ATOM 18945 C C . LEU F 2 48 ? -51.447 11.507 -77.459 1.00 25.56 48 LEU F C 1
ATOM 18946 O O . LEU F 2 48 ? -50.433 12.208 -77.570 1.00 26.93 48 LEU F O 1
ATOM 18962 N N . ALA F 2 49 ? -52.240 11.576 -76.393 1.00 24.94 49 ALA F N 1
ATOM 18963 C CA . ALA F 2 49 ? -52.041 12.588 -75.368 1.00 23.28 49 ALA F CA 1
ATOM 18964 C C . ALA F 2 49 ? -52.780 12.186 -74.105 1.00 22.89 49 ALA F C 1
ATOM 18965 O O . ALA F 2 49 ? -53.832 11.544 -74.165 1.00 23.49 49 ALA F O 1
ATOM 18972 N N . SER F 2 50 ? -52.223 12.577 -72.961 1.00 22.86 50 SER F N 1
ATOM 18973 C CA . SER F 2 50 ? -52.882 12.387 -71.678 1.00 21.52 50 SER F CA 1
ATOM 18974 C C . SER F 2 50 ? -52.753 13.664 -70.860 1.00 20.63 50 SER F C 1
ATOM 18975 O O . SER F 2 50 ? -51.843 14.468 -71.070 1.00 22.07 50 SER F O 1
ATOM 18983 N N . ILE F 2 51 ? -53.663 13.834 -69.906 1.00 19.69 51 ILE F N 1
ATOM 18984 C CA . ILE F 2 51 ? -53.649 14.996 -69.022 1.00 18.69 51 ILE F CA 1
ATOM 18985 C C . ILE F 2 51 ? -54.068 14.566 -67.624 1.00 21.32 51 ILE F C 1
ATOM 18986 O O . ILE F 2 51 ? -55.023 13.798 -67.461 1.00 19.22 51 ILE F O 1
ATOM 19002 N N . ARG F 2 52 ? -53.316 15.012 -66.620 1.00 19.25 52 ARG F N 1
ATOM 19003 C CA . ARG F 2 52 ? -53.673 14.744 -65.233 1.00 17.07 52 ARG F CA 1
ATOM 19004 C C . ARG F 2 52 ? -54.728 15.740 -64.766 1.00 17.00 52 ARG F C 1
ATOM 19005 O O . ARG F 2 52 ? -54.592 16.948 -64.980 1.00 17.96 52 ARG F O 1
ATOM 19026 N N . TRP F 2 53 ? -55.772 15.233 -64.111 1.00 16.80 53 TRP F N 1
ATOM 19027 C CA . TRP F 2 53 ? -56.916 16.078 -63.793 1.00 18.30 53 TRP F CA 1
ATOM 19028 C C . TRP F 2 53 ? -56.538 17.227 -62.862 1.00 18.82 53 TRP F C 1
ATOM 19029 O O . TRP F 2 53 ? -56.949 18.373 -63.076 1.00 19.47 53 TRP F O 1
ATOM 19050 N N . SER F 2 54 ? -55.781 16.942 -61.801 1.00 16.86 54 SER F N 1
ATOM 19051 C CA . SER F 2 54 ? -55.557 17.962 -60.783 1.00 18.43 54 SER F CA 1
ATOM 19052 C C . SER F 2 54 ? -54.740 19.132 -61.331 1.00 19.18 54 SER F C 1
ATOM 19053 O O . SER F 2 54 ? -55.147 20.293 -61.207 1.00 20.30 54 SER F O 1
ATOM 19061 N N . ASP F 2 55 ? -53.586 18.857 -61.939 1.00 19.33 55 ASP F N 1
ATOM 19062 C CA . ASP F 2 55 ? -52.650 19.924 -62.284 1.00 21.36 55 ASP F CA 1
ATOM 19063 C C . ASP F 2 55 ? -52.440 20.108 -63.782 1.00 20.48 55 ASP F C 1
ATOM 19064 O O . ASP F 2 55 ? -51.562 20.885 -64.181 1.00 23.34 55 ASP F O 1
ATOM 19073 N N . SER F 2 56 ? -53.213 19.428 -64.622 1.00 19.83 56 SER F N 1
ATOM 19074 C CA . SER F 2 56 ? -53.148 19.575 -66.075 1.00 21.78 56 SER F CA 1
ATOM 19075 C C . SER F 2 56 ? -51.786 19.191 -66.654 1.00 20.30 56 SER F C 1
ATOM 19076 O O . SER F 2 56 ? -51.426 19.642 -67.746 1.00 23.78 56 SER F O 1
ATOM 19084 N N . THR F 2 57 ? -51.020 18.356 -65.954 1.00 23.71 57 THR F N 1
ATOM 19085 C CA . THR F 2 57 ? -49.782 17.831 -66.519 1.00 21.05 57 THR F CA 1
ATOM 19086 C C . THR F 2 57 ? -50.085 17.017 -67.772 1.00 24.95 57 THR F C 1
ATOM 19087 O O . THR F 2 57 ? -50.961 16.147 -67.759 1.00 23.12 57 THR F O 1
ATOM 19098 N N . THR F 2 58 ? -49.354 17.291 -68.849 1.00 22.06 58 THR F N 1
ATOM 19099 C CA . THR F 2 58 ? -49.600 16.636 -70.125 1.00 21.85 58 THR F CA 1
ATOM 19100 C C . THR F 2 58 ? -48.441 15.740 -70.547 1.00 23.75 58 THR F C 1
ATOM 19101 O O . THR F 2 58 ? -47.297 15.899 -70.114 1.00 25.37 58 THR F O 1
ATOM 19112 N N . ASN F 2 59 ? -48.765 14.807 -71.436 1.00 24.32 59 ASN F N 1
ATOM 19113 C CA . ASN F 2 59 ? -47.811 13.862 -71.998 1.00 27.87 59 ASN F CA 1
ATOM 19114 C C . ASN F 2 59 ? -48.287 13.565 -73.410 1.00 26.22 59 ASN F C 1
ATOM 19115 O O . ASN F 2 59 ? -49.433 13.150 -73.604 1.00 26.95 59 ASN F O 1
ATOM 19126 N N . TYR F 2 60 ? -47.403 13.766 -74.383 1.00 29.74 60 TYR F N 1
ATOM 19127 C CA . TYR F 2 60 ? -47.763 13.681 -75.786 1.00 41.22 60 TYR F CA 1
ATOM 19128 C C . TYR F 2 60 ? -46.901 12.652 -76.501 1.00 41.17 60 TYR F C 1
ATOM 19129 O O . TYR F 2 60 ? -45.723 12.470 -76.180 1.00 37.47 60 TYR F O 1
ATOM 19147 N N . ALA F 2 61 ? -47.500 11.985 -77.483 1.00 38.47 61 ALA F N 1
ATOM 19148 C CA . ALA F 2 61 ? -46.726 11.199 -78.428 1.00 40.44 61 ALA F CA 1
ATOM 19149 C C . ALA F 2 61 ? -45.969 12.125 -79.376 1.00 42.70 61 ALA F C 1
ATOM 19150 O O . ALA F 2 61 ? -46.442 13.209 -79.731 1.00 37.56 61 ALA F O 1
ATOM 19157 N N . ASP F 2 62 ? -44.769 11.694 -79.774 1.00 47.05 62 ASP F N 1
ATOM 19158 C CA . ASP F 2 62 ? -43.972 12.480 -80.708 1.00 42.30 62 ASP F CA 1
ATOM 19159 C C . ASP F 2 62 ? -44.718 12.737 -82.009 1.00 43.94 62 ASP F C 1
ATOM 19160 O O . ASP F 2 62 ? -44.554 13.804 -82.614 1.00 54.88 62 ASP F O 1
ATOM 19164 N N . SER F 2 63 ? -45.560 11.795 -82.436 1.00 40.03 63 SER F N 1
ATOM 19165 C CA . SER F 2 63 ? -46.231 11.923 -83.722 1.00 49.39 63 SER F CA 1
ATOM 19166 C C . SER F 2 63 ? -47.094 13.176 -83.804 1.00 50.42 63 SER F C 1
ATOM 19167 O O . SER F 2 63 ? -47.306 13.705 -84.902 1.00 52.34 63 SER F O 1
ATOM 19175 N N . VAL F 2 64 ? -47.582 13.682 -82.673 1.00 43.99 64 VAL F N 1
ATOM 19176 C CA . VAL F 2 64 ? -48.544 14.778 -82.682 1.00 47.06 64 VAL F CA 1
ATOM 19177 C C . VAL F 2 64 ? -48.064 15.990 -81.904 1.00 45.45 64 VAL F C 1
ATOM 19178 O O . VAL F 2 64 ? -48.774 17.001 -81.861 1.00 42.82 64 VAL F O 1
ATOM 19191 N N . LYS F 2 65 ? -46.881 15.933 -81.298 1.00 43.26 65 LYS F N 1
ATOM 19192 C CA . LYS F 2 65 ? -46.395 17.060 -80.515 1.00 55.17 65 LYS F CA 1
ATOM 19193 C C . LYS F 2 65 ? -46.296 18.300 -81.396 1.00 46.38 65 LYS F C 1
ATOM 19194 O O . LYS F 2 65 ? -45.802 18.238 -82.525 1.00 57.90 65 LYS F O 1
ATOM 19198 N N . GLY F 2 66 ? -46.788 19.425 -80.880 1.00 45.80 66 GLY F N 1
ATOM 19199 C CA . GLY F 2 66 ? -46.791 20.675 -81.602 1.00 51.42 66 GLY F CA 1
ATOM 19200 C C . GLY F 2 66 ? -47.998 20.907 -82.485 1.00 56.71 66 GLY F C 1
ATOM 19201 O O . GLY F 2 66 ? -48.263 22.059 -82.855 1.00 55.05 66 GLY F O 1
ATOM 19205 N N . ARG F 2 67 ? -48.747 19.856 -82.814 1.00 55.05 67 ARG F N 1
ATOM 19206 C CA . ARG F 2 67 ? -49.954 19.972 -83.622 1.00 45.31 67 ARG F CA 1
ATOM 19207 C C . ARG F 2 67 ? -51.227 19.714 -82.840 1.00 38.36 67 ARG F C 1
ATOM 19208 O O . ARG F 2 67 ? -52.248 20.354 -83.104 1.00 36.34 67 ARG F O 1
ATOM 19229 N N . PHE F 2 68 ? -51.200 18.767 -81.906 1.00 31.26 68 PHE F N 1
ATOM 19230 C CA . PHE F 2 68 ? -52.351 18.456 -81.074 1.00 28.90 68 PHE F CA 1
ATOM 19231 C C . PHE F 2 68 ? -52.126 19.006 -79.671 1.00 35.47 68 PHE F C 1
ATOM 19232 O O . PHE F 2 68 ? -51.005 18.966 -79.149 1.00 35.84 68 PHE F O 1
ATOM 19249 N N . THR F 2 69 ? -53.196 19.504 -79.059 1.00 31.36 69 THR F N 1
ATOM 19250 C CA . THR F 2 69 ? -53.149 20.019 -77.698 1.00 25.09 69 THR F CA 1
ATOM 19251 C C . THR F 2 69 ? -54.267 19.382 -76.891 1.00 23.00 69 THR F C 1
ATOM 19252 O O . THR F 2 69 ? -55.422 19.380 -77.327 1.00 26.56 69 THR F O 1
ATOM 19263 N N . ILE F 2 70 ? -53.932 18.833 -75.731 1.00 23.47 70 ILE F N 1
ATOM 19264 C CA . ILE F 2 70 ? -54.929 18.274 -74.825 1.00 23.27 70 ILE F CA 1
ATOM 19265 C C . ILE F 2 70 ? -55.142 19.264 -73.688 1.00 22.27 70 ILE F C 1
ATOM 19266 O O . ILE F 2 70 ? -54.189 19.885 -73.199 1.00 21.82 70 ILE F O 1
ATOM 19282 N N . SER F 2 71 ? -56.393 19.418 -73.266 1.00 20.96 71 SER F N 1
ATOM 19283 C CA . SER F 2 71 ? -56.723 20.335 -72.186 1.00 23.30 71 SER F CA 1
ATOM 19284 C C . SER F 2 71 ? -57.962 19.806 -71.486 1.00 21.01 71 SER F C 1
ATOM 19285 O O . SER F 2 71 ? -58.613 18.873 -71.961 1.00 20.16 71 SER F O 1
ATOM 19293 N N . ARG F 2 72 ? -58.297 20.409 -70.349 1.00 18.58 72 ARG F N 1
ATOM 19294 C CA . ARG F 2 72 ? -59.490 19.969 -69.643 1.00 17.07 72 ARG F CA 1
ATOM 19295 C C . ARG F 2 72 ? -60.115 21.132 -68.888 1.00 20.84 72 ARG F C 1
ATOM 19296 O O . ARG F 2 72 ? -59.428 22.041 -68.416 1.00 20.64 72 ARG F O 1
ATOM 19317 N N . ASP F 2 73 ? -61.442 21.085 -68.809 1.00 22.79 73 ASP F N 1
ATOM 19318 C CA . ASP F 2 73 ? -62.274 22.070 -68.123 1.00 20.49 73 ASP F CA 1
ATOM 19319 C C . ASP F 2 73 ? -62.864 21.374 -66.905 1.00 18.71 73 ASP F C 1
ATOM 19320 O O . ASP F 2 73 ? -63.657 20.439 -67.042 1.00 20.92 73 ASP F O 1
ATOM 19329 N N . THR F 2 74 ? -62.449 21.803 -65.714 1.00 25.78 74 THR F N 1
ATOM 19330 C CA . THR F 2 74 ? -62.856 21.094 -64.510 1.00 27.40 74 THR F CA 1
ATOM 19331 C C . THR F 2 74 ? -64.306 21.366 -64.128 1.00 27.62 74 THR F C 1
ATOM 19332 O O . THR F 2 74 ? -64.903 20.552 -63.420 1.00 37.97 74 THR F O 1
ATOM 19343 N N . ALA F 2 75 ? -64.887 22.488 -64.556 1.00 27.37 75 ALA F N 1
ATOM 19344 C CA . ALA F 2 75 ? -66.297 22.717 -64.258 1.00 27.88 75 ALA F CA 1
ATOM 19345 C C . ALA F 2 75 ? -67.194 21.887 -65.167 1.00 27.82 75 ALA F C 1
ATOM 19346 O O . ALA F 2 75 ? -68.204 21.333 -64.717 1.00 26.60 75 ALA F O 1
ATOM 19353 N N . LYS F 2 76 ? -66.824 21.770 -66.441 1.00 24.72 76 LYS F N 1
ATOM 19354 C CA . LYS F 2 76 ? -67.602 20.999 -67.394 1.00 23.02 76 LYS F CA 1
ATOM 19355 C C . LYS F 2 76 ? -67.241 19.521 -67.386 1.00 22.36 76 LYS F C 1
ATOM 19356 O O . LYS F 2 76 ? -67.904 18.735 -68.072 1.00 25.59 76 LYS F O 1
ATOM 19375 N N . ASN F 2 77 ? -66.214 19.132 -66.632 1.00 22.76 77 ASN F N 1
ATOM 19376 C CA . ASN F 2 77 ? -65.733 17.751 -66.612 1.00 22.73 77 ASN F CA 1
ATOM 19377 C C . ASN F 2 77 ? -65.577 17.224 -68.034 1.00 22.11 77 ASN F C 1
ATOM 19378 O O . ASN F 2 77 ? -66.062 16.147 -68.390 1.00 23.98 77 ASN F O 1
ATOM 19389 N N . THR F 2 78 ? -64.892 18.012 -68.853 1.00 20.08 78 THR F N 1
ATOM 19390 C CA . THR F 2 78 ? -64.687 17.704 -70.259 1.00 21.22 78 THR F CA 1
ATOM 19391 C C . THR F 2 78 ? -63.209 17.835 -70.591 1.00 21.39 78 THR F C 1
ATOM 19392 O O . THR F 2 78 ? -62.529 18.743 -70.102 1.00 20.37 78 THR F O 1
ATOM 19403 N N . VAL F 2 79 ? -62.717 16.900 -71.400 1.00 19.70 79 VAL F N 1
ATOM 19404 C CA . VAL F 2 79 ? -61.343 16.895 -71.887 1.00 20.59 79 VAL F CA 1
ATOM 19405 C C . VAL F 2 79 ? -61.384 17.155 -73.385 1.00 20.83 79 VAL F C 1
ATOM 19406 O O . VAL F 2 79 ? -62.222 16.588 -74.098 1.00 20.64 79 VAL F O 1
ATOM 19419 N N . TYR F 2 80 ? -60.463 17.984 -73.867 1.00 19.80 80 TYR F N 1
ATOM 19420 C CA . TYR F 2 80 ? -60.456 18.396 -75.259 1.00 19.73 80 TYR F CA 1
ATOM 19421 C C . TYR F 2 80 ? -59.168 17.958 -75.933 1.00 17.79 80 TYR F C 1
ATOM 19422 O O . TYR F 2 80 ? -58.094 17.967 -75.327 1.00 22.21 80 TYR F O 1
ATOM 19440 N N . LEU F 2 81 ? -59.284 17.614 -77.208 1.00 20.72 81 LEU F N 1
ATOM 19441 C CA . LEU F 2 81 ? -58.133 17.345 -78.063 1.00 19.90 81 LEU F CA 1
ATOM 19442 C C . LEU F 2 81 ? -58.240 18.296 -79.245 1.00 22.71 81 LEU F C 1
ATOM 19443 O O . LEU F 2 81 ? -59.100 18.119 -80.116 1.00 23.20 81 LEU F O 1
ATOM 19459 N N . GLN F 2 82 ? -57.400 19.325 -79.245 1.00 20.37 82 GLN F N 1
ATOM 19460 C CA . GLN F 2 82 ? -57.344 20.281 -80.339 1.00 21.95 82 GLN F CA 1
ATOM 19461 C C . GLN F 2 82 ? -56.347 19.778 -81.370 1.00 26.58 82 GLN F C 1
ATOM 19462 O O . GLN F 2 82 ? -55.153 19.674 -81.082 1.00 28.20 82 GLN F O 1
ATOM 19476 N N . MET F 2 83 ? -56.835 19.474 -82.557 1.00 25.57 83 MET F N 1
ATOM 19477 C CA . MET F 2 83 ? -56.040 18.887 -83.625 1.00 27.35 83 MET F CA 1
ATOM 19478 C C . MET F 2 83 ? -55.883 19.901 -84.742 1.00 34.85 83 MET F C 1
ATOM 19479 O O . MET F 2 83 ? -56.844 20.191 -85.455 1.00 32.70 83 MET F O 1
ATOM 19493 N N . ASN F 2 84 ? -54.676 20.431 -84.900 1.00 30.45 84 ASN F N 1
ATOM 19494 C CA . ASN F 2 84 ? -54.407 21.449 -85.902 1.00 33.32 84 ASN F CA 1
ATOM 19495 C C . ASN F 2 84 ? -53.573 20.884 -87.042 1.00 32.92 84 ASN F C 1
ATOM 19496 O O . ASN F 2 84 ? -52.948 19.827 -86.917 1.00 32.32 84 ASN F O 1
ATOM 19507 N N . SER F 2 85 ? -53.577 21.605 -88.162 1.00 33.45 85 SER F N 1
ATOM 19508 C CA . SER F 2 85 ? -52.779 21.262 -89.338 1.00 38.76 85 SER F CA 1
ATOM 19509 C C . SER F 2 85 ? -52.894 19.768 -89.640 1.00 39.83 85 SER F C 1
ATOM 19510 O O . SER F 2 85 ? -51.909 19.034 -89.726 1.00 37.66 85 SER F O 1
ATOM 19518 N N . LEU F 2 86 ? -54.142 19.329 -89.790 1.00 37.33 86 LEU F N 1
ATOM 19519 C CA . LEU F 2 86 ? -54.435 17.910 -89.935 1.00 31.59 86 LEU F CA 1
ATOM 19520 C C . LEU F 2 86 ? -53.858 17.333 -91.222 1.00 35.16 86 LEU F C 1
ATOM 19521 O O . LEU F 2 86 ? -53.823 17.992 -92.264 1.00 40.50 86 LEU F O 1
ATOM 19537 N N . LYS F 2 87 ? -53.412 16.081 -91.133 1.00 37.59 87 LYS F N 1
ATOM 19538 C CA . LYS F 2 87 ? -52.810 15.350 -92.236 1.00 44.32 87 LYS F CA 1
ATOM 19539 C C . LYS F 2 87 ? -53.679 14.149 -92.588 1.00 34.00 87 LYS F C 1
ATOM 19540 O O . LYS F 2 87 ? -54.420 13.628 -91.752 1.00 35.12 87 LYS F O 1
ATOM 19544 N N . LEU F 2 88 ? -53.555 13.686 -93.836 1.00 42.83 88 LEU F N 1
ATOM 19545 C CA . LEU F 2 88 ? -54.291 12.497 -94.256 1.00 34.59 88 LEU F CA 1
ATOM 19546 C C . LEU F 2 88 ? -54.050 11.333 -93.299 1.00 42.72 88 LEU F C 1
ATOM 19547 O O . LEU F 2 88 ? -54.965 10.551 -93.017 1.00 38.91 88 LEU F O 1
ATOM 19551 N N . GLU F 2 89 ? -52.827 11.209 -92.777 1.00 41.13 89 GLU F N 1
ATOM 19552 C CA . GLU F 2 89 ? -52.511 10.120 -91.861 1.00 43.56 89 GLU F CA 1
ATOM 19553 C C . GLU F 2 89 ? -53.212 10.256 -90.515 1.00 44.89 89 GLU F C 1
ATOM 19554 O O . GLU F 2 89 ? -53.132 9.330 -89.700 1.00 48.96 89 GLU F O 1
ATOM 19558 N N . ASP F 2 90 ? -53.895 11.372 -90.260 1.00 35.68 90 ASP F N 1
ATOM 19559 C CA . ASP F 2 90 ? -54.649 11.537 -89.023 1.00 37.22 90 ASP F CA 1
ATOM 19560 C C . ASP F 2 90 ? -56.024 10.888 -89.083 1.00 34.47 90 ASP F C 1
ATOM 19561 O O . ASP F 2 90 ? -56.721 10.854 -88.064 1.00 32.43 90 ASP F O 1
ATOM 19570 N N . THR F 2 91 ? -56.427 10.382 -90.245 1.00 32.18 91 THR F N 1
ATOM 19571 C CA . THR F 2 91 ? -57.692 9.672 -90.360 1.00 30.43 91 THR F CA 1
ATOM 19572 C C . THR F 2 91 ? -57.675 8.426 -89.485 1.00 31.93 91 THR F C 1
ATOM 19573 O O . THR F 2 91 ? -56.770 7.592 -89.588 1.00 39.09 91 THR F O 1
ATOM 19584 N N . ALA F 2 92 ? -58.679 8.305 -88.622 1.00 33.50 92 ALA F N 1
ATOM 19585 C CA . ALA F 2 92 ? -58.734 7.213 -87.659 1.00 36.14 92 ALA F CA 1
ATOM 19586 C C . ALA F 2 92 ? -60.003 7.352 -86.832 1.00 40.86 92 ALA F C 1
ATOM 19587 O O . ALA F 2 92 ? -60.680 8.384 -86.858 1.00 32.11 92 ALA F O 1
ATOM 19594 N N . VAL F 2 93 ? -60.297 6.305 -86.068 1.00 33.10 93 VAL F N 1
ATOM 19595 C CA . VAL F 2 93 ? -61.313 6.370 -85.025 1.00 34.21 93 VAL F CA 1
ATOM 19596 C C . VAL F 2 93 ? -60.618 6.811 -83.742 1.00 34.21 93 VAL F C 1
ATOM 19597 O O . VAL F 2 93 ? -59.645 6.188 -83.307 1.00 28.07 93 VAL F O 1
ATOM 19610 N N . TYR F 2 94 ? -61.124 7.881 -83.138 1.00 29.10 94 TYR F N 1
ATOM 19611 C CA . TYR F 2 94 ? -60.533 8.477 -81.947 1.00 24.57 94 TYR F CA 1
ATOM 19612 C C . TYR F 2 94 ? -61.359 8.127 -80.716 1.00 25.01 94 TYR F C 1
ATOM 19613 O O . TYR F 2 94 ? -62.591 8.233 -80.736 1.00 29.86 94 TYR F O 1
ATOM 19631 N N . HIS F 2 95 ? -60.678 7.668 -79.671 1.00 24.41 95 HIS F N 1
ATOM 19632 C CA . HIS F 2 95 ? -61.298 7.306 -78.407 1.00 23.36 95 HIS F CA 1
ATOM 19633 C C . HIS F 2 95 ? -60.674 8.127 -77.285 1.00 22.31 95 HIS F C 1
ATOM 19634 O O . HIS F 2 95 ? -59.451 8.308 -77.252 1.00 25.50 95 HIS F O 1
ATOM 19648 N N . CYS F 2 96 ? -61.497 8.596 -76.355 1.00 24.12 96 CYS F N 1
ATOM 19649 C CA . CYS F 2 96 ? -60.979 9.070 -75.081 1.00 24.87 96 CYS F CA 1
ATOM 19650 C C . CYS F 2 96 ? -61.098 7.944 -74.058 1.00 26.49 96 CYS F C 1
ATOM 19651 O O . CYS F 2 96 ? -61.866 6.993 -74.225 1.00 24.29 96 CYS F O 1
ATOM 19658 N N . ALA F 2 97 ? -60.299 8.052 -73.003 1.00 22.10 97 ALA F N 1
ATOM 19659 C CA . ALA F 2 97 ? -60.210 7.008 -71.995 1.00 19.98 97 ALA F CA 1
ATOM 19660 C C . ALA F 2 97 ? -59.784 7.657 -70.688 1.00 21.38 97 ALA F C 1
ATOM 19661 O O . ALA F 2 97 ? -59.276 8.780 -70.668 1.00 22.20 97 ALA F O 1
ATOM 19668 N N . ALA F 2 98 ? -60.000 6.941 -69.594 1.00 22.85 98 ALA F N 1
ATOM 19669 C CA . ALA F 2 98 ? -59.630 7.432 -68.276 1.00 20.50 98 ALA F CA 1
ATOM 19670 C C . ALA F 2 98 ? -58.927 6.331 -67.502 1.00 19.06 98 ALA F C 1
ATOM 19671 O O . ALA F 2 98 ? -59.323 5.163 -67.559 1.00 21.30 98 ALA F O 1
ATOM 19678 N N . ARG F 2 99 ? -57.872 6.705 -66.789 1.00 18.87 99 ARG F N 1
ATOM 19679 C CA . ARG F 2 99 ? -57.167 5.775 -65.920 1.00 19.07 99 ARG F CA 1
ATOM 19680 C C . ARG F 2 99 ? -57.052 6.372 -64.528 1.00 18.72 99 ARG F C 1
ATOM 19681 O O . ARG F 2 99 ? -56.570 7.497 -64.362 1.00 18.58 99 ARG F O 1
ATOM 19702 N N . ARG F 2 100 ? -57.557 5.634 -63.544 1.00 18.73 100 ARG F N 1
ATOM 19703 C CA . ARG F 2 100 ? -57.469 6.032 -62.147 1.00 19.88 100 ARG F CA 1
ATOM 19704 C C . ARG F 2 100 ? -56.067 5.801 -61.606 1.00 18.75 100 ARG F C 1
ATOM 19705 O O . ARG F 2 100 ? -55.567 6.604 -60.809 1.00 18.75 100 ARG F O 1
ATOM 19726 N N . LEU F 2 101 ? -55.428 4.709 -62.048 1.00 19.15 101 LEU F N 1
ATOM 19727 C CA . LEU F 2 101 ? -54.068 4.361 -61.656 1.00 21.41 101 LEU F CA 1
ATOM 19728 C C . LEU F 2 101 ? -53.262 4.259 -62.950 1.00 20.55 101 LEU F C 1
ATOM 19729 O O . LEU F 2 101 ? -53.229 5.220 -63.710 1.00 22.59 101 LEU F O 1
ATOM 19745 N N . ALA F 2 102 ? -52.697 3.094 -63.265 1.00 20.97 102 ALA F N 1
ATOM 19746 C CA . ALA F 2 102 ? -51.835 2.960 -64.436 1.00 24.95 102 ALA F CA 1
ATOM 19747 C C . ALA F 2 102 ? -52.532 2.375 -65.658 1.00 24.14 102 ALA F C 1
ATOM 19748 O O . ALA F 2 102 ? -51.913 2.301 -66.724 1.00 25.47 102 ALA F O 1
ATOM 19755 N N . THR F 2 103 ? -53.789 1.949 -65.545 1.00 21.76 103 THR F N 1
ATOM 19756 C CA . THR F 2 103 ? -54.457 1.258 -66.641 1.00 22.37 103 THR F CA 1
ATOM 19757 C C . THR F 2 103 ? -55.695 2.031 -67.069 1.00 21.58 103 THR F C 1
ATOM 19758 O O . THR F 2 103 ? -56.485 2.467 -66.227 1.00 20.80 103 THR F O 1
ATOM 19769 N N . TYR F 2 104 ? -55.869 2.181 -68.378 1.00 21.96 104 TYR F N 1
ATOM 19770 C CA . TYR F 2 104 ? -57.059 2.831 -68.916 1.00 23.83 104 TYR F CA 1
ATOM 19771 C C . TYR F 2 104 ? -58.205 1.831 -68.869 1.00 23.54 104 TYR F C 1
ATOM 19772 O O . TYR F 2 104 ? -58.352 0.981 -69.752 1.00 28.89 104 TYR F O 1
ATOM 19790 N N . ASP F 2 105 ? -59.040 1.962 -67.836 1.00 24.08 105 ASP F N 1
ATOM 19791 C CA . ASP F 2 105 ? -60.144 1.056 -67.578 1.00 24.58 105 ASP F CA 1
ATOM 19792 C C . ASP F 2 105 ? -61.459 1.564 -68.144 1.00 24.39 105 ASP F C 1
ATOM 19793 O O . ASP F 2 105 ? -62.400 0.775 -68.292 1.00 27.64 105 ASP F O 1
ATOM 19802 N N . TYR F 2 106 ? -61.539 2.852 -68.470 1.00 23.04 106 TYR F N 1
ATOM 19803 C CA . TYR F 2 106 ? -62.767 3.473 -68.945 1.00 22.73 106 TYR F CA 1
ATOM 19804 C C . TYR F 2 106 ? -62.531 4.041 -70.336 1.00 23.26 106 TYR F C 1
ATOM 19805 O O . TYR F 2 106 ? -61.544 4.750 -70.561 1.00 22.82 106 TYR F O 1
ATOM 19823 N N . TRP F 2 107 ? -63.458 3.756 -71.252 1.00 27.08 107 TRP F N 1
ATOM 19824 C CA . TRP F 2 107 ? -63.329 4.119 -72.656 1.00 30.30 107 TRP F CA 1
ATOM 19825 C C . TRP F 2 107 ? -64.618 4.725 -73.181 1.00 26.98 107 TRP F C 1
ATOM 19826 O O . TRP F 2 107 ? -65.716 4.281 -72.832 1.00 28.54 107 TRP F O 1
ATOM 19847 N N . GLY F 2 108 ? -64.475 5.731 -74.037 1.00 28.28 108 GLY F N 1
ATOM 19848 C CA . GLY F 2 108 ? -65.605 6.266 -74.756 1.00 27.86 108 GLY F CA 1
ATOM 19849 C C . GLY F 2 108 ? -65.966 5.364 -75.914 1.00 28.89 108 GLY F C 1
ATOM 19850 O O . GLY F 2 108 ? -65.295 4.373 -76.203 1.00 29.72 108 GLY F O 1
ATOM 19854 N N . GLN F 2 109 ? -67.049 5.729 -76.603 1.00 33.87 109 GLN F N 1
ATOM 19855 C CA . GLN F 2 109 ? -67.563 4.906 -77.690 1.00 44.38 109 GLN F CA 1
ATOM 19856 C C . GLN F 2 109 ? -66.773 5.075 -78.979 1.00 36.29 109 GLN F C 1
ATOM 19857 O O . GLN F 2 109 ? -66.875 4.226 -79.872 1.00 36.47 109 GLN F O 1
ATOM 19861 N N . GLY F 2 110 ? -66.018 6.149 -79.101 1.00 30.67 110 GLY F N 1
ATOM 19862 C CA . GLY F 2 110 ? -65.185 6.382 -80.258 1.00 30.17 110 GLY F CA 1
ATOM 19863 C C . GLY F 2 110 ? -65.873 7.293 -81.250 1.00 28.62 110 GLY F C 1
ATOM 19864 O O . GLY F 2 110 ? -67.103 7.307 -81.379 1.00 31.11 110 GLY F O 1
ATOM 19868 N N . THR F 2 111 ? -65.075 8.070 -81.968 1.00 33.18 111 THR F N 1
ATOM 19869 C CA . THR F 2 111 ? -65.623 8.942 -82.993 1.00 27.73 111 THR F CA 1
ATOM 19870 C C . THR F 2 111 ? -64.713 8.931 -84.208 1.00 25.37 111 THR F C 1
ATOM 19871 O O . THR F 2 111 ? -63.494 9.085 -84.081 1.00 27.58 111 THR F O 1
ATOM 19882 N N . GLN F 2 112 ? -65.313 8.774 -85.379 1.00 26.44 112 GLN F N 1
ATOM 19883 C CA . GLN F 2 112 ? -64.552 8.708 -86.613 1.00 33.81 112 GLN F CA 1
ATOM 19884 C C . GLN F 2 112 ? -64.110 10.106 -87.013 1.00 29.84 112 GLN F C 1
ATOM 19885 O O . GLN F 2 112 ? -64.883 11.064 -86.936 1.00 30.13 112 GLN F O 1
ATOM 19899 N N . VAL F 2 113 ? -62.843 10.218 -87.404 1.00 27.82 113 VAL F N 1
ATOM 19900 C CA . VAL F 2 113 ? -62.276 11.441 -87.961 1.00 26.19 113 VAL F CA 1
ATOM 19901 C C . VAL F 2 113 ? -61.740 11.088 -89.340 1.00 27.19 113 VAL F C 1
ATOM 19902 O O . VAL F 2 113 ? -60.888 10.200 -89.472 1.00 30.51 113 VAL F O 1
ATOM 19915 N N . THR F 2 114 ? -62.239 11.770 -90.364 1.00 27.46 114 THR F N 1
ATOM 19916 C CA . THR F 2 114 ? -61.843 11.503 -91.740 1.00 29.78 114 THR F CA 1
ATOM 19917 C C . THR F 2 114 ? -61.225 12.757 -92.334 1.00 36.49 114 THR F C 1
ATOM 19918 O O . THR F 2 114 ? -61.902 13.780 -92.473 1.00 31.21 114 THR F O 1
ATOM 19929 N N . VAL F 2 115 ? -59.941 12.682 -92.669 1.00 33.38 115 VAL F N 1
ATOM 19930 C CA . VAL F 2 115 ? -59.224 13.798 -93.275 1.00 34.80 115 VAL F CA 1
ATOM 19931 C C . VAL F 2 115 ? -59.171 13.582 -94.781 1.00 37.44 115 VAL F C 1
ATOM 19932 O O . VAL F 2 115 ? -58.801 12.498 -95.250 1.00 42.56 115 VAL F O 1
ATOM 19945 N N . SER F 2 116 ? -59.583 14.595 -95.538 1.00 33.84 116 SER F N 1
ATOM 19946 C CA . SER F 2 116 ? -59.644 14.507 -96.989 1.00 36.36 116 SER F CA 1
ATOM 19947 C C . SER F 2 116 ? -58.695 15.532 -97.601 1.00 41.76 116 SER F C 1
ATOM 19948 O O . SER F 2 116 ? -58.328 16.528 -96.969 1.00 42.20 116 SER F O 1
ATOM 19956 N N . SER F 2 117 ? -58.305 15.277 -98.847 1.00 50.66 117 SER F N 1
ATOM 19957 C CA . SER F 2 117 ? -57.447 16.192 -99.592 1.00 55.84 117 SER F CA 1
ATOM 19958 C C . SER F 2 117 ? -58.108 16.577 -100.914 1.00 54.95 117 SER F C 1
ATOM 19959 O O . SER F 2 117 ? -57.687 17.522 -101.580 1.00 65.05 117 SER F O 1
ATOM 19963 N N . GLN G 2 1 ? -100.210 -28.757 -74.128 1.00 45.55 1 GLN G N 1
ATOM 19964 C CA . GLN G 2 1 ? -98.985 -28.272 -73.431 1.00 39.08 1 GLN G CA 1
ATOM 19965 C C . GLN G 2 1 ? -98.216 -29.421 -72.780 1.00 30.81 1 GLN G C 1
ATOM 19966 O O . GLN G 2 1 ? -98.811 -30.404 -72.342 1.00 33.10 1 GLN G O 1
ATOM 19972 N N . VAL G 2 2 ? -96.886 -29.305 -72.727 1.00 27.75 2 VAL G N 1
ATOM 19973 C CA . VAL G 2 2 ? -96.088 -30.280 -71.994 1.00 28.48 2 VAL G CA 1
ATOM 19974 C C . VAL G 2 2 ? -96.455 -30.214 -70.518 1.00 32.71 2 VAL G C 1
ATOM 19975 O O . VAL G 2 2 ? -96.554 -29.127 -69.932 1.00 31.51 2 VAL G O 1
ATOM 19988 N N . GLN G 2 3 ? -96.669 -31.381 -69.912 1.00 25.57 3 GLN G N 1
ATOM 19989 C CA . GLN G 2 3 ? -97.053 -31.494 -68.512 1.00 23.65 3 GLN G CA 1
ATOM 19990 C C . GLN G 2 3 ? -96.180 -32.528 -67.817 1.00 21.76 3 GLN G C 1
ATOM 19991 O O . GLN G 2 3 ? -95.923 -33.602 -68.369 1.00 22.32 3 GLN G O 1
ATOM 19995 N N . LEU G 2 4 ? -95.711 -32.182 -66.616 1.00 22.26 4 LEU G N 1
ATOM 19996 C CA . LEU G 2 4 ? -94.957 -33.081 -65.749 1.00 21.90 4 LEU G CA 1
ATOM 19997 C C . LEU G 2 4 ? -95.684 -33.210 -64.414 1.00 20.94 4 LEU G C 1
ATOM 19998 O O . LEU G 2 4 ? -96.134 -32.203 -63.856 1.00 25.98 4 LEU G O 1
ATOM 20014 N N . GLN G 2 5 ? -95.821 -34.439 -63.911 1.00 21.15 5 GLN G N 1
ATOM 20015 C CA . GLN G 2 5 ? -96.505 -34.670 -62.639 1.00 23.25 5 GLN G CA 1
ATOM 20016 C C . GLN G 2 5 ? -95.737 -35.687 -61.806 1.00 23.98 5 GLN G C 1
ATOM 20017 O O . GLN G 2 5 ? -95.603 -36.848 -62.206 1.00 23.21 5 GLN G O 1
ATOM 20031 N N . GLU G 2 6 ? -95.239 -35.250 -60.650 1.00 23.43 6 GLU G N 1
ATOM 20032 C CA . GLU G 2 6 ? -94.545 -36.143 -59.737 1.00 22.45 6 GLU G CA 1
ATOM 20033 C C . GLU G 2 6 ? -95.531 -36.930 -58.885 1.00 25.83 6 GLU G C 1
ATOM 20034 O O . GLU G 2 6 ? -96.629 -36.463 -58.569 1.00 27.65 6 GLU G O 1
ATOM 20046 N N . SER G 2 7 ? -95.102 -38.117 -58.467 1.00 25.50 7 SER G N 1
ATOM 20047 C CA . SER G 2 7 ? -95.829 -38.895 -57.477 1.00 28.07 7 SER G CA 1
ATOM 20048 C C . SER G 2 7 ? -94.828 -39.757 -56.723 1.00 23.67 7 SER G C 1
ATOM 20049 O O . SER G 2 7 ? -93.678 -39.917 -57.140 1.00 23.68 7 SER G O 1
ATOM 20057 N N . GLY G 2 8 ? -95.267 -40.278 -55.579 1.00 29.56 8 GLY G N 1
ATOM 20058 C CA . GLY G 2 8 ? -94.496 -41.255 -54.840 1.00 30.65 8 GLY G CA 1
ATOM 20059 C C . GLY G 2 8 ? -93.853 -40.755 -53.568 1.00 35.99 8 GLY G C 1
ATOM 20060 O O . GLY G 2 8 ? -93.197 -41.544 -52.878 1.00 37.40 8 GLY G O 1
ATOM 20064 N N . GLY G 2 9 ? -94.000 -39.484 -53.228 1.00 35.59 9 GLY G N 1
ATOM 20065 C CA . GLY G 2 9 ? -93.413 -38.967 -52.014 1.00 35.20 9 GLY G CA 1
ATOM 20066 C C . GLY G 2 9 ? -94.163 -39.447 -50.786 1.00 38.02 9 GLY G C 1
ATOM 20067 O O . GLY G 2 9 ? -95.117 -40.225 -50.850 1.00 46.63 9 GLY G O 1
ATOM 20071 N N . GLY G 2 10 ? -93.731 -38.946 -49.638 1.00 36.27 10 GLY G N 1
ATOM 20072 C CA . GLY G 2 10 ? -94.380 -39.221 -48.378 1.00 37.81 10 GLY G CA 1
ATOM 20073 C C . GLY G 2 10 ? -93.355 -39.442 -47.288 1.00 37.20 10 GLY G C 1
ATOM 20074 O O . GLY G 2 10 ? -92.193 -39.061 -47.424 1.00 35.49 10 GLY G O 1
ATOM 20078 N N . LEU G 2 11 ? -93.801 -40.074 -46.205 1.00 41.42 11 LEU G N 1
ATOM 20079 C CA . LEU G 2 11 ? -92.968 -40.293 -45.031 1.00 40.10 11 LEU G CA 1
ATOM 20080 C C . LEU G 2 11 ? -92.176 -41.584 -45.184 1.00 40.78 11 LEU G C 1
ATOM 20081 O O . LEU G 2 11 ? -92.737 -42.627 -45.537 1.00 51.78 11 LEU G O 1
ATOM 20085 N N . VAL G 2 12 ? -90.883 -41.518 -44.885 1.00 35.86 12 VAL G N 1
ATOM 20086 C CA . VAL G 2 12 ? -89.996 -42.670 -44.989 1.00 37.31 12 VAL G CA 1
ATOM 20087 C C . VAL G 2 12 ? -89.003 -42.614 -43.838 1.00 41.52 12 VAL G C 1
ATOM 20088 O O . VAL G 2 12 ? -88.544 -41.535 -43.451 1.00 46.06 12 VAL G O 1
ATOM 20092 N N . GLN G 2 13 ? -88.668 -43.777 -43.291 1.00 41.69 13 GLN G N 1
ATOM 20093 C CA . GLN G 2 13 ? -87.722 -43.836 -42.186 1.00 40.51 13 GLN G CA 1
ATOM 20094 C C . GLN G 2 13 ? -86.301 -43.679 -42.712 1.00 42.60 13 GLN G C 1
ATOM 20095 O O . GLN G 2 13 ? -85.972 -44.148 -43.805 1.00 36.06 13 GLN G O 1
ATOM 20099 N N . ALA G 2 14 ? -85.466 -42.989 -41.937 1.00 37.91 14 ALA G N 1
ATOM 20100 C CA . ALA G 2 14 ? -84.061 -42.853 -42.293 1.00 33.98 14 ALA G CA 1
ATOM 20101 C C . ALA G 2 14 ? -83.433 -44.231 -42.463 1.00 33.59 14 ALA G C 1
ATOM 20102 O O . ALA G 2 14 ? -83.720 -45.163 -41.706 1.00 34.65 14 ALA G O 1
ATOM 20109 N N . GLY G 2 15 ? -82.565 -44.352 -43.465 1.00 35.02 15 GLY G N 1
ATOM 20110 C CA . GLY G 2 15 ? -82.008 -45.625 -43.848 1.00 37.30 15 GLY G CA 1
ATOM 20111 C C . GLY G 2 15 ? -82.856 -46.401 -44.827 1.00 38.28 15 GLY G C 1
ATOM 20112 O O . GLY G 2 15 ? -82.372 -47.384 -45.404 1.00 33.25 15 GLY G O 1
ATOM 20116 N N . GLY G 2 16 ? -84.094 -45.975 -45.051 1.00 32.48 16 GLY G N 1
ATOM 20117 C CA . GLY G 2 16 ? -84.980 -46.655 -45.964 1.00 33.18 16 GLY G CA 1
ATOM 20118 C C . GLY G 2 16 ? -84.763 -46.203 -47.393 1.00 28.49 16 GLY G C 1
ATOM 20119 O O . GLY G 2 16 ? -83.823 -45.476 -47.720 1.00 29.03 16 GLY G O 1
ATOM 20123 N N . SER G 2 17 ? -85.654 -46.665 -48.266 1.00 31.92 17 SER G N 1
ATOM 20124 C CA A SER G 2 17 ? -85.565 -46.367 -49.688 0.54 35.48 17 SER G CA 1
ATOM 20125 C CA B SER G 2 17 ? -85.562 -46.363 -49.687 0.46 35.31 17 SER G CA 1
ATOM 20126 C C . SER G 2 17 ? -86.947 -46.023 -50.220 1.00 28.01 17 SER G C 1
ATOM 20127 O O . SER G 2 17 ? -87.970 -46.335 -49.604 1.00 32.06 17 SER G O 1
ATOM 20139 N N . LEU G 2 18 ? -86.963 -45.379 -51.384 1.00 36.35 18 LEU G N 1
ATOM 20140 C CA . LEU G 2 18 ? -88.188 -44.847 -51.961 1.00 40.56 18 LEU G CA 1
ATOM 20141 C C . LEU G 2 18 ? -87.946 -44.562 -53.431 1.00 35.87 18 LEU G C 1
ATOM 20142 O O . LEU G 2 18 ? -86.862 -44.104 -53.801 1.00 33.46 18 LEU G O 1
ATOM 20158 N N . ARG G 2 19 ? -88.947 -44.833 -54.265 1.00 30.49 19 ARG G N 1
ATOM 20159 C CA . ARG G 2 19 ? -88.875 -44.501 -55.683 1.00 27.77 19 ARG G CA 1
ATOM 20160 C C . ARG G 2 19 ? -89.920 -43.435 -56.005 1.00 26.62 19 ARG G C 1
ATOM 20161 O O . ARG G 2 19 ? -91.113 -43.633 -55.747 1.00 30.97 19 ARG G O 1
ATOM 20182 N N . LEU G 2 20 ? -89.469 -42.315 -56.556 1.00 24.90 20 LEU G N 1
ATOM 20183 C CA . LEU G 2 20 ? -90.358 -41.277 -57.049 1.00 23.81 20 LEU G CA 1
ATOM 20184 C C . LEU G 2 20 ? -90.604 -41.482 -58.538 1.00 24.72 20 LEU G C 1
ATOM 20185 O O . LEU G 2 20 ? -89.775 -42.059 -59.251 1.00 22.26 20 LEU G O 1
ATOM 20201 N N . SER G 2 21 ? -91.754 -40.996 -59.001 1.00 22.81 21 SER G N 1
ATOM 20202 C CA . SER G 2 21 ? -92.123 -41.070 -60.404 1.00 20.04 21 SER G CA 1
ATOM 20203 C C . SER G 2 21 ? -92.472 -39.686 -60.930 1.00 21.07 21 SER G C 1
ATOM 20204 O O . SER G 2 21 ? -92.933 -38.817 -60.186 1.00 20.75 21 SER G O 1
ATOM 20212 N N . CYS G 2 22 ? -92.285 -39.517 -62.238 1.00 19.96 22 CYS G N 1
ATOM 20213 C CA . CYS G 2 22 ? -92.580 -38.274 -62.946 1.00 19.94 22 CYS G CA 1
ATOM 20214 C C . CYS G 2 22 ? -93.209 -38.646 -64.280 1.00 21.94 22 CYS G C 1
ATOM 20215 O O . CYS G 2 22 ? -92.518 -39.161 -65.163 1.00 23.76 22 CYS G O 1
ATOM 20222 N N . ALA G 2 23 ? -94.502 -38.366 -64.436 1.00 20.97 23 ALA G N 1
ATOM 20223 C CA . ALA G 2 23 ? -95.215 -38.658 -65.673 1.00 19.79 23 ALA G CA 1
ATOM 20224 C C . ALA G 2 23 ? -95.119 -37.461 -66.610 1.00 18.39 23 ALA G C 1
ATOM 20225 O O . ALA G 2 23 ? -95.465 -36.339 -66.230 1.00 19.73 23 ALA G O 1
ATOM 20232 N N . VAL G 2 24 ? -94.634 -37.707 -67.825 1.00 20.62 24 VAL G N 1
ATOM 20233 C CA . VAL G 2 24 ? -94.429 -36.673 -68.836 1.00 19.27 24 VAL G CA 1
ATOM 20234 C C . VAL G 2 24 ? -95.478 -36.864 -69.919 1.00 20.28 24 VAL G C 1
ATOM 20235 O O . VAL G 2 24 ? -95.624 -37.968 -70.456 1.00 23.52 24 VAL G O 1
ATOM 20248 N N . SER G 2 25 ? -96.210 -35.802 -70.243 1.00 19.40 25 SER G N 1
ATOM 20249 C CA . SER G 2 25 ? -97.254 -35.902 -71.249 1.00 19.09 25 SER G CA 1
ATOM 20250 C C . SER G 2 25 ? -97.315 -34.622 -72.069 1.00 18.19 25 SER G C 1
ATOM 20251 O O . SER G 2 25 ? -96.712 -33.604 -71.720 1.00 21.14 25 SER G O 1
ATOM 20259 N N . GLY G 2 26 ? -98.064 -34.684 -73.171 1.00 21.29 26 GLY G N 1
ATOM 20260 C CA . GLY G 2 26 ? -98.271 -33.523 -74.017 1.00 19.99 26 GLY G CA 1
ATOM 20261 C C . GLY G 2 26 ? -97.095 -33.135 -74.877 1.00 18.95 26 GLY G C 1
ATOM 20262 O O . GLY G 2 26 ? -97.032 -32.008 -75.364 1.00 22.53 26 GLY G O 1
ATOM 20266 N N . ARG G 2 27 ? -96.184 -34.066 -75.109 1.00 20.40 27 ARG G N 1
ATOM 20267 C CA . ARG G 2 27 ? -94.911 -33.819 -75.773 1.00 19.91 27 ARG G CA 1
ATOM 20268 C C . ARG G 2 27 ? -95.027 -34.031 -77.275 1.00 18.40 27 ARG G C 1
ATOM 20269 O O . ARG G 2 27 ? -95.629 -35.011 -77.717 1.00 19.42 27 ARG G O 1
ATOM 20290 N N . THR G 2 28 ? -94.503 -33.084 -78.063 1.00 16.09 28 THR G N 1
ATOM 20291 C CA . THR G 2 28 ? -94.440 -33.281 -79.509 1.00 16.56 28 THR G CA 1
ATOM 20292 C C . THR G 2 28 ? -93.023 -33.544 -80.007 1.00 16.18 28 THR G C 1
ATOM 20293 O O . THR G 2 28 ? -92.854 -33.892 -81.182 1.00 16.64 28 THR G O 1
ATOM 20304 N N . PHE G 2 29 ? -92.012 -33.387 -79.143 1.00 15.99 29 PHE G N 1
ATOM 20305 C CA . PHE G 2 29 ? -90.609 -33.608 -79.475 1.00 16.40 29 PHE G CA 1
ATOM 20306 C C . PHE G 2 29 ? -90.154 -34.973 -78.961 1.00 16.67 29 PHE G C 1
ATOM 20307 O O . PHE G 2 29 ? -90.454 -35.355 -77.824 1.00 16.41 29 PHE G O 1
ATOM 20324 N N . SER G 2 30 ? -89.406 -35.697 -79.804 1.00 15.22 30 SER G N 1
ATOM 20325 C CA . SER G 2 30 ? -89.106 -37.105 -79.562 1.00 15.82 30 SER G CA 1
ATOM 20326 C C . SER G 2 30 ? -87.960 -37.350 -78.586 1.00 17.74 30 SER G C 1
ATOM 20327 O O . SER G 2 30 ? -87.835 -38.470 -78.079 1.00 18.54 30 SER G O 1
ATOM 20335 N N . ASN G 2 31 ? -87.137 -36.346 -78.297 1.00 14.56 31 ASN G N 1
ATOM 20336 C CA . ASN G 2 31 ? -85.969 -36.545 -77.448 1.00 15.27 31 ASN G CA 1
ATOM 20337 C C . ASN G 2 31 ? -85.745 -35.278 -76.639 1.00 15.69 31 ASN G C 1
ATOM 20338 O O . ASN G 2 31 ? -86.087 -34.175 -77.076 1.00 16.23 31 ASN G O 1
ATOM 20349 N N . TYR G 2 32 ? -85.168 -35.454 -75.455 1.00 15.22 32 TYR G N 1
ATOM 20350 C CA . TYR G 2 32 ? -85.036 -34.402 -74.456 1.00 14.37 32 TYR G CA 1
ATOM 20351 C C . TYR G 2 32 ? -84.319 -35.007 -73.258 1.00 16.06 32 TYR G C 1
ATOM 20352 O O . TYR G 2 32 ? -84.077 -36.216 -73.205 1.00 16.60 32 TYR G O 1
ATOM 20370 N N . TYR G 2 33 ? -83.974 -34.151 -72.302 1.00 15.32 33 TYR G N 1
ATOM 20371 C CA . TYR G 2 33 ? -83.435 -34.587 -71.024 1.00 16.95 33 TYR G CA 1
ATOM 20372 C C . TYR G 2 33 ? -84.465 -34.341 -69.932 1.00 15.10 33 TYR G C 1
ATOM 20373 O O . TYR G 2 33 ? -85.090 -33.275 -69.888 1.00 15.67 33 TYR G O 1
ATOM 20391 N N . SER G 2 34 ? -84.644 -35.319 -69.056 1.00 17.81 34 SER G N 1
ATOM 20392 C CA A SER G 2 34 ? -85.455 -35.154 -67.860 0.62 18.43 34 SER G CA 1
ATOM 20393 C CA B SER G 2 34 ? -85.455 -35.159 -67.860 0.38 18.51 34 SER G CA 1
ATOM 20394 C C . SER G 2 34 ? -84.532 -35.059 -66.655 1.00 17.42 34 SER G C 1
ATOM 20395 O O . SER G 2 34 ? -83.560 -35.814 -66.544 1.00 19.43 34 SER G O 1
ATOM 20408 N N . GLY G 2 35 ? -84.833 -34.131 -65.758 1.00 16.83 35 GLY G N 1
ATOM 20409 C CA . GLY G 2 35 ? -84.035 -33.930 -64.570 1.00 18.92 35 GLY G CA 1
ATOM 20410 C C . GLY G 2 35 ? -84.880 -34.019 -63.316 1.00 19.73 35 GLY G C 1
ATOM 20411 O O . GLY G 2 35 ? -86.073 -33.708 -63.326 1.00 21.28 35 GLY G O 1
ATOM 20415 N N . TRP G 2 36 ? -84.243 -34.451 -62.236 1.00 18.61 36 TRP G N 1
ATOM 20416 C CA . TRP G 2 36 ? -84.812 -34.409 -60.899 1.00 17.99 36 TRP G CA 1
ATOM 20417 C C . TRP G 2 36 ? -84.049 -33.366 -60.100 1.00 20.32 36 TRP G C 1
ATOM 20418 O O . TRP G 2 36 ? -82.814 -33.313 -60.151 1.00 19.49 36 TRP G O 1
ATOM 20439 N N . PHE G 2 37 ? -84.798 -32.529 -59.397 1.00 19.57 37 PHE G N 1
ATOM 20440 C CA . PHE G 2 37 ? -84.291 -31.479 -58.536 1.00 21.61 37 PHE G CA 1
ATOM 20441 C C . PHE G 2 37 ? -84.945 -31.655 -57.176 1.00 21.51 37 PHE G C 1
ATOM 20442 O O . PHE G 2 37 ? -85.956 -32.348 -57.038 1.00 24.91 37 PHE G O 1
ATOM 20459 N N . ARG G 2 38 ? -84.397 -30.993 -56.169 1.00 21.50 38 ARG G N 1
ATOM 20460 C CA . ARG G 2 38 ? -85.095 -30.899 -54.899 1.00 22.84 38 ARG G CA 1
ATOM 20461 C C . ARG G 2 38 ? -84.862 -29.528 -54.294 1.00 29.12 38 ARG G C 1
ATOM 20462 O O . ARG G 2 38 ? -83.887 -28.838 -54.608 1.00 26.74 38 ARG G O 1
ATOM 20483 N N . GLN G 2 39 ? -85.789 -29.131 -53.432 1.00 27.17 39 GLN G N 1
ATOM 20484 C CA . GLN G 2 39 ? -85.656 -27.889 -52.689 1.00 29.24 39 GLN G CA 1
ATOM 20485 C C . GLN G 2 39 ? -86.220 -28.121 -51.301 1.00 30.31 39 GLN G C 1
ATOM 20486 O O . GLN G 2 39 ? -87.393 -28.476 -51.149 1.00 33.19 39 GLN G O 1
ATOM 20500 N N . ALA G 2 40 ? -85.405 -27.879 -50.312 1.00 30.99 40 ALA G N 1
ATOM 20501 C CA . ALA G 2 40 ? -85.790 -27.902 -48.918 1.00 39.57 40 ALA G CA 1
ATOM 20502 C C . ALA G 2 40 ? -85.958 -26.479 -48.421 1.00 47.43 40 ALA G C 1
ATOM 20503 O O . ALA G 2 40 ? -85.389 -25.540 -48.987 1.00 45.54 40 ALA G O 1
ATOM 20510 N N . PRO G 2 41 ? -86.747 -26.271 -47.361 1.00 52.37 41 PRO G N 1
ATOM 20511 C CA . PRO G 2 41 ? -86.960 -24.899 -46.882 1.00 53.87 41 PRO G CA 1
ATOM 20512 C C . PRO G 2 41 ? -85.715 -24.310 -46.225 1.00 52.34 41 PRO G C 1
ATOM 20513 O O . PRO G 2 41 ? -85.191 -23.316 -46.730 1.00 56.75 41 PRO G O 1
ATOM 20524 N N . LYS G 2 43 ? -83.368 -23.528 -48.383 1.00 61.55 43 LYS G N 1
ATOM 20525 C CA . LYS G 2 43 ? -82.209 -23.803 -49.224 1.00 61.31 43 LYS G CA 1
ATOM 20526 C C . LYS G 2 43 ? -82.544 -23.583 -50.697 1.00 51.13 43 LYS G C 1
ATOM 20527 O O . LYS G 2 43 ? -83.709 -23.601 -51.091 1.00 56.21 43 LYS G O 1
ATOM 20531 N N . GLU G 2 44 ? -81.514 -23.369 -51.511 1.00 56.42 44 GLU G N 1
ATOM 20532 C CA . GLU G 2 44 ? -81.720 -23.203 -52.941 1.00 54.12 44 GLU G CA 1
ATOM 20533 C C . GLU G 2 44 ? -82.038 -24.544 -53.596 1.00 43.58 44 GLU G C 1
ATOM 20534 O O . GLU G 2 44 ? -81.777 -25.616 -53.045 1.00 48.16 44 GLU G O 1
ATOM 20538 N N . ARG G 2 45 ? -82.645 -24.473 -54.778 1.00 35.71 45 ARG G N 1
ATOM 20539 C CA . ARG G 2 45 ? -82.941 -25.682 -55.533 1.00 33.58 45 ARG G CA 1
ATOM 20540 C C . ARG G 2 45 ? -81.648 -26.406 -55.889 1.00 37.64 45 ARG G C 1
ATOM 20541 O O . ARG G 2 45 ? -80.645 -25.782 -56.248 1.00 39.65 45 ARG G O 1
ATOM 20562 N N . GLU G 2 46 ? -81.678 -27.735 -55.800 1.00 31.63 46 GLU G N 1
ATOM 20563 C CA . GLU G 2 46 ? -80.500 -28.565 -56.026 1.00 28.91 46 GLU G CA 1
ATOM 20564 C C . GLU G 2 46 ? -80.768 -29.536 -57.166 1.00 28.64 46 GLU G C 1
ATOM 20565 O O . GLU G 2 46 ? -81.732 -30.308 -57.113 1.00 27.23 46 GLU G O 1
ATOM 20577 N N . PHE G 2 47 ? -79.917 -29.500 -58.190 1.00 25.61 47 PHE G N 1
ATOM 20578 C CA . PHE G 2 47 ? -79.958 -30.525 -59.223 1.00 23.26 47 PHE G CA 1
ATOM 20579 C C . PHE G 2 47 ? -79.479 -31.852 -58.647 1.00 22.60 47 PHE G C 1
ATOM 20580 O O . PHE G 2 47 ? -78.500 -31.903 -57.896 1.00 24.49 47 PHE G O 1
ATOM 20597 N N . LEU G 2 48 ? -80.158 -32.933 -59.023 1.00 21.51 48 LEU G N 1
ATOM 20598 C CA . LEU G 2 48 ? -79.799 -34.264 -58.557 1.00 20.61 48 LEU G CA 1
ATOM 20599 C C . LEU G 2 48 ? -79.336 -35.181 -59.675 1.00 19.21 48 LEU G C 1
ATOM 20600 O O . LEU G 2 48 ? -78.272 -35.800 -59.561 1.00 20.74 48 LEU G O 1
ATOM 20616 N N . ALA G 2 49 ? -80.116 -35.303 -60.746 1.00 18.00 49 ALA G N 1
ATOM 20617 C CA . ALA G 2 49 ? -79.825 -36.279 -61.784 1.00 19.89 49 ALA G CA 1
ATOM 20618 C C . ALA G 2 49 ? -80.602 -35.929 -63.040 1.00 20.06 49 ALA G C 1
ATOM 20619 O O . ALA G 2 49 ? -81.708 -35.389 -62.968 1.00 18.86 49 ALA G O 1
ATOM 20626 N N . SER G 2 50 ? -80.023 -36.266 -64.188 1.00 17.98 50 SER G N 1
ATOM 20627 C CA . SER G 2 50 ? -80.697 -36.105 -65.466 1.00 16.14 50 SER G CA 1
ATOM 20628 C C . SER G 2 50 ? -80.526 -37.381 -66.274 1.00 16.11 50 SER G C 1
ATOM 20629 O O . SER G 2 50 ? -79.586 -38.154 -66.066 1.00 16.56 50 SER G O 1
ATOM 20637 N N . ILE G 2 51 ? -81.442 -37.585 -67.214 1.00 15.83 51 ILE G N 1
ATOM 20638 C CA . ILE G 2 51 ? -81.405 -38.743 -68.098 1.00 17.61 51 ILE G CA 1
ATOM 20639 C C . ILE G 2 51 ? -81.858 -38.317 -69.486 1.00 14.67 51 ILE G C 1
ATOM 20640 O O . ILE G 2 51 ? -82.841 -37.582 -69.632 1.00 17.04 51 ILE G O 1
ATOM 20656 N N . ARG G 2 52 ? -81.100 -38.726 -70.500 1.00 16.34 52 ARG G N 1
ATOM 20657 C CA . ARG G 2 52 ? -81.472 -38.472 -71.884 1.00 15.99 52 ARG G CA 1
ATOM 20658 C C . ARG G 2 52 ? -82.490 -39.511 -72.335 1.00 19.93 52 ARG G C 1
ATOM 20659 O O . ARG G 2 52 ? -82.309 -40.713 -72.116 1.00 18.65 52 ARG G O 1
ATOM 20680 N N . TRP G 2 53 ? -83.558 -39.048 -72.978 1.00 14.65 53 TRP G N 1
ATOM 20681 C CA . TRP G 2 53 ? -84.671 -39.936 -73.281 1.00 16.43 53 TRP G CA 1
ATOM 20682 C C . TRP G 2 53 ? -84.257 -41.068 -74.213 1.00 15.25 53 TRP G C 1
ATOM 20683 O O . TRP G 2 53 ? -84.607 -42.232 -73.984 1.00 16.64 53 TRP G O 1
ATOM 20704 N N . SER G 2 54 ? -83.527 -40.752 -75.279 1.00 15.34 54 SER G N 1
ATOM 20705 C CA . SER G 2 54 ? -83.282 -41.764 -76.300 1.00 15.06 54 SER G CA 1
ATOM 20706 C C . SER G 2 54 ? -82.416 -42.902 -75.766 1.00 17.15 54 SER G C 1
ATOM 20707 O O . SER G 2 54 ? -82.775 -44.078 -75.905 1.00 17.23 54 SER G O 1
ATOM 20715 N N . ASP G 2 55 ? -81.263 -42.585 -75.167 1.00 15.50 55 ASP G N 1
ATOM 20716 C CA . ASP G 2 55 ? -80.287 -43.621 -74.831 1.00 16.83 55 ASP G CA 1
ATOM 20717 C C . ASP G 2 55 ? -80.048 -43.812 -73.336 1.00 17.73 55 ASP G C 1
ATOM 20718 O O . ASP G 2 55 ? -79.139 -44.564 -72.959 1.00 19.31 55 ASP G O 1
ATOM 20727 N N . SER G 2 56 ? -80.832 -43.173 -72.473 1.00 19.07 56 SER G N 1
ATOM 20728 C CA . SER G 2 56 ? -80.727 -43.329 -71.022 1.00 17.55 56 SER G CA 1
ATOM 20729 C C . SER G 2 56 ? -79.369 -42.888 -70.471 1.00 19.16 56 SER G C 1
ATOM 20730 O O . SER G 2 56 ? -78.967 -43.326 -69.385 1.00 21.37 56 SER G O 1
ATOM 20738 N N . THR G 2 57 ? -78.651 -42.020 -71.185 1.00 18.29 57 THR G N 1
ATOM 20739 C CA . THR G 2 57 ? -77.433 -41.429 -70.640 1.00 19.20 57 THR G CA 1
ATOM 20740 C C . THR G 2 57 ? -77.767 -40.612 -69.396 1.00 17.95 57 THR G C 1
ATOM 20741 O O . THR G 2 57 ? -78.665 -39.766 -69.419 1.00 19.73 57 THR G O 1
ATOM 20752 N N . THR G 2 58 ? -77.031 -40.851 -68.319 1.00 19.49 58 THR G N 1
ATOM 20753 C CA . THR G 2 58 ? -77.309 -40.212 -67.043 1.00 18.85 58 THR G CA 1
ATOM 20754 C C . THR G 2 58 ? -76.196 -39.254 -66.640 1.00 19.18 58 THR G C 1
ATOM 20755 O O . THR G 2 58 ? -75.052 -39.351 -67.095 1.00 22.49 58 THR G O 1
ATOM 20766 N N . ASN G 2 59 ? -76.556 -38.329 -65.757 1.00 17.96 59 ASN G N 1
ATOM 20767 C CA . ASN G 2 59 ? -75.638 -37.331 -65.225 1.00 20.77 59 ASN G CA 1
ATOM 20768 C C . ASN G 2 59 ? -76.107 -37.055 -63.806 1.00 21.69 59 ASN G C 1
ATOM 20769 O O . ASN G 2 59 ? -77.279 -36.725 -63.599 1.00 22.34 59 ASN G O 1
ATOM 20780 N N . TYR G 2 60 ? -75.200 -37.173 -62.842 1.00 20.67 60 TYR G N 1
ATOM 20781 C CA . TYR G 2 60 ? -75.567 -37.080 -61.441 1.00 21.69 60 TYR G CA 1
ATOM 20782 C C . TYR G 2 60 ? -74.803 -35.962 -60.753 1.00 20.19 60 TYR G C 1
ATOM 20783 O O . TYR G 2 60 ? -73.634 -35.706 -61.054 1.00 21.87 60 TYR G O 1
ATOM 20801 N N . ALA G 2 61 ? -75.469 -35.328 -59.795 1.00 23.56 61 ALA G N 1
ATOM 20802 C CA . ALA G 2 61 ? -74.780 -34.432 -58.887 1.00 25.15 61 ALA G CA 1
ATOM 20803 C C . ALA G 2 61 ? -73.894 -35.241 -57.951 1.00 25.40 61 ALA G C 1
ATOM 20804 O O . ALA G 2 61 ? -74.240 -36.351 -57.535 1.00 24.24 61 ALA G O 1
ATOM 20811 N N . ASP G 2 62 ? -72.741 -34.662 -57.609 1.00 27.25 62 ASP G N 1
ATOM 20812 C CA . ASP G 2 62 ? -71.823 -35.331 -56.699 1.00 27.91 62 ASP G CA 1
ATOM 20813 C C . ASP G 2 62 ? -72.500 -35.681 -55.383 1.00 30.82 62 ASP G C 1
ATOM 20814 O O . ASP G 2 62 ? -72.205 -36.730 -54.796 1.00 28.80 62 ASP G O 1
ATOM 20823 N N . SER G 2 63 ? -73.435 -34.844 -54.932 1.00 28.04 63 SER G N 1
ATOM 20824 C CA . SER G 2 63 ? -74.056 -35.047 -53.631 1.00 29.50 63 SER G CA 1
ATOM 20825 C C . SER G 2 63 ? -74.796 -36.375 -53.534 1.00 27.30 63 SER G C 1
ATOM 20826 O O . SER G 2 63 ? -74.929 -36.923 -52.434 1.00 29.15 63 SER G O 1
ATOM 20834 N N . VAL G 2 64 ? -75.304 -36.903 -54.650 1.00 24.01 64 VAL G N 1
ATOM 20835 C CA . VAL G 2 64 ? -76.133 -38.103 -54.611 1.00 22.80 64 VAL G CA 1
ATOM 20836 C C . VAL G 2 64 ? -75.622 -39.214 -55.512 1.00 23.35 64 VAL G C 1
ATOM 20837 O O . VAL G 2 64 ? -76.248 -40.271 -55.581 1.00 21.47 64 VAL G O 1
ATOM 20850 N N . LYS G 2 65 ? -74.510 -39.020 -56.215 1.00 23.03 65 LYS G N 1
ATOM 20851 C CA . LYS G 2 65 ? -74.013 -40.070 -57.091 1.00 23.74 65 LYS G CA 1
ATOM 20852 C C . LYS G 2 65 ? -73.739 -41.319 -56.264 1.00 23.16 65 LYS G C 1
ATOM 20853 O O . LYS G 2 65 ? -73.131 -41.251 -55.191 1.00 24.28 65 LYS G O 1
ATOM 20872 N N . GLY G 2 66 ? -74.200 -42.463 -56.754 1.00 22.57 66 GLY G N 1
ATOM 20873 C CA . GLY G 2 66 ? -74.044 -43.698 -56.037 1.00 23.44 66 GLY G CA 1
ATOM 20874 C C . GLY G 2 66 ? -75.141 -43.999 -55.038 1.00 22.74 66 GLY G C 1
ATOM 20875 O O . GLY G 2 66 ? -75.202 -45.124 -54.533 1.00 23.41 66 GLY G O 1
ATOM 20879 N N . ARG G 2 67 ? -75.966 -43.016 -54.686 1.00 22.08 67 ARG G N 1
ATOM 20880 C CA . ARG G 2 67 ? -77.066 -43.237 -53.751 1.00 22.07 67 ARG G CA 1
ATOM 20881 C C . ARG G 2 67 ? -78.444 -43.109 -54.380 1.00 21.06 67 ARG G C 1
ATOM 20882 O O . ARG G 2 67 ? -79.376 -43.801 -53.961 1.00 21.37 67 ARG G O 1
ATOM 20903 N N . PHE G 2 68 ? -78.610 -42.184 -55.321 1.00 20.30 68 PHE G N 1
ATOM 20904 C CA . PHE G 2 68 ? -79.843 -42.006 -56.075 1.00 19.51 68 PHE G CA 1
ATOM 20905 C C . PHE G 2 68 ? -79.611 -42.534 -57.485 1.00 20.00 68 PHE G C 1
ATOM 20906 O O . PHE G 2 68 ? -78.527 -42.348 -58.050 1.00 20.59 68 PHE G O 1
ATOM 20923 N N . THR G 2 69 ? -80.632 -43.167 -58.063 1.00 19.83 69 THR G N 1
ATOM 20924 C CA . THR G 2 69 ? -80.552 -43.708 -59.414 1.00 17.83 69 THR G CA 1
ATOM 20925 C C . THR G 2 69 ? -81.724 -43.208 -60.242 1.00 18.10 69 THR G C 1
ATOM 20926 O O . THR G 2 69 ? -82.880 -43.386 -59.850 1.00 18.84 69 THR G O 1
ATOM 20937 N N . ILE G 2 70 ? -81.429 -42.627 -61.402 1.00 20.02 70 ILE G N 1
ATOM 20938 C CA . ILE G 2 70 ? -82.461 -42.132 -62.307 1.00 16.72 70 ILE G CA 1
ATOM 20939 C C . ILE G 2 70 ? -82.627 -43.130 -63.447 1.00 16.62 70 ILE G C 1
ATOM 20940 O O . ILE G 2 70 ? -81.656 -43.744 -63.906 1.00 18.30 70 ILE G O 1
ATOM 20956 N N . SER G 2 71 ? -83.872 -43.329 -63.867 1.00 19.34 71 SER G N 1
ATOM 20957 C CA . SER G 2 71 ? -84.199 -44.244 -64.949 1.00 17.19 71 SER G CA 1
ATOM 20958 C C . SER G 2 71 ? -85.472 -43.737 -65.607 1.00 16.99 71 SER G C 1
ATOM 20959 O O . SER G 2 71 ? -86.133 -42.828 -65.100 1.00 19.37 71 SER G O 1
ATOM 20967 N N . ARG G 2 72 ? -85.828 -44.339 -66.739 1.00 17.72 72 ARG G N 1
ATOM 20968 C CA . ARG G 2 72 ? -87.052 -43.940 -67.417 1.00 17.98 72 ARG G CA 1
ATOM 20969 C C . ARG G 2 72 ? -87.635 -45.110 -68.194 1.00 19.01 72 ARG G C 1
ATOM 20970 O O . ARG G 2 72 ? -86.911 -45.977 -68.688 1.00 18.54 72 ARG G O 1
ATOM 20991 N N . ASP G 2 73 ? -88.964 -45.122 -68.276 1.00 18.04 73 ASP G N 1
ATOM 20992 C CA . ASP G 2 73 ? -89.743 -46.115 -69.013 1.00 20.32 73 ASP G CA 1
ATOM 20993 C C . ASP G 2 73 ? -90.367 -45.377 -70.194 1.00 17.69 73 ASP G C 1
ATOM 20994 O O . ASP G 2 73 ? -91.186 -44.475 -69.999 1.00 18.94 73 ASP G O 1
ATOM 21003 N N . THR G 2 74 ? -89.945 -45.718 -71.414 1.00 20.12 74 THR G N 1
ATOM 21004 C CA . THR G 2 74 ? -90.393 -44.957 -72.575 1.00 22.32 74 THR G CA 1
ATOM 21005 C C . THR G 2 74 ? -91.831 -45.266 -72.978 1.00 25.09 74 THR G C 1
ATOM 21006 O O . THR G 2 74 ? -92.465 -44.433 -73.634 1.00 29.94 74 THR G O 1
ATOM 21017 N N . ALA G 2 75 ? -92.357 -46.441 -72.622 1.00 22.05 75 ALA G N 1
ATOM 21018 C CA . ALA G 2 75 ? -93.756 -46.736 -72.912 1.00 20.92 75 ALA G CA 1
ATOM 21019 C C . ALA G 2 75 ? -94.675 -46.005 -71.940 1.00 21.03 75 ALA G C 1
ATOM 21020 O O . ALA G 2 75 ? -95.706 -45.456 -72.345 1.00 21.57 75 ALA G O 1
ATOM 21027 N N . LYS G 2 76 ? -94.286 -45.932 -70.667 1.00 21.82 76 LYS G N 1
ATOM 21028 C CA . LYS G 2 76 ? -95.103 -45.239 -69.686 1.00 21.49 76 LYS G CA 1
ATOM 21029 C C . LYS G 2 76 ? -94.842 -43.741 -69.675 1.00 20.96 76 LYS G C 1
ATOM 21030 O O . LYS G 2 76 ? -95.568 -43.006 -68.997 1.00 22.30 76 LYS G O 1
ATOM 21049 N N . ASN G 2 77 ? -93.848 -43.279 -70.432 1.00 21.24 77 ASN G N 1
ATOM 21050 C CA . ASN G 2 77 ? -93.441 -41.879 -70.425 1.00 20.77 77 ASN G CA 1
ATOM 21051 C C . ASN G 2 77 ? -93.259 -41.384 -68.997 1.00 20.57 77 ASN G C 1
ATOM 21052 O O . ASN G 2 77 ? -93.756 -40.330 -68.596 1.00 21.09 77 ASN G O 1
ATOM 21063 N N . THR G 2 78 ? -92.510 -42.163 -68.229 1.00 20.03 78 THR G N 1
ATOM 21064 C CA . THR G 2 78 ? -92.287 -41.873 -66.824 1.00 19.93 78 THR G CA 1
ATOM 21065 C C . THR G 2 78 ? -90.801 -41.930 -66.525 1.00 21.25 78 THR G C 1
ATOM 21066 O O . THR G 2 78 ? -90.078 -42.796 -67.031 1.00 20.08 78 THR G O 1
ATOM 21077 N N . VAL G 2 79 ? -90.357 -40.970 -65.720 1.00 19.36 79 VAL G N 1
ATOM 21078 C CA . VAL G 2 79 ? -88.984 -40.879 -65.245 1.00 19.00 79 VAL G CA 1
ATOM 21079 C C . VAL G 2 79 ? -89.012 -41.169 -63.752 1.00 19.05 79 VAL G C 1
ATOM 21080 O O . VAL G 2 79 ? -89.903 -40.697 -63.036 1.00 20.30 79 VAL G O 1
ATOM 21093 N N . TYR G 2 80 ? -88.039 -41.949 -63.285 1.00 18.84 80 TYR G N 1
ATOM 21094 C CA . TYR G 2 80 ? -88.020 -42.417 -61.910 1.00 19.11 80 TYR G CA 1
ATOM 21095 C C . TYR G 2 80 ? -86.764 -41.965 -61.186 1.00 18.99 80 TYR G C 1
ATOM 21096 O O . TYR G 2 80 ? -85.695 -41.836 -61.786 1.00 19.24 80 TYR G O 1
ATOM 21114 N N . LEU G 2 81 ? -86.901 -41.731 -59.884 1.00 19.37 81 LEU G N 1
ATOM 21115 C CA . LEU G 2 81 ? -85.752 -41.478 -59.022 1.00 19.41 81 LEU G CA 1
ATOM 21116 C C . LEU G 2 81 ? -85.797 -42.458 -57.856 1.00 20.05 81 LEU G C 1
ATOM 21117 O O . LEU G 2 81 ? -86.623 -42.317 -56.948 1.00 20.67 81 LEU G O 1
ATOM 21133 N N . GLN G 2 82 ? -84.903 -43.439 -57.881 1.00 20.14 82 GLN G N 1
ATOM 21134 C CA . GLN G 2 82 ? -84.736 -44.392 -56.791 1.00 21.00 82 GLN G CA 1
ATOM 21135 C C . GLN G 2 82 ? -83.773 -43.797 -55.771 1.00 21.24 82 GLN G C 1
ATOM 21136 O O . GLN G 2 82 ? -82.616 -43.512 -56.092 1.00 20.89 82 GLN G O 1
ATOM 21150 N N . MET G 2 83 ? -84.268 -43.594 -54.555 1.00 21.99 83 MET G N 1
ATOM 21151 C CA . MET G 2 83 ? -83.561 -42.907 -53.475 1.00 22.36 83 MET G CA 1
ATOM 21152 C C . MET G 2 83 ? -83.234 -43.952 -52.417 1.00 23.58 83 MET G C 1
ATOM 21153 O O . MET G 2 83 ? -84.140 -44.526 -51.803 1.00 24.57 83 MET G O 1
ATOM 21167 N N . ASN G 2 84 ? -81.951 -44.230 -52.237 1.00 21.42 84 ASN G N 1
ATOM 21168 C CA . ASN G 2 84 ? -81.503 -45.253 -51.309 1.00 22.48 84 ASN G CA 1
ATOM 21169 C C . ASN G 2 84 ? -80.861 -44.648 -50.069 1.00 22.24 84 ASN G C 1
ATOM 21170 O O . ASN G 2 84 ? -80.364 -43.521 -50.091 1.00 26.29 84 ASN G O 1
ATOM 21181 N N . SER G 2 85 ? -80.844 -45.436 -48.996 1.00 22.40 85 SER G N 1
ATOM 21182 C CA . SER G 2 85 ? -80.211 -45.054 -47.732 1.00 26.50 85 SER G CA 1
ATOM 21183 C C . SER G 2 85 ? -80.553 -43.615 -47.349 1.00 29.81 85 SER G C 1
ATOM 21184 O O . SER G 2 85 ? -79.686 -42.765 -47.151 1.00 29.00 85 SER G O 1
ATOM 21192 N N . LEU G 2 86 ? -81.845 -43.360 -47.202 1.00 25.73 86 LEU G N 1
ATOM 21193 C CA . LEU G 2 86 ? -82.305 -41.987 -47.052 1.00 29.41 86 LEU G CA 1
ATOM 21194 C C . LEU G 2 86 ? -81.731 -41.338 -45.789 1.00 33.48 86 LEU G C 1
ATOM 21195 O O . LEU G 2 86 ? -81.460 -41.993 -44.777 1.00 33.00 86 LEU G O 1
ATOM 21211 N N . LYS G 2 87 ? -81.469 -40.039 -45.903 1.00 34.30 87 LYS G N 1
ATOM 21212 C CA . LYS G 2 87 ? -80.890 -39.220 -44.854 1.00 34.27 87 LYS G CA 1
ATOM 21213 C C . LYS G 2 87 ? -81.927 -38.219 -44.367 1.00 32.61 87 LYS G C 1
ATOM 21214 O O . LYS G 2 87 ? -82.870 -37.877 -45.086 1.00 36.08 87 LYS G O 1
ATOM 21233 N N . LEU G 2 88 ? -81.782 -37.786 -43.104 1.00 38.54 88 LEU G N 1
ATOM 21234 C CA . LEU G 2 88 ? -82.607 -36.671 -42.656 1.00 38.96 88 LEU G CA 1
ATOM 21235 C C . LEU G 2 88 ? -82.483 -35.498 -43.602 1.00 41.74 88 LEU G C 1
ATOM 21236 O O . LEU G 2 88 ? -83.459 -34.809 -43.908 1.00 40.37 88 LEU G O 1
ATOM 21240 N N . GLU G 2 89 ? -81.267 -35.297 -44.119 1.00 44.37 89 GLU G N 1
ATOM 21241 C CA . GLU G 2 89 ? -80.983 -34.206 -45.035 1.00 43.30 89 GLU G CA 1
ATOM 21242 C C . GLU G 2 89 ? -81.639 -34.381 -46.398 1.00 36.40 89 GLU G C 1
ATOM 21243 O O . GLU G 2 89 ? -81.598 -33.444 -47.203 1.00 40.59 89 GLU G O 1
ATOM 21247 N N . ASP G 2 90 ? -82.246 -35.540 -46.676 1.00 33.71 90 ASP G N 1
ATOM 21248 C CA . ASP G 2 90 ? -82.959 -35.741 -47.930 1.00 32.36 90 ASP G CA 1
ATOM 21249 C C . ASP G 2 90 ? -84.390 -35.214 -47.900 1.00 41.03 90 ASP G C 1
ATOM 21250 O O . ASP G 2 90 ? -85.047 -35.198 -48.948 1.00 34.80 90 ASP G O 1
ATOM 21259 N N . THR G 2 91 ? -84.889 -34.786 -46.743 1.00 38.81 91 THR G N 1
ATOM 21260 C CA . THR G 2 91 ? -86.231 -34.219 -46.672 1.00 34.35 91 THR G CA 1
ATOM 21261 C C . THR G 2 91 ? -86.311 -32.955 -47.520 1.00 36.33 91 THR G C 1
ATOM 21262 O O . THR G 2 91 ? -85.521 -32.024 -47.344 1.00 41.30 91 THR G O 1
ATOM 21273 N N . ALA G 2 92 ? -87.276 -32.922 -48.436 1.00 30.55 92 ALA G N 1
ATOM 21274 C CA . ALA G 2 92 ? -87.383 -31.824 -49.389 1.00 29.65 92 ALA G CA 1
ATOM 21275 C C . ALA G 2 92 ? -88.594 -32.064 -50.279 1.00 28.65 92 ALA G C 1
ATOM 21276 O O . ALA G 2 92 ? -89.191 -33.143 -50.272 1.00 30.96 92 ALA G O 1
ATOM 21283 N N . VAL G 2 93 ? -88.937 -31.046 -51.059 1.00 28.61 93 VAL G N 1
ATOM 21284 C CA . VAL G 2 93 ? -89.873 -31.201 -52.166 1.00 27.57 93 VAL G CA 1
ATOM 21285 C C . VAL G 2 93 ? -89.063 -31.559 -53.406 1.00 26.12 93 VAL G C 1
ATOM 21286 O O . VAL G 2 93 ? -88.101 -30.862 -53.756 1.00 25.33 93 VAL G O 1
ATOM 21299 N N . TYR G 2 94 ? -89.432 -32.657 -54.057 1.00 24.40 94 TYR G N 1
ATOM 21300 C CA . TYR G 2 94 ? -88.707 -33.159 -55.216 1.00 22.80 94 TYR G CA 1
ATOM 21301 C C . TYR G 2 94 ? -89.479 -32.790 -56.472 1.00 24.54 94 TYR G C 1
ATOM 21302 O O . TYR G 2 94 ? -90.687 -33.037 -56.559 1.00 27.88 94 TYR G O 1
ATOM 21320 N N . HIS G 2 95 ? -88.774 -32.194 -57.432 1.00 22.87 95 HIS G N 1
ATOM 21321 C CA . HIS G 2 95 ? -89.362 -31.725 -58.675 1.00 23.23 95 HIS G CA 1
ATOM 21322 C C . HIS G 2 95 ? -88.689 -32.422 -59.846 1.00 21.29 95 HIS G C 1
ATOM 21323 O O . HIS G 2 95 ? -87.464 -32.584 -59.862 1.00 19.68 95 HIS G O 1
ATOM 21337 N N . CYS G 2 96 ? -89.479 -32.832 -60.822 1.00 20.06 96 CYS G N 1
ATOM 21338 C CA . CYS G 2 96 ? -88.920 -33.208 -62.109 1.00 21.18 96 CYS G CA 1
ATOM 21339 C C . CYS G 2 96 ? -89.103 -32.069 -63.105 1.00 20.37 96 CYS G C 1
ATOM 21340 O O . CYS G 2 96 ? -89.944 -31.180 -62.934 1.00 20.48 96 CYS G O 1
ATOM 21347 N N . ALA G 2 97 ? -88.279 -32.098 -64.145 1.00 19.47 97 ALA G N 1
ATOM 21348 C CA . ALA G 2 97 ? -88.233 -31.021 -65.117 1.00 19.02 97 ALA G CA 1
ATOM 21349 C C . ALA G 2 97 ? -87.773 -31.604 -66.440 1.00 17.92 97 ALA G C 1
ATOM 21350 O O . ALA G 2 97 ? -87.181 -32.684 -66.490 1.00 19.65 97 ALA G O 1
ATOM 21357 N N . ALA G 2 98 ? -88.013 -30.859 -67.509 1.00 16.12 98 ALA G N 1
ATOM 21358 C CA . ALA G 2 98 ? -87.634 -31.307 -68.837 1.00 18.73 98 ALA G CA 1
ATOM 21359 C C . ALA G 2 98 ? -86.928 -30.186 -69.575 1.00 16.62 98 ALA G C 1
ATOM 21360 O O . ALA G 2 98 ? -87.343 -29.025 -69.505 1.00 17.94 98 ALA G O 1
ATOM 21367 N N . ARG G 2 99 ? -85.853 -30.536 -70.276 1.00 16.28 99 ARG G N 1
ATOM 21368 C CA . ARG G 2 99 ? -85.161 -29.581 -71.128 1.00 19.89 99 ARG G CA 1
ATOM 21369 C C . ARG G 2 99 ? -85.007 -30.166 -72.523 1.00 17.01 99 ARG G C 1
ATOM 21370 O O . ARG G 2 99 ? -84.461 -31.263 -72.691 1.00 17.27 99 ARG G O 1
ATOM 21391 N N . ARG G 2 100 ? -85.532 -29.443 -73.511 1.00 18.46 100 ARG G N 1
ATOM 21392 C CA . ARG G 2 100 ? -85.426 -29.831 -74.912 1.00 18.88 100 ARG G CA 1
ATOM 21393 C C . ARG G 2 100 ? -84.031 -29.549 -75.449 1.00 17.55 100 ARG G C 1
ATOM 21394 O O . ARG G 2 100 ? -83.516 -30.316 -76.270 1.00 20.22 100 ARG G O 1
ATOM 21415 N N . LEU G 2 101 ? -83.421 -28.449 -75.002 1.00 20.59 101 LEU G N 1
ATOM 21416 C CA . LEU G 2 101 ? -82.069 -28.051 -75.380 1.00 21.15 101 LEU G CA 1
ATOM 21417 C C . LEU G 2 101 ? -81.223 -27.878 -74.119 1.00 22.38 101 LEU G C 1
ATOM 21418 O O . LEU G 2 101 ? -80.977 -28.855 -73.405 1.00 28.42 101 LEU G O 1
ATOM 21434 N N . ALA G 2 102 ? -80.788 -26.652 -73.817 1.00 21.94 102 ALA G N 1
ATOM 21435 C CA . ALA G 2 102 ? -79.893 -26.430 -72.685 1.00 27.74 102 ALA G CA 1
ATOM 21436 C C . ALA G 2 102 ? -80.580 -25.948 -71.413 1.00 25.76 102 ALA G C 1
ATOM 21437 O O . ALA G 2 102 ? -79.910 -25.833 -70.380 1.00 26.14 102 ALA G O 1
ATOM 21444 N N . THR G 2 103 ? -81.876 -25.643 -71.452 1.00 23.42 103 THR G N 1
ATOM 21445 C CA . THR G 2 103 ? -82.560 -25.056 -70.306 1.00 19.43 103 THR G CA 1
ATOM 21446 C C . THR G 2 103 ? -83.767 -25.881 -69.878 1.00 21.25 103 THR G C 1
ATOM 21447 O O . THR G 2 103 ? -84.559 -26.324 -70.716 1.00 21.30 103 THR G O 1
ATOM 21458 N N . TYR G 2 104 ? -83.914 -26.066 -68.566 1.00 19.73 104 TYR G N 1
ATOM 21459 C CA . TYR G 2 104 ? -85.081 -26.749 -68.003 1.00 18.73 104 TYR G CA 1
ATOM 21460 C C . TYR G 2 104 ? -86.247 -25.766 -68.001 1.00 21.83 104 TYR G C 1
ATOM 21461 O O . TYR G 2 104 ? -86.339 -24.882 -67.143 1.00 24.09 104 TYR G O 1
ATOM 21479 N N . ASP G 2 105 ? -87.120 -25.907 -69.003 1.00 20.13 105 ASP G N 1
ATOM 21480 C CA . ASP G 2 105 ? -88.230 -24.997 -69.232 1.00 20.53 105 ASP G CA 1
ATOM 21481 C C . ASP G 2 105 ? -89.569 -25.509 -68.721 1.00 20.62 105 ASP G C 1
ATOM 21482 O O . ASP G 2 105 ? -90.524 -24.727 -68.650 1.00 23.95 105 ASP G O 1
ATOM 21491 N N . TYR G 2 106 ? -89.675 -26.803 -68.434 1.00 20.55 106 TYR G N 1
ATOM 21492 C CA . TYR G 2 106 ? -90.915 -27.425 -67.998 1.00 24.14 106 TYR G CA 1
ATOM 21493 C C . TYR G 2 106 ? -90.675 -28.030 -66.622 1.00 23.54 106 TYR G C 1
ATOM 21494 O O . TYR G 2 106 ? -89.676 -28.730 -66.420 1.00 25.12 106 TYR G O 1
ATOM 21512 N N . TRP G 2 107 ? -91.598 -27.776 -65.692 1.00 22.62 107 TRP G N 1
ATOM 21513 C CA . TRP G 2 107 ? -91.458 -28.172 -64.297 1.00 27.11 107 TRP G CA 1
ATOM 21514 C C . TRP G 2 107 ? -92.743 -28.793 -63.782 1.00 23.52 107 TRP G C 1
ATOM 21515 O O . TRP G 2 107 ? -93.839 -28.342 -64.122 1.00 25.51 107 TRP G O 1
ATOM 21536 N N . GLY G 2 108 ? -92.601 -29.842 -62.963 1.00 22.75 108 GLY G N 1
ATOM 21537 C CA . GLY G 2 108 ? -93.730 -30.375 -62.234 1.00 27.51 108 GLY G CA 1
ATOM 21538 C C . GLY G 2 108 ? -94.011 -29.604 -60.956 1.00 27.55 108 GLY G C 1
ATOM 21539 O O . GLY G 2 108 ? -93.246 -28.737 -60.535 1.00 33.76 108 GLY G O 1
ATOM 21543 N N . GLN G 2 109 ? -95.115 -29.975 -60.301 1.00 28.87 109 GLN G N 1
ATOM 21544 C CA . GLN G 2 109 ? -95.552 -29.285 -59.092 1.00 29.91 109 GLN G CA 1
ATOM 21545 C C . GLN G 2 109 ? -94.793 -29.734 -57.852 1.00 29.14 109 GLN G C 1
ATOM 21546 O O . GLN G 2 109 ? -94.807 -29.023 -56.840 1.00 34.69 109 GLN G O 1
ATOM 21550 N N . GLY G 2 110 ? -94.146 -30.887 -57.905 1.00 25.33 110 GLY G N 1
ATOM 21551 C CA . GLY G 2 110 ? -93.347 -31.354 -56.792 1.00 26.60 110 GLY G CA 1
ATOM 21552 C C . GLY G 2 110 ? -94.067 -32.382 -55.939 1.00 29.08 110 GLY G C 1
ATOM 21553 O O . GLY G 2 110 ? -95.300 -32.430 -55.873 1.00 31.58 110 GLY G O 1
ATOM 21557 N N . THR G 2 111 ? -93.279 -33.224 -55.272 1.00 26.30 111 THR G N 1
ATOM 21558 C CA . THR G 2 111 ? -93.797 -34.227 -54.351 1.00 26.70 111 THR G CA 1
ATOM 21559 C C . THR G 2 111 ? -92.942 -34.198 -53.093 1.00 30.63 111 THR G C 1
ATOM 21560 O O . THR G 2 111 ? -91.710 -34.174 -53.177 1.00 28.52 111 THR G O 1
ATOM 21571 N N . GLN G 2 112 ? -93.597 -34.181 -51.934 1.00 31.39 112 GLN G N 1
ATOM 21572 C CA . GLN G 2 112 ? -92.898 -34.069 -50.660 1.00 31.82 112 GLN G CA 1
ATOM 21573 C C . GLN G 2 112 ? -92.321 -35.402 -50.210 1.00 29.40 112 GLN G C 1
ATOM 21574 O O . GLN G 2 112 ? -93.004 -36.431 -50.247 1.00 36.65 112 GLN G O 1
ATOM 21588 N N . VAL G 2 113 ? -91.070 -35.369 -49.763 1.00 31.28 113 VAL G N 1
ATOM 21589 C CA . VAL G 2 113 ? -90.394 -36.514 -49.166 1.00 29.77 113 VAL G CA 1
ATOM 21590 C C . VAL G 2 113 ? -89.976 -36.094 -47.765 1.00 35.90 113 VAL G C 1
ATOM 21591 O O . VAL G 2 113 ? -89.268 -35.093 -47.598 1.00 31.47 113 VAL G O 1
ATOM 21604 N N . THR G 2 114 ? -90.441 -36.831 -46.762 1.00 33.31 114 THR G N 1
ATOM 21605 C CA . THR G 2 114 ? -90.134 -36.544 -45.365 1.00 32.90 114 THR G CA 1
ATOM 21606 C C . THR G 2 114 ? -89.442 -37.752 -44.759 1.00 32.83 114 THR G C 1
ATOM 21607 O O . THR G 2 114 ? -90.047 -38.821 -44.638 1.00 39.89 114 THR G O 1
ATOM 21618 N N . VAL G 2 115 ? -88.180 -37.580 -44.373 1.00 32.92 115 VAL G N 1
ATOM 21619 C CA . VAL G 2 115 ? -87.392 -38.651 -43.776 1.00 43.36 115 VAL G CA 1
ATOM 21620 C C . VAL G 2 115 ? -87.431 -38.489 -42.262 1.00 44.42 115 VAL G C 1
ATOM 21621 O O . VAL G 2 115 ? -87.048 -37.439 -41.731 1.00 37.04 115 VAL G O 1
ATOM 21634 N N . SER G 2 116 ? -87.850 -39.541 -41.563 1.00 35.97 116 SER G N 1
ATOM 21635 C CA . SER G 2 116 ? -88.040 -39.476 -40.117 1.00 39.05 116 SER G CA 1
ATOM 21636 C C . SER G 2 116 ? -87.092 -40.432 -39.401 1.00 47.94 116 SER G C 1
ATOM 21637 O O . SER G 2 116 ? -86.684 -41.450 -39.961 1.00 48.71 116 SER G O 1
ATOM 21641 N N . GLN H 2 1 ? -55.947 -8.332 -96.567 1.00 41.13 1 GLN H N 1
ATOM 21642 C CA . GLN H 2 1 ? -57.154 -7.565 -96.154 1.00 40.43 1 GLN H CA 1
ATOM 21643 C C . GLN H 2 1 ? -57.887 -6.980 -97.355 1.00 32.38 1 GLN H C 1
ATOM 21644 O O . GLN H 2 1 ? -57.271 -6.620 -98.359 1.00 31.68 1 GLN H O 1
ATOM 21650 N N . VAL H 2 2 ? -59.213 -6.877 -97.235 1.00 29.61 2 VAL H N 1
ATOM 21651 C CA . VAL H 2 2 ? -60.006 -6.205 -98.252 1.00 32.04 2 VAL H CA 1
ATOM 21652 C C . VAL H 2 2 ? -59.551 -4.759 -98.347 1.00 27.04 2 VAL H C 1
ATOM 21653 O O . VAL H 2 2 ? -59.375 -4.079 -97.327 1.00 32.35 2 VAL H O 1
ATOM 21666 N N . GLN H 2 3 ? -59.347 -4.283 -99.575 1.00 23.84 3 GLN H N 1
ATOM 21667 C CA . GLN H 2 3 ? -58.897 -2.920 -99.822 1.00 26.05 3 GLN H CA 1
ATOM 21668 C C . GLN H 2 3 ? -59.796 -2.286 -100.871 1.00 23.66 3 GLN H C 1
ATOM 21669 O O . GLN H 2 3 ? -60.088 -2.901 -101.902 1.00 21.61 3 GLN H O 1
ATOM 21673 N N . LEU H 2 4 ? -60.245 -1.067 -100.591 1.00 21.36 4 LEU H N 1
ATOM 21674 C CA . LEU H 2 4 ? -61.028 -0.253 -101.512 1.00 18.87 4 LEU H CA 1
ATOM 21675 C C . LEU H 2 4 ? -60.290 1.059 -101.719 1.00 23.74 4 LEU H C 1
ATOM 21676 O O . LEU H 2 4 ? -59.823 1.662 -100.746 1.00 23.97 4 LEU H O 1
ATOM 21692 N N . GLN H 2 5 ? -60.169 1.496 -102.974 1.00 22.12 5 GLN H N 1
ATOM 21693 C CA . GLN H 2 5 ? -59.463 2.732 -103.296 1.00 21.16 5 GLN H CA 1
ATOM 21694 C C . GLN H 2 5 ? -60.255 3.526 -104.323 1.00 21.78 5 GLN H C 1
ATOM 21695 O O . GLN H 2 5 ? -60.425 3.076 -105.461 1.00 23.69 5 GLN H O 1
ATOM 21699 N N . GLU H 2 6 ? -60.721 4.708 -103.920 1.00 22.95 6 GLU H N 1
ATOM 21700 C CA . GLU H 2 6 ? -61.437 5.600 -104.817 1.00 22.11 6 GLU H CA 1
ATOM 21701 C C . GLU H 2 6 ? -60.483 6.394 -105.695 1.00 22.38 6 GLU H C 1
ATOM 21702 O O . GLU H 2 6 ? -59.325 6.634 -105.334 1.00 26.23 6 GLU H O 1
ATOM 21714 N N . SER H 2 7 ? -60.988 6.829 -106.844 1.00 23.95 7 SER H N 1
ATOM 21715 C CA . SER H 2 7 ? -60.309 7.845 -107.630 1.00 26.84 7 SER H CA 1
ATOM 21716 C C . SER H 2 7 ? -61.363 8.632 -108.396 1.00 19.36 7 SER H C 1
ATOM 21717 O O . SER H 2 7 ? -62.501 8.183 -108.564 1.00 20.65 7 SER H O 1
ATOM 21725 N N . GLY H 2 8 ? -60.965 9.817 -108.862 1.00 27.51 8 GLY H N 1
ATOM 21726 C CA . GLY H 2 8 ? -61.783 10.619 -109.749 1.00 29.16 8 GLY H CA 1
ATOM 21727 C C . GLY H 2 8 ? -62.375 11.900 -109.189 1.00 37.01 8 GLY H C 1
ATOM 21728 O O . GLY H 2 8 ? -63.022 12.629 -109.948 1.00 34.30 8 GLY H O 1
ATOM 21732 N N . GLY H 2 9 ? -62.158 12.248 -107.931 1.00 30.09 9 GLY H N 1
ATOM 21733 C CA . GLY H 2 9 ? -62.752 13.458 -107.404 1.00 28.49 9 GLY H CA 1
ATOM 21734 C C . GLY H 2 9 ? -62.107 14.716 -107.974 1.00 29.31 9 GLY H C 1
ATOM 21735 O O . GLY H 2 9 ? -61.214 14.680 -108.823 1.00 38.82 9 GLY H O 1
ATOM 21739 N N . GLY H 2 10 ? -62.567 15.861 -107.471 1.00 24.06 10 GLY H N 1
ATOM 21740 C CA . GLY H 2 10 ? -62.003 17.147 -107.815 1.00 24.90 10 GLY H CA 1
ATOM 21741 C C . GLY H 2 10 ? -63.080 18.199 -107.989 1.00 23.60 10 GLY H C 1
ATOM 21742 O O . GLY H 2 10 ? -64.200 18.050 -107.506 1.00 25.27 10 GLY H O 1
ATOM 21746 N N . LEU H 2 11 ? -62.701 19.281 -108.674 1.00 28.61 11 LEU H N 1
ATOM 21747 C CA . LEU H 2 11 ? -63.561 20.438 -108.900 1.00 26.58 11 LEU H CA 1
ATOM 21748 C C . LEU H 2 11 ? -64.372 20.237 -110.173 1.00 28.15 11 LEU H C 1
ATOM 21749 O O . LEU H 2 11 ? -63.824 19.852 -111.209 1.00 36.36 11 LEU H O 1
ATOM 21765 N N . VAL H 2 12 ? -65.668 20.508 -110.103 1.00 24.58 12 VAL H N 1
ATOM 21766 C CA . VAL H 2 12 ? -66.549 20.335 -111.254 1.00 24.94 12 VAL H CA 1
ATOM 21767 C C . VAL H 2 12 ? -67.601 21.433 -111.234 1.00 23.76 12 VAL H C 1
ATOM 21768 O O . VAL H 2 12 ? -68.068 21.834 -110.162 1.00 26.58 12 VAL H O 1
ATOM 21781 N N . GLN H 2 13 ? -67.991 21.899 -112.412 1.00 24.54 13 GLN H N 1
ATOM 21782 C CA . GLN H 2 13 ? -68.976 22.963 -112.500 1.00 26.09 13 GLN H CA 1
ATOM 21783 C C . GLN H 2 13 ? -70.371 22.417 -112.227 1.00 26.76 13 GLN H C 1
ATOM 21784 O O . GLN H 2 13 ? -70.716 21.308 -112.647 1.00 23.95 13 GLN H O 1
ATOM 21788 N N . ALA H 2 14 ? -71.176 23.206 -111.520 1.00 24.38 14 ALA H N 1
ATOM 21789 C CA . ALA H 2 14 ? -72.558 22.817 -111.280 1.00 22.82 14 ALA H CA 1
ATOM 21790 C C . ALA H 2 14 ? -73.254 22.570 -112.612 1.00 25.71 14 ALA H C 1
ATOM 21791 O O . ALA H 2 14 ? -73.047 23.299 -113.588 1.00 24.48 14 ALA H O 1
ATOM 21798 N N . GLY H 2 15 ? -74.080 21.524 -112.647 1.00 23.22 15 GLY H N 1
ATOM 21799 C CA . GLY H 2 15 ? -74.716 21.067 -113.862 1.00 24.25 15 GLY H CA 1
ATOM 21800 C C . GLY H 2 15 ? -73.897 20.096 -114.680 1.00 26.90 15 GLY H C 1
ATOM 21801 O O . GLY H 2 15 ? -74.445 19.459 -115.590 1.00 30.89 15 GLY H O 1
ATOM 21805 N N . GLY H 2 16 ? -72.608 19.953 -114.382 1.00 24.64 16 GLY H N 1
ATOM 21806 C CA . GLY H 2 16 ? -71.744 19.047 -115.101 1.00 24.36 16 GLY H CA 1
ATOM 21807 C C . GLY H 2 16 ? -71.763 17.645 -114.527 1.00 22.52 16 GLY H C 1
ATOM 21808 O O . GLY H 2 16 ? -72.603 17.279 -113.703 1.00 22.72 16 GLY H O 1
ATOM 21812 N N . SER H 2 17 ? -70.792 16.857 -114.968 1.00 22.55 17 SER H N 1
ATOM 21813 C CA . SER H 2 17 ? -70.740 15.440 -114.659 1.00 22.54 17 SER H CA 1
ATOM 21814 C C . SER H 2 17 ? -69.351 15.059 -114.179 1.00 21.57 17 SER H C 1
ATOM 21815 O O . SER H 2 17 ? -68.353 15.688 -114.534 1.00 21.54 17 SER H O 1
ATOM 21823 N N . LEU H 2 18 ? -69.310 14.007 -113.370 1.00 19.16 18 LEU H N 1
ATOM 21824 C CA . LEU H 2 18 ? -68.067 13.455 -112.861 1.00 21.39 18 LEU H CA 1
ATOM 21825 C C . LEU H 2 18 ? -68.258 11.955 -112.717 1.00 21.38 18 LEU H C 1
ATOM 21826 O O . LEU H 2 18 ? -69.307 11.505 -112.256 1.00 21.34 18 LEU H O 1
ATOM 21842 N N . ARG H 2 19 ? -67.241 11.188 -113.079 1.00 19.66 19 ARG H N 1
ATOM 21843 C CA . ARG H 2 19 ? -67.279 9.741 -112.914 1.00 18.99 19 ARG H CA 1
ATOM 21844 C C . ARG H 2 19 ? -66.222 9.338 -111.896 1.00 20.77 19 ARG H C 1
ATOM 21845 O O . ARG H 2 19 ? -65.032 9.611 -112.086 1.00 23.49 19 ARG H O 1
ATOM 21866 N N . LEU H 2 20 ? -66.665 8.728 -110.804 1.00 18.05 20 LEU H N 1
ATOM 21867 C CA . LEU H 2 20 ? -65.771 8.187 -109.793 1.00 18.58 20 LEU H CA 1
ATOM 21868 C C . LEU H 2 20 ? -65.590 6.690 -109.998 1.00 21.55 20 LEU H C 1
ATOM 21869 O O . LEU H 2 20 ? -66.478 6.005 -110.514 1.00 18.20 20 LEU H O 1
ATOM 21885 N N . SER H 2 21 ? -64.437 6.179 -109.584 1.00 19.79 21 SER H N 1
ATOM 21886 C CA . SER H 2 21 ? -64.190 4.747 -109.638 1.00 18.44 21 SER H CA 1
ATOM 21887 C C . SER H 2 21 ? -63.695 4.256 -108.282 1.00 20.03 21 SER H C 1
ATOM 21888 O O . SER H 2 21 ? -63.221 5.032 -107.447 1.00 19.95 21 SER H O 1
ATOM 21896 N N . CYS H 2 22 ? -63.856 2.954 -108.059 1.00 18.65 22 CYS H N 1
ATOM 21897 C CA . CYS H 2 22 ? -63.419 2.311 -106.825 1.00 19.52 22 CYS H CA 1
ATOM 21898 C C . CYS H 2 22 ? -62.805 0.963 -107.164 1.00 21.00 22 CYS H C 1
ATOM 21899 O O . CYS H 2 22 ? -63.500 0.085 -107.684 1.00 21.66 22 CYS H O 1
ATOM 21906 N N . ALA H 2 23 ? -61.510 0.804 -106.902 1.00 22.03 23 ALA H N 1
ATOM 21907 C CA . ALA H 2 23 ? -60.823 -0.462 -107.140 1.00 21.10 23 ALA H CA 1
ATOM 21908 C C . ALA H 2 23 ? -60.916 -1.349 -105.901 1.00 22.05 23 ALA H C 1
ATOM 21909 O O . ALA H 2 23 ? -60.539 -0.929 -104.801 1.00 20.85 23 ALA H O 1
ATOM 21916 N N . VAL H 2 24 ? -61.409 -2.573 -106.085 1.00 20.07 24 VAL H N 1
ATOM 21917 C CA . VAL H 2 24 ? -61.619 -3.528 -104.999 1.00 20.53 24 VAL H CA 1
ATOM 21918 C C . VAL H 2 24 ? -60.595 -4.650 -105.122 1.00 19.05 24 VAL H C 1
ATOM 21919 O O . VAL H 2 24 ? -60.458 -5.256 -106.191 1.00 23.67 24 VAL H O 1
ATOM 21932 N N . SER H 2 25 ? -59.875 -4.924 -104.035 1.00 18.70 25 SER H N 1
ATOM 21933 C CA . SER H 2 25 ? -58.860 -5.971 -104.029 1.00 18.98 25 SER H CA 1
ATOM 21934 C C . SER H 2 25 ? -58.830 -6.657 -102.670 1.00 18.86 25 SER H C 1
ATOM 21935 O O . SER H 2 25 ? -59.459 -6.208 -101.708 1.00 19.07 25 SER H O 1
ATOM 21943 N N . GLY H 2 26 ? -58.099 -7.770 -102.596 1.00 20.44 26 GLY H N 1
ATOM 21944 C CA . GLY H 2 26 ? -57.960 -8.482 -101.341 1.00 21.90 26 GLY H CA 1
ATOM 21945 C C . GLY H 2 26 ? -59.194 -9.233 -100.902 1.00 24.70 26 GLY H C 1
ATOM 21946 O O . GLY H 2 26 ? -59.326 -9.563 -99.720 1.00 23.66 26 GLY H O 1
ATOM 21950 N N . ARG H 2 27 ? -60.103 -9.512 -101.827 1.00 19.23 27 ARG H N 1
ATOM 21951 C CA . ARG H 2 27 ? -61.399 -10.107 -101.526 1.00 18.32 27 ARG H CA 1
ATOM 21952 C C . ARG H 2 27 ? -61.334 -11.624 -101.631 1.00 19.39 27 ARG H C 1
ATOM 21953 O O . ARG H 2 27 ? -60.835 -12.158 -102.623 1.00 20.96 27 ARG H O 1
ATOM 21974 N N . THR H 2 28 ? -61.848 -12.319 -100.613 1.00 17.84 28 THR H N 1
ATOM 21975 C CA . THR H 2 28 ? -61.934 -13.774 -100.671 1.00 19.93 28 THR H CA 1
ATOM 21976 C C . THR H 2 28 ? -63.355 -14.266 -100.912 1.00 19.75 28 THR H C 1
ATOM 21977 O O . THR H 2 28 ? -63.542 -15.457 -101.198 1.00 18.36 28 THR H O 1
ATOM 21988 N N . PHE H 2 29 ? -64.346 -13.374 -100.835 1.00 17.27 29 PHE H N 1
ATOM 21989 C CA . PHE H 2 29 ? -65.756 -13.700 -101.020 1.00 16.89 29 PHE H CA 1
ATOM 21990 C C . PHE H 2 29 ? -66.222 -13.291 -102.415 1.00 18.30 29 PHE H C 1
ATOM 21991 O O . PHE H 2 29 ? -65.960 -12.170 -102.860 1.00 18.79 29 PHE H O 1
ATOM 22008 N N . SER H 2 30 ? -66.952 -14.189 -103.081 1.00 17.18 30 SER H N 1
ATOM 22009 C CA . SER H 2 30 ? -67.260 -14.024 -104.497 1.00 16.72 30 SER H CA 1
ATOM 22010 C C . SER H 2 30 ? -68.418 -13.073 -104.776 1.00 17.70 30 SER H C 1
ATOM 22011 O O . SER H 2 30 ? -68.595 -12.661 -105.928 1.00 18.74 30 SER H O 1
ATOM 22019 N N . ASN H 2 31 ? -69.223 -12.731 -103.772 1.00 16.86 31 ASN H N 1
ATOM 22020 C CA . ASN H 2 31 ? -70.392 -11.890 -103.997 1.00 16.82 31 ASN H CA 1
ATOM 22021 C C . ASN H 2 31 ? -70.594 -11.012 -102.774 1.00 16.93 31 ASN H C 1
ATOM 22022 O O . ASN H 2 31 ? -70.237 -11.387 -101.653 1.00 17.94 31 ASN H O 1
ATOM 22033 N N . TYR H 2 32 ? -71.166 -9.836 -103.008 1.00 15.58 32 TYR H N 1
ATOM 22034 C CA . TYR H 2 32 ? -71.266 -8.786 -102.004 1.00 15.15 32 TYR H CA 1
ATOM 22035 C C . TYR H 2 32 ? -71.975 -7.617 -102.677 1.00 17.45 32 TYR H C 1
ATOM 22036 O O . TYR H 2 32 ? -72.258 -7.648 -103.880 1.00 16.94 32 TYR H O 1
ATOM 22054 N N . TYR H 2 33 ? -72.268 -6.589 -101.886 1.00 15.53 33 TYR H N 1
ATOM 22055 C CA . TYR H 2 33 ? -72.786 -5.332 -102.402 1.00 16.10 33 TYR H CA 1
ATOM 22056 C C . TYR H 2 33 ? -71.701 -4.271 -102.307 1.00 15.05 33 TYR H C 1
ATOM 22057 O O . TYR H 2 33 ? -71.127 -4.060 -101.234 1.00 15.90 33 TYR H O 1
ATOM 22075 N N . SER H 2 34 ? -71.417 -3.619 -103.420 1.00 15.97 34 SER H N 1
ATOM 22076 C CA . SER H 2 34 ? -70.558 -2.449 -103.408 1.00 16.95 34 SER H CA 1
ATOM 22077 C C . SER H 2 34 ? -71.439 -1.213 -103.306 1.00 18.21 34 SER H C 1
ATOM 22078 O O . SER H 2 34 ? -72.452 -1.103 -104.004 1.00 19.39 34 SER H O 1
ATOM 22086 N N . GLY H 2 35 ? -71.055 -0.289 -102.435 1.00 19.47 35 GLY H N 1
ATOM 22087 C CA . GLY H 2 35 ? -71.864 0.882 -102.172 1.00 19.50 35 GLY H CA 1
ATOM 22088 C C . GLY H 2 35 ? -71.059 2.158 -102.288 1.00 20.54 35 GLY H C 1
ATOM 22089 O O . GLY H 2 35 ? -69.844 2.173 -102.097 1.00 19.08 35 GLY H O 1
ATOM 22093 N N . TRP H 2 36 ? -71.755 3.230 -102.647 1.00 14.98 36 TRP H N 1
ATOM 22094 C CA . TRP H 2 36 ? -71.192 4.569 -102.605 1.00 16.43 36 TRP H CA 1
ATOM 22095 C C . TRP H 2 36 ? -71.924 5.382 -101.546 1.00 15.60 36 TRP H C 1
ATOM 22096 O O . TRP H 2 36 ? -73.159 5.343 -101.463 1.00 16.88 36 TRP H O 1
ATOM 22117 N N . PHE H 2 37 ? -71.146 6.093 -100.735 1.00 16.29 37 PHE H N 1
ATOM 22118 C CA . PHE H 2 37 ? -71.606 6.990 -99.691 1.00 16.84 37 PHE H CA 1
ATOM 22119 C C . PHE H 2 37 ? -70.956 8.350 -99.918 1.00 16.14 37 PHE H C 1
ATOM 22120 O O . PHE H 2 37 ? -69.977 8.475 -100.658 1.00 16.76 37 PHE H O 1
ATOM 22137 N N . ARG H 2 38 ? -71.479 9.371 -99.245 1.00 15.73 38 ARG H N 1
ATOM 22138 C CA . ARG H 2 38 ? -70.815 10.668 -99.190 1.00 16.14 38 ARG H CA 1
ATOM 22139 C C . ARG H 2 38 ? -71.009 11.241 -97.793 1.00 20.21 38 ARG H C 1
ATOM 22140 O O . ARG H 2 38 ? -71.894 10.818 -97.040 1.00 19.17 38 ARG H O 1
ATOM 22161 N N . GLN H 2 39 ? -70.143 12.189 -97.442 1.00 17.77 39 GLN H N 1
ATOM 22162 C CA . GLN H 2 39 ? -70.210 12.831 -96.140 1.00 19.47 39 GLN H CA 1
ATOM 22163 C C . GLN H 2 39 ? -69.877 14.308 -96.259 1.00 20.93 39 GLN H C 1
ATOM 22164 O O . GLN H 2 39 ? -68.968 14.684 -97.005 1.00 20.43 39 GLN H O 1
ATOM 22178 N N . ALA H 2 40 ? -70.677 15.135 -95.606 1.00 23.49 40 ALA H N 1
ATOM 22179 C CA . ALA H 2 40 ? -70.410 16.551 -95.419 1.00 25.76 40 ALA H CA 1
ATOM 22180 C C . ALA H 2 40 ? -69.944 16.810 -93.989 1.00 25.57 40 ALA H C 1
ATOM 22181 O O . ALA H 2 40 ? -70.255 16.037 -93.075 1.00 23.88 40 ALA H O 1
ATOM 22188 N N . PRO H 2 41 ? -69.196 17.887 -93.752 1.00 27.63 41 PRO H N 1
ATOM 22189 C CA . PRO H 2 41 ? -68.752 18.168 -92.379 1.00 27.58 41 PRO H CA 1
ATOM 22190 C C . PRO H 2 41 ? -69.936 18.330 -91.434 1.00 29.84 41 PRO H C 1
ATOM 22191 O O . PRO H 2 41 ? -70.954 18.934 -91.779 1.00 28.75 41 PRO H O 1
ATOM 22202 N N . GLY H 2 42 ? -69.798 17.760 -90.237 1.00 28.24 42 GLY H N 1
ATOM 22203 C CA . GLY H 2 42 ? -70.823 17.829 -89.218 1.00 28.81 42 GLY H CA 1
ATOM 22204 C C . GLY H 2 42 ? -71.984 16.872 -89.386 1.00 25.81 42 GLY H C 1
ATOM 22205 O O . GLY H 2 42 ? -72.870 16.846 -88.520 1.00 27.59 42 GLY H O 1
ATOM 22209 N N . LYS H 2 43 ? -72.003 16.079 -90.458 1.00 25.18 43 LYS H N 1
ATOM 22210 C CA . LYS H 2 43 ? -73.127 15.216 -90.786 1.00 25.38 43 LYS H CA 1
ATOM 22211 C C . LYS H 2 43 ? -72.701 13.756 -90.846 1.00 27.59 43 LYS H C 1
ATOM 22212 O O . LYS H 2 43 ? -71.546 13.439 -91.144 1.00 24.17 43 LYS H O 1
ATOM 22216 N N . GLU H 2 44 ? -73.655 12.866 -90.585 1.00 28.52 44 GLU H N 1
ATOM 22217 C CA . GLU H 2 44 ? -73.378 11.447 -90.709 1.00 28.49 44 GLU H CA 1
ATOM 22218 C C . GLU H 2 44 ? -73.278 11.081 -92.185 1.00 26.08 44 GLU H C 1
ATOM 22219 O O . GLU H 2 44 ? -73.807 11.770 -93.062 1.00 25.34 44 GLU H O 1
ATOM 22223 N N . ARG H 2 45 ? -72.601 9.970 -92.454 1.00 23.03 45 ARG H N 1
ATOM 22224 C CA . ARG H 2 45 ? -72.474 9.504 -93.824 1.00 23.85 45 ARG H CA 1
ATOM 22225 C C . ARG H 2 45 ? -73.855 9.243 -94.417 1.00 21.42 45 ARG H C 1
ATOM 22226 O O . ARG H 2 45 ? -74.791 8.840 -93.722 1.00 24.43 45 ARG H O 1
ATOM 22247 N N . GLU H 2 46 ? -73.973 9.488 -95.717 1.00 19.89 46 GLU H N 1
ATOM 22248 C CA . GLU H 2 46 ? -75.216 9.328 -96.459 1.00 20.13 46 GLU H CA 1
ATOM 22249 C C . GLU H 2 46 ? -75.012 8.236 -97.501 1.00 18.04 46 GLU H C 1
ATOM 22250 O O . GLU H 2 46 ? -74.132 8.357 -98.361 1.00 18.13 46 GLU H O 1
ATOM 22262 N N . PHE H 2 47 ? -75.844 7.196 -97.448 1.00 18.74 47 PHE H N 1
ATOM 22263 C CA . PHE H 2 47 ? -75.853 6.183 -98.492 1.00 16.36 47 PHE H CA 1
ATOM 22264 C C . PHE H 2 47 ? -76.367 6.792 -99.794 1.00 16.24 47 PHE H C 1
ATOM 22265 O O . PHE H 2 47 ? -77.316 7.580 -99.789 1.00 18.49 47 PHE H O 1
ATOM 22282 N N . LEU H 2 48 ? -75.734 6.428 -100.912 1.00 16.53 48 LEU H N 1
ATOM 22283 C CA . LEU H 2 48 ? -76.144 6.917 -102.225 1.00 15.70 48 LEU H CA 1
ATOM 22284 C C . LEU H 2 48 ? -76.606 5.812 -103.162 1.00 15.08 48 LEU H C 1
ATOM 22285 O O . LEU H 2 48 ? -77.660 5.941 -103.797 1.00 17.16 48 LEU H O 1
ATOM 22301 N N . ALA H 2 49 ? -75.823 4.745 -103.307 1.00 16.61 49 ALA H N 1
ATOM 22302 C CA . ALA H 2 49 ? -76.112 3.737 -104.316 1.00 15.20 49 ALA H CA 1
ATOM 22303 C C . ALA H 2 49 ? -75.378 2.453 -103.979 1.00 17.20 49 ALA H C 1
ATOM 22304 O O . ALA H 2 49 ? -74.271 2.477 -103.433 1.00 18.07 49 ALA H O 1
ATOM 22311 N N . SER H 2 50 ? -75.998 1.331 -104.330 1.00 16.58 50 SER H N 1
ATOM 22312 C CA . SER H 2 50 ? -75.370 0.034 -104.158 1.00 17.42 50 SER H CA 1
ATOM 22313 C C . SER H 2 50 ? -75.581 -0.807 -105.406 1.00 18.49 50 SER H C 1
ATOM 22314 O O . SER H 2 50 ? -76.547 -0.625 -106.151 1.00 17.29 50 SER H O 1
ATOM 22322 N N . ILE H 2 51 ? -74.690 -1.772 -105.596 1.00 18.24 51 ILE H N 1
ATOM 22323 C CA . ILE H 2 51 ? -74.786 -2.706 -106.711 1.00 16.30 51 ILE H CA 1
ATOM 22324 C C . ILE H 2 51 ? -74.359 -4.080 -106.212 1.00 14.62 51 ILE H C 1
ATOM 22325 O O . ILE H 2 51 ? -73.316 -4.220 -105.566 1.00 16.62 51 ILE H O 1
ATOM 22341 N N . ARG H 2 52 ? -75.174 -5.090 -106.507 1.00 16.45 52 ARG H N 1
ATOM 22342 C CA . ARG H 2 52 ? -74.835 -6.466 -106.167 1.00 15.56 52 ARG H CA 1
ATOM 22343 C C . ARG H 2 52 ? -73.835 -6.983 -107.192 1.00 18.68 52 ARG H C 1
ATOM 22344 O O . ARG H 2 52 ? -74.049 -6.844 -108.401 1.00 20.26 52 ARG H O 1
ATOM 22365 N N . TRP H 2 53 ? -72.755 -7.601 -106.712 1.00 16.76 53 TRP H N 1
ATOM 22366 C CA . TRP H 2 53 ? -71.661 -7.962 -107.605 1.00 16.88 53 TRP H CA 1
ATOM 22367 C C . TRP H 2 53 ? -72.116 -8.946 -108.675 1.00 18.44 53 TRP H C 1
ATOM 22368 O O . TRP H 2 53 ? -71.808 -8.777 -109.861 1.00 18.76 53 TRP H O 1
ATOM 22389 N N . SER H 2 54 ? -72.860 -9.979 -108.284 1.00 17.92 54 SER H N 1
ATOM 22390 C CA . SER H 2 54 ? -73.156 -11.049 -109.229 1.00 18.77 54 SER H CA 1
ATOM 22391 C C . SER H 2 54 ? -74.045 -10.567 -110.374 1.00 19.82 54 SER H C 1
ATOM 22392 O O . SER H 2 54 ? -73.698 -10.744 -111.548 1.00 19.91 54 SER H O 1
ATOM 22400 N N . ASP H 2 55 ? -75.193 -9.957 -110.062 1.00 19.91 55 ASP H N 1
ATOM 22401 C CA . ASP H 2 55 ? -76.204 -9.695 -111.083 1.00 20.33 55 ASP H CA 1
ATOM 22402 C C . ASP H 2 55 ? -76.435 -8.212 -111.351 1.00 19.79 55 ASP H C 1
ATOM 22403 O O . ASP H 2 55 ? -77.337 -7.864 -112.121 1.00 22.28 55 ASP H O 1
ATOM 22412 N N . SER H 2 56 ? -75.630 -7.337 -110.758 1.00 21.51 56 SER H N 1
ATOM 22413 C CA . SER H 2 56 ? -75.689 -5.899 -111.009 1.00 21.15 56 SER H CA 1
ATOM 22414 C C . SER H 2 56 ? -77.014 -5.261 -110.587 1.00 22.52 56 SER H C 1
ATOM 22415 O O . SER H 2 56 ? -77.394 -4.209 -111.114 1.00 22.64 56 SER H O 1
ATOM 22423 N N . THR H 2 57 ? -77.732 -5.862 -109.637 1.00 19.80 57 THR H N 1
ATOM 22424 C CA . THR H 2 57 ? -78.908 -5.211 -109.069 1.00 20.11 57 THR H CA 1
ATOM 22425 C C . THR H 2 57 ? -78.505 -3.923 -108.359 1.00 18.40 57 THR H C 1
ATOM 22426 O O . THR H 2 57 ? -77.588 -3.921 -107.534 1.00 19.15 57 THR H O 1
ATOM 22437 N N . THR H 2 58 ? -79.191 -2.827 -108.669 1.00 19.15 58 THR H N 1
ATOM 22438 C CA . THR H 2 58 ? -78.849 -1.533 -108.097 1.00 18.03 58 THR H CA 1
ATOM 22439 C C . THR H 2 58 ? -79.962 -1.027 -107.185 1.00 18.90 58 THR H C 1
ATOM 22440 O O . THR H 2 58 ? -81.123 -1.433 -107.286 1.00 21.22 58 THR H O 1
ATOM 22451 N N . ASN H 2 59 ? -79.579 -0.124 -106.287 1.00 18.39 59 ASN H N 1
ATOM 22452 C CA . ASN H 2 59 ? -80.476 0.447 -105.292 1.00 19.39 59 ASN H CA 1
ATOM 22453 C C . ASN H 2 59 ? -79.979 1.852 -104.992 1.00 18.79 59 ASN H C 1
ATOM 22454 O O . ASN H 2 59 ? -78.771 2.038 -104.816 1.00 18.30 59 ASN H O 1
ATOM 22465 N N . TYR H 2 60 ? -80.874 2.840 -105.006 1.00 19.66 60 TYR H N 1
ATOM 22466 C CA . TYR H 2 60 ? -80.460 4.228 -104.875 1.00 19.23 60 TYR H CA 1
ATOM 22467 C C . TYR H 2 60 ? -81.203 4.974 -103.775 1.00 20.48 60 TYR H C 1
ATOM 22468 O O . TYR H 2 60 ? -82.388 4.736 -103.526 1.00 22.03 60 TYR H O 1
ATOM 22486 N N . ALA H 2 61 ? -80.502 5.918 -103.154 1.00 20.12 61 ALA H N 1
ATOM 22487 C CA . ALA H 2 61 ? -81.149 6.905 -102.303 1.00 21.44 61 ALA H CA 1
ATOM 22488 C C . ALA H 2 61 ? -81.944 7.893 -103.149 1.00 21.93 61 ALA H C 1
ATOM 22489 O O . ALA H 2 61 ? -81.548 8.247 -104.261 1.00 20.99 61 ALA H O 1
ATOM 22496 N N . ASP H 2 62 ? -83.068 8.363 -102.600 1.00 23.75 62 ASP H N 1
ATOM 22497 C CA . ASP H 2 62 ? -83.887 9.339 -103.311 1.00 24.63 62 ASP H CA 1
ATOM 22498 C C . ASP H 2 62 ? -83.105 10.601 -103.670 1.00 23.64 62 ASP H C 1
ATOM 22499 O O . ASP H 2 62 ? -83.409 11.252 -104.677 1.00 25.36 62 ASP H O 1
ATOM 22508 N N . SER H 2 63 ? -82.127 10.984 -102.846 1.00 23.55 63 SER H N 1
ATOM 22509 C CA . SER H 2 63 ? -81.399 12.228 -103.075 1.00 24.55 63 SER H CA 1
ATOM 22510 C C . SER H 2 63 ? -80.676 12.252 -104.416 1.00 21.75 63 SER H C 1
ATOM 22511 O O . SER H 2 63 ? -80.374 13.335 -104.932 1.00 26.66 63 SER H O 1
ATOM 22519 N N . VAL H 2 64 ? -80.309 11.092 -104.960 1.00 20.15 64 VAL H N 1
ATOM 22520 C CA . VAL H 2 64 ? -79.521 11.049 -106.186 1.00 19.20 64 VAL H CA 1
ATOM 22521 C C . VAL H 2 64 ? -80.132 10.169 -107.263 1.00 22.50 64 VAL H C 1
ATOM 22522 O O . VAL H 2 64 ? -79.585 10.097 -108.365 1.00 19.82 64 VAL H O 1
ATOM 22535 N N . LYS H 2 65 ? -81.254 9.506 -106.996 1.00 24.28 65 LYS H N 1
ATOM 22536 C CA . LYS H 2 65 ? -81.832 8.614 -107.992 1.00 26.92 65 LYS H CA 1
ATOM 22537 C C . LYS H 2 65 ? -82.164 9.396 -109.257 1.00 26.24 65 LYS H C 1
ATOM 22538 O O . LYS H 2 65 ? -82.695 10.507 -109.199 1.00 29.18 65 LYS H O 1
ATOM 22557 N N . GLY H 2 66 ? -81.816 8.825 -110.405 1.00 25.49 66 GLY H N 1
ATOM 22558 C CA . GLY H 2 66 ? -82.029 9.469 -111.678 1.00 26.16 66 GLY H CA 1
ATOM 22559 C C . GLY H 2 66 ? -80.906 10.375 -112.129 1.00 37.02 66 GLY H C 1
ATOM 22560 O O . GLY H 2 66 ? -80.823 10.685 -113.325 1.00 41.61 66 GLY H O 1
ATOM 22564 N N . ARG H 2 67 ? -80.028 10.787 -111.218 1.00 22.99 67 ARG H N 1
ATOM 22565 C CA . ARG H 2 67 ? -78.872 11.607 -111.557 1.00 22.46 67 ARG H CA 1
ATOM 22566 C C . ARG H 2 67 ? -77.562 10.849 -111.448 1.00 20.66 67 ARG H C 1
ATOM 22567 O O . ARG H 2 67 ? -76.647 11.088 -112.238 1.00 19.87 67 ARG H O 1
ATOM 22588 N N . PHE H 2 68 ? -77.438 9.964 -110.464 1.00 18.32 68 PHE H N 1
ATOM 22589 C CA . PHE H 2 68 ? -76.244 9.158 -110.271 1.00 18.79 68 PHE H CA 1
ATOM 22590 C C . PHE H 2 68 ? -76.537 7.728 -110.712 1.00 21.94 68 PHE H C 1
ATOM 22591 O O . PHE H 2 68 ? -77.630 7.206 -110.457 1.00 21.80 68 PHE H O 1
ATOM 22608 N N . THR H 2 69 ? -75.560 7.086 -111.349 1.00 19.90 69 THR H N 1
ATOM 22609 C CA . THR H 2 69 ? -75.697 5.705 -111.797 1.00 18.34 69 THR H CA 1
ATOM 22610 C C . THR H 2 69 ? -74.494 4.904 -111.323 1.00 19.11 69 THR H C 1
ATOM 22611 O O . THR H 2 69 ? -73.351 5.316 -111.549 1.00 18.98 69 THR H O 1
ATOM 22622 N N . ILE H 2 70 ? -74.743 3.763 -110.682 1.00 17.66 70 ILE H N 1
ATOM 22623 C CA . ILE H 2 70 ? -73.679 2.875 -110.219 1.00 17.66 70 ILE H CA 1
ATOM 22624 C C . ILE H 2 70 ? -73.577 1.704 -111.189 1.00 17.35 70 ILE H C 1
ATOM 22625 O O . ILE H 2 70 ? -74.584 1.251 -111.751 1.00 18.15 70 ILE H O 1
ATOM 22641 N N . SER H 2 71 ? -72.351 1.258 -111.440 1.00 17.51 71 SER H N 1
ATOM 22642 C CA . SER H 2 71 ? -72.093 0.137 -112.330 1.00 18.75 71 SER H CA 1
ATOM 22643 C C . SER H 2 71 ? -70.803 -0.524 -111.869 1.00 18.50 71 SER H C 1
ATOM 22644 O O . SER H 2 71 ? -70.079 0.012 -111.027 1.00 19.51 71 SER H O 1
ATOM 22652 N N . ARG H 2 72 ? -70.505 -1.690 -112.433 1.00 19.02 72 ARG H N 1
ATOM 22653 C CA . ARG H 2 72 ? -69.274 -2.369 -112.061 1.00 17.91 72 ARG H CA 1
ATOM 22654 C C . ARG H 2 72 ? -68.744 -3.200 -113.219 1.00 20.20 72 ARG H C 1
ATOM 22655 O O . ARG H 2 72 ? -69.501 -3.726 -114.039 1.00 21.65 72 ARG H O 1
ATOM 22676 N N . ASP H 2 73 ? -67.417 -3.290 -113.261 1.00 20.10 73 ASP H N 1
ATOM 22677 C CA . ASP H 2 73 ? -66.652 -4.041 -114.253 1.00 21.76 73 ASP H CA 1
ATOM 22678 C C . ASP H 2 73 ? -66.060 -5.232 -113.507 1.00 21.80 73 ASP H C 1
ATOM 22679 O O . ASP H 2 73 ? -65.176 -5.062 -112.662 1.00 22.86 73 ASP H O 1
ATOM 22688 N N . THR H 2 74 ? -66.557 -6.431 -113.805 1.00 22.22 74 THR H N 1
ATOM 22689 C CA . THR H 2 74 ? -66.151 -7.615 -113.056 1.00 24.59 74 THR H CA 1
ATOM 22690 C C . THR H 2 74 ? -64.763 -8.105 -113.445 1.00 28.13 74 THR H C 1
ATOM 22691 O O . THR H 2 74 ? -64.097 -8.751 -112.628 1.00 37.65 74 THR H O 1
ATOM 22702 N N . ALA H 2 75 ? -64.293 -7.781 -114.650 1.00 27.26 75 ALA H N 1
ATOM 22703 C CA . ALA H 2 75 ? -62.950 -8.192 -115.040 1.00 31.61 75 ALA H CA 1
ATOM 22704 C C . ALA H 2 75 ? -61.897 -7.355 -114.327 1.00 33.91 75 ALA H C 1
ATOM 22705 O O . ALA H 2 75 ? -60.843 -7.873 -113.936 1.00 35.59 75 ALA H O 1
ATOM 22712 N N . LYS H 2 76 ? -62.153 -6.056 -114.178 1.00 29.31 76 LYS H N 1
ATOM 22713 C CA . LYS H 2 76 ? -61.253 -5.120 -113.518 1.00 27.73 76 LYS H CA 1
ATOM 22714 C C . LYS H 2 76 ? -61.519 -4.944 -112.027 1.00 23.87 76 LYS H C 1
ATOM 22715 O O . LYS H 2 76 ? -60.797 -4.180 -111.376 1.00 26.53 76 LYS H O 1
ATOM 22719 N N . ASN H 2 77 ? -62.554 -5.581 -111.480 1.00 23.01 77 ASN H N 1
ATOM 22720 C CA . ASN H 2 77 ? -62.909 -5.428 -110.069 1.00 21.65 77 ASN H CA 1
ATOM 22721 C C . ASN H 2 77 ? -63.006 -3.956 -109.679 1.00 22.92 77 ASN H C 1
ATOM 22722 O O . ASN H 2 77 ? -62.467 -3.507 -108.664 1.00 23.30 77 ASN H O 1
ATOM 22733 N N . THR H 2 78 ? -63.747 -3.211 -110.487 1.00 19.66 78 THR H N 1
ATOM 22734 C CA . THR H 2 78 ? -63.896 -1.777 -110.311 1.00 19.50 78 THR H CA 1
ATOM 22735 C C . THR H 2 78 ? -65.370 -1.418 -110.327 1.00 20.64 78 THR H C 1
ATOM 22736 O O . THR H 2 78 ? -66.140 -1.934 -111.143 1.00 22.23 78 THR H O 1
ATOM 22747 N N . VAL H 2 79 ? -65.749 -0.527 -109.416 1.00 20.79 79 VAL H N 1
ATOM 22748 C CA . VAL H 2 79 ? -67.109 -0.018 -109.301 1.00 21.08 79 VAL H CA 1
ATOM 22749 C C . VAL H 2 79 ? -67.078 1.448 -109.702 1.00 19.68 79 VAL H C 1
ATOM 22750 O O . VAL H 2 79 ? -66.135 2.172 -109.360 1.00 20.29 79 VAL H O 1
ATOM 22763 N N . TYR H 2 80 ? -68.092 1.879 -110.443 1.00 18.41 80 TYR H N 1
ATOM 22764 C CA . TYR H 2 80 ? -68.156 3.241 -110.943 1.00 17.83 80 TYR H CA 1
ATOM 22765 C C . TYR H 2 80 ? -69.392 3.953 -110.418 1.00 17.50 80 TYR H C 1
ATOM 22766 O O . TYR H 2 80 ? -70.443 3.340 -110.215 1.00 20.79 80 TYR H O 1
ATOM 22784 N N . LEU H 2 81 ? -69.252 5.259 -110.198 1.00 18.21 81 LEU H N 1
ATOM 22785 C CA . LEU H 2 81 ? -70.381 6.128 -109.884 1.00 18.09 81 LEU H CA 1
ATOM 22786 C C . LEU H 2 81 ? -70.374 7.263 -110.900 1.00 18.26 81 LEU H C 1
ATOM 22787 O O . LEU H 2 81 ? -69.510 8.144 -110.849 1.00 19.03 81 LEU H O 1
ATOM 22803 N N . GLN H 2 82 ? -71.323 7.231 -111.827 1.00 18.09 82 GLN H N 1
ATOM 22804 C CA . GLN H 2 82 ? -71.482 8.291 -112.815 1.00 18.57 82 GLN H CA 1
ATOM 22805 C C . GLN H 2 82 ? -72.396 9.345 -112.198 1.00 19.52 82 GLN H C 1
ATOM 22806 O O . GLN H 2 82 ? -73.577 9.081 -111.962 1.00 22.68 82 GLN H O 1
ATOM 22820 N N . MET H 2 83 ? -71.867 10.542 -111.959 1.00 20.57 83 MET H N 1
ATOM 22821 C CA . MET H 2 83 ? -72.601 11.587 -111.247 1.00 21.88 83 MET H CA 1
ATOM 22822 C C . MET H 2 83 ? -72.931 12.668 -112.265 1.00 22.81 83 MET H C 1
ATOM 22823 O O . MET H 2 83 ? -72.052 13.443 -112.656 1.00 23.84 83 MET H O 1
ATOM 22837 N N . ASN H 2 84 ? -74.191 12.741 -112.672 1.00 19.44 84 ASN H N 1
ATOM 22838 C CA . ASN H 2 84 ? -74.605 13.725 -113.661 1.00 19.16 84 ASN H CA 1
ATOM 22839 C C . ASN H 2 84 ? -75.455 14.803 -113.004 1.00 22.05 84 ASN H C 1
ATOM 22840 O O . ASN H 2 84 ? -75.906 14.675 -111.860 1.00 20.45 84 ASN H O 1
ATOM 22851 N N . SER H 2 85 ? -75.634 15.893 -113.746 1.00 20.68 85 SER H N 1
ATOM 22852 C CA . SER H 2 85 ? -76.438 17.026 -113.301 1.00 22.44 85 SER H CA 1
ATOM 22853 C C . SER H 2 85 ? -76.068 17.417 -111.874 1.00 25.79 85 SER H C 1
ATOM 22854 O O . SER H 2 85 ? -76.918 17.517 -110.985 1.00 24.30 85 SER H O 1
ATOM 22862 N N . LEU H 2 86 ? -74.773 17.627 -111.657 1.00 22.16 86 LEU H N 1
ATOM 22863 C CA . LEU H 2 86 ? -74.274 17.887 -110.316 1.00 18.70 86 LEU H CA 1
ATOM 22864 C C . LEU H 2 86 ? -74.789 19.216 -109.782 1.00 20.28 86 LEU H C 1
ATOM 22865 O O . LEU H 2 86 ? -74.935 20.196 -110.518 1.00 23.25 86 LEU H O 1
ATOM 22881 N N . LYS H 2 87 ? -75.065 19.229 -108.483 1.00 19.48 87 LYS H N 1
ATOM 22882 C CA . LYS H 2 87 ? -75.594 20.380 -107.778 1.00 23.66 87 LYS H CA 1
ATOM 22883 C C . LYS H 2 87 ? -74.594 20.831 -106.727 1.00 17.81 87 LYS H C 1
ATOM 22884 O O . LYS H 2 87 ? -73.782 20.040 -106.238 1.00 19.35 87 LYS H O 1
ATOM 22903 N N . LEU H 2 88 ? -74.680 22.109 -106.351 1.00 20.23 88 LEU H N 1
ATOM 22904 C CA . LEU H 2 88 ? -73.833 22.602 -105.271 1.00 20.19 88 LEU H CA 1
ATOM 22905 C C . LEU H 2 88 ? -73.980 21.722 -104.035 1.00 20.04 88 LEU H C 1
ATOM 22906 O O . LEU H 2 88 ? -72.991 21.427 -103.353 1.00 20.29 88 LEU H O 1
ATOM 22922 N N . GLU H 2 89 ? -75.205 21.245 -103.763 1.00 21.23 89 GLU H N 1
ATOM 22923 C CA . GLU H 2 89 ? -75.448 20.426 -102.585 1.00 21.70 89 GLU H CA 1
ATOM 22924 C C . GLU H 2 89 ? -74.786 19.055 -102.662 1.00 19.51 89 GLU H C 1
ATOM 22925 O O . GLU H 2 89 ? -74.818 18.313 -101.672 1.00 20.88 89 GLU H O 1
ATOM 22937 N N . ASP H 2 90 ? -74.227 18.679 -103.810 1.00 18.19 90 ASP H N 1
ATOM 22938 C CA . ASP H 2 90 ? -73.514 17.415 -103.935 1.00 18.80 90 ASP H CA 1
ATOM 22939 C C . ASP H 2 90 ? -72.067 17.509 -103.465 1.00 18.53 90 ASP H C 1
ATOM 22940 O O . ASP H 2 90 ? -71.367 16.489 -103.456 1.00 20.44 90 ASP H O 1
ATOM 22949 N N . THR H 2 91 ? -71.600 18.702 -103.095 1.00 18.87 91 THR H N 1
ATOM 22950 C CA . THR H 2 91 ? -70.251 18.856 -102.564 1.00 20.50 91 THR H CA 1
ATOM 22951 C C . THR H 2 91 ? -70.105 18.010 -101.304 1.00 20.13 91 THR H C 1
ATOM 22952 O O . THR H 2 91 ? -70.907 18.120 -100.372 1.00 23.78 91 THR H O 1
ATOM 22963 N N . ALA H 2 92 ? -69.086 17.154 -101.289 1.00 19.37 92 ALA H N 1
ATOM 22964 C CA . ALA H 2 92 ? -68.902 16.184 -100.219 1.00 19.30 92 ALA H CA 1
ATOM 22965 C C . ALA H 2 92 ? -67.651 15.365 -100.504 1.00 20.08 92 ALA H C 1
ATOM 22966 O O . ALA H 2 92 ? -67.070 15.441 -101.590 1.00 19.83 92 ALA H O 1
ATOM 22973 N N . VAL H 2 93 ? -67.241 14.582 -99.511 1.00 18.79 93 VAL H N 1
ATOM 22974 C CA . VAL H 2 93 ? -66.272 13.510 -99.712 1.00 18.34 93 VAL H CA 1
ATOM 22975 C C . VAL H 2 93 ? -67.038 12.225 -99.999 1.00 19.12 93 VAL H C 1
ATOM 22976 O O . VAL H 2 93 ? -67.981 11.876 -99.277 1.00 19.40 93 VAL H O 1
ATOM 22989 N N . TYR H 2 94 ? -66.668 11.556 -101.089 1.00 16.80 94 TYR H N 1
ATOM 22990 C CA . TYR H 2 94 ? -67.342 10.355 -101.561 1.00 16.10 94 TYR H CA 1
ATOM 22991 C C . TYR H 2 94 ? -66.512 9.124 -101.232 1.00 19.11 94 TYR H C 1
ATOM 22992 O O . TYR H 2 94 ? -65.311 9.080 -101.525 1.00 17.73 94 TYR H O 1
ATOM 23010 N N . HIS H 2 95 ? -67.160 8.132 -100.627 1.00 16.94 95 HIS H N 1
ATOM 23011 C CA . HIS H 2 95 ? -66.518 6.895 -100.217 1.00 15.86 95 HIS H CA 1
ATOM 23012 C C . HIS H 2 95 ? -67.181 5.711 -100.900 1.00 17.07 95 HIS H C 1
ATOM 23013 O O . HIS H 2 95 ? -68.412 5.652 -100.996 1.00 17.93 95 HIS H O 1
ATOM 23027 N N . CYS H 2 96 ? -66.378 4.756 -101.332 1.00 17.83 96 CYS H N 1
ATOM 23028 C CA . CYS H 2 96 ? -66.918 3.454 -101.678 1.00 18.42 96 CYS H CA 1
ATOM 23029 C C . CYS H 2 96 ? -66.756 2.517 -100.487 1.00 22.12 96 CYS H C 1
ATOM 23030 O O . CYS H 2 96 ? -65.936 2.737 -99.590 1.00 19.23 96 CYS H O 1
ATOM 23037 N N . ALA H 2 97 ? -67.594 1.486 -100.470 1.00 17.42 97 ALA H N 1
ATOM 23038 C CA . ALA H 2 97 ? -67.699 0.590 -99.330 1.00 17.05 97 ALA H CA 1
ATOM 23039 C C . ALA H 2 97 ? -68.200 -0.750 -99.834 1.00 17.07 97 ALA H C 1
ATOM 23040 O O . ALA H 2 97 ? -68.700 -0.863 -100.955 1.00 19.89 97 ALA H O 1
ATOM 23047 N N . ALA H 2 98 ? -68.037 -1.775 -99.010 1.00 17.21 98 ALA H N 1
ATOM 23048 C CA . ALA H 2 98 ? -68.491 -3.110 -99.366 1.00 18.68 98 ALA H CA 1
ATOM 23049 C C . ALA H 2 98 ? -69.221 -3.746 -98.197 1.00 19.00 98 ALA H C 1
ATOM 23050 O O . ALA H 2 98 ? -68.788 -3.626 -97.046 1.00 18.42 98 ALA H O 1
ATOM 23057 N N . ARG H 2 99 ? -70.329 -4.424 -98.495 1.00 16.81 99 ARG H N 1
ATOM 23058 C CA . ARG H 2 99 ? -71.035 -5.193 -97.482 1.00 17.36 99 ARG H CA 1
ATOM 23059 C C . ARG H 2 99 ? -71.217 -6.619 -97.982 1.00 20.09 99 ARG H C 1
ATOM 23060 O O . ARG H 2 99 ? -71.762 -6.848 -99.068 1.00 18.35 99 ARG H O 1
ATOM 23081 N N . ARG H 2 100 ? -70.713 -7.563 -97.194 1.00 18.93 100 ARG H N 1
ATOM 23082 C CA . ARG H 2 100 ? -70.840 -8.981 -97.480 1.00 20.26 100 ARG H CA 1
ATOM 23083 C C . ARG H 2 100 ? -72.242 -9.482 -97.160 1.00 21.03 100 ARG H C 1
ATOM 23084 O O . ARG H 2 100 ? -72.782 -10.323 -97.890 1.00 20.63 100 ARG H O 1
ATOM 23105 N N . LEU H 2 101 ? -72.842 -8.967 -96.085 1.00 19.88 101 LEU H N 1
ATOM 23106 C CA . LEU H 2 101 ? -74.195 -9.308 -95.647 1.00 20.77 101 LEU H CA 1
ATOM 23107 C C . LEU H 2 101 ? -75.021 -8.029 -95.545 1.00 22.91 101 LEU H C 1
ATOM 23108 O O . LEU H 2 101 ? -75.329 -7.410 -96.568 1.00 27.64 101 LEU H O 1
ATOM 23124 N N . ALA H 2 102 ? -75.406 -7.630 -94.331 1.00 21.22 102 ALA H N 1
ATOM 23125 C CA . ALA H 2 102 ? -76.265 -6.463 -94.164 1.00 22.46 102 ALA H CA 1
ATOM 23126 C C . ALA H 2 102 ? -75.535 -5.184 -93.772 1.00 23.89 102 ALA H C 1
ATOM 23127 O O . ALA H 2 102 ? -76.174 -4.127 -93.719 1.00 25.23 102 ALA H O 1
ATOM 23134 N N . THR H 2 103 ? -74.238 -5.238 -93.481 1.00 20.90 103 THR H N 1
ATOM 23135 C CA . THR H 2 103 ? -73.519 -4.077 -92.975 1.00 22.47 103 THR H CA 1
ATOM 23136 C C . THR H 2 103 ? -72.316 -3.735 -93.842 1.00 18.86 103 THR H C 1
ATOM 23137 O O . THR H 2 103 ? -71.585 -4.622 -94.291 1.00 20.73 103 THR H O 1
ATOM 23148 N N . TYR H 2 104 ? -72.118 -2.442 -94.080 1.00 18.43 104 TYR H N 1
ATOM 23149 C CA . TYR H 2 104 ? -70.940 -1.960 -94.800 1.00 17.64 104 TYR H CA 1
ATOM 23150 C C . TYR H 2 104 ? -69.757 -1.971 -93.840 1.00 22.97 104 TYR H C 1
ATOM 23151 O O . TYR H 2 104 ? -69.591 -1.065 -93.018 1.00 24.49 104 TYR H O 1
ATOM 23169 N N . ASP H 2 105 ? -68.933 -3.021 -93.951 1.00 22.01 105 ASP H N 1
ATOM 23170 C CA . ASP H 2 105 ? -67.813 -3.260 -93.053 1.00 25.13 105 ASP H CA 1
ATOM 23171 C C . ASP H 2 105 ? -66.468 -2.806 -93.603 1.00 22.79 105 ASP H C 1
ATOM 23172 O O . ASP H 2 105 ? -65.506 -2.706 -92.833 1.00 24.53 105 ASP H O 1
ATOM 23181 N N . TYR H 2 106 ? -66.370 -2.575 -94.912 1.00 21.22 106 TYR H N 1
ATOM 23182 C CA . TYR H 2 106 ? -65.122 -2.211 -95.569 1.00 20.62 106 TYR H CA 1
ATOM 23183 C C . TYR H 2 106 ? -65.299 -0.866 -96.253 1.00 20.61 106 TYR H C 1
ATOM 23184 O O . TYR H 2 106 ? -66.307 -0.647 -96.936 1.00 19.67 106 TYR H O 1
ATOM 23202 N N . TRP H 2 107 ? -64.308 0.016 -96.087 1.00 19.24 107 TRP H N 1
ATOM 23203 C CA . TRP H 2 107 ? -64.391 1.395 -96.543 1.00 22.44 107 TRP H CA 1
ATOM 23204 C C . TRP H 2 107 ? -63.127 1.835 -97.257 1.00 24.34 107 TRP H C 1
ATOM 23205 O O . TRP H 2 107 ? -62.015 1.466 -96.870 1.00 25.04 107 TRP H O 1
ATOM 23226 N N . GLY H 2 108 ? -63.315 2.639 -98.299 1.00 22.25 108 GLY H N 1
ATOM 23227 C CA . GLY H 2 108 ? -62.221 3.315 -98.956 1.00 20.61 108 GLY H CA 1
ATOM 23228 C C . GLY H 2 108 ? -61.786 4.535 -98.172 1.00 27.80 108 GLY H C 1
ATOM 23229 O O . GLY H 2 108 ? -62.263 4.811 -97.072 1.00 33.71 108 GLY H O 1
ATOM 23233 N N . GLN H 2 109 ? -60.780 5.224 -98.711 1.00 26.06 109 GLN H N 1
ATOM 23234 C CA . GLN H 2 109 ? -60.248 6.415 -98.061 1.00 24.39 109 GLN H CA 1
ATOM 23235 C C . GLN H 2 109 ? -61.048 7.678 -98.366 1.00 25.68 109 GLN H C 1
ATOM 23236 O O . GLN H 2 109 ? -60.947 8.654 -97.613 1.00 28.39 109 GLN H O 1
ATOM 23240 N N . GLY H 2 110 ? -61.824 7.686 -99.439 1.00 21.94 110 GLY H N 1
ATOM 23241 C CA . GLY H 2 110 ? -62.642 8.825 -99.799 1.00 21.91 110 GLY H CA 1
ATOM 23242 C C . GLY H 2 110 ? -61.972 9.689 -100.854 1.00 23.49 110 GLY H C 1
ATOM 23243 O O . GLY H 2 110 ? -60.742 9.746 -100.965 1.00 23.09 110 GLY H O 1
ATOM 23247 N N . THR H 2 111 ? -62.793 10.364 -101.660 1.00 20.84 111 THR H N 1
ATOM 23248 C CA . THR H 2 111 ? -62.301 11.315 -102.654 1.00 20.01 111 THR H CA 1
ATOM 23249 C C . THR H 2 111 ? -63.205 12.540 -102.612 1.00 18.06 111 THR H C 1
ATOM 23250 O O . THR H 2 111 ? -64.434 12.408 -102.602 1.00 20.16 111 THR H O 1
ATOM 23261 N N . GLN H 2 112 ? -62.589 13.724 -102.551 1.00 20.39 112 GLN H N 1
ATOM 23262 C CA . GLN H 2 112 ? -63.322 14.975 -102.404 1.00 21.67 112 GLN H CA 1
ATOM 23263 C C . GLN H 2 112 ? -63.881 15.449 -103.744 1.00 20.93 112 GLN H C 1
ATOM 23264 O O . GLN H 2 112 ? -63.168 15.471 -104.756 1.00 22.75 112 GLN H O 1
ATOM 23278 N N . VAL H 2 113 ? -65.148 15.860 -103.728 1.00 19.81 113 VAL H N 1
ATOM 23279 C CA . VAL H 2 113 ? -65.831 16.446 -104.874 1.00 18.99 113 VAL H CA 1
ATOM 23280 C C . VAL H 2 113 ? -66.326 17.823 -104.463 1.00 19.64 113 VAL H C 1
ATOM 23281 O O . VAL H 2 113 ? -67.099 17.950 -103.504 1.00 21.46 113 VAL H O 1
ATOM 23294 N N . THR H 2 114 ? -65.898 18.843 -105.197 1.00 19.97 114 THR H N 1
ATOM 23295 C CA . THR H 2 114 ? -66.295 20.220 -104.941 1.00 21.96 114 THR H CA 1
ATOM 23296 C C . THR H 2 114 ? -67.033 20.723 -106.170 1.00 21.14 114 THR H C 1
ATOM 23297 O O . THR H 2 114 ? -66.445 20.812 -107.254 1.00 22.10 114 THR H O 1
ATOM 23308 N N . VAL H 2 115 ? -68.306 21.050 -105.999 1.00 21.66 115 VAL H N 1
ATOM 23309 C CA . VAL H 2 115 ? -69.125 21.561 -107.092 1.00 21.58 115 VAL H CA 1
ATOM 23310 C C . VAL H 2 115 ? -69.080 23.080 -107.027 1.00 22.78 115 VAL H C 1
ATOM 23311 O O . VAL H 2 115 ? -69.281 23.681 -105.963 1.00 25.01 115 VAL H O 1
ATOM 23324 N N . SER H 2 116 ? -68.781 23.694 -108.162 1.00 23.42 116 SER H N 1
ATOM 23325 C CA . SER H 2 116 ? -68.502 25.115 -108.250 1.00 25.86 116 SER H CA 1
ATOM 23326 C C . SER H 2 116 ? -69.545 25.837 -109.084 1.00 26.53 116 SER H C 1
ATOM 23327 O O . SER H 2 116 ? -70.132 25.266 -110.008 1.00 28.95 116 SER H O 1
ATOM 23335 N N . SER H 2 117 ? -69.762 27.108 -108.740 1.00 28.30 117 SER H N 1
ATOM 23336 C CA . SER H 2 117 ? -70.628 28.002 -109.494 1.00 28.46 117 SER H CA 1
ATOM 23337 C C . SER H 2 117 ? -69.906 28.707 -110.634 1.00 31.08 117 SER H C 1
ATOM 23338 O O . SER H 2 117 ? -70.534 29.489 -111.356 1.00 38.10 117 SER H O 1
ATOM 23346 N N . GLY H 2 118 ? -68.607 28.475 -110.791 1.00 38.15 118 GLY H N 1
ATOM 23347 C CA . GLY H 2 118 ? -67.821 29.150 -111.803 1.00 44.03 118 GLY H CA 1
ATOM 23348 C C . GLY H 2 118 ? -66.441 29.510 -111.288 1.00 51.21 118 GLY H C 1
ATOM 23349 O O . GLY H 2 118 ? -66.306 30.090 -110.210 1.00 59.72 118 GLY H O 1
#

Nearest PDB structures (foldseek):
  6h6y-assembly1_A  TM=1.004E+00  e=8.468E-60  Norovirus Hu/1968/US
  6h6y-assembly2_D  TM=1.003E+00  e=8.374E-57  Norovirus Hu/1968/US
  6h6y-assembly2_C  TM=1.003E+00  e=5.306E-56  Norovirus Hu/1968/US
  6h70-assembly1_B  TM=9.942E-01  e=1.771E-53  Norovirus Hu/1968/US
  4p1v-assembly1_B  TM=9.343E-01  e=6.229E-36  Norovirus Hu/GI.7/TCH-060/USA/2003

CATH classification: 2.40.510.10 (+1 more: 2.40.30.120)

InterPro domains:
  IPR004005 Calicivirus coat protein [PF00915] (5-295)
  IPR013643 Calicivirus coat protein C-terminal [PF08435] (301-523)
  IPR029053 Viral coat protein subunit [G3DSA:2.60.120.20] (1-228)
  IPR033703 Picornavirus/Calicivirus coat protein [cd00205] (71-223)

Sequence (1587 aa):
RPFTLPNLPLSSLSSNSRAPLPISSIGISPDNVQSVQFQNGRCTLDGRRLVGTTPVSSLSHHVAKIRGTSNGTVINLTELDGTPFHPFEGPAPIGFPDLGGCDWHINMTQFGHSSSQTQYDVDTTPDTFVPHLGSIQANGIGSGNYVVGVLSWISPPSHPSGSQVDLWKIPNYGSHLAPSVYPPGFGEVLVFFMSKMPGPGAYNLPCLLPQEYISHLASEQAPTVGEAALLHYVDPDTGRNLGEFKAYPDGFLTCVPNGPQQLPINGVFVFVSWVSRFYQLKPVKTRPFTLPNLPLSSLSSNSRAPLPIISSIGISPDNVQSVQFQNGRCTLDGRRLVGTTPVSLSHVAKIRGTSNGTVINLTELDGTPFHPFEGPAPIGFPDLGGCDWHINMTQFGHSSQTQYDVDTTPDTFVPHLGSIQANGIGSGNYVVGVLSWISPPSHPSGSQVDLWKIPNYGSTHLAPSVYPPGFGEVLVFFMSKMPGPGAYNLPCLLPQEYISSHLASEQAPTVGEAALLHYVDPDTGRNLGEFKAYPDGFLTCVPNGPQQLPINGVFVFVSWVSRFYQLKPVRPFTLPNLPLSSLSSNSRAPLPIISSIGISPDNVQSVQFQNGRCTLDGRRLVGTTPVSSLSHVAKIRGTSNGTVINLTELDGTPFHPFEGPAPIGFPDLGGCDWHINMTQFGHSSQTQYDVDTTPDTFVPHLGSIQANGIGSGNYVVGVLSWISPPSHPSGSQVDLWKIPNYGSSITEATHLAPSVYPPGFGEVLVFFMSKMPGPGAYNLPCLLPQEYISSHLASEQAPTVGEAALLHYVDPDTGRNLGEFKAYPDGFLTCVPNGPQQLPINGVFVFVSWVSRFYQLKPVRPFTLPNLPLSSLSSNSRAPLPISSIGISPDNVQSVQFQNGRCTLDGRLVGTTPVSLSHHVAKIRGTSNGTVINLTELDGTPFHPFEGPAPIGFPDLGGCDWHINMTQFGHSSQTQYDVDTTPDTFVPHLGSIQANGIGSGNYVVGVLSSWISPPSHPSGSQVDLWKIPNYGSTHLAPSVYPPGFGEVLVFFMSKMPGPGAYNLPCLLPQEYISSHLASEQAPTVGEAALLHYVDPDTGRNLGEFKAYPDGFLTCVPNGPQQLPINGVFVFVSWVSRFYQLKPVQVQLQESGGGLVQAGGSLRLSCAVSGRTFSNYYSGWFRQAPKEREFLASIRWSDSTTNYADSVKGRFTISRDTAKNTVYLQMNSLKLEDTAVYHCAARRLATYDYWGQGTQVTVSSGQVQLQESGGGLVQAGGSLRLSCAVSGRTFSNYYSGWFRQAKEREFLASIRWSDSTTNYADSVKGRFTISRDTAKNTVYLQMNSLKLEDTAVYHCAARRLATYDYWGQGTQVTVSSQVQLQESGGGLVQAGGSSLRLSCAVSGRTFSNYYSSGWFRQAPKEREFLASIRWSDSTTNYADSVKGRFTISRDTAKNTVYLQMNSLKLEDTAVYHCAARRLATYDYWGQGTQVTVSQVQLQESGGGLVQAGGSLRLSCAVSGRTFSNYYSGWFRQAPGKEREFLASIRWSDSTTNYADSVKGRFTISRDTAKNTVYLQMNSLKLEDTAVYHCAARRLATYDYWGQGTQVTVSSG

Organism: Norovirus (strain Human/NoV/United States/Norwalk/1968/GI) (NCBI:txid524364)

B-factor: mean 26.13, std 9.54, range [12.37, 97.65]